Protein 9J84 (pdb70)

Solvent-accessible surface area: 133636 Å² total; per-residue (Å²): 176,106,59,120,98,20,32,125,92,17,64,77,106,97,66,17,55,58,20,26,69,29,10,30,78,147,90,36,55,65,22,11,54,88,86,6,51,101,104,83,61,78,88,77,152,41,20,56,69,94,19,0,39,54,1,10,22,71,58,52,52,69,17,5,98,49,20,62,72,75,70,16,63,13,110,74,8,10,27,21,64,91,1,23,53,9,10,75,45,99,114,35,89,62,82,26,12,69,128,2,47,95,56,77,86,49,1,20,31,1,0,87,1,6,38,134,14,18,31,88,108,27,159,14,101,17,11,26,80,77,28,108,88,89,58,131,112,108,99,119,121,96,53,41,32,106,76,4,41,17,26,4,4,12,8,3,10,6,9,56,13,49,59,8,2,64,28,7,7,54,93,42,69,8,1,2,2,1,0,6,5,2,6,45,1,5,104,22,6,5,134,58,44,87,109,113,32,69,100,6,79,128,11,14,65,67,2,3,110,38,4,29,21,6,1,81,45,1,57,82,110,53,82,78,90,1,50,31,5,0,28,8,48,0,94,48,21,24,125,13,26,2,5,86,14,0,28,61,5,67,33,43,82,1,0,29,31,82,1,0,25,93,16,0,42,67,56,28,25,35,99,15,50,35,154,75,35,83,40,6,53,48,3,29,128,40,78,112,57,4,96,99,45,57,68,45,137,130,147,64,60,26,37,150,39,2,92,83,3,2,16,4,18,26,82,73,22,13,60,27,16,80,32,10,15,132,58,0,20,102,12,0,25,23,34,44,75,74,177,18,67,89,52,5,129,84,2,20,44,15,9,121,8,25,23,78,30,28,58,33,74,36,127,152,135,133,130,90,48,137,114,34,68,84,96,179,101,21,56,49,4,76,106,5,35,102,85,0,37,65,0,51,129,48,10,93,38,88,129,92,112,36,31,69,1,20,27,31,2,0,54,12,0,33,37,1,30,57,61,24,32,58,48,65,17,52,83,168,32,12,4,15,38,30,66,0,28,40,93,6,106,106,36,20,127,58,8,44,54,9,49,104,13,20,97,73,3,37,38,8,0,136,36,0,13,71,107,65,132,64,122,93,33,208,139,20,62,178,95,122,84,40,46,190,34,12,90,64,33,36,62,68,49,97,72,52,19,97,38,13,12,44,7,4,5,14,1,12,3,4,70,44,19,85,61,9,78,74,78,0,69,65,41,42,66,49,88,52,19,119,55,4,79,47,30,120,114,31,32,55,66,13,10,59,86,0,71,115,27,16,108,84,69,137,176,181,139,102,72,103,79,81,51,56,54,54,19,38,100,23,5,55,43,0,19,95,59,35,55,121,64,87,77,84,142,120,89,90,45,61,95,37,21,17,142,41,15,22,98,74,3,63,78,16,24,127,89,9,101,91,11,31,124,16,36,108,72,74,119,174,105,59,120,98,20,33,127,92,19,64,77,105,97,67,17,53,59,20,24,68,29,10,31,78,146,89,35,56,65,23,11,55,89,87,5,49,100,104,85,61,78,89,77,152,40,20,56,70,95,18,0,40,55,1,10,24,70,60,54,53,70,16,5,97,50,20,61,71,74,72,16,63,12,109,73,8,10,26,22,64,92,1,24,53,10,9,75,43,98,115,35,88,61,82,26,13,68,129,2,47,96,57,76,88,48,2,21,31,2,0,86,1,7,37,134,14,18,30,86,109,25,159,13,101,17,12,26,82,76,28,106,89,87,57,132,110,110,98,118,120,98,53,41,32,108,77,5,41,16,26,3,4,11,8,3,10,6,9,57,13,49,58,8,1,64,27,7,7,54,92,42,69,9,2,2,2,2,0,7,5,1,5,43,1,4,103,21,7,4,134,59,44,86,108,116,31,69,97,5,79,130,10,15,65,68,2,3,112,37,3,29,20,6,2,82,44,1,58,82,111,52,81,78,92,2,51,30,6,0,28,8,47,0,95,49,23,25,124,13,27,3,7,86,14,0,28,60,5,67,33,45,81,2,0,29,30,79,0,0,23,93,16,0,43,68,56,28,24,35,99,15,50,34,155,75,33,82,40,5,52,46,3,30,126,39,79,112,57,3,98,98,44,58,69,46,138,131,146,64,61,26,38,151,38,1,92,81,2,2,17,4,16,25,83,71,22,13,61,27,16,82,31,10,16,133,59,0,20,106,12,1,26,24,34,43,75,74,178,18,67,87,51,5,128,87,2,22,43,14,8,120,8,24,24,78,29,29,59,32,75,39,125,151,135,134,131,89,47,137,113,34,71,84,97,180,99,21,56,48,4,74,105,4,33,104,88,0,38,63,0,52,127,47,12,95,37,88,128,92,109,39,30,68,1,18,28,32,2,0,55,12,0,33,38,2,31,57,62,25,31,58,48,64,17,53,81,168,33,11,4,14,40,30,64,0,28,40,94,6,106,107,34,20,127,57,8,44,55,10,49,103,13,20,95,73,4,38,38,10,0,135,36,1,13,72,110,63,132,65,122,93,33,208,139,20,62,180,96,121,82,39,46,193,34,12,89,64,34,35,62,68,48,97,73,54,19,95,39,13,13,45,8,5,6,14,1,12,2,5,72,45,20,84,61,9,78,73,79,0,69,64,41,43,67,49,89,54,19,117,55,4,81,49,30,118,115,28,32,54,68,12,11,56,87,1,71,114,28,16,108,84,67,136,173,180,138,102,71,103,79,81,50,56,53,54,19,36,97,23,6,54,42,1,19,96,60,36,55,120,64,86,76,83,141,120,89,88,44,61,93,37,20,17,142,42,15,21,98,75,4,63,79,14,23,124,90,10,99,90,12,29,123,16,36,108,73,76,120,173,104,60,121,97,21,32,127,93,18,64,78,104,97,65,16,53,59,19,25,69,28,9,28,78,145,90,36,56,65,23,11,54,88,85,5,51,101,103,85,62,77,88,76,152,41,20,56,69,95,17,0,39,55,1,11,24,70,58,53,52,70,17,5,98,49,20,62,72,73,72,18,62,13,110,73,9,10,26,21,63,91,1,25,53,10,9,74,43,98,116,36,89,62,82,26,12,70,127,3,46,94,57,76,88,48,2,18,31,2,0,87,1,6,38,134,14,19,30,86,108,27,162,13,100,18,12,27,81,77,27,106,89,88,59,134,110,110,99,116,120,98,52,42,31,109,77,5,40,17,27,3,4,12,8,3,9,5,8,57,12,50,59,7,2,65,28,7,9,56,92,43,71,9,2,2,2,1,1,6,5,1,6,44,1,4,102,22,8,5,135,60,44,86,110,112,33,68,100,6,78,131,11,15,65,66,2,4,109,39,3,29,20,6,1,80,44,1,58,81,110,52,82,78,88,1,50,31,6,1,28,9,48,0,95,47,22,24,124,14,27,3,5,87,14,0,27,60,5,67,34,44,82,2,0,28,29,81,1,0,23,93,15,0,44,68,56,28,24,36,100,15,51,35,155,75,33,84,41,6,52,47,3,30,127,39,77,111,57,3,97,99,46,58,69,44,138,131,148,64,62,27,38,152,36,1,92,82,3,2,17,4,17,25,82,71,23,14,61,26,14,81,32,10,15,131,58,0,20,108,11,1,26,24,33,44,76,74,176,18,68,87,51,6,128,84,2,22,44,15,9,122,8,25,21,78,30,30,57,33,74,38,125,148,133,134,131,91,47,138,114,34,71,84,96,180,102,21,56,48,5,74,106,5,34,103,86,0,38,64,0,52,127,48,11,96,39,88,127,93,109,36,31,68,1,21,29,32,2,0,55,12,0,34,38,1,30,57,61,24,32,58,48,64,17,52,82,170,32,11,4,15,38,32,64,0,30,40,94,7,107,107,35,21,127,56,8,45,54,11,50,102,14,20,96,74,3,38,38,9,0,135,36,1,13,73,108,62,133,64,121,94,34,208,138,20,63,178,95,120,83,40,45,195,33,12,88,66,34,36,61,67,51,96,71,54,19,93,40,11,12,45,7,4,6,14,1,12,3,5,71,44,20,85,62,9,78,72,79,0,71,63,40,44,65,50,89,54,20,116,56,4,81,51,30,120,113,30,33,54,69,14,11,57,86,0,74,114,28,16,108,85,68,139,174,181,137,102,69,103,79,80,51,56,52,52,19,36,98,22,6,55,42,0,18,95,58,36,56,118,65,87,75,83,141,119,89,90,44,60,96,37,21,16,141,42,16,22,99,73,4,63,77,15,23,125,86,11,98,89,12,28,122,17,36,110,72,73,122,175,106,59,121,96,20,33,127,92,18,62,78,102,96,65,16,54,58,19,25,68,29,10,29,77,143,90,35,55,66,23,11,53,88,85,6,49,101,103,84,61,78,87,76,153,43,21,55,70,94,19,0,40,56,1,10,22,70,58,52,54,69,16,5,99,50,20,61,73,72,68,18,64,11,110,74,10,10,26,21,64,90,1,24,52,10,9,74,44,99,115,35,91,59,81,26,12,68,128,2,48,94,57,79,90,50,1,21,30,2,0,88,2,6,37,135,15,18,31,86,108,28,160,14,100,18,11,26,80,76,29,107,89,88,62,134,111,109,99,116,118,97,53,43,32,110,77,4,40,18,27,3,3,11,10,4,10,5,9,59,13,51,58,8,2,65,29,7,7,55,94,42,69,8,2,2,2,2,1,7,5,1,6,45,2,4,102,21,6,4,134,59,46,87,110,114,31,68,98,5,80,128,12,15,66,67,2,3,111,39,3,28,19,6,1,79,45,1,57,82,109,52,81,78,90,2,50,32,6,0,30,9,48,1,94,48,23,25,125,12,27,4,6,86,14,0,28,60,4,67,33,44,82,2,0,29,32,80,1,0,24,92,16,0,44,67,57,28,26,35,98,15,50,35,153,74,36,83,41,6,52,48,3,30,126,38,76,112,57,4,96,98,44,58,68,44,139,131,146,66,62,28,37,151,38,1,92,80,3,2,15,3,16,26,84,72,23,13,62,26,15,80,32,10,15,132,58,0,20,107,11,0,24,22,33,44,76,74,177,18,68,89,52,4,131,85,2,20,44,14,8,120,7,25,22,77,30,31,59,33,72,38,124,148,134,136,129,89,48,140,114,36,69,84,98,180,98,19,56,48,5,74,104,5,35,102,86,0,37,64,0,50,127,48,12,96,39,88,125,90,109,37,30,69,2,18,28,31,3,0,54,12,0,32,38,2,30,57,60,24,32,59,47,64,17,52,82,165,32,11,5,15,37,30,65,0,29,40,94,6,106,106,34,20,128,57,7,46,55,8,50,104,12,19,97,71,3,38,38,9,0,136,36,1,12,73,109,63,132,64,123,94,35,208,138,20,62,180,96,119,86,40,45,192,35,12,89,63,34,35,61,68,49,97,71,52,18,96,38,13,14,44,8,3,6,14,1,13,3,5,70,46,19,85,61,10,77,72,79,0,69,64,40,43,66,48,88,52,19,118,57,4,80,49,30,119,115,30,33,54,68,13,10,57,85,0,74,115,28,16,109,84,70,141,173,181,139,102,70,105,78,81,50,55,53,53,20,38,96,20,5,55,40,0,20,96,60,36,56,118,64,88,77,84,143,120,88,89,44,60,96,37,21,16,140,42,14,22,98,75,4,63,78,14,23,127,90,11,100,90,13,29,124,17,38,108,71,73,118

Organism: Homo sapiens (NCBI:txid9606)

Foldseek 3Di:
DCLVVVVVVLVPDDPLLVSLVVCVVVQDVVNCVPPRPDPPHDDDPPSLLVSLLVCVLALHDVSNVVSVVPDDDQQPRDFPVSVVVSVVDDNADDAPVVVLLVVQVDVLSVQRSLCVLLDDPFDAPCNDPVNPVVVVPCVVCPGGDPQCLLVQLVSCLRRPSQVSNVVSLLDDFDNLVSLLSSLSNLCSVLVVVVLVNVVSVVSSVVSLVVSLVLLVLLVVVDQPLSLVQQPEFDPHRRRDGSVVSCVSSVRLVNLVDPNNLVVLVCLQQFFFDPPDDVLLVVCVVPVVPVVPGGTDDCPPVVCVSVLLRLVNLLVVAVVLLVVLLVLLVVQQVDDQDLDHDDSVVLNLLLLVLVVVVLVVVLVCPVVSVCVSVVDDPNVVNVVLSVLLVVLVVLCNDDDVSVVVSSVSSVVSSVVSVVCVLVSVLPDPPSVLVVVLVVVLVVVVVVVVVVLVVLVLVLVCVLVPVPDPDDPDDVVVVVVCPPCVVNVVSVVVSCVCPVPPVVVVSVVVSVVVCVPSSVVSNSVSSSCVVVVSVPVSPQDSDYSSPCVVVVVVVVVDPHDDDPVVVVSRVSSSVSSVVVVVVVVVVPCVDVVNVVVVVVVVVVVVVVVVVVVVVVVVVVD/DCLVVVVVVLVPDDPLLVSLVVCVVVQDVVNCVPPRPDPPHDDDPPSLLVSLLVCVLALHDVSNVVSVVPDDDQQPRDFPVSVVVSVVDDNADDAPVVVLLVVQVDVLSVQRSLCVLLDDPFDAPCNDPVNPVVVVPCVVCPGGDPQCLLVQLVSCLRRPSQVSNVVSLLDDFDNLVSLLSSLSNLCSVLVVVVLVNVVSVVSSVVSLVVSLVLLVLLVVVDQPLSLVQQPEFDPHRRRDGSVVSCVSSVRLVNLVDPNNLVVLVCLQQFFFDPPDDVLLVVCVVPVVPVVPGGTDDCPPVVCVSVLLRLVNLLVVAVVLLVVLLVLLVVQQVDDQDLDHDDSVVLNLLLLVLVVVVLVVVLVCPVVSVCVSVVDDPNVVNVVLSVLLVVLVVLCNDDDVSVVVSSVSSVVSSVVSVVCVLVSVLPDPPSVLVVVLVVVLVVVVVVVVVVLVVLVLVLVCVLVPVPDPDDPDDVVVVVVCPPCVVNVVSVVVSCVCPVPPVVVVSVVVSVVVCVPSSVVSNSVSSSCVVVVSVPVSPQDSDYSSPCVVVVVVVVVDPHDDDPVVVVSRVSSSVSSVVVVVVVVVVPCVDVVNVVVVVVVVVVVVVVVVVVVVVVVVVVD/DCLVVVVVVLVPDDPLLVSLVVCVVVQDVVNCVPPRPDPPHDDDPPSLLVSLLVCVLALHDVSNVVSVVPDDDQQPRDFPVSVVVSVVDDNADDAPVVVLLVVQVDVLSVQRSLCVLLDDPFDAPCNDPVNPVVVVPCVVCPGGDPQCLLVQLVSCLRRPSQVSNVVSLLDDFDNLVSLLSSLSNLCSVLVVVVLVNVVSVVSSVVSLVVSLVLLVLLVVVDQPLSLVQQPEFDPHRRRDGSVVSCVSSVRLVNLVDPNNLVVLVCLQQFFFDPPDDVLLVVCVVPVVPVVPGGTDDCPPVVCVSVLLRLVNLLVVAVVLLVVLLVLLVVQQVDDQDLDHDDSVVLNLLLLVLVVVVLVVVLVCPVVSVCVSVVDDPNVVNVVLSVLLVVLVVLCNDDDVSVVVSSVSSVVSSVVSVVCVLVSVLPDPPSVLVVVLVVVLVVVVVVVVVVLVVLVLVLVCVLVPVPDPDDPDDVVVVVVCPPCVVNVVSVVVSCVCPVPPVVVVSVVVSVVVCVPSSVVSNSVSSSCVVVVSVPVSPQDSDYSSPCVVVVVVVVVDPHDDDPVVVVSRVSSSVSSVVVVVVVVVVPCVDVVNVVVVVVVVVVVVVVVVVVVVVVVVVVD/DCLVVVVVVLVPDDPLLVSLVVCVVVQDVVNCVPPRPDPPHDDDPPSLLVSLLVCVLALHDVSNVVSVVPDDDQQPRDFPVSVVVSVVDDNADDAPVVVLLVVQVDVLSVQRSLCVLLDDPFDAPCNDPVNPVVVVPCVVCPGGDPQCLLVQLVSCLRRPSQVSNVVSLLDDFDNLVSLLSSLSNLCSVLVVVVLVNVVSVVSSVVSLVVSLVLLVLLVVVDQPLSLVQQPEFDPHRRRDGSVVSCVSSVRLVNLVDPNNLVVLVCLQQFFFDPPDDVLLVVCVVPVVPVVPGGTDDCPPVVCVSVLLRLVNLLVVAVVLLVVLLVLLVVQQVDDQDLDHDDSVVLNLLLLVLVVVVLVVVLVCPVVSVCVSVVDDPNVVNVVLSVLLVVLVVLCNDDDVSVVVSSVSSVVSSVVSVVCVLVSVLPDPPSVLVVVLVVVLVVVVVVVVVVLVVLVLVLVCVLVPVPDPDDPDDVVVVVVCPPCVVNVVSVVVSCVCPVPPVVVVSVVVSVVVCVPSSVVSNSVSSSCVVVVSVPVSPQDSDYSSPCVVVVVVVVVDPHDDDPVVVVSRVSSSVSSVVVVVVVVVVPCVDVVNVVVVVVVVVVVVVVVVVVVVVVVVVVD

Sequence (2476 aa):
DLAILTALLKGANASAPDQLSLALAWNRVDIARSQIFIYGQQWPVGSLEQAMLDALVLDRVDFVKLLIENGVSMHRFLTISRLEELYNTRHGPSNTLYHLVRDVISLIDIGLVIEYLMGGAYRCNYTRKRFRTLYHNLDPEINHFPFPFHELMVWAVLMKRQKMALFFWQHGEEAMAKALVACKLCKAMAHEASEISQELNHNSRDFGQLAVELLDQSYKQDEQLAMKLLTYELKNWSNATCLQLAVAAKHRDFIAHTCSQMLLTDMWMGRLRMRSGLKVILGILLPPSILSLEFKNKLGRKIYEFYNAPIVKFWFYTLAYIGYLMLFNYIVLVKMERWPSTQEWIVISYIFTLGIEKMREILMLLQKVKVWLQEYWNVTDLIAILLFSVGMILRLQDQPFRSDGRVIYCVNIIYWYIRLLDIFGVNKYLGPYVMMIGKMMIDMMYFVIIMLVVLMSFGVARQAILFPNEEPSWKLAKNITGAWIVPAIMACYLLVANILLVNLLIAVFNNTFFEVKSISNQVWKFQRYQLIMTFHERPVLPPPLIIFSHMTMIFQLFITDDELKKVHDFEEQCIEEYFREKDDRFNSSNDERIRVTSERVENMSMRLEEVNEREHSMKDLAILTALLKGANASAPDQLSLALAWNRVDIARSQIFIYGQQWPVGSLEQAMLDALVLDRVDFVKLLIENGVSMHRFLTISRLEELYNTRHGPSNTLYHLVRDVISLIDIGLVIEYLMGGAYRCNYTRKRFRTLYHNLDPEINHFPFPFHELMVWAVLMKRQKMALFFWQHGEEAMAKALVACKLCKAMAHEASEISQELNHNSRDFGQLAVELLDQSYKQDEQLAMKLLTYELKNWSNATCLQLAVAAKHRDFIAHTCSQMLLTDMWMGRLRMRSGLKVILGILLPPSILSLEFKNKLGRKIYEFYNAPIVKFWFYTLAYIGYLMLFNYIVLVKMERWPSTQEWIVISYIFTLGIEKMREILMLLQKVKVWLQEYWNVTDLIAILLFSVGMILRLQDQPFRSDGRVIYCVNIIYWYIRLLDIFGVNKYLGPYVMMIGKMMIDMMYFVIIMLVVLMSFGVARQAILFPNEEPSWKLAKNITGAWIVPAIMACYLLVANILLVNLLIAVFNNTFFEVKSISNQVWKFQRYQLIMTFHERPVLPPPLIIFSHMTMIFQLFITDDELKKVHDFEEQCIEEYFREKDDRFNSSNDERIRVTSERVENMSMRLEEVNEREHSMKDLAILTALLKGANASAPDQLSLALAWNRVDIARSQIFIYGQQWPVGSLEQAMLDALVLDRVDFVKLLIENGVSMHRFLTISRLEELYNTRHGPSNTLYHLVRDVISLIDIGLVIEYLMGGAYRCNYTRKRFRTLYHNLDPEINHFPFPFHELMVWAVLMKRQKMALFFWQHGEEAMAKALVACKLCKAMAHEASEISQELNHNSRDFGQLAVELLDQSYKQDEQLAMKLLTYELKNWSNATCLQLAVAAKHRDFIAHTCSQMLLTDMWMGRLRMRSGLKVILGILLPPSILSLEFKNKLGRKIYEFYNAPIVKFWFYTLAYIGYLMLFNYIVLVKMERWPSTQEWIVISYIFTLGIEKMREILMLLQKVKVWLQEYWNVTDLIAILLFSVGMILRLQDQPFRSDGRVIYCVNIIYWYIRLLDIFGVNKYLGPYVMMIGKMMIDMMYFVIIMLVVLMSFGVARQAILFPNEEPSWKLAKNITGAWIVPAIMACYLLVANILLVNLLIAVFNNTFFEVKSISNQVWKFQRYQLIMTFHERPVLPPPLIIFSHMTMIFQLFITDDELKKVHDFEEQCIEEYFREKDDRFNSSNDERIRVTSERVENMSMRLEEVNEREHSMKDLAILTALLKGANASAPDQLSLALAWNRVDIARSQIFIYGQQWPVGSLEQAMLDALVLDRVDFVKLLIENGVSMHRFLTISRLEELYNTRHGPSNTLYHLVRDVISLIDIGLVIEYLMGGAYRCNYTRKRFRTLYHNLDPEINHFPFPFHELMVWAVLMKRQKMALFFWQHGEEAMAKALVACKLCKAMAHEASEISQELNHNSRDFGQLAVELLDQSYKQDEQLAMKLLTYELKNWSNATCLQLAVAAKHRDFIAHTCSQMLLTDMWMGRLRMRSGLKVILGILLPPSILSLEFKNKLGRKIYEFYNAPIVKFWFYTLAYIGYLMLFNYIVLVKMERWPSTQEWIVISYIFTLGIEKMREILMLLQKVKVWLQEYWNVTDLIAILLFSVGMILRLQDQPFRSDGRVIYCVNIIYWYIRLLDIFGVNKYLGPYVMMIGKMMIDMMYFVIIMLVVLMSFGVARQAILFPNEEPSWKLAKNITGAWIVPAIMACYLLVANILLVNLLIAVFNNTFFEVKSISNQVWKFQRYQLIMTFHERPVLPPPLIIFSHMTMIFQLFITDDELKKVHDFEEQCIEEYFREKDDRFNSSNDERIRVTSERVENMSMRLEEVNEREHSMK

Structure (mmCIF, N/CA/C/O backbone):
data_9J84
#
_entry.id   9J84
#
loop_
_entity.id
_entity.type
_entity.pdbx_description
1 polymer 'Maltose/maltodextrin-binding periplasmic protein,Transient receptor potential cation channel subfamily M member 3'
2 non-polymer ~{N}-[(3~{S})-3-(hydroxymethyl)piperidin-3-yl]-6-[(4-methyl-1,3-thiazol-5-yl)methoxy]-2,3-dihydro-1,4-benzoxazine-4-carboxamide
#
loop_
_atom_site.group_PDB
_atom_site.id
_atom_site.type_symbol
_atom_site.label_atom_id
_atom_site.label_alt_id
_atom_site.label_comp_id
_atom_site.label_asym_id
_atom_site.label_entity_id
_atom_site.label_seq_id
_atom_site.pdbx_PDB_ins_code
_atom_site.Cartn_x
_atom_site.Cartn_y
_atom_site.Cartn_z
_atom_site.occupancy
_atom_site.B_iso_or_equiv
_atom_site.auth_seq_id
_atom_site.auth_comp_id
_atom_site.auth_asym_id
_atom_site.auth_atom_id
_atom_site.pdbx_PDB_model_num
ATOM 1 N N . ASP A 1 754 ? 178.442 166.764 146.741 1.00 135.22 464 ASP A N 1
ATOM 2 C CA . ASP A 1 754 ? 177.608 166.603 145.554 1.00 135.22 464 ASP A CA 1
ATOM 3 C C . ASP A 1 754 ? 176.491 165.599 145.816 1.00 135.22 464 ASP A C 1
ATOM 4 O O . ASP A 1 754 ? 176.282 164.665 145.042 1.00 135.22 464 ASP A O 1
ATOM 9 N N . LEU A 1 755 ? 175.774 165.804 146.921 1.00 128.10 465 LEU A N 1
ATOM 10 C CA . LEU A 1 755 ? 174.751 164.858 147.346 1.00 128.10 465 LEU A CA 1
ATOM 11 C C . LEU A 1 755 ? 173.356 165.277 146.891 1.00 128.10 465 LEU A C 1
ATOM 12 O O . LEU A 1 755 ? 172.454 164.430 146.828 1.00 128.10 465 LEU A O 1
ATOM 17 N N . ALA A 1 756 ? 173.177 166.555 146.536 1.00 122.27 466 ALA A N 1
ATOM 18 C CA . ALA A 1 756 ? 171.852 167.071 146.202 1.00 122.27 466 ALA A CA 1
ATOM 19 C C . ALA A 1 756 ? 171.342 166.506 144.883 1.00 122.27 466 ALA A C 1
ATOM 20 O O . ALA A 1 756 ? 170.189 166.072 144.793 1.00 122.27 466 ALA A O 1
ATOM 22 N N . ILE A 1 757 ? 172.187 166.486 143.850 1.00 116.77 467 ILE A N 1
ATOM 23 C CA . ILE A 1 757 ? 171.774 165.892 142.582 1.00 116.77 467 ILE A CA 1
ATOM 24 C C . ILE A 1 757 ? 171.693 164.371 142.703 1.00 116.77 467 ILE A C 1
ATOM 25 O O . ILE A 1 757 ? 170.909 163.725 141.995 1.00 116.77 467 ILE A O 1
ATOM 30 N N . LEU A 1 758 ? 172.449 163.785 143.639 1.00 116.88 468 LEU A N 1
ATOM 31 C CA . LEU A 1 758 ? 172.345 162.357 143.915 1.00 116.88 468 LEU A CA 1
ATOM 32 C C . LEU A 1 758 ? 170.971 162.003 144.468 1.00 116.88 468 LEU A C 1
ATOM 33 O O . LEU A 1 758 ? 170.389 160.986 144.076 1.00 116.88 468 LEU A O 1
ATOM 38 N N . THR A 1 759 ? 170.437 162.830 145.365 1.00 119.75 469 THR A N 1
ATOM 39 C CA . THR A 1 759 ? 169.064 162.625 145.809 1.00 119.75 469 THR A CA 1
ATOM 40 C C . THR A 1 759 ? 168.050 163.032 144.747 1.00 119.75 469 THR A C 1
ATOM 41 O O . THR A 1 759 ? 166.957 162.457 144.689 1.00 119.75 469 THR A O 1
ATOM 45 N N . ALA A 1 760 ? 168.393 164.008 143.901 1.00 117.70 470 ALA A N 1
ATOM 46 C CA . ALA A 1 760 ? 167.480 164.443 142.849 1.00 117.70 470 ALA A CA 1
ATOM 47 C C . ALA A 1 760 ? 167.314 163.383 141.769 1.00 117.70 470 ALA A C 1
ATOM 48 O O . ALA A 1 760 ? 166.318 163.399 141.036 1.00 117.70 470 ALA A O 1
ATOM 50 N N . LEU A 1 761 ? 168.296 162.489 141.635 1.00 122.30 471 LEU A N 1
ATOM 51 C CA . LEU A 1 761 ? 168.122 161.300 140.805 1.00 122.30 471 LEU A CA 1
ATOM 52 C C . LEU A 1 761 ? 166.975 160.438 141.317 1.00 122.30 471 LEU A C 1
ATOM 53 O O . LEU A 1 761 ? 166.137 159.971 140.538 1.00 122.30 471 LEU A O 1
ATOM 58 N N . LEU A 1 762 ? 166.924 160.217 142.631 1.00 119.17 472 LEU A N 1
ATOM 59 C CA . LEU A 1 762 ? 165.832 159.441 143.204 1.00 119.17 472 LEU A CA 1
ATOM 60 C C . LEU A 1 762 ? 164.523 160.214 143.174 1.00 119.17 472 LEU A C 1
ATOM 61 O O . LEU A 1 762 ? 163.451 159.610 143.055 1.00 119.17 472 LEU A O 1
ATOM 66 N N . LYS A 1 763 ? 164.588 161.541 143.280 1.00 122.91 473 LYS A N 1
ATOM 67 C CA . LYS A 1 763 ? 163.378 162.343 143.142 1.00 122.91 473 LYS A CA 1
ATOM 68 C C . LYS A 1 763 ? 162.888 162.366 141.701 1.00 122.91 473 LYS A C 1
ATOM 69 O O . LYS A 1 763 ? 161.679 162.445 141.460 1.00 122.91 473 LYS A O 1
ATOM 75 N N . GLY A 1 764 ? 163.804 162.286 140.737 1.00 116.51 474 GLY A N 1
ATOM 76 C CA . GLY A 1 764 ? 163.418 162.185 139.343 1.00 116.51 474 GLY A CA 1
ATOM 77 C C . GLY A 1 764 ? 163.079 160.788 138.873 1.00 116.51 474 GLY A C 1
ATOM 78 O O . GLY A 1 764 ? 162.781 160.605 137.689 1.00 116.51 474 GLY A O 1
ATOM 79 N N . ALA A 1 765 ? 163.118 159.801 139.772 1.00 114.63 475 ALA A N 1
ATOM 80 C CA . ALA A 1 765 ? 162.844 158.423 139.380 1.00 114.63 475 ALA A CA 1
ATOM 81 C C . ALA A 1 765 ? 161.364 158.190 139.113 1.00 114.63 475 ALA A C 1
ATOM 82 O O . ALA A 1 765 ? 161.009 157.282 138.352 1.00 114.63 475 ALA A O 1
ATOM 84 N N . ASN A 1 766 ? 160.489 158.985 139.723 1.00 115.47 476 ASN A N 1
ATOM 85 C CA . ASN A 1 766 ? 159.052 158.818 139.547 1.00 115.47 476 ASN A CA 1
ATOM 86 C C . ASN A 1 766 ? 158.313 160.145 139.681 1.00 115.47 476 ASN A C 1
ATOM 87 O O . ASN A 1 766 ? 158.935 161.212 139.623 1.00 115.47 476 ASN A O 1
ATOM 92 N N . ALA A 1 767 ? 156.990 160.097 139.851 1.00 112.82 477 ALA A N 1
ATOM 93 C CA . ALA A 1 767 ? 156.180 161.307 139.833 1.00 112.82 477 ALA A CA 1
ATOM 94 C C . ALA A 1 767 ? 155.116 161.394 140.921 1.00 112.82 477 ALA A C 1
ATOM 95 O O . ALA A 1 767 ? 154.350 162.364 140.918 1.00 112.82 477 ALA A O 1
ATOM 97 N N . SER A 1 768 ? 155.032 160.432 141.837 1.00 110.75 478 SER A N 1
ATOM 98 C CA . SER A 1 768 ? 154.051 160.508 142.912 1.00 110.75 478 SER A CA 1
ATOM 99 C C . SER A 1 768 ? 154.496 161.536 143.945 1.00 110.75 478 SER A C 1
ATOM 100 O O . SER A 1 768 ? 155.224 161.209 144.888 1.00 110.75 478 SER A O 1
ATOM 103 N N . ALA A 1 769 ? 154.041 162.776 143.765 1.00 106.82 479 ALA A N 1
ATOM 104 C CA . ALA A 1 769 ? 154.450 163.931 144.559 1.00 106.82 479 ALA A CA 1
ATOM 105 C C . ALA A 1 769 ? 154.127 163.853 146.058 1.00 106.82 479 ALA A C 1
ATOM 106 O O . ALA A 1 769 ? 154.964 164.306 146.849 1.00 106.82 479 ALA A O 1
ATOM 108 N N . PRO A 1 770 ? 152.975 163.324 146.521 1.00 104.66 480 PRO A N 1
ATOM 109 C CA . PRO A 1 770 ? 152.859 163.099 147.973 1.00 104.66 480 PRO A CA 1
ATOM 110 C C . PRO A 1 770 ? 153.793 162.021 148.489 1.00 104.66 480 PRO A C 1
ATOM 111 O O . PRO A 1 770 ? 154.366 162.184 149.573 1.00 104.66 480 PRO A O 1
ATOM 115 N N . ASP A 1 771 ? 153.980 160.936 147.735 1.00 105.38 481 ASP A N 1
ATOM 116 C CA . ASP A 1 771 ? 154.970 159.936 148.116 1.00 105.38 481 ASP A CA 1
ATOM 117 C C . ASP A 1 771 ? 156.383 160.490 147.992 1.00 105.38 481 ASP A C 1
ATOM 118 O O . ASP A 1 771 ? 157.278 160.097 148.749 1.00 105.38 481 ASP A O 1
ATOM 120 N N . GLN A 1 772 ? 156.595 161.421 147.055 1.00 103.55 482 GLN A N 1
ATOM 121 C CA . GLN A 1 772 ? 157.886 162.095 146.946 1.00 103.55 482 GLN A CA 1
ATOM 122 C C . GLN A 1 772 ? 158.160 162.961 148.166 1.00 103.55 482 GLN A C 1
ATOM 123 O O . GLN A 1 772 ? 159.281 162.970 148.689 1.00 103.55 482 GLN A O 1
ATOM 125 N N . LEU A 1 773 ? 157.141 163.675 148.646 1.00 102.78 483 LEU A N 1
ATOM 126 C CA . LEU A 1 773 ? 157.299 164.488 149.845 1.00 102.78 483 LEU A CA 1
ATOM 127 C C . LEU A 1 773 ? 157.481 163.613 151.077 1.00 102.78 483 LEU A C 1
ATOM 128 O O . LEU A 1 773 ? 158.235 163.966 151.993 1.00 102.78 483 LEU A O 1
ATOM 133 N N . SER A 1 774 ? 156.818 162.453 151.099 1.00 103.58 484 SER A N 1
ATOM 134 C CA . SER A 1 774 ? 157.014 161.484 152.173 1.00 103.58 484 SER A CA 1
ATOM 135 C C . SER A 1 774 ? 158.432 160.930 152.189 1.00 103.58 484 SER A C 1
ATOM 136 O O . SER A 1 774 ? 159.035 160.794 153.260 1.00 103.58 484 SER A O 1
ATOM 139 N N . LEU A 1 775 ? 158.979 160.619 151.016 1.00 108.41 485 LEU A N 1
ATOM 140 C CA . LEU A 1 775 ? 160.352 160.134 150.934 1.00 108.41 485 LEU A CA 1
ATOM 141 C C . LEU A 1 775 ? 161.346 161.224 151.322 1.00 108.41 485 LEU A C 1
ATOM 142 O O . LEU A 1 775 ? 162.361 160.951 151.980 1.00 108.41 485 LEU A O 1
ATOM 144 N N . ALA A 1 776 ? 161.058 162.472 150.934 1.00 104.67 486 ALA A N 1
ATOM 145 C CA . ALA A 1 776 ? 161.912 163.593 151.314 1.00 104.67 486 ALA A CA 1
ATOM 146 C C . ALA A 1 776 ? 161.881 163.836 152.815 1.00 104.67 486 ALA A C 1
ATOM 147 O O . ALA A 1 776 ? 162.894 164.231 153.402 1.00 104.67 486 ALA A O 1
ATOM 149 N N . LEU A 1 777 ? 160.731 163.600 153.445 1.00 103.38 487 LEU A N 1
ATOM 150 C CA . LEU A 1 777 ? 160.664 163.616 154.900 1.00 103.38 487 LEU A CA 1
ATOM 151 C C . LEU A 1 777 ? 161.417 162.436 155.501 1.00 103.38 487 LEU A C 1
ATOM 152 O O . LEU A 1 777 ? 161.963 162.543 156.606 1.00 103.38 487 LEU A O 1
ATOM 157 N N . ALA A 1 778 ? 161.461 161.309 154.785 1.00 104.43 488 ALA A N 1
ATOM 158 C CA . ALA A 1 778 ? 162.120 160.119 155.313 1.00 104.43 488 ALA A CA 1
ATOM 159 C C . ALA A 1 778 ? 163.639 160.265 155.321 1.00 104.43 488 ALA A C 1
ATOM 160 O O . ALA A 1 778 ? 164.291 159.909 156.309 1.00 104.43 488 ALA A O 1
ATOM 162 N N . TRP A 1 779 ? 164.225 160.783 154.237 1.00 110.44 489 TRP A N 1
ATOM 163 C CA . TRP A 1 779 ? 165.680 160.916 154.223 1.00 110.44 489 TRP A CA 1
ATOM 164 C C . TRP A 1 779 ? 166.179 162.119 155.009 1.00 110.44 489 TRP A C 1
ATOM 165 O O . TRP A 1 779 ? 167.393 162.234 155.208 1.00 110.44 489 TRP A O 1
ATOM 176 N N . ASN A 1 780 ? 165.275 163.013 155.429 1.00 107.36 490 ASN A N 1
ATOM 177 C CA . ASN A 1 780 ? 165.551 164.124 156.350 1.00 107.36 490 ASN A CA 1
ATOM 178 C C . ASN A 1 780 ? 166.589 165.089 155.769 1.00 107.36 490 ASN A C 1
ATOM 179 O O . ASN A 1 780 ? 167.677 165.287 156.312 1.00 107.36 490 ASN A O 1
ATOM 184 N N . ARG A 1 781 ? 166.233 165.674 154.628 1.00 107.56 491 ARG A N 1
ATOM 185 C CA . ARG A 1 781 ? 167.044 166.689 153.957 1.00 107.56 491 ARG A CA 1
ATOM 186 C C . ARG A 1 781 ? 166.070 167.740 153.433 1.00 107.56 491 ARG A C 1
ATOM 187 O O . ARG A 1 781 ? 165.509 167.592 152.344 1.00 107.56 491 ARG A O 1
ATOM 189 N N . VAL A 1 782 ? 165.873 168.803 154.216 1.00 107.82 492 VAL A N 1
ATOM 190 C CA . VAL A 1 782 ? 164.823 169.771 153.921 1.00 107.82 492 VAL A CA 1
ATOM 191 C C . VAL A 1 782 ? 165.179 170.667 152.737 1.00 107.82 492 VAL A C 1
ATOM 192 O O . VAL A 1 782 ? 164.276 171.220 152.093 1.00 107.82 492 VAL A O 1
ATOM 196 N N . ASP A 1 783 ? 166.468 170.784 152.402 1.00 106.04 493 ASP A N 1
ATOM 197 C CA . ASP A 1 783 ? 166.875 171.631 151.285 1.00 106.04 493 ASP A CA 1
ATOM 198 C C . ASP A 1 783 ? 166.412 171.053 149.955 1.00 106.04 493 ASP A C 1
ATOM 199 O O . ASP A 1 783 ? 166.093 171.802 149.026 1.00 106.04 493 ASP A O 1
ATOM 201 N N . ILE A 1 784 ? 166.319 169.725 149.869 1.00 113.25 494 ILE A N 1
ATOM 202 C CA . ILE A 1 784 ? 165.887 169.078 148.635 1.00 113.25 494 ILE A CA 1
ATOM 203 C C . ILE A 1 784 ? 164.413 169.358 148.370 1.00 113.25 494 ILE A C 1
ATOM 204 O O . ILE A 1 784 ? 164.022 169.689 147.244 1.00 113.25 494 ILE A O 1
ATOM 209 N N . ALA A 1 785 ? 163.578 169.246 149.404 1.00 115.07 495 ALA A N 1
ATOM 210 C CA . ALA A 1 785 ? 162.160 169.547 149.250 1.00 115.07 495 ALA A CA 1
ATOM 211 C C . ALA A 1 785 ? 161.930 171.041 149.073 1.00 115.07 495 ALA A C 1
ATOM 212 O O . ALA A 1 785 ? 160.977 171.451 148.400 1.00 115.07 495 ALA A O 1
ATOM 214 N N . ARG A 1 786 ? 162.790 171.869 149.670 1.00 113.19 496 ARG A N 1
ATOM 215 C CA . ARG A 1 786 ? 162.672 173.311 149.483 1.00 113.19 496 ARG A CA 1
ATOM 216 C C . ARG A 1 786 ? 163.087 173.728 148.081 1.00 113.19 496 ARG A C 1
ATOM 217 O O . ARG A 1 786 ? 162.608 174.746 147.571 1.00 113.19 496 ARG A O 1
ATOM 219 N N . SER A 1 787 ? 163.967 172.959 147.444 1.00 117.21 497 SER A N 1
ATOM 220 C CA . SER A 1 787 ? 164.450 173.308 146.116 1.00 117.21 497 SER A CA 1
ATOM 221 C C . SER A 1 787 ? 163.589 172.732 145.000 1.00 117.21 497 SER A C 1
ATOM 222 O O . SER A 1 787 ? 163.323 173.423 144.012 1.00 117.21 497 SER A O 1
ATOM 225 N N . GLN A 1 788 ? 163.142 171.485 145.130 1.00 122.73 498 GLN A N 1
ATOM 226 C CA . GLN A 1 788 ? 162.538 170.776 144.009 1.00 122.73 498 GLN A CA 1
ATOM 227 C C . GLN A 1 788 ? 161.033 170.593 144.144 1.00 122.73 498 GLN A C 1
ATOM 228 O O . GLN A 1 788 ? 160.309 170.726 143.154 1.00 122.73 498 GLN A O 1
ATOM 234 N N . ILE A 1 789 ? 160.537 170.270 145.335 1.00 114.81 499 ILE A N 1
ATOM 235 C CA . ILE A 1 789 ? 159.142 169.856 145.464 1.00 114.81 499 ILE A CA 1
ATOM 236 C C . ILE A 1 789 ? 158.213 171.062 145.478 1.00 114.81 499 ILE A C 1
ATOM 237 O O . ILE A 1 789 ? 157.338 171.202 144.617 1.00 114.81 499 ILE A O 1
ATOM 242 N N . PHE A 1 790 ? 158.389 171.951 146.455 1.00 118.05 500 PHE A N 1
ATOM 243 C CA . PHE A 1 790 ? 157.477 173.079 146.643 1.00 118.05 500 PHE A CA 1
ATOM 244 C C . PHE A 1 790 ? 157.802 174.156 145.612 1.00 118.05 500 PHE A C 1
ATOM 245 O O . PHE A 1 790 ? 158.489 175.144 145.880 1.00 118.05 500 PHE A O 1
ATOM 247 N N . ILE A 1 791 ? 157.286 173.948 144.400 1.00 118.16 501 ILE A N 1
ATOM 248 C CA . ILE A 1 791 ? 157.471 174.867 143.287 1.00 118.16 501 ILE A CA 1
ATOM 249 C C . ILE A 1 791 ? 156.103 175.274 142.760 1.00 118.16 501 ILE A C 1
ATOM 250 O O . ILE A 1 791 ? 155.063 174.817 143.236 1.00 118.16 501 ILE A O 1
ATOM 255 N N . TYR A 1 792 ? 156.119 176.141 141.752 1.00 117.28 502 TYR A N 1
ATOM 256 C CA . TYR A 1 792 ? 154.881 176.629 141.167 1.00 117.28 502 TYR A CA 1
ATOM 257 C C . TYR A 1 792 ? 154.256 175.570 140.271 1.00 117.28 502 TYR A C 1
ATOM 258 O O . TYR A 1 792 ? 154.937 174.933 139.464 1.00 117.28 502 TYR A O 1
ATOM 260 N N . GLY A 1 793 ? 152.947 175.375 140.425 1.00 125.20 503 GLY A N 1
ATOM 261 C CA . GLY A 1 793 ? 152.203 174.470 139.579 1.00 125.20 503 GLY A CA 1
ATOM 262 C C . GLY A 1 793 ? 152.110 173.043 140.075 1.00 125.20 503 GLY A C 1
ATOM 263 O O . GLY A 1 793 ? 151.649 172.175 139.322 1.00 125.20 503 GLY A O 1
ATOM 264 N N . GLN A 1 794 ? 152.535 172.768 141.304 1.00 129.42 504 GLN A N 1
ATOM 265 C CA . GLN A 1 794 ? 152.482 171.413 141.836 1.00 129.42 504 GLN A CA 1
ATOM 266 C C . GLN A 1 794 ? 151.043 171.043 142.182 1.00 129.42 504 GLN A C 1
ATOM 267 O O . GLN A 1 794 ? 150.297 171.863 142.726 1.00 129.42 504 GLN A O 1
ATOM 273 N N . GLN A 1 795 ? 150.652 169.813 141.855 1.00 126.11 505 GLN A N 1
ATOM 274 C CA . GLN A 1 795 ? 149.313 169.319 142.143 1.00 126.11 505 GLN A CA 1
ATOM 275 C C . GLN A 1 795 ? 149.286 168.668 143.520 1.00 126.11 505 GLN A C 1
ATOM 276 O O . GLN A 1 795 ? 150.225 167.961 143.898 1.00 126.11 505 GLN A O 1
ATOM 278 N N . TRP A 1 796 ? 148.209 168.910 144.265 1.00 122.77 506 TRP A N 1
ATOM 279 C CA . TRP A 1 796 ? 148.057 168.372 145.603 1.00 122.77 506 TRP A CA 1
ATOM 280 C C . TRP A 1 796 ? 146.647 167.837 145.804 1.00 122.77 506 TRP A C 1
ATOM 281 O O . TRP A 1 796 ? 145.673 168.572 145.588 1.00 122.77 506 TRP A O 1
ATOM 292 N N . PRO A 1 797 ? 146.490 166.582 146.213 1.00 113.84 507 PRO A N 1
ATOM 293 C CA . PRO A 1 797 ? 145.165 166.098 146.603 1.00 113.84 507 PRO A CA 1
ATOM 294 C C . PRO A 1 797 ? 144.801 166.596 147.992 1.00 113.84 507 PRO A C 1
ATOM 295 O O . PRO A 1 797 ? 145.634 167.113 148.739 1.00 113.84 507 PRO A O 1
ATOM 299 N N . VAL A 1 798 ? 143.524 166.430 148.336 1.00 110.04 508 VAL A N 1
ATOM 300 C CA . VAL A 1 798 ? 143.055 166.842 149.652 1.00 110.04 508 VAL A CA 1
ATOM 301 C C . VAL A 1 798 ? 143.482 165.817 150.694 1.00 110.04 508 VAL A C 1
ATOM 302 O O . VAL A 1 798 ? 143.563 164.611 150.419 1.00 110.04 508 VAL A O 1
ATOM 306 N N . GLY A 1 799 ? 143.797 166.299 151.893 1.00 104.83 509 GLY A N 1
ATOM 307 C CA . GLY A 1 799 ? 144.245 165.435 152.965 1.00 104.83 509 GLY A CA 1
ATOM 308 C C . GLY A 1 799 ? 145.708 165.050 152.923 1.00 104.83 509 GLY A C 1
ATOM 309 O O . GLY A 1 799 ? 146.207 164.483 153.904 1.00 104.83 509 GLY A O 1
ATOM 310 N N . SER A 1 800 ? 146.414 165.329 151.825 1.00 111.18 510 SER A N 1
ATOM 311 C CA . SER A 1 800 ? 147.828 164.987 151.744 1.00 111.18 510 SER A CA 1
ATOM 312 C C . SER A 1 800 ? 148.677 165.919 152.598 1.00 111.18 510 SER A C 1
ATOM 313 O O . SER A 1 800 ? 149.626 165.471 153.251 1.00 111.18 510 SER A O 1
ATOM 316 N N . LEU A 1 801 ? 148.344 167.212 152.606 1.00 111.27 511 LEU A N 1
ATOM 317 C CA . LEU A 1 801 ? 149.077 168.168 153.429 1.00 111.27 511 LEU A CA 1
ATOM 318 C C . LEU A 1 801 ? 148.853 167.915 154.910 1.00 111.27 511 LEU A C 1
ATOM 319 O O . LEU A 1 801 ? 149.781 168.072 155.710 1.00 111.27 511 LEU A O 1
ATOM 324 N N . GLU A 1 802 ? 147.645 167.493 155.285 1.00 109.15 512 GLU A N 1
ATOM 325 C CA . GLU A 1 802 ? 147.349 167.214 156.685 1.00 109.15 512 GLU A CA 1
ATOM 326 C C . GLU A 1 802 ? 148.097 165.978 157.171 1.00 109.15 512 GLU A C 1
ATOM 327 O O . GLU A 1 802 ? 148.677 165.985 158.265 1.00 109.15 512 GLU A O 1
ATOM 333 N N . GLN A 1 803 ? 148.107 164.917 156.360 1.00 109.61 513 GLN A N 1
ATOM 334 C CA . GLN A 1 803 ? 148.836 163.706 156.721 1.00 109.61 513 GLN A CA 1
ATOM 335 C C . GLN A 1 803 ? 150.339 163.954 156.730 1.00 109.61 513 GLN A C 1
ATOM 336 O O . GLN A 1 803 ? 151.061 163.403 157.571 1.00 109.61 513 GLN A O 1
ATOM 342 N N . ALA A 1 804 ? 150.817 164.807 155.818 1.00 108.77 514 ALA A N 1
ATOM 343 C CA . ALA A 1 804 ? 152.222 165.193 155.810 1.00 108.77 514 ALA A CA 1
ATOM 344 C C . ALA A 1 804 ? 152.597 165.982 157.055 1.00 108.77 514 ALA A C 1
ATOM 345 O O . ALA A 1 804 ? 153.662 165.746 157.634 1.00 108.77 514 ALA A O 1
ATOM 347 N N . MET A 1 805 ? 151.731 166.906 157.482 1.00 113.77 515 MET A N 1
ATOM 348 C CA . MET A 1 805 ? 151.955 167.646 158.719 1.00 113.77 515 MET A CA 1
ATOM 349 C C . MET A 1 805 ? 151.962 166.720 159.927 1.00 113.77 515 MET A C 1
ATOM 350 O O . MET A 1 805 ? 152.788 166.880 160.834 1.00 113.77 515 MET A O 1
ATOM 355 N N . LEU A 1 806 ? 151.070 165.726 159.939 1.00 107.88 516 LEU A N 1
ATOM 356 C CA . LEU A 1 806 ? 151.033 164.773 161.045 1.00 107.88 516 LEU A CA 1
ATOM 357 C C . LEU A 1 806 ? 152.307 163.937 161.103 1.00 107.88 516 LEU A C 1
ATOM 358 O O . LEU A 1 806 ? 152.925 163.804 162.169 1.00 107.88 516 LEU A O 1
ATOM 363 N N . ASP A 1 807 ? 152.734 163.408 159.953 1.00 107.38 517 ASP A N 1
ATOM 364 C CA . ASP A 1 807 ? 153.948 162.602 159.901 1.00 107.38 517 ASP A CA 1
ATOM 365 C C . ASP A 1 807 ? 155.191 163.430 160.190 1.00 107.38 517 ASP A C 1
ATOM 366 O O . ASP A 1 807 ? 156.184 162.897 160.694 1.00 107.38 517 ASP A O 1
ATOM 371 N N . ALA A 1 808 ? 155.151 164.729 159.900 1.00 103.87 518 ALA A N 1
ATOM 372 C CA . ALA A 1 808 ? 156.273 165.587 160.246 1.00 103.87 518 ALA A CA 1
ATOM 373 C C . ALA A 1 808 ? 156.290 165.936 161.727 1.00 103.87 518 ALA A C 1
ATOM 374 O O . ALA A 1 808 ? 157.370 166.065 162.313 1.00 103.87 518 ALA A O 1
ATOM 376 N N . LEU A 1 809 ? 155.118 166.098 162.343 1.00 96.73 519 LEU A N 1
ATOM 377 C CA . LEU A 1 809 ? 155.080 166.440 163.759 1.00 96.73 519 LEU A CA 1
ATOM 378 C C . LEU A 1 809 ? 155.462 165.256 164.632 1.00 96.73 519 LEU A C 1
ATOM 379 O O . LEU A 1 809 ? 156.094 165.435 165.677 1.00 96.73 519 LEU A O 1
ATOM 384 N N . VAL A 1 810 ? 155.100 164.036 164.224 1.00 96.00 520 VAL A N 1
ATOM 385 C CA . VAL A 1 810 ? 155.344 162.901 165.110 1.00 96.00 520 VAL A CA 1
ATOM 386 C C . VAL A 1 810 ? 156.807 162.477 165.154 1.00 96.00 520 VAL A C 1
ATOM 387 O O . VAL A 1 810 ? 157.180 161.673 166.016 1.00 96.00 520 VAL A O 1
ATOM 391 N N . LEU A 1 811 ? 157.659 162.990 164.268 1.00 101.27 521 LEU A N 1
ATOM 392 C CA . LEU A 1 811 ? 159.019 162.481 164.143 1.00 101.27 521 LEU A CA 1
ATOM 393 C C . LEU A 1 811 ? 160.096 163.534 164.373 1.00 101.27 521 LEU A C 1
ATOM 394 O O . LEU A 1 811 ? 161.221 163.352 163.891 1.00 101.27 521 LEU A O 1
ATOM 399 N N . ASP A 1 812 ? 159.774 164.621 165.093 1.00 100.45 522 ASP A N 1
ATOM 400 C CA . ASP A 1 812 ? 160.720 165.676 165.498 1.00 100.45 522 ASP A CA 1
ATOM 401 C C . ASP A 1 812 ? 161.390 166.327 164.285 1.00 100.45 522 ASP A C 1
ATOM 402 O O . ASP A 1 812 ? 162.606 166.256 164.101 1.00 100.45 522 ASP A O 1
ATOM 407 N N . ARG A 1 813 ? 160.579 166.958 163.447 1.00 102.94 523 ARG A N 1
ATOM 408 C CA . ARG A 1 813 ? 161.076 167.650 162.262 1.00 102.94 523 ARG A CA 1
ATOM 409 C C . ARG A 1 813 ? 160.787 169.136 162.434 1.00 102.94 523 ARG A C 1
ATOM 410 O O . ARG A 1 813 ? 159.637 169.565 162.490 1.00 102.94 523 ARG A O 1
ATOM 418 N N . VAL A 1 814 ? 161.852 169.927 162.537 1.00 94.00 524 VAL A N 1
ATOM 419 C CA . VAL A 1 814 ? 161.693 171.361 162.736 1.00 94.00 524 VAL A CA 1
ATOM 420 C C . VAL A 1 814 ? 161.385 172.055 161.419 1.00 94.00 524 VAL A C 1
ATOM 421 O O . VAL A 1 814 ? 160.331 172.691 161.256 1.00 94.00 524 VAL A O 1
ATOM 425 N N . ASP A 1 815 ? 162.298 171.936 160.457 1.00 110.11 525 ASP A N 1
ATOM 426 C CA . ASP A 1 815 ? 162.239 172.757 159.258 1.00 110.11 525 ASP A CA 1
ATOM 427 C C . ASP A 1 815 ? 161.121 172.317 158.326 1.00 110.11 525 ASP A C 1
ATOM 428 O O . ASP A 1 815 ? 160.569 173.146 157.597 1.00 110.11 525 ASP A O 1
ATOM 433 N N . PHE A 1 816 ? 160.760 171.032 158.351 1.00 109.14 526 PHE A N 1
ATOM 434 C CA . PHE A 1 816 ? 159.642 170.553 157.550 1.00 109.14 526 PHE A CA 1
ATOM 435 C C . PHE A 1 816 ? 158.318 171.128 158.021 1.00 109.14 526 PHE A C 1
ATOM 436 O O . PHE A 1 816 ? 157.506 171.554 157.195 1.00 109.14 526 PHE A O 1
ATOM 438 N N . VAL A 1 817 ? 158.094 171.163 159.334 1.00 100.68 527 VAL A N 1
ATOM 439 C CA . VAL A 1 817 ? 156.886 171.783 159.862 1.00 100.68 527 VAL A CA 1
ATOM 440 C C . VAL A 1 817 ? 156.912 173.284 159.613 1.00 100.68 527 VAL A C 1
ATOM 441 O O . VAL A 1 817 ? 155.877 173.883 159.291 1.00 100.68 527 VAL A O 1
ATOM 445 N N . LYS A 1 818 ? 158.102 173.901 159.696 1.00 89.34 528 LYS A N 1
ATOM 446 C CA . LYS A 1 818 ? 158.233 175.321 159.364 1.00 89.34 528 LYS A CA 1
ATOM 447 C C . LYS A 1 818 ? 157.837 175.603 157.919 1.00 89.34 528 LYS A C 1
ATOM 448 O O . LYS A 1 818 ? 157.092 176.551 157.641 1.00 89.34 528 LYS A O 1
ATOM 454 N N . L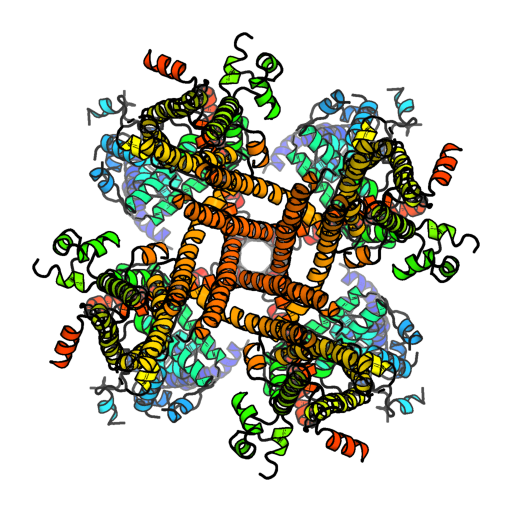EU A 1 819 ? 158.274 174.753 156.993 1.00 102.65 529 LEU A N 1
ATOM 455 C CA . LEU A 1 819 ? 158.023 175.011 155.582 1.00 102.65 529 LEU A CA 1
ATOM 456 C C . LEU A 1 819 ? 156.587 174.667 155.202 1.00 102.65 529 LEU A C 1
ATOM 457 O O . LEU A 1 819 ? 155.997 175.322 154.337 1.00 102.65 529 LEU A O 1
ATOM 462 N N . LEU A 1 820 ? 156.004 173.647 155.841 1.00 101.69 530 LEU A N 1
ATOM 463 C CA . LEU A 1 820 ? 154.601 173.333 155.586 1.00 101.69 530 LEU A CA 1
ATOM 464 C C . LEU A 1 820 ? 153.663 174.391 156.153 1.00 101.69 530 LEU A C 1
ATOM 465 O O . LEU A 1 820 ? 152.643 174.696 155.527 1.00 101.69 530 LEU A O 1
ATOM 470 N N . ILE A 1 821 ? 153.978 174.957 157.324 1.00 102.71 531 ILE A N 1
ATOM 471 C CA . ILE A 1 821 ? 153.223 176.109 157.815 1.00 102.71 531 ILE A CA 1
ATOM 472 C C . ILE A 1 821 ? 153.425 177.302 156.889 1.00 102.71 531 ILE A C 1
ATOM 473 O O . ILE A 1 821 ? 152.485 178.055 156.602 1.00 102.71 531 ILE A O 1
ATOM 478 N N . GLU A 1 822 ? 154.629 177.440 156.328 1.00 100.35 532 GLU A N 1
ATOM 479 C CA . GLU A 1 822 ? 154.891 178.516 155.381 1.00 100.35 532 GLU A CA 1
ATOM 480 C C . GLU A 1 822 ? 154.259 178.281 154.010 1.00 100.35 532 GLU A C 1
ATOM 481 O O . GLU A 1 822 ? 154.378 179.149 153.140 1.00 100.35 532 GLU A O 1
ATOM 483 N N . ASN A 1 823 ? 153.598 177.144 153.791 1.00 109.40 533 ASN A N 1
ATOM 484 C CA . ASN A 1 823 ? 153.040 176.802 152.488 1.00 109.40 533 ASN A CA 1
ATOM 485 C C . ASN A 1 823 ? 151.607 176.287 152.586 1.00 109.40 533 ASN A C 1
ATOM 486 O O . ASN A 1 823 ? 151.268 175.241 152.030 1.00 109.40 533 ASN A O 1
ATOM 491 N N . GLY A 1 824 ? 150.746 177.009 153.299 1.00 113.84 534 GLY A N 1
ATOM 492 C CA . GLY A 1 824 ? 149.320 176.763 153.185 1.00 113.84 534 GLY A CA 1
ATOM 493 C C . GLY A 1 824 ? 148.646 176.095 154.364 1.00 113.84 534 GLY A C 1
ATOM 494 O O . GLY A 1 824 ? 147.431 176.227 154.541 1.00 113.84 534 GLY A O 1
ATOM 495 N N . VAL A 1 825 ? 149.409 175.364 155.169 1.00 109.56 535 VAL A N 1
ATOM 496 C CA . VAL A 1 825 ? 148.834 174.628 156.288 1.00 109.56 535 VAL A CA 1
ATOM 497 C C . VAL A 1 825 ? 148.487 175.604 157.402 1.00 109.56 535 VAL A C 1
ATOM 498 O O . VAL A 1 825 ? 149.361 176.299 157.931 1.00 109.56 535 VAL A O 1
ATOM 502 N N . SER A 1 826 ? 147.207 175.664 157.753 1.00 113.35 536 SER A N 1
ATOM 503 C CA . SER A 1 826 ? 146.718 176.507 158.834 1.00 113.35 536 SER A CA 1
ATOM 504 C C . SER A 1 826 ? 146.310 175.631 160.008 1.00 113.35 536 SER A C 1
ATOM 505 O O . SER A 1 826 ? 145.457 174.749 159.862 1.00 113.35 536 SER A O 1
ATOM 508 N N . MET A 1 827 ? 146.916 175.881 161.170 1.00 106.69 537 MET A N 1
ATOM 509 C CA . MET A 1 827 ? 146.681 175.038 162.334 1.00 106.69 537 MET A CA 1
ATOM 510 C C . MET A 1 827 ? 145.310 175.261 162.956 1.00 106.69 537 MET A C 1
ATOM 511 O O . MET A 1 827 ? 144.839 174.399 163.704 1.00 106.69 537 MET A O 1
ATOM 516 N N . HIS A 1 828 ? 144.656 176.387 162.662 1.00 105.30 538 HIS A N 1
ATOM 517 C CA . HIS A 1 828 ? 143.317 176.620 163.192 1.00 105.30 538 HIS A CA 1
ATOM 518 C C . HIS A 1 828 ? 142.277 175.750 162.501 1.00 105.30 538 HIS A C 1
ATOM 519 O O . HIS A 1 828 ? 141.175 175.568 163.030 1.00 105.30 538 HIS A O 1
ATOM 526 N N . ARG A 1 829 ? 142.598 175.213 161.325 1.00 112.17 539 ARG A N 1
ATOM 527 C CA . ARG A 1 829 ? 141.723 174.285 160.627 1.00 112.17 539 ARG A CA 1
ATOM 528 C C . ARG A 1 829 ? 142.208 172.843 160.697 1.00 112.17 539 ARG A C 1
ATOM 529 O O . ARG A 1 829 ? 141.436 171.932 160.377 1.00 112.17 539 ARG A O 1
ATOM 531 N N . PHE A 1 830 ? 143.454 172.614 161.107 1.00 108.65 540 PHE A N 1
ATOM 532 C CA . PHE A 1 830 ? 143.998 171.261 161.135 1.00 108.65 540 PHE A CA 1
ATOM 533 C C . PHE A 1 830 ? 143.593 170.497 162.388 1.00 108.65 540 PHE A C 1
ATOM 534 O O . PHE A 1 830 ? 142.927 169.460 162.308 1.00 108.65 540 PHE A O 1
ATOM 542 N N . LEU A 1 831 ? 144.002 170.993 163.549 1.00 107.68 541 LEU A N 1
ATOM 543 C CA . LEU A 1 831 ? 144.076 170.163 164.744 1.00 107.68 541 LEU A CA 1
ATOM 544 C C . LEU A 1 831 ? 142.696 169.938 165.347 1.00 107.68 541 LEU A C 1
ATOM 545 O O . LEU A 1 831 ? 141.987 170.894 165.674 1.00 107.68 541 LEU A O 1
ATOM 550 N N . THR A 1 832 ? 142.322 168.672 165.484 1.00 105.35 542 THR A N 1
ATOM 551 C CA . THR A 1 832 ? 141.116 168.259 166.186 1.00 105.35 542 THR A CA 1
ATOM 552 C C . THR A 1 832 ? 141.510 167.536 167.467 1.00 105.35 542 THR A C 1
ATOM 553 O O . THR A 1 832 ? 142.692 167.308 167.740 1.00 105.35 542 THR A O 1
ATOM 557 N N . ILE A 1 833 ? 140.494 167.175 168.252 1.00 98.28 543 ILE A N 1
ATOM 558 C CA . ILE A 1 833 ? 140.732 166.505 169.524 1.00 98.28 543 ILE A CA 1
ATOM 559 C C . ILE A 1 833 ? 141.265 165.097 169.288 1.00 98.28 543 ILE A C 1
ATOM 560 O O . ILE A 1 833 ? 142.142 164.615 170.018 1.00 98.28 543 ILE A O 1
ATOM 565 N N . SER A 1 834 ? 140.774 164.435 168.237 1.00 98.20 544 SER A N 1
ATOM 566 C CA . SER A 1 834 ? 141.155 163.054 167.971 1.00 98.20 544 SER A CA 1
ATOM 567 C C . SER A 1 834 ? 142.603 162.954 167.509 1.00 98.20 544 SER A C 1
ATOM 568 O O . SER A 1 834 ? 143.338 162.056 167.938 1.00 98.20 544 SER A O 1
ATOM 571 N N . ARG A 1 835 ? 143.039 163.880 166.656 1.00 94.80 545 ARG A N 1
ATOM 572 C CA . ARG A 1 835 ? 144.414 163.827 166.175 1.00 94.80 545 ARG A CA 1
ATOM 573 C C . ARG A 1 835 ? 145.394 164.255 167.258 1.00 94.80 545 ARG A C 1
ATOM 574 O O . ARG A 1 835 ? 146.528 163.769 167.303 1.00 94.80 545 ARG A O 1
ATOM 582 N N . LEU A 1 836 ? 144.966 165.130 168.166 1.00 95.43 546 LEU A N 1
ATOM 583 C CA . LEU A 1 836 ? 145.803 165.443 169.317 1.00 95.43 546 LEU A CA 1
ATOM 584 C C . LEU A 1 836 ? 145.904 164.251 170.261 1.00 95.43 546 LEU A C 1
ATOM 585 O O . LEU A 1 836 ? 146.969 164.010 170.846 1.00 95.43 546 LEU A O 1
ATOM 590 N N . GLU A 1 837 ? 144.816 163.485 170.401 1.00 92.51 547 GLU A N 1
ATOM 591 C CA . GLU A 1 837 ? 144.872 162.239 171.161 1.00 92.51 547 GLU A CA 1
ATOM 592 C C . GLU A 1 837 ? 145.824 161.245 170.510 1.00 92.51 547 GLU A C 1
ATOM 593 O O . GLU A 1 837 ? 146.558 160.526 171.201 1.00 92.51 547 GLU A O 1
ATOM 595 N N . GLU A 1 838 ? 145.831 161.206 169.177 1.00 95.57 548 GLU A N 1
ATOM 596 C CA . GLU A 1 838 ? 146.795 160.385 168.453 1.00 95.57 548 GLU A CA 1
ATOM 597 C C . GLU A 1 838 ? 148.225 160.859 168.683 1.00 95.57 548 GLU A C 1
ATOM 598 O O . GLU A 1 838 ? 149.140 160.032 168.769 1.00 95.57 548 GLU A O 1
ATOM 600 N N . LEU A 1 839 ? 148.430 162.176 168.779 1.00 91.77 549 LEU A N 1
ATOM 601 C CA . LEU A 1 839 ? 149.750 162.712 169.098 1.00 91.77 549 LEU A CA 1
ATOM 602 C C . LEU A 1 839 ? 150.196 162.319 170.495 1.00 91.77 549 LEU A C 1
ATOM 603 O O . LEU A 1 839 ? 151.377 162.032 170.711 1.00 91.77 549 LEU A O 1
ATOM 605 N N . TYR A 1 840 ? 149.275 162.309 171.449 1.00 88.33 550 TYR A N 1
ATOM 606 C CA . TYR A 1 840 ? 149.641 161.869 172.788 1.00 88.33 550 TYR A CA 1
ATOM 607 C C . TYR A 1 840 ? 149.753 160.354 172.892 1.00 88.33 550 TYR A C 1
ATOM 608 O O . TYR A 1 840 ? 150.313 159.849 173.869 1.00 88.33 550 TYR A O 1
ATOM 617 N N . ASN A 1 841 ? 149.242 159.612 171.913 1.00 102.95 551 ASN A N 1
ATOM 618 C CA . ASN A 1 841 ? 149.388 158.161 171.927 1.00 102.95 551 ASN A CA 1
ATOM 619 C C . ASN A 1 841 ? 150.246 157.625 170.787 1.00 102.95 551 ASN A C 1
ATOM 620 O O . ASN A 1 841 ? 149.872 156.622 170.170 1.00 102.95 551 ASN A O 1
ATOM 625 N N . THR A 1 842 ? 151.379 158.255 170.496 1.00 109.26 552 THR A N 1
ATOM 626 C CA . THR A 1 842 ? 152.299 157.744 169.491 1.00 109.26 552 THR A CA 1
ATOM 627 C C . THR A 1 842 ? 153.235 156.699 170.089 1.00 109.26 552 THR A C 1
ATOM 628 O O . THR A 1 842 ? 153.108 156.298 171.249 1.00 109.26 552 THR A O 1
ATOM 632 N N . ARG A 1 843 ? 154.191 156.252 169.269 1.00 108.57 553 ARG A N 1
ATOM 633 C CA . ARG A 1 843 ? 155.206 155.316 169.732 1.00 108.57 553 ARG A CA 1
ATOM 634 C C . ARG A 1 843 ? 156.596 155.633 169.189 1.00 108.57 553 ARG A C 1
ATOM 635 O O . ARG A 1 843 ? 157.457 154.746 169.187 1.00 108.57 553 ARG A O 1
ATOM 637 N N . HIS A 1 844 ? 156.846 156.860 168.732 1.00 110.92 554 HIS A N 1
ATOM 638 C CA . HIS A 1 844 ? 158.123 157.215 168.127 1.00 110.92 554 HIS A CA 1
ATOM 639 C C . HIS A 1 844 ? 158.950 158.174 168.970 1.00 110.92 554 HIS A C 1
ATOM 640 O O . HIS A 1 844 ? 159.842 158.831 168.422 1.00 110.92 554 HIS A O 1
ATOM 647 N N . GLY A 1 845 ? 158.679 158.281 170.268 1.00 110.93 555 GLY A N 1
ATOM 648 C CA . GLY A 1 845 ? 159.311 159.283 171.097 1.00 110.93 555 GLY A CA 1
ATOM 649 C C . GLY A 1 845 ? 160.768 158.982 171.368 1.00 110.93 555 GLY A C 1
ATOM 650 O O . GLY A 1 845 ? 161.200 157.822 171.460 1.00 110.93 555 GLY A O 1
ATOM 651 N N . PRO A 1 846 ? 161.572 160.057 171.466 1.00 104.14 556 PRO A N 1
ATOM 652 C CA . PRO A 1 846 ? 162.985 159.896 171.835 1.00 104.14 556 PRO A CA 1
ATOM 653 C C . PRO A 1 846 ? 163.169 159.368 173.249 1.00 104.14 556 PRO A C 1
ATOM 654 O O . PRO A 1 846 ? 163.767 158.306 173.450 1.00 104.14 556 PRO A O 1
ATOM 658 N N . SER A 1 847 ? 162.629 160.092 174.225 1.00 102.62 557 SER A N 1
ATOM 659 C CA . SER A 1 847 ? 162.748 159.737 175.631 1.00 102.62 557 SER A CA 1
ATOM 660 C C . SER A 1 847 ? 161.696 160.513 176.407 1.00 102.62 557 SER A C 1
ATOM 661 O O . SER A 1 847 ? 161.652 161.743 176.329 1.00 102.62 557 SER A O 1
ATOM 664 N N . ASN A 1 848 ? 160.862 159.799 177.157 1.00 105.66 558 ASN A N 1
ATOM 665 C CA . ASN A 1 848 ? 159.749 160.446 177.842 1.00 105.66 558 ASN A CA 1
ATOM 666 C C . ASN A 1 848 ? 159.576 159.870 179.238 1.00 105.66 558 ASN A C 1
ATOM 667 O O . ASN A 1 848 ? 159.956 158.725 179.494 1.00 105.66 558 ASN A O 1
ATOM 672 N N . THR A 1 849 ? 159.028 160.683 180.143 1.00 106.51 559 THR A N 1
ATOM 673 C CA . THR A 1 849 ? 158.613 160.236 181.466 1.00 106.51 559 THR A CA 1
ATOM 674 C C . THR A 1 849 ? 157.107 160.336 181.661 1.00 106.51 559 THR A C 1
ATOM 675 O O . THR A 1 849 ? 156.642 160.569 182.785 1.00 106.51 559 THR A O 1
ATOM 679 N N . LEU A 1 850 ? 156.333 160.165 180.589 1.00 105.49 560 LEU A N 1
ATOM 680 C CA . LEU A 1 850 ? 154.895 160.392 180.639 1.00 105.49 560 LEU A CA 1
ATOM 681 C C . LEU A 1 850 ? 154.151 159.273 181.357 1.00 105.49 560 LEU A C 1
ATOM 682 O O . LEU A 1 850 ? 153.267 159.550 182.179 1.00 105.49 560 LEU A O 1
ATOM 687 N N . TYR A 1 851 ? 154.492 158.014 181.062 1.00 114.72 561 TYR A N 1
ATOM 688 C CA . TYR A 1 851 ? 153.756 156.883 181.619 1.00 114.72 561 TYR A CA 1
ATOM 689 C C . TYR A 1 851 ? 153.992 156.748 183.117 1.00 114.72 561 TYR A C 1
ATOM 690 O O . TYR A 1 851 ? 153.119 156.259 183.845 1.00 114.72 561 TYR A O 1
ATOM 692 N N . HIS A 1 852 ? 155.158 157.194 183.593 1.00 117.71 562 HIS A N 1
ATOM 693 C CA . HIS A 1 852 ? 155.411 157.243 185.029 1.00 117.71 562 HIS A CA 1
ATOM 694 C C . HIS A 1 852 ? 154.471 158.221 185.716 1.00 117.71 562 HIS A C 1
ATOM 695 O O . HIS A 1 852 ? 153.953 157.937 186.800 1.00 117.71 562 HIS A O 1
ATOM 702 N N . LEU A 1 853 ? 154.206 159.363 185.080 1.00 107.23 563 LEU A N 1
ATOM 703 C CA . LEU A 1 853 ? 153.271 160.321 185.656 1.00 107.23 563 LEU A CA 1
ATOM 704 C C . LEU A 1 853 ? 151.836 159.822 185.555 1.00 107.23 563 LEU A C 1
ATOM 705 O O . LEU A 1 853 ? 151.016 160.113 186.434 1.00 107.23 563 LEU A O 1
ATOM 710 N N . VAL A 1 854 ? 151.522 159.055 184.507 1.00 111.40 564 VAL A N 1
ATOM 711 C CA . VAL A 1 854 ? 150.199 158.437 184.403 1.00 111.40 564 VAL A CA 1
ATOM 712 C C . VAL A 1 854 ? 149.980 157.442 185.538 1.00 111.40 564 VAL A C 1
ATOM 713 O O . VAL A 1 854 ? 148.940 157.460 186.211 1.00 111.40 564 VAL A O 1
ATOM 717 N N . ARG A 1 855 ? 150.975 156.589 185.797 1.00 116.91 565 ARG A N 1
ATOM 718 C CA . ARG A 1 855 ? 150.861 155.613 186.875 1.00 116.91 565 ARG A CA 1
ATOM 719 C C . ARG A 1 855 ? 150.971 156.272 188.247 1.00 116.91 565 ARG A C 1
ATOM 720 O O . ARG A 1 855 ? 150.554 155.689 189.253 1.00 116.91 565 ARG A O 1
ATOM 722 N N . ASP A 1 856 ? 151.546 157.476 188.315 1.00 114.79 566 ASP A N 1
ATOM 723 C CA . ASP A 1 856 ? 151.627 158.183 189.588 1.00 114.79 566 ASP A CA 1
ATOM 724 C C . ASP A 1 856 ? 150.364 158.977 189.890 1.00 114.79 566 ASP A C 1
ATOM 725 O O . ASP A 1 856 ? 150.080 159.253 191.061 1.00 114.79 566 ASP A O 1
ATOM 727 N N . VAL A 1 857 ? 149.608 159.367 188.864 1.00 116.12 567 VAL A N 1
ATOM 728 C CA . VAL A 1 857 ? 148.358 160.081 189.106 1.00 116.12 567 VAL A CA 1
ATOM 729 C C . VAL A 1 857 ? 147.202 159.106 189.276 1.00 116.12 567 VAL A C 1
ATOM 730 O O . VAL A 1 857 ? 146.420 159.214 190.228 1.00 116.12 567 VAL A O 1
ATOM 732 N N . ILE A 1 868 ? 145.734 156.529 176.448 1.00 116.89 578 ILE A N 1
ATOM 733 C CA . ILE A 1 868 ? 145.642 157.457 177.575 1.00 116.89 578 ILE A CA 1
ATOM 734 C C . ILE A 1 868 ? 144.735 158.648 177.298 1.00 116.89 578 ILE A C 1
ATOM 735 O O . ILE A 1 868 ? 144.950 159.404 176.345 1.00 116.89 578 ILE A O 1
ATOM 740 N N . SER A 1 869 ? 143.720 158.813 178.139 1.00 120.38 579 SER A N 1
ATOM 741 C CA . SER A 1 869 ? 142.684 159.820 177.974 1.00 120.38 579 SER A CA 1
ATOM 742 C C . SER A 1 869 ? 143.205 161.205 178.335 1.00 120.38 579 SER A C 1
ATOM 743 O O . SER A 1 869 ? 144.104 161.366 179.163 1.00 120.38 579 SER A O 1
ATOM 746 N N . LEU A 1 870 ? 142.604 162.218 177.704 1.00 96.99 580 LEU A N 1
ATOM 747 C CA . LEU A 1 870 ? 143.056 163.592 177.891 1.00 96.99 580 LEU A CA 1
ATOM 748 C C . LEU A 1 870 ? 142.674 164.135 179.259 1.00 96.99 580 LEU A C 1
ATOM 749 O O . LEU A 1 870 ? 143.336 165.050 179.766 1.00 96.99 580 LEU A O 1
ATOM 754 N N . ILE A 1 871 ? 141.604 163.606 179.856 1.00 94.30 581 ILE A N 1
ATOM 755 C CA . ILE A 1 871 ? 141.233 164.001 181.209 1.00 94.30 581 ILE A CA 1
ATOM 756 C C . ILE A 1 871 ? 142.301 163.549 182.192 1.00 94.30 581 ILE A C 1
ATOM 757 O O . ILE A 1 871 ? 142.664 164.289 183.120 1.00 94.30 581 ILE A O 1
ATOM 762 N N . ASP A 1 872 ? 142.851 162.352 181.977 1.00 91.48 582 ASP A N 1
ATOM 763 C CA . ASP A 1 872 ? 143.995 161.899 182.755 1.00 91.48 582 ASP A CA 1
ATOM 764 C C . ASP A 1 872 ? 145.212 162.785 182.529 1.00 91.48 582 ASP A C 1
ATOM 765 O O . ASP A 1 872 ? 145.974 163.029 183.469 1.00 91.48 582 ASP A O 1
ATOM 767 N N . ILE A 1 873 ? 145.385 163.299 181.308 1.00 89.51 583 ILE A N 1
ATOM 768 C CA . ILE A 1 873 ? 146.485 164.214 181.020 1.00 89.51 583 ILE A CA 1
ATOM 769 C C . ILE A 1 873 ? 146.322 165.513 181.799 1.00 89.51 583 ILE A C 1
ATOM 770 O O . ILE A 1 873 ? 147.291 166.046 182.358 1.00 89.51 583 ILE A O 1
ATOM 775 N N . GLY A 1 874 ? 145.090 166.018 181.883 1.00 88.86 584 GLY A N 1
ATOM 776 C CA . GLY A 1 874 ? 144.840 167.206 182.681 1.00 88.86 584 GLY A CA 1
ATOM 777 C C . GLY A 1 874 ? 145.049 166.966 184.165 1.00 88.86 584 GLY A C 1
ATOM 778 O O . GLY A 1 874 ? 145.512 167.853 184.890 1.00 88.86 584 GLY A O 1
ATOM 779 N N . LEU A 1 875 ? 144.738 165.754 184.629 1.00 86.66 585 LEU A N 1
ATOM 780 C CA . LEU A 1 875 ? 145.033 165.412 186.016 1.00 86.66 585 LEU A CA 1
ATOM 781 C C . LEU A 1 875 ? 146.535 165.336 186.260 1.00 86.66 585 LEU A C 1
ATOM 782 O O . LEU A 1 875 ? 147.013 165.717 187.336 1.00 86.66 585 LEU A O 1
ATOM 787 N N . VAL A 1 876 ? 147.296 164.883 185.259 1.00 86.26 586 VAL A N 1
ATOM 788 C CA . VAL A 1 876 ? 148.757 164.882 185.356 1.00 86.26 586 VAL A CA 1
ATOM 789 C C . VAL A 1 876 ? 149.289 166.307 185.442 1.00 86.26 586 VAL A C 1
ATOM 790 O O . VAL A 1 876 ? 150.178 166.605 186.251 1.00 86.26 586 VAL A O 1
ATOM 794 N N . ILE A 1 877 ? 148.724 167.215 184.644 1.00 75.05 587 ILE A N 1
ATOM 795 C CA . ILE A 1 877 ? 149.178 168.605 184.650 1.00 75.05 587 ILE A CA 1
ATOM 796 C C . ILE A 1 877 ? 148.847 169.283 185.979 1.00 75.05 587 ILE A C 1
ATOM 797 O O . ILE A 1 877 ? 149.675 170.015 186.543 1.00 75.05 587 ILE A O 1
ATOM 802 N N . GLU A 1 878 ? 147.655 169.016 186.520 1.00 79.66 588 GLU A N 1
ATOM 803 C CA . GLU A 1 878 ? 147.298 169.565 187.826 1.00 79.66 588 GLU A CA 1
ATOM 804 C C . GLU A 1 878 ? 148.148 168.974 188.942 1.00 79.66 588 GLU A C 1
ATOM 805 O O . GLU A 1 878 ? 148.445 169.663 189.922 1.00 79.66 588 GLU A O 1
ATOM 811 N N . TYR A 1 879 ? 148.556 167.711 188.809 1.00 78.37 589 TYR A N 1
ATOM 812 C CA . TYR A 1 879 ? 149.452 167.126 189.798 1.00 78.37 589 TYR A CA 1
ATOM 813 C C . TYR A 1 879 ? 150.853 167.712 189.693 1.00 78.37 589 TYR A C 1
ATOM 814 O O . TYR A 1 879 ? 151.566 167.814 190.697 1.00 78.37 589 TYR A O 1
ATOM 823 N N . LEU A 1 880 ? 151.268 168.100 188.487 1.00 77.69 590 LEU A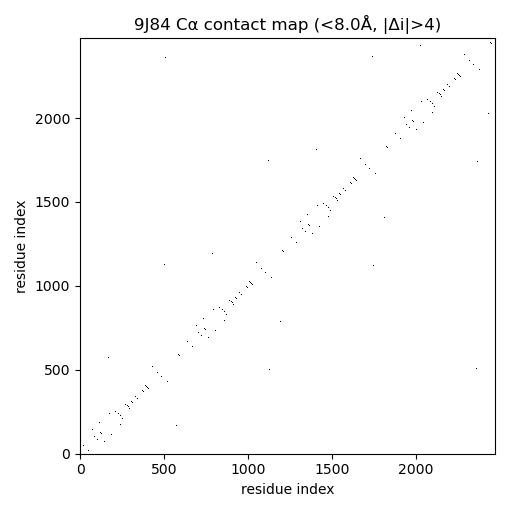 N 1
ATOM 824 C CA . LEU A 1 880 ? 152.610 168.651 188.324 1.00 77.69 590 LEU A CA 1
ATOM 825 C C . LEU A 1 880 ? 152.688 170.083 188.827 1.00 77.69 590 LEU A C 1
ATOM 826 O O . LEU A 1 880 ? 153.647 170.453 189.513 1.00 77.69 590 LEU A O 1
ATOM 831 N N . MET A 1 881 ? 151.702 170.917 188.487 1.00 73.09 591 MET A N 1
ATOM 832 C CA . MET A 1 881 ? 151.765 172.290 188.976 1.00 73.09 591 MET A CA 1
ATOM 833 C C . MET A 1 881 ? 151.416 172.394 190.452 1.00 73.09 591 MET A C 1
ATOM 834 O O . MET A 1 881 ? 152.114 173.088 191.199 1.00 73.09 591 MET A O 1
ATOM 839 N N . GLY A 1 882 ? 150.364 171.722 190.889 1.00 80.20 592 GLY A N 1
ATOM 840 C CA . GLY A 1 882 ? 149.988 171.795 192.280 1.00 80.20 592 GLY A CA 1
ATOM 841 C C . GLY A 1 882 ? 149.229 173.070 192.604 1.00 80.20 592 GLY A C 1
ATOM 842 O O . GLY A 1 882 ? 148.851 173.857 191.735 1.00 80.20 592 GLY A O 1
ATOM 843 N N . GLY A 1 883 ? 149.024 173.269 193.899 1.00 71.12 593 GLY A N 1
ATOM 844 C CA . GLY A 1 883 ? 148.193 174.374 194.336 1.00 71.12 593 GLY A CA 1
ATOM 845 C C . GLY A 1 883 ? 146.743 174.095 193.999 1.00 71.12 593 GLY A C 1
ATOM 846 O O . GLY A 1 883 ? 146.329 172.941 193.852 1.00 71.12 593 GLY A O 1
ATOM 847 N N . ALA A 1 884 ? 145.958 175.161 193.863 1.00 66.05 594 ALA A N 1
ATOM 848 C CA . ALA A 1 884 ? 144.558 175.051 193.473 1.00 66.05 594 ALA A CA 1
ATOM 849 C C . ALA A 1 884 ? 144.383 175.262 191.978 1.00 66.05 594 ALA A C 1
ATOM 850 O O . ALA A 1 884 ? 143.370 175.817 191.545 1.00 66.05 594 ALA A O 1
ATOM 852 N N . TYR A 1 885 ? 145.365 174.843 191.189 1.00 66.43 595 TYR A N 1
ATOM 853 C CA . TYR A 1 885 ? 145.345 175.038 189.747 1.00 66.43 595 TYR A CA 1
ATOM 854 C C . TYR A 1 885 ? 144.297 174.121 189.130 1.00 66.43 595 TYR A C 1
ATOM 855 O O . TYR A 1 885 ? 144.412 172.895 189.206 1.00 66.43 595 TYR A O 1
ATOM 864 N N . ARG A 1 886 ? 143.280 174.709 188.512 1.00 72.86 596 ARG A N 1
ATOM 865 C CA . ARG A 1 886 ? 142.172 173.956 187.939 1.00 72.86 596 ARG A CA 1
ATOM 866 C C . ARG A 1 886 ? 142.231 174.093 186.423 1.00 72.86 596 ARG A C 1
ATOM 867 O O . ARG A 1 886 ? 141.689 175.050 185.860 1.00 72.86 596 ARG A O 1
ATOM 875 N N . CYS A 1 887 ? 142.879 173.131 185.767 1.00 77.45 597 CYS A N 1
ATOM 876 C CA . CYS A 1 887 ? 143.139 173.206 184.336 1.00 77.45 597 CYS A CA 1
ATOM 877 C C . CYS A 1 887 ? 141.852 173.068 183.530 1.00 77.45 597 CYS A C 1
ATOM 878 O O . CYS A 1 887 ? 140.842 172.539 184.001 1.00 77.45 597 CYS A O 1
ATOM 881 N N . ASN A 1 888 ? 141.911 173.545 182.284 1.00 78.54 598 ASN A N 1
ATOM 882 C CA . ASN A 1 888 ? 140.723 173.643 181.444 1.00 78.54 598 ASN A CA 1
ATOM 883 C C . ASN A 1 888 ? 140.221 172.277 180.992 1.00 78.54 598 ASN A C 1
ATOM 884 O O . ASN A 1 888 ? 139.063 172.159 180.577 1.00 78.54 598 ASN A O 1
ATOM 889 N N . TYR A 1 889 ? 141.060 171.244 181.062 1.00 82.88 599 TYR A N 1
ATOM 890 C CA . TYR A 1 889 ? 140.580 169.905 180.756 1.00 82.88 599 TYR A CA 1
ATOM 891 C C . TYR A 1 889 ? 139.630 169.396 181.829 1.00 82.88 599 TYR A C 1
ATOM 892 O O . TYR A 1 889 ? 138.708 168.633 181.526 1.00 82.88 599 TYR A O 1
ATOM 901 N N . THR A 1 890 ? 139.828 169.809 183.078 1.00 82.70 600 THR A N 1
ATOM 902 C CA . THR A 1 890 ? 138.984 169.347 184.171 1.00 82.70 600 THR A CA 1
ATOM 903 C C . THR A 1 890 ? 137.783 170.248 184.420 1.00 82.70 600 THR A C 1
ATOM 904 O O . THR A 1 890 ? 137.166 170.147 185.486 1.00 82.70 600 THR A O 1
ATOM 908 N N . ARG A 1 891 ? 137.434 171.119 183.480 1.00 92.59 601 ARG A N 1
ATOM 909 C CA . ARG A 1 891 ? 136.235 171.926 183.628 1.00 92.59 601 ARG A CA 1
ATOM 910 C C . ARG A 1 891 ? 134.998 171.097 183.294 1.00 92.59 601 ARG A C 1
ATOM 911 O O . ARG A 1 891 ? 135.081 169.955 182.837 1.00 92.59 601 ARG A O 1
ATOM 913 N N . LYS A 1 892 ? 133.830 171.687 183.531 1.00 98.06 602 LYS A N 1
ATOM 914 C CA . LYS A 1 892 ? 132.589 171.023 183.163 1.00 98.06 602 LYS A CA 1
ATOM 915 C C . LYS A 1 892 ? 132.202 171.279 181.715 1.00 98.06 602 LYS A C 1
ATOM 916 O O . LYS A 1 892 ? 131.275 170.636 181.212 1.00 98.06 602 LYS A O 1
ATOM 918 N N . ARG A 1 893 ? 132.883 172.205 181.038 1.00 98.49 603 ARG A N 1
ATOM 919 C CA . ARG A 1 893 ? 132.563 172.494 179.647 1.00 98.49 603 ARG A CA 1
ATOM 920 C C . ARG A 1 893 ? 133.294 171.573 178.686 1.00 98.49 603 ARG A C 1
ATOM 921 O O . ARG A 1 893 ? 132.808 171.345 177.575 1.00 98.49 603 ARG A O 1
ATOM 923 N N . PHE A 1 894 ? 134.447 171.045 179.085 1.00 99.02 604 PHE A N 1
ATOM 924 C CA . PHE A 1 894 ? 135.213 170.114 178.272 1.00 99.02 604 PHE A CA 1
ATOM 925 C C . PHE A 1 894 ? 134.881 168.661 178.558 1.00 99.02 604 PHE A C 1
ATOM 926 O O . PHE A 1 894 ? 135.004 167.820 177.666 1.00 99.02 604 PHE A O 1
ATOM 934 N N . ARG A 1 895 ? 134.431 168.361 179.777 1.00 98.68 605 ARG A N 1
ATOM 935 C CA . ARG A 1 895 ? 134.232 166.979 180.190 1.00 98.68 605 ARG A CA 1
ATOM 936 C C . ARG A 1 895 ? 133.007 166.360 179.533 1.00 98.68 605 ARG A C 1
ATOM 937 O O . ARG A 1 895 ? 133.057 165.202 179.103 1.00 98.68 605 ARG A O 1
ATOM 945 N N . THR A 1 896 ? 131.909 167.110 179.434 1.00 101.72 606 THR A N 1
ATOM 946 C CA . THR A 1 896 ? 130.711 166.571 178.805 1.00 101.72 606 THR A CA 1
ATOM 947 C C . THR A 1 896 ? 130.868 166.461 177.296 1.00 101.72 606 THR A C 1
ATOM 948 O O . THR A 1 896 ? 130.191 165.645 176.665 1.00 101.72 606 THR A O 1
ATOM 952 N N . LEU A 1 897 ? 131.754 167.259 176.700 1.00 104.16 607 LEU A N 1
ATOM 953 C CA . LEU A 1 897 ? 132.023 167.148 175.274 1.00 104.16 607 LEU A CA 1
ATOM 954 C C . LEU A 1 897 ? 132.930 165.975 174.937 1.00 104.16 607 LEU A C 1
ATOM 955 O O . LEU A 1 897 ? 133.118 165.679 173.754 1.00 104.16 607 LEU A O 1
ATOM 960 N N . TYR A 1 898 ? 133.495 165.311 175.936 1.00 109.99 608 TYR A N 1
ATOM 961 C CA . TYR A 1 898 ? 134.353 164.160 175.725 1.00 109.99 608 TYR A CA 1
ATOM 962 C C . TYR A 1 898 ? 133.558 162.855 175.705 1.00 109.99 608 TYR A C 1
ATOM 963 O O . TYR A 1 898 ? 134.144 161.777 175.580 1.00 109.99 608 TYR A O 1
ATOM 972 N N . HIS A 1 899 ? 132.225 162.938 175.776 1.00 115.71 609 HIS A N 1
ATOM 973 C CA . HIS A 1 899 ? 131.395 161.740 175.865 1.00 115.71 609 HIS A CA 1
ATOM 974 C C . HIS A 1 899 ? 131.321 160.973 174.550 1.00 115.71 609 HIS A C 1
ATOM 975 O O . HIS A 1 899 ? 131.071 159.762 174.573 1.00 115.71 609 HIS A O 1
ATOM 982 N N . ASN A 1 900 ? 131.523 161.644 173.414 1.00 108.84 610 ASN A N 1
ATOM 983 C CA . ASN A 1 900 ? 131.347 160.992 172.121 1.00 108.84 610 ASN A CA 1
ATOM 984 C C . ASN A 1 900 ? 132.465 159.996 171.851 1.00 108.84 610 ASN A C 1
ATOM 985 O O . ASN A 1 900 ? 132.224 158.790 171.731 1.00 108.84 610 ASN A O 1
ATOM 990 N N . LEU A 1 901 ? 133.699 160.477 171.772 1.00 113.79 611 LEU A N 1
ATOM 991 C CA . LEU A 1 901 ? 134.826 159.592 171.501 1.00 113.79 611 LEU A CA 1
ATOM 992 C C . LEU A 1 901 ? 135.372 159.010 172.801 1.00 113.79 611 LEU A C 1
ATOM 993 O O . LEU A 1 901 ? 134.621 158.473 173.616 1.00 113.79 611 LEU A O 1
ATOM 998 N N . ASP A 1 941 ? 127.989 171.983 166.256 1.00 127.30 651 ASP A N 1
ATOM 999 C CA . ASP A 1 941 ? 128.672 172.811 165.280 1.00 127.30 651 ASP A CA 1
ATOM 1000 C C . ASP A 1 941 ? 129.916 172.089 164.770 1.00 127.30 651 ASP A C 1
ATOM 1001 O O . ASP A 1 941 ? 130.430 171.185 165.430 1.00 127.30 651 ASP A O 1
ATOM 1003 N N . PRO A 1 942 ? 130.419 172.449 163.583 1.00 120.74 652 PRO A N 1
ATOM 1004 C CA . PRO A 1 942 ? 131.702 171.878 163.141 1.00 120.74 652 PRO A CA 1
ATOM 1005 C C . PRO A 1 942 ? 132.909 172.396 163.909 1.00 120.74 652 PRO A C 1
ATOM 1006 O O . PRO A 1 942 ? 133.983 171.786 163.813 1.00 120.74 652 PRO A O 1
ATOM 1010 N N . GLU A 1 943 ? 132.771 173.478 164.671 1.00 119.40 653 GLU A N 1
ATOM 1011 C CA . GLU A 1 943 ? 133.868 174.080 165.417 1.00 119.40 653 GLU A CA 1
ATOM 1012 C C . GLU A 1 943 ? 133.864 173.638 166.876 1.00 119.40 653 GLU A C 1
ATOM 1013 O O . GLU A 1 943 ? 134.288 174.379 167.763 1.00 119.40 653 GLU A O 1
ATOM 1019 N N . ILE A 1 944 ? 133.389 172.421 167.151 1.00 119.29 654 ILE A N 1
ATOM 1020 C CA . ILE A 1 944 ? 133.365 171.926 168.525 1.00 119.29 654 ILE A CA 1
ATOM 1021 C C . ILE A 1 944 ? 134.522 170.987 168.831 1.00 119.29 654 ILE A C 1
ATOM 1022 O O . ILE A 1 944 ? 134.687 170.592 169.996 1.00 119.29 654 ILE A O 1
ATOM 1027 N N . ASN A 1 945 ? 135.316 170.605 167.833 1.00 113.17 655 ASN A N 1
ATOM 1028 C CA . ASN A 1 945 ? 136.564 169.896 168.077 1.00 113.17 655 ASN A CA 1
ATOM 1029 C C . ASN A 1 945 ? 137.797 170.732 167.789 1.00 113.17 655 ASN A C 1
ATOM 1030 O O . ASN A 1 945 ? 138.904 170.194 167.775 1.00 113.17 655 ASN A O 1
ATOM 1035 N N . HIS A 1 946 ? 137.627 172.030 167.555 1.00 103.26 656 HIS A N 1
ATOM 1036 C CA . HIS A 1 946 ? 138.759 172.900 167.282 1.00 103.26 656 HIS A CA 1
ATOM 1037 C C . HIS A 1 946 ? 139.100 173.736 168.506 1.00 103.26 656 HIS A C 1
ATOM 1038 O O . HIS A 1 946 ? 138.228 174.365 169.112 1.00 103.26 656 HIS A O 1
ATOM 1045 N N . PHE A 1 947 ? 140.377 173.736 168.871 1.00 80.16 657 PHE A N 1
ATOM 1046 C CA . PHE A 1 947 ? 140.737 174.676 169.921 1.00 80.16 657 PHE A CA 1
ATOM 1047 C C . PHE A 1 947 ? 140.825 176.086 169.352 1.00 80.16 657 PHE A C 1
ATOM 1048 O O . PHE A 1 947 ? 141.463 176.295 168.318 1.00 80.16 657 PHE A O 1
ATOM 1056 N N . PRO A 1 948 ? 140.196 177.070 170.000 1.00 75.30 658 PRO A N 1
ATOM 1057 C CA . PRO A 1 948 ? 140.374 178.457 169.556 1.00 75.30 658 PRO A CA 1
ATOM 1058 C C . PRO A 1 948 ? 141.771 178.980 169.808 1.00 75.30 658 PRO A C 1
ATOM 1059 O O . PRO A 1 948 ? 142.241 179.833 169.044 1.00 75.30 658 PRO A O 1
ATOM 1063 N N . PHE A 1 949 ? 142.461 178.468 170.820 1.00 67.24 659 PHE A N 1
ATOM 1064 C CA . PHE A 1 949 ? 143.847 178.824 171.109 1.00 67.24 659 PHE A CA 1
ATOM 1065 C C . PHE A 1 949 ? 144.707 177.568 171.055 1.00 67.24 659 PHE A C 1
ATOM 1066 O O . PHE A 1 949 ? 145.194 177.096 172.088 1.00 67.24 659 PHE A O 1
ATOM 1074 N N . PRO A 1 950 ? 144.934 177.013 169.860 1.00 66.32 660 PRO A N 1
ATOM 1075 C CA . PRO A 1 950 ? 145.583 175.696 169.776 1.00 66.32 660 PRO A CA 1
ATOM 1076 C C . PRO A 1 950 ? 147.065 175.714 170.090 1.00 66.32 660 PRO A C 1
ATOM 1077 O O . PRO A 1 950 ? 147.618 174.661 170.448 1.00 66.32 660 PRO A O 1
ATOM 1081 N N . PHE A 1 951 ? 147.718 176.873 169.966 1.00 66.67 661 PHE A N 1
ATOM 1082 C CA . PHE A 1 951 ? 149.135 176.990 170.280 1.00 66.67 661 PHE A CA 1
ATOM 1083 C C . PHE A 1 951 ? 149.438 176.728 171.748 1.00 66.67 661 PHE A C 1
ATOM 1084 O O . PHE A 1 951 ? 150.548 176.293 172.060 1.00 66.67 661 PHE A O 1
ATOM 1092 N N . HIS A 1 952 ? 148.474 176.940 172.646 1.00 62.51 662 HIS A N 1
ATOM 1093 C CA . HIS A 1 952 ? 148.681 176.560 174.038 1.00 62.51 662 HIS A CA 1
ATOM 1094 C C . HIS A 1 952 ? 148.768 175.046 174.190 1.00 62.51 662 HIS A C 1
ATOM 1095 O O . HIS A 1 952 ? 149.644 174.536 174.901 1.00 62.51 662 HIS A O 1
ATOM 1102 N N . GLU A 1 953 ? 147.876 174.309 173.525 1.00 69.54 663 GLU A N 1
ATOM 1103 C CA . GLU A 1 953 ? 147.977 172.856 173.546 1.00 69.54 663 GLU A CA 1
ATOM 1104 C C . GLU A 1 953 ? 149.231 172.353 172.864 1.00 69.54 663 GLU A C 1
ATOM 1105 O O . GLU A 1 953 ? 149.819 171.377 173.339 1.00 69.54 663 GLU A O 1
ATOM 1111 N N . LEU A 1 954 ? 149.671 173.007 171.791 1.00 60.78 664 LEU A N 1
ATOM 1112 C CA . LEU A 1 954 ? 150.918 172.584 171.172 1.00 60.78 664 LEU A CA 1
ATOM 1113 C C . LEU A 1 954 ? 152.120 172.902 172.052 1.00 60.78 664 LEU A C 1
ATOM 1114 O O . LEU A 1 954 ? 153.077 172.123 172.082 1.00 60.78 664 LEU A O 1
ATOM 1119 N N . MET A 1 955 ? 152.049 173.989 172.823 1.00 60.47 665 MET A N 1
ATOM 1120 C CA . MET A 1 955 ? 153.091 174.307 173.793 1.00 60.47 665 MET A CA 1
ATOM 1121 C C . MET A 1 955 ? 153.162 173.255 174.892 1.00 60.47 665 MET A C 1
ATOM 1122 O O . MET A 1 955 ? 154.250 172.783 175.251 1.00 60.47 665 MET A O 1
ATOM 1127 N N . VAL A 1 956 ? 152.000 172.870 175.427 1.00 62.80 666 VAL A N 1
ATOM 1128 C CA . VAL A 1 956 ? 151.940 171.874 176.494 1.00 62.80 666 VAL A CA 1
ATOM 1129 C C . VAL A 1 956 ? 152.419 170.514 175.996 1.00 62.80 666 VAL A C 1
ATOM 1130 O O . VAL A 1 956 ? 153.192 169.824 176.679 1.00 62.80 666 VAL A O 1
ATOM 1134 N N . TRP A 1 957 ? 152.012 170.132 174.782 1.00 73.28 667 TRP A N 1
ATOM 1135 C CA . TRP A 1 957 ? 152.453 168.867 174.207 1.00 73.28 667 TRP A CA 1
ATOM 1136 C C . TRP A 1 957 ? 153.944 168.877 173.903 1.00 73.28 667 TRP A C 1
ATOM 1137 O O . TRP A 1 957 ? 154.609 167.839 174.001 1.00 73.28 667 TRP A O 1
ATOM 1148 N N . ALA A 1 958 ? 154.487 170.033 173.537 1.00 66.82 668 ALA A N 1
ATOM 1149 C CA . ALA A 1 958 ? 155.925 170.130 173.350 1.00 66.82 668 ALA A CA 1
ATOM 1150 C C . ALA A 1 958 ? 156.691 169.989 174.653 1.00 66.82 668 ALA A C 1
ATOM 1151 O O . ALA A 1 958 ? 157.722 169.312 174.676 1.00 66.82 668 ALA A O 1
ATOM 1153 N N . VAL A 1 959 ? 156.202 170.592 175.734 1.00 64.66 669 VAL A N 1
ATOM 1154 C CA . VAL A 1 959 ? 156.958 170.557 176.982 1.00 64.66 669 VAL A CA 1
ATOM 1155 C C . VAL A 1 959 ? 156.873 169.185 177.640 1.00 64.66 669 VAL A C 1
ATOM 1156 O O . VAL A 1 959 ? 157.886 168.660 178.118 1.00 64.66 669 VAL A O 1
ATOM 1160 N N . LEU A 1 960 ? 155.688 168.561 177.637 1.00 69.43 670 LEU A N 1
ATOM 1161 C CA . LEU A 1 960 ? 155.492 167.337 178.416 1.00 69.43 670 LEU A CA 1
ATOM 1162 C C . LEU A 1 960 ? 156.264 166.150 177.847 1.00 69.43 670 LEU A C 1
ATOM 1163 O O . LEU A 1 960 ? 156.656 165.252 178.597 1.00 69.43 670 LEU A O 1
ATOM 1168 N N . MET A 1 961 ? 156.495 166.119 176.537 1.00 73.53 671 MET A N 1
ATOM 1169 C CA . MET A 1 961 ? 157.193 164.995 175.928 1.00 73.53 671 MET A CA 1
ATOM 1170 C C . MET A 1 961 ? 158.664 165.284 175.667 1.00 73.53 671 MET A C 1
ATOM 1171 O O . MET A 1 961 ? 159.351 164.431 175.092 1.00 73.53 671 MET A O 1
ATOM 1176 N N . LYS A 1 962 ? 159.144 166.462 176.078 1.00 75.66 672 LYS A N 1
ATOM 1177 C CA . LYS A 1 962 ? 160.554 166.868 176.034 1.00 75.66 672 LYS A CA 1
ATOM 1178 C C . LYS A 1 962 ? 161.109 166.839 174.605 1.00 75.66 672 LYS A C 1
ATOM 1179 O O . LYS A 1 962 ? 161.947 166.012 174.237 1.00 75.66 672 LYS A O 1
ATOM 1185 N N . ARG A 1 963 ? 160.578 167.732 173.778 1.00 78.76 673 ARG A N 1
ATOM 1186 C CA . ARG A 1 963 ? 161.160 168.026 172.474 1.00 78.76 673 ARG A CA 1
ATOM 1187 C C . ARG A 1 963 ? 161.452 169.518 172.448 1.00 78.76 673 ARG A C 1
ATOM 1188 O O . ARG A 1 963 ? 160.578 170.324 172.113 1.00 78.76 673 ARG A O 1
ATOM 1196 N N . GLN A 1 964 ? 162.686 169.873 172.797 1.00 73.30 674 GLN A N 1
ATOM 1197 C CA . GLN A 1 964 ? 163.046 171.224 173.203 1.00 73.30 674 GLN A CA 1
ATOM 1198 C C . GLN A 1 964 ? 163.048 172.229 172.058 1.00 73.30 674 GLN A C 1
ATOM 1199 O O . GLN A 1 964 ? 162.549 173.350 172.226 1.00 73.30 674 GLN A O 1
ATOM 1205 N N . LYS A 1 965 ? 163.617 171.862 170.906 1.00 69.25 675 LYS A N 1
ATOM 1206 C CA . LYS A 1 965 ? 163.651 172.783 169.773 1.00 69.25 675 LYS A CA 1
ATOM 1207 C C . LYS A 1 965 ? 162.251 173.026 169.228 1.00 69.25 675 LYS A C 1
ATOM 1208 O O . LYS A 1 965 ? 161.929 174.142 168.801 1.00 69.25 675 LYS A O 1
ATOM 1210 N N . MET A 1 966 ? 161.394 172.005 169.284 1.00 75.93 676 MET A N 1
ATOM 1211 C CA . MET A 1 966 ? 159.987 172.206 168.967 1.00 75.93 676 MET A CA 1
ATOM 1212 C C . MET A 1 966 ? 159.311 173.131 169.965 1.00 75.93 676 MET A C 1
ATOM 1213 O O . MET A 1 966 ? 158.453 173.926 169.574 1.00 75.93 676 MET A O 1
ATOM 1218 N N . ALA A 1 967 ? 159.697 173.064 171.242 1.00 69.16 677 ALA A N 1
ATOM 1219 C CA . ALA A 1 967 ? 159.121 173.970 172.231 1.00 69.16 677 ALA A CA 1
ATOM 1220 C C . ALA A 1 967 ? 159.525 175.413 171.959 1.00 69.16 677 ALA A C 1
ATOM 1221 O O . ALA A 1 967 ? 158.685 176.324 172.014 1.00 69.16 677 ALA A O 1
ATOM 1223 N N . LEU A 1 968 ? 160.797 175.632 171.622 1.00 66.07 678 LEU A N 1
ATOM 1224 C CA . LEU A 1 968 ? 161.256 176.983 171.324 1.00 66.07 678 LEU A CA 1
ATOM 1225 C C . LEU A 1 968 ? 160.669 177.498 170.018 1.00 66.07 678 LEU A C 1
ATOM 1226 O O . LEU A 1 968 ? 160.525 178.711 169.839 1.00 66.07 678 LEU A O 1
ATOM 1231 N N . PHE A 1 969 ? 160.322 176.601 169.094 1.00 60.22 679 PHE A N 1
ATOM 1232 C CA . PHE A 1 969 ? 159.626 177.056 167.896 1.00 60.22 679 PHE A CA 1
ATOM 1233 C C . PHE A 1 969 ? 158.179 177.415 168.197 1.00 60.22 679 PHE A C 1
ATOM 1234 O O . PHE A 1 969 ? 157.685 178.454 167.748 1.00 60.22 679 PHE A O 1
ATOM 1242 N N . PHE A 1 970 ? 157.473 176.556 168.931 1.00 59.44 680 PHE A N 1
ATOM 1243 C CA . PHE A 1 970 ? 156.070 176.819 169.214 1.00 59.44 680 PHE A CA 1
ATOM 1244 C C . PHE A 1 970 ? 155.853 177.986 170.157 1.00 59.44 680 PHE A C 1
ATOM 1245 O O . PHE A 1 970 ? 154.741 178.524 170.188 1.00 59.44 680 PHE A O 1
ATOM 1253 N N . TRP A 1 971 ? 156.869 178.390 170.919 1.00 59.30 681 TRP A N 1
ATOM 1254 C CA . TRP A 1 971 ? 156.674 179.507 171.835 1.00 59.30 681 TRP A CA 1
ATOM 1255 C C . TRP A 1 971 ? 156.518 180.832 171.097 1.00 59.30 681 TRP A C 1
ATOM 1256 O O . TRP A 1 971 ? 155.709 181.675 171.498 1.00 59.30 681 TRP A O 1
ATOM 1267 N N . GLN A 1 972 ? 157.241 181.023 169.996 1.00 56.28 682 GLN A N 1
ATOM 1268 C CA . GLN A 1 972 ? 157.326 182.346 169.388 1.00 56.28 682 GLN A CA 1
ATOM 1269 C C . GLN A 1 972 ? 156.190 182.664 168.425 1.00 56.28 682 GLN A C 1
ATOM 1270 O O . GLN A 1 972 ? 156.349 183.555 167.585 1.00 56.28 682 GLN A O 1
ATOM 1276 N N . HIS A 1 973 ? 155.052 181.991 168.521 1.00 60.39 683 HIS A N 1
ATOM 1277 C CA . HIS A 1 973 ? 153.907 182.331 167.694 1.00 60.39 683 HIS A CA 1
ATOM 1278 C C . HIS A 1 973 ? 152.622 182.238 168.499 1.00 60.39 683 HIS A C 1
ATOM 1279 O O . HIS A 1 973 ? 152.480 181.403 169.394 1.00 60.39 683 HIS A O 1
ATOM 1286 N N . GLY A 1 974 ? 151.683 183.122 168.166 1.00 63.13 684 GLY A N 1
ATOM 1287 C CA . GLY A 1 974 ? 150.387 183.135 168.813 1.00 63.13 684 GLY A CA 1
ATOM 1288 C C . GLY A 1 974 ? 150.217 184.283 169.779 1.00 63.13 684 GLY A C 1
ATOM 1289 O O . GLY A 1 974 ? 150.719 185.393 169.594 1.00 63.13 684 GLY A O 1
ATOM 1290 N N . GLU A 1 975 ? 149.472 183.999 170.839 1.00 68.74 685 GLU A N 1
ATOM 1291 C CA . GLU A 1 975 ? 149.205 184.964 171.892 1.00 68.74 685 GLU A CA 1
ATOM 1292 C C . GLU A 1 975 ? 149.768 184.463 173.216 1.00 68.74 685 GLU A C 1
ATOM 1293 O O . GLU A 1 975 ? 150.037 183.271 173.386 1.00 68.74 685 GLU A O 1
ATOM 1299 N N . GLU A 1 976 ? 149.945 185.408 174.149 1.00 61.52 686 GLU A N 1
ATOM 1300 C CA . GLU A 1 976 ? 150.212 185.143 175.566 1.00 61.52 686 GLU A CA 1
ATOM 1301 C C . GLU A 1 976 ? 151.504 184.347 175.759 1.00 61.52 686 GLU A C 1
ATOM 1302 O O . GLU A 1 976 ? 151.505 183.210 176.230 1.00 61.52 686 GLU A O 1
ATOM 1308 N N . ALA A 1 977 ? 152.612 184.966 175.357 1.00 56.11 687 ALA A N 1
ATOM 1309 C CA . ALA A 1 977 ? 153.897 184.282 175.393 1.00 56.11 687 ALA A CA 1
ATOM 1310 C C . ALA A 1 977 ? 154.410 184.098 176.813 1.00 56.11 687 ALA A C 1
ATOM 1311 O O . ALA A 1 977 ? 155.019 183.069 177.121 1.00 56.11 687 ALA A O 1
ATOM 1313 N N . MET A 1 978 ? 154.184 185.083 177.688 1.00 53.55 688 MET A N 1
ATOM 1314 C CA . MET A 1 978 ? 154.754 185.009 179.029 1.00 53.55 688 MET A CA 1
ATOM 1315 C C . MET A 1 978 ? 154.055 183.968 179.884 1.00 53.55 688 MET A C 1
ATOM 1316 O O . MET A 1 978 ? 154.698 183.338 180.733 1.00 53.55 688 MET A O 1
ATOM 1321 N N . ALA A 1 979 ? 152.753 183.774 179.674 1.00 49.56 689 ALA A N 1
ATOM 1322 C CA . ALA A 1 979 ? 152.048 182.699 180.356 1.00 49.56 689 ALA A CA 1
ATOM 1323 C C . ALA A 1 979 ? 152.602 181.351 179.945 1.00 49.56 689 ALA A C 1
ATOM 1324 O O . ALA A 1 979 ? 152.843 180.489 180.796 1.00 49.56 689 ALA A O 1
ATOM 1326 N N . LYS A 1 980 ? 152.870 181.175 178.651 1.00 58.10 690 LYS A N 1
ATOM 1327 C CA . LYS A 1 980 ? 153.433 179.917 178.179 1.00 58.10 690 LYS A CA 1
ATOM 1328 C C . LYS A 1 980 ? 154.857 179.728 178.680 1.00 58.10 690 LYS A C 1
ATOM 1329 O O . LYS A 1 980 ? 155.247 178.609 179.033 1.00 58.10 690 LYS A O 1
ATOM 1335 N N . ALA A 1 981 ? 155.619 180.818 178.795 1.00 49.59 691 ALA A N 1
ATOM 1336 C CA . ALA A 1 981 ? 156.989 180.720 179.284 1.00 49.59 691 ALA A CA 1
ATOM 1337 C C . ALA A 1 981 ? 157.034 180.350 180.761 1.00 49.59 691 ALA A C 1
ATOM 1338 O O . ALA A 1 981 ? 157.825 179.489 181.167 1.00 49.59 691 ALA A O 1
ATOM 1340 N N . LEU A 1 982 ? 156.169 180.956 181.577 1.00 46.74 692 LEU A N 1
ATOM 1341 C CA . LEU A 1 982 ? 156.193 180.651 183.004 1.00 46.74 692 LEU A CA 1
ATOM 1342 C C . LEU A 1 982 ? 155.592 179.280 183.295 1.00 46.74 692 LEU A C 1
ATOM 1343 O O . LEU A 1 982 ? 156.069 178.575 184.193 1.00 46.74 692 LEU A O 1
ATOM 1348 N N . VAL A 1 983 ? 154.563 178.878 182.543 1.00 51.84 693 VAL A N 1
ATOM 1349 C CA . VAL A 1 983 ? 154.024 177.528 182.684 1.00 51.84 693 VAL A CA 1
ATOM 1350 C C . VAL A 1 983 ? 155.061 176.494 182.261 1.00 51.84 693 VAL A C 1
ATOM 1351 O O . VAL A 1 983 ? 155.215 175.450 182.912 1.00 51.84 693 VAL A O 1
ATOM 1355 N N . ALA A 1 984 ? 155.843 176.799 181.220 1.00 56.59 694 ALA A N 1
ATOM 1356 C CA . ALA A 1 984 ? 156.916 175.904 180.806 1.00 56.59 694 ALA A CA 1
ATOM 1357 C C . ALA A 1 984 ? 158.005 175.807 181.867 1.00 56.59 694 ALA A C 1
ATOM 1358 O O . ALA A 1 984 ? 158.516 174.712 182.127 1.00 56.59 694 ALA A O 1
ATOM 1360 N N . CYS A 1 985 ? 158.353 176.933 182.499 1.00 57.53 695 CYS A N 1
ATOM 1361 C CA . CYS A 1 985 ? 159.371 176.914 183.548 1.00 57.53 695 CYS A CA 1
ATOM 1362 C C . CYS A 1 985 ? 158.906 176.115 184.756 1.00 57.53 695 CYS A C 1
ATOM 1363 O O . CYS A 1 985 ? 159.677 175.325 185.323 1.00 57.53 695 CYS A O 1
ATOM 1366 N N . LYS A 1 986 ? 157.636 176.286 185.137 1.00 57.54 696 LYS A N 1
ATOM 1367 C CA . LYS A 1 986 ? 157.058 175.527 186.244 1.00 57.54 696 LYS A CA 1
ATOM 1368 C C . LYS A 1 986 ? 157.040 174.031 185.953 1.00 57.54 696 LYS A C 1
ATOM 1369 O O . LYS A 1 986 ? 157.428 173.225 186.809 1.00 57.54 696 LYS A O 1
ATOM 1375 N N . LEU A 1 987 ? 156.630 173.643 184.742 1.00 66.01 697 LEU A N 1
ATOM 1376 C CA . LEU A 1 987 ? 156.558 172.224 184.418 1.00 66.01 697 LEU A CA 1
ATOM 1377 C C . LEU A 1 987 ? 157.942 171.606 184.284 1.00 66.01 697 LEU A C 1
ATOM 1378 O O . LEU A 1 987 ? 158.140 170.447 184.668 1.00 66.01 697 LEU A O 1
ATOM 1383 N N . CYS A 1 988 ? 158.920 172.364 183.775 1.00 70.36 698 CYS A N 1
ATOM 1384 C CA . CYS A 1 988 ? 160.281 171.842 183.687 1.00 70.36 698 CYS A CA 1
ATOM 1385 C C . CYS A 1 988 ? 160.888 171.631 185.066 1.00 70.36 698 CYS A C 1
ATOM 1386 O O . CYS A 1 988 ? 161.515 170.591 185.315 1.00 70.36 698 CYS A O 1
ATOM 1389 N N . LYS A 1 989 ? 160.680 172.577 185.988 1.00 73.47 699 LYS A N 1
ATOM 1390 C CA . LYS A 1 989 ? 161.223 172.400 187.332 1.00 73.47 699 LYS A CA 1
ATOM 1391 C C . LYS A 1 989 ? 160.512 171.272 188.075 1.00 73.47 699 LYS A C 1
ATOM 1392 O O . LYS A 1 989 ? 161.154 170.500 188.804 1.00 73.47 699 LYS A O 1
ATOM 1398 N N . ALA A 1 990 ? 159.200 171.127 187.854 1.00 76.16 700 ALA A N 1
ATOM 1399 C CA . ALA A 1 990 ? 158.450 170.055 188.500 1.00 76.16 700 ALA A CA 1
ATOM 1400 C C . ALA A 1 990 ? 158.879 168.683 187.994 1.00 76.16 700 ALA A C 1
ATOM 1401 O O . ALA A 1 990 ? 159.062 167.757 188.792 1.00 76.16 700 ALA A O 1
ATOM 1403 N N . MET A 1 991 ? 159.069 168.536 186.677 1.00 87.32 701 MET A N 1
ATOM 1404 C CA . MET A 1 991 ? 159.518 167.251 186.150 1.00 87.32 701 MET A CA 1
ATOM 1405 C C . MET A 1 991 ? 160.958 166.957 186.532 1.00 87.32 701 MET A C 1
ATOM 1406 O O . MET A 1 991 ? 161.308 165.788 186.714 1.00 87.32 701 MET A O 1
ATOM 1411 N N . ALA A 1 992 ? 161.794 167.991 186.679 1.00 94.58 702 ALA A N 1
ATOM 1412 C CA . ALA A 1 992 ? 163.166 167.772 187.132 1.00 94.58 702 ALA A CA 1
ATOM 1413 C C . ALA A 1 992 ? 163.196 167.239 188.559 1.00 94.58 702 ALA A C 1
ATOM 1414 O O . ALA A 1 992 ? 163.884 166.251 188.851 1.00 94.58 702 ALA A O 1
ATOM 1416 N N . HIS A 1 993 ? 162.419 167.860 189.453 1.00 98.93 703 HIS A N 1
ATOM 1417 C CA . HIS A 1 993 ? 162.365 167.390 190.834 1.00 98.93 703 HIS A CA 1
ATOM 1418 C C . HIS A 1 993 ? 161.701 166.019 190.934 1.00 98.93 703 HIS A C 1
ATOM 1419 O O . HIS A 1 993 ? 162.088 165.194 191.772 1.00 98.93 703 HIS A O 1
ATOM 1426 N N . GLU A 1 994 ? 160.728 165.744 190.060 1.00 105.38 704 GLU A N 1
ATOM 1427 C CA . GLU A 1 994 ? 160.034 164.462 190.107 1.00 105.38 704 GLU A CA 1
ATOM 1428 C C . GLU A 1 994 ? 160.920 163.335 189.592 1.00 105.38 704 GLU A C 1
ATOM 1429 O O . GLU A 1 994 ? 160.908 162.230 190.146 1.00 105.38 704 GLU A O 1
ATOM 1435 N N . ALA A 1 995 ? 161.692 163.588 188.532 1.00 107.57 705 ALA A N 1
ATOM 1436 C CA . ALA A 1 995 ? 162.633 162.592 188.042 1.00 107.57 705 ALA A CA 1
ATOM 1437 C C . ALA A 1 995 ? 163.811 162.402 188.980 1.00 107.57 705 ALA A C 1
ATOM 1438 O O . ALA A 1 995 ? 164.383 161.308 189.020 1.00 107.57 705 ALA A O 1
ATOM 1440 N N . SER A 1 996 ? 164.187 163.435 189.736 1.00 111.51 706 SER A N 1
ATOM 1441 C CA . SER A 1 996 ? 165.182 163.233 190.781 1.00 111.51 706 SER A CA 1
ATOM 1442 C C . SER A 1 996 ? 164.607 162.467 191.965 1.00 111.51 706 SER A C 1
ATOM 1443 O O . SER A 1 996 ? 165.353 161.794 192.684 1.00 111.51 706 SER A O 1
ATOM 1446 N N . GLU A 1 997 ? 163.290 162.545 192.176 1.00 119.06 707 GLU A N 1
ATOM 1447 C CA . GLU A 1 997 ? 162.674 161.911 193.334 1.00 119.06 707 GLU A CA 1
ATOM 1448 C C . GLU A 1 997 ? 162.498 160.403 193.187 1.00 119.06 707 GLU A C 1
ATOM 1449 O O . GLU A 1 997 ? 162.240 159.730 194.190 1.00 119.06 707 GLU A O 1
ATOM 1451 N N . ILE A 1 1004 ? 168.395 162.874 182.801 1.00 120.45 714 ILE A N 1
ATOM 1452 C CA . ILE A 1 1004 ? 167.177 163.585 182.432 1.00 120.45 714 ILE A CA 1
ATOM 1453 C C . ILE A 1 1004 ? 167.014 164.832 183.292 1.00 120.45 714 ILE A C 1
ATOM 1454 O O . ILE A 1 1004 ? 166.601 165.895 182.806 1.00 120.45 714 ILE A O 1
ATOM 1459 N N . SER A 1 1005 ? 167.377 164.726 184.576 1.00 116.94 715 SER A N 1
ATOM 1460 C CA . SER A 1 1005 ? 167.143 165.804 185.533 1.00 116.94 715 SER A CA 1
ATOM 1461 C C . SER A 1 1005 ? 168.007 167.024 185.232 1.00 116.94 715 SER A C 1
ATOM 1462 O O . SER A 1 1005 ? 167.539 168.163 185.350 1.00 116.94 715 SER A O 1
ATOM 1465 N N . GLN A 1 1006 ? 169.258 166.800 184.823 1.00 118.93 716 GLN A N 1
ATOM 1466 C CA . GLN A 1 1006 ? 170.132 167.903 184.440 1.00 118.93 716 GLN A CA 1
ATOM 1467 C C . GLN A 1 1006 ? 169.628 168.597 183.178 1.00 118.93 716 GLN A C 1
ATOM 1468 O O . GLN A 1 1006 ? 169.684 169.833 183.085 1.00 118.93 716 GLN A O 1
ATOM 1470 N N . GLU A 1 1007 ? 169.110 167.821 182.219 1.00 112.88 717 GLU A N 1
ATOM 1471 C CA . GLU A 1 1007 ? 168.515 168.391 181.013 1.00 112.88 717 GLU A CA 1
ATOM 1472 C C . GLU A 1 1007 ? 167.295 169.241 181.341 1.00 112.88 717 GLU A C 1
ATOM 1473 O O . GLU A 1 1007 ? 167.125 170.336 180.787 1.00 112.88 717 GLU A O 1
ATOM 1479 N N . LEU A 1 1008 ? 166.446 168.764 182.252 1.00 102.19 718 LEU A N 1
ATOM 1480 C CA . LEU A 1 1008 ? 165.241 169.512 182.587 1.00 102.19 718 LEU A CA 1
ATOM 1481 C C . LEU A 1 1008 ? 165.571 170.758 183.401 1.00 102.19 718 LEU A C 1
ATOM 1482 O O . LEU A 1 1008 ? 164.896 171.787 183.266 1.00 102.19 718 LEU A O 1
ATOM 1487 N N . ASN A 1 1009 ? 166.623 170.696 184.224 1.00 101.23 719 ASN A N 1
ATOM 1488 C CA . ASN A 1 1009 ? 167.100 171.894 184.908 1.00 101.23 719 ASN A CA 1
ATOM 1489 C C . ASN A 1 1009 ? 167.632 172.927 183.924 1.00 101.23 719 ASN A C 1
ATOM 1490 O O . ASN A 1 1009 ? 167.353 174.127 184.071 1.00 101.23 719 ASN A O 1
ATOM 1495 N N . HIS A 1 1010 ? 168.368 172.473 182.903 1.00 96.09 720 HIS A N 1
ATOM 1496 C CA . HIS A 1 1010 ? 168.835 173.371 181.852 1.00 96.09 720 HIS A CA 1
ATOM 1497 C C . HIS A 1 1010 ? 167.676 173.992 181.074 1.00 96.09 720 HIS A C 1
ATOM 1498 O O . HIS A 1 1010 ? 167.718 175.185 180.745 1.00 96.09 720 HIS A O 1
ATOM 1505 N N . ASN A 1 1011 ? 166.624 173.215 180.811 1.00 88.96 721 ASN A N 1
ATOM 1506 C CA . ASN A 1 1011 ? 165.485 173.742 180.062 1.00 88.96 721 ASN A CA 1
ATOM 1507 C C . ASN A 1 1011 ? 164.689 174.747 180.889 1.00 88.96 721 ASN A C 1
ATOM 1508 O O . ASN A 1 1011 ? 164.200 175.757 180.356 1.00 88.96 721 ASN A O 1
ATOM 1513 N N . SER A 1 1012 ? 164.555 174.488 182.193 1.00 79.71 722 SER A N 1
ATOM 1514 C CA . SER A 1 1012 ? 163.915 175.452 183.080 1.00 79.71 722 SER A CA 1
ATOM 1515 C C . SER A 1 1012 ? 164.708 176.750 183.144 1.00 79.71 722 SER A C 1
ATOM 1516 O O . SER A 1 1012 ? 164.123 177.842 183.130 1.00 79.71 722 SER A O 1
ATOM 1519 N N . ARG A 1 1013 ? 166.043 176.648 183.176 1.00 75.03 723 ARG A N 1
ATOM 1520 C CA . ARG A 1 1013 ? 166.882 177.843 183.153 1.00 75.03 723 ARG A CA 1
ATOM 1521 C C . ARG A 1 1013 ? 166.733 178.609 181.841 1.00 75.03 723 ARG A C 1
ATOM 1522 O O . ARG A 1 1013 ? 166.729 179.848 181.837 1.00 75.03 723 ARG A O 1
ATOM 1524 N N . ASP A 1 1014 ? 166.521 177.857 180.753 1.00 77.01 724 ASP A N 1
ATOM 1525 C CA . ASP A 1 1014 ? 166.376 178.489 179.413 1.00 77.01 724 ASP A CA 1
ATOM 1526 C C . ASP A 1 1014 ? 165.064 179.270 179.336 1.00 77.01 724 ASP A C 1
ATOM 1527 O O . ASP A 1 1014 ? 165.118 180.483 179.092 1.00 77.01 724 ASP A O 1
ATOM 1532 N N . PHE A 1 1015 ? 163.928 178.609 179.544 1.00 67.89 725 PHE A N 1
ATOM 1533 C CA . PHE A 1 1015 ? 162.666 179.363 179.393 1.00 67.89 725 PHE A CA 1
ATOM 1534 C C . PHE A 1 1015 ? 162.721 180.490 180.416 1.00 67.89 725 PHE A C 1
ATOM 1535 O O . PHE A 1 1015 ? 162.292 181.602 180.111 1.00 67.89 725 PHE A O 1
ATOM 1543 N N . GLY A 1 1016 ? 163.263 180.199 181.594 1.00 67.64 726 GLY A N 1
ATOM 1544 C CA . GLY A 1 1016 ? 163.311 181.215 182.655 1.00 67.64 726 GLY A CA 1
ATOM 1545 C C . GLY A 1 1016 ? 164.125 182.415 182.228 1.00 67.64 726 GLY A C 1
ATOM 1546 O O . GLY A 1 1016 ? 163.647 183.540 182.421 1.00 67.64 726 GLY A O 1
ATOM 1547 N N . GLN A 1 1017 ? 165.280 182.202 181.606 1.00 67.16 727 GLN A N 1
ATOM 1548 C CA . GLN A 1 1017 ? 166.027 183.374 181.096 1.00 67.16 727 GLN A CA 1
ATOM 1549 C C . GLN A 1 1017 ? 165.181 184.066 180.025 1.00 67.16 727 GLN A C 1
ATOM 1550 O O . GLN A 1 1017 ? 165.091 185.309 180.065 1.00 67.16 727 GLN A O 1
ATOM 1556 N N . LEU A 1 1018 ? 164.544 183.305 179.129 1.00 69.10 728 LEU A N 1
ATOM 1557 C CA . LEU A 1 1018 ? 163.808 183.960 178.011 1.00 69.10 728 LEU A CA 1
ATOM 1558 C C . LEU A 1 1018 ? 162.654 184.813 178.549 1.00 69.10 728 LEU A C 1
ATOM 1559 O O . LEU A 1 1018 ? 162.499 185.946 178.073 1.00 69.10 728 LEU A O 1
ATOM 1564 N N . ALA A 1 1019 ? 161.900 184.315 179.523 1.00 57.19 729 ALA A N 1
ATOM 1565 C CA . ALA A 1 1019 ? 160.738 185.102 179.965 1.00 57.19 729 ALA A CA 1
ATOM 1566 C C . ALA A 1 1019 ? 161.252 186.412 180.529 1.00 57.19 729 ALA A C 1
ATOM 1567 O O . ALA A 1 1019 ? 160.642 187.441 180.242 1.00 57.19 729 ALA A O 1
ATOM 1569 N N . VAL A 1 1020 ? 162.347 186.379 181.277 1.00 54.86 730 VAL A N 1
ATOM 1570 C CA . VAL A 1 1020 ? 162.804 187.646 181.914 1.00 54.86 730 VAL A CA 1
ATOM 1571 C C . VAL A 1 1020 ? 163.151 188.654 180.819 1.00 54.86 730 VAL A C 1
ATOM 1572 O O . VAL A 1 1020 ? 162.783 189.831 180.962 1.00 54.86 730 VAL A O 1
ATOM 1576 N N . GLU A 1 1021 ? 163.792 188.208 179.741 1.00 58.96 731 GLU A N 1
ATOM 1577 C CA . GLU A 1 1021 ? 164.242 189.155 178.685 1.00 58.96 731 GLU A CA 1
ATOM 1578 C C . GLU A 1 1021 ? 163.036 189.853 178.043 1.00 58.96 731 GLU A C 1
ATOM 1579 O O . GLU A 1 1021 ? 163.139 191.049 177.757 1.00 58.96 731 GLU A O 1
ATOM 1581 N N . LEU A 1 1022 ? 161.945 189.127 177.804 1.00 60.59 732 LEU A N 1
ATOM 1582 C CA . LEU A 1 1022 ? 160.794 189.752 177.112 1.00 60.59 732 LEU A CA 1
ATOM 1583 C C . LEU A 1 1022 ? 160.329 190.892 178.003 1.00 60.59 732 LEU A C 1
ATOM 1584 O O . LEU A 1 1022 ? 160.050 191.961 177.471 1.00 60.59 732 LEU A O 1
ATOM 1589 N N . LEU A 1 1023 ? 160.307 190.669 179.318 1.00 59.56 733 LEU A N 1
ATOM 1590 C CA . LEU A 1 1023 ? 159.915 191.755 180.251 1.00 59.56 733 LEU A CA 1
ATOM 1591 C C . LEU A 1 1023 ? 160.937 192.872 180.104 1.00 59.56 733 LEU A C 1
ATOM 1592 O O . LEU A 1 1023 ? 160.531 194.033 180.142 1.00 59.56 733 LEU A O 1
ATOM 1597 N N . ASP A 1 1024 ? 162.212 192.531 179.934 1.00 66.45 734 ASP A N 1
ATOM 1598 C CA . ASP A 1 1024 ? 163.211 193.626 179.884 1.00 66.45 734 ASP A CA 1
ATOM 1599 C C . ASP A 1 1024 ? 162.873 194.510 178.691 1.00 66.45 734 ASP A C 1
ATOM 1600 O O . ASP A 1 1024 ? 162.851 195.737 178.852 1.00 66.45 734 ASP A O 1
ATOM 1605 N N . GLN A 1 1025 ? 162.571 193.886 177.557 1.00 74.06 735 GLN A N 1
ATOM 1606 C CA . GLN A 1 1025 ? 162.201 194.675 176.360 1.00 74.06 735 GLN A CA 1
ATOM 1607 C C . GLN A 1 1025 ? 160.858 195.334 176.650 1.00 74.06 735 GLN A C 1
ATOM 1608 O O . GLN A 1 1025 ? 160.732 196.539 176.389 1.00 74.06 735 GLN A O 1
ATOM 1614 N N . SER A 1 1026 ? 159.895 194.582 177.191 1.00 83.94 736 SER A N 1
ATOM 1615 C CA . SER A 1 1026 ? 158.598 195.234 177.364 1.00 83.94 736 SER A CA 1
ATOM 1616 C C . SER A 1 1026 ? 158.661 196.362 178.385 1.00 83.94 736 SER A C 1
ATOM 1617 O O . SER A 1 1026 ? 157.792 197.239 178.394 1.00 83.94 736 SER A O 1
ATOM 1620 N N . TYR A 1 1027 ? 159.664 196.356 179.262 1.00 86.79 737 TYR A N 1
ATOM 1621 C CA . TYR A 1 1027 ? 159.853 197.523 180.113 1.00 86.79 737 TYR A CA 1
ATOM 1622 C C . TYR A 1 1027 ? 160.690 198.585 179.419 1.00 86.79 737 TYR A C 1
ATOM 1623 O O . TYR A 1 1027 ? 160.504 199.779 179.673 1.00 86.79 737 TYR A O 1
ATOM 1632 N N . LYS A 1 1028 ? 161.615 198.172 178.544 1.00 88.62 738 LYS A N 1
ATOM 1633 C CA . LYS A 1 1028 ? 162.418 199.132 177.800 1.00 88.62 738 LYS A CA 1
ATOM 1634 C C . LYS A 1 1028 ? 161.592 199.926 176.802 1.00 88.62 738 LYS A C 1
ATOM 1635 O O . LYS A 1 1028 ? 161.971 201.050 176.461 1.00 88.62 738 LYS A O 1
ATOM 1637 N N . GLN A 1 1029 ? 160.474 199.379 176.332 1.00 95.81 739 GLN A N 1
ATOM 1638 C CA . GLN A 1 1029 ? 159.628 200.169 175.445 1.00 95.81 739 GLN A CA 1
ATOM 1639 C C . GLN A 1 1029 ? 158.680 201.102 176.194 1.00 95.81 739 GLN A C 1
ATOM 1640 O O . GLN A 1 1029 ? 158.642 202.300 175.902 1.00 95.81 739 GLN A O 1
ATOM 1646 N N . ASP A 1 1030 ? 157.915 200.585 177.151 1.00 101.99 740 ASP A N 1
ATOM 1647 C CA . ASP A 1 1030 ? 156.874 201.368 177.805 1.00 101.99 740 ASP A CA 1
ATOM 1648 C C . ASP A 1 1030 ? 156.741 200.865 179.241 1.00 101.99 740 ASP A C 1
ATOM 1649 O O . ASP A 1 1030 ? 157.339 199.856 179.620 1.00 101.99 740 ASP A O 1
ATOM 1654 N N . GLU A 1 1031 ? 155.925 201.578 180.020 1.00 108.04 741 GLU A N 1
ATOM 1655 C CA . GLU A 1 1031 ? 155.746 201.219 181.442 1.00 108.04 741 GLU A CA 1
ATOM 1656 C C . GLU A 1 1031 ? 154.260 201.095 181.748 1.00 108.04 741 GLU A C 1
ATOM 1657 O O . GLU A 1 1031 ? 153.872 200.077 182.329 1.00 108.04 741 GLU A O 1
ATOM 1663 N N . GLN A 1 1032 ? 153.460 202.094 181.383 1.00 108.61 742 GLN A N 1
ATOM 1664 C CA . GLN A 1 1032 ? 152.039 202.036 181.813 1.00 108.61 742 GLN A CA 1
ATOM 1665 C C . GLN A 1 1032 ? 151.387 200.781 181.227 1.00 108.61 742 GLN A C 1
ATOM 1666 O O . GLN A 1 1032 ? 150.741 200.041 181.994 1.00 108.61 742 GLN A O 1
ATOM 1668 N N . LEU A 1 1033 ? 151.573 200.520 179.934 1.00 95.06 743 LEU A N 1
ATOM 1669 C CA . LEU A 1 1033 ? 151.011 199.259 179.389 1.00 95.06 743 LEU A CA 1
ATOM 1670 C C . LEU A 1 1033 ? 151.802 198.078 179.953 1.00 95.06 743 LEU A C 1
ATOM 1671 O O . LEU A 1 1033 ? 151.219 196.991 180.096 1.00 95.06 743 LEU A O 1
ATOM 1676 N N . ALA A 1 1034 ? 153.079 198.286 180.270 1.00 95.08 744 ALA A N 1
ATOM 1677 C CA . ALA A 1 1034 ? 153.905 197.146 180.718 1.00 95.08 744 ALA A CA 1
ATOM 1678 C C . ALA A 1 1034 ? 153.315 196.610 182.010 1.00 95.08 744 ALA A C 1
ATOM 1679 O O . ALA A 1 1034 ? 153.215 195.387 182.173 1.00 95.08 744 ALA A O 1
ATOM 1681 N N . MET A 1 1035 ? 152.901 197.524 182.872 1.00 94.29 745 MET A N 1
ATOM 1682 C CA . MET A 1 1035 ? 152.297 197.088 184.143 1.00 94.29 745 MET A CA 1
ATOM 1683 C C . MET A 1 1035 ? 151.045 196.280 183.801 1.00 94.29 745 MET A C 1
ATOM 1684 O O . MET A 1 1035 ? 150.807 195.253 184.465 1.00 94.29 745 MET A O 1
ATOM 1689 N N . LYS A 1 1036 ? 150.301 196.684 182.775 1.00 83.65 746 LYS A N 1
ATOM 1690 C CA . LYS A 1 1036 ? 149.026 195.977 182.501 1.00 83.65 746 LYS A CA 1
ATOM 1691 C C . LYS A 1 1036 ? 149.326 194.514 182.205 1.00 83.65 746 LYS A C 1
ATOM 1692 O O . LYS A 1 1036 ? 148.586 193.649 182.698 1.00 83.65 746 LYS A O 1
ATOM 1694 N N . LEU A 1 1037 ? 150.401 194.247 181.470 1.00 78.17 747 LEU A N 1
ATOM 1695 C CA . LEU A 1 1037 ? 150.643 192.840 181.071 1.00 78.17 747 LEU A CA 1
ATOM 1696 C C . LEU A 1 1037 ? 150.789 192.003 182.334 1.00 78.17 747 LEU A C 1
ATOM 1697 O O . LEU A 1 1037 ? 150.164 190.946 182.403 1.00 78.17 747 LEU A O 1
ATOM 1702 N N . LEU A 1 1038 ? 151.556 192.463 183.311 1.00 68.91 748 LEU A N 1
ATOM 1703 C CA . LEU A 1 1038 ? 151.740 191.571 184.474 1.00 68.91 748 LEU A CA 1
ATOM 1704 C C . LEU A 1 1038 ? 150.409 191.396 185.196 1.00 68.91 748 LEU A C 1
ATOM 1705 O O . LEU A 1 1038 ? 150.099 190.267 185.594 1.00 68.91 748 LEU A O 1
ATOM 1710 N N . THR A 1 1039 ? 149.653 192.468 185.357 1.00 72.26 749 THR A N 1
ATOM 1711 C CA . THR A 1 1039 ? 148.419 192.382 186.177 1.00 72.26 749 THR A CA 1
ATOM 1712 C C . THR A 1 1039 ? 147.237 191.604 185.589 1.00 72.26 749 THR A C 1
ATOM 1713 O O . THR A 1 1039 ? 146.559 190.936 186.381 1.00 72.26 749 THR A O 1
ATOM 1717 N N . TYR A 1 1040 ? 146.985 191.661 184.280 1.00 71.48 750 TYR A N 1
ATOM 1718 C CA . TYR A 1 1040 ? 145.710 191.101 183.740 1.00 71.48 750 TYR A CA 1
ATOM 1719 C C . TYR A 1 1040 ? 145.510 189.639 184.102 1.00 71.48 750 TYR A C 1
ATOM 1720 O O . TYR A 1 1040 ? 146.473 188.871 184.124 1.00 71.48 750 TYR A O 1
ATOM 1729 N N . GLU A 1 1041 ? 144.264 189.287 184.400 1.00 71.65 751 GLU A N 1
ATOM 1730 C CA . GLU A 1 1041 ? 143.967 187.889 184.781 1.00 71.65 751 GLU A CA 1
ATOM 1731 C C . GLU A 1 1041 ? 143.828 187.075 183.510 1.00 71.65 751 GLU A C 1
ATOM 1732 O O . GLU A 1 1041 ? 142.957 187.396 182.701 1.00 71.65 751 GLU A O 1
ATOM 1734 N N . LEU A 1 1042 ? 144.625 186.030 183.371 1.00 65.42 752 LEU A N 1
ATOM 1735 C CA . LEU A 1 1042 ? 144.428 185.180 182.185 1.00 65.42 752 LEU A CA 1
ATOM 1736 C C . LEU A 1 1042 ? 143.049 184.562 182.345 1.00 65.42 752 LEU A C 1
ATOM 1737 O O . LEU A 1 1042 ? 142.677 184.275 183.488 1.00 65.42 752 LEU A O 1
ATOM 1742 N N . LYS A 1 1043 ? 142.299 184.416 181.262 1.00 57.49 753 LYS A N 1
ATOM 1743 C CA . LYS A 1 1043 ? 141.008 183.702 181.388 1.00 57.49 753 LYS A CA 1
ATOM 1744 C C . LYS A 1 1043 ? 141.206 182.283 180.863 1.00 57.49 753 LYS A C 1
ATOM 1745 O O . LYS A 1 1043 ? 140.220 181.540 180.790 1.00 57.49 753 LYS A O 1
ATOM 1747 N N . ASN A 1 1044 ? 142.436 181.942 180.486 1.00 51.90 754 ASN A N 1
ATOM 1748 C CA . ASN A 1 1044 ? 142.684 180.605 179.899 1.00 51.90 754 ASN A CA 1
ATOM 1749 C C . ASN A 1 1044 ? 143.473 179.733 180.866 1.00 51.90 754 ASN A C 1
ATOM 1750 O O . ASN A 1 1044 ? 143.008 178.629 181.171 1.00 51.90 754 ASN A O 1
ATOM 1755 N N . TRP A 1 1045 ? 144.602 180.230 181.357 1.00 53.36 755 TRP A N 1
ATOM 1756 C CA . TRP A 1 1045 ? 145.464 179.370 182.196 1.00 53.36 755 TRP A CA 1
ATOM 1757 C C . TRP A 1 1045 ? 144.984 179.359 183.644 1.00 53.36 755 TRP A C 1
ATOM 1758 O O . TRP A 1 1045 ? 145.708 179.882 184.496 1.00 53.36 755 TRP A O 1
ATOM 1769 N N . SER A 1 1046 ? 143.808 178.807 183.912 1.00 56.86 756 SER A N 1
ATOM 1770 C CA . SER A 1 1046 ? 143.330 178.613 185.309 1.00 56.86 756 SER A CA 1
ATOM 1771 C C . SER A 1 1046 ? 143.299 179.863 186.183 1.00 56.86 756 SER A C 1
ATOM 1772 O O . SER A 1 1046 ? 143.772 179.786 187.316 1.00 56.86 756 SER A O 1
ATOM 1775 N N . ASN A 1 1047 ? 142.801 180.974 185.674 1.00 62.37 757 ASN A N 1
ATOM 1776 C CA . ASN A 1 1047 ? 142.593 182.157 186.546 1.00 62.37 757 ASN A CA 1
ATOM 1777 C C . ASN A 1 1047 ? 143.835 182.491 187.378 1.00 62.37 757 ASN A C 1
ATOM 1778 O O . ASN A 1 1047 ? 143.714 182.509 188.605 1.00 62.37 757 ASN A O 1
ATOM 1783 N N . ALA A 1 1048 ? 144.977 182.750 186.744 1.00 61.16 758 ALA A N 1
ATOM 1784 C CA . ALA A 1 1048 ? 146.185 183.148 187.494 1.00 61.16 758 ALA A CA 1
ATOM 1785 C C . ALA A 1 1048 ? 146.743 184.462 186.951 1.00 61.16 758 ALA A C 1
ATOM 1786 O O . ALA A 1 1048 ? 146.411 184.789 185.809 1.00 61.16 758 ALA A O 1
ATOM 1788 N N . THR A 1 1049 ? 147.498 185.232 187.509 1.00 65.64 759 THR A N 1
ATOM 1789 C CA . THR A 1 1049 ? 148.116 186.442 186.928 1.00 65.64 759 THR A CA 1
ATOM 1790 C C . THR A 1 1049 ? 149.580 186.158 186.834 1.00 65.64 759 THR A C 1
ATOM 1791 O O . THR A 1 1049 ? 150.115 185.474 187.695 1.00 65.64 759 THR A O 1
ATOM 1795 N N . CYS A 1 1050 ? 150.308 186.693 186.020 1.00 58.70 760 CYS A N 1
ATOM 1796 C CA . CYS A 1 1050 ? 151.661 186.303 185.645 1.00 58.70 760 CYS A CA 1
ATOM 1797 C C . CYS A 1 1050 ? 152.606 186.397 186.830 1.00 58.70 760 CYS A C 1
ATOM 1798 O O . CYS A 1 1050 ? 153.585 185.645 186.911 1.00 58.70 760 CYS A O 1
ATOM 1801 N N . LEU A 1 1051 ? 152.307 187.288 187.772 1.00 54.90 761 LEU A N 1
ATOM 1802 C CA . LEU A 1 1051 ? 153.175 187.482 188.924 1.00 54.90 761 LEU A CA 1
ATOM 1803 C C . LEU A 1 1051 ? 153.057 186.315 189.894 1.00 54.90 761 LEU A C 1
ATOM 1804 O O . LEU A 1 1051 ? 154.058 185.869 190.472 1.00 54.90 761 LEU A O 1
ATOM 1809 N N . GLN A 1 1052 ? 151.839 185.797 190.069 1.00 60.62 762 GLN A N 1
ATOM 1810 C CA . GLN A 1 1052 ? 151.632 184.633 190.921 1.00 60.62 762 GLN A CA 1
ATOM 1811 C C . GLN A 1 1052 ? 152.276 183.389 190.336 1.00 60.62 762 GLN A C 1
ATOM 1812 O O . GLN A 1 1052 ? 152.814 182.565 191.082 1.00 60.62 762 GLN A O 1
ATOM 1818 N N . LEU A 1 1053 ? 152.244 183.241 189.010 1.00 57.16 763 LEU A N 1
ATOM 1819 C CA . LEU A 1 1053 ? 152.957 182.136 188.381 1.00 57.16 763 LEU A CA 1
ATOM 1820 C C . LEU A 1 1053 ? 154.460 182.337 188.452 1.00 57.16 763 LEU A C 1
ATOM 1821 O O . LEU A 1 1053 ? 155.214 181.358 188.456 1.00 57.16 763 LEU A O 1
ATOM 1826 N N . ALA A 1 1054 ? 154.916 183.589 188.511 1.00 53.41 764 ALA A N 1
ATOM 1827 C CA . ALA A 1 1054 ? 156.334 183.852 188.702 1.00 53.41 764 ALA A CA 1
ATOM 1828 C C . ALA A 1 1054 ? 156.815 183.468 190.090 1.00 53.41 764 ALA A C 1
ATOM 1829 O O . ALA A 1 1054 ? 157.893 182.878 190.219 1.00 53.41 764 ALA A O 1
ATOM 1831 N N . VAL A 1 1055 ? 156.042 183.787 191.124 1.00 53.47 765 VAL A N 1
ATOM 1832 C CA . VAL A 1 1055 ? 156.450 183.435 192.480 1.00 53.47 765 VAL A CA 1
ATOM 1833 C C . VAL A 1 1055 ? 156.272 181.943 192.731 1.00 53.47 765 VAL A C 1
ATOM 1834 O O . VAL A 1 1055 ? 157.129 181.300 193.346 1.00 53.47 765 VAL A O 1
ATOM 1838 N N . ALA A 1 1056 ? 155.191 181.352 192.212 1.00 53.66 766 ALA A N 1
ATOM 1839 C CA . ALA A 1 1056 ? 154.910 179.941 192.458 1.00 53.66 766 ALA A CA 1
ATOM 1840 C C . ALA A 1 1056 ? 155.870 179.005 191.734 1.00 53.66 766 ALA A C 1
ATOM 1841 O O . ALA A 1 1056 ? 155.868 177.804 192.016 1.00 53.66 766 ALA A O 1
ATOM 1843 N N . ALA A 1 1057 ? 156.677 179.514 190.809 1.00 50.38 767 ALA A N 1
ATOM 1844 C CA . ALA A 1 1057 ? 157.771 178.746 190.238 1.00 50.38 767 ALA A CA 1
ATOM 1845 C C . ALA A 1 1057 ? 159.105 179.060 190.896 1.00 50.38 767 ALA A C 1
ATOM 1846 O O . ALA A 1 1057 ? 160.129 178.530 190.449 1.00 50.38 767 ALA A O 1
ATOM 1848 N N . LYS A 1 1058 ? 159.102 179.914 191.925 1.00 54.56 768 LYS A N 1
ATOM 1849 C CA . LYS A 1 1058 ? 160.265 180.242 192.761 1.00 54.56 768 LYS A CA 1
ATOM 1850 C C . LYS A 1 1058 ? 161.415 180.817 191.939 1.00 54.56 768 LYS A C 1
ATOM 1851 O O . LYS A 1 1058 ? 162.588 180.522 192.167 1.00 54.56 768 LYS A O 1
ATOM 1853 N N . HIS A 1 1059 ? 161.066 181.655 190.971 1.00 58.94 769 HIS A N 1
ATOM 1854 C CA . HIS A 1 1059 ? 162.037 182.250 190.060 1.00 58.94 769 HIS A CA 1
ATOM 1855 C C . HIS A 1 1059 ? 162.494 183.576 190.657 1.00 58.94 769 HIS A C 1
ATOM 1856 O O . HIS A 1 1059 ? 161.754 184.561 190.646 1.00 58.94 769 HIS A O 1
ATOM 1863 N N . ARG A 1 1060 ? 163.724 183.607 191.165 1.00 63.89 770 ARG A N 1
ATOM 1864 C CA . ARG A 1 1060 ? 164.201 184.769 191.902 1.00 63.89 770 ARG A CA 1
ATOM 1865 C C . ARG A 1 1060 ? 164.611 185.930 191.008 1.00 63.89 770 ARG A C 1
ATOM 1866 O O . ARG A 1 1060 ? 164.853 187.027 191.521 1.00 63.89 770 ARG A O 1
ATOM 1868 N N . ASP A 1 1061 ? 164.706 185.728 189.695 1.00 68.37 771 ASP A N 1
ATOM 1869 C CA . ASP A 1 1061 ? 165.165 186.800 188.823 1.00 68.37 771 ASP A CA 1
ATOM 1870 C C . ASP A 1 1061 ? 164.043 187.687 188.310 1.00 68.37 771 ASP A C 1
ATOM 1871 O O . ASP A 1 1061 ? 164.272 188.886 188.120 1.00 68.37 771 ASP A O 1
ATOM 1876 N N . PHE A 1 1062 ? 162.856 187.133 188.072 1.00 67.03 772 PHE A N 1
ATOM 1877 C CA . PHE A 1 1062 ? 161.742 187.898 187.526 1.00 67.03 772 PHE A CA 1
ATOM 1878 C C . PHE A 1 1062 ? 161.245 188.939 188.517 1.00 67.03 772 PHE A C 1
ATOM 1879 O O . PHE A 1 1062 ? 160.925 190.067 188.130 1.00 67.03 772 PHE A O 1
ATOM 1887 N N . ILE A 1 1063 ? 161.167 188.566 189.795 1.00 64.57 773 ILE A N 1
ATOM 1888 C CA . ILE A 1 1063 ? 160.763 189.512 190.824 1.00 64.57 773 ILE A CA 1
ATOM 1889 C C . ILE A 1 1063 ? 161.852 190.553 191.029 1.00 64.57 773 ILE A C 1
ATOM 1890 O O . ILE A 1 1063 ? 161.565 191.718 191.334 1.00 64.57 773 ILE A O 1
ATOM 1895 N N . ALA A 1 1064 ? 163.110 190.177 190.801 1.00 71.52 774 ALA A N 1
ATOM 1896 C CA . ALA A 1 1064 ? 164.251 191.069 190.949 1.00 71.52 774 ALA A CA 1
ATOM 1897 C C . ALA A 1 1064 ? 164.285 192.178 189.914 1.00 71.52 774 ALA A C 1
ATOM 1898 O O . ALA A 1 1064 ? 165.071 193.118 190.072 1.00 71.52 774 ALA A O 1
ATOM 1900 N N . HIS A 1 1065 ? 163.468 192.096 188.868 1.00 70.52 775 HIS A N 1
ATOM 1901 C CA . HIS A 1 1065 ? 163.392 193.156 187.882 1.00 70.52 775 HIS A CA 1
ATOM 1902 C C . HIS A 1 1065 ? 162.726 194.390 188.488 1.00 70.52 775 HIS A C 1
ATOM 1903 O O . HIS A 1 1065 ? 161.938 194.304 189.435 1.00 70.52 775 HIS A O 1
ATOM 1910 N N . THR A 1 1066 ? 163.072 195.553 187.928 1.00 74.93 776 THR A N 1
ATOM 1911 C CA . THR A 1 1066 ? 162.672 196.836 188.499 1.00 74.93 776 THR A CA 1
ATOM 1912 C C . THR A 1 1066 ? 161.166 197.059 188.393 1.00 74.93 776 THR A C 1
ATOM 1913 O O . THR A 1 1066 ? 160.554 197.619 189.312 1.00 74.93 776 THR A O 1
ATOM 1917 N N . CYS A 1 1067 ? 160.551 196.598 187.298 1.00 75.05 777 CYS A N 1
ATOM 1918 C CA . CYS A 1 1067 ? 159.120 196.811 187.092 1.00 75.05 777 CYS A CA 1
ATOM 1919 C C . CYS A 1 1067 ? 158.286 196.050 188.116 1.00 75.05 777 CYS A C 1
ATOM 1920 O O . CYS A 1 1067 ? 157.261 196.559 188.591 1.00 75.05 777 CYS A O 1
ATOM 1923 N N . SER A 1 1068 ? 158.735 194.856 188.503 1.00 70.81 778 SER A N 1
ATOM 1924 C CA . SER A 1 1068 ? 158.026 194.099 189.528 1.00 70.81 778 SER A CA 1
ATOM 1925 C C . SER A 1 1068 ? 158.134 194.772 190.889 1.00 70.81 778 SER A C 1
ATOM 1926 O O . SER A 1 1068 ? 157.160 194.802 191.649 1.00 70.81 778 SER A O 1
ATOM 1929 N N . GLN A 1 1069 ? 159.297 195.343 191.203 1.00 70.32 779 GLN A N 1
ATOM 1930 C CA . GLN A 1 1069 ? 159.434 196.059 192.465 1.00 70.32 779 GLN A CA 1
ATOM 1931 C C . GLN A 1 1069 ? 158.611 197.341 192.481 1.00 70.32 779 GLN A C 1
ATOM 1932 O O . GLN A 1 1069 ? 158.052 197.695 193.526 1.00 70.32 779 GLN A O 1
ATOM 1938 N N . MET A 1 1070 ? 158.494 198.028 191.340 1.00 72.34 780 MET A N 1
ATOM 1939 C CA . MET A 1 1070 ? 157.647 199.218 191.287 1.00 72.34 780 MET A CA 1
ATOM 1940 C C . MET A 1 1070 ? 156.178 198.857 191.448 1.00 72.34 780 MET A C 1
ATOM 1941 O O . MET A 1 1070 ? 155.426 199.569 192.129 1.00 72.34 780 MET A O 1
ATOM 1946 N N . LEU A 1 1071 ? 155.759 197.740 190.851 1.00 71.58 781 LEU A N 1
ATOM 1947 C CA . LEU A 1 1071 ? 154.377 197.297 191.001 1.00 71.58 781 LEU A CA 1
ATOM 1948 C C . LEU A 1 1071 ? 154.083 196.862 192.432 1.00 71.58 781 LEU A C 1
ATOM 1949 O O . LEU A 1 1071 ? 153.001 197.144 192.963 1.00 71.58 781 LEU A O 1
ATOM 1954 N N . LEU A 1 1072 ? 155.050 196.215 193.088 1.00 69.20 782 LEU A N 1
ATOM 1955 C CA . LEU A 1 1072 ? 154.865 195.857 194.489 1.00 69.20 782 LEU A CA 1
ATOM 1956 C C . LEU A 1 1072 ? 154.853 197.078 195.398 1.00 69.20 782 LEU A C 1
ATOM 1957 O O . LEU A 1 1072 ? 154.137 197.084 196.403 1.00 69.20 782 LEU A O 1
ATOM 1962 N N . THR A 1 1073 ? 155.605 198.127 195.061 1.00 71.49 783 THR A N 1
ATOM 1963 C CA . THR A 1 1073 ? 155.559 199.337 195.875 1.00 71.49 783 THR A CA 1
ATOM 1964 C C . THR A 1 1073 ? 154.229 200.061 195.707 1.00 71.49 783 THR A C 1
ATOM 1965 O O . THR A 1 1073 ? 153.650 200.542 196.691 1.00 71.49 783 THR A O 1
ATOM 1969 N N . ASP A 1 1074 ? 153.702 200.110 194.479 1.00 74.96 784 ASP A N 1
ATOM 1970 C CA . ASP A 1 1074 ? 152.365 200.666 194.285 1.00 74.96 784 ASP A CA 1
ATOM 1971 C C . ASP A 1 1074 ? 151.266 199.815 194.908 1.00 74.96 784 ASP A C 1
ATOM 1972 O O . ASP A 1 1074 ? 150.210 200.354 195.251 1.00 74.96 784 ASP A O 1
ATOM 1977 N N . MET A 1 1075 ? 151.473 198.506 195.056 1.00 70.26 785 MET A N 1
ATOM 1978 C CA . MET A 1 1075 ? 150.547 197.738 195.880 1.00 70.26 785 MET A CA 1
ATOM 1979 C C . MET A 1 1075 ? 150.700 198.073 197.356 1.00 70.26 785 MET A C 1
ATOM 1980 O O . MET A 1 1075 ? 149.697 198.167 198.071 1.00 70.26 785 MET A O 1
ATOM 1985 N N . TRP A 1 1076 ? 151.940 198.257 197.813 1.00 62.34 786 TRP A N 1
ATOM 1986 C CA . TRP A 1 1076 ? 152.231 198.476 199.223 1.00 62.34 786 TRP A CA 1
ATOM 1987 C C . TRP A 1 1076 ? 151.657 199.788 199.730 1.00 62.34 786 TRP A C 1
ATOM 1988 O O . TRP A 1 1076 ? 151.086 199.830 200.823 1.00 62.34 786 TRP A O 1
ATOM 1999 N N . MET A 1 1077 ? 151.793 200.863 198.961 1.00 65.31 787 MET A N 1
ATOM 2000 C CA . MET A 1 1077 ? 151.198 202.120 199.392 1.00 65.31 787 MET A CA 1
ATOM 2001 C C . MET A 1 1077 ? 149.682 202.098 199.311 1.00 65.31 787 MET A C 1
ATOM 2002 O O . MET A 1 1077 ? 149.029 202.814 200.075 1.00 65.31 787 MET A O 1
ATOM 2007 N N . GLY A 1 1078 ? 149.115 201.286 198.430 1.00 68.36 788 GLY A N 1
ATOM 2008 C CA . GLY A 1 1078 ? 147.668 201.161 198.381 1.00 68.36 788 GLY A CA 1
ATOM 2009 C C . GLY A 1 1078 ? 147.017 202.407 197.814 1.00 68.36 788 GLY A C 1
ATOM 2010 O O . GLY A 1 1078 ? 147.354 202.872 196.721 1.00 68.36 788 GLY A O 1
ATOM 2011 N N . ARG A 1 1079 ? 146.073 202.956 198.568 1.00 93.39 789 ARG A N 1
ATOM 2012 C CA . ARG A 1 1079 ? 145.292 204.113 198.137 1.00 93.39 789 ARG A CA 1
ATOM 2013 C C . ARG A 1 1079 ? 145.849 205.390 198.773 1.00 93.39 789 ARG A C 1
ATOM 2014 O O . ARG A 1 1079 ? 145.208 206.072 199.572 1.00 93.39 789 ARG A O 1
ATOM 2022 N N . LEU A 1 1080 ? 147.099 205.699 198.432 1.00 83.73 790 LEU A N 1
ATOM 2023 C CA . LEU A 1 1080 ? 147.741 206.941 198.847 1.00 83.73 790 LEU A CA 1
ATOM 2024 C C . LEU A 1 1080 ? 148.601 207.463 197.704 1.00 83.73 790 LEU A C 1
ATOM 2025 O O . LEU A 1 1080 ? 148.783 206.800 196.679 1.00 83.73 790 LEU A O 1
ATOM 2030 N N . ARG A 1 1081 ? 149.144 208.668 197.890 1.00 84.80 791 ARG A N 1
ATOM 2031 C CA . ARG A 1 1081 ? 150.075 209.231 196.919 1.00 84.80 791 ARG A CA 1
ATOM 2032 C C . ARG A 1 1081 ? 151.243 209.945 197.593 1.00 84.80 791 ARG A C 1
ATOM 2033 O O . ARG A 1 1081 ? 152.044 210.587 196.904 1.00 84.80 791 ARG A O 1
ATOM 2035 N N . MET A 1 1082 ? 151.369 209.843 198.917 1.00 86.27 792 MET A N 1
ATOM 2036 C CA . MET A 1 1082 ? 152.403 210.563 199.664 1.00 86.27 792 MET A CA 1
ATOM 2037 C C . MET A 1 1082 ? 153.706 209.767 199.624 1.00 86.27 792 MET A C 1
ATOM 2038 O O . MET A 1 1082 ? 153.979 208.897 200.453 1.00 86.27 792 MET A O 1
ATOM 2040 N N . ARG A 1 1083 ? 154.530 210.090 198.631 1.00 90.01 793 ARG A N 1
ATOM 2041 C CA . ARG A 1 1083 ? 155.746 209.329 198.385 1.00 90.01 793 ARG A CA 1
ATOM 2042 C C . ARG A 1 1083 ? 156.993 209.965 198.984 1.00 90.01 793 ARG A C 1
ATOM 2043 O O . ARG A 1 1083 ? 158.099 209.662 198.525 1.00 90.01 793 ARG A O 1
ATOM 2051 N N . SER A 1 1086 ? 157.221 209.044 204.555 1.00 86.43 796 SER A N 1
ATOM 2052 C CA . SER A 1 1086 ? 156.001 208.266 204.730 1.00 86.43 796 SER A CA 1
ATOM 2053 C C . SER A 1 1086 ? 155.742 207.921 206.189 1.00 86.43 796 SER A C 1
ATOM 2054 O O . SER A 1 1086 ? 154.586 207.921 206.628 1.00 86.43 796 SER A O 1
ATOM 2057 N N . GLY A 1 1087 ? 156.804 207.642 206.950 1.00 86.97 797 GLY A N 1
ATOM 2058 C CA . GLY A 1 1087 ? 156.638 207.000 208.245 1.00 86.97 797 GLY A CA 1
ATOM 2059 C C . GLY A 1 1087 ? 156.043 207.914 209.299 1.00 86.97 797 GLY A C 1
ATOM 2060 O O . GLY A 1 1087 ? 155.139 207.514 210.040 1.00 86.97 797 GLY A O 1
ATOM 2061 N N . LEU A 1 1088 ? 156.539 209.152 209.375 1.00 97.32 798 LEU A N 1
ATOM 2062 C CA . LEU A 1 1088 ? 156.010 210.112 210.339 1.00 97.32 798 LEU A CA 1
ATOM 2063 C C . LEU A 1 1088 ? 154.565 210.472 210.021 1.00 97.32 798 LEU A C 1
ATOM 2064 O O . LEU A 1 1088 ? 153.738 210.606 210.930 1.00 97.32 798 LEU A O 1
ATOM 2066 N N . LYS A 1 1089 ? 154.238 210.573 208.731 1.00 91.90 799 LYS A N 1
ATOM 2067 C CA . LYS A 1 1089 ? 152.872 210.875 208.323 1.00 91.90 799 LYS A CA 1
ATOM 2068 C C . LYS A 1 1089 ? 151.924 209.730 208.658 1.00 91.90 799 LYS A C 1
ATOM 2069 O O . LYS A 1 1089 ? 150.833 209.961 209.192 1.00 91.90 799 LYS A O 1
ATOM 2071 N N . VAL A 1 1090 ? 152.332 208.485 208.390 1.00 82.36 800 VAL A N 1
ATOM 2072 C CA . VAL A 1 1090 ? 151.440 207.357 208.655 1.00 82.36 800 VAL A CA 1
ATOM 2073 C C . VAL A 1 1090 ? 151.326 207.046 210.141 1.00 82.36 800 VAL A C 1
ATOM 2074 O O . VAL A 1 1090 ? 150.279 206.550 210.579 1.00 82.36 800 VAL A O 1
ATOM 2078 N N . ILE A 1 1091 ? 152.333 207.372 210.951 1.00 88.34 801 ILE A N 1
ATOM 2079 C CA . ILE A 1 1091 ? 152.166 207.166 212.383 1.00 88.34 801 ILE A CA 1
ATOM 2080 C C . ILE A 1 1091 ? 151.385 208.321 213.014 1.00 88.34 801 ILE A C 1
ATOM 2081 O O . ILE A 1 1091 ? 150.625 208.105 213.967 1.00 88.34 801 ILE A O 1
ATOM 2086 N N . LEU A 1 1092 ? 151.494 209.535 212.458 1.00 95.89 802 LEU A N 1
ATOM 2087 C CA . LEU A 1 1092 ? 150.679 210.640 212.936 1.00 95.89 802 LEU A CA 1
ATOM 2088 C C . LEU A 1 1092 ? 149.226 210.460 212.536 1.00 95.89 802 LEU A C 1
ATOM 2089 O O . LEU A 1 1092 ? 148.331 210.962 213.222 1.00 95.89 802 LEU A O 1
ATOM 2091 N N . GLY A 1 1093 ? 148.979 209.759 211.427 1.00 99.50 803 GLY A N 1
ATOM 2092 C CA . GLY A 1 1093 ? 147.615 209.442 211.046 1.00 99.50 803 GLY A CA 1
ATOM 2093 C C . GLY A 1 1093 ? 146.912 208.546 212.043 1.00 99.50 803 GLY A C 1
ATOM 2094 O O . GLY A 1 1093 ? 145.735 208.759 212.346 1.00 99.50 803 GLY A O 1
ATOM 2095 N N . ILE A 1 1094 ? 147.616 207.545 212.574 1.00 96.78 804 ILE A N 1
ATOM 2096 C CA . ILE A 1 1094 ? 147.025 206.706 213.610 1.00 96.78 804 ILE A CA 1
ATOM 2097 C C . ILE A 1 1094 ? 146.913 207.483 214.914 1.00 96.78 804 ILE A C 1
ATOM 2098 O O . ILE A 1 1094 ? 145.854 207.501 215.553 1.00 96.78 804 ILE A O 1
ATOM 2103 N N . LEU A 1 1095 ? 147.995 208.156 215.317 1.00 105.12 805 LEU A N 1
ATOM 2104 C CA . LEU A 1 1095 ? 147.980 208.828 216.611 1.00 105.12 805 LEU A CA 1
ATOM 2105 C C . LEU A 1 1095 ? 147.114 210.081 216.618 1.00 105.12 805 LEU A C 1
ATOM 2106 O O . LEU A 1 1095 ? 146.701 210.522 217.694 1.00 105.12 805 LEU A O 1
ATOM 2111 N N . LEU A 1 1096 ? 146.817 210.656 215.452 1.00 111.93 806 LEU A N 1
ATOM 2112 C CA . LEU A 1 1096 ? 145.856 211.752 215.331 1.00 111.93 806 LEU A CA 1
ATOM 2113 C C . LEU A 1 1096 ? 144.836 211.359 214.270 1.00 111.93 806 LEU A C 1
ATOM 2114 O O . LEU A 1 1096 ? 145.066 211.565 213.068 1.00 111.93 806 LEU A O 1
ATOM 2116 N N . PRO A 1 1097 ? 143.711 210.769 214.667 1.00 117.38 807 PRO A N 1
ATOM 2117 C CA . PRO A 1 1097 ? 142.713 210.291 213.687 1.00 117.38 807 PRO A CA 1
ATOM 2118 C C . PRO A 1 1097 ? 141.993 211.394 212.912 1.00 117.38 807 PRO A C 1
ATOM 2119 O O . PRO A 1 1097 ? 141.642 211.151 211.748 1.00 117.38 807 PRO A O 1
ATOM 2123 N N . PRO A 1 1098 ? 141.715 212.598 213.458 1.00 117.62 808 PRO A N 1
ATOM 2124 C CA . PRO A 1 1098 ? 141.184 213.641 212.557 1.00 117.62 808 PRO A CA 1
ATOM 2125 C C . PRO A 1 1098 ? 142.208 214.227 211.597 1.00 117.62 808 PRO A C 1
ATOM 2126 O O . PRO A 1 1098 ? 141.807 214.906 210.643 1.00 117.62 808 PRO A O 1
ATOM 2130 N N . SER A 1 1099 ? 143.502 213.989 211.799 1.00 117.71 809 SER A N 1
ATOM 2131 C CA . SER A 1 1099 ? 144.545 214.596 210.980 1.00 117.71 809 SER A CA 1
ATOM 2132 C C . SER A 1 1099 ? 144.840 213.821 209.701 1.00 117.71 809 SER A C 1
ATOM 2133 O O . SER A 1 1099 ? 145.782 214.171 208.984 1.00 117.71 809 SER A O 1
ATOM 2136 N N . ILE A 1 1100 ? 144.064 212.783 209.399 1.00 111.93 810 ILE A N 1
ATOM 2137 C CA . ILE A 1 1100 ? 144.330 211.966 208.221 1.00 111.93 810 ILE A CA 1
ATOM 2138 C C . ILE A 1 1100 ? 143.895 212.700 206.955 1.00 111.93 810 ILE A C 1
ATOM 2139 O O . ILE A 1 1100 ? 144.428 212.460 205.865 1.00 111.93 810 ILE A O 1
ATOM 2144 N N . LEU A 1 1101 ? 142.965 213.650 207.092 1.00 114.05 811 LEU A N 1
ATOM 2145 C CA . LEU A 1 1101 ? 142.371 214.344 205.955 1.00 114.05 811 LEU A CA 1
ATOM 2146 C C . LEU A 1 1101 ? 143.353 215.235 205.205 1.00 114.05 811 LEU A C 1
ATOM 2147 O O . LEU A 1 1101 ? 143.082 215.587 204.052 1.00 114.05 811 LEU A O 1
ATOM 2152 N N . SER A 1 1102 ? 144.481 215.600 205.814 1.00 110.11 812 SER A N 1
ATOM 2153 C CA . SER A 1 1102 ? 145.460 216.460 205.162 1.00 110.11 812 SER A CA 1
ATOM 2154 C C . SER A 1 1102 ? 146.293 215.740 204.107 1.00 110.11 812 SER A C 1
ATOM 2155 O O . SER A 1 1102 ? 146.962 216.411 203.313 1.00 110.11 812 SER A O 1
ATOM 2158 N N . LEU A 1 1103 ? 146.276 214.409 204.077 1.00 99.61 813 LEU A N 1
ATOM 2159 C CA . LEU A 1 1103 ? 147.084 213.665 203.121 1.00 99.61 813 LEU A CA 1
ATOM 2160 C C . LEU A 1 1103 ? 146.411 213.624 201.751 1.00 99.61 813 LEU A C 1
ATOM 2161 O O . LEU A 1 1103 ? 145.256 214.023 201.580 1.00 99.61 813 LEU A O 1
ATOM 2166 N N . GLU A 1 1104 ? 147.156 213.128 200.763 1.00 83.41 814 GLU A N 1
ATOM 2167 C CA . GLU A 1 1104 ? 146.719 213.113 199.371 1.00 83.41 814 GLU A CA 1
ATOM 2168 C C . GLU A 1 1104 ? 146.354 211.688 198.969 1.00 83.41 814 GLU A C 1
ATOM 2169 O O . GLU A 1 1104 ? 147.189 210.782 199.042 1.00 83.41 814 GLU A O 1
ATOM 2171 N N . PHE A 1 1105 ? 145.112 211.496 198.533 1.00 86.08 815 PHE A N 1
ATOM 2172 C CA . PHE A 1 1105 ? 144.632 210.193 198.101 1.00 86.08 815 PHE A CA 1
ATOM 2173 C C . PHE A 1 1105 ? 144.939 209.983 196.620 1.00 86.08 815 PHE A C 1
ATOM 2174 O O . PHE A 1 1105 ? 145.626 210.783 195.981 1.00 86.08 815 PHE A O 1
ATOM 2182 N N . LYS A 1 1106 ? 144.427 208.892 196.062 1.00 91.30 816 LYS A N 1
ATOM 2183 C CA . LYS A 1 1106 ? 144.401 208.666 194.626 1.00 91.30 816 LYS A CA 1
ATOM 2184 C C . LYS A 1 1106 ? 143.014 208.961 194.077 1.00 91.30 816 LYS A C 1
ATOM 2185 O O . LYS A 1 1106 ? 142.082 209.307 194.807 1.00 91.30 816 LYS A O 1
ATOM 2187 N N . ASN A 1 1107 ? 142.890 208.809 192.764 1.00 108.27 817 ASN A N 1
ATOM 2188 C CA . ASN A 1 1107 ? 141.622 208.919 192.065 1.00 108.27 817 ASN A CA 1
ATOM 2189 C C . ASN A 1 1107 ? 141.617 207.925 190.913 1.00 108.27 817 ASN A C 1
ATOM 2190 O O . ASN A 1 1107 ? 142.629 207.753 190.228 1.00 108.27 817 ASN A O 1
ATOM 2195 N N . LYS A 1 1108 ? 140.482 207.266 190.712 1.00 111.56 818 LYS A N 1
ATOM 2196 C CA . LYS A 1 1108 ? 140.342 206.305 189.625 1.00 111.56 818 LYS A CA 1
ATOM 2197 C C . LYS A 1 1108 ? 140.317 207.007 188.272 1.00 111.56 818 LYS A C 1
ATOM 2198 O O . LYS A 1 1108 ? 139.997 208.193 188.187 1.00 111.56 818 LYS A O 1
ATOM 2200 N N . LEU A 1 1173 ? 133.616 213.242 202.160 1.00 107.10 883 LEU A N 1
ATOM 2201 C CA . LEU A 1 1173 ? 134.302 212.400 203.119 1.00 107.10 883 LEU A CA 1
ATOM 2202 C C . LEU A 1 1173 ? 133.354 211.344 203.628 1.00 107.10 883 LEU A C 1
ATOM 2203 O O . LEU A 1 1173 ? 132.510 210.847 202.885 1.00 107.10 883 LEU A O 1
ATOM 2208 N N . GLY A 1 1174 ? 133.486 210.996 204.900 1.00 101.07 884 GLY A N 1
ATOM 2209 C CA . GLY A 1 1174 ? 132.629 209.985 205.484 1.00 101.07 884 GLY A CA 1
ATOM 2210 C C . GLY A 1 1174 ? 133.098 208.611 205.076 1.00 101.07 884 GLY A C 1
ATOM 2211 O O . GLY A 1 1174 ? 132.759 207.615 205.715 1.00 101.07 884 GLY A O 1
ATOM 2212 N N . ARG A 1 1175 ? 133.881 208.544 204.010 1.00 93.89 885 ARG A N 1
ATOM 2213 C CA . ARG A 1 1175 ? 134.418 207.272 203.582 1.00 93.89 885 ARG A CA 1
ATOM 2214 C C . ARG A 1 1175 ? 135.848 207.459 203.194 1.00 93.89 885 ARG A C 1
ATOM 2215 O O . ARG A 1 1175 ? 136.603 206.499 203.067 1.00 93.89 885 ARG A O 1
ATOM 2217 N N . LYS A 1 1176 ? 136.242 208.703 203.025 1.00 82.16 886 LYS A N 1
ATOM 2218 C CA . LYS A 1 1176 ? 137.581 208.947 202.588 1.00 82.16 886 LYS A CA 1
ATOM 2219 C C . LYS A 1 1176 ? 138.513 208.221 203.517 1.00 82.16 886 LYS A C 1
ATOM 2220 O O . LYS A 1 1176 ? 139.656 207.984 203.167 1.00 82.16 886 LYS A O 1
ATOM 2222 N N . ILE A 1 1177 ? 138.041 207.864 204.703 1.00 84.31 887 ILE A N 1
ATOM 2223 C CA . ILE A 1 1177 ? 138.917 207.215 205.678 1.00 84.31 887 ILE A CA 1
ATOM 2224 C C . ILE A 1 1177 ? 139.002 205.680 205.540 1.00 84.31 887 ILE A C 1
ATOM 2225 O O . ILE A 1 1177 ? 140.092 205.131 205.502 1.00 84.31 887 ILE A O 1
ATOM 2230 N N . TYR A 1 1178 ? 137.882 204.985 205.471 1.00 82.68 888 TYR A N 1
ATOM 2231 C CA . TYR A 1 1178 ? 137.943 203.520 205.433 1.00 82.68 888 TYR A CA 1
ATOM 2232 C C . TYR A 1 1178 ? 138.969 202.988 204.467 1.00 82.68 888 TYR A C 1
ATOM 2233 O O . TYR A 1 1178 ? 139.538 201.932 204.682 1.00 82.68 888 TYR A O 1
ATOM 2242 N N . GLU A 1 1179 ? 139.183 203.702 203.360 1.00 77.05 889 GLU A N 1
ATOM 2243 C CA . GLU A 1 1179 ? 140.289 203.280 202.469 1.00 77.05 889 GLU A CA 1
ATOM 2244 C C . GLU A 1 1179 ? 141.611 203.377 203.223 1.00 77.05 889 GLU A C 1
ATOM 2245 O O . GLU A 1 1179 ? 142.440 202.470 203.066 1.00 77.05 889 GLU A O 1
ATOM 2247 N N . PHE A 1 1180 ? 141.786 204.409 204.045 1.00 77.55 890 PHE A N 1
ATOM 2248 C CA . PHE A 1 1180 ? 143.102 204.604 204.702 1.00 77.55 890 PHE A CA 1
ATOM 2249 C C . PHE A 1 1180 ? 143.411 203.365 205.523 1.00 77.55 890 PHE A C 1
ATOM 2250 O O . PHE A 1 1180 ? 144.546 202.883 205.471 1.00 77.55 890 PHE A O 1
ATOM 2258 N N . TYR A 1 1181 ? 142.408 202.845 206.223 1.00 73.25 891 TYR A N 1
ATOM 2259 C CA . TYR A 1 1181 ? 142.656 201.677 207.102 1.00 73.25 891 TYR A CA 1
ATOM 2260 C C . TYR A 1 1181 ? 143.066 200.460 206.267 1.00 73.25 891 TYR A C 1
ATOM 2261 O O . TYR A 1 1181 ? 143.666 199.564 206.861 1.00 73.25 891 TYR A O 1
ATOM 2270 N N . ASN A 1 1182 ? 142.709 200.379 204.982 1.00 60.43 892 ASN A N 1
ATOM 2271 C CA . ASN A 1 1182 ? 143.048 199.139 204.235 1.00 60.43 892 ASN A CA 1
ATOM 2272 C C . ASN A 1 1182 ? 144.401 199.243 203.534 1.00 60.43 892 ASN A C 1
ATOM 2273 O O . ASN A 1 1182 ? 144.831 198.244 202.975 1.00 60.43 892 ASN A O 1
ATOM 2278 N N . ALA A 1 1183 ? 145.058 200.395 203.574 1.00 48.01 893 ALA A N 1
ATOM 2279 C CA . ALA A 1 1183 ? 146.419 200.489 203.002 1.00 48.01 893 ALA A CA 1
ATOM 2280 C C . ALA A 1 1183 ? 147.341 199.571 203.799 1.00 48.01 893 ALA A C 1
ATOM 2281 O O . ALA A 1 1183 ? 147.503 199.852 204.983 1.00 48.01 893 ALA A O 1
ATOM 2283 N N . PRO A 1 1184 ? 148.026 198.548 203.240 1.00 44.92 894 PRO A N 1
ATOM 2284 C CA . PRO A 1 1184 ? 148.759 197.587 204.084 1.00 44.92 894 PRO A CA 1
ATOM 2285 C C . PRO A 1 1184 ? 149.888 198.199 204.893 1.00 44.92 894 PRO A C 1
ATOM 2286 O O . PRO A 1 1184 ? 150.321 197.598 205.885 1.00 44.92 894 PRO A O 1
ATOM 2290 N N . ILE A 1 1185 ? 150.360 199.391 204.528 1.00 47.35 895 ILE A N 1
ATOM 2291 C CA . ILE A 1 1185 ? 151.362 200.038 205.364 1.00 47.35 895 ILE A CA 1
ATOM 2292 C C . ILE A 1 1185 ? 150.730 200.525 206.668 1.00 47.35 895 ILE A C 1
ATOM 2293 O O . ILE A 1 1185 ? 151.396 200.565 207.714 1.00 47.35 895 ILE A O 1
ATOM 2298 N N . VAL A 1 1186 ? 149.429 200.824 206.654 1.00 45.35 896 VAL A N 1
ATOM 2299 C CA . VAL A 1 1186 ? 148.738 201.195 207.883 1.00 45.35 896 VAL A CA 1
ATOM 2300 C C . VAL A 1 1186 ? 148.587 199.989 208.799 1.00 45.35 896 VAL A C 1
ATOM 2301 O O . VAL A 1 1186 ? 148.842 200.086 210.007 1.00 45.35 896 VAL A O 1
ATOM 2305 N N . LYS A 1 1187 ? 148.046 198.930 208.223 1.00 46.97 897 LYS A N 1
ATOM 2306 C CA . LYS A 1 1187 ? 147.955 197.731 209.052 1.00 46.97 897 LYS A CA 1
ATOM 2307 C C . LYS A 1 1187 ? 149.345 197.533 209.663 1.00 46.97 897 LYS A C 1
ATOM 2308 O O . LYS A 1 1187 ? 149.402 197.247 210.854 1.00 46.97 897 LYS A O 1
ATOM 2314 N N . PHE A 1 1188 ? 150.433 197.753 208.923 1.00 38.81 898 PHE A N 1
ATOM 2315 C CA . PHE A 1 1188 ? 151.771 197.430 209.495 1.00 38.81 898 PHE A CA 1
ATOM 2316 C C . PHE A 1 1188 ? 152.044 198.304 210.705 1.00 38.81 898 PHE A C 1
ATOM 2317 O O . PHE A 1 1188 ? 152.433 197.778 211.747 1.00 38.81 898 PHE A O 1
ATOM 2325 N N . TRP A 1 1189 ? 151.782 199.593 210.591 1.00 50.84 899 TRP A N 1
ATOM 2326 C CA . TRP A 1 1189 ? 152.155 200.454 211.733 1.00 50.84 899 TRP A CA 1
ATOM 2327 C C . TRP A 1 1189 ? 151.120 200.348 212.852 1.00 50.84 899 TRP A C 1
ATOM 2328 O O . TRP A 1 1189 ? 151.378 200.910 213.910 1.00 50.84 899 TRP A O 1
ATOM 2339 N N . PHE A 1 1190 ? 149.975 199.713 212.621 1.00 45.27 900 PHE A N 1
ATOM 2340 C CA . PHE A 1 1190 ? 149.023 199.484 213.738 1.00 45.27 900 PHE A CA 1
ATOM 2341 C C . PHE A 1 1190 ? 149.086 198.002 214.100 1.00 45.27 900 PHE A C 1
ATOM 2342 O O . PHE A 1 1190 ? 148.258 197.551 214.897 1.00 45.27 900 PHE A O 1
ATOM 2350 N N . TYR A 1 1191 ? 150.003 197.251 213.479 1.00 30.00 901 TYR A N 1
ATOM 2351 C CA . TYR A 1 1191 ? 150.206 195.839 213.885 1.00 30.00 901 TYR A CA 1
ATOM 2352 C C . TYR A 1 1191 ? 151.632 195.671 214.398 1.00 30.00 901 TYR A C 1
ATOM 2353 O O . TYR A 1 1191 ? 152.057 194.518 214.545 1.00 30.00 901 TYR A O 1
ATOM 2355 N N . THR A 1 1192 ? 152.348 196.689 214.667 1.00 42.83 902 THR A N 1
ATOM 2356 C CA . THR A 1 1192 ? 153.652 196.594 215.294 1.00 42.83 902 THR A CA 1
ATOM 2357 C C . THR A 1 1192 ? 153.584 197.488 216.507 1.00 42.83 902 THR A C 1
ATOM 2358 O O . THR A 1 1192 ? 154.437 197.399 217.369 1.00 42.83 902 THR A O 1
ATOM 2362 N N . LEU A 1 1193 ? 152.620 198.464 216.535 1.00 43.09 903 LEU A N 1
ATOM 2363 C CA . LEU A 1 1193 ? 152.412 199.166 217.824 1.00 43.09 903 LEU A CA 1
ATOM 2364 C C . LEU A 1 1193 ? 151.734 198.188 218.781 1.00 43.09 903 LEU A C 1
ATOM 2365 O O . LEU A 1 1193 ? 152.054 198.245 219.964 1.00 43.09 903 LEU A O 1
ATOM 2370 N N . ALA A 1 1194 ? 150.883 197.285 218.302 1.00 44.64 904 ALA A N 1
ATOM 2371 C CA . ALA A 1 1194 ? 150.326 196.278 219.232 1.00 44.64 904 ALA A CA 1
ATOM 2372 C C . ALA A 1 1194 ? 151.437 195.375 219.766 1.00 44.64 904 ALA A C 1
ATOM 2373 O O . ALA A 1 1194 ? 151.413 195.099 220.960 1.00 44.64 904 ALA A O 1
ATOM 2375 N N . TYR A 1 1195 ? 152.385 194.943 218.942 1.00 77.75 905 TYR A N 1
ATOM 2376 C CA . TYR A 1 1195 ? 153.519 194.155 219.492 1.00 77.75 905 TYR A CA 1
ATOM 2377 C C . TYR A 1 1195 ? 154.332 195.012 220.467 1.00 77.75 905 TYR A C 1
ATOM 2378 O O . TYR A 1 1195 ? 154.701 194.478 221.509 1.00 77.75 905 TYR A O 1
ATOM 2387 N N . ILE A 1 1196 ? 154.599 196.291 220.185 1.00 42.14 906 ILE A N 1
ATOM 2388 C CA . ILE A 1 1196 ? 155.470 197.030 221.143 1.00 42.14 906 ILE A CA 1
ATOM 2389 C C . ILE A 1 1196 ? 154.751 197.011 222.485 1.00 42.14 906 ILE A C 1
ATOM 2390 O O . ILE A 1 1196 ? 155.392 196.729 223.496 1.00 42.14 906 ILE A O 1
ATOM 2395 N N . GLY A 1 1197 ? 153.439 197.145 222.475 1.00 31.55 907 GLY A N 1
ATOM 2396 C CA . GLY A 1 1197 ? 152.733 197.054 223.756 1.00 31.55 907 GLY A CA 1
ATOM 2397 C C . GLY A 1 1197 ? 152.982 195.712 224.391 1.00 31.55 907 GLY A C 1
ATOM 2398 O O . GLY A 1 1197 ? 153.327 195.700 225.570 1.00 31.55 907 GLY A O 1
ATOM 2399 N N . TYR A 1 1198 ? 152.899 194.626 223.629 1.00 40.66 908 TYR A N 1
ATOM 2400 C CA . TYR A 1 1198 ? 153.035 193.268 224.227 1.00 40.66 908 TYR A CA 1
ATOM 2401 C C . TYR A 1 1198 ? 154.431 193.051 224.809 1.00 40.66 908 TYR A C 1
ATOM 2402 O O . TYR A 1 1198 ? 154.520 192.436 225.867 1.00 40.66 908 TYR A O 1
ATOM 2411 N N . LEU A 1 1199 ? 155.481 193.502 224.274 1.00 32.01 909 LEU A N 1
ATOM 2412 C CA . LEU A 1 1199 ? 156.774 193.271 224.850 1.00 32.01 909 LEU A CA 1
ATOM 2413 C C . LEU A 1 1199 ? 157.064 194.227 226.004 1.00 32.01 909 LEU A C 1
ATOM 2414 O O . LEU A 1 1199 ? 157.990 193.974 226.743 1.00 32.01 909 LEU A O 1
ATOM 2419 N N . MET A 1 1200 ? 156.358 195.388 226.135 1.00 27.28 910 MET A N 1
ATOM 2420 C CA . MET A 1 1200 ? 156.515 196.181 227.390 1.00 27.28 910 MET A CA 1
ATOM 2421 C C . MET A 1 1200 ? 155.693 195.611 228.539 1.00 27.28 910 MET A C 1
ATOM 2422 O O . MET A 1 1200 ? 156.249 195.491 229.621 1.00 27.28 910 MET A O 1
ATOM 2427 N N . LEU A 1 1201 ? 154.423 195.290 228.345 1.00 27.16 911 LEU A N 1
ATOM 2428 C CA . LEU A 1 1201 ? 153.698 194.698 229.496 1.00 27.16 911 LEU A CA 1
ATOM 2429 C C . LEU A 1 1201 ? 154.328 193.362 229.922 1.00 27.16 911 LEU A C 1
ATOM 2430 O O . LEU A 1 1201 ? 154.465 193.167 231.129 1.00 27.16 911 LEU A O 1
ATOM 2435 N N . PHE A 1 1202 ? 154.725 192.475 229.007 1.00 27.81 912 PHE A N 1
ATOM 2436 C CA . PHE A 1 1202 ? 155.248 191.151 229.448 1.00 27.81 912 PHE A CA 1
ATOM 2437 C C . PHE A 1 1202 ? 156.498 191.370 230.289 1.00 27.81 912 PHE A C 1
ATOM 2438 O O . PHE A 1 1202 ? 156.660 190.676 231.289 1.00 27.81 912 PHE A O 1
ATOM 2446 N N . ASN A 1 1203 ? 157.340 192.330 229.926 1.00 31.21 913 ASN A N 1
ATOM 2447 C CA . ASN A 1 1203 ? 158.509 192.608 230.794 1.00 31.21 913 ASN A CA 1
ATOM 2448 C C . ASN A 1 1203 ? 158.036 193.056 232.189 1.00 31.21 913 ASN A C 1
ATOM 2449 O O . ASN A 1 1203 ? 158.627 192.598 233.172 1.00 31.21 913 ASN A O 1
ATOM 2454 N N . TYR A 1 1204 ? 157.011 193.899 232.287 1.00 29.45 914 TYR A N 1
ATOM 2455 C CA . TYR A 1 1204 ? 156.587 194.394 233.619 1.00 29.45 914 TYR A CA 1
ATOM 2456 C C . TYR A 1 1204 ? 155.866 193.286 234.382 1.00 29.45 914 TYR A C 1
ATOM 2457 O O . TYR A 1 1204 ? 155.655 193.465 235.560 1.00 29.45 914 TYR A O 1
ATOM 2466 N N . ILE A 1 1205 ? 155.474 192.184 233.746 1.00 27.53 915 ILE A N 1
ATOM 2467 C CA . ILE A 1 1205 ? 154.847 191.123 234.582 1.00 27.53 915 ILE A CA 1
ATOM 2468 C C . ILE A 1 1205 ? 155.897 190.097 234.972 1.00 27.53 915 ILE A C 1
ATOM 2469 O O . ILE A 1 1205 ? 155.499 189.089 235.534 1.00 27.53 915 ILE A O 1
ATOM 2474 N N . VAL A 1 1206 ? 157.175 190.334 234.673 1.00 33.01 916 VAL A N 1
ATOM 2475 C CA . VAL A 1 1206 ? 158.230 189.396 235.173 1.00 33.01 916 VAL A CA 1
ATOM 2476 C C . VAL A 1 1206 ? 159.172 190.072 236.187 1.00 33.01 916 VAL A C 1
ATOM 2477 O O . VAL A 1 1206 ? 159.557 189.377 237.142 1.00 33.01 916 VAL A O 1
ATOM 2481 N N . LEU A 1 1207 ? 159.530 191.354 236.030 1.00 30.61 917 LEU A N 1
ATOM 2482 C CA . LEU A 1 1207 ? 160.537 191.971 236.935 1.00 30.61 917 LEU A CA 1
ATOM 2483 C C . LEU A 1 1207 ? 159.847 192.469 238.201 1.00 30.61 917 LEU A C 1
ATOM 2484 O O . LEU A 1 1207 ? 160.463 193.272 238.904 1.00 30.61 917 LEU A O 1
ATOM 2489 N N . VAL A 1 1208 ? 158.605 192.053 238.446 1.00 32.42 918 VAL A N 1
ATOM 2490 C CA . VAL A 1 1208 ? 157.837 192.578 239.613 1.00 32.42 918 VAL A CA 1
ATOM 2491 C C . VAL A 1 1208 ? 157.256 191.429 240.422 1.00 32.42 918 VAL A C 1
ATOM 2492 O O . VAL A 1 1208 ? 157.306 190.293 239.953 1.00 32.42 918 VAL A O 1
ATOM 2496 N N . LYS A 1 1209 ? 156.736 191.737 241.602 1.00 44.69 919 LYS A N 1
ATOM 2497 C CA . LYS A 1 1209 ? 156.253 190.682 242.518 1.00 44.69 919 LYS A CA 1
ATOM 2498 C C . LYS A 1 1209 ? 155.078 189.969 241.890 1.00 44.69 919 LYS A C 1
ATOM 2499 O O . LYS A 1 1209 ? 154.384 190.591 241.078 1.00 44.69 919 LYS A O 1
ATOM 2501 N N . MET A 1 1210 ? 154.899 188.700 242.243 1.00 53.17 920 MET A N 1
ATOM 2502 C CA . MET A 1 1210 ? 153.694 187.998 241.749 1.00 53.17 920 MET A CA 1
ATOM 2503 C C . MET A 1 1210 ? 152.803 187.641 242.938 1.00 53.17 920 MET A C 1
ATOM 2504 O O . MET A 1 1210 ? 153.246 186.850 243.784 1.00 53.17 920 MET A O 1
ATOM 2509 N N . GLU A 1 1211 ? 151.593 188.204 242.977 1.00 63.51 921 GLU A N 1
ATOM 2510 C CA . GLU A 1 1211 ? 150.619 187.923 244.061 1.00 63.51 921 GLU A CA 1
ATOM 2511 C C . GLU A 1 1211 ? 149.941 186.580 243.765 1.00 63.51 921 GLU A C 1
ATOM 2512 O O . GLU A 1 1211 ? 150.134 186.061 242.656 1.00 63.51 921 GLU A O 1
ATOM 2514 N N . ARG A 1 1212 ? 149.162 186.042 244.707 1.00 68.74 922 ARG A N 1
ATOM 2515 C CA . ARG A 1 1212 ? 148.569 184.689 244.534 1.00 68.74 922 ARG A CA 1
ATOM 2516 C C . ARG A 1 1212 ? 147.696 184.673 243.288 1.00 68.74 922 ARG A C 1
ATOM 2517 O O . ARG A 1 1212 ? 147.688 183.658 242.587 1.00 68.74 922 ARG A O 1
ATOM 2519 N N . TRP A 1 1213 ? 147.083 185.547 242.817 1.00 67.82 923 TRP A N 1
ATOM 2520 C CA . TRP A 1 1213 ? 146.377 185.457 241.553 1.00 67.82 923 TRP A CA 1
ATOM 2521 C C . TRP A 1 1213 ? 147.046 186.400 240.585 1.00 67.82 923 TRP A C 1
ATOM 2522 O O . TRP A 1 1213 ? 147.748 187.306 240.991 1.00 67.82 923 TRP A O 1
ATOM 2533 N N . PRO A 1 1214 ? 146.778 186.347 239.407 1.00 57.70 924 PRO A N 1
ATOM 2534 C CA . PRO A 1 1214 ? 147.409 187.166 238.366 1.00 57.70 924 PRO A CA 1
ATOM 2535 C C . PRO A 1 1214 ? 146.886 188.592 238.401 1.00 57.70 924 PRO A C 1
ATOM 2536 O O . PRO A 1 1214 ? 145.732 188.834 238.758 1.00 57.70 924 PRO A O 1
ATOM 2540 N N . SER A 1 1215 ? 147.742 189.537 238.020 1.00 53.83 925 SER A N 1
ATOM 2541 C CA . SER A 1 1215 ? 147.370 190.946 238.017 1.00 53.83 925 SER A CA 1
ATOM 2542 C C . SER A 1 1215 ? 146.771 191.310 236.658 1.00 53.83 925 SER A C 1
ATOM 2543 O O . SER A 1 1215 ? 146.627 190.459 235.777 1.00 53.83 925 SER A O 1
ATOM 2546 N N . THR A 1 1216 ? 146.439 192.597 236.477 1.00 55.99 926 THR A N 1
ATOM 2547 C CA . THR A 1 1216 ? 145.709 193.057 235.292 1.00 55.99 926 THR A CA 1
ATOM 2548 C C . THR A 1 1216 ? 146.543 192.911 234.023 1.00 55.99 926 THR A C 1
ATOM 2549 O O . THR A 1 1216 ? 146.067 192.388 232.998 1.00 55.99 926 THR A O 1
ATOM 2553 N N . GLN A 1 1217 ? 147.799 193.347 234.089 1.00 48.87 927 GLN A N 1
ATOM 2554 C CA . GLN A 1 1217 ? 148.700 193.259 232.955 1.00 48.87 927 GLN A CA 1
ATOM 2555 C C . GLN A 1 1217 ? 149.019 191.818 232.595 1.00 48.87 927 GLN A C 1
ATOM 2556 O O . GLN A 1 1217 ? 149.351 191.544 231.440 1.00 48.87 927 GLN A O 1
ATOM 2562 N N . GLU A 1 1218 ? 148.906 190.890 233.544 1.00 52.34 928 GLU A N 1
ATOM 2563 C CA . GLU A 1 1218 ? 149.053 189.486 233.202 1.00 52.34 928 GLU A CA 1
ATOM 2564 C C . GLU A 1 1218 ? 147.829 188.935 232.480 1.00 52.34 928 GLU A C 1
ATOM 2565 O O . GLU A 1 1218 ? 147.988 188.137 231.547 1.00 52.34 928 GLU A O 1
ATOM 2571 N N . TRP A 1 1219 ? 146.643 189.381 232.905 1.00 50.01 929 TRP A N 1
ATOM 2572 C CA . TRP A 1 1219 ? 145.421 188.956 232.183 1.00 50.01 929 TRP A CA 1
ATOM 2573 C C . TRP A 1 1219 ? 145.473 189.518 230.758 1.00 50.01 929 TRP A C 1
ATOM 2574 O O . TRP A 1 1219 ? 145.132 188.765 229.835 1.00 50.01 929 TRP A O 1
ATOM 2585 N N . ILE A 1 1220 ? 145.915 190.766 230.570 1.00 45.01 930 ILE A N 1
ATOM 2586 C CA . ILE A 1 1220 ? 146.066 191.315 229.188 1.00 45.01 930 ILE A CA 1
ATOM 2587 C C . ILE A 1 1220 ? 147.156 190.596 228.374 1.00 45.01 930 ILE A C 1
ATOM 2588 O O . ILE A 1 1220 ? 146.886 190.262 227.215 1.00 45.01 930 ILE A O 1
ATOM 2593 N N . VAL A 1 1221 ? 148.337 190.348 228.948 1.00 39.43 931 VAL A N 1
ATOM 2594 C CA . VAL A 1 1221 ? 149.411 189.592 228.235 1.00 39.43 931 VAL A CA 1
ATOM 2595 C C . VAL A 1 1221 ? 148.977 188.147 227.995 1.00 39.43 931 VAL A C 1
ATOM 2596 O O . VAL A 1 1221 ? 149.187 187.657 226.886 1.00 39.43 931 VAL A O 1
ATOM 2600 N N . ILE A 1 1222 ? 148.339 187.501 228.965 1.00 48.00 932 ILE A N 1
ATOM 2601 C CA . ILE A 1 1222 ? 147.818 186.132 228.691 1.00 48.00 932 ILE A CA 1
ATOM 2602 C C . ILE A 1 1222 ? 146.821 186.257 227.537 1.00 48.00 932 ILE A C 1
ATOM 2603 O O . ILE A 1 1222 ? 146.889 185.440 226.605 1.00 48.00 932 ILE A O 1
ATOM 2608 N N . SER A 1 1223 ? 145.963 187.274 227.558 1.00 49.21 933 SER A N 1
ATOM 2609 C CA . SER A 1 1223 ? 144.924 187.362 226.503 1.00 49.21 933 SER A CA 1
ATOM 2610 C C . SER A 1 1223 ? 145.545 187.565 225.116 1.00 49.21 933 SER A C 1
ATOM 2611 O O . SER A 1 1223 ? 145.015 186.993 224.163 1.00 49.21 933 SER A O 1
ATOM 2614 N N . TYR A 1 1224 ? 146.587 188.385 224.981 1.00 48.36 934 TYR A N 1
ATOM 2615 C CA . TYR A 1 1224 ? 147.105 188.632 223.612 1.00 48.36 934 TYR A CA 1
ATOM 2616 C C . TYR A 1 1224 ? 147.602 187.305 223.067 1.00 48.36 934 TYR A C 1
ATOM 2617 O O . TYR A 1 1224 ? 147.331 186.990 221.911 1.00 48.36 934 TYR A O 1
ATOM 2626 N N . ILE A 1 1225 ? 148.294 186.543 223.894 1.00 44.70 935 ILE A N 1
ATOM 2627 C CA . ILE A 1 1225 ? 148.686 185.213 223.378 1.00 44.70 935 ILE A CA 1
ATOM 2628 C C . ILE A 1 1225 ? 147.387 184.491 223.052 1.00 44.70 935 ILE A C 1
ATOM 2629 O O . ILE A 1 1225 ? 147.367 183.770 222.046 1.00 44.70 935 ILE A O 1
ATOM 2634 N N . PHE A 1 1226 ? 146.313 184.717 223.810 1.00 54.21 936 PHE A N 1
ATOM 2635 C CA . PHE A 1 1226 ? 145.098 183.915 223.500 1.00 54.21 936 PHE A CA 1
ATOM 2636 C C . PHE A 1 1226 ? 144.559 184.231 222.099 1.00 54.21 936 PHE A C 1
ATOM 2637 O O . PHE A 1 1226 ? 144.277 183.295 221.328 1.00 54.21 936 PHE A O 1
ATOM 2645 N N . THR A 1 1227 ? 144.434 185.508 221.767 1.00 53.97 937 THR A N 1
ATOM 2646 C CA . THR A 1 1227 ? 143.856 185.858 220.451 1.00 53.97 937 THR A CA 1
ATOM 2647 C C . THR A 1 1227 ? 144.818 185.457 219.340 1.00 53.97 937 THR A C 1
ATOM 2648 O O . THR A 1 1227 ? 144.344 185.030 218.285 1.00 53.97 937 THR A O 1
ATOM 2652 N N . LEU A 1 1228 ? 146.117 185.584 219.575 1.00 44.60 938 LEU A N 1
ATOM 2653 C CA . LEU A 1 1228 ? 147.076 185.304 218.488 1.00 44.60 938 LEU A CA 1
ATOM 2654 C C . LEU A 1 1228 ? 146.816 183.869 218.079 1.00 44.60 938 LEU A C 1
ATOM 2655 O O . LEU A 1 1228 ? 146.881 183.579 216.887 1.00 44.60 938 LEU A O 1
ATOM 2660 N N . GLY A 1 1229 ? 146.518 183.010 219.043 1.00 51.49 939 GLY A N 1
ATOM 2661 C CA . GLY A 1 1229 ? 146.334 181.590 218.707 1.00 51.49 939 GLY A CA 1
ATOM 2662 C C . GLY A 1 1229 ? 145.179 181.372 217.745 1.00 51.49 939 GLY A C 1
ATOM 2663 O O . GLY A 1 1229 ? 145.362 180.620 216.775 1.00 51.49 939 GLY A O 1
ATOM 2664 N N . ILE A 1 1230 ? 144.034 182.011 217.984 1.00 55.59 940 ILE A N 1
ATOM 2665 C CA . ILE A 1 1230 ? 142.846 181.780 217.109 1.00 55.59 940 ILE A CA 1
ATOM 2666 C C . ILE A 1 1230 ? 143.110 182.305 215.691 1.00 55.59 940 ILE A C 1
ATOM 2667 O O . ILE A 1 1230 ? 142.810 181.575 214.739 1.00 55.59 940 ILE A O 1
ATOM 2672 N N . GLU A 1 1231 ? 143.710 183.484 215.535 1.00 56.57 941 GLU A N 1
ATOM 2673 C CA . GLU A 1 1231 ? 144.036 183.929 214.154 1.00 56.57 941 GLU A CA 1
ATOM 2674 C C . GLU A 1 1231 ? 145.030 182.951 213.513 1.00 56.57 941 GLU A C 1
ATOM 2675 O O . GLU A 1 1231 ? 144.817 182.619 212.339 1.00 56.57 941 GLU A O 1
ATOM 2681 N N . LYS A 1 1232 ? 146.051 182.478 214.243 1.00 58.94 942 LYS A N 1
ATOM 2682 C CA . LYS A 1 1232 ? 147.073 181.616 213.589 1.00 58.94 942 LYS A CA 1
ATOM 2683 C C . LYS A 1 1232 ? 146.399 180.345 213.083 1.00 58.94 942 LYS A C 1
ATOM 2684 O O . LYS A 1 1232 ? 146.644 179.987 211.922 1.00 58.94 942 LYS A O 1
ATOM 2690 N N . MET A 1 1233 ? 145.528 179.728 213.880 1.00 68.48 943 MET A N 1
ATOM 2691 C CA . MET A 1 1233 ? 144.829 178.535 213.341 1.00 68.48 943 MET A CA 1
ATOM 2692 C C . MET A 1 1233 ? 143.924 178.927 212.175 1.00 68.48 943 MET A C 1
ATOM 2693 O O . MET A 1 1233 ? 143.910 178.186 211.186 1.00 68.48 943 MET A O 1
ATOM 2695 N N . ARG A 1 1234 ? 143.220 180.056 212.272 1.00 75.72 944 ARG A N 1
ATOM 2696 C CA . ARG A 1 1234 ? 142.249 180.412 211.204 1.00 75.72 944 ARG A CA 1
ATOM 2697 C C . ARG A 1 1234 ? 143.020 180.582 209.900 1.00 75.72 944 ARG A C 1
ATOM 2698 O O . ARG A 1 1234 ? 142.512 180.157 208.855 1.00 75.72 944 ARG A O 1
ATOM 2706 N N . GLU A 1 1235 ? 144.221 181.147 209.973 1.00 73.23 945 GLU A N 1
ATOM 2707 C CA . GLU A 1 1235 ? 145.032 181.269 208.741 1.00 73.23 945 GLU A CA 1
ATOM 2708 C C . GLU A 1 1235 ? 145.283 179.860 208.193 1.00 73.23 945 GLU A C 1
ATOM 2709 O O . GLU A 1 1235 ? 145.165 179.689 206.970 1.00 73.23 945 GLU A O 1
ATOM 2715 N N . ILE A 1 1236 ? 145.575 178.879 209.042 1.00 76.67 946 ILE A N 1
ATOM 2716 C CA . ILE A 1 1236 ? 145.800 177.536 208.444 1.00 76.67 946 ILE A CA 1
ATOM 2717 C C . ILE A 1 1236 ? 144.509 177.075 207.768 1.00 76.67 946 ILE A C 1
ATOM 2718 O O . ILE A 1 1236 ? 144.590 176.564 206.641 1.00 76.67 946 ILE A O 1
ATOM 2723 N N . LEU A 1 1237 ? 143.361 177.267 208.418 1.00 81.35 947 LEU A N 1
ATOM 2724 C CA . LEU A 1 1237 ? 142.085 176.741 207.863 1.00 81.35 947 LEU A CA 1
ATOM 2725 C C . LEU A 1 1237 ? 141.906 177.298 206.459 1.00 81.35 947 LEU A C 1
ATOM 2726 O O . LEU A 1 1237 ? 141.343 176.590 205.610 1.00 81.35 947 LEU A O 1
ATOM 2731 N N . MET A 1 1238 ? 142.396 178.510 206.224 1.00 101.00 948 MET A N 1
ATOM 2732 C CA . MET A 1 1238 ? 142.149 179.137 204.927 1.00 101.00 948 MET A CA 1
ATOM 2733 C C . MET A 1 1238 ? 143.408 179.211 204.073 1.00 101.00 948 MET A C 1
ATOM 2734 O O . MET A 1 1238 ? 143.681 180.217 203.418 1.00 101.00 948 MET A O 1
ATOM 2739 N N . LEU A 1 1244 ? 143.594 167.999 204.852 1.00 106.34 954 LEU A N 1
ATOM 2740 C CA . LEU A 1 1244 ? 143.996 168.747 206.038 1.00 106.34 954 LEU A CA 1
ATOM 2741 C C . LEU A 1 1244 ? 145.491 168.619 206.298 1.00 106.34 954 LEU A C 1
ATOM 2742 O O . LEU A 1 1244 ? 146.150 169.605 206.656 1.00 106.34 954 LEU A O 1
ATOM 2747 N N . LEU A 1 1245 ? 146.045 167.420 206.104 1.00 106.28 955 LEU A N 1
ATOM 2748 C CA . LEU A 1 1245 ? 147.469 167.209 206.341 1.00 106.28 955 LEU A CA 1
ATOM 2749 C C . LEU A 1 1245 ? 148.323 167.942 205.317 1.00 106.28 955 LEU A C 1
ATOM 2750 O O . LEU A 1 1245 ? 149.423 168.399 205.648 1.00 106.28 955 LEU A O 1
ATOM 2755 N N . GLN A 1 1246 ? 147.818 168.100 204.090 1.00 107.48 956 GLN A N 1
ATOM 2756 C CA . GLN A 1 1246 ? 148.515 168.914 203.099 1.00 107.48 956 GLN A CA 1
ATOM 2757 C C . GLN A 1 1246 ? 148.550 170.380 203.511 1.00 107.48 956 GLN A C 1
ATOM 2758 O O . GLN A 1 1246 ? 149.579 171.048 203.353 1.00 107.48 956 GLN A O 1
ATOM 2764 N N . LYS A 1 1247 ? 147.440 170.889 204.057 1.00 106.46 957 LYS A N 1
ATOM 2765 C CA . LYS A 1 1247 ? 147.397 172.274 204.519 1.00 106.46 957 LYS A CA 1
ATOM 2766 C C . LYS A 1 1247 ? 148.334 172.492 205.697 1.00 106.46 957 LYS A C 1
ATOM 2767 O O . LYS A 1 1247 ? 149.039 173.509 205.755 1.00 106.46 957 LYS A O 1
ATOM 2773 N N . VAL A 1 1248 ? 148.375 171.535 206.626 1.00 97.02 958 VAL A N 1
ATOM 2774 C CA . VAL A 1 1248 ? 149.277 171.642 207.768 1.00 97.02 958 VAL A CA 1
ATOM 2775 C C . VAL A 1 1248 ? 150.731 171.542 207.315 1.00 97.02 958 VAL A C 1
ATOM 2776 O O . VAL A 1 1248 ? 151.601 172.243 207.841 1.00 97.02 958 VAL A O 1
ATOM 2780 N N . LYS A 1 1249 ? 151.007 170.742 206.281 1.00 95.49 959 LYS A N 1
ATOM 2781 C CA . LYS A 1 1249 ? 152.375 170.639 205.775 1.00 95.49 959 LYS A CA 1
ATOM 2782 C C . LYS A 1 1249 ? 152.816 171.919 205.068 1.00 95.49 959 LYS A C 1
ATOM 2783 O O . LYS A 1 1249 ? 153.963 172.361 205.233 1.00 95.49 959 LYS A O 1
ATOM 2789 N N . VAL A 1 1250 ? 151.919 172.528 204.287 1.00 96.42 960 VAL A N 1
ATOM 2790 C CA . VAL A 1 1250 ? 152.228 173.801 203.637 1.00 96.42 960 VAL A CA 1
ATOM 2791 C C . VAL A 1 1250 ? 152.425 174.901 204.677 1.00 96.42 960 VAL A C 1
ATOM 2792 O O . VAL A 1 1250 ? 153.322 175.744 204.547 1.00 96.42 960 VAL A O 1
ATOM 2796 N N . TRP A 1 1251 ? 151.635 174.873 205.755 1.00 79.64 961 TRP A N 1
ATOM 2797 C CA . TRP A 1 1251 ? 151.814 175.851 206.823 1.00 79.64 961 TRP A CA 1
ATOM 2798 C C . TRP A 1 1251 ? 153.114 175.617 207.584 1.00 79.64 961 TRP A C 1
ATOM 2799 O O . TRP A 1 1251 ? 153.783 176.573 207.990 1.00 79.64 961 TRP A O 1
ATOM 2810 N N . LEU A 1 1252 ? 153.499 174.358 207.770 1.00 82.68 962 LEU A N 1
ATOM 2811 C CA . LEU A 1 1252 ? 154.738 174.017 208.451 1.00 82.68 962 LEU A CA 1
ATOM 2812 C C . LEU A 1 1252 ? 155.924 173.914 207.509 1.00 82.68 962 LEU A C 1
ATOM 2813 O O . LEU A 1 1252 ? 156.948 173.347 207.900 1.00 82.68 962 LEU A O 1
ATOM 2818 N N . GLN A 1 1253 ? 155.796 174.409 206.277 1.00 91.64 963 GLN A N 1
ATOM 2819 C CA . GLN A 1 1253 ? 156.932 174.418 205.362 1.00 91.64 963 GLN A CA 1
ATOM 2820 C C . GLN A 1 1253 ? 158.057 175.324 205.851 1.00 91.64 963 GLN A C 1
ATOM 2821 O O . GLN A 1 1253 ? 159.234 175.024 205.622 1.00 91.64 963 GLN A O 1
ATOM 2823 N N . GLU A 1 1254 ? 157.729 176.425 206.520 1.00 82.45 964 GLU A N 1
ATOM 2824 C CA . GLU A 1 1254 ? 158.747 177.343 207.009 1.00 82.45 964 GLU A CA 1
ATOM 2825 C C . GLU A 1 1254 ? 158.830 177.314 208.533 1.00 82.45 964 GLU A C 1
ATOM 2826 O O . GLU A 1 1254 ? 158.027 176.673 209.212 1.00 82.45 964 GLU A O 1
ATOM 2832 N N . TYR A 1 1255 ? 159.821 178.031 209.065 1.00 73.21 965 TYR A N 1
ATOM 2833 C CA . TYR A 1 1255 ? 160.263 177.820 210.440 1.00 73.21 965 TYR A CA 1
ATOM 2834 C C . TYR A 1 1255 ? 159.537 178.687 211.465 1.00 73.21 965 TYR A C 1
ATOM 2835 O O . TYR A 1 1255 ? 159.382 178.266 212.623 1.00 73.21 965 TYR A O 1
ATOM 2844 N N . TRP A 1 1256 ? 159.112 179.896 211.078 1.00 61.81 966 TRP A N 1
ATOM 2845 C CA . TRP A 1 1256 ? 158.577 180.831 212.064 1.00 61.81 966 TRP A CA 1
ATOM 2846 C C . TRP A 1 1256 ? 157.230 180.384 212.607 1.00 61.81 966 TRP A C 1
ATOM 2847 O O . TRP A 1 1256 ? 156.929 180.636 213.779 1.00 61.81 966 TRP A O 1
ATOM 2858 N N . ASN A 1 1257 ? 156.437 179.680 211.803 1.00 66.36 967 ASN A N 1
ATOM 2859 C CA . ASN A 1 1257 ? 155.205 179.103 212.321 1.00 66.36 967 ASN A CA 1
ATOM 2860 C C . ASN A 1 1257 ? 155.488 177.997 213.329 1.00 66.36 967 ASN A C 1
ATOM 2861 O O . ASN A 1 1257 ? 154.763 177.868 214.325 1.00 66.36 967 ASN A O 1
ATOM 2866 N N . VAL A 1 1258 ? 156.553 177.243 213.056 1.00 67.53 968 VAL A N 1
ATOM 2867 C CA . VAL A 1 1258 ? 156.942 176.163 213.997 1.00 67.53 968 VAL A CA 1
ATOM 2868 C C . VAL A 1 1258 ? 157.385 176.839 215.291 1.00 67.53 968 VAL A C 1
ATOM 2869 O O . VAL A 1 1258 ? 156.882 176.457 216.359 1.00 67.53 968 VAL A O 1
ATOM 2873 N N . THR A 1 1259 ? 158.277 177.822 215.197 1.00 61.19 969 THR A N 1
ATOM 2874 C CA . THR A 1 1259 ? 158.783 178.435 216.447 1.00 61.19 969 THR A CA 1
ATOM 2875 C C . THR A 1 1259 ? 157.590 179.065 217.154 1.00 61.19 969 THR A C 1
ATOM 2876 O O . THR A 1 1259 ? 157.495 178.942 218.378 1.00 61.19 969 THR A O 1
ATOM 2880 N N . ASP A 1 1260 ? 156.691 179.665 216.388 1.00 59.09 970 ASP A N 1
ATOM 2881 C CA . ASP A 1 1260 ? 155.481 180.250 217.002 1.00 59.09 970 ASP A CA 1
ATOM 2882 C C . ASP A 1 1260 ? 154.686 179.134 217.681 1.00 59.09 970 ASP A C 1
ATOM 2883 O O . ASP A 1 1260 ? 154.211 179.367 218.800 1.00 59.09 970 ASP A O 1
ATOM 2888 N N . LEU A 1 1261 ? 154.552 177.967 217.056 1.00 53.17 971 LEU A N 1
ATOM 2889 C CA . LEU A 1 1261 ? 153.700 176.924 217.677 1.00 53.17 971 LEU A CA 1
ATOM 2890 C C . LEU A 1 1261 ? 154.309 176.513 219.017 1.00 53.17 971 LEU A C 1
ATOM 2891 O O . LEU A 1 1261 ? 153.556 176.369 219.989 1.00 53.17 971 LEU A O 1
ATOM 2896 N N . ILE A 1 1262 ? 155.631 176.367 219.076 1.00 51.40 972 ILE A N 1
ATOM 2897 C CA . ILE A 1 1262 ? 156.293 176.015 220.365 1.00 51.40 972 ILE A CA 1
ATOM 2898 C C . ILE A 1 1262 ? 156.060 177.130 221.383 1.00 51.40 972 ILE A C 1
ATOM 2899 O O . ILE A 1 1262 ? 155.698 176.813 222.523 1.00 51.40 972 ILE A O 1
ATOM 2904 N N . ALA A 1 1263 ? 156.217 178.388 220.973 1.00 50.15 973 ALA A N 1
ATOM 2905 C CA . ALA A 1 1263 ? 156.121 179.500 221.940 1.00 50.15 973 ALA A CA 1
ATOM 2906 C C . ALA A 1 1263 ? 154.730 179.582 222.537 1.00 50.15 973 ALA A C 1
ATOM 2907 O O . ALA A 1 1263 ? 154.626 179.662 223.762 1.00 50.15 973 ALA A O 1
ATOM 2909 N N . ILE A 1 1264 ? 153.698 179.514 221.714 1.00 49.76 974 ILE A N 1
ATOM 2910 C CA . ILE A 1 1264 ? 152.379 179.641 222.376 1.00 49.76 974 ILE A CA 1
ATOM 2911 C C . ILE A 1 1264 ? 152.267 178.449 223.323 1.00 49.76 974 ILE A C 1
ATOM 2912 O O . ILE A 1 1264 ? 151.764 178.636 224.438 1.00 49.76 974 ILE A O 1
ATOM 2917 N N . LEU A 1 1265 ? 152.757 177.280 222.912 1.00 46.27 975 LEU A N 1
ATOM 2918 C CA . LEU A 1 1265 ? 152.564 176.087 223.773 1.00 46.27 975 LEU A CA 1
ATOM 2919 C C . LEU A 1 1265 ? 153.282 176.256 225.117 1.00 46.27 975 LEU A C 1
ATOM 2920 O O . LEU A 1 1265 ? 152.651 175.959 226.140 1.00 46.27 975 LEU A O 1
ATOM 2925 N N . LEU A 1 1266 ? 154.499 176.769 225.151 1.00 48.60 976 LEU A N 1
ATOM 2926 C CA . LEU A 1 1266 ? 155.120 176.919 226.457 1.00 48.60 976 LEU A CA 1
ATOM 2927 C C . LEU A 1 1266 ? 154.651 178.157 227.231 1.00 48.60 976 LEU A C 1
ATOM 2928 O O . LEU A 1 1266 ? 154.941 178.229 228.393 1.00 48.60 976 LEU A O 1
ATOM 2933 N N . PHE A 1 1267 ? 153.957 179.127 226.639 1.00 46.85 977 PHE A N 1
ATOM 2934 C CA . PHE A 1 1267 ? 153.438 180.241 227.435 1.00 46.85 977 PHE A CA 1
ATOM 2935 C C . PHE A 1 1267 ? 152.120 179.738 227.845 1.00 46.85 977 PHE A C 1
ATOM 2936 O O . PHE A 1 1267 ? 151.345 180.418 228.499 1.00 46.85 977 PHE A O 1
ATOM 2944 N N . SER A 1 1268 ? 151.857 178.509 227.452 1.00 50.39 978 SER A N 1
ATOM 2945 C CA . SER A 1 1268 ? 150.630 177.892 227.882 1.00 50.39 978 SER A CA 1
ATOM 2946 C C . SER A 1 1268 ? 150.900 176.943 229.044 1.00 50.39 978 SER A C 1
ATOM 2947 O O . SER A 1 1268 ? 150.268 177.064 230.087 1.00 50.39 978 SER A O 1
ATOM 2950 N N . VAL A 1 1269 ? 151.817 175.999 228.909 1.00 50.66 979 VAL A N 1
ATOM 2951 C CA . VAL A 1 1269 ? 152.051 175.164 230.055 1.00 50.66 979 VAL A CA 1
ATOM 2952 C C . VAL A 1 1269 ? 152.238 176.058 231.252 1.00 50.66 979 VAL A C 1
ATOM 2953 O O . VAL A 1 1269 ? 151.706 175.802 232.319 1.00 50.66 979 VAL A O 1
ATOM 2957 N N . GLY A 1 1270 ? 152.979 177.137 231.073 1.00 53.17 980 GLY A N 1
ATOM 2958 C CA . GLY A 1 1270 ? 153.164 178.076 232.171 1.00 53.17 980 GLY A CA 1
ATOM 2959 C C . GLY A 1 1270 ? 151.880 178.751 232.617 1.00 53.17 980 GLY A C 1
ATOM 2960 O O . GLY A 1 1270 ? 151.728 179.082 233.799 1.00 53.17 980 GLY A O 1
ATOM 2961 N N . MET A 1 1271 ? 150.938 178.936 231.688 1.00 61.21 981 MET A N 1
ATOM 2962 C CA . MET A 1 1271 ? 149.635 179.513 231.993 1.00 61.21 981 MET A CA 1
ATOM 2963 C C . MET A 1 1271 ? 148.844 178.641 232.955 1.00 61.21 981 MET A C 1
ATOM 2964 O O . MET A 1 1271 ? 148.272 179.143 233.928 1.00 61.21 981 MET A O 1
ATOM 2969 N N . ILE A 1 1272 ? 148.786 177.337 232.693 1.00 63.42 982 ILE A N 1
ATOM 2970 C CA . ILE A 1 1272 ? 148.044 176.463 233.594 1.00 63.42 982 ILE A CA 1
ATOM 2971 C C . ILE A 1 1272 ? 148.874 176.001 234.787 1.00 63.42 982 ILE A C 1
ATOM 2972 O O . ILE A 1 1272 ? 148.315 175.408 235.720 1.00 63.42 982 ILE A O 1
ATOM 2977 N N . LEU A 1 1273 ? 150.183 176.255 234.796 1.00 67.31 983 LEU A N 1
ATOM 2978 C CA . LEU A 1 1273 ? 150.950 176.056 236.021 1.00 67.31 983 LEU A CA 1
ATOM 2979 C C . LEU A 1 1273 ? 150.992 177.293 236.906 1.00 67.31 983 LEU A C 1
ATOM 2980 O O . LEU A 1 1273 ? 151.459 177.202 238.046 1.00 67.31 983 LEU A O 1
ATOM 2985 N N . ARG A 1 1274 ? 150.527 178.442 236.402 1.00 71.74 984 ARG A N 1
ATOM 2986 C CA . ARG A 1 1274 ? 150.418 179.661 237.207 1.00 71.74 984 ARG A CA 1
ATOM 2987 C C . ARG A 1 1274 ? 149.429 179.497 238.357 1.00 71.74 984 ARG A C 1
ATOM 2988 O O . ARG A 1 1274 ? 149.594 180.108 239.420 1.00 71.74 984 ARG A O 1
ATOM 2996 N N . LEU A 1 1275 ? 148.410 178.657 238.175 1.00 77.03 985 LEU A N 1
ATOM 2997 C CA . LEU A 1 1275 ? 147.235 178.637 239.041 1.00 77.03 985 LEU A CA 1
ATOM 2998 C C . LEU A 1 1275 ? 147.308 177.555 240.112 1.00 77.03 985 LEU A C 1
ATOM 2999 O O . LEU A 1 1275 ? 146.291 176.922 240.424 1.00 77.03 985 LEU A O 1
ATOM 3004 N N . GLN A 1 1276 ? 148.490 177.319 240.673 1.00 95.84 986 GLN A N 1
ATOM 3005 C CA . GLN A 1 1276 ? 148.653 176.366 241.761 1.00 95.84 986 GLN A CA 1
ATOM 3006 C C . GLN A 1 1276 ? 149.313 177.051 242.951 1.00 95.84 986 GLN A C 1
ATOM 3007 O O . GLN A 1 1276 ? 149.382 178.283 243.004 1.00 95.84 986 GLN A O 1
ATOM 3009 N N . ASP A 1 1277 ? 149.780 176.267 243.919 1.00 112.58 987 ASP A N 1
ATOM 3010 C CA . ASP A 1 1277 ? 150.423 176.816 245.104 1.00 112.58 987 ASP A CA 1
ATOM 3011 C C . ASP A 1 1277 ? 151.871 177.220 244.805 1.00 112.58 987 ASP A C 1
ATOM 3012 O O . ASP A 1 1277 ? 152.329 177.215 243.658 1.00 112.58 987 ASP A O 1
ATOM 3017 N N . GLN A 1 1278 ? 152.601 177.563 245.874 1.00 113.06 988 GLN A N 1
ATOM 3018 C CA . GLN A 1 1278 ? 153.981 178.061 245.850 1.00 113.06 988 GLN A CA 1
ATOM 3019 C C . GLN A 1 1278 ? 155.014 177.162 245.148 1.00 113.06 988 GLN A C 1
ATOM 3020 O O . GLN A 1 1278 ? 155.773 177.693 244.316 1.00 113.06 988 GLN A O 1
ATOM 3026 N N . PRO A 1 1279 ? 155.160 175.855 245.520 1.00 103.60 989 PRO A N 1
ATOM 3027 C CA . PRO A 1 1279 ? 156.177 175.012 244.906 1.00 103.60 989 PRO A CA 1
ATOM 3028 C C . PRO A 1 1279 ? 155.985 175.168 243.399 1.00 103.60 989 PRO A C 1
ATOM 3029 O O . PRO A 1 1279 ? 156.928 175.450 242.695 1.00 103.60 989 PRO A O 1
ATOM 3033 N N . PHE A 1 1280 ? 154.753 174.966 242.956 1.00 97.39 990 PHE A N 1
ATOM 3034 C CA . PHE A 1 1280 ? 154.456 175.135 241.517 1.00 97.39 990 PHE A CA 1
ATOM 3035 C C . PHE A 1 1280 ? 154.609 176.597 241.084 1.00 97.39 990 PHE A C 1
ATOM 3036 O O . PHE A 1 1280 ? 155.096 176.826 239.976 1.00 97.39 990 PHE A O 1
ATOM 3044 N N . ARG A 1 1281 ? 154.200 177.561 241.907 1.00 88.21 991 ARG A N 1
ATOM 3045 C CA . ARG A 1 1281 ? 154.223 178.972 241.437 1.00 88.21 991 ARG A CA 1
ATOM 3046 C C . ARG A 1 1281 ? 155.662 179.329 241.112 1.00 88.21 991 ARG A C 1
ATOM 3047 O O . ARG A 1 1281 ? 155.892 179.957 240.075 1.00 88.21 991 ARG A O 1
ATOM 3055 N N . SER A 1 1282 ? 156.589 178.910 241.963 1.00 80.49 992 SER A N 1
ATOM 3056 C CA . SER A 1 1282 ? 157.992 179.297 241.719 1.00 80.49 992 SER A CA 1
ATOM 3057 C C . SER A 1 1282 ? 158.375 178.689 240.373 1.00 80.49 992 SER A C 1
ATOM 3058 O O . SER A 1 1282 ? 159.047 179.377 239.587 1.00 80.49 992 SER A O 1
ATOM 3061 N N . ASP A 1 1283 ? 157.915 177.468 240.096 1.00 74.78 993 ASP A N 1
ATOM 3062 C CA . ASP A 1 1283 ? 158.181 176.831 238.775 1.00 74.78 993 ASP A CA 1
ATOM 3063 C C . ASP A 1 1283 ? 157.532 177.671 237.673 1.00 74.78 993 ASP A C 1
ATOM 3064 O O . ASP A 1 1283 ? 158.107 177.787 236.584 1.00 74.78 993 ASP A O 1
ATOM 3069 N N . GLY A 1 1284 ? 156.361 178.231 237.954 1.00 60.47 994 GLY A N 1
ATOM 3070 C CA . GLY A 1 1284 ? 155.663 179.012 236.927 1.00 60.47 994 GLY A CA 1
ATOM 3071 C C . GLY A 1 1284 ? 156.561 180.146 236.507 1.00 60.47 994 GLY A C 1
ATOM 3072 O O . GLY A 1 1284 ? 156.651 180.437 235.309 1.00 60.47 994 GLY A O 1
ATOM 3073 N N . ARG A 1 1285 ? 157.247 180.731 237.470 1.00 54.84 995 ARG A N 1
ATOM 3074 C CA . ARG A 1 1285 ? 158.074 181.888 237.113 1.00 54.84 995 ARG A CA 1
ATOM 3075 C C . ARG A 1 1285 ? 159.086 181.358 236.118 1.00 54.84 995 ARG A C 1
ATOM 3076 O O . ARG A 1 1285 ? 159.396 182.066 235.163 1.00 54.84 995 ARG A O 1
ATOM 3084 N N . VAL A 1 1286 ? 159.425 180.078 236.323 1.00 55.25 996 VAL A N 1
ATOM 3085 C CA . VAL A 1 1286 ? 160.445 179.585 235.459 1.00 55.25 996 VAL A CA 1
ATOM 3086 C C . VAL A 1 1286 ? 160.057 179.723 234.017 1.00 55.25 996 VAL A C 1
ATOM 3087 O O . VAL A 1 1286 ? 160.718 180.415 233.251 1.00 55.25 996 VAL A O 1
ATOM 3091 N N . ILE A 1 1287 ? 158.994 179.145 233.621 1.00 53.16 997 ILE A N 1
ATOM 3092 C CA . ILE A 1 1287 ? 158.673 179.090 232.164 1.00 53.16 997 ILE A CA 1
ATOM 3093 C C . ILE A 1 1287 ? 158.639 180.520 231.624 1.00 53.16 997 ILE A C 1
ATOM 3094 O O . ILE A 1 1287 ? 159.313 180.748 230.633 1.00 53.16 997 ILE A O 1
ATOM 3099 N N . TYR A 1 1288 ? 157.889 181.421 232.244 1.00 53.65 998 TYR A N 1
ATOM 3100 C CA . TYR A 1 1288 ? 157.853 182.802 231.793 1.00 53.65 998 TYR A CA 1
ATOM 3101 C C . TYR A 1 1288 ? 159.260 183.375 231.722 1.00 53.65 998 TYR A C 1
ATOM 3102 O O . TYR A 1 1288 ? 159.604 184.060 230.759 1.00 53.65 998 TYR A O 1
ATOM 3111 N N . CYS A 1 1289 ? 160.080 183.093 232.730 1.00 46.53 999 CYS A N 1
ATOM 3112 C CA . CYS A 1 1289 ? 161.430 183.558 232.702 1.00 46.53 999 CYS A CA 1
ATOM 3113 C C . CYS A 1 1289 ? 162.150 183.105 231.453 1.00 46.53 999 CYS A C 1
ATOM 3114 O O . CYS A 1 1289 ? 162.802 183.899 230.798 1.00 46.53 999 CYS A O 1
ATOM 3117 N N . VAL A 1 1290 ? 162.028 181.911 231.065 1.00 40.67 1000 VAL A N 1
ATOM 3118 C CA . VAL A 1 1290 ? 162.743 181.288 229.912 1.00 40.67 1000 VAL A CA 1
ATOM 3119 C C . VAL A 1 1290 ? 161.970 181.643 228.649 1.00 40.67 1000 VAL A C 1
ATOM 3120 O O . VAL A 1 1290 ? 162.591 181.752 227.586 1.00 40.67 1000 VAL A O 1
ATOM 3124 N N . ASN A 1 1291 ? 160.664 181.859 228.776 1.00 40.68 1001 ASN A N 1
ATOM 3125 C CA . ASN A 1 1291 ? 159.847 182.103 227.594 1.00 40.68 1001 ASN A CA 1
ATOM 3126 C C . ASN A 1 1291 ? 159.995 183.515 227.040 1.00 40.68 1001 ASN A C 1
ATOM 3127 O O . ASN A 1 1291 ? 159.647 183.743 225.879 1.00 40.68 1001 ASN A O 1
ATOM 3132 N N . ILE A 1 1292 ? 160.484 184.471 227.837 1.00 33.61 1002 ILE A N 1
ATOM 3133 C CA . ILE A 1 1292 ? 160.574 185.845 227.332 1.00 33.61 1002 ILE A CA 1
ATOM 3134 C C . ILE A 1 1292 ? 161.641 186.021 226.246 1.00 33.61 1002 ILE A C 1
ATOM 3135 O O . ILE A 1 1292 ? 161.558 186.966 225.455 1.00 33.61 1002 ILE A O 1
ATOM 3140 N N . ILE A 1 1293 ? 162.598 185.107 226.180 1.00 40.67 1003 ILE A N 1
ATOM 3141 C CA . ILE A 1 1293 ? 163.707 185.280 225.198 1.00 40.67 1003 ILE A CA 1
ATOM 3142 C C . ILE A 1 1293 ? 163.153 185.249 223.769 1.00 40.67 1003 ILE A C 1
ATOM 3143 O O . ILE A 1 1293 ? 163.548 186.110 222.968 1.00 40.67 1003 ILE A O 1
ATOM 3148 N N . TYR A 1 1294 ? 162.268 184.306 223.447 1.00 51.25 1004 TYR A N 1
ATOM 3149 C CA . TYR A 1 1294 ? 161.806 184.183 222.040 1.00 51.25 1004 TYR A CA 1
ATOM 3150 C C . TYR A 1 1294 ? 161.062 185.432 221.572 1.00 51.25 1004 TYR A C 1
ATOM 3151 O O . TYR A 1 1294 ? 161.359 185.886 220.466 1.00 51.25 1004 TYR A O 1
ATOM 3160 N N . TRP A 1 1295 ? 160.155 185.991 222.373 1.00 49.36 1005 TRP A N 1
ATOM 3161 C CA . TRP A 1 1295 ? 159.380 187.137 221.835 1.00 49.36 1005 TRP A CA 1
ATOM 3162 C C . TRP A 1 1295 ? 160.360 188.255 221.512 1.00 49.36 1005 TRP A C 1
ATOM 3163 O O . TRP A 1 1295 ? 160.237 188.866 220.444 1.00 49.36 1005 TRP A O 1
ATOM 3174 N N . TYR A 1 1296 ? 161.341 188.458 222.379 1.00 43.63 1006 TYR A N 1
ATOM 3175 C CA . TYR A 1 1296 ? 162.352 189.491 222.070 1.00 43.63 1006 TYR A CA 1
ATOM 3176 C C . TYR A 1 1296 ? 163.072 189.103 220.787 1.00 43.63 1006 TYR A C 1
ATOM 3177 O O . TYR A 1 1296 ? 163.252 189.981 219.940 1.00 43.63 1006 TYR A O 1
ATOM 3186 N N . ILE A 1 1297 ? 163.462 187.880 220.610 1.00 45.52 1007 ILE A N 1
ATOM 3187 C CA . ILE A 1 1297 ? 164.261 187.539 219.441 1.00 45.52 1007 ILE A CA 1
ATOM 3188 C C . ILE A 1 1297 ? 163.422 187.515 218.163 1.00 45.52 1007 ILE A C 1
ATOM 3189 O O . ILE A 1 1297 ? 163.967 187.294 217.096 1.00 45.52 1007 ILE A O 1
ATOM 3194 N N . ARG A 1 1298 ? 162.142 187.856 218.243 1.00 55.56 1008 ARG A N 1
ATOM 3195 C CA . ARG A 1 1298 ? 161.348 187.920 217.031 1.00 55.56 1008 ARG A CA 1
ATOM 3196 C C . ARG A 1 1298 ? 161.419 189.280 216.500 1.00 55.56 1008 ARG A C 1
ATOM 3197 O O . ARG A 1 1298 ? 161.267 189.489 215.313 1.00 55.56 1008 ARG A O 1
ATOM 3205 N N . LEU A 1 1299 ? 161.651 190.234 217.374 1.00 49.37 1009 LEU A N 1
ATOM 3206 C CA . LEU A 1 1299 ? 161.618 191.588 216.912 1.00 49.37 1009 LEU A CA 1
ATOM 3207 C C . LEU A 1 1299 ? 162.363 191.536 215.615 1.00 49.37 1009 LEU A C 1
ATOM 3208 O O . LEU A 1 1299 ? 161.937 192.131 214.637 1.00 49.37 1009 LEU A O 1
ATOM 3213 N N . LEU A 1 1300 ? 163.452 190.788 215.569 1.00 53.07 1010 LEU A N 1
ATOM 3214 C CA . LEU A 1 1300 ? 164.257 190.769 214.366 1.00 53.07 1010 LEU A CA 1
ATOM 3215 C C . LEU A 1 1300 ? 163.370 190.839 213.150 1.00 53.07 1010 LEU A C 1
ATOM 3216 O O . LEU A 1 1300 ? 163.524 191.732 212.321 1.00 53.07 1010 LEU A O 1
ATOM 3221 N N . ASP A 1 1301 ? 162.410 189.937 213.043 1.00 56.84 1011 ASP A N 1
ATOM 3222 C CA . ASP A 1 1301 ? 161.602 189.891 211.795 1.00 56.84 1011 ASP A CA 1
ATOM 3223 C C . ASP A 1 1301 ? 161.061 191.290 211.499 1.00 56.84 1011 ASP A C 1
ATOM 3224 O O . ASP A 1 1301 ? 161.056 191.666 210.321 1.00 56.84 1011 ASP A O 1
ATOM 3229 N N . ILE A 1 1302 ? 160.481 191.958 212.494 1.00 50.44 1012 ILE A N 1
ATOM 3230 C CA . ILE A 1 1302 ? 159.856 193.276 212.201 1.00 50.44 1012 ILE A CA 1
ATOM 3231 C C . ILE A 1 1302 ? 160.959 194.153 211.614 1.00 50.44 1012 ILE A C 1
ATOM 3232 O O . ILE A 1 1302 ? 160.684 194.937 210.701 1.00 50.44 1012 ILE A O 1
ATOM 3237 N N . PHE A 1 1303 ? 162.184 193.966 212.086 1.00 57.82 1013 PHE A N 1
ATOM 3238 C CA . PHE A 1 1303 ? 163.299 194.810 211.608 1.00 57.82 1013 PHE A CA 1
ATOM 3239 C C . PHE A 1 1303 ? 163.643 194.388 210.190 1.00 57.82 1013 PHE A C 1
ATOM 3240 O O . PHE A 1 1303 ? 164.356 195.127 209.508 1.00 57.82 1013 PHE A O 1
ATOM 3248 N N . GLY A 1 1304 ? 163.166 193.224 209.773 1.00 60.85 1014 GLY A N 1
ATOM 3249 C CA . GLY A 1 1304 ? 163.518 192.703 208.440 1.00 60.85 1014 GLY A CA 1
ATOM 3250 C C . GLY A 1 1304 ? 163.015 193.600 207.331 1.00 60.85 1014 GLY A C 1
ATOM 3251 O O . GLY A 1 1304 ? 163.638 193.600 206.262 1.00 60.85 1014 GLY A O 1
ATOM 3252 N N . VAL A 1 1305 ? 161.921 194.326 207.557 1.00 52.44 1015 VAL A N 1
ATOM 3253 C CA . VAL A 1 1305 ? 161.301 195.131 206.466 1.00 52.44 1015 VAL A CA 1
ATOM 3254 C C . VAL A 1 1305 ? 162.270 196.198 205.940 1.00 52.44 1015 VAL A C 1
ATOM 3255 O O . VAL A 1 1305 ? 162.341 196.364 204.714 1.00 52.44 1015 VAL A O 1
ATOM 3259 N N . ASN A 1 1306 ? 163.014 196.866 206.815 1.00 58.09 1016 ASN A N 1
ATOM 3260 C CA . ASN A 1 1306 ? 163.883 197.984 206.364 1.00 58.09 1016 ASN A CA 1
ATOM 3261 C C . ASN A 1 1306 ? 164.785 197.528 205.230 1.00 58.09 1016 ASN A C 1
ATOM 3262 O O . ASN A 1 1306 ? 165.264 196.393 205.274 1.00 58.09 1016 ASN A O 1
ATOM 3267 N N . LYS A 1 1307 ? 165.057 198.425 204.298 1.00 68.24 1017 LYS A N 1
ATOM 3268 C CA . LYS A 1 1307 ? 165.839 198.075 203.120 1.00 68.24 1017 LYS A CA 1
ATOM 3269 C C . LYS A 1 1307 ? 167.333 197.919 203.382 1.00 68.24 1017 LYS A C 1
ATOM 3270 O O . LYS A 1 1307 ? 168.096 197.792 202.419 1.00 68.24 1017 LYS A O 1
ATOM 3276 N N . TYR A 1 1308 ? 167.780 197.925 204.634 1.00 72.41 1018 TYR A N 1
ATOM 3277 C CA . TYR A 1 1308 ? 169.174 197.639 204.939 1.00 72.41 1018 TYR A CA 1
ATOM 3278 C C . TYR A 1 1308 ? 169.359 196.554 205.984 1.00 72.41 1018 TYR A C 1
ATOM 3279 O O . TYR A 1 1308 ? 170.294 195.765 205.868 1.00 72.41 1018 TYR A O 1
ATOM 3281 N N . LEU A 1 1309 ? 168.492 196.486 206.992 1.00 67.48 1019 LEU A N 1
ATOM 3282 C CA . LEU A 1 1309 ? 168.655 195.494 208.045 1.00 67.48 1019 LEU A CA 1
ATOM 3283 C C . LEU A 1 1309 ? 168.246 194.091 207.620 1.00 67.48 1019 LEU A C 1
ATOM 3284 O O . LEU A 1 1309 ? 168.640 193.125 208.281 1.00 67.48 1019 LEU A O 1
ATOM 3289 N N . GLY A 1 1310 ? 167.374 194.016 206.614 1.00 74.34 1020 GLY A N 1
ATOM 3290 C CA . GLY A 1 1310 ? 166.869 192.713 206.146 1.00 74.34 1020 GLY A CA 1
ATOM 3291 C C . GLY A 1 1310 ? 167.964 191.908 205.493 1.00 74.34 1020 GLY A C 1
ATOM 3292 O O . GLY A 1 1310 ? 168.159 190.758 205.901 1.00 74.34 1020 GLY A O 1
ATOM 3293 N N . PRO A 1 1311 ? 168.732 192.453 204.534 1.00 74.96 1021 PRO A N 1
ATOM 3294 C CA . PRO A 1 1311 ? 169.816 191.686 203.979 1.00 74.96 1021 PRO A CA 1
ATOM 3295 C C . PRO A 1 1311 ? 170.748 191.289 205.128 1.00 74.96 1021 PRO A C 1
ATOM 3296 O O . PRO A 1 1311 ? 171.142 190.143 205.163 1.00 74.96 1021 PRO A O 1
ATOM 3300 N N . TYR A 1 1312 ? 171.047 192.202 206.052 1.00 80.39 1022 TYR A N 1
ATOM 3301 C CA . TYR A 1 1312 ? 172.017 191.827 207.109 1.00 80.39 1022 TYR A CA 1
ATOM 3302 C C . TYR A 1 1312 ? 171.435 190.678 207.940 1.00 80.39 1022 TYR A C 1
ATOM 3303 O O . TYR A 1 1312 ? 172.193 189.749 208.247 1.00 80.39 1022 TYR A O 1
ATOM 3312 N N . VAL A 1 1313 ? 170.141 190.711 208.273 1.00 76.62 1023 VAL A N 1
ATOM 3313 C CA . VAL A 1 1313 ? 169.593 189.638 209.153 1.00 76.62 1023 VAL A CA 1
ATOM 3314 C C . VAL A 1 1313 ? 169.743 188.310 208.410 1.00 76.62 1023 VAL A C 1
ATOM 3315 O O . VAL A 1 1313 ? 170.137 187.320 209.045 1.00 76.62 1023 VAL A O 1
ATOM 3319 N N . MET A 1 1314 ? 169.497 188.310 207.099 1.00 88.00 1024 MET A N 1
ATOM 3320 C CA . MET A 1 1314 ? 169.569 187.051 206.314 1.00 88.00 1024 MET A CA 1
ATOM 3321 C C . MET A 1 1314 ? 170.997 186.525 206.393 1.00 88.00 1024 MET A C 1
ATOM 3322 O O . MET A 1 1314 ? 171.181 185.306 206.518 1.00 88.00 1024 MET A O 1
ATOM 3327 N N . MET A 1 1315 ? 171.962 187.433 206.326 1.00 95.61 1025 MET A N 1
ATOM 3328 C CA . MET A 1 1315 ? 173.378 187.013 206.388 1.00 95.61 1025 MET A CA 1
ATOM 3329 C C . MET A 1 1315 ? 173.609 186.336 207.738 1.00 95.61 1025 MET A C 1
ATOM 3330 O O . MET A 1 1315 ? 174.230 185.261 207.749 1.00 95.61 1025 MET A O 1
ATOM 3335 N N . ILE A 1 1316 ? 173.063 186.894 208.821 1.00 93.84 1026 ILE A N 1
ATOM 3336 C CA . ILE A 1 1316 ? 173.354 186.303 210.155 1.00 93.84 1026 ILE A CA 1
ATOM 3337 C C . ILE A 1 1316 ? 172.834 184.875 210.085 1.00 93.84 1026 ILE A C 1
ATOM 3338 O O . ILE A 1 1316 ? 173.542 183.956 210.522 1.00 93.84 1026 ILE A O 1
ATOM 3343 N N . GLY A 1 1317 ? 171.673 184.700 209.467 1.00 102.11 1027 GLY A N 1
ATOM 3344 C CA . GLY A 1 1317 ? 171.091 183.354 209.413 1.00 102.11 1027 GLY A CA 1
ATOM 3345 C C . GLY A 1 1317 ? 172.006 182.408 208.668 1.00 102.11 1027 GLY A C 1
ATOM 3346 O O . GLY A 1 1317 ? 172.187 181.283 209.152 1.00 102.11 1027 GLY A O 1
ATOM 3347 N N . LYS A 1 1318 ? 172.559 182.835 207.532 1.00 98.59 1028 LYS A N 1
ATOM 3348 C CA . LYS A 1 1318 ? 173.395 181.913 206.713 1.00 98.59 1028 LYS A CA 1
ATOM 3349 C C . LYS A 1 1318 ? 174.703 181.566 207.430 1.00 98.59 1028 LYS A C 1
ATOM 3350 O O . LYS A 1 1318 ? 175.127 180.404 207.339 1.00 98.59 1028 LYS A O 1
ATOM 3356 N N . MET A 1 1319 ? 175.314 182.527 208.124 1.00 98.71 1029 MET A N 1
ATOM 3357 C CA . MET A 1 1319 ? 176.637 182.285 208.755 1.00 98.71 1029 MET A CA 1
ATOM 3358 C C . MET A 1 1319 ? 176.539 181.214 209.838 1.00 98.71 1029 MET A C 1
ATOM 3359 O O . MET A 1 1319 ? 177.559 180.548 210.080 1.00 98.71 1029 MET A O 1
ATOM 3364 N N . MET A 1 1320 ? 175.362 181.002 210.421 1.00 100.46 1030 MET A N 1
ATOM 3365 C CA . MET A 1 1320 ? 175.268 180.106 211.605 1.00 100.46 1030 MET A CA 1
ATOM 3366 C C . MET A 1 1320 ? 175.779 178.685 211.345 1.00 100.46 1030 MET A C 1
ATOM 3367 O O . MET A 1 1320 ? 176.364 178.126 212.278 1.00 100.46 1030 MET A O 1
ATOM 3372 N N . ILE A 1 1321 ? 175.539 178.126 210.130 1.00 94.21 1031 ILE A N 1
ATOM 3373 C CA . ILE A 1 1321 ? 175.986 176.745 209.963 1.00 94.21 1031 ILE A CA 1
ATOM 3374 C C . ILE A 1 1321 ? 177.451 176.638 210.388 1.00 94.21 1031 ILE A C 1
ATOM 3375 O O . ILE A 1 1321 ? 177.784 175.833 211.260 1.00 94.21 1031 ILE A O 1
ATOM 3380 N N . ASP A 1 1322 ? 178.311 177.436 209.874 1.00 91.93 1032 ASP A N 1
ATOM 3381 C CA . ASP A 1 1322 ? 179.752 177.452 210.097 1.00 91.93 1032 ASP A CA 1
ATOM 3382 C C . ASP A 1 1322 ? 180.067 177.653 211.570 1.00 91.93 1032 ASP A C 1
ATOM 3383 O O . ASP A 1 1322 ? 181.024 177.057 212.099 1.00 91.93 1032 ASP A O 1
ATOM 3388 N N . MET A 1 1323 ? 179.253 178.477 212.247 1.00 89.90 1033 MET A N 1
ATOM 3389 C CA . MET A 1 1323 ? 179.331 178.582 213.702 1.00 89.90 1033 MET A CA 1
ATOM 3390 C C . MET A 1 1323 ? 179.136 177.233 214.384 1.00 89.90 1033 MET A C 1
ATOM 3391 O O . MET A 1 1323 ? 179.881 176.907 215.311 1.00 89.90 1033 MET A O 1
ATOM 3393 N N . MET A 1 1324 ? 178.192 176.416 213.901 1.00 88.51 1034 MET A N 1
ATOM 3394 C CA . MET A 1 1324 ? 177.930 175.111 214.512 1.00 88.51 1034 MET A CA 1
ATOM 3395 C C . MET A 1 1324 ? 179.104 174.152 214.331 1.00 88.51 1034 MET A C 1
ATOM 3396 O O . MET A 1 1324 ? 179.496 173.451 215.277 1.00 88.51 1034 MET A O 1
ATOM 3401 N N . TYR A 1 1325 ? 179.678 174.109 213.120 1.00 82.27 1035 TYR A N 1
ATOM 3402 C CA . TYR A 1 1325 ? 180.815 173.212 212.879 1.00 82.27 1035 TYR A CA 1
ATOM 3403 C C . TYR A 1 1325 ? 182.032 173.592 213.723 1.00 82.27 1035 TYR A C 1
ATOM 3404 O O . TYR A 1 1325 ? 182.692 172.720 214.323 1.00 82.27 1035 TYR A O 1
ATOM 3413 N N . PHE A 1 1326 ? 182.318 174.887 213.833 1.00 74.95 1036 PHE A N 1
ATOM 3414 C CA . PHE A 1 1326 ? 183.478 175.229 214.644 1.00 74.95 1036 PHE A CA 1
ATOM 3415 C C . PHE A 1 1326 ? 183.181 175.165 216.140 1.00 74.95 1036 PHE A C 1
ATOM 3416 O O . PHE A 1 1326 ? 184.115 174.975 216.929 1.00 74.95 1036 PHE A O 1
ATOM 3424 N N . VAL A 1 1327 ? 181.905 175.240 216.537 1.00 67.27 1037 VAL A N 1
ATOM 3425 C CA . VAL A 1 1327 ? 181.511 174.879 217.898 1.00 67.27 1037 VAL A CA 1
ATOM 3426 C C . VAL A 1 1327 ? 181.814 173.414 218.187 1.00 67.27 1037 VAL A C 1
ATOM 3427 O O . VAL A 1 1327 ? 182.303 173.090 219.277 1.00 67.27 1037 VAL A O 1
ATOM 3431 N N . ILE A 1 1328 ? 181.582 172.520 217.217 1.00 65.94 1038 ILE A N 1
ATOM 3432 C CA . ILE A 1 1328 ? 181.899 171.098 217.406 1.00 65.94 1038 ILE A CA 1
ATOM 3433 C C . ILE A 1 1328 ? 183.400 170.896 217.616 1.00 65.94 1038 ILE A C 1
ATOM 3434 O O . ILE A 1 1328 ? 183.827 170.177 218.539 1.00 65.94 1038 ILE A O 1
ATOM 3439 N N . ILE A 1 1329 ? 184.221 171.558 216.792 1.00 63.44 1039 ILE A N 1
ATOM 3440 C CA . ILE A 1 1329 ? 185.675 171.384 216.915 1.00 63.44 1039 ILE A CA 1
ATOM 3441 C C . ILE A 1 1329 ? 186.200 171.967 218.235 1.00 63.44 1039 ILE A C 1
ATOM 3442 O O . ILE A 1 1329 ? 186.998 171.321 218.950 1.00 63.44 1039 ILE A O 1
ATOM 3447 N N . MET A 1 1330 ? 185.730 173.165 218.606 1.00 63.91 1040 MET A N 1
ATOM 3448 C CA . MET A 1 1330 ? 186.142 173.757 219.874 1.00 63.91 1040 MET A CA 1
ATOM 3449 C C . MET A 1 1330 ? 185.646 172.955 221.069 1.00 63.91 1040 MET A C 1
ATOM 3450 O O . MET A 1 1330 ? 186.336 172.899 222.090 1.00 63.91 1040 MET A O 1
ATOM 3455 N N . LEU A 1 1331 ? 184.493 172.289 220.944 1.00 62.04 1041 LEU A N 1
ATOM 3456 C CA . LEU A 1 1331 ? 183.998 171.454 222.031 1.00 62.04 1041 LEU A CA 1
ATOM 3457 C C . LEU A 1 1331 ? 184.877 170.232 222.234 1.00 62.04 1041 LEU A C 1
ATOM 3458 O O . LEU A 1 1331 ? 185.147 169.856 223.380 1.00 62.04 1041 LEU A O 1
ATOM 3463 N N . VAL A 1 1332 ? 185.327 169.609 221.136 1.00 59.69 1042 VAL A N 1
ATOM 3464 C CA . VAL A 1 1332 ? 186.239 168.461 221.229 1.00 59.69 1042 VAL A CA 1
ATOM 3465 C C . VAL A 1 1332 ? 187.526 168.839 221.959 1.00 59.69 1042 VAL A C 1
ATOM 3466 O O . VAL A 1 1332 ? 187.929 168.181 222.935 1.00 59.69 1042 VAL A O 1
ATOM 3470 N N . VAL A 1 1333 ? 188.156 169.937 221.531 1.00 59.39 1043 VAL A N 1
ATOM 3471 C CA . VAL A 1 1333 ? 189.449 170.304 222.116 1.00 59.39 1043 VAL A CA 1
ATOM 3472 C C . VAL A 1 1333 ? 189.288 170.768 223.567 1.00 59.39 1043 VAL A C 1
ATOM 3473 O O . VAL A 1 1333 ? 190.093 170.402 224.447 1.00 59.39 1043 VAL A O 1
ATOM 3477 N N . LEU A 1 1334 ? 188.230 171.543 223.844 1.00 66.30 1044 LEU A N 1
ATOM 3478 C CA . LEU A 1 1334 ? 187.955 172.041 225.189 1.00 66.30 1044 LEU A CA 1
ATOM 3479 C C . LEU A 1 1334 ? 187.691 170.903 226.163 1.00 66.30 1044 LEU A C 1
ATOM 3480 O O . LEU A 1 1334 ? 188.223 170.898 227.279 1.00 66.30 1044 LEU A O 1
ATOM 3485 N N . MET A 1 1335 ? 186.868 169.930 225.756 1.00 65.89 1045 MET A N 1
ATOM 3486 C CA . MET A 1 1335 ? 186.583 168.799 226.628 1.00 65.89 1045 MET A CA 1
ATOM 3487 C C . MET A 1 1335 ? 187.826 167.964 226.885 1.00 65.89 1045 MET A C 1
ATOM 3488 O O . MET A 1 1335 ? 188.012 167.476 228.002 1.00 65.89 1045 MET A O 1
ATOM 3493 N N . SER A 1 1336 ? 188.716 167.837 225.889 1.00 65.81 1046 SER A N 1
ATOM 3494 C CA . SER A 1 1336 ? 189.938 167.057 226.098 1.00 65.81 1046 SER A CA 1
ATOM 3495 C C . SER A 1 1336 ? 190.850 167.699 227.140 1.00 65.81 1046 SER A C 1
ATOM 3496 O O . SER A 1 1336 ? 191.257 167.046 228.118 1.00 65.81 1046 SER A O 1
ATOM 3499 N N . PHE A 1 1337 ? 191.169 168.985 226.951 1.00 71.14 1047 PHE A N 1
ATOM 3500 C CA . PHE A 1 1337 ? 192.055 169.657 227.903 1.00 71.14 1047 PHE A CA 1
ATOM 3501 C C . PHE A 1 1337 ? 191.415 169.799 229.282 1.00 71.14 1047 PHE A C 1
ATOM 3502 O O . PHE A 1 1337 ? 192.117 169.704 230.301 1.00 71.14 1047 PHE A O 1
ATOM 3510 N N . GLY A 1 1338 ? 190.087 169.940 229.338 1.00 72.36 1048 GLY A N 1
ATOM 3511 C CA . GLY A 1 1338 ? 189.418 170.016 230.625 1.00 72.36 1048 GLY A CA 1
ATOM 3512 C C . GLY A 1 1338 ? 189.415 168.698 231.377 1.00 72.36 1048 GLY A C 1
ATOM 3513 O O . GLY A 1 1338 ? 189.605 168.678 232.598 1.00 72.36 1048 GLY A O 1
ATOM 3514 N N . VAL A 1 1339 ? 189.215 167.583 230.663 1.00 64.65 1049 VAL A N 1
ATOM 3515 C CA . VAL A 1 1339 ? 189.275 166.270 231.297 1.00 64.65 1049 VAL A CA 1
ATOM 3516 C C . VAL A 1 1339 ? 190.673 165.982 231.822 1.00 64.65 1049 VAL A C 1
ATOM 3517 O O . VAL A 1 1339 ? 190.820 165.493 232.949 1.00 64.65 1049 VAL A O 1
ATOM 3521 N N . ALA A 1 1340 ? 191.717 166.354 231.067 1.00 66.07 1050 ALA A N 1
ATOM 3522 C CA . ALA A 1 1340 ? 193.085 166.137 231.547 1.00 66.07 1050 ALA A CA 1
ATOM 3523 C C . ALA A 1 1340 ? 193.393 166.963 232.797 1.00 66.07 1050 ALA A C 1
ATOM 3524 O O . ALA A 1 1340 ? 193.894 166.423 233.804 1.00 66.07 1050 ALA A O 1
ATOM 3526 N N . ARG A 1 1341 ? 193.071 168.267 232.759 1.00 67.83 1051 ARG A N 1
ATOM 3527 C CA . ARG A 1 1341 ? 193.356 169.141 233.896 1.00 67.83 1051 ARG A CA 1
ATOM 3528 C C . ARG A 1 1341 ? 192.578 168.723 235.137 1.00 67.83 1051 ARG A C 1
ATOM 3529 O O . ARG A 1 1341 ? 193.136 168.686 236.239 1.00 67.83 1051 ARG A O 1
ATOM 3537 N N . GLN A 1 1342 ? 191.305 168.361 234.979 1.00 68.39 1052 GLN A N 1
ATOM 3538 C CA . GLN A 1 1342 ? 190.536 167.986 236.155 1.00 68.39 1052 GLN A CA 1
ATOM 3539 C C . GLN A 1 1342 ? 190.894 166.584 236.628 1.00 68.39 1052 GLN A C 1
ATOM 3540 O O . GLN A 1 1342 ? 190.718 166.269 237.808 1.00 68.39 1052 GLN A O 1
ATOM 3546 N N . ALA A 1 1343 ? 191.448 165.748 235.754 1.00 59.95 1053 ALA A N 1
ATOM 3547 C CA . ALA A 1 1343 ? 191.775 164.397 236.176 1.00 59.95 1053 ALA A CA 1
ATOM 3548 C C . ALA A 1 1343 ? 193.085 164.329 236.939 1.00 59.95 1053 ALA A C 1
ATOM 3549 O O . ALA A 1 1343 ? 193.253 163.427 237.767 1.00 59.95 1053 ALA A O 1
ATOM 3551 N N . ILE A 1 1344 ? 194.030 165.238 236.684 1.00 60.76 1054 ILE A N 1
ATOM 3552 C CA . ILE A 1 1344 ? 195.276 165.177 237.451 1.00 60.76 1054 ILE A CA 1
ATOM 3553 C C . ILE A 1 1344 ? 195.081 165.743 238.857 1.00 60.76 1054 ILE A C 1
ATOM 3554 O O . ILE A 1 1344 ? 195.516 165.145 239.848 1.00 60.76 1054 ILE A O 1
ATOM 3559 N N . LEU A 1 1345 ? 194.394 166.878 238.976 1.00 66.85 1055 LEU A N 1
ATOM 3560 C CA . LEU A 1 1345 ? 194.386 167.644 240.221 1.00 66.85 1055 LEU A CA 1
ATOM 3561 C C . LEU A 1 1345 ? 193.406 167.148 241.282 1.00 66.85 1055 LEU A C 1
ATOM 3562 O O . LEU A 1 1345 ? 193.291 167.802 242.323 1.00 66.85 1055 LEU A O 1
ATOM 3567 N N . PHE A 1 1346 ? 192.690 166.045 241.076 1.00 72.53 1056 PHE A N 1
ATOM 3568 C CA . PHE A 1 1346 ? 191.763 165.522 242.084 1.00 72.53 1056 PHE A CA 1
ATOM 3569 C C . PHE A 1 1346 ? 191.794 164.005 242.071 1.00 72.53 1056 PHE A C 1
ATOM 3570 O O . PHE A 1 1346 ? 190.923 163.354 241.483 1.00 72.53 1056 PHE A O 1
ATOM 3578 N N . PRO A 1 1347 ? 192.790 163.399 242.722 1.00 76.97 1057 PRO A N 1
ATOM 3579 C CA . PRO A 1 1347 ? 192.953 161.942 242.627 1.00 76.97 1057 PRO A CA 1
ATOM 3580 C C . PRO A 1 1347 ? 191.917 161.126 243.385 1.00 76.97 1057 PRO A C 1
ATOM 3581 O O . PRO A 1 1347 ? 191.326 160.216 242.791 1.00 76.97 1057 PRO A O 1
ATOM 3585 N N . ASN A 1 1348 ? 191.652 161.424 244.653 1.00 86.00 1058 ASN A N 1
ATOM 3586 C CA . ASN A 1 1348 ? 190.729 160.632 245.461 1.00 86.00 1058 ASN A CA 1
ATOM 3587 C C . ASN A 1 1348 ? 189.384 161.342 245.468 1.00 86.00 1058 ASN A C 1
ATOM 3588 O O . ASN A 1 1348 ? 189.196 162.322 246.193 1.00 86.00 1058 ASN A O 1
ATOM 3593 N N . GLU A 1 1349 ? 188.496 160.905 244.577 1.00 102.53 1059 GLU A N 1
ATOM 3594 C CA . GLU A 1 1349 ? 187.126 161.475 244.525 1.00 102.53 1059 GLU A CA 1
ATOM 3595 C C . GLU A 1 1349 ? 186.210 160.305 244.208 1.00 102.53 1059 GLU A C 1
ATOM 3596 O O . GLU A 1 1349 ? 186.104 159.951 243.033 1.00 102.53 1059 GLU A O 1
ATOM 3602 N N . GLU A 1 1350 ? 185.544 159.755 245.213 1.00 115.27 1060 GLU A N 1
ATOM 3603 C CA . GLU A 1 1350 ? 184.752 158.529 244.972 1.00 115.27 1060 GLU A CA 1
ATOM 3604 C C . GLU A 1 1350 ? 183.639 158.850 243.978 1.00 115.27 1060 GLU A C 1
ATOM 3605 O O . GLU A 1 1350 ? 183.280 160.033 243.858 1.00 115.27 1060 GLU A O 1
ATOM 3611 N N . PRO A 1 1351 ? 183.085 157.863 243.246 1.00 115.62 1061 PRO A N 1
ATOM 3612 C CA . PRO A 1 1351 ? 182.114 158.156 242.207 1.00 115.62 1061 PRO A CA 1
ATOM 3613 C C . PRO A 1 1351 ? 181.016 158.995 242.846 1.00 115.62 1061 PRO A C 1
ATOM 3614 O O . PRO A 1 1351 ? 180.493 158.597 243.862 1.00 115.62 1061 PRO A O 1
ATOM 3618 N N . SER A 1 1352 ? 180.692 160.124 242.224 1.00 117.59 1062 SER A N 1
ATOM 3619 C CA . SER A 1 1352 ? 179.693 161.025 242.845 1.00 117.59 1062 SER A CA 1
ATOM 3620 C C . SER A 1 1352 ? 178.885 161.773 241.790 1.00 117.59 1062 SER A C 1
ATOM 3621 O O . SER A 1 1352 ? 179.445 162.094 240.731 1.00 117.59 1062 SER A O 1
ATOM 3624 N N . TRP A 1 1353 ? 177.632 162.087 242.099 1.00 117.66 1063 TRP A N 1
ATOM 3625 C CA . TRP A 1 1353 ? 176.818 162.919 241.185 1.00 117.66 1063 TRP A CA 1
ATOM 3626 C C . TRP A 1 1353 ? 177.491 164.287 241.185 1.00 117.66 1063 TRP A C 1
ATOM 3627 O O . TRP A 1 1353 ? 177.268 165.065 240.252 1.00 117.66 1063 TRP A O 1
ATOM 3638 N N . LYS A 1 1354 ? 178.260 164.566 242.238 1.00 119.72 1064 LYS A N 1
ATOM 3639 C CA . LYS A 1 1354 ? 179.017 165.837 242.326 1.00 119.72 1064 LYS A CA 1
ATOM 3640 C C . LYS A 1 1354 ? 180.037 165.903 241.188 1.00 119.72 1064 LYS A C 1
ATOM 3641 O O . LYS A 1 1354 ? 180.217 166.994 240.621 1.00 119.72 1064 LYS A O 1
ATOM 3647 N N . LEU A 1 1355 ? 180.690 164.817 240.856 1.00 111.80 1065 LEU A N 1
ATOM 3648 C CA . LEU A 1 1355 ? 181.617 164.853 239.750 1.00 111.80 1065 LEU A CA 1
ATOM 3649 C C . LEU A 1 1355 ? 180.806 165.255 238.547 1.00 111.80 1065 LEU A C 1
ATOM 3650 O O . LEU A 1 1355 ? 181.203 166.132 237.786 1.00 111.80 1065 LEU A O 1
ATOM 3655 N N . ALA A 1 1356 ? 179.636 164.621 238.389 1.00 118.27 1066 ALA A N 1
ATOM 3656 C CA . ALA A 1 1356 ? 178.780 164.924 237.221 1.00 118.27 1066 ALA A CA 1
ATOM 3657 C C . ALA A 1 1356 ? 178.431 166.411 237.185 1.00 118.27 1066 ALA A C 1
ATOM 3658 O O . ALA A 1 1356 ? 178.373 166.978 236.090 1.00 118.27 1066 ALA A O 1
ATOM 3660 N N . LYS A 1 1357 ? 178.158 166.997 238.347 1.00 116.39 1067 LYS A N 1
ATOM 3661 C CA . LYS A 1 1357 ? 177.846 168.444 238.386 1.00 116.39 1067 LYS A CA 1
ATOM 3662 C C . LYS A 1 1357 ? 179.075 169.214 237.899 1.00 116.39 1067 LYS A C 1
ATOM 3663 O O . LYS A 1 1357 ? 178.911 170.135 237.083 1.00 116.39 1067 LYS A O 1
ATOM 3669 N N . ASN A 1 1358 ? 180.266 168.804 238.333 1.00 111.94 1068 ASN A N 1
ATOM 3670 C CA . ASN A 1 1358 ? 181.498 169.458 237.832 1.00 111.94 1068 ASN A CA 1
ATOM 3671 C C . ASN A 1 1358 ? 181.542 169.227 236.323 1.00 111.94 1068 ASN A C 1
ATOM 3672 O O . ASN A 1 1358 ? 181.903 170.166 235.596 1.00 111.94 1068 ASN A O 1
ATOM 3677 N N . ILE A 1 1359 ? 181.145 168.033 235.874 1.00 118.70 1069 ILE A N 1
ATOM 3678 C CA . ILE A 1 1359 ? 181.189 167.689 234.421 1.00 118.70 1069 ILE A CA 1
ATOM 3679 C C . ILE A 1 1359 ? 180.265 168.636 233.662 1.00 118.70 1069 ILE A C 1
ATOM 3680 O O . ILE A 1 1359 ? 180.663 169.137 232.596 1.00 118.70 1069 ILE A O 1
ATOM 3685 N N . THR A 1 1399 ? 199.874 165.130 243.257 1.00 89.89 1109 THR A N 1
ATOM 3686 C CA . THR A 1 1399 ? 200.615 164.088 242.559 1.00 89.89 1109 THR A CA 1
ATOM 3687 C C . THR A 1 1399 ? 201.190 164.652 241.264 1.00 89.89 1109 THR A C 1
ATOM 3688 O O . THR A 1 1399 ? 200.619 164.450 240.186 1.00 89.89 1109 THR A O 1
ATOM 3692 N N . GLY A 1 1400 ? 202.309 165.364 241.375 1.00 82.72 1110 GLY A N 1
ATOM 3693 C CA . GLY A 1 1400 ? 203.011 165.870 240.211 1.00 82.72 1110 GLY A CA 1
ATOM 3694 C C . GLY A 1 1400 ? 202.258 166.881 239.378 1.00 82.72 1110 GLY A C 1
ATOM 3695 O O . GLY A 1 1400 ? 202.131 166.699 238.165 1.00 82.72 1110 GLY A O 1
ATOM 3696 N N . ALA A 1 1401 ? 201.766 167.955 239.987 1.00 70.95 1111 ALA A N 1
ATOM 3697 C CA . ALA A 1 1401 ? 200.867 168.874 239.305 1.00 70.95 1111 ALA A CA 1
ATOM 3698 C C . ALA A 1 1401 ? 201.556 169.784 238.299 1.00 70.95 1111 ALA A C 1
ATOM 3699 O O . ALA A 1 1401 ? 200.871 170.584 237.655 1.00 70.95 1111 ALA A O 1
ATOM 3701 N N . TRP A 1 1402 ? 202.874 169.682 238.128 1.00 76.73 1112 TRP A N 1
ATOM 3702 C CA . TRP A 1 1402 ? 203.588 170.647 237.302 1.00 76.73 1112 TRP A CA 1
ATOM 3703 C C . TRP A 1 1402 ? 203.388 170.436 235.806 1.00 76.73 1112 TRP A C 1
ATOM 3704 O O . TRP A 1 1402 ? 203.786 171.298 235.018 1.00 76.73 1112 TRP A O 1
ATOM 3715 N N . ILE A 1 1403 ? 202.786 169.319 235.395 1.00 75.95 1113 ILE A N 1
ATOM 3716 C CA . ILE A 1 1403 ? 202.343 169.181 234.010 1.00 75.95 1113 ILE A CA 1
ATOM 3717 C C . ILE A 1 1403 ? 201.109 170.044 233.755 1.00 75.95 1113 ILE A C 1
ATOM 3718 O O . ILE A 1 1403 ? 200.895 170.499 232.624 1.00 75.95 1113 ILE A O 1
ATOM 3723 N N . VAL A 1 1404 ? 200.340 170.331 234.813 1.00 71.35 1114 VAL A N 1
ATOM 3724 C CA . VAL A 1 1404 ? 199.097 171.100 234.657 1.00 71.35 1114 VAL A CA 1
ATOM 3725 C C . VAL A 1 1404 ? 199.280 172.519 234.127 1.00 71.35 1114 VAL A C 1
ATOM 3726 O O . VAL A 1 1404 ? 198.465 172.938 233.288 1.00 71.35 1114 VAL A O 1
ATOM 3730 N N . PRO A 1 1405 ? 200.298 173.316 234.528 1.00 74.72 1115 PRO A N 1
ATOM 3731 C CA . PRO A 1 1405 ? 200.451 174.637 233.880 1.00 74.72 1115 PRO A CA 1
ATOM 3732 C C . PRO A 1 1405 ? 200.751 174.591 232.394 1.00 74.72 1115 PRO A C 1
ATOM 3733 O O . PRO A 1 1405 ? 200.048 175.268 231.629 1.00 74.72 1115 PRO A O 1
ATOM 3737 N N . ALA A 1 1406 ? 201.739 173.790 231.973 1.00 75.34 1116 ALA A N 1
ATOM 3738 C CA . ALA A 1 1406 ? 202.199 173.789 230.584 1.00 75.34 1116 ALA A CA 1
ATOM 3739 C C . ALA A 1 1406 ? 201.088 173.391 229.620 1.00 75.34 1116 ALA A C 1
ATOM 3740 O O . ALA A 1 1406 ? 200.748 174.153 228.705 1.00 75.34 1116 ALA A O 1
ATOM 3742 N N . ILE A 1 1407 ? 200.428 172.260 229.878 1.00 74.61 1117 ILE A N 1
ATOM 3743 C CA . ILE A 1 1407 ? 199.347 171.846 228.992 1.00 74.61 1117 ILE A CA 1
ATOM 3744 C C . ILE A 1 1407 ? 198.073 172.647 229.210 1.00 74.61 1117 ILE A C 1
ATOM 3745 O O . ILE A 1 1407 ? 197.075 172.392 228.528 1.00 74.61 1117 ILE A O 1
ATOM 3750 N N . MET A 1 1408 ? 198.057 173.604 230.138 1.00 77.94 1118 MET A N 1
ATOM 3751 C CA . MET A 1 1408 ? 196.983 174.582 230.082 1.00 77.94 1118 MET A CA 1
ATOM 3752 C C . MET A 1 1408 ? 197.257 175.602 228.989 1.00 77.94 1118 MET A C 1
ATOM 3753 O O . MET A 1 1408 ? 196.376 175.878 228.164 1.00 77.94 1118 MET A O 1
ATOM 3755 N N . ALA A 1 1409 ? 198.500 176.100 228.927 1.00 80.99 1119 ALA A N 1
ATOM 3756 C CA . ALA A 1 1409 ? 198.818 177.251 228.084 1.00 80.99 1119 ALA A CA 1
ATOM 3757 C C . ALA A 1 1409 ? 198.694 176.916 226.607 1.00 80.99 1119 ALA A C 1
ATOM 3758 O O . ALA A 1 1409 ? 198.150 177.715 225.831 1.00 80.99 1119 ALA A O 1
ATOM 3760 N N . CYS A 1 1410 ? 199.142 175.714 226.221 1.00 85.00 1120 CYS A N 1
ATOM 3761 C CA . CYS A 1 1410 ? 199.016 175.256 224.840 1.00 85.00 1120 CYS A CA 1
ATOM 3762 C C . CYS A 1 1410 ? 197.558 175.167 224.409 1.00 85.00 1120 CYS A C 1
ATOM 3763 O O . CYS A 1 1410 ? 197.251 175.396 223.232 1.00 85.00 1120 CYS A O 1
ATOM 3766 N N . TYR A 1 1411 ? 196.649 174.874 225.357 1.00 80.21 1121 TYR A N 1
ATOM 3767 C CA . TYR A 1 1411 ? 195.219 174.926 225.069 1.00 80.21 1121 TYR A CA 1
ATOM 3768 C C . TYR A 1 1411 ? 194.801 176.300 224.575 1.00 80.21 1121 TYR A C 1
ATOM 3769 O O . TYR A 1 1411 ? 194.136 176.405 223.537 1.00 80.21 1121 TYR A O 1
ATOM 3778 N N . LEU A 1 1412 ? 195.241 177.359 225.265 1.00 84.15 1122 LEU A N 1
ATOM 3779 C CA . LEU A 1 1412 ? 194.950 178.710 224.801 1.00 84.15 1122 LEU A CA 1
ATOM 3780 C C . LEU A 1 1412 ? 195.608 178.968 223.455 1.00 84.15 1122 LEU A C 1
ATOM 3781 O O . LEU A 1 1412 ? 195.012 179.607 222.579 1.00 84.15 1122 LEU A O 1
ATOM 3786 N N . LEU A 1 1413 ? 196.780 178.362 223.234 1.00 86.59 1123 LEU A N 1
ATOM 3787 C CA . LEU A 1 1413 ? 197.483 178.503 221.968 1.00 86.59 1123 LEU A CA 1
ATOM 3788 C C . LEU A 1 1413 ? 196.737 177.824 220.827 1.00 86.59 1123 LEU A C 1
ATOM 3789 O O . LEU A 1 1413 ? 196.935 178.195 219.666 1.00 86.59 1123 LEU A O 1
ATOM 3794 N N . VAL A 1 1414 ? 195.855 176.872 221.123 1.00 87.99 1124 VAL A N 1
ATOM 3795 C CA . VAL A 1 1414 ? 195.020 176.316 220.068 1.00 87.99 1124 VAL A CA 1
ATOM 3796 C C . VAL A 1 1414 ? 193.559 176.682 220.265 1.00 87.99 1124 VAL A C 1
ATOM 3797 O O . VAL A 1 1414 ? 192.680 176.141 219.591 1.00 87.99 1124 VAL A O 1
ATOM 3801 N N . ALA A 1 1415 ? 193.257 177.596 221.190 1.00 88.19 1125 ALA A N 1
ATOM 3802 C CA . ALA A 1 1415 ? 191.876 178.059 221.278 1.00 88.19 1125 ALA A CA 1
ATOM 3803 C C . ALA A 1 1415 ? 191.741 179.491 220.788 1.00 88.19 1125 ALA A C 1
ATOM 3804 O O . ALA A 1 1415 ? 190.960 179.768 219.873 1.00 88.19 1125 ALA A O 1
ATOM 3806 N N . ASN A 1 1416 ? 192.501 180.409 221.372 1.00 92.92 1126 ASN A N 1
ATOM 3807 C CA . ASN A 1 1416 ? 192.358 181.819 221.054 1.00 92.92 1126 ASN A CA 1
ATOM 3808 C C . ASN A 1 1416 ? 193.324 182.293 219.982 1.00 92.92 1126 ASN A C 1
ATOM 3809 O O . ASN A 1 1416 ? 193.438 183.505 219.769 1.00 92.92 1126 ASN A O 1
ATOM 3814 N N . ILE A 1 1417 ? 194.030 181.384 219.314 1.00 83.78 1127 ILE A N 1
ATOM 3815 C CA . ILE A 1 1417 ? 194.994 181.778 218.294 1.00 83.78 1127 ILE A CA 1
ATOM 3816 C C . ILE A 1 1417 ? 194.651 181.152 216.950 1.00 83.78 1127 ILE A C 1
ATOM 3817 O O . ILE A 1 1417 ? 194.519 181.857 215.944 1.00 83.78 1127 ILE A O 1
ATOM 3822 N N . LEU A 1 1418 ? 194.499 179.829 216.918 1.00 78.59 1128 LEU A N 1
ATOM 3823 C CA . LEU A 1 1418 ? 194.365 179.107 215.658 1.00 78.59 1128 LEU A CA 1
ATOM 3824 C C . LEU A 1 1418 ? 192.923 179.040 215.165 1.00 78.59 1128 LEU A C 1
ATOM 3825 O O . LEU A 1 1418 ? 192.652 179.345 214.002 1.00 78.59 1128 LEU A O 1
ATOM 3830 N N . LEU A 1 1419 ? 191.965 178.655 215.772 1.00 77.97 1129 LEU A N 1
ATOM 3831 C CA . LEU A 1 1419 ? 190.621 178.534 215.201 1.00 77.97 1129 LEU A CA 1
ATOM 3832 C C . LEU A 1 1419 ? 189.904 179.874 215.117 1.00 77.97 1129 LEU A C 1
ATOM 3833 O O . LEU A 1 1419 ? 189.099 180.092 214.215 1.00 77.97 1129 LEU A O 1
ATOM 3837 N N . VAL A 1 1420 ? 190.182 180.771 216.218 1.00 80.96 1130 VAL A N 1
ATOM 3838 C CA . VAL A 1 1420 ? 189.531 182.072 216.091 1.00 80.96 1130 VAL A CA 1
ATOM 3839 C C . VAL A 1 1420 ? 189.974 182.764 214.807 1.00 80.96 1130 VAL A C 1
ATOM 3840 O O . VAL A 1 1420 ? 189.157 183.333 214.071 1.00 80.96 1130 VAL A O 1
ATOM 3844 N N . ASN A 1 1421 ? 191.268 182.692 214.497 1.00 82.67 1131 ASN A N 1
ATOM 3845 C CA . ASN A 1 1421 ? 191.759 183.289 213.262 1.00 82.67 1131 ASN A CA 1
ATOM 3846 C C . ASN A 1 1421 ? 191.381 182.470 212.037 1.00 82.67 1131 ASN A C 1
ATOM 3847 O O . ASN A 1 1421 ? 191.401 183.003 210.923 1.00 82.67 1131 ASN A O 1
ATOM 3852 N N . LEU A 1 1422 ? 191.040 181.193 212.211 1.00 79.60 1132 LEU A N 1
ATOM 3853 C CA . LEU A 1 1422 ? 190.430 180.445 211.121 1.00 79.60 1132 LEU A CA 1
ATOM 3854 C C . LEU A 1 1422 ? 188.986 180.869 210.906 1.00 79.60 1132 LEU A C 1
ATOM 3855 O O . LEU A 1 1422 ? 188.525 180.944 209.758 1.00 79.60 1132 LEU A O 1
ATOM 3860 N N . LEU A 1 1423 ? 188.271 181.167 211.994 1.00 80.48 1133 LEU A N 1
ATOM 3861 C CA . LEU A 1 1423 ? 186.894 181.636 211.887 1.00 80.48 1133 LEU A CA 1
ATOM 3862 C C . LEU A 1 1423 ? 186.823 183.007 211.228 1.00 80.48 1133 LEU A C 1
ATOM 3863 O O . LEU A 1 1423 ? 185.928 183.267 210.413 1.00 80.48 1133 LEU A O 1
ATOM 3868 N N . ILE A 1 1424 ? 187.771 183.890 211.552 1.00 81.23 1134 ILE A N 1
ATOM 3869 C CA . ILE A 1 1424 ? 187.807 185.206 210.918 1.00 81.23 1134 ILE A CA 1
ATOM 3870 C C . ILE A 1 1424 ? 188.135 185.080 209.435 1.00 81.23 1134 ILE A C 1
ATOM 3871 O O . ILE A 1 1424 ? 187.565 185.796 208.599 1.00 81.23 1134 ILE A O 1
ATOM 3876 N N . ALA A 1 1425 ? 188.989 184.122 209.073 1.00 83.59 1135 ALA A N 1
ATOM 3877 C CA . ALA A 1 1425 ? 189.324 183.926 207.667 1.00 83.59 1135 ALA A CA 1
ATOM 3878 C C . ALA A 1 1425 ? 188.155 183.333 206.888 1.00 83.59 1135 ALA A C 1
ATOM 3879 O O . ALA A 1 1425 ? 187.941 183.687 205.725 1.00 83.59 1135 ALA A O 1
ATOM 3881 N N . VAL A 1 1426 ? 187.336 182.515 207.536 1.00 80.91 1136 VAL A N 1
ATOM 3882 C CA . VAL A 1 1426 ? 186.213 181.887 206.839 1.00 80.91 1136 VAL A CA 1
ATOM 3883 C C . VAL A 1 1426 ? 184.914 182.654 206.978 1.00 80.91 1136 VAL A C 1
ATOM 3884 O O . VAL A 1 1426 ? 183.865 182.156 206.584 1.00 80.91 1136 VAL A O 1
ATOM 3888 N N . PHE A 1 1427 ? 184.964 183.850 207.547 1.00 84.35 1137 PHE A N 1
ATOM 3889 C CA . PHE A 1 1427 ? 183.771 184.694 207.615 1.00 84.35 1137 PHE A CA 1
ATOM 3890 C C . PHE A 1 1427 ? 184.127 185.984 206.926 1.00 84.35 1137 PHE A C 1
ATOM 3891 O O . PHE A 1 1427 ? 183.479 187.000 207.124 1.00 84.35 1137 PHE A O 1
ATOM 3899 N N . ASN A 1 1428 ? 185.322 185.890 206.203 1.00 86.12 1138 ASN A N 1
ATOM 3900 C CA . ASN A 1 1428 ? 185.717 187.049 205.454 1.00 86.12 1138 ASN A CA 1
ATOM 3901 C C . ASN A 1 1428 ? 185.723 186.668 203.994 1.00 86.12 1138 ASN A C 1
ATOM 3902 O O . ASN A 1 1428 ? 185.363 187.479 203.155 1.00 86.12 1138 ASN A O 1
ATOM 3907 N N . ASN A 1 1429 ? 186.037 185.519 203.604 1.00 89.89 1139 ASN A N 1
ATOM 3908 C CA . ASN A 1 1429 ? 186.017 185.103 202.197 1.00 89.89 1139 ASN A CA 1
ATOM 3909 C C . ASN A 1 1429 ? 184.767 184.314 201.890 1.00 89.89 1139 ASN A C 1
ATOM 3910 O O . ASN A 1 1429 ? 184.778 183.426 201.052 1.00 89.89 1139 ASN A O 1
ATOM 3915 N N . THR A 1 1430 ? 183.722 184.508 202.663 1.00 96.58 1140 THR A N 1
ATOM 3916 C CA . THR A 1 1430 ? 182.404 183.996 202.325 1.00 96.58 1140 THR A CA 1
ATOM 3917 C C . THR A 1 1430 ? 181.392 185.109 202.119 1.00 96.58 1140 THR A C 1
ATOM 3918 O O . THR A 1 1430 ? 180.245 184.828 201.754 1.00 96.58 1140 THR A O 1
ATOM 3922 N N . PHE A 1 1431 ? 181.797 186.361 202.330 1.00 106.45 1141 PHE A N 1
ATOM 3923 C CA . PHE A 1 1431 ? 180.876 187.487 202.285 1.00 106.45 1141 PHE A CA 1
ATOM 3924 C C . PHE A 1 1431 ? 180.474 187.825 200.856 1.00 106.45 1141 PHE A C 1
ATOM 3925 O O . PHE A 1 1431 ? 179.325 188.218 200.611 1.00 106.45 1141 PHE A O 1
ATOM 3933 N N . PHE A 1 1432 ? 181.395 187.644 199.902 1.00 101.89 1142 PHE A N 1
ATOM 3934 C CA . PHE A 1 1432 ? 181.202 188.113 198.535 1.00 101.89 1142 PHE A CA 1
ATOM 3935 C C . PHE A 1 1432 ? 180.154 187.314 197.771 1.00 101.89 1142 PHE A C 1
ATOM 3936 O O . PHE A 1 1432 ? 179.718 187.757 196.703 1.00 101.89 1142 PHE A O 1
ATOM 3938 N N . GLU A 1 1433 ? 179.744 186.157 198.280 1.00 101.57 1143 GLU A N 1
ATOM 3939 C CA . GLU A 1 1433 ? 178.651 185.400 197.689 1.00 101.57 1143 GLU A CA 1
ATOM 3940 C C . GLU A 1 1433 ? 177.339 185.584 198.438 1.00 101.57 1143 GLU A C 1
ATOM 3941 O O . GLU A 1 1433 ? 176.284 185.734 197.809 1.00 101.57 1143 GLU A O 1
ATOM 3943 N N . VAL A 1 1434 ? 177.385 185.601 199.772 1.00 98.00 1144 VAL A N 1
ATOM 3944 C CA . VAL A 1 1434 ? 176.155 185.700 200.552 1.00 98.00 1144 VAL A CA 1
ATOM 3945 C C . VAL A 1 1434 ? 175.569 187.108 200.459 1.00 98.00 1144 VAL A C 1
ATOM 3946 O O . VAL A 1 1434 ? 174.345 187.283 200.551 1.00 98.00 1144 VAL A O 1
ATOM 3950 N N . LYS A 1 1435 ? 176.409 188.118 200.197 1.00 98.76 1145 LYS A N 1
ATOM 3951 C CA . LYS A 1 1435 ? 175.891 189.462 199.963 1.00 98.76 1145 LYS A CA 1
ATOM 3952 C C . LYS A 1 1435 ? 175.123 189.539 198.649 1.00 98.76 1145 LYS A C 1
ATOM 3953 O O . LYS A 1 1435 ? 174.120 190.256 198.558 1.00 98.76 1145 LYS A O 1
ATOM 3959 N N . SER A 1 1436 ? 175.556 188.791 197.635 1.00 88.28 1146 SER A N 1
ATOM 3960 C CA . SER A 1 1436 ? 174.805 188.743 196.388 1.00 88.28 1146 SER A CA 1
ATOM 3961 C C . SER A 1 1436 ? 173.557 187.880 196.501 1.00 88.28 1146 SER A C 1
ATOM 3962 O O . SER A 1 1436 ? 172.573 188.130 195.797 1.00 88.28 1146 SER A O 1
ATOM 3965 N N . ILE A 1 1437 ? 173.580 186.861 197.360 1.00 90.19 1147 ILE A N 1
ATOM 3966 C CA . ILE A 1 1437 ? 172.411 185.993 197.511 1.00 90.19 1147 ILE A CA 1
ATOM 3967 C C . ILE A 1 1437 ? 171.293 186.700 198.276 1.00 90.19 1147 ILE A C 1
ATOM 3968 O O . ILE A 1 1437 ? 170.126 186.674 197.855 1.00 90.19 1147 ILE A O 1
ATOM 3973 N N . SER A 1 1438 ? 171.631 187.354 199.396 1.00 85.33 1148 SER A N 1
ATOM 3974 C CA . SER A 1 1438 ? 170.605 187.943 200.257 1.00 85.33 1148 SER A CA 1
ATOM 3975 C C . SER A 1 1438 ? 169.888 189.113 199.591 1.00 85.33 1148 SER A C 1
ATOM 3976 O O . SER A 1 1438 ? 168.700 189.338 199.857 1.00 85.33 1148 SER A O 1
ATOM 3979 N N . ASN A 1 1439 ? 170.584 189.841 198.711 1.00 78.15 1149 ASN A N 1
ATOM 3980 C CA . ASN A 1 1439 ? 169.971 190.915 197.938 1.00 78.15 1149 ASN A CA 1
ATOM 3981 C C . ASN A 1 1439 ? 168.874 190.396 197.016 1.00 78.15 1149 ASN A C 1
ATOM 3982 O O . ASN A 1 1439 ? 167.872 191.086 196.807 1.00 78.15 1149 ASN A O 1
ATOM 3987 N N . GLN A 1 1440 ? 169.030 189.187 196.484 1.00 74.60 1150 GLN A N 1
ATOM 3988 C CA . GLN A 1 1440 ? 167.966 188.540 195.731 1.00 74.60 1150 GLN A CA 1
ATOM 3989 C C . GLN A 1 1440 ? 166.857 188.024 196.635 1.00 74.60 1150 GLN A C 1
ATOM 3990 O O . GLN A 1 1440 ? 165.672 188.181 196.312 1.00 74.60 1150 GLN A O 1
ATOM 3996 N N . VAL A 1 1441 ? 167.232 187.408 197.760 1.00 70.26 1151 VAL A N 1
ATOM 3997 C CA . VAL A 1 1441 ? 166.248 186.726 198.599 1.00 70.26 1151 VAL A CA 1
ATOM 3998 C C . VAL A 1 1441 ? 165.303 187.724 199.268 1.00 70.26 1151 VAL A C 1
ATOM 3999 O O . VAL A 1 1441 ? 164.099 187.462 199.389 1.00 70.26 1151 VAL A O 1
ATOM 4003 N N . TRP A 1 1442 ? 165.803 188.905 199.633 1.00 67.59 1152 TRP A N 1
ATOM 4004 C CA . TRP A 1 1442 ? 164.938 189.920 200.232 1.00 67.59 1152 TRP A CA 1
ATOM 4005 C C . TRP A 1 1442 ? 163.936 190.483 199.226 1.00 67.59 1152 TRP A C 1
ATOM 4006 O O . TRP A 1 1442 ? 162.736 190.619 199.532 1.00 67.59 1152 TRP A O 1
ATOM 4017 N N . LYS A 1 1443 ? 164.413 190.803 198.017 1.00 68.65 1153 LYS A N 1
ATOM 4018 C CA . LYS A 1 1443 ? 163.540 191.330 196.974 1.00 68.65 1153 LYS A CA 1
ATOM 4019 C C . LYS A 1 1443 ? 162.542 190.289 196.504 1.00 68.65 1153 LYS A C 1
ATOM 4020 O O . LYS A 1 1443 ? 161.478 190.645 195.990 1.00 68.65 1153 LYS A O 1
ATOM 4026 N N . PHE A 1 1444 ? 162.862 189.005 196.668 1.00 58.25 1154 PHE A N 1
ATOM 4027 C CA . PHE A 1 1444 ? 161.841 187.994 196.442 1.00 58.25 1154 PHE A CA 1
ATOM 4028 C C . PHE A 1 1444 ? 160.831 187.946 197.579 1.00 58.25 1154 PHE A C 1
ATOM 4029 O O . PHE A 1 1444 ? 159.623 187.944 197.326 1.00 58.25 1154 PHE A O 1
ATOM 4037 N N . GLN A 1 1445 ? 161.285 187.905 198.827 1.00 52.48 1155 GLN A N 1
ATOM 4038 C CA . GLN A 1 1445 ? 160.373 187.645 199.931 1.00 52.48 1155 GLN A CA 1
ATOM 4039 C C . GLN A 1 1445 ? 159.566 188.859 200.362 1.00 52.48 1155 GLN A C 1
ATOM 4040 O O . GLN A 1 1445 ? 158.800 188.749 201.323 1.00 52.48 1155 GLN A O 1
ATOM 4046 N N . ARG A 1 1446 ? 159.723 190.010 199.704 1.00 51.86 1156 ARG A N 1
ATOM 4047 C CA . ARG A 1 1446 ? 158.761 191.089 199.952 1.00 51.86 1156 ARG A CA 1
ATOM 4048 C C . ARG A 1 1446 ? 157.342 190.728 199.511 1.00 51.86 1156 ARG A C 1
ATOM 4049 O O . ARG A 1 1446 ? 156.364 191.226 200.097 1.00 51.86 1156 ARG A O 1
ATOM 4057 N N . TYR A 1 1447 ? 157.211 189.869 198.495 1.00 42.59 1157 TYR A N 1
ATOM 4058 C CA . TYR A 1 1447 ? 155.901 189.534 197.947 1.00 42.59 1157 TYR A CA 1
ATOM 4059 C C . TYR A 1 1447 ? 155.046 188.775 198.950 1.00 42.59 1157 TYR A C 1
ATOM 4060 O O . TYR A 1 1447 ? 153.827 188.984 199.012 1.00 42.59 1157 TYR A O 1
ATOM 4069 N N . GLN A 1 1448 ? 155.665 187.882 199.725 1.00 38.28 1158 GLN A N 1
ATOM 4070 C CA . GLN A 1 1448 ? 154.932 187.122 200.730 1.00 38.28 1158 GLN A CA 1
ATOM 4071 C C . GLN A 1 1448 ? 154.361 188.036 201.804 1.00 38.28 1158 GLN A C 1
ATOM 4072 O O . GLN A 1 1448 ? 153.217 187.851 202.229 1.00 38.28 1158 GLN A O 1
ATOM 4078 N N . LEU A 1 1449 ? 155.109 189.073 202.176 1.00 33.44 1159 LEU A N 1
ATOM 4079 C CA . LEU A 1 1449 ? 154.645 190.052 203.152 1.00 33.44 1159 LEU A CA 1
ATOM 4080 C C . LEU A 1 1449 ? 153.466 190.857 202.614 1.00 33.44 1159 LEU A C 1
ATOM 4081 O O . LEU A 1 1449 ? 152.456 191.057 203.313 1.00 33.44 1159 LEU A O 1
ATOM 4086 N N . ILE A 1 1450 ? 153.580 191.320 201.362 1.00 40.96 1160 ILE A N 1
ATOM 4087 C CA . ILE A 1 1450 ? 152.550 192.193 200.798 1.00 40.96 1160 ILE A CA 1
ATOM 4088 C C . ILE A 1 1450 ? 151.258 191.422 200.551 1.00 40.96 1160 ILE A C 1
ATOM 4089 O O . ILE A 1 1450 ? 150.158 191.941 200.773 1.00 40.96 1160 ILE A O 1
ATOM 4094 N N . MET A 1 1451 ? 151.356 190.152 200.153 1.00 43.24 1161 MET A N 1
ATOM 4095 C CA . MET A 1 1451 ? 150.128 189.372 200.018 1.00 43.24 1161 MET A CA 1
ATOM 4096 C C . MET A 1 1451 ? 149.684 188.782 201.346 1.00 43.24 1161 MET A C 1
ATOM 4097 O O . MET A 1 1451 ? 148.593 188.211 201.436 1.00 43.24 1161 MET A O 1
ATOM 4102 N N . THR A 1 1452 ? 150.512 188.888 202.386 1.00 36.27 1162 THR A N 1
ATOM 4103 C CA . THR A 1 1452 ? 150.043 188.498 203.706 1.00 36.27 1162 THR A CA 1
ATOM 4104 C C . THR A 1 1452 ? 149.132 189.562 204.297 1.00 36.27 1162 THR A C 1
ATOM 4105 O O . THR A 1 1452 ? 148.067 189.245 204.840 1.00 36.27 1162 THR A O 1
ATOM 4109 N N . PHE A 1 1453 ? 149.190 190.594 204.508 1.00 33.38 1163 PHE A N 1
ATOM 4110 C CA . PHE A 1 1453 ? 148.324 191.487 205.273 1.00 33.38 1163 PHE A CA 1
ATOM 4111 C C . PHE A 1 1453 ? 147.030 191.953 204.679 1.00 33.38 1163 PHE A C 1
ATOM 4112 O O . PHE A 1 1453 ? 146.309 192.738 205.274 1.00 33.38 1163 PHE A O 1
ATOM 4120 N N . HIS A 1 1454 ? 146.926 191.734 203.210 1.00 44.39 1164 HIS A N 1
ATOM 4121 C CA . HIS A 1 1454 ? 145.527 192.003 202.803 1.00 44.39 1164 HIS A CA 1
ATOM 4122 C C . HIS A 1 1454 ? 144.569 191.154 203.636 1.00 44.39 1164 HIS A C 1
ATOM 4123 O O . HIS A 1 1454 ? 143.480 191.666 203.924 1.00 44.39 1164 HIS A O 1
ATOM 4130 N N . GLU A 1 1455 ? 145.212 189.873 204.024 1.00 45.99 1165 GLU A N 1
ATOM 4131 C CA . GLU A 1 1455 ? 144.343 188.862 204.692 1.00 45.99 1165 GLU A CA 1
ATOM 4132 C C . GLU A 1 1455 ? 144.066 188.980 206.203 1.00 45.99 1165 GLU A C 1
ATOM 4133 O O . GLU A 1 1455 ? 143.104 188.409 206.696 1.00 45.99 1165 GLU A O 1
ATOM 4139 N N . ARG A 1 1456 ? 144.731 189.841 206.902 1.00 47.65 1166 ARG A N 1
ATOM 4140 C CA . ARG A 1 1456 ? 144.603 189.904 208.366 1.00 47.65 1166 ARG A CA 1
ATOM 4141 C C . ARG A 1 1456 ? 143.692 191.068 208.636 1.00 47.65 1166 ARG A C 1
ATOM 4142 O O . ARG A 1 1456 ? 143.797 192.090 207.983 1.00 47.65 1166 ARG A O 1
ATOM 4150 N N . PRO A 1 1457 ? 142.761 190.929 209.547 1.00 58.59 1167 PRO A N 1
ATOM 4151 C CA . PRO A 1 1457 ? 141.823 192.027 209.773 1.00 58.59 1167 PRO A CA 1
ATOM 4152 C C . PRO A 1 1457 ? 142.426 193.392 210.133 1.00 58.59 1167 PRO A C 1
ATOM 4153 O O . PRO A 1 1457 ? 143.597 193.436 210.424 1.00 58.59 1167 PRO A O 1
ATOM 4157 N N . VAL A 1 1458 ? 141.611 194.453 210.160 1.00 62.95 1168 VAL A N 1
ATOM 4158 C CA . VAL A 1 1458 ? 142.056 195.819 210.437 1.00 62.95 1168 VAL A CA 1
ATOM 4159 C C . VAL A 1 1458 ? 142.289 196.008 211.931 1.00 62.95 1168 VAL A C 1
ATOM 4160 O O . VAL A 1 1458 ? 143.216 196.708 212.355 1.00 62.95 1168 VAL A O 1
ATOM 4164 N N . LEU A 1 1459 ? 141.457 195.370 212.745 1.00 69.45 1169 LEU A N 1
ATOM 4165 C CA . LEU A 1 1459 ? 141.489 195.528 214.186 1.00 69.45 1169 LEU A CA 1
ATOM 4166 C C . LEU A 1 1459 ? 142.752 194.896 214.779 1.00 69.45 1169 LEU A C 1
ATOM 4167 O O . LEU A 1 1459 ? 143.339 193.991 214.183 1.00 69.45 1169 LEU A O 1
ATOM 4172 N N . PRO A 1 1460 ? 143.209 195.378 215.937 1.00 75.90 1170 PRO A N 1
ATOM 4173 C CA . PRO A 1 1460 ? 144.398 194.787 216.576 1.00 75.90 1170 PRO A CA 1
ATOM 4174 C C . PRO A 1 1460 ? 144.110 193.390 217.102 1.00 75.90 1170 PRO A C 1
ATOM 4175 O O . PRO A 1 1460 ? 142.939 193.010 217.247 1.00 75.90 1170 PRO A O 1
ATOM 4179 N N . PRO A 1 1461 ? 145.143 192.589 217.370 1.00 73.96 1171 PRO A N 1
ATOM 4180 C CA . PRO A 1 1461 ? 144.923 191.218 217.866 1.00 73.96 1171 PRO A CA 1
ATOM 4181 C C . PRO A 1 1461 ? 144.274 191.142 219.245 1.00 73.96 1171 PRO A C 1
ATOM 4182 O O . PRO A 1 1461 ? 143.505 190.199 219.476 1.00 73.96 1171 PRO A O 1
ATOM 4186 N N . PRO A 1 1462 ? 144.502 192.069 220.196 1.00 80.10 1172 PRO A N 1
ATOM 4187 C CA . PRO A 1 1462 ? 143.641 192.040 221.395 1.00 80.10 1172 PRO A CA 1
ATOM 4188 C C . PRO A 1 1462 ? 142.227 192.540 221.170 1.00 80.10 1172 PRO A C 1
ATOM 4189 O O . PRO A 1 1462 ? 141.444 192.543 222.126 1.00 80.10 1172 PRO A O 1
ATOM 4193 N N . LEU A 1 1463 ? 141.876 192.979 219.966 1.00 87.81 1173 LEU A N 1
ATOM 4194 C CA . LEU A 1 1463 ? 140.512 193.365 219.642 1.00 87.81 1173 LEU A CA 1
ATOM 4195 C C . LEU A 1 1463 ? 139.965 192.608 218.441 1.00 87.81 1173 LEU A C 1
ATOM 4196 O O . LEU A 1 1463 ? 138.886 192.944 217.946 1.00 87.81 1173 LEU A O 1
ATOM 4201 N N . ILE A 1 1464 ? 140.676 191.578 217.972 1.00 91.78 1174 ILE A N 1
ATOM 4202 C CA . ILE A 1 1464 ? 140.299 190.877 216.746 1.00 91.78 1174 ILE A CA 1
ATOM 4203 C C . ILE A 1 1464 ? 139.087 189.977 216.940 1.00 91.78 1174 ILE A C 1
ATOM 4204 O O . ILE A 1 1464 ? 138.553 189.451 215.955 1.00 91.78 1174 ILE A O 1
ATOM 4209 N N . ILE A 1 1465 ? 138.618 189.810 218.182 1.00 98.96 1175 ILE A N 1
ATOM 4210 C CA . ILE A 1 1465 ? 137.479 188.950 218.491 1.00 98.96 1175 ILE A CA 1
ATOM 4211 C C . ILE A 1 1465 ? 136.200 189.450 217.823 1.00 98.96 1175 ILE A C 1
ATOM 4212 O O . ILE A 1 1465 ? 135.337 188.649 217.439 1.00 98.96 1175 ILE A O 1
ATOM 4217 N N . PHE A 1 1466 ? 136.092 190.763 217.604 1.00 113.07 1176 PHE A N 1
ATOM 4218 C CA . PHE A 1 1466 ? 134.943 191.311 216.889 1.00 113.07 1176 PHE A CA 1
ATOM 4219 C C . PHE A 1 1466 ? 134.923 190.852 215.432 1.00 113.07 1176 PHE A C 1
ATOM 4220 O O . PHE A 1 1466 ? 133.887 190.405 214.926 1.00 113.07 1176 PHE A O 1
ATOM 4228 N N . SER A 1 1467 ? 136.073 190.917 214.755 1.00 114.59 1177 SER A N 1
ATOM 4229 C CA . SER A 1 1467 ? 136.127 190.497 213.357 1.00 114.59 1177 SER A CA 1
ATOM 4230 C C . SER A 1 1467 ? 135.969 188.990 213.213 1.00 114.59 1177 SER A C 1
ATOM 4231 O O . SER A 1 1467 ? 135.301 188.525 212.279 1.00 114.59 1177 SER A O 1
ATOM 4234 N N . HIS A 1 1468 ? 136.552 188.218 214.135 1.00 104.31 1178 HIS A N 1
ATOM 4235 C CA . HIS A 1 1468 ? 136.378 186.771 214.103 1.00 104.31 1178 HIS A CA 1
ATOM 4236 C C . HIS A 1 1468 ? 134.931 186.375 214.371 1.00 104.31 1178 HIS A C 1
ATOM 4237 O O . HIS A 1 1468 ? 134.421 185.440 213.748 1.00 104.31 1178 HIS A O 1
ATOM 4244 N N . MET A 1 1469 ? 134.237 187.085 215.267 1.00 120.13 1179 MET A N 1
ATOM 4245 C CA . MET A 1 1469 ? 132.851 186.703 215.518 1.00 120.13 1179 MET A CA 1
ATOM 4246 C C . MET A 1 1469 ? 131.926 187.187 214.408 1.00 120.13 1179 MET A C 1
ATOM 4247 O O . MET A 1 1469 ? 130.865 186.593 214.199 1.00 120.13 1179 MET A O 1
ATOM 4252 N N . THR A 1 1470 ? 132.306 188.236 213.669 1.00 123.92 1180 THR A N 1
ATOM 4253 C CA . THR A 1 1470 ? 131.549 188.547 212.460 1.00 123.92 1180 THR A CA 1
ATOM 4254 C C . THR A 1 1470 ? 131.810 187.525 211.361 1.00 123.92 1180 THR A C 1
ATOM 4255 O O . THR A 1 1470 ? 130.929 187.275 210.531 1.00 123.92 1180 THR A O 1
ATOM 4259 N N . MET A 1 1471 ? 132.835 186.861 211.255 1.00 123.45 1181 MET A N 1
ATOM 4260 C CA . MET A 1 1471 ? 132.941 185.833 210.237 1.00 123.45 1181 MET A CA 1
ATOM 4261 C C . MET A 1 1471 ? 132.110 184.677 210.719 1.00 123.45 1181 MET A C 1
ATOM 4262 O O . MET A 1 1471 ? 131.289 184.139 209.985 1.00 123.45 1181 MET A O 1
ATOM 4267 N N . ILE A 1 1472 ? 132.397 184.273 212.042 1.00 130.56 1182 ILE A N 1
ATOM 4268 C CA . ILE A 1 1472 ? 131.590 183.148 212.510 1.00 130.56 1182 ILE A CA 1
ATOM 4269 C C . ILE A 1 1472 ? 130.097 183.435 212.345 1.00 130.56 1182 ILE A C 1
ATOM 4270 O O . ILE A 1 1472 ? 129.305 182.502 212.150 1.00 130.56 1182 ILE A O 1
ATOM 4275 N N . PHE A 1 1473 ? 129.708 184.717 212.357 1.00 129.61 1183 PHE A N 1
ATOM 4276 C CA . PHE A 1 1473 ? 128.316 185.105 212.145 1.00 129.61 1183 PHE A CA 1
ATOM 4277 C C . PHE A 1 1473 ? 127.823 184.693 210.762 1.00 129.61 1183 PHE A C 1
ATOM 4278 O O . PHE A 1 1473 ? 126.685 184.235 210.607 1.00 129.61 1183 PHE A O 1
ATOM 4286 N N . GLN A 1 1474 ? 128.671 184.834 209.750 1.00 132.19 1184 GLN A N 1
ATOM 4287 C CA . GLN A 1 1474 ? 128.347 184.341 208.418 1.00 132.19 1184 GLN A CA 1
ATOM 4288 C C . GLN A 1 1474 ? 129.613 183.987 207.647 1.00 132.19 1184 GLN A C 1
ATOM 4289 O O . GLN A 1 1474 ? 130.466 184.843 207.411 1.00 132.19 1184 GLN A O 1
ATOM 4295 N N . LEU A 1 1496 ? 143.344 192.023 188.225 1.00 89.02 1206 LEU A N 1
ATOM 4296 C CA . LEU A 1 1496 ? 142.768 193.213 187.597 1.00 89.02 1206 LEU A CA 1
ATOM 4297 C C . LEU A 1 1496 ? 141.882 192.763 186.441 1.00 89.02 1206 LEU A C 1
ATOM 4298 O O . LEU A 1 1496 ? 142.380 192.274 185.423 1.00 89.02 1206 LEU A O 1
ATOM 4303 N N . PHE A 1 1497 ? 140.575 192.934 186.602 1.00 91.44 1207 PHE A N 1
ATOM 4304 C CA . PHE A 1 1497 ? 139.618 192.544 185.574 1.00 91.44 1207 PHE A CA 1
ATOM 4305 C C . PHE A 1 1497 ? 139.636 193.586 184.463 1.00 91.44 1207 PHE A C 1
ATOM 4306 O O . PHE A 1 1497 ? 139.545 194.789 184.733 1.00 91.44 1207 PHE A O 1
ATOM 4308 N N . ILE A 1 1498 ? 139.750 193.139 183.214 1.00 97.56 1208 ILE A N 1
ATOM 4309 C CA . ILE A 1 1498 ? 139.843 194.037 182.070 1.00 97.56 1208 ILE A CA 1
ATOM 4310 C C . ILE A 1 1498 ? 138.803 193.654 181.022 1.00 97.56 1208 ILE A C 1
ATOM 4311 O O . ILE A 1 1498 ? 138.226 192.567 181.050 1.00 97.56 1208 ILE A O 1
ATOM 4316 N N . THR A 1 1499 ? 138.570 194.577 180.090 1.00 117.49 1209 THR A N 1
ATOM 4317 C CA . THR A 1 1499 ? 137.599 194.380 179.025 1.00 117.49 1209 THR A CA 1
ATOM 4318 C C . THR A 1 1499 ? 138.285 193.762 177.810 1.00 117.49 1209 THR A C 1
ATOM 4319 O O . THR A 1 1499 ? 139.432 193.315 177.873 1.00 117.49 1209 THR A O 1
ATOM 4323 N N . ASP A 1 1500 ? 137.589 193.744 176.676 1.00 129.02 1210 ASP A N 1
ATOM 4324 C CA . ASP A 1 1500 ? 138.038 193.014 175.497 1.00 129.02 1210 ASP A CA 1
ATOM 4325 C C . ASP A 1 1500 ? 138.904 193.839 174.555 1.00 129.02 1210 ASP A C 1
ATOM 4326 O O . ASP A 1 1500 ? 139.761 193.279 173.867 1.00 129.02 1210 ASP A O 1
ATOM 4328 N N . ASP A 1 1501 ? 138.711 195.157 174.504 1.00 128.55 1211 ASP A N 1
ATOM 4329 C CA . ASP A 1 1501 ? 139.494 195.972 173.581 1.00 128.55 1211 ASP A CA 1
ATOM 4330 C C . ASP A 1 1501 ? 140.894 196.246 174.112 1.00 128.55 1211 ASP A C 1
ATOM 4331 O O . ASP A 1 1501 ? 141.872 196.154 173.356 1.00 128.55 1211 ASP A O 1
ATOM 4333 N N . GLU A 1 1502 ? 141.003 196.571 175.404 1.00 113.28 1212 GLU A N 1
ATOM 4334 C CA . GLU A 1 1502 ? 142.310 196.694 176.037 1.00 113.28 1212 GLU A CA 1
ATOM 4335 C C . GLU A 1 1502 ? 143.052 195.364 176.043 1.00 113.28 1212 GLU A C 1
ATOM 4336 O O . GLU A 1 1502 ? 144.285 195.351 175.979 1.00 113.28 1212 GLU A O 1
ATOM 4338 N N . LEU A 1 1503 ? 142.317 194.248 176.101 1.00 112.07 1213 LEU A N 1
ATOM 4339 C CA . LEU A 1 1503 ? 142.918 192.928 175.920 1.00 112.07 1213 LEU A CA 1
ATOM 4340 C C . LEU A 1 1503 ? 143.572 192.800 174.549 1.00 112.07 1213 LEU A C 1
ATOM 4341 O O . LEU A 1 1503 ? 144.686 192.273 174.431 1.00 112.07 1213 LEU A O 1
ATOM 4346 N N . LYS A 1 1504 ? 142.902 193.295 173.505 1.00 111.79 1214 LYS A N 1
ATOM 4347 C CA . LYS A 1 1504 ? 143.470 193.246 172.162 1.00 111.79 1214 LYS A CA 1
ATOM 4348 C C . LYS A 1 1504 ? 144.680 194.163 172.050 1.00 111.79 1214 LYS A C 1
ATOM 4349 O O . LYS A 1 1504 ? 145.651 193.839 171.351 1.00 111.79 1214 LYS A O 1
ATOM 4351 N N . LYS A 1 1505 ? 144.645 195.296 172.761 1.00 109.45 1215 LYS A N 1
ATOM 4352 C CA . LYS A 1 1505 ? 145.821 196.156 172.856 1.00 109.45 1215 LYS A CA 1
ATOM 4353 C C . LYS A 1 1505 ? 146.990 195.431 173.517 1.00 109.45 1215 LYS A C 1
ATOM 4354 O O . LYS A 1 1505 ? 148.138 195.561 173.074 1.00 109.45 1215 LYS A O 1
ATOM 4356 N N . VAL A 1 1506 ? 146.704 194.647 174.559 1.00 98.90 1216 VAL A N 1
ATOM 4357 C CA . VAL A 1 1506 ? 147.739 193.877 175.245 1.00 98.90 1216 VAL A CA 1
ATOM 4358 C C . VAL A 1 1506 ? 148.332 192.816 174.324 1.00 98.90 1216 VAL A C 1
ATOM 4359 O O . VAL A 1 1506 ? 149.559 192.647 174.266 1.00 98.90 1216 VAL A O 1
ATOM 4363 N N . HIS A 1 1507 ? 147.479 192.110 173.571 1.00 97.46 1217 HIS A N 1
ATOM 4364 C CA . HIS A 1 1507 ? 147.964 191.091 172.638 1.00 97.46 1217 HIS A CA 1
ATOM 4365 C C . HIS A 1 1507 ? 148.827 191.697 171.534 1.00 97.46 1217 HIS A C 1
ATOM 4366 O O . HIS A 1 1507 ? 149.875 191.138 171.177 1.00 97.46 1217 HIS A O 1
ATOM 4373 N N . ASP A 1 1508 ? 148.512 192.936 171.176 1.00 98.35 1218 ASP A N 1
ATOM 4374 C CA . ASP A 1 1508 ? 149.370 193.625 170.187 1.00 98.35 1218 ASP A CA 1
ATOM 4375 C C . ASP A 1 1508 ? 150.640 194.099 170.886 1.00 98.35 1218 ASP A C 1
ATOM 4376 O O . ASP A 1 1508 ? 151.699 194.030 170.257 1.00 98.35 1218 ASP A O 1
ATOM 4381 N N . PHE A 1 1509 ? 150.545 194.564 172.131 1.00 85.88 1219 PHE A N 1
ATOM 4382 C CA . PHE A 1 1509 ? 151.780 195.106 172.745 1.00 85.88 1219 PHE A CA 1
ATOM 4383 C C . PHE A 1 1509 ? 152.779 193.962 172.820 1.00 85.88 1219 PHE A C 1
ATOM 4384 O O . PHE A 1 1509 ? 153.966 194.157 172.508 1.00 85.88 1219 PHE A O 1
ATOM 4392 N N . GLU A 1 1510 ? 152.289 192.783 173.183 1.00 86.26 1220 GLU A N 1
ATOM 4393 C CA . GLU A 1 1510 ? 153.188 191.609 173.268 1.00 86.26 1220 GLU A CA 1
ATOM 4394 C C . GLU A 1 1510 ? 153.748 191.314 171.879 1.00 86.26 1220 GLU A C 1
ATOM 4395 O O . GLU A 1 1510 ? 154.958 191.083 171.781 1.00 86.26 1220 GLU A O 1
ATOM 4401 N N . GLU A 1 1511 ? 152.909 191.375 170.843 1.00 99.12 1221 GLU A N 1
ATOM 4402 C CA . GLU A 1 1511 ? 153.378 190.986 169.487 1.00 99.12 1221 GLU A CA 1
ATOM 4403 C C . GLU A 1 1511 ? 154.511 191.915 169.079 1.00 99.12 1221 GLU A C 1
ATOM 4404 O O . GLU A 1 1511 ? 155.502 191.426 168.526 1.00 99.12 1221 GLU A O 1
ATOM 4406 N N . GLN A 1 1512 ? 154.374 193.201 169.353 1.00 90.49 1222 GLN A N 1
ATOM 4407 C CA . GLN A 1 1512 ? 155.489 194.048 168.910 1.00 90.49 1222 GLN A CA 1
ATOM 4408 C C . GLN A 1 1512 ? 156.721 193.580 169.664 1.00 90.49 1222 GLN A C 1
ATOM 4409 O O . GLN A 1 1512 ? 157.767 193.402 169.031 1.00 90.49 1222 GLN A O 1
ATOM 4411 N N . CYS A 1 1513 ? 156.586 193.331 170.958 1.00 90.84 1223 CYS A N 1
ATOM 4412 C CA . CYS A 1 1513 ? 157.818 192.995 171.707 1.00 90.84 1223 CYS A CA 1
ATOM 4413 C C . CYS A 1 1513 ? 158.449 191.672 171.251 1.00 90.84 1223 CYS A C 1
ATOM 4414 O O . CYS A 1 1513 ? 159.679 191.654 171.093 1.00 90.84 1223 CYS A O 1
ATOM 4417 N N . ILE A 1 1514 ? 157.666 190.615 171.014 1.00 87.22 1224 ILE A N 1
ATOM 4418 C CA . ILE A 1 1514 ? 158.315 189.305 170.700 1.00 87.22 1224 ILE A CA 1
ATOM 4419 C C . ILE A 1 1514 ? 159.114 189.471 169.414 1.00 87.22 1224 ILE A C 1
ATOM 4420 O O . ILE A 1 1514 ? 160.298 189.115 169.415 1.00 87.22 1224 ILE A O 1
ATOM 4425 N N . GLU A 1 1515 ? 158.510 190.068 168.389 1.00 96.47 1225 GLU A N 1
ATOM 4426 C CA . GLU A 1 1515 ? 159.224 190.146 167.092 1.00 96.47 1225 GLU A CA 1
ATOM 4427 C C . GLU A 1 1515 ? 160.451 191.024 167.298 1.00 96.47 1225 GLU A C 1
ATOM 4428 O O . GLU A 1 1515 ? 161.516 190.689 166.768 1.00 96.47 1225 GLU A O 1
ATOM 4434 N N . GLU A 1 1516 ? 160.295 192.097 168.063 1.00 96.73 1226 GLU A N 1
ATOM 4435 C CA . GLU A 1 1516 ? 161.436 193.014 168.228 1.00 96.73 1226 GLU A CA 1
ATOM 4436 C C . GLU A 1 1516 ? 162.552 192.232 168.908 1.00 96.73 1226 GLU A C 1
ATOM 4437 O O . GLU A 1 1516 ? 163.701 192.377 168.478 1.00 96.73 1226 GLU A O 1
ATOM 4443 N N . TYR A 1 1517 ? 162.222 191.402 169.899 1.00 85.40 1227 TYR A N 1
ATOM 4444 C CA . TYR A 1 1517 ? 163.337 190.739 170.612 1.00 85.40 1227 TYR A CA 1
ATOM 4445 C C . TYR A 1 1517 ? 164.100 189.911 169.584 1.00 85.40 1227 TYR A C 1
ATOM 4446 O O . TYR A 1 1517 ? 165.332 190.026 169.522 1.00 85.40 1227 TYR A O 1
ATOM 4455 N N . PHE A 1 1518 ? 163.381 189.162 168.750 1.00 84.62 1228 PHE A N 1
ATOM 4456 C CA . PHE A 1 1518 ? 164.109 188.275 167.812 1.00 84.62 1228 PHE A CA 1
ATOM 4457 C C . PHE A 1 1518 ? 164.912 189.156 166.865 1.00 84.62 1228 PHE A C 1
ATOM 4458 O O . PHE A 1 1518 ? 166.099 188.878 166.654 1.00 84.62 1228 PHE A O 1
ATOM 4466 N N . ARG A 1 1519 ? 164.302 190.230 166.381 1.00 92.67 1229 ARG A N 1
ATOM 4467 C CA . ARG A 1 1519 ? 165.035 191.036 165.383 1.00 92.67 1229 ARG A CA 1
ATOM 4468 C C . ARG A 1 1519 ? 166.265 191.583 166.087 1.00 92.67 1229 ARG A C 1
ATOM 4469 O O . ARG A 1 1519 ? 167.368 191.440 165.553 1.00 92.67 1229 ARG A O 1
ATOM 4477 N N . GLU A 1 1520 ? 166.065 192.169 167.256 1.00 92.39 1230 GLU A N 1
ATOM 4478 C CA . GLU A 1 1520 ? 167.199 192.792 167.930 1.00 92.39 1230 GLU A CA 1
ATOM 4479 C C . GLU A 1 1520 ? 168.279 191.768 168.245 1.00 92.39 1230 GLU A C 1
ATOM 4480 O O . GLU A 1 1520 ? 169.471 192.096 168.209 1.00 92.39 1230 GLU A O 1
ATOM 4486 N N . LYS A 1 1521 ? 167.886 190.524 168.535 1.00 91.35 1231 LYS A N 1
ATOM 4487 C CA . LYS A 1 1521 ? 168.884 189.483 168.774 1.00 91.35 1231 LYS A CA 1
ATOM 4488 C C . LYS A 1 1521 ? 169.670 189.178 167.505 1.00 91.35 1231 LYS A C 1
ATOM 4489 O O . LYS A 1 1521 ? 170.894 189.007 167.548 1.00 91.35 1231 LYS A O 1
ATOM 4495 N N . ASP A 1 1522 ? 168.989 189.175 166.360 1.00 93.17 1232 ASP A N 1
ATOM 4496 C CA . ASP A 1 1522 ? 169.652 188.889 165.095 1.00 93.17 1232 ASP A CA 1
ATOM 4497 C C . ASP A 1 1522 ? 170.567 190.037 164.678 1.00 93.17 1232 ASP A C 1
ATOM 4498 O O . ASP A 1 1522 ? 171.667 189.804 164.161 1.00 93.17 1232 ASP A O 1
ATOM 4503 N N . ASP A 1 1523 ? 170.135 191.282 164.909 1.00 102.36 1233 ASP A N 1
ATOM 4504 C CA . ASP A 1 1523 ? 170.985 192.426 164.582 1.00 102.36 1233 ASP A CA 1
ATOM 4505 C C . ASP A 1 1523 ? 172.176 192.530 165.524 1.00 102.36 1233 ASP A C 1
ATOM 4506 O O . ASP A 1 1523 ? 173.249 192.994 165.121 1.00 102.36 1233 ASP A O 1
ATOM 4511 N N . ARG A 1 1524 ? 172.015 192.111 166.781 1.00 102.09 1234 ARG A N 1
ATOM 4512 C CA . ARG A 1 1524 ? 173.164 192.078 167.675 1.00 102.09 1234 ARG A CA 1
ATOM 4513 C C . ARG A 1 1524 ? 174.097 190.928 167.318 1.00 102.09 1234 ARG A C 1
ATOM 4514 O O . ARG A 1 1524 ? 175.307 191.016 167.550 1.00 102.09 1234 ARG A O 1
ATOM 4522 N N . PHE A 1 1525 ? 173.561 189.858 166.727 1.00 87.86 1235 PHE A N 1
ATOM 4523 C CA . PHE A 1 1525 ? 174.412 188.749 166.315 1.00 87.86 1235 PHE A CA 1
ATOM 4524 C C . PHE A 1 1525 ? 175.235 189.094 165.080 1.00 87.86 1235 PHE A C 1
ATOM 4525 O O . PHE A 1 1525 ? 176.466 188.988 165.103 1.00 87.86 1235 PHE A O 1
ATOM 4533 N N . ASN A 1 1526 ? 174.582 189.516 163.995 1.00 90.79 1236 ASN A N 1
ATOM 4534 C CA . ASN A 1 1526 ? 175.279 189.642 162.717 1.00 90.79 1236 ASN A CA 1
ATOM 4535 C C . ASN A 1 1526 ? 176.116 190.910 162.584 1.00 90.79 1236 ASN A C 1
ATOM 4536 O O . ASN A 1 1526 ? 176.589 191.194 161.479 1.00 90.79 1236 ASN A O 1
ATOM 4541 N N . SER A 1 1527 ? 176.316 191.673 163.652 1.00 89.42 1237 SER A N 1
ATOM 4542 C CA . SER A 1 1527 ? 177.173 192.851 163.623 1.00 89.42 1237 SER A CA 1
ATOM 4543 C C . SER A 1 1527 ? 178.477 192.598 164.369 1.00 89.42 1237 SER A C 1
ATOM 4544 O O . SER A 1 1527 ? 179.405 193.405 164.323 1.00 89.42 1237 SER A O 1
ATOM 4547 N N . SER A 1 1528 ? 178.559 191.467 165.056 1.00 85.18 1238 SER A N 1
ATOM 4548 C CA . SER A 1 1528 ? 179.738 191.101 165.821 1.00 85.18 1238 SER A CA 1
ATOM 4549 C C . SER A 1 1528 ? 180.862 190.672 164.886 1.00 85.18 1238 SER A C 1
ATOM 4550 O O . SER A 1 1528 ? 180.641 190.365 163.713 1.00 85.18 1238 SER A O 1
ATOM 4553 N N . ASN A 1 1529 ? 182.082 190.655 165.428 1.00 81.16 1239 ASN A N 1
ATOM 4554 C CA . ASN A 1 1529 ? 183.252 190.331 164.620 1.00 81.16 1239 ASN A CA 1
ATOM 4555 C C . ASN A 1 1529 ? 183.287 188.854 164.257 1.00 81.16 1239 ASN A C 1
ATOM 4556 O O . ASN A 1 1529 ? 183.817 188.478 163.198 1.00 81.16 1239 ASN A O 1
ATOM 4561 N N . ASP A 1 1530 ? 182.688 188.015 165.102 1.00 82.54 1240 ASP A N 1
ATOM 4562 C CA . ASP A 1 1530 ? 182.816 186.571 165.000 1.00 82.54 1240 ASP A CA 1
ATOM 4563 C C . ASP A 1 1530 ? 182.039 185.981 163.833 1.00 82.54 1240 ASP A C 1
ATOM 4564 O O . ASP A 1 1530 ? 182.175 184.785 163.561 1.00 82.54 1240 ASP A O 1
ATOM 4569 N N . GLU A 1 1531 ? 181.229 186.780 163.148 1.00 77.78 1241 GLU A N 1
ATOM 4570 C CA . GLU A 1 1531 ? 180.639 186.372 161.883 1.00 77.78 1241 GLU A CA 1
ATOM 4571 C C . GLU A 1 1531 ? 181.232 187.126 160.703 1.00 77.78 1241 GLU A C 1
ATOM 4572 O O . GLU A 1 1531 ? 181.376 186.551 159.613 1.00 77.78 1241 GLU A O 1
ATOM 4578 N N . ARG A 1 1532 ? 181.611 188.390 160.921 1.00 73.43 1242 ARG A N 1
ATOM 4579 C CA . ARG A 1 1532 ? 182.236 189.214 159.895 1.00 73.43 1242 ARG A CA 1
ATOM 4580 C C . ARG A 1 1532 ? 183.590 188.681 159.455 1.00 73.43 1242 ARG A C 1
ATOM 4581 O O . ARG A 1 1532 ? 184.017 188.981 158.337 1.00 73.43 1242 ARG A O 1
ATOM 4583 N N . ILE A 1 1533 ? 184.266 187.895 160.290 1.00 64.94 1243 ILE A N 1
ATOM 4584 C CA . ILE A 1 1533 ? 185.487 187.222 159.851 1.00 64.94 1243 ILE A CA 1
ATOM 4585 C C . ILE A 1 1533 ? 185.178 185.928 159.104 1.00 64.94 1243 ILE A C 1
ATOM 4586 O O . ILE A 1 1533 ? 185.767 185.645 158.048 1.00 64.94 1243 ILE A O 1
ATOM 4591 N N . ARG A 1 1534 ? 184.248 185.138 159.641 1.00 71.27 1244 ARG A N 1
ATOM 4592 C CA . ARG A 1 1534 ? 184.049 183.780 159.148 1.00 71.27 1244 ARG A CA 1
ATOM 4593 C C . ARG A 1 1534 ? 183.365 183.777 157.787 1.00 71.27 1244 ARG A C 1
ATOM 4594 O O . ARG A 1 1534 ? 183.593 182.874 156.976 1.00 71.27 1244 ARG A O 1
ATOM 4602 N N . VAL A 1 1535 ? 182.550 184.791 157.495 1.00 66.67 1245 VAL A N 1
ATOM 4603 C CA . VAL A 1 1535 ? 181.990 184.810 156.147 1.00 66.67 1245 VAL A CA 1
ATOM 4604 C C . VAL A 1 1535 ? 183.022 185.328 155.139 1.00 66.67 1245 VAL A C 1
ATOM 4605 O O . VAL A 1 1535 ? 183.109 184.811 154.010 1.00 66.67 1245 VAL A O 1
ATOM 4609 N N . THR A 1 1536 ? 183.871 186.284 155.538 1.00 64.02 1246 THR A N 1
ATOM 4610 C CA . THR A 1 1536 ? 184.761 186.887 154.559 1.00 64.02 1246 THR A CA 1
ATOM 4611 C C . THR A 1 1536 ? 185.928 185.971 154.233 1.00 64.02 1246 THR A C 1
ATOM 4612 O O . THR A 1 1536 ? 186.502 186.102 153.150 1.00 64.02 1246 THR A O 1
ATOM 4616 N N . SER A 1 1537 ? 186.226 184.994 155.097 1.00 63.84 1247 SER A N 1
ATOM 4617 C CA . SER A 1 1537 ? 187.254 184.010 154.764 1.00 63.84 1247 SER A CA 1
ATOM 4618 C C . SER A 1 1537 ? 186.848 183.158 153.557 1.00 63.84 1247 SER A C 1
ATOM 4619 O O . SER A 1 1537 ? 187.607 183.031 152.579 1.00 63.84 1247 SER A O 1
ATOM 4622 N N . GLU A 1 1538 ? 185.637 182.597 153.589 1.00 68.14 1248 GLU A N 1
ATOM 4623 C CA . GLU A 1 1538 ? 185.216 181.770 152.466 1.00 68.14 1248 GLU A CA 1
ATOM 4624 C C . GLU A 1 1538 ? 184.877 182.610 151.239 1.00 68.14 1248 GLU A C 1
ATOM 4625 O O . GLU A 1 1538 ? 185.035 182.125 150.106 1.00 68.14 1248 GLU A O 1
ATOM 4631 N N . ARG A 1 1539 ? 184.458 183.874 151.432 1.00 60.82 1249 ARG A N 1
ATOM 4632 C CA . ARG A 1 1539 ? 184.352 184.789 150.294 1.00 60.82 1249 ARG A CA 1
ATOM 4633 C C . ARG A 1 1539 ? 185.701 184.981 149.605 1.00 60.82 1249 ARG A C 1
ATOM 4634 O O . ARG A 1 1539 ? 185.775 184.983 148.366 1.00 60.82 1249 ARG A O 1
ATOM 4642 N N . VAL A 1 1540 ? 186.777 185.108 150.394 1.00 58.99 1250 VAL A N 1
ATOM 4643 C CA . VAL A 1 1540 ? 188.120 185.269 149.843 1.00 58.99 1250 VAL A CA 1
ATOM 4644 C C . VAL A 1 1540 ? 188.541 184.046 149.039 1.00 58.99 1250 VAL A C 1
ATOM 4645 O O . VAL A 1 1540 ? 189.040 184.178 147.908 1.00 58.99 1250 VAL A O 1
ATOM 4649 N N . GLU A 1 1541 ? 188.323 182.842 149.579 1.00 66.89 1251 GLU A N 1
ATOM 4650 C CA . GLU A 1 1541 ? 188.784 181.665 148.832 1.00 66.89 1251 GLU A CA 1
ATOM 4651 C C . GLU A 1 1541 ? 187.951 181.419 147.569 1.00 66.89 1251 GLU A C 1
ATOM 4652 O O . GLU A 1 1541 ? 188.497 180.976 146.538 1.00 66.89 1251 GLU A O 1
ATOM 4658 N N . ASN A 1 1542 ? 186.659 181.779 147.600 1.00 73.12 1252 ASN A N 1
ATOM 4659 C CA . ASN A 1 1542 ? 185.827 181.649 146.408 1.00 73.12 1252 ASN A CA 1
ATOM 4660 C C . ASN A 1 1542 ? 186.274 182.617 145.317 1.00 73.12 1252 ASN A C 1
ATOM 4661 O O . ASN A 1 1542 ? 186.361 182.237 144.136 1.00 73.12 1252 ASN A O 1
ATOM 4666 N N . MET A 1 1543 ? 186.591 183.862 145.696 1.00 69.24 1253 MET A N 1
ATOM 4667 C CA . MET A 1 1543 ? 187.094 184.807 144.704 1.00 69.24 1253 MET A CA 1
ATOM 4668 C C . MET A 1 1543 ? 188.454 184.397 144.158 1.00 69.24 1253 MET A C 1
ATOM 4669 O O . MET A 1 1543 ? 188.735 184.652 142.985 1.00 69.24 1253 MET A O 1
ATOM 4674 N N . SER A 1 1544 ? 189.291 183.736 144.964 1.00 68.68 1254 SER A N 1
ATOM 4675 C CA . SER A 1 1544 ? 190.595 183.309 144.454 1.00 68.68 1254 SER A CA 1
ATOM 4676 C C . SER A 1 1544 ? 190.456 182.212 143.401 1.00 68.68 1254 SER A C 1
ATOM 4677 O O . SER A 1 1544 ? 191.131 182.254 142.355 1.00 68.68 1254 SER A O 1
ATOM 4680 N N . MET A 1 1545 ? 189.573 181.236 143.644 1.00 75.01 1255 MET A N 1
ATOM 4681 C CA . MET A 1 1545 ? 189.374 180.177 142.651 1.00 75.01 1255 MET A CA 1
ATOM 4682 C C . MET A 1 1545 ? 188.748 180.722 141.367 1.00 75.01 1255 MET A C 1
ATOM 4683 O O . MET A 1 1545 ? 189.154 180.344 140.251 1.00 75.01 1255 MET A O 1
ATOM 4688 N N . ARG A 1 1546 ? 187.785 181.646 141.502 1.00 80.51 1256 ARG A N 1
ATOM 4689 C CA . ARG A 1 1546 ? 187.223 182.279 140.311 1.00 80.51 1256 ARG A CA 1
ATOM 4690 C C . ARG A 1 1546 ? 188.252 183.127 139.577 1.00 80.51 1256 ARG A C 1
ATOM 4691 O O . ARG A 1 1546 ? 188.216 183.205 138.343 1.00 80.51 1256 ARG A O 1
ATOM 4699 N N . LEU A 1 1547 ? 189.199 183.721 140.308 1.00 71.84 1257 LEU A N 1
ATOM 4700 C CA . LEU A 1 1547 ? 190.240 184.516 139.672 1.00 71.84 1257 LEU A CA 1
ATOM 4701 C C . LEU A 1 1547 ? 191.162 183.648 138.832 1.00 71.84 1257 LEU A C 1
ATOM 4702 O O . LEU A 1 1547 ? 191.550 184.039 137.726 1.00 71.84 1257 LEU A O 1
ATOM 4707 N N . GLU A 1 1548 ? 191.497 182.452 139.318 1.00 76.33 1258 GLU A N 1
ATOM 4708 C CA . GLU A 1 1548 ? 192.377 181.600 138.516 1.00 76.33 1258 GLU A CA 1
ATOM 4709 C C . GLU A 1 1548 ? 191.651 181.002 137.310 1.00 76.33 1258 GLU A C 1
ATOM 4710 O O . GLU A 1 1548 ? 192.268 180.796 136.249 1.00 76.33 1258 GLU A O 1
ATOM 4716 N N . GLU A 1 1549 ? 190.340 180.749 137.429 1.00 87.10 1259 GLU A N 1
ATOM 4717 C CA . GLU A 1 1549 ? 189.591 180.330 136.239 1.00 87.10 1259 GLU A CA 1
ATOM 4718 C C . GLU A 1 1549 ? 189.508 181.452 135.198 1.00 87.10 1259 GLU A C 1
ATOM 4719 O O . GLU A 1 1549 ? 189.637 181.196 133.987 1.00 87.10 1259 GLU A O 1
ATOM 4725 N N . VAL A 1 1550 ? 189.328 182.700 135.649 1.00 77.17 1260 VAL A N 1
ATOM 4726 C CA . VAL A 1 1550 ? 189.380 183.852 134.745 1.00 77.17 1260 VAL A CA 1
ATOM 4727 C C . VAL A 1 1550 ? 190.768 184.000 134.125 1.00 77.17 1260 VAL A C 1
ATOM 4728 O O . VAL A 1 1550 ? 190.897 184.373 132.950 1.00 77.17 1260 VAL A O 1
ATOM 4732 N N . ASN A 1 1551 ? 191.816 183.633 134.872 1.00 82.25 1261 ASN A N 1
ATOM 4733 C CA . ASN A 1 1551 ? 193.179 183.698 134.351 1.00 82.25 1261 ASN A CA 1
ATOM 4734 C C . ASN A 1 1551 ? 193.391 182.720 133.197 1.00 82.25 1261 ASN A C 1
ATOM 4735 O O . ASN A 1 1551 ? 193.952 183.097 132.152 1.00 82.25 1261 ASN A O 1
ATOM 4740 N N . GLU A 1 1552 ? 192.961 181.464 133.363 1.00 92.13 1262 GLU A N 1
ATOM 4741 C CA . GLU A 1 1552 ? 193.159 180.513 132.266 1.00 92.13 1262 GLU A CA 1
ATOM 4742 C C . GLU A 1 1552 ? 192.272 180.840 131.064 1.00 92.13 1262 GLU A C 1
ATOM 4743 O O . GLU A 1 1552 ? 192.700 180.643 129.913 1.00 92.13 1262 GLU A O 1
ATOM 4749 N N . ARG A 1 1553 ? 191.074 181.398 131.300 1.00 86.55 1263 ARG A N 1
ATOM 4750 C CA . ARG A 1 1553 ? 190.249 181.845 130.179 1.00 86.55 1263 ARG A CA 1
ATOM 4751 C C . ARG A 1 1553 ? 190.890 183.006 129.425 1.00 86.55 1263 ARG A C 1
ATOM 4752 O O . ARG A 1 1553 ? 190.846 183.041 128.188 1.00 86.55 1263 ARG A O 1
ATOM 4754 N N . GLU A 1 1554 ? 191.517 183.939 130.145 1.00 84.17 1264 GLU A N 1
ATOM 4755 C CA . GLU A 1 1554 ? 192.159 185.069 129.485 1.00 84.17 1264 GLU A CA 1
ATOM 4756 C C . GLU A 1 1554 ? 193.381 184.642 128.685 1.00 84.17 1264 GLU A C 1
ATOM 4757 O O . GLU A 1 1554 ? 193.623 185.183 127.601 1.00 84.17 1264 GLU A O 1
ATOM 4759 N N . HIS A 1 1555 ? 194.151 183.669 129.181 1.00 93.69 1265 HIS A N 1
ATOM 4760 C CA . HIS A 1 1555 ? 195.284 183.191 128.388 1.00 93.69 1265 HIS A CA 1
ATOM 4761 C C . HIS A 1 1555 ? 194.836 182.417 127.149 1.00 93.69 1265 HIS A C 1
ATOM 4762 O O . HIS A 1 1555 ? 195.476 182.513 126.091 1.00 93.69 1265 HIS A O 1
ATOM 4769 N N . SER A 1 1556 ? 193.727 181.670 127.242 1.00 97.64 1266 SER A N 1
ATOM 4770 C CA . SER A 1 1556 ? 193.212 181.009 126.041 1.00 97.64 1266 SER A CA 1
ATOM 4771 C C . SER A 1 1556 ? 192.702 182.024 125.016 1.00 97.64 1266 SER A C 1
ATOM 4772 O O . SER A 1 1556 ? 192.912 181.853 123.806 1.00 97.64 1266 SER A O 1
ATOM 4775 N N . MET A 1 1557 ? 192.068 183.109 125.480 1.00 95.56 1267 MET A N 1
ATOM 4776 C CA . MET A 1 1557 ? 191.603 184.129 124.540 1.00 95.56 1267 MET A CA 1
ATOM 4777 C C . MET A 1 1557 ? 192.772 184.903 123.935 1.00 95.56 1267 MET A C 1
ATOM 4778 O O . MET A 1 1557 ? 192.704 185.332 122.774 1.00 95.56 1267 MET A O 1
ATOM 4783 N N . LYS A 1 1558 ? 193.862 185.071 124.695 1.00 101.36 1268 LYS A N 1
ATOM 4784 C CA . LYS A 1 1558 ? 195.067 185.676 124.135 1.00 101.36 1268 LYS A CA 1
ATOM 4785 C C . LYS A 1 1558 ? 195.687 184.778 123.074 1.00 101.36 1268 LYS A C 1
ATOM 4786 O O . LYS A 1 1558 ? 196.189 185.269 122.055 1.00 101.36 1268 LYS A O 1
ATOM 4792 N N . ASP B 1 754 ? 213.236 178.440 146.745 1.00 135.22 464 ASP B N 1
ATOM 4793 C CA . ASP B 1 754 ? 213.396 177.607 145.558 1.00 135.22 464 ASP B CA 1
ATOM 4794 C C . ASP B 1 754 ? 214.401 176.489 145.820 1.00 135.22 464 ASP B C 1
ATOM 4795 O O . ASP B 1 754 ? 215.334 176.280 145.046 1.00 135.22 464 ASP B O 1
ATOM 4800 N N . LEU B 1 755 ? 214.195 175.773 146.925 1.00 128.10 465 LEU B N 1
ATOM 4801 C CA . LEU B 1 755 ? 215.142 174.749 147.350 1.00 128.10 465 LEU B CA 1
ATOM 4802 C C . LEU B 1 755 ? 214.722 173.354 146.895 1.00 128.10 465 LEU B C 1
ATOM 4803 O O . LEU B 1 755 ? 215.569 172.452 146.832 1.00 128.10 465 LEU B O 1
ATOM 4808 N N . ALA B 1 756 ? 213.445 173.175 146.540 1.00 122.27 466 ALA B N 1
ATOM 4809 C CA . ALA B 1 756 ? 212.928 171.851 146.206 1.00 122.27 466 ALA B CA 1
ATOM 4810 C C . ALA B 1 756 ? 213.493 171.340 144.886 1.00 122.27 466 ALA B C 1
ATOM 4811 O O . ALA B 1 756 ? 213.928 170.187 144.797 1.00 122.27 466 ALA B O 1
ATOM 4813 N N . ILE B 1 757 ? 213.514 172.186 143.854 1.00 116.77 467 ILE B N 1
ATOM 4814 C CA . ILE B 1 757 ? 214.108 171.772 142.586 1.00 116.77 467 ILE B CA 1
ATOM 4815 C C . ILE B 1 757 ? 215.628 171.692 142.707 1.00 116.77 467 ILE B C 1
ATOM 4816 O O . ILE B 1 757 ? 216.275 170.908 141.999 1.00 116.77 467 ILE B O 1
ATOM 4821 N N . LEU B 1 758 ? 216.215 172.448 143.643 1.00 116.88 468 LEU B N 1
ATOM 4822 C CA . LEU B 1 758 ? 217.643 172.343 143.919 1.00 116.88 468 LEU B CA 1
ATOM 4823 C C . LEU B 1 758 ? 217.996 170.969 144.472 1.00 116.88 468 LEU B C 1
ATOM 4824 O O . LEU B 1 758 ? 219.014 170.387 144.080 1.00 116.88 468 LEU B O 1
ATOM 4829 N N . THR B 1 759 ? 217.169 170.435 145.369 1.00 119.75 469 THR B N 1
ATOM 4830 C CA . THR B 1 759 ? 217.374 169.062 145.813 1.00 119.75 469 THR B CA 1
ATOM 4831 C C . THR B 1 759 ? 216.968 168.049 144.750 1.00 119.75 469 THR B C 1
ATOM 4832 O O . THR B 1 759 ? 217.542 166.955 144.693 1.00 119.75 469 THR B O 1
ATOM 4836 N N . ALA B 1 760 ? 215.992 168.392 143.905 1.00 117.70 470 ALA B N 1
ATOM 4837 C CA . ALA B 1 760 ? 215.556 167.479 142.853 1.00 117.70 470 ALA B CA 1
ATOM 4838 C C . ALA B 1 760 ? 216.616 167.313 141.773 1.00 117.70 470 ALA B C 1
ATOM 4839 O O . ALA B 1 760 ? 216.600 166.316 141.040 1.00 117.70 470 ALA B O 1
ATOM 4841 N N . LEU B 1 761 ? 217.511 168.294 141.639 1.00 122.30 471 LEU B N 1
ATOM 4842 C CA . LEU B 1 761 ? 218.699 168.120 140.809 1.00 122.30 471 LEU B CA 1
ATOM 4843 C C . LEU B 1 761 ? 219.561 166.974 141.321 1.00 122.30 471 LEU B C 1
ATOM 4844 O O . LEU B 1 761 ? 220.029 166.135 140.542 1.00 122.30 471 LEU B O 1
ATOM 4849 N N . LEU B 1 762 ? 219.782 166.923 142.635 1.00 119.17 472 LEU B N 1
ATOM 4850 C CA . LEU B 1 762 ? 220.558 165.830 143.208 1.00 119.17 472 LEU B CA 1
ATOM 4851 C C . LEU B 1 762 ? 219.786 164.521 143.178 1.00 119.17 472 LEU B C 1
ATOM 4852 O O . LEU B 1 762 ? 220.389 163.449 143.059 1.00 119.17 472 LEU B O 1
ATOM 4857 N N . LYS B 1 763 ? 218.459 164.586 143.284 1.00 122.91 473 LYS B N 1
ATOM 4858 C CA . LYS B 1 763 ? 217.656 163.376 143.146 1.00 122.91 473 LYS B CA 1
ATOM 4859 C C . LYS B 1 763 ? 217.633 162.886 141.705 1.00 122.91 473 LYS B C 1
ATOM 4860 O O . LYS B 1 763 ? 217.554 161.678 141.464 1.00 122.91 473 LYS B O 1
ATOM 4866 N N . GLY B 1 764 ? 217.714 163.802 140.740 1.00 116.51 474 GLY B N 1
ATOM 4867 C CA . GLY B 1 764 ? 217.815 163.417 139.347 1.00 116.51 474 GLY B CA 1
ATOM 4868 C C . GLY B 1 764 ? 219.211 163.077 138.877 1.00 116.51 474 GLY B C 1
ATOM 4869 O O . GLY B 1 764 ? 219.395 162.779 137.693 1.00 116.51 474 GLY B O 1
ATOM 4870 N N . ALA B 1 765 ? 220.198 163.116 139.776 1.00 114.63 475 ALA B N 1
ATOM 4871 C CA . ALA B 1 765 ? 221.576 162.842 139.384 1.00 114.63 475 ALA B CA 1
ATOM 4872 C C . ALA B 1 765 ? 221.809 161.362 139.117 1.00 114.63 475 ALA B C 1
ATOM 4873 O O . ALA B 1 765 ? 222.717 161.007 138.356 1.00 114.63 475 ALA B O 1
ATOM 4875 N N . ASN B 1 766 ? 221.014 160.487 139.727 1.00 115.47 476 ASN B N 1
ATOM 4876 C CA . ASN B 1 766 ? 221.181 159.050 139.551 1.00 115.47 476 ASN B CA 1
ATOM 4877 C C . ASN B 1 766 ? 219.854 158.312 139.685 1.00 115.47 476 ASN B C 1
ATOM 4878 O O . ASN B 1 766 ? 218.787 158.933 139.627 1.00 115.47 476 ASN B O 1
ATOM 4883 N N . ALA B 1 767 ? 219.902 156.988 139.855 1.00 112.82 477 ALA B N 1
ATOM 4884 C CA . ALA B 1 767 ? 218.692 156.178 139.837 1.00 112.82 477 ALA B CA 1
ATOM 4885 C C . ALA B 1 767 ? 218.605 155.114 140.925 1.00 112.82 477 ALA B C 1
ATOM 4886 O O . ALA B 1 767 ? 217.635 154.349 140.921 1.00 112.82 477 ALA B O 1
ATOM 4888 N N . SER B 1 768 ? 219.568 155.030 141.841 1.00 110.75 478 SER B N 1
ATOM 4889 C CA . SER B 1 768 ? 219.491 154.050 142.916 1.00 110.75 478 SER B CA 1
ATOM 4890 C C . SER B 1 768 ? 218.463 154.495 143.949 1.00 110.75 478 SER B C 1
ATOM 4891 O O . SER B 1 768 ? 218.790 155.223 144.892 1.00 110.75 478 SER B O 1
ATOM 4894 N N . ALA B 1 769 ? 217.223 154.039 143.769 1.00 106.82 479 ALA B N 1
ATOM 4895 C CA . ALA B 1 769 ? 216.068 154.448 144.563 1.00 106.82 479 ALA B CA 1
ATOM 4896 C C . ALA B 1 769 ? 216.146 154.125 146.062 1.00 106.82 479 ALA B C 1
ATOM 4897 O O . ALA B 1 769 ? 215.693 154.962 146.853 1.00 106.82 479 ALA B O 1
ATOM 4899 N N . PRO B 1 770 ? 216.675 152.974 146.525 1.00 104.66 480 PRO B N 1
ATOM 4900 C CA . PRO B 1 770 ? 216.900 152.858 147.977 1.00 104.66 480 PRO B CA 1
ATOM 4901 C C . PRO B 1 770 ? 217.978 153.791 148.492 1.00 104.66 480 PRO B C 1
ATOM 4902 O O . PRO B 1 770 ? 217.815 154.364 149.577 1.00 104.66 480 PRO B O 1
ATOM 4906 N N . ASP B 1 771 ? 219.063 153.978 147.738 1.00 105.38 481 ASP B N 1
ATOM 4907 C CA . ASP B 1 771 ? 220.063 154.968 148.120 1.00 105.38 481 ASP B CA 1
ATOM 4908 C C . ASP B 1 771 ? 219.509 156.381 147.995 1.00 105.38 481 ASP B C 1
ATOM 4909 O O . ASP B 1 771 ? 219.902 157.276 148.753 1.00 105.38 481 ASP B O 1
ATOM 4911 N N . GLN B 1 772 ? 218.578 156.593 147.059 1.00 103.55 482 GLN B N 1
ATOM 4912 C CA . GLN B 1 772 ? 217.904 157.884 146.950 1.00 103.55 482 GLN B CA 1
ATOM 4913 C C . GLN B 1 772 ? 217.038 158.158 148.170 1.00 103.55 482 GLN B C 1
ATOM 4914 O O . GLN B 1 772 ? 217.029 159.279 148.693 1.00 103.55 482 GLN B O 1
ATOM 4916 N N . LEU B 1 773 ? 216.324 157.140 148.650 1.00 102.78 483 LEU B N 1
ATOM 4917 C CA . LEU B 1 773 ? 215.511 157.297 149.848 1.00 102.78 483 LEU B CA 1
ATOM 4918 C C . LEU B 1 773 ? 216.386 157.479 151.081 1.00 102.78 483 LEU B C 1
ATOM 4919 O O . LEU B 1 773 ? 216.033 158.234 151.996 1.00 102.78 483 LEU B O 1
ATOM 4924 N N . SER B 1 774 ? 217.546 156.816 151.103 1.00 103.58 484 SER B N 1
ATOM 4925 C CA . SER B 1 774 ? 218.515 157.012 152.177 1.00 103.58 484 SER B CA 1
ATOM 4926 C C . SER B 1 774 ? 219.069 158.430 152.193 1.00 103.58 484 SER B C 1
ATOM 4927 O O . SER B 1 774 ? 219.205 159.033 153.264 1.00 103.58 484 SER B O 1
ATOM 4930 N N . LEU B 1 775 ? 219.380 158.978 151.020 1.00 108.41 485 LEU B N 1
ATOM 4931 C CA . LEU B 1 775 ? 219.865 160.350 150.938 1.00 108.41 485 LEU B CA 1
ATOM 4932 C C . LEU B 1 775 ? 218.775 161.345 151.326 1.00 108.41 485 LEU B C 1
ATOM 4933 O O . LEU B 1 775 ? 219.048 162.359 151.984 1.00 108.41 485 LEU B O 1
ATOM 4935 N N . ALA B 1 776 ? 217.527 161.056 150.938 1.00 104.67 486 ALA B N 1
ATOM 4936 C CA . ALA B 1 776 ? 216.406 161.911 151.318 1.00 104.67 486 ALA B CA 1
ATOM 4937 C C . ALA B 1 776 ? 216.163 161.879 152.819 1.00 104.67 486 ALA B C 1
ATOM 4938 O O . ALA B 1 776 ? 215.767 162.893 153.406 1.00 104.67 486 ALA B O 1
ATOM 4940 N N . LEU B 1 777 ? 216.398 160.729 153.449 1.00 103.38 487 LEU B N 1
ATOM 4941 C CA . LEU B 1 777 ? 216.383 160.662 154.904 1.00 103.38 487 LEU B CA 1
ATOM 4942 C C . LEU B 1 777 ? 217.563 161.416 155.505 1.00 103.38 487 LEU B C 1
ATOM 4943 O O . LEU B 1 777 ? 217.456 161.961 156.610 1.00 103.38 487 LEU B O 1
ATOM 4948 N N . ALA B 1 778 ? 218.690 161.460 154.789 1.00 104.43 488 ALA B N 1
ATOM 4949 C CA . ALA B 1 778 ? 219.880 162.119 155.317 1.00 104.43 488 ALA B CA 1
ATOM 4950 C C . ALA B 1 778 ? 219.734 163.637 155.325 1.00 104.43 488 ALA B C 1
ATOM 4951 O O . ALA B 1 778 ? 220.089 164.289 156.313 1.00 104.43 488 ALA B O 1
ATOM 4953 N N . TRP B 1 779 ? 219.216 164.224 154.241 1.00 110.44 489 TRP B N 1
ATOM 4954 C CA . TRP B 1 779 ? 219.083 165.679 154.227 1.00 110.44 489 TRP B CA 1
ATOM 4955 C C . TRP B 1 779 ? 217.880 166.177 155.013 1.00 110.44 489 TRP B C 1
ATOM 4956 O O . TRP B 1 779 ? 217.765 167.392 155.212 1.00 110.44 489 TRP B O 1
ATOM 4967 N N . ASN B 1 780 ? 216.986 165.273 155.433 1.00 107.36 490 ASN B N 1
ATOM 4968 C CA . ASN B 1 780 ? 215.875 165.549 156.354 1.00 107.36 490 ASN B CA 1
ATOM 4969 C C . ASN B 1 780 ? 214.910 166.588 155.773 1.00 107.36 490 ASN B C 1
ATOM 4970 O O . ASN B 1 780 ? 214.712 167.675 156.316 1.00 107.36 490 ASN B O 1
ATOM 4975 N N . ARG B 1 781 ? 214.325 166.232 154.632 1.00 107.56 491 ARG B N 1
ATOM 4976 C CA . ARG B 1 781 ? 213.310 167.043 153.960 1.00 107.56 491 ARG B CA 1
ATOM 4977 C C . ARG B 1 781 ? 212.259 166.068 153.437 1.00 107.56 491 ARG B C 1
ATOM 4978 O O . ARG B 1 781 ? 212.407 165.507 152.348 1.00 107.56 491 ARG B O 1
ATOM 4980 N N . VAL B 1 782 ? 211.196 165.871 154.220 1.00 107.82 492 VAL B N 1
ATOM 4981 C CA . VAL B 1 782 ? 210.228 164.821 153.924 1.00 107.82 492 VAL B CA 1
ATOM 4982 C C . VAL B 1 782 ? 209.332 165.177 152.741 1.00 107.82 492 VAL B C 1
ATOM 4983 O O . VAL B 1 782 ? 208.779 164.275 152.097 1.00 107.82 492 VAL B O 1
ATOM 4987 N N . ASP B 1 783 ? 209.215 166.466 152.405 1.00 106.04 493 ASP B N 1
ATOM 4988 C CA . ASP B 1 783 ? 208.368 166.873 151.289 1.00 106.04 493 ASP B CA 1
ATOM 4989 C C . ASP B 1 783 ? 208.946 166.410 149.959 1.00 106.04 493 ASP B C 1
ATOM 4990 O O . ASP B 1 783 ? 208.197 166.091 149.029 1.00 106.04 493 ASP B O 1
ATOM 4992 N N . ILE B 1 784 ? 210.274 166.318 149.872 1.00 113.25 494 ILE B N 1
ATOM 4993 C CA . ILE B 1 784 ? 210.921 165.885 148.639 1.00 113.25 494 ILE B CA 1
ATOM 4994 C C . ILE B 1 784 ? 210.641 164.411 148.373 1.00 113.25 494 ILE B C 1
ATOM 4995 O O . ILE B 1 784 ? 210.311 164.020 147.248 1.00 113.25 494 ILE B O 1
ATOM 5000 N N . ALA B 1 785 ? 210.753 163.577 149.408 1.00 115.07 495 ALA B N 1
ATOM 5001 C CA . ALA B 1 785 ? 210.452 162.159 149.254 1.00 115.07 495 ALA B CA 1
ATOM 5002 C C . ALA B 1 785 ? 208.958 161.929 149.076 1.00 115.07 495 ALA B C 1
ATOM 5003 O O . ALA B 1 785 ? 208.548 160.975 148.403 1.00 115.07 495 ALA B O 1
ATOM 5005 N N . ARG B 1 786 ? 208.130 162.789 149.674 1.00 113.19 496 ARG B N 1
ATOM 5006 C CA . ARG B 1 786 ? 206.688 162.670 149.487 1.00 113.19 496 ARG B CA 1
ATOM 5007 C C . ARG B 1 786 ? 206.271 163.085 148.084 1.00 113.19 496 ARG B C 1
ATOM 5008 O O . ARG B 1 786 ? 205.253 162.606 147.574 1.00 113.19 496 ARG B O 1
ATOM 5010 N N . SER B 1 787 ? 207.040 163.966 147.448 1.00 117.21 497 SER B N 1
ATOM 5011 C CA . SER B 1 787 ? 206.691 164.449 146.120 1.00 117.21 497 SER B CA 1
ATOM 5012 C C . SER B 1 787 ? 207.268 163.588 145.004 1.00 117.21 497 SER B C 1
ATOM 5013 O O . SER B 1 787 ? 206.576 163.322 144.016 1.00 117.21 497 SER B O 1
ATOM 5016 N N . GLN B 1 788 ? 208.514 163.140 145.134 1.00 122.73 498 GLN B N 1
ATOM 5017 C CA . GLN B 1 788 ? 209.223 162.537 144.013 1.00 122.73 498 GLN B CA 1
ATOM 5018 C C . GLN B 1 788 ? 209.406 161.032 144.148 1.00 122.73 498 GLN B C 1
ATOM 5019 O O . GLN B 1 788 ? 209.274 160.307 143.157 1.00 122.73 498 GLN B O 1
ATOM 5025 N N . ILE B 1 789 ? 209.729 160.536 145.339 1.00 114.81 499 ILE B N 1
ATOM 5026 C CA . ILE B 1 789 ? 210.143 159.140 145.468 1.00 114.81 499 ILE B CA 1
ATOM 5027 C C . ILE B 1 789 ? 208.937 158.212 145.482 1.00 114.81 499 ILE B C 1
ATOM 5028 O O . ILE B 1 789 ? 208.797 157.337 144.620 1.00 114.81 499 ILE B O 1
ATOM 5033 N N . PHE B 1 790 ? 208.048 158.388 146.458 1.00 118.05 500 PHE B N 1
ATOM 5034 C CA . PHE B 1 790 ? 206.920 157.475 146.647 1.00 118.05 500 PHE B CA 1
ATOM 5035 C C . PHE B 1 790 ? 205.843 157.800 145.616 1.00 118.05 500 PHE B C 1
ATOM 5036 O O . PHE B 1 790 ? 204.855 158.488 145.883 1.00 118.05 500 PHE B O 1
ATOM 5038 N N . ILE B 1 791 ? 206.051 157.285 144.404 1.00 118.16 501 ILE B N 1
ATOM 5039 C CA . ILE B 1 791 ? 205.132 157.470 143.291 1.00 118.16 501 ILE B CA 1
ATOM 5040 C C . ILE B 1 791 ? 204.725 156.102 142.764 1.00 118.16 501 ILE B C 1
ATOM 5041 O O . ILE B 1 791 ? 205.182 155.062 143.239 1.00 118.16 501 ILE B O 1
ATOM 5046 N N . TYR B 1 792 ? 203.858 156.118 141.756 1.00 117.28 502 TYR B N 1
ATOM 5047 C CA . TYR B 1 792 ? 203.370 154.879 141.171 1.00 117.28 502 TYR B CA 1
ATOM 5048 C C . TYR B 1 792 ? 204.430 154.254 140.274 1.00 117.28 502 TYR B C 1
ATOM 5049 O O . TYR B 1 792 ? 205.067 154.936 139.467 1.00 117.28 502 TYR B O 1
ATOM 5051 N N . GLY B 1 793 ? 204.624 152.946 140.429 1.00 125.20 503 GLY B N 1
ATOM 5052 C CA . GLY B 1 793 ? 205.529 152.201 139.583 1.00 125.20 503 GLY B CA 1
ATOM 5053 C C . GLY B 1 793 ? 206.956 152.108 140.078 1.00 125.20 503 GLY B C 1
ATOM 5054 O O . GLY B 1 793 ? 207.824 151.647 139.326 1.00 125.20 503 GLY B O 1
ATOM 5055 N N . GLN B 1 794 ? 207.231 152.533 141.308 1.00 129.42 504 GLN B N 1
ATOM 5056 C CA . GLN B 1 794 ? 208.586 152.480 141.840 1.00 129.42 504 GLN B CA 1
ATOM 5057 C C . GLN B 1 794 ? 208.956 151.042 142.185 1.00 129.42 504 GLN B C 1
ATOM 5058 O O . GLN B 1 794 ? 208.137 150.295 142.729 1.00 129.42 504 GLN B O 1
ATOM 5064 N N . GLN B 1 795 ? 210.186 150.651 141.858 1.00 126.11 505 GLN B N 1
ATOM 5065 C CA . GLN B 1 795 ? 210.680 149.311 142.147 1.00 126.11 505 GLN B CA 1
ATOM 5066 C C . GLN B 1 795 ? 211.331 149.284 143.523 1.00 126.11 505 GLN B C 1
ATOM 5067 O O . GLN B 1 795 ? 212.038 150.223 143.902 1.00 126.11 505 GLN B O 1
ATOM 5069 N N . TRP B 1 796 ? 211.089 148.208 144.268 1.00 122.77 506 TRP B N 1
ATOM 5070 C CA . TRP B 1 796 ? 211.627 148.056 145.607 1.00 122.77 506 TRP B CA 1
ATOM 5071 C C . TRP B 1 796 ? 212.162 146.645 145.807 1.00 122.77 506 TRP B C 1
ATOM 5072 O O . TRP B 1 796 ? 211.427 145.672 145.591 1.00 122.77 506 TRP B O 1
ATOM 5083 N N . PRO B 1 797 ? 213.417 146.488 146.216 1.00 113.84 50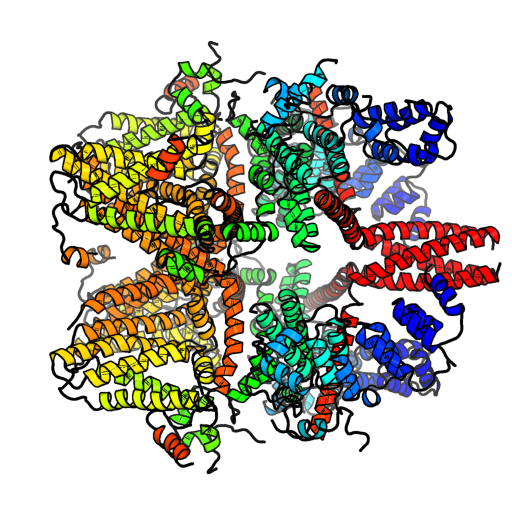7 PRO B N 1
ATOM 5084 C CA . PRO B 1 797 ? 213.901 145.163 146.607 1.00 113.84 507 PRO B CA 1
ATOM 5085 C C . PRO B 1 797 ? 213.403 144.799 147.995 1.00 113.84 507 PRO B C 1
ATOM 5086 O O . PRO B 1 797 ? 212.886 145.632 148.742 1.00 113.84 507 PRO B O 1
ATOM 5090 N N . VAL B 1 798 ? 213.568 143.522 148.340 1.00 110.04 508 VAL B N 1
ATOM 5091 C CA . VAL B 1 798 ? 213.157 143.053 149.655 1.00 110.04 508 VAL B CA 1
ATOM 5092 C C . VAL B 1 798 ? 214.182 143.480 150.697 1.00 110.04 508 VAL B C 1
ATOM 5093 O O . VAL B 1 798 ? 215.387 143.561 150.422 1.00 110.04 508 VAL B O 1
ATOM 5097 N N . GLY B 1 799 ? 213.700 143.796 151.897 1.00 104.83 509 GLY B N 1
ATOM 5098 C CA . GLY B 1 799 ? 214.563 144.244 152.968 1.00 104.83 509 GLY B CA 1
ATOM 5099 C C . GLY B 1 799 ? 214.949 145.706 152.926 1.00 104.83 509 GLY B C 1
ATOM 5100 O O . GLY B 1 799 ? 215.515 146.206 153.907 1.00 104.83 509 GLY B O 1
ATOM 5101 N N . SER B 1 800 ? 214.669 146.412 151.829 1.00 111.18 510 SER B N 1
ATOM 5102 C CA . SER B 1 800 ? 215.012 147.826 151.748 1.00 111.18 510 SER B CA 1
ATOM 5103 C C . SER B 1 800 ? 214.080 148.675 152.602 1.00 111.18 510 SER B C 1
ATOM 5104 O O . SER B 1 800 ? 214.528 149.624 153.255 1.00 111.18 510 SER B O 1
ATOM 5107 N N . LEU B 1 801 ? 212.787 148.343 152.609 1.00 111.27 511 LEU B N 1
ATOM 5108 C CA . LEU B 1 801 ? 211.831 149.076 153.433 1.00 111.27 511 LEU B CA 1
ATOM 5109 C C . LEU B 1 801 ? 212.084 148.851 154.914 1.00 111.27 511 LEU B C 1
ATOM 5110 O O . LEU B 1 801 ? 211.926 149.779 155.713 1.00 111.27 511 LEU B O 1
ATOM 5115 N N . GLU B 1 802 ? 212.506 147.643 155.288 1.00 109.15 512 GLU B N 1
ATOM 5116 C CA . GLU B 1 802 ? 212.784 147.347 156.688 1.00 109.15 512 GLU B CA 1
ATOM 5117 C C . GLU B 1 802 ? 214.020 148.095 157.175 1.00 109.15 512 GLU B C 1
ATOM 5118 O O . GLU B 1 802 ? 214.013 148.675 158.268 1.00 109.15 512 GLU B O 1
ATOM 5124 N N . GLN B 1 803 ? 215.082 148.105 156.364 1.00 109.61 513 GLN B N 1
ATOM 5125 C CA . GLN B 1 803 ? 216.293 148.834 156.725 1.00 109.61 513 GLN B CA 1
ATOM 5126 C C . GLN B 1 803 ? 216.045 150.337 156.733 1.00 109.61 513 GLN B C 1
ATOM 5127 O O . GLN B 1 803 ? 216.595 151.060 157.574 1.00 109.61 513 GLN B O 1
ATOM 5133 N N . ALA B 1 804 ? 215.192 150.815 155.822 1.00 108.77 514 ALA B N 1
ATOM 5134 C CA . ALA B 1 804 ? 214.805 152.221 155.813 1.00 108.77 514 ALA B CA 1
ATOM 5135 C C . ALA B 1 804 ? 214.016 152.595 157.059 1.00 108.77 514 ALA B C 1
ATOM 5136 O O . ALA B 1 804 ? 214.252 153.661 157.638 1.00 108.77 514 ALA B O 1
ATOM 5138 N N . MET B 1 805 ? 213.093 151.729 157.486 1.00 113.77 515 MET B N 1
ATOM 5139 C CA . MET B 1 805 ? 212.353 151.953 158.723 1.00 113.77 515 MET B CA 1
ATOM 5140 C C . MET B 1 805 ? 213.278 151.961 159.931 1.00 113.77 515 MET B C 1
ATOM 5141 O O . MET B 1 805 ? 213.119 152.786 160.837 1.00 113.77 515 MET B O 1
ATOM 5146 N N . LEU B 1 806 ? 214.272 151.068 159.942 1.00 107.88 516 LEU B N 1
ATOM 5147 C CA . LEU B 1 806 ? 215.225 151.031 161.049 1.00 107.88 516 LEU B CA 1
ATOM 5148 C C . LEU B 1 806 ? 216.062 152.305 161.107 1.00 107.88 516 LEU B C 1
ATOM 5149 O O . LEU B 1 806 ? 216.195 152.923 162.173 1.00 107.88 516 LEU B O 1
ATOM 5154 N N . ASP B 1 807 ? 216.591 152.732 159.956 1.00 107.38 517 ASP B N 1
ATOM 5155 C CA . ASP B 1 807 ? 217.396 153.946 159.905 1.00 107.38 517 ASP B CA 1
ATOM 5156 C C . ASP B 1 807 ? 216.569 155.189 160.194 1.00 107.38 517 ASP B C 1
ATOM 5157 O O . ASP B 1 807 ? 217.102 156.182 160.698 1.00 107.38 517 ASP B O 1
ATOM 5162 N N . ALA B 1 808 ? 215.270 155.149 159.904 1.00 103.87 518 ALA B N 1
ATOM 5163 C CA . ALA B 1 808 ? 214.411 156.271 160.250 1.00 103.87 518 ALA B CA 1
ATOM 5164 C C . ALA B 1 808 ? 214.063 156.288 161.730 1.00 103.87 518 ALA B C 1
ATOM 5165 O O . ALA B 1 808 ? 213.934 157.368 162.317 1.00 103.87 518 ALA B O 1
ATOM 5167 N N . LEU B 1 809 ? 213.901 155.116 162.346 1.00 96.73 519 LEU B N 1
ATOM 5168 C CA . LEU B 1 809 ? 213.558 155.078 163.763 1.00 96.73 519 LEU B CA 1
ATOM 5169 C C . LEU B 1 809 ? 214.743 155.460 164.635 1.00 96.73 519 LEU B C 1
ATOM 5170 O O . LEU B 1 809 ? 214.563 156.092 165.681 1.00 96.73 519 LEU B O 1
ATOM 5175 N N . VAL B 1 810 ? 215.963 155.098 164.227 1.00 96.00 520 VAL B N 1
ATOM 5176 C CA . VAL B 1 810 ? 217.097 155.342 165.114 1.00 96.00 520 VAL B CA 1
ATOM 5177 C C . VAL B 1 810 ? 217.522 156.805 165.158 1.00 96.00 520 VAL B C 1
ATOM 5178 O O . VAL B 1 810 ? 218.325 157.179 166.020 1.00 96.00 520 VAL B O 1
ATOM 5182 N N . LEU B 1 811 ? 217.008 157.657 164.272 1.00 101.27 521 LEU B N 1
ATOM 5183 C CA . LEU B 1 811 ? 217.518 159.017 164.147 1.00 101.27 521 LEU B CA 1
ATOM 5184 C C . LEU B 1 811 ? 216.464 160.094 164.377 1.00 101.27 521 LEU B C 1
ATOM 5185 O O . LEU B 1 811 ? 216.647 161.219 163.895 1.00 101.27 521 LEU B O 1
ATOM 5190 N N . ASP B 1 812 ? 215.377 159.772 165.097 1.00 100.45 522 ASP B N 1
ATOM 5191 C CA . ASP B 1 812 ? 214.322 160.718 165.501 1.00 100.45 522 ASP B CA 1
ATOM 5192 C C . ASP B 1 812 ? 213.672 161.388 164.289 1.00 100.45 522 ASP B C 1
ATOM 5193 O O . ASP B 1 812 ? 213.743 162.604 164.105 1.00 100.45 522 ASP B O 1
ATOM 5198 N N . ARG B 1 813 ? 213.040 160.578 163.451 1.00 102.94 523 ARG B N 1
ATOM 5199 C CA . ARG B 1 813 ? 212.349 161.075 162.266 1.00 102.94 523 ARG B CA 1
ATOM 5200 C C . ARG B 1 813 ? 210.862 160.785 162.437 1.00 102.94 523 ARG B C 1
ATOM 5201 O O . ARG B 1 813 ? 210.434 159.635 162.494 1.00 102.94 523 ARG B O 1
ATOM 5209 N N . VAL B 1 814 ? 210.072 161.851 162.540 1.00 94.00 524 VAL B N 1
ATOM 5210 C CA . VAL B 1 814 ? 208.637 161.691 162.740 1.00 94.00 524 VAL B CA 1
ATOM 5211 C C . VAL B 1 814 ? 207.943 161.383 161.423 1.00 94.00 524 VAL B C 1
ATOM 5212 O O . VAL B 1 814 ? 207.308 160.330 161.260 1.00 94.00 524 VAL B O 1
ATOM 5216 N N . ASP B 1 815 ? 208.063 162.297 160.461 1.00 110.11 525 ASP B N 1
ATOM 5217 C CA . ASP B 1 815 ? 207.242 162.237 159.262 1.00 110.11 525 ASP B CA 1
ATOM 5218 C C . ASP B 1 815 ? 207.682 161.119 158.330 1.00 110.11 525 ASP B C 1
ATOM 5219 O O . ASP B 1 815 ? 206.853 160.567 157.600 1.00 110.11 525 ASP B O 1
ATOM 5224 N N . PHE B 1 816 ? 208.967 160.759 158.354 1.00 109.14 526 PHE B N 1
ATOM 5225 C CA . PHE B 1 816 ? 209.446 159.640 157.553 1.00 109.14 526 PHE B CA 1
ATOM 5226 C C . PHE B 1 816 ? 208.871 158.316 158.025 1.00 109.14 526 PHE B C 1
ATOM 5227 O O . PHE B 1 816 ? 208.445 157.505 157.199 1.00 109.14 526 PHE B O 1
ATOM 5229 N N . VAL B 1 817 ? 208.836 158.092 159.338 1.00 100.68 527 VAL B N 1
ATOM 5230 C CA . VAL B 1 817 ? 208.216 156.884 159.865 1.00 100.68 527 VAL B CA 1
ATOM 5231 C C . VAL B 1 817 ? 206.715 156.910 159.617 1.00 100.68 527 VAL B C 1
ATOM 5232 O O . VAL B 1 817 ? 206.116 155.875 159.295 1.00 100.68 527 VAL B O 1
ATOM 5236 N N . LYS B 1 818 ? 206.097 158.100 159.699 1.00 89.34 528 LYS B N 1
ATOM 5237 C CA . LYS B 1 818 ? 204.678 158.231 159.368 1.00 89.34 528 LYS B CA 1
ATOM 5238 C C . LYS B 1 818 ? 204.396 157.835 157.922 1.00 89.34 528 LYS B C 1
ATOM 5239 O O . LYS B 1 818 ? 203.448 157.091 157.644 1.00 89.34 528 LYS B O 1
ATOM 5245 N N . LEU B 1 819 ? 205.246 158.272 156.996 1.00 102.65 529 LEU B N 1
ATOM 5246 C CA . LEU B 1 819 ? 204.988 158.021 155.585 1.00 102.65 529 LEU B CA 1
ATOM 5247 C C . LEU B 1 819 ? 205.332 156.585 155.205 1.00 102.65 529 LEU B C 1
ATOM 5248 O O . LEU B 1 819 ? 204.676 155.995 154.341 1.00 102.65 529 LEU B O 1
ATOM 5253 N N . LEU B 1 820 ? 206.352 156.003 155.844 1.00 101.69 530 LEU B N 1
ATOM 5254 C CA . LEU B 1 820 ? 206.666 154.600 155.589 1.00 101.69 530 LEU B CA 1
ATOM 5255 C C . LEU B 1 820 ? 205.608 153.662 156.157 1.00 101.69 530 LEU B C 1
ATOM 5256 O O . LEU B 1 820 ? 205.303 152.641 155.530 1.00 101.69 530 LEU B O 1
ATOM 5261 N N . ILE B 1 821 ? 205.042 153.976 157.328 1.00 102.71 531 ILE B N 1
ATOM 5262 C CA . ILE B 1 821 ? 203.890 153.221 157.818 1.00 102.71 531 ILE B CA 1
ATOM 5263 C C . ILE B 1 821 ? 202.697 153.424 156.892 1.00 102.71 531 ILE B C 1
ATOM 5264 O O . ILE B 1 821 ? 201.944 152.483 156.606 1.00 102.71 531 ILE B O 1
ATOM 5269 N N . GLU B 1 822 ? 202.559 154.628 156.332 1.00 100.35 532 GLU B N 1
ATOM 5270 C CA . GLU B 1 822 ? 201.483 154.890 155.384 1.00 100.35 532 GLU B CA 1
ATOM 5271 C C . GLU B 1 822 ? 201.718 154.258 154.014 1.00 100.35 532 GLU B C 1
ATOM 5272 O O . GLU B 1 822 ? 200.850 154.377 153.143 1.00 100.35 532 GLU B O 1
ATOM 5274 N N . ASN B 1 823 ? 202.855 153.596 153.794 1.00 109.40 533 ASN B N 1
ATOM 5275 C CA . ASN B 1 823 ? 203.197 153.038 152.491 1.00 109.40 533 ASN B CA 1
ATOM 5276 C C . ASN B 1 823 ? 203.712 151.606 152.590 1.00 109.40 533 ASN B C 1
ATOM 5277 O O . ASN B 1 823 ? 204.757 151.267 152.034 1.00 109.40 533 ASN B O 1
ATOM 5282 N N . GLY B 1 824 ? 202.990 150.745 153.303 1.00 113.84 534 GLY B N 1
ATOM 5283 C CA . GLY B 1 824 ? 203.235 149.319 153.188 1.00 113.84 534 GLY B CA 1
ATOM 5284 C C . GLY B 1 824 ? 203.904 148.645 154.367 1.00 113.84 534 GLY B C 1
ATOM 5285 O O . GLY B 1 824 ? 203.771 147.430 154.544 1.00 113.84 534 GLY B O 1
ATOM 5286 N N . VAL B 1 825 ? 204.635 149.408 155.172 1.00 109.56 535 VAL B N 1
ATOM 5287 C CA . VAL B 1 825 ? 205.370 148.833 156.292 1.00 109.56 535 VAL B CA 1
ATOM 5288 C C . VAL B 1 825 ? 204.394 148.485 157.405 1.00 109.56 535 VAL B C 1
ATOM 5289 O O . VAL B 1 825 ? 203.699 149.359 157.934 1.00 109.56 535 VAL B O 1
ATOM 5293 N N . SER B 1 826 ? 204.334 147.205 157.757 1.00 113.35 536 SER B N 1
ATOM 5294 C CA . SER B 1 826 ? 203.491 146.717 158.838 1.00 113.35 536 SER B CA 1
ATOM 5295 C C . SER B 1 826 ? 204.368 146.309 160.011 1.00 113.35 536 SER B C 1
ATOM 5296 O O . SER B 1 826 ? 205.250 145.455 159.865 1.00 113.35 536 SER B O 1
ATOM 5299 N N . MET B 1 827 ? 204.117 146.914 161.173 1.00 106.69 537 MET B N 1
ATOM 5300 C CA . MET B 1 827 ? 204.961 146.679 162.337 1.00 106.69 537 MET B CA 1
ATOM 5301 C C . MET B 1 827 ? 204.738 145.309 162.960 1.00 106.69 537 MET B C 1
ATOM 5302 O O . MET B 1 827 ? 205.600 144.838 163.707 1.00 106.69 537 MET B O 1
ATOM 5307 N N . HIS B 1 828 ? 203.612 144.654 162.665 1.00 105.30 538 HIS B N 1
ATOM 5308 C CA . HIS B 1 828 ? 203.378 143.315 163.195 1.00 105.30 538 HIS B CA 1
ATOM 5309 C C . HIS B 1 828 ? 204.249 142.275 162.504 1.00 105.30 538 HIS B C 1
ATOM 5310 O O . HIS B 1 828 ? 204.431 141.174 163.033 1.00 105.30 538 HIS B O 1
ATOM 5317 N N . ARG B 1 829 ? 204.785 142.597 161.328 1.00 112.17 539 ARG B N 1
ATOM 5318 C CA . ARG B 1 829 ? 205.713 141.722 160.630 1.00 112.17 539 ARG B CA 1
ATOM 5319 C C . ARG B 1 829 ? 207.155 142.206 160.700 1.00 112.17 539 ARG B C 1
ATOM 5320 O O . ARG B 1 829 ? 208.066 141.435 160.380 1.00 112.17 539 ARG B O 1
ATOM 5322 N N . PHE B 1 830 ? 207.384 143.453 161.110 1.00 108.65 540 PHE B N 1
ATOM 5323 C CA . PHE B 1 830 ? 208.738 143.996 161.139 1.00 108.65 540 PHE B CA 1
ATOM 5324 C C . PHE B 1 830 ? 209.501 143.591 162.391 1.00 108.65 540 PHE B C 1
ATOM 5325 O O . PHE B 1 830 ? 210.538 142.925 162.312 1.00 108.65 540 PHE B O 1
ATOM 5333 N N . LEU B 1 831 ? 209.005 144.000 163.553 1.00 107.68 541 LEU B N 1
ATOM 5334 C CA . LEU B 1 831 ? 209.835 144.074 164.748 1.00 107.68 541 LEU B CA 1
ATOM 5335 C C . LEU B 1 831 ? 210.060 142.695 165.350 1.00 107.68 541 LEU B C 1
ATOM 5336 O O . LEU B 1 831 ? 209.105 141.985 165.678 1.00 107.68 541 LEU B O 1
ATOM 5341 N N . THR B 1 832 ? 211.326 142.320 165.488 1.00 105.35 542 THR B N 1
ATOM 5342 C CA . THR B 1 832 ? 211.739 141.114 166.190 1.00 105.35 542 THR B CA 1
ATOM 5343 C C . THR B 1 832 ? 212.462 141.508 167.470 1.00 105.35 542 THR B C 1
ATOM 5344 O O . THR B 1 832 ? 212.690 142.690 167.743 1.00 105.35 542 THR B O 1
ATOM 5348 N N . ILE B 1 833 ? 212.824 140.493 168.255 1.00 98.28 543 ILE B N 1
ATOM 5349 C CA . ILE B 1 833 ? 213.493 140.731 169.528 1.00 98.28 543 ILE B CA 1
ATOM 5350 C C . ILE B 1 833 ? 214.901 141.263 169.292 1.00 98.28 543 ILE B C 1
ATOM 5351 O O . ILE B 1 833 ? 215.383 142.140 170.022 1.00 98.28 543 ILE B O 1
ATOM 5356 N N . SER B 1 834 ? 215.563 140.772 168.241 1.00 98.20 544 SER B N 1
ATOM 5357 C CA . SER B 1 834 ? 216.944 141.153 167.974 1.00 98.20 544 SER B CA 1
ATOM 5358 C C . SER B 1 834 ? 217.044 142.601 167.512 1.00 98.20 544 SER B C 1
ATOM 5359 O O . SER B 1 834 ? 217.942 143.336 167.942 1.00 98.20 544 SER B O 1
ATOM 5362 N N . ARG B 1 835 ? 216.118 143.037 166.660 1.00 94.80 545 ARG B N 1
ATOM 5363 C CA . ARG B 1 835 ? 216.171 144.412 166.179 1.00 94.80 545 ARG B CA 1
ATOM 5364 C C . ARG B 1 835 ? 215.744 145.392 167.262 1.00 94.80 545 ARG B C 1
ATOM 5365 O O . ARG B 1 835 ? 216.229 146.526 167.307 1.00 94.80 545 ARG B O 1
ATOM 5373 N N . LEU B 1 836 ? 214.868 144.964 168.170 1.00 95.43 546 LEU B N 1
ATOM 5374 C CA . LEU B 1 836 ? 214.555 145.801 169.321 1.00 95.43 546 LEU B CA 1
ATOM 5375 C C . LEU B 1 836 ? 215.747 145.902 170.264 1.00 95.43 546 LEU B C 1
ATOM 5376 O O . LEU B 1 836 ? 215.988 146.968 170.849 1.00 95.43 546 LEU B O 1
ATOM 5381 N N . GLU B 1 837 ? 216.514 144.815 170.404 1.00 92.51 547 GLU B N 1
ATOM 5382 C CA . GLU B 1 837 ? 217.759 144.870 171.164 1.00 92.51 547 GLU B CA 1
ATOM 5383 C C . GLU B 1 837 ? 218.753 145.822 170.514 1.00 92.51 547 GLU B C 1
ATOM 5384 O O . GLU B 1 837 ? 219.472 146.556 171.205 1.00 92.51 547 GLU B O 1
ATOM 5386 N N . GLU B 1 838 ? 218.792 145.829 169.181 1.00 95.57 548 GLU B N 1
ATOM 5387 C CA . GLU B 1 838 ? 219.613 146.793 168.456 1.00 95.57 548 GLU B CA 1
ATOM 5388 C C . GLU B 1 838 ? 219.140 148.223 168.687 1.00 95.57 548 GLU B C 1
ATOM 5389 O O . GLU B 1 838 ? 219.966 149.138 168.773 1.00 95.57 548 GLU B O 1
ATOM 5391 N N . LEU B 1 839 ? 217.823 148.428 168.783 1.00 91.77 549 LEU B N 1
ATOM 5392 C CA . LEU B 1 839 ? 217.286 149.748 169.102 1.00 91.77 549 LEU B CA 1
ATOM 5393 C C . LEU B 1 839 ? 217.679 150.194 170.499 1.00 91.77 549 LEU B C 1
ATOM 5394 O O . LEU B 1 839 ? 217.966 151.375 170.715 1.00 91.77 549 LEU B O 1
ATOM 5396 N N . TYR B 1 840 ? 217.690 149.273 171.453 1.00 88.33 550 TYR B N 1
ATOM 5397 C CA . TYR B 1 840 ? 218.130 149.639 172.792 1.00 88.33 550 TYR B CA 1
ATOM 5398 C C . TYR B 1 840 ? 219.645 149.751 172.895 1.00 88.33 550 TYR B C 1
ATOM 5399 O O . TYR B 1 840 ? 220.149 150.311 173.873 1.00 88.33 550 TYR B O 1
ATOM 5408 N N . ASN B 1 841 ? 220.386 149.240 171.917 1.00 102.95 551 ASN B N 1
ATOM 5409 C CA . ASN B 1 841 ? 221.837 149.386 171.931 1.00 102.95 551 ASN B CA 1
ATOM 5410 C C . ASN B 1 841 ? 222.374 150.244 170.791 1.00 102.95 551 ASN B C 1
ATOM 5411 O O . ASN B 1 841 ? 223.376 149.870 170.174 1.00 102.95 551 ASN B O 1
ATOM 5416 N N . THR B 1 842 ? 221.743 151.377 170.500 1.00 109.26 552 THR B N 1
ATOM 5417 C CA . THR B 1 842 ? 222.254 152.296 169.495 1.00 109.26 552 THR B CA 1
ATOM 5418 C C . THR B 1 842 ? 223.300 153.233 170.093 1.00 109.26 552 THR B C 1
ATOM 5419 O O . THR B 1 842 ? 223.701 153.106 171.253 1.00 109.26 552 THR B O 1
ATOM 5423 N N . ARG B 1 843 ? 223.746 154.189 169.273 1.00 108.57 553 ARG B N 1
ATOM 5424 C CA . ARG B 1 843 ? 224.682 155.204 169.736 1.00 108.57 553 ARG B CA 1
ATOM 5425 C C . ARG B 1 843 ? 224.365 156.594 169.193 1.00 108.57 553 ARG B C 1
ATOM 5426 O O . ARG B 1 843 ? 225.252 157.455 169.191 1.00 108.57 553 ARG B O 1
ATOM 5428 N N . HIS B 1 844 ? 223.139 156.844 168.736 1.00 110.92 554 HIS B N 1
ATOM 5429 C CA . HIS B 1 844 ? 222.784 158.121 168.131 1.00 110.92 554 HIS B CA 1
ATOM 5430 C C . HIS B 1 844 ? 221.824 158.948 168.974 1.00 110.92 554 HIS B C 1
ATOM 5431 O O . HIS B 1 844 ? 221.167 159.840 168.426 1.00 110.92 554 HIS B O 1
ATOM 5438 N N . GLY B 1 845 ? 221.717 158.677 170.272 1.00 110.93 555 GLY B N 1
ATOM 5439 C CA . GLY B 1 845 ? 220.716 159.309 171.101 1.00 110.93 555 GLY B CA 1
ATOM 5440 C C . GLY B 1 845 ? 221.016 160.766 171.372 1.00 110.93 555 GLY B C 1
ATOM 5441 O O . GLY B 1 845 ? 222.176 161.198 171.464 1.00 110.93 555 GLY B O 1
ATOM 5442 N N . PRO B 1 846 ? 219.941 161.570 171.470 1.00 104.14 556 PRO B N 1
ATOM 5443 C CA . PRO B 1 846 ? 220.103 162.983 171.839 1.00 104.14 556 PRO B CA 1
ATOM 5444 C C . PRO B 1 846 ? 220.630 163.167 173.253 1.00 104.14 556 PRO B C 1
ATOM 5445 O O . PRO B 1 846 ? 221.692 163.765 173.454 1.00 104.14 556 PRO B O 1
ATOM 5449 N N . SER B 1 847 ? 219.906 162.627 174.229 1.00 102.62 557 SER B N 1
ATOM 5450 C CA . SER B 1 847 ? 220.261 162.746 175.635 1.00 102.62 557 SER B CA 1
ATOM 5451 C C . SER B 1 847 ? 219.485 161.694 176.411 1.00 102.62 557 SER B C 1
ATOM 5452 O O . SER B 1 847 ? 218.255 161.650 176.333 1.00 102.62 557 SER B O 1
ATOM 5455 N N . ASN B 1 848 ? 220.200 160.860 177.161 1.00 105.66 558 ASN B N 1
ATOM 5456 C CA . ASN B 1 848 ? 219.553 159.747 177.846 1.00 105.66 558 ASN B CA 1
ATOM 5457 C C . ASN B 1 848 ? 220.128 159.574 179.242 1.00 105.66 558 ASN B C 1
ATOM 5458 O O . ASN B 1 848 ? 221.273 159.954 179.498 1.00 105.66 558 ASN B O 1
ATOM 5463 N N . THR B 1 849 ? 219.315 159.026 180.147 1.00 106.51 559 THR B N 1
ATOM 5464 C CA . THR B 1 849 ? 219.762 158.611 181.470 1.00 106.51 559 THR B CA 1
ATOM 5465 C C . THR B 1 849 ? 219.662 157.105 181.665 1.00 106.51 559 THR B C 1
ATOM 5466 O O . THR B 1 849 ? 219.429 156.640 182.789 1.00 106.51 559 THR B O 1
ATOM 5470 N N . LEU B 1 850 ? 219.833 156.331 180.593 1.00 105.49 560 LEU B N 1
ATOM 5471 C CA . LEU B 1 850 ? 219.606 154.893 180.643 1.00 105.49 560 LEU B CA 1
ATOM 5472 C C . LEU B 1 850 ? 220.725 154.149 181.361 1.00 105.49 560 LEU B C 1
ATOM 5473 O O . LEU B 1 850 ? 220.448 153.265 182.183 1.00 105.49 560 LEU B O 1
ATOM 5478 N N . TYR B 1 851 ? 221.984 154.490 181.065 1.00 114.72 561 TYR B N 1
ATOM 5479 C CA . TYR B 1 851 ? 223.115 153.753 181.623 1.00 114.72 561 TYR B CA 1
ATOM 5480 C C . TYR B 1 851 ? 223.250 153.989 183.121 1.00 114.72 561 TYR B C 1
ATOM 5481 O O . TYR B 1 851 ? 223.739 153.117 183.849 1.00 114.72 561 TYR B O 1
ATOM 5483 N N . HIS B 1 852 ? 222.804 155.156 183.597 1.00 117.71 562 HIS B N 1
ATOM 5484 C CA . HIS B 1 852 ? 222.755 155.408 185.033 1.00 117.71 562 HIS B CA 1
ATOM 5485 C C . HIS B 1 852 ? 221.777 154.468 185.720 1.00 117.71 562 HIS B C 1
ATOM 5486 O O . HIS B 1 852 ? 222.061 153.951 186.804 1.00 117.71 562 HIS B O 1
ATOM 5493 N N . LEU B 1 853 ? 220.634 154.204 185.084 1.00 107.23 563 LEU B N 1
ATOM 5494 C CA . LEU B 1 853 ? 219.676 153.268 185.660 1.00 107.23 563 LEU B CA 1
ATOM 5495 C C . LEU B 1 853 ? 220.176 151.834 185.559 1.00 107.23 563 LEU B C 1
ATOM 5496 O O . LEU B 1 853 ? 219.885 151.014 186.437 1.00 107.23 563 LEU B O 1
ATOM 5501 N N . VAL B 1 854 ? 220.943 151.520 184.511 1.00 111.40 564 VAL B N 1
ATOM 5502 C CA . VAL B 1 854 ? 221.561 150.197 184.407 1.00 111.40 564 VAL B CA 1
ATOM 5503 C C . VAL B 1 854 ? 222.556 149.978 185.542 1.00 111.40 564 VAL B C 1
ATOM 5504 O O . VAL B 1 854 ? 222.538 148.938 186.214 1.00 111.40 564 VAL B O 1
ATOM 5508 N N . ARG B 1 855 ? 223.409 150.973 185.801 1.00 116.91 565 ARG B N 1
ATOM 5509 C CA . ARG B 1 855 ? 224.385 150.858 186.879 1.00 116.91 565 ARG B CA 1
ATOM 5510 C C . ARG B 1 855 ? 223.726 150.969 188.251 1.00 116.91 565 ARG B C 1
ATOM 5511 O O . ARG B 1 855 ? 224.309 150.552 189.257 1.00 116.91 565 ARG B O 1
ATOM 5513 N N . ASP B 1 856 ? 222.522 151.543 188.319 1.00 114.79 566 ASP B N 1
ATOM 5514 C CA . ASP B 1 856 ? 221.815 151.625 189.592 1.00 114.79 566 ASP B CA 1
ATOM 5515 C C . ASP B 1 856 ? 221.020 150.362 189.894 1.00 114.79 566 ASP B C 1
ATOM 5516 O O . ASP B 1 856 ? 220.745 150.077 191.065 1.00 114.79 566 ASP B O 1
ATOM 5518 N N . VAL B 1 857 ? 220.631 149.606 188.868 1.00 116.12 567 VAL B N 1
ATOM 5519 C CA . VAL B 1 857 ? 219.917 148.356 189.110 1.00 116.12 567 VAL B CA 1
ATOM 5520 C C . VAL B 1 857 ? 220.891 147.200 189.280 1.00 116.12 567 VAL B C 1
ATOM 5521 O O . VAL B 1 857 ? 220.783 146.418 190.232 1.00 116.12 567 VAL B O 1
ATOM 5523 N N . ILE B 1 868 ? 223.469 145.732 176.452 1.00 116.89 578 ILE B N 1
ATOM 5524 C CA . ILE B 1 868 ? 222.541 145.640 177.578 1.00 116.89 578 ILE B CA 1
ATOM 5525 C C . ILE B 1 868 ? 221.350 144.733 177.302 1.00 116.89 578 ILE B C 1
ATOM 5526 O O . ILE B 1 868 ? 220.594 144.948 176.349 1.00 116.89 578 ILE B O 1
ATOM 5531 N N . SER B 1 869 ? 221.185 143.717 178.143 1.00 120.38 579 SER B N 1
ATOM 5532 C CA . SER B 1 869 ? 220.178 142.682 177.977 1.00 120.38 579 SER B CA 1
ATOM 5533 C C . SER B 1 869 ? 218.792 143.203 178.338 1.00 120.38 579 SER B C 1
ATOM 5534 O O . SER B 1 869 ? 218.632 144.102 179.167 1.00 120.38 579 SER B O 1
ATOM 5537 N N . LEU B 1 870 ? 217.780 142.602 177.708 1.00 96.99 580 LEU B N 1
ATOM 5538 C CA . LEU B 1 870 ? 216.406 143.054 177.895 1.00 96.99 580 LEU B CA 1
ATOM 5539 C C . LEU B 1 870 ? 215.862 142.672 179.262 1.00 96.99 580 LEU B C 1
ATOM 5540 O O . LEU B 1 870 ? 214.948 143.334 179.770 1.00 96.99 580 LEU B O 1
ATOM 5545 N N . ILE B 1 871 ? 216.391 141.602 179.859 1.00 94.30 581 ILE B N 1
ATOM 5546 C CA . ILE B 1 871 ? 215.997 141.231 181.213 1.00 94.30 581 ILE B CA 1
ATOM 5547 C C . ILE B 1 871 ? 216.449 142.299 182.196 1.00 94.30 581 ILE B C 1
ATOM 5548 O O . ILE B 1 871 ? 215.709 142.662 183.123 1.00 94.30 581 ILE B O 1
ATOM 5553 N N . ASP B 1 872 ? 217.646 142.849 181.981 1.00 91.48 582 ASP B N 1
ATOM 5554 C CA . ASP B 1 872 ? 218.099 143.993 182.758 1.00 91.48 582 ASP B CA 1
ATOM 5555 C C . ASP B 1 872 ? 217.213 145.210 182.533 1.00 91.48 582 ASP B C 1
ATOM 5556 O O . ASP B 1 872 ? 216.969 145.972 183.472 1.00 91.48 582 ASP B O 1
ATOM 5558 N N . ILE B 1 873 ? 216.699 145.383 181.312 1.00 89.51 583 ILE B N 1
ATOM 5559 C CA . ILE B 1 873 ? 215.784 146.483 181.024 1.00 89.51 583 ILE B CA 1
ATOM 5560 C C . ILE B 1 873 ? 214.485 146.320 181.802 1.00 89.51 583 ILE B C 1
ATOM 5561 O O . ILE B 1 873 ? 213.952 147.289 182.362 1.00 89.51 583 ILE B O 1
ATOM 5566 N N . GLY B 1 874 ? 213.980 145.088 181.886 1.00 88.86 584 GLY B N 1
ATOM 5567 C CA . GLY B 1 874 ? 212.791 144.838 182.685 1.00 88.86 584 GLY B CA 1
ATOM 5568 C C . GLY B 1 874 ? 213.032 145.047 184.168 1.00 88.86 584 GLY B C 1
ATOM 5569 O O . GLY B 1 874 ? 212.145 145.510 184.894 1.00 88.86 584 GLY B O 1
ATOM 5570 N N . LEU B 1 875 ? 214.243 144.736 184.632 1.00 86.66 585 LEU B N 1
ATOM 5571 C CA . LEU B 1 875 ? 214.585 145.030 186.020 1.00 86.66 585 LEU B CA 1
ATOM 5572 C C . LEU B 1 875 ? 214.662 146.533 186.264 1.00 86.66 585 LEU B C 1
ATOM 5573 O O . LEU B 1 875 ? 214.281 147.011 187.340 1.00 86.66 585 LEU B O 1
ATOM 5578 N N . VAL B 1 876 ? 215.115 147.294 185.263 1.00 86.26 586 VAL B N 1
ATOM 5579 C CA . VAL B 1 876 ? 215.116 148.755 185.360 1.00 86.26 586 VAL B CA 1
ATOM 5580 C C . VAL B 1 876 ? 213.691 149.287 185.446 1.00 86.26 586 VAL B C 1
ATOM 5581 O O . VAL B 1 876 ? 213.392 150.176 186.255 1.00 86.26 586 VAL B O 1
ATOM 5585 N N . ILE B 1 877 ? 212.783 148.722 184.647 1.00 75.05 587 ILE B N 1
ATOM 5586 C CA . ILE B 1 877 ? 211.392 149.176 184.653 1.00 75.05 587 ILE B CA 1
ATOM 5587 C C . ILE B 1 877 ? 210.715 148.845 185.983 1.00 75.05 587 ILE B C 1
ATOM 5588 O O . ILE B 1 877 ? 209.983 149.673 186.546 1.00 75.05 587 ILE B O 1
ATOM 5593 N N . GLU B 1 878 ? 210.982 147.653 186.524 1.00 79.66 588 GLU B N 1
ATOM 5594 C CA . GLU B 1 878 ? 210.433 147.296 187.829 1.00 79.66 588 GLU B CA 1
ATOM 5595 C C . GLU B 1 878 ? 211.024 148.146 188.945 1.00 79.66 588 GLU B C 1
ATOM 5596 O O . GLU B 1 878 ? 210.334 148.443 189.926 1.00 79.66 588 GLU B O 1
ATOM 5602 N N . TYR B 1 879 ? 212.286 148.554 188.813 1.00 78.37 589 TYR B N 1
ATOM 5603 C CA . TYR B 1 879 ? 212.872 149.450 189.802 1.00 78.37 589 TYR B CA 1
ATOM 5604 C C . TYR B 1 879 ? 212.286 150.851 189.696 1.00 78.37 589 TYR B C 1
ATOM 5605 O O . TYR B 1 879 ? 212.184 151.564 190.701 1.00 78.37 589 TYR B O 1
ATOM 5614 N N . LEU B 1 880 ? 211.898 151.266 188.490 1.00 77.69 590 LEU B N 1
ATOM 5615 C CA . LEU B 1 880 ? 211.347 152.608 188.328 1.00 77.69 590 LEU B CA 1
ATOM 5616 C C . LEU B 1 880 ? 209.914 152.686 188.830 1.00 77.69 590 LEU B C 1
ATOM 5617 O O . LEU B 1 880 ? 209.545 153.645 189.517 1.00 77.69 590 LEU B O 1
ATOM 5622 N N . MET B 1 881 ? 209.081 151.700 188.491 1.00 73.09 591 MET B N 1
ATOM 5623 C CA . MET B 1 881 ? 207.708 151.763 188.980 1.00 73.09 591 MET B CA 1
ATOM 5624 C C . MET B 1 881 ? 207.603 151.414 190.455 1.00 73.09 591 MET B C 1
ATOM 5625 O O . MET B 1 881 ? 206.910 152.112 191.202 1.00 73.09 591 MET B O 1
ATOM 5630 N N . GLY B 1 882 ? 208.275 150.362 190.892 1.00 80.20 592 GLY B N 1
ATOM 5631 C CA . GLY B 1 882 ? 208.203 149.986 192.284 1.00 80.20 592 GLY B CA 1
ATOM 5632 C C . GLY B 1 882 ? 206.927 149.227 192.607 1.00 80.20 592 GLY B C 1
ATOM 5633 O O . GLY B 1 882 ? 206.141 148.849 191.738 1.00 80.20 592 GLY B O 1
ATOM 5634 N N . GLY B 1 883 ? 206.729 149.022 193.902 1.00 71.12 593 GLY B N 1
ATOM 5635 C CA . GLY B 1 883 ? 205.623 148.191 194.339 1.00 71.12 593 GLY B CA 1
ATOM 5636 C C . GLY B 1 883 ? 205.903 146.741 194.003 1.00 71.12 593 GLY B C 1
ATOM 5637 O O . GLY B 1 883 ? 207.057 146.327 193.856 1.00 71.12 593 GLY B O 1
ATOM 5638 N N . ALA B 1 884 ? 204.836 145.956 193.866 1.00 66.05 594 ALA B N 1
ATOM 5639 C CA . ALA B 1 884 ? 204.946 144.556 193.476 1.00 66.05 594 ALA B CA 1
ATOM 5640 C C . ALA B 1 884 ? 204.735 144.381 191.981 1.00 66.05 594 ALA B C 1
ATOM 5641 O O . ALA B 1 884 ? 204.180 143.368 191.548 1.00 66.05 594 ALA B O 1
ATOM 5643 N N . TYR B 1 885 ? 205.155 145.364 191.192 1.00 66.43 595 TYR B N 1
ATOM 5644 C CA . TYR B 1 885 ? 204.960 145.344 189.750 1.00 66.43 595 TYR B CA 1
ATOM 5645 C C . TYR B 1 885 ? 205.876 144.296 189.133 1.00 66.43 595 TYR B C 1
ATOM 5646 O O . TYR B 1 885 ? 207.102 144.410 189.209 1.00 66.43 595 TYR B O 1
ATOM 5655 N N . ARG B 1 886 ? 205.288 143.278 188.515 1.00 72.86 596 ARG B N 1
ATOM 5656 C CA . ARG B 1 886 ? 206.041 142.170 187.942 1.00 72.86 596 ARG B CA 1
ATOM 5657 C C . ARG B 1 886 ? 205.905 142.229 186.426 1.00 72.86 596 ARG B C 1
ATOM 5658 O O . ARG B 1 886 ? 204.948 141.687 185.864 1.00 72.86 596 ARG B O 1
ATOM 5666 N N . CYS B 1 887 ? 206.866 142.877 185.770 1.00 77.45 597 CYS B N 1
ATOM 5667 C CA . CYS B 1 887 ? 206.792 143.137 184.339 1.00 77.45 597 CYS B CA 1
ATOM 5668 C C . CYS B 1 887 ? 206.930 141.851 183.534 1.00 77.45 597 CYS B C 1
ATOM 5669 O O . CYS B 1 887 ? 207.458 140.840 184.004 1.00 77.45 597 CYS B O 1
ATOM 5672 N N . ASN B 1 888 ? 206.452 141.910 182.287 1.00 78.54 598 ASN B N 1
ATOM 5673 C CA . ASN B 1 888 ? 206.354 140.721 181.447 1.00 78.54 598 ASN B CA 1
ATOM 5674 C C . ASN B 1 888 ? 207.721 140.219 180.995 1.00 78.54 598 ASN B C 1
ATOM 5675 O O . ASN B 1 888 ? 207.839 139.061 180.581 1.00 78.54 598 ASN B O 1
ATOM 5680 N N . TYR B 1 889 ? 208.754 141.058 181.066 1.00 82.88 599 TYR B N 1
ATOM 5681 C CA . TYR B 1 889 ? 210.093 140.578 180.760 1.00 82.88 599 TYR B CA 1
ATOM 5682 C C . TYR B 1 889 ? 210.602 139.628 181.833 1.00 82.88 599 TYR B C 1
ATOM 5683 O O . TYR B 1 889 ? 211.364 138.706 181.530 1.00 82.88 599 TYR B O 1
ATOM 5692 N N . THR B 1 890 ? 210.189 139.826 183.081 1.00 82.70 600 THR B N 1
ATOM 5693 C CA . THR B 1 890 ? 210.650 138.982 184.174 1.00 82.70 600 THR B CA 1
ATOM 5694 C C . THR B 1 890 ? 209.749 137.781 184.424 1.00 82.70 600 THR B C 1
ATOM 5695 O O . THR B 1 890 ? 209.850 137.164 185.489 1.00 82.70 600 THR B O 1
ATOM 5699 N N . ARG B 1 891 ? 208.878 137.432 183.484 1.00 92.59 601 ARG B N 1
ATOM 5700 C CA . ARG B 1 891 ? 208.071 136.233 183.631 1.00 92.59 601 ARG B CA 1
ATOM 5701 C C . ARG B 1 891 ? 208.900 134.996 183.297 1.00 92.59 601 ARG B C 1
ATOM 5702 O O . ARG B 1 891 ? 210.043 135.079 182.840 1.00 92.59 601 ARG B O 1
ATOM 5704 N N . LYS B 1 892 ? 208.310 133.828 183.535 1.00 98.06 602 LYS B N 1
ATOM 5705 C CA . LYS B 1 892 ? 208.974 132.587 183.167 1.00 98.06 602 LYS B CA 1
ATOM 5706 C C . LYS B 1 892 ? 208.718 132.200 181.718 1.00 98.06 602 LYS B C 1
ATOM 5707 O O . LYS B 1 892 ? 209.361 131.273 181.215 1.00 98.06 602 LYS B O 1
ATOM 5709 N N . ARG B 1 893 ? 207.792 132.881 181.042 1.00 98.49 603 ARG B N 1
ATOM 5710 C CA . ARG B 1 893 ? 207.503 132.561 179.650 1.00 98.49 603 ARG B CA 1
ATOM 5711 C C . ARG B 1 893 ? 208.425 133.292 178.690 1.00 98.49 603 ARG B C 1
ATOM 5712 O O . ARG B 1 893 ? 208.652 132.807 177.578 1.00 98.49 603 ARG B O 1
ATOM 5714 N N . PHE B 1 894 ? 208.953 134.445 179.089 1.00 99.02 604 PHE B N 1
ATOM 5715 C CA . PHE B 1 894 ? 209.884 135.212 178.275 1.00 99.02 604 PHE B CA 1
ATOM 5716 C C . PHE B 1 894 ? 211.336 134.879 178.561 1.00 99.02 604 PHE B C 1
ATOM 5717 O O . PHE B 1 894 ? 212.177 135.002 177.669 1.00 99.02 604 PHE B O 1
ATOM 5725 N N . ARG B 1 895 ? 211.636 134.429 179.780 1.00 98.68 605 ARG B N 1
ATOM 5726 C CA . ARG B 1 895 ? 213.019 134.230 180.193 1.00 98.68 605 ARG B CA 1
ATOM 5727 C C . ARG B 1 895 ? 213.638 133.005 179.536 1.00 98.68 605 ARG B C 1
ATOM 5728 O O . ARG B 1 895 ? 214.795 133.055 179.106 1.00 98.68 605 ARG B O 1
ATOM 5736 N N . THR B 1 896 ? 212.887 131.907 179.438 1.00 101.72 606 THR B N 1
ATOM 5737 C CA . THR B 1 896 ? 213.426 130.709 178.808 1.00 101.72 606 THR B CA 1
ATOM 5738 C C . THR B 1 896 ? 213.537 130.867 177.300 1.00 101.72 606 THR B C 1
ATOM 5739 O O . THR B 1 896 ? 214.353 130.190 176.668 1.00 101.72 606 THR B O 1
ATOM 5743 N N . LEU B 1 897 ? 212.739 131.752 176.704 1.00 104.16 607 LEU B N 1
ATOM 5744 C CA . LEU B 1 897 ? 212.850 132.021 175.278 1.00 104.16 607 LEU B CA 1
ATOM 5745 C C . LEU B 1 897 ? 214.023 132.928 174.940 1.00 104.16 607 LEU B C 1
ATOM 5746 O O . LEU B 1 897 ? 214.319 133.116 173.758 1.00 104.16 607 LEU B O 1
ATOM 5751 N N . TYR B 1 898 ? 214.686 133.493 175.939 1.00 109.99 608 TYR B N 1
ATOM 5752 C CA . TYR B 1 898 ? 215.838 134.351 175.729 1.00 109.99 608 TYR B CA 1
ATOM 5753 C C . TYR B 1 898 ? 217.142 133.556 175.709 1.00 109.99 608 TYR B C 1
ATOM 5754 O O . TYR B 1 898 ? 218.221 134.142 175.584 1.00 109.99 608 TYR B O 1
ATOM 5763 N N . HIS B 1 899 ? 217.060 132.223 175.780 1.00 115.71 609 HIS B N 1
ATOM 5764 C CA . HIS B 1 899 ? 218.257 131.393 175.868 1.00 115.71 609 HIS B CA 1
ATOM 5765 C C . HIS B 1 899 ? 219.024 131.319 174.554 1.00 115.71 609 HIS B C 1
ATOM 5766 O O . HIS B 1 899 ? 220.235 131.069 174.577 1.00 115.71 609 HIS B O 1
ATOM 5773 N N . ASN B 1 900 ? 218.354 131.521 173.418 1.00 108.84 610 ASN B N 1
ATOM 5774 C CA . ASN B 1 900 ? 219.006 131.345 172.125 1.00 108.84 610 ASN B CA 1
ATOM 5775 C C . ASN B 1 900 ? 220.002 132.463 171.855 1.00 108.84 610 ASN B C 1
ATOM 5776 O O . ASN B 1 900 ? 221.208 132.222 171.735 1.00 108.84 610 ASN B O 1
ATOM 5781 N N . LEU B 1 901 ? 219.521 133.697 171.776 1.00 113.79 611 LEU B N 1
ATOM 5782 C CA . LEU B 1 901 ? 220.406 134.824 171.505 1.00 113.79 611 LEU B CA 1
ATOM 5783 C C . LEU B 1 901 ? 220.988 135.370 172.804 1.00 113.79 611 LEU B C 1
ATOM 5784 O O . LEU B 1 901 ? 221.525 134.619 173.619 1.00 113.79 611 LEU B O 1
ATOM 5789 N N . ASP B 1 941 ? 208.015 127.987 166.259 1.00 127.30 651 ASP B N 1
ATOM 5790 C CA . ASP B 1 941 ? 207.187 128.670 165.283 1.00 127.30 651 ASP B CA 1
ATOM 5791 C C . ASP B 1 941 ? 207.909 129.914 164.773 1.00 127.30 651 ASP B C 1
ATOM 5792 O O . ASP B 1 941 ? 208.812 130.428 165.433 1.00 127.30 651 ASP B O 1
ATOM 5794 N N . PRO B 1 942 ? 207.549 130.417 163.586 1.00 120.74 652 PRO B N 1
ATOM 5795 C CA . PRO B 1 942 ? 208.120 131.700 163.144 1.00 120.74 652 PRO B CA 1
ATOM 5796 C C . PRO B 1 942 ? 207.602 132.908 163.913 1.00 120.74 652 PRO B C 1
ATOM 5797 O O . PRO B 1 942 ? 208.212 133.982 163.817 1.00 120.74 652 PRO B O 1
ATOM 5801 N N . GLU B 1 943 ? 206.520 132.770 164.674 1.00 119.40 653 GLU B N 1
ATOM 5802 C CA . GLU B 1 943 ? 205.918 133.867 165.421 1.00 119.40 653 GLU B CA 1
ATOM 5803 C C . GLU B 1 943 ? 206.360 133.862 166.879 1.00 119.40 653 GLU B C 1
ATOM 5804 O O . GLU B 1 943 ? 205.619 134.286 167.767 1.00 119.40 653 GLU B O 1
ATOM 5810 N N . ILE B 1 944 ? 207.577 133.388 167.154 1.00 119.29 654 ILE B N 1
ATOM 5811 C CA . ILE B 1 944 ? 208.072 133.364 168.528 1.00 119.29 654 ILE B CA 1
ATOM 5812 C C . ILE B 1 944 ? 209.011 134.520 168.835 1.00 119.29 654 ILE B C 1
ATOM 5813 O O . ILE B 1 944 ? 209.406 134.685 169.999 1.00 119.29 654 ILE B O 1
ATOM 5818 N N . ASN B 1 945 ? 209.393 135.314 167.837 1.00 113.17 655 ASN B N 1
ATOM 5819 C CA . ASN B 1 945 ? 210.102 136.562 168.080 1.00 113.17 655 ASN B CA 1
ATOM 5820 C C . ASN B 1 945 ? 209.266 137.796 167.792 1.00 113.17 655 ASN B C 1
ATOM 5821 O O . ASN B 1 945 ? 209.804 138.902 167.778 1.00 113.17 655 ASN B O 1
ATOM 5826 N N . HIS B 1 946 ? 207.968 137.625 167.558 1.00 103.26 656 HIS B N 1
ATOM 5827 C CA . HIS B 1 946 ? 207.098 138.757 167.286 1.00 103.26 656 HIS B CA 1
ATOM 5828 C C . HIS B 1 946 ? 206.262 139.098 168.509 1.00 103.26 656 HIS B C 1
ATOM 5829 O O . HIS B 1 946 ? 205.633 138.226 169.115 1.00 103.26 656 HIS B O 1
ATOM 5836 N N . PHE B 1 947 ? 206.262 140.375 168.874 1.00 80.16 657 PHE B N 1
ATOM 5837 C CA . PHE B 1 947 ? 205.322 140.735 169.924 1.00 80.16 657 PHE B CA 1
ATOM 5838 C C . PHE B 1 947 ? 203.912 140.823 169.355 1.00 80.16 657 PHE B C 1
ATOM 5839 O O . PHE B 1 947 ? 203.703 141.462 168.321 1.00 80.16 657 PHE B O 1
ATOM 5847 N N . PRO B 1 948 ? 202.928 140.194 170.003 1.00 75.30 658 PRO B N 1
ATOM 5848 C CA . PRO B 1 948 ? 201.541 140.372 169.559 1.00 75.30 658 PRO B CA 1
ATOM 5849 C C . PRO B 1 948 ? 201.018 141.769 169.811 1.00 75.30 658 PRO B C 1
ATOM 5850 O O . PRO B 1 948 ? 200.165 142.239 169.048 1.00 75.30 658 PRO B O 1
ATOM 5854 N N . PHE B 1 949 ? 201.530 142.459 170.823 1.00 67.24 659 PHE B N 1
ATOM 5855 C CA . PHE B 1 949 ? 201.174 143.845 171.113 1.00 67.24 659 PHE B CA 1
ATOM 5856 C C . PHE B 1 949 ? 202.430 144.706 171.058 1.00 67.24 659 PHE B C 1
ATOM 5857 O O . PHE B 1 949 ? 202.902 145.193 172.091 1.00 67.24 659 PHE B O 1
ATOM 5865 N N . PRO B 1 950 ? 202.985 144.932 169.863 1.00 66.32 660 PRO B N 1
ATOM 5866 C CA . PRO B 1 950 ? 204.302 145.582 169.780 1.00 66.32 660 PRO B CA 1
ATOM 5867 C C . PRO B 1 950 ? 204.284 147.063 170.093 1.00 66.32 660 PRO B C 1
ATOM 5868 O O . PRO B 1 950 ? 205.337 147.617 170.452 1.00 66.32 660 PRO B O 1
ATOM 5872 N N . PHE B 1 951 ? 203.125 147.716 169.969 1.00 66.67 661 PHE B N 1
ATOM 5873 C CA . PHE B 1 951 ? 203.009 149.134 170.284 1.00 66.67 661 PHE B CA 1
ATOM 5874 C C . PHE B 1 951 ? 203.270 149.437 171.751 1.00 66.67 661 PHE B C 1
ATOM 5875 O O . PHE B 1 951 ? 203.706 150.546 172.063 1.00 66.67 661 PHE B O 1
ATOM 5883 N N . HIS B 1 952 ? 203.058 148.472 172.649 1.00 62.51 662 HIS B N 1
ATOM 5884 C CA . HIS B 1 952 ? 203.438 148.679 174.042 1.00 62.51 662 HIS B CA 1
ATOM 5885 C C . HIS B 1 952 ? 204.952 148.766 174.193 1.00 62.51 662 HIS B C 1
ATOM 5886 O O . HIS B 1 952 ? 205.462 149.642 174.904 1.00 62.51 662 HIS B O 1
ATOM 5893 N N . GLU B 1 953 ? 205.689 147.875 173.528 1.00 69.54 663 GLU B N 1
ATOM 5894 C CA . GLU B 1 953 ? 207.142 147.975 173.550 1.00 69.54 663 GLU B CA 1
ATOM 5895 C C . GLU B 1 953 ? 207.645 149.229 172.868 1.00 69.54 663 GLU B C 1
ATOM 5896 O O . GLU B 1 953 ? 208.621 149.817 173.342 1.00 69.54 663 GLU B O 1
ATOM 5902 N N . LEU B 1 954 ? 206.991 149.669 171.795 1.00 60.78 664 LEU B N 1
ATOM 5903 C CA . LEU B 1 954 ? 207.415 150.916 171.176 1.00 60.78 664 LEU B CA 1
ATOM 5904 C C . LEU B 1 954 ? 207.096 152.118 172.055 1.00 60.78 664 LEU B C 1
ATOM 5905 O O . LEU B 1 954 ? 207.875 153.075 172.086 1.00 60.78 664 LEU B O 1
ATOM 5910 N N . MET B 1 955 ? 206.010 152.047 172.826 1.00 60.47 665 MET B N 1
ATOM 5911 C CA . MET B 1 955 ? 205.691 153.089 173.797 1.00 60.47 665 MET B CA 1
ATOM 5912 C C . MET B 1 955 ? 206.743 153.160 174.896 1.00 60.47 665 MET B C 1
ATOM 5913 O O . MET B 1 955 ? 207.215 154.248 175.255 1.00 60.47 665 MET B O 1
ATOM 5918 N N . VAL B 1 956 ? 207.128 151.999 175.430 1.00 62.80 666 VAL B N 1
ATOM 5919 C CA . VAL B 1 956 ? 208.124 151.939 176.497 1.00 62.80 666 VAL B CA 1
ATOM 5920 C C . VAL B 1 956 ? 209.484 152.417 176.000 1.00 62.80 666 VAL B C 1
ATOM 5921 O O . VAL B 1 956 ? 210.174 153.190 176.683 1.00 62.80 666 VAL B O 1
ATOM 5925 N N . TRP B 1 957 ? 209.866 152.010 174.786 1.00 73.28 667 TRP B N 1
ATOM 5926 C CA . TRP B 1 957 ? 211.132 152.452 174.210 1.00 73.28 667 TRP B CA 1
ATOM 5927 C C . TRP B 1 957 ? 211.122 153.942 173.906 1.00 73.28 667 TRP B C 1
ATOM 5928 O O . TRP B 1 957 ? 212.159 154.607 174.005 1.00 73.28 667 TRP B O 1
ATOM 5939 N N . ALA B 1 958 ? 209.965 154.486 173.540 1.00 66.82 668 ALA B N 1
ATOM 5940 C CA . ALA B 1 958 ? 209.868 155.923 173.353 1.00 66.82 668 ALA B CA 1
ATOM 5941 C C . ALA B 1 958 ? 210.009 156.689 174.657 1.00 66.82 668 ALA B C 1
ATOM 5942 O O . ALA B 1 958 ? 210.687 157.721 174.679 1.00 66.82 668 ALA B O 1
ATOM 5944 N N . VAL B 1 959 ? 209.406 156.200 175.738 1.00 64.66 669 VAL B N 1
ATOM 5945 C CA . VAL B 1 959 ? 209.441 156.957 176.986 1.00 64.66 669 VAL B CA 1
ATOM 5946 C C . VAL B 1 959 ? 210.813 156.872 177.644 1.00 64.66 669 VAL B C 1
ATOM 5947 O O . VAL B 1 959 ? 211.338 157.884 178.122 1.00 64.66 669 VAL B O 1
ATOM 5951 N N . LEU B 1 960 ? 211.437 155.686 177.641 1.00 69.43 670 LEU B N 1
ATOM 5952 C CA . LEU B 1 960 ? 212.661 155.490 178.420 1.00 69.43 670 LEU B CA 1
ATOM 5953 C C . LEU B 1 960 ? 213.848 156.262 177.851 1.00 69.43 670 LEU B C 1
ATOM 5954 O O . LEU B 1 960 ? 214.746 156.654 178.601 1.00 69.43 670 LEU B O 1
ATOM 5959 N N . MET B 1 961 ? 213.879 156.493 176.540 1.00 73.53 671 MET B N 1
ATOM 5960 C CA . MET B 1 961 ? 215.003 157.191 175.932 1.00 73.53 671 MET B CA 1
ATOM 5961 C C . MET B 1 961 ? 214.714 158.662 175.670 1.00 73.53 671 MET B C 1
ATOM 5962 O O . MET B 1 961 ? 215.567 159.349 175.096 1.00 73.53 671 MET B O 1
ATOM 5967 N N . LYS B 1 962 ? 213.536 159.142 176.082 1.00 75.66 672 LYS B N 1
ATOM 5968 C CA . LYS B 1 962 ? 213.131 160.553 176.038 1.00 75.66 672 LYS B CA 1
ATOM 5969 C C . LYS B 1 962 ? 213.159 161.107 174.609 1.00 75.66 672 LYS B C 1
ATOM 5970 O O . LYS B 1 962 ? 213.986 161.945 174.241 1.00 75.66 672 LYS B O 1
ATOM 5976 N N . ARG B 1 963 ? 212.267 160.576 173.781 1.00 78.76 673 ARG B N 1
ATOM 5977 C CA . ARG B 1 963 ? 211.972 161.158 172.478 1.00 78.76 673 ARG B CA 1
ATOM 5978 C C . ARG B 1 963 ? 210.480 161.450 172.451 1.00 78.76 673 ARG B C 1
ATOM 5979 O O . ARG B 1 963 ? 209.674 160.577 172.117 1.00 78.76 673 ARG B O 1
ATOM 5987 N N . GLN B 1 964 ? 210.126 162.684 172.801 1.00 73.30 674 GLN B N 1
ATOM 5988 C CA . GLN B 1 964 ? 208.774 163.044 173.207 1.00 73.30 674 GLN B CA 1
ATOM 5989 C C . GLN B 1 964 ? 207.769 163.047 172.062 1.00 73.30 674 GLN B C 1
ATOM 5990 O O . GLN B 1 964 ? 206.648 162.547 172.230 1.00 73.30 674 GLN B O 1
ATOM 5996 N N . LYS B 1 965 ? 208.137 163.615 170.910 1.00 69.25 675 LYS B N 1
ATOM 5997 C CA . LYS B 1 965 ? 207.216 163.649 169.777 1.00 69.25 675 LYS B CA 1
ATOM 5998 C C . LYS B 1 965 ? 206.973 162.250 169.232 1.00 69.25 675 LYS B C 1
ATOM 5999 O O . LYS B 1 965 ? 205.857 161.927 168.804 1.00 69.25 675 LYS B O 1
ATOM 6001 N N . MET B 1 966 ? 207.993 161.392 169.288 1.00 75.93 676 MET B N 1
ATOM 6002 C CA . MET B 1 966 ? 207.793 159.985 168.971 1.00 75.93 676 MET B CA 1
ATOM 6003 C C . MET B 1 966 ? 206.868 159.309 169.969 1.00 75.93 676 MET B C 1
ATOM 6004 O O . MET B 1 966 ? 206.073 158.451 169.577 1.00 75.93 676 MET B O 1
ATOM 6009 N N . ALA B 1 967 ? 206.935 159.695 171.246 1.00 69.16 677 ALA B N 1
ATOM 6010 C CA . ALA B 1 967 ? 206.028 159.119 172.235 1.00 69.16 677 ALA B CA 1
ATOM 6011 C C . ALA B 1 967 ? 204.585 159.523 171.963 1.00 69.16 677 ALA B C 1
ATOM 6012 O O . ALA B 1 967 ? 203.674 158.683 172.017 1.00 69.16 677 ALA B O 1
ATOM 6014 N N . LEU B 1 968 ? 204.367 160.795 171.625 1.00 66.07 678 LEU B N 1
ATOM 6015 C CA . LEU B 1 968 ? 203.015 161.254 171.327 1.00 66.07 678 LEU B CA 1
ATOM 6016 C C . LEU B 1 968 ? 202.500 160.667 170.021 1.00 66.07 678 LEU B C 1
ATOM 6017 O O . LEU B 1 968 ? 201.287 160.523 169.842 1.00 66.07 678 LEU B O 1
ATOM 6022 N N . PHE B 1 969 ? 203.398 160.320 169.097 1.00 60.22 679 PHE B N 1
ATOM 6023 C CA . PHE B 1 969 ? 202.943 159.624 167.899 1.00 60.22 679 PHE B CA 1
ATOM 6024 C C . PHE B 1 969 ? 202.584 158.177 168.200 1.00 60.22 679 PHE B C 1
ATOM 6025 O O . PHE B 1 969 ? 201.545 157.683 167.752 1.00 60.22 679 PHE B O 1
ATOM 6033 N N . PHE B 1 970 ? 203.443 157.472 168.934 1.00 59.44 680 PHE B N 1
ATOM 6034 C CA . PHE B 1 970 ? 203.180 156.068 169.217 1.00 59.44 680 PHE B CA 1
ATOM 6035 C C . PHE B 1 970 ? 202.012 155.851 170.160 1.00 59.44 680 PHE B C 1
ATOM 6036 O O . PHE B 1 970 ? 201.474 154.740 170.192 1.00 59.44 680 PHE B O 1
ATOM 6044 N N . TRP B 1 971 ? 201.609 156.867 170.922 1.00 59.30 681 TRP B N 1
ATOM 6045 C CA . TRP B 1 971 ? 200.492 156.672 171.838 1.00 59.30 681 TRP B CA 1
ATOM 6046 C C . TRP B 1 971 ? 199.166 156.516 171.100 1.00 59.30 681 TRP B C 1
ATOM 6047 O O . TRP B 1 971 ? 198.324 155.707 171.501 1.00 59.30 681 TRP B O 1
ATOM 6058 N N . GLN B 1 972 ? 198.976 157.240 169.999 1.00 56.28 682 GLN B N 1
ATOM 6059 C CA . GLN B 1 972 ? 197.652 157.325 169.391 1.00 56.28 682 GLN B CA 1
ATOM 6060 C C . GLN B 1 972 ? 197.335 156.189 168.428 1.00 56.28 682 GLN B C 1
ATOM 6061 O O . GLN B 1 972 ? 196.443 156.348 167.588 1.00 56.28 682 GLN B O 1
ATOM 6067 N N . HIS B 1 973 ? 198.007 155.050 168.524 1.00 60.39 683 HIS B N 1
ATOM 6068 C CA . HIS B 1 973 ? 197.667 153.906 167.697 1.00 60.39 683 HIS B CA 1
ATOM 6069 C C . HIS B 1 973 ? 197.760 152.620 168.502 1.00 60.39 683 HIS B C 1
ATOM 6070 O O . HIS B 1 973 ? 198.595 152.478 169.398 1.00 60.39 683 HIS B O 1
ATOM 6077 N N . GLY B 1 974 ? 196.877 151.681 168.170 1.00 63.13 684 GLY B N 1
ATOM 6078 C CA . GLY B 1 974 ? 196.864 150.386 168.816 1.00 63.13 684 GLY B CA 1
ATOM 6079 C C . GLY B 1 974 ? 195.716 150.216 169.783 1.00 63.13 684 GLY B C 1
ATOM 6080 O O . GLY B 1 974 ? 194.605 150.717 169.597 1.00 63.13 684 GLY B O 1
ATOM 6081 N N . GLU B 1 975 ? 195.999 149.471 170.842 1.00 68.74 685 GLU B N 1
ATOM 6082 C CA . GLU B 1 975 ? 195.034 149.203 171.895 1.00 68.74 685 GLU B CA 1
ATOM 6083 C C . GLU B 1 975 ? 195.535 149.766 173.219 1.00 68.74 685 GLU B C 1
ATOM 6084 O O . GLU B 1 975 ? 196.727 150.036 173.389 1.00 68.74 685 GLU B O 1
ATOM 6090 N N . GLU B 1 976 ? 194.590 149.943 174.152 1.00 61.52 686 GLU B N 1
ATOM 6091 C CA . GLU B 1 976 ? 194.855 150.210 175.569 1.00 61.52 686 GLU B CA 1
ATOM 6092 C C . GLU B 1 976 ? 195.651 151.503 175.762 1.00 61.52 686 GLU B C 1
ATOM 6093 O O . GLU B 1 976 ? 196.788 151.504 176.233 1.00 61.52 686 GLU B O 1
ATOM 6099 N N . ALA B 1 977 ? 195.033 152.610 175.360 1.00 56.11 687 ALA B N 1
ATOM 6100 C CA . ALA B 1 977 ? 195.716 153.896 175.396 1.00 56.11 687 ALA B CA 1
ATOM 6101 C C . ALA B 1 977 ? 195.900 154.408 176.816 1.00 56.11 687 ALA B C 1
ATOM 6102 O O . ALA B 1 977 ? 196.929 155.017 177.124 1.00 56.11 687 ALA B O 1
ATOM 6104 N N . MET B 1 978 ? 194.915 154.183 177.691 1.00 53.55 688 MET B N 1
ATOM 6105 C CA . MET B 1 978 ? 194.989 154.752 179.032 1.00 53.55 688 MET B CA 1
ATOM 6106 C C . MET B 1 978 ? 196.030 154.053 179.887 1.00 53.55 688 MET B C 1
ATOM 6107 O O . MET B 1 978 ? 196.660 154.696 180.736 1.00 53.55 688 MET B O 1
ATOM 6112 N N . ALA B 1 979 ? 196.224 152.751 179.677 1.00 49.56 689 ALA B N 1
ATOM 6113 C CA . ALA B 1 979 ? 197.299 152.046 180.359 1.00 49.56 689 ALA B CA 1
ATOM 6114 C C . ALA B 1 979 ? 198.647 152.601 179.948 1.00 49.56 689 ALA B C 1
ATOM 6115 O O . ALA B 1 979 ? 199.509 152.842 180.799 1.00 49.56 689 ALA B O 1
ATOM 6117 N N . LYS B 1 980 ? 198.823 152.868 178.654 1.00 58.10 690 LYS B N 1
ATOM 6118 C CA . LYS B 1 980 ? 200.081 153.431 178.183 1.00 58.10 690 LYS B CA 1
ATOM 6119 C C . LYS B 1 980 ? 200.271 154.856 178.684 1.00 58.10 690 LYS B C 1
ATOM 6120 O O . LYS B 1 980 ? 201.389 155.245 179.036 1.00 58.10 690 LYS B O 1
ATOM 6126 N N . ALA B 1 981 ? 199.180 155.617 178.798 1.00 49.59 691 ALA B N 1
ATOM 6127 C CA . ALA B 1 981 ? 199.278 156.988 179.287 1.00 49.59 691 ALA B CA 1
ATOM 6128 C C . ALA B 1 981 ? 199.648 157.033 180.765 1.00 49.59 691 ALA B C 1
ATOM 6129 O O . ALA B 1 981 ? 200.509 157.823 181.170 1.00 49.59 691 ALA B O 1
ATOM 6131 N N . LEU B 1 982 ? 199.042 156.167 181.580 1.00 46.74 692 LEU B N 1
ATOM 6132 C CA . LEU B 1 982 ? 199.347 156.191 183.008 1.00 46.74 692 LEU B CA 1
ATOM 6133 C C . LEU B 1 982 ? 200.718 155.591 183.299 1.00 46.74 692 LEU B C 1
ATOM 6134 O O . LEU B 1 982 ? 201.423 156.068 184.197 1.00 46.74 692 LEU B O 1
ATOM 6139 N N . VAL B 1 983 ? 201.120 154.561 182.546 1.00 51.84 693 VAL B N 1
ATOM 6140 C CA . VAL B 1 983 ? 202.469 154.022 182.687 1.00 51.84 693 VAL B CA 1
ATOM 6141 C C . VAL B 1 983 ? 203.504 155.059 182.265 1.00 51.84 693 VAL B C 1
ATOM 6142 O O . VAL B 1 983 ? 204.548 155.213 182.916 1.00 51.84 693 VAL B O 1
ATOM 6146 N N . ALA B 1 984 ? 203.199 155.841 181.223 1.00 56.59 694 ALA B N 1
ATOM 6147 C CA . ALA B 1 984 ? 204.094 156.915 180.810 1.00 56.59 694 ALA B CA 1
ATOM 6148 C C . ALA B 1 984 ? 204.191 158.003 181.870 1.00 56.59 694 ALA B C 1
ATOM 6149 O O . ALA B 1 984 ? 205.286 158.514 182.131 1.00 56.59 694 ALA B O 1
ATOM 6151 N N . CYS B 1 985 ? 203.065 158.351 182.503 1.00 57.53 695 CYS B N 1
ATOM 6152 C CA . CYS B 1 985 ? 203.084 159.369 183.551 1.00 57.53 695 CYS B CA 1
ATOM 6153 C C . CYS B 1 985 ? 203.883 158.904 184.760 1.00 57.53 695 CYS B C 1
ATOM 6154 O O . CYS B 1 985 ? 204.673 159.676 185.327 1.00 57.53 695 CYS B O 1
ATOM 6157 N N . LYS B 1 986 ? 203.712 157.634 185.141 1.00 57.54 696 LYS B N 1
ATOM 6158 C CA . LYS B 1 986 ? 204.471 157.056 186.247 1.00 57.54 696 LYS B CA 1
ATOM 6159 C C . LYS B 1 986 ? 205.967 157.039 185.956 1.00 57.54 696 LYS B C 1
ATOM 6160 O O . LYS B 1 986 ? 206.773 157.427 186.812 1.00 57.54 696 LYS B O 1
ATOM 6166 N N . LEU B 1 987 ? 206.355 156.628 184.745 1.00 66.01 697 LEU B N 1
ATOM 6167 C CA . LEU B 1 987 ? 207.774 156.556 184.422 1.00 66.01 697 LEU B CA 1
ATOM 6168 C C . LEU B 1 987 ? 208.392 157.940 184.287 1.00 66.01 697 LEU B C 1
ATOM 6169 O O . LEU B 1 987 ? 209.551 158.138 184.671 1.00 66.01 697 LEU B O 1
ATOM 6174 N N . CYS B 1 988 ? 207.634 158.918 183.778 1.00 70.36 698 CYS B N 1
ATOM 6175 C CA . CYS B 1 988 ? 208.156 160.279 183.690 1.00 70.36 698 CYS B CA 1
ATOM 6176 C C . CYS B 1 988 ? 208.367 160.886 185.070 1.00 70.36 698 CYS B C 1
ATOM 6177 O O . CYS B 1 988 ? 209.406 161.513 185.318 1.00 70.36 698 CYS B O 1
ATOM 6180 N N . LYS B 1 989 ? 207.420 160.678 185.992 1.00 73.47 699 LYS B N 1
ATOM 6181 C CA . LYS B 1 989 ? 207.598 161.221 187.336 1.00 73.47 699 LYS B CA 1
ATOM 6182 C C . LYS B 1 989 ? 208.725 160.510 188.078 1.00 73.47 699 LYS B C 1
ATOM 6183 O O . LYS B 1 989 ? 209.498 161.152 188.807 1.00 73.47 699 LYS B O 1
ATOM 6189 N N . ALA B 1 990 ? 208.871 159.198 187.857 1.00 76.16 700 ALA B N 1
ATOM 6190 C CA . ALA B 1 990 ? 209.943 158.448 188.504 1.00 76.16 700 ALA B CA 1
ATOM 6191 C C . ALA B 1 990 ? 211.315 158.877 187.997 1.00 76.16 700 ALA B C 1
ATOM 6192 O O . ALA B 1 990 ? 212.241 159.060 188.795 1.00 76.16 700 ALA B O 1
ATOM 6194 N N . MET B 1 991 ? 211.462 159.068 186.681 1.00 87.32 701 MET B N 1
ATOM 6195 C CA . MET B 1 991 ? 212.747 159.516 186.154 1.00 87.32 701 MET B CA 1
ATOM 6196 C C . MET B 1 991 ? 213.041 160.956 186.535 1.00 87.32 701 MET B C 1
ATOM 6197 O O . MET B 1 991 ? 214.210 161.306 186.718 1.00 87.32 701 MET B O 1
ATOM 6202 N N . ALA B 1 992 ? 212.007 161.792 186.683 1.00 94.58 702 ALA B N 1
ATOM 6203 C CA . ALA B 1 992 ? 212.226 163.164 187.136 1.00 94.58 702 ALA B CA 1
ATOM 6204 C C . ALA B 1 992 ? 212.759 163.194 188.563 1.00 94.58 702 ALA B C 1
ATOM 6205 O O . ALA B 1 992 ? 213.747 163.882 188.855 1.00 94.58 702 ALA B O 1
ATOM 6207 N N . HIS B 1 993 ? 212.138 162.417 189.456 1.00 98.93 703 HIS B N 1
ATOM 6208 C CA . HIS B 1 993 ? 212.608 162.363 190.838 1.00 98.93 703 HIS B CA 1
ATOM 6209 C C . HIS B 1 993 ? 213.978 161.699 190.938 1.00 98.93 703 HIS B C 1
ATOM 6210 O O . HIS B 1 993 ? 214.804 162.086 191.776 1.00 98.93 703 HIS B O 1
ATOM 6217 N N . GLU B 1 994 ? 214.254 160.726 190.063 1.00 105.38 704 GLU B N 1
ATOM 6218 C CA . GLU B 1 994 ? 215.535 160.031 190.111 1.00 105.38 704 GLU B CA 1
ATOM 6219 C C . GLU B 1 994 ? 216.663 160.918 189.596 1.00 105.38 704 GLU B C 1
ATOM 6220 O O . GLU B 1 994 ? 217.768 160.905 190.150 1.00 105.38 704 GLU B O 1
ATOM 6226 N N . ALA B 1 995 ? 216.410 161.690 188.536 1.00 107.57 705 ALA B N 1
ATOM 6227 C CA . ALA B 1 995 ? 217.406 162.631 188.045 1.00 107.57 705 ALA B CA 1
ATOM 6228 C C . ALA B 1 995 ? 217.596 163.809 188.984 1.00 107.57 705 ALA B C 1
ATOM 6229 O O . ALA B 1 995 ? 218.690 164.381 189.024 1.00 107.57 705 ALA B O 1
ATOM 6231 N N . SER B 1 996 ? 216.563 164.185 189.740 1.00 111.51 706 SER B N 1
ATOM 6232 C CA . SER B 1 996 ? 216.765 165.179 190.785 1.00 111.51 706 SER B CA 1
ATOM 6233 C C . SER B 1 996 ? 217.531 164.604 191.969 1.00 111.51 706 SER B C 1
ATOM 6234 O O . SER B 1 996 ? 218.203 165.351 192.688 1.00 111.51 706 SER B O 1
ATOM 6237 N N . GLU B 1 997 ? 217.453 163.288 192.180 1.00 119.06 707 GLU B N 1
ATOM 6238 C CA . GLU B 1 997 ? 218.087 162.672 193.338 1.00 119.06 707 GLU B CA 1
ATOM 6239 C C . GLU B 1 997 ? 219.595 162.496 193.191 1.00 119.06 707 GLU B C 1
ATOM 6240 O O . GLU B 1 997 ? 220.268 162.238 194.194 1.00 119.06 707 GLU B O 1
ATOM 6242 N N . ILE B 1 1004 ? 217.124 168.393 182.805 1.00 120.45 714 ILE B N 1
ATOM 6243 C CA . ILE B 1 1004 ? 216.413 167.175 182.435 1.00 120.45 714 ILE B CA 1
ATOM 6244 C C . ILE B 1 1004 ? 215.166 167.012 183.296 1.00 120.45 714 ILE B C 1
ATOM 6245 O O . ILE B 1 1004 ? 214.103 166.599 182.810 1.00 120.45 714 ILE B O 1
ATOM 6250 N N . SER B 1 1005 ? 215.272 167.375 184.580 1.00 116.94 715 SER B N 1
ATOM 6251 C CA . SER B 1 1005 ? 214.194 167.141 185.536 1.00 116.94 715 SER B CA 1
ATOM 6252 C C . SER B 1 1005 ? 212.975 168.005 185.236 1.00 116.94 715 SER B C 1
ATOM 6253 O O . SER B 1 1005 ? 211.835 167.537 185.353 1.00 116.94 715 SER B O 1
ATOM 6256 N N . GLN B 1 1006 ? 213.199 169.256 184.827 1.00 118.93 716 GLN B N 1
ATOM 6257 C CA . GLN B 1 1006 ? 212.095 170.130 184.443 1.00 118.93 716 GLN B CA 1
ATOM 6258 C C . GLN B 1 1006 ? 211.401 169.626 183.181 1.00 118.93 716 GLN B C 1
ATOM 6259 O O . GLN B 1 1006 ? 210.165 169.682 183.088 1.00 118.93 716 GLN B O 1
ATOM 6261 N N . GLU B 1 1007 ? 212.177 169.108 182.223 1.00 112.88 717 GLU B N 1
ATOM 6262 C CA . GLU B 1 1007 ? 211.608 168.513 181.017 1.00 112.88 717 GLU B CA 1
ATOM 6263 C C . GLU B 1 1007 ? 210.757 167.293 181.344 1.00 112.88 717 GLU B C 1
ATOM 6264 O O . GLU B 1 1007 ? 209.662 167.123 180.790 1.00 112.88 717 GLU B O 1
ATOM 6270 N N . LEU B 1 1008 ? 211.235 166.444 182.256 1.00 102.19 718 LEU B N 1
ATOM 6271 C CA . LEU B 1 1008 ? 210.486 165.240 182.591 1.00 102.19 718 LEU B CA 1
ATOM 6272 C C . LEU B 1 1008 ? 209.240 165.569 183.405 1.00 102.19 718 LEU B C 1
ATOM 6273 O O . LEU B 1 1008 ? 208.211 164.894 183.269 1.00 102.19 718 LEU B O 1
ATOM 6278 N N . ASN B 1 1009 ? 209.302 166.621 184.228 1.00 101.23 719 ASN B N 1
ATOM 6279 C CA . ASN B 1 1009 ? 208.104 167.098 184.912 1.00 101.23 719 ASN B CA 1
ATOM 6280 C C . ASN B 1 1009 ? 207.072 167.630 183.927 1.00 101.23 719 ASN B C 1
ATOM 6281 O O . ASN B 1 1009 ? 205.871 167.351 184.075 1.00 101.23 719 ASN B O 1
ATOM 6286 N N . HIS B 1 1010 ? 207.525 168.366 182.907 1.00 96.09 720 HIS B N 1
ATOM 6287 C CA . HIS B 1 1010 ? 206.627 168.833 181.855 1.00 96.09 720 HIS B CA 1
ATOM 6288 C C . HIS B 1 1010 ? 206.006 167.675 181.077 1.00 96.09 720 HIS B C 1
ATOM 6289 O O . HIS B 1 1010 ? 204.814 167.716 180.748 1.00 96.09 720 HIS B O 1
ATOM 6296 N N . ASN B 1 1011 ? 206.783 166.622 180.814 1.00 88.96 721 ASN B N 1
ATOM 6297 C CA . ASN B 1 1011 ? 206.256 165.483 180.066 1.00 88.96 721 ASN B CA 1
ATOM 6298 C C . ASN B 1 1011 ? 205.251 164.687 180.893 1.00 88.96 721 ASN B C 1
ATOM 6299 O O . ASN B 1 1011 ? 204.241 164.198 180.359 1.00 88.96 721 ASN B O 1
ATOM 6304 N N . SER B 1 1012 ? 205.510 164.553 182.197 1.00 79.71 722 SER B N 1
ATOM 6305 C CA . SER B 1 1012 ? 204.546 163.913 183.083 1.00 79.71 722 SER B CA 1
ATOM 6306 C C . SER B 1 1012 ? 203.248 164.707 183.148 1.00 79.71 722 SER B C 1
ATOM 6307 O O . SER B 1 1012 ? 202.156 164.121 183.133 1.00 79.71 722 SER B O 1
ATOM 6310 N N . ARG B 1 1013 ? 203.351 166.041 183.180 1.00 75.03 723 ARG B N 1
ATOM 6311 C CA . ARG B 1 1013 ? 202.155 166.880 183.156 1.00 75.03 723 ARG B CA 1
ATOM 6312 C C . ARG B 1 1013 ? 201.389 166.731 181.844 1.00 75.03 723 ARG B C 1
ATOM 6313 O O . ARG B 1 1013 ? 200.150 166.728 181.840 1.00 75.03 723 ARG B O 1
ATOM 6315 N N . ASP B 1 1014 ? 202.141 166.520 180.757 1.00 77.01 724 ASP B N 1
ATOM 6316 C CA . ASP B 1 1014 ? 201.509 166.375 179.416 1.00 77.01 724 ASP B CA 1
ATOM 6317 C C . ASP B 1 1014 ? 200.729 165.062 179.340 1.00 77.01 724 ASP B C 1
ATOM 6318 O O . ASP B 1 1014 ? 199.515 165.117 179.096 1.00 77.01 724 ASP B O 1
ATOM 6323 N N . PHE B 1 1015 ? 201.389 163.927 179.548 1.00 67.89 725 PHE B N 1
ATOM 6324 C CA . PHE B 1 1015 ? 200.635 162.664 179.396 1.00 67.89 725 PHE B CA 1
ATOM 6325 C C . PHE B 1 1015 ? 199.509 162.719 180.419 1.00 67.89 725 PHE B C 1
ATOM 6326 O O . PHE B 1 1015 ? 198.397 162.291 180.115 1.00 67.89 725 PHE B O 1
ATOM 6334 N N . GLY B 1 1016 ? 199.799 163.261 181.598 1.00 67.64 726 GLY B N 1
ATOM 6335 C CA . GLY B 1 1016 ? 198.783 163.309 182.659 1.00 67.64 726 GLY B CA 1
ATOM 6336 C C . GLY B 1 1016 ? 197.584 164.124 182.231 1.00 67.64 726 GLY B C 1
ATOM 6337 O O . GLY B 1 1016 ? 196.458 163.645 182.424 1.00 67.64 726 GLY B O 1
ATOM 6338 N N . GLN B 1 1017 ? 197.797 165.278 181.609 1.00 67.16 727 GLN B N 1
ATOM 6339 C CA . GLN B 1 1017 ? 196.624 166.025 181.100 1.00 67.16 727 GLN B CA 1
ATOM 6340 C C . GLN B 1 1017 ? 195.932 165.180 180.028 1.00 67.16 727 GLN B C 1
ATOM 6341 O O . GLN B 1 1017 ? 194.689 165.089 180.068 1.00 67.16 727 GLN B O 1
ATOM 6347 N N . LEU B 1 1018 ? 196.694 164.542 179.133 1.00 69.10 728 LEU B N 1
ATOM 6348 C CA . LEU B 1 1018 ? 196.038 163.806 178.015 1.00 69.10 728 LEU B CA 1
ATOM 6349 C C . LEU B 1 1018 ? 195.185 162.652 178.552 1.00 69.10 728 LEU B C 1
ATOM 6350 O O . LEU B 1 1018 ? 194.053 162.497 178.076 1.00 69.10 728 LEU B O 1
ATOM 6355 N N . ALA B 1 1019 ? 195.683 161.898 179.526 1.00 57.19 729 ALA B N 1
ATOM 6356 C CA . ALA B 1 1019 ? 194.896 160.736 179.969 1.00 57.19 729 ALA B CA 1
ATOM 6357 C C . ALA B 1 1019 ? 193.586 161.251 180.532 1.00 57.19 729 ALA B C 1
ATOM 6358 O O . ALA B 1 1019 ? 192.557 160.640 180.245 1.00 57.19 729 ALA B O 1
ATOM 6360 N N . VAL B 1 1020 ? 193.620 162.345 181.280 1.00 54.86 730 VAL B N 1
ATOM 6361 C CA . VAL B 1 1020 ? 192.352 162.802 181.918 1.00 54.86 730 VAL B CA 1
ATOM 6362 C C . VAL B 1 1020 ? 191.344 163.150 180.822 1.00 54.86 730 VAL B C 1
ATOM 6363 O O . VAL B 1 1020 ? 190.167 162.782 180.965 1.00 54.86 730 VAL B O 1
ATOM 6367 N N . GLU B 1 1021 ? 191.791 163.791 179.744 1.00 58.96 731 GLU B N 1
ATOM 6368 C CA . GLU B 1 1021 ? 190.843 164.240 178.688 1.00 58.96 731 GLU B CA 1
ATOM 6369 C C . GLU B 1 1021 ? 190.145 163.035 178.046 1.00 58.96 731 GLU B C 1
ATOM 6370 O O . GLU B 1 1021 ? 188.949 163.138 177.760 1.00 58.96 731 GLU B O 1
ATOM 6372 N N . LEU B 1 1022 ? 190.872 161.944 177.807 1.00 60.59 732 LEU B N 1
ATOM 6373 C CA . LEU B 1 1022 ? 190.247 160.792 177.115 1.00 60.59 732 LEU B CA 1
ATOM 6374 C C . LEU B 1 1022 ? 189.107 160.327 178.006 1.00 60.59 732 LEU B C 1
ATOM 6375 O O . LEU B 1 1022 ? 188.037 160.048 177.474 1.00 60.59 732 LEU B O 1
ATOM 6380 N N . LEU B 1 1023 ? 189.329 160.305 179.321 1.00 59.56 733 LEU B N 1
ATOM 6381 C CA . LEU B 1 1023 ? 188.243 159.913 180.254 1.00 59.56 733 LEU B CA 1
ATOM 6382 C C . LEU B 1 1023 ? 187.126 160.936 180.107 1.00 59.56 733 LEU B C 1
ATOM 6383 O O . LEU B 1 1023 ? 185.965 160.529 180.145 1.00 59.56 733 LEU B O 1
ATOM 6388 N N . ASP B 1 1024 ? 187.467 162.211 179.937 1.00 66.45 734 ASP B N 1
ATOM 6389 C CA . ASP B 1 1024 ? 186.372 163.209 179.887 1.00 66.45 734 ASP B CA 1
ATOM 6390 C C . ASP B 1 1024 ? 185.488 162.872 178.694 1.00 66.45 734 ASP B C 1
ATOM 6391 O O . ASP B 1 1024 ? 184.261 162.850 178.855 1.00 66.45 734 ASP B O 1
ATOM 6396 N N . GLN B 1 1025 ? 186.112 162.570 177.560 1.00 74.06 735 GLN B N 1
ATOM 6397 C CA . GLN B 1 1025 ? 185.323 162.200 176.363 1.00 74.06 735 GLN B CA 1
ATOM 6398 C C . GLN B 1 1025 ? 184.664 160.856 176.653 1.00 74.06 735 GLN B C 1
ATOM 6399 O O . GLN B 1 1025 ? 183.459 160.731 176.392 1.00 74.06 735 GLN B O 1
ATOM 6405 N N . SER B 1 1026 ? 185.416 159.894 177.194 1.00 83.94 736 SER B N 1
ATOM 6406 C CA . SER B 1 1026 ? 184.764 158.597 177.367 1.00 83.94 736 SER B CA 1
ATOM 6407 C C . SER B 1 1026 ? 183.637 158.660 178.388 1.00 83.94 736 SER B C 1
ATOM 6408 O O . SER B 1 1026 ? 182.759 157.791 178.396 1.00 83.94 736 SER B O 1
ATOM 6411 N N . TYR B 1 1027 ? 183.642 159.663 179.265 1.00 86.79 737 TYR B N 1
ATOM 6412 C CA . TYR B 1 1027 ? 182.476 159.852 180.116 1.00 86.79 737 TYR B CA 1
ATOM 6413 C C . TYR B 1 1027 ? 181.414 160.689 179.422 1.00 86.79 737 TYR B C 1
ATOM 6414 O O . TYR B 1 1027 ? 180.219 160.502 179.676 1.00 86.79 737 TYR B O 1
ATOM 6423 N N . LYS B 1 1028 ? 181.826 161.613 178.547 1.00 88.62 738 LYS B N 1
ATOM 6424 C CA . LYS B 1 1028 ? 180.866 162.417 177.803 1.00 88.62 738 LYS B CA 1
ATOM 6425 C C . LYS B 1 1028 ? 180.072 161.591 176.804 1.00 88.62 738 LYS B C 1
ATOM 6426 O O . LYS B 1 1028 ? 178.948 161.970 176.464 1.00 88.62 738 LYS B O 1
ATOM 6428 N N . GLN B 1 1029 ? 180.619 160.472 176.335 1.00 95.81 739 GLN B N 1
ATOM 6429 C CA . GLN B 1 1029 ? 179.830 159.627 175.448 1.00 95.81 739 GLN B CA 1
ATOM 6430 C C . GLN B 1 1029 ? 178.897 158.679 176.197 1.00 95.81 739 GLN B C 1
ATOM 6431 O O . GLN B 1 1029 ? 177.698 158.641 175.904 1.00 95.81 739 GLN B O 1
ATOM 6437 N N . ASP B 1 1030 ? 179.413 157.913 177.153 1.00 101.99 740 ASP B N 1
ATOM 6438 C CA . ASP B 1 1030 ? 178.630 156.873 177.808 1.00 101.99 740 ASP B CA 1
ATOM 6439 C C . ASP B 1 1030 ? 179.133 156.740 179.243 1.00 101.99 740 ASP B C 1
ATOM 6440 O O . ASP B 1 1030 ? 180.142 157.337 179.623 1.00 101.99 740 ASP B O 1
ATOM 6445 N N . GLU B 1 1031 ? 178.420 155.924 180.022 1.00 108.04 741 GLU B N 1
ATOM 6446 C CA . GLU B 1 1031 ? 178.779 155.745 181.445 1.00 108.04 741 GLU B CA 1
ATOM 6447 C C . GLU B 1 1031 ? 178.903 154.259 181.751 1.00 108.04 741 GLU B C 1
ATOM 6448 O O . GLU B 1 1031 ? 179.921 153.871 182.331 1.00 108.04 741 GLU B O 1
ATOM 6454 N N . GLN B 1 1032 ? 177.904 153.458 181.385 1.00 108.61 742 GLN B N 1
ATOM 6455 C CA . GLN B 1 1032 ? 177.962 152.038 181.815 1.00 108.61 742 GLN B CA 1
ATOM 6456 C C . GLN B 1 1032 ? 179.217 151.386 181.229 1.00 108.61 742 GLN B C 1
ATOM 6457 O O . GLN B 1 1032 ? 179.957 150.740 181.996 1.00 108.61 742 GLN B O 1
ATOM 6459 N N . LEU B 1 1033 ? 179.478 151.572 179.937 1.00 95.06 743 LEU B N 1
ATOM 6460 C CA . LEU B 1 1033 ? 180.739 151.009 179.391 1.00 95.06 743 LEU B CA 1
ATOM 6461 C C . LEU B 1 1033 ? 181.920 151.800 179.956 1.00 95.06 743 LEU B C 1
ATOM 6462 O O . LEU B 1 1033 ? 183.007 151.218 180.099 1.00 95.06 743 LEU B O 1
ATOM 6467 N N . ALA B 1 1034 ? 181.712 153.077 180.273 1.00 95.08 744 ALA B N 1
ATOM 6468 C CA . ALA B 1 1034 ? 182.852 153.903 180.721 1.00 95.08 744 ALA B CA 1
ATOM 6469 C C . ALA B 1 1034 ? 183.388 153.313 182.013 1.00 95.08 744 ALA B C 1
ATOM 6470 O O . ALA B 1 1034 ? 184.611 153.214 182.175 1.00 95.08 744 ALA B O 1
ATOM 6472 N N . MET B 1 1035 ? 182.474 152.899 182.875 1.00 94.29 745 MET B N 1
ATOM 6473 C CA . MET B 1 1035 ? 182.910 152.295 184.146 1.00 94.29 745 MET B CA 1
ATOM 6474 C C . MET B 1 1035 ? 183.718 151.044 183.804 1.00 94.29 745 MET B C 1
ATOM 6475 O O . MET B 1 1035 ? 184.744 150.805 184.468 1.00 94.29 745 MET B O 1
ATOM 6480 N N . LYS B 1 1036 ? 183.314 150.300 182.777 1.00 83.65 746 LYS B N 1
ATOM 6481 C CA . LYS B 1 1036 ? 184.020 149.025 182.504 1.00 83.65 746 LYS B CA 1
ATOM 6482 C C . LYS B 1 1036 ? 185.484 149.324 182.208 1.00 83.65 746 LYS B C 1
ATOM 6483 O O . LYS B 1 1036 ? 186.349 148.585 182.701 1.00 83.65 746 LYS B O 1
ATOM 6485 N N . LEU B 1 1037 ? 185.751 150.400 181.473 1.00 78.17 747 LEU B N 1
ATOM 6486 C CA . LEU B 1 1037 ? 187.157 150.641 181.074 1.00 78.17 747 LEU B CA 1
ATOM 6487 C C . LEU B 1 1037 ? 187.995 150.787 182.337 1.00 78.17 747 LEU B C 1
ATOM 6488 O O . LEU B 1 1037 ? 189.052 150.163 182.405 1.00 78.17 747 LEU B O 1
ATOM 6493 N N . LEU B 1 1038 ? 187.535 151.555 183.314 1.00 68.91 748 LEU B N 1
ATOM 6494 C CA . LEU B 1 1038 ? 188.427 151.739 184.477 1.00 68.91 748 LEU B CA 1
ATOM 6495 C C . LEU B 1 1038 ? 188.601 150.408 185.199 1.00 68.91 748 LEU B C 1
ATOM 6496 O O . LEU B 1 1038 ? 189.731 150.097 185.597 1.00 68.91 748 LEU B O 1
ATOM 6501 N N . THR B 1 1039 ? 187.530 149.651 185.360 1.00 72.26 749 THR B N 1
ATOM 6502 C CA . THR B 1 1039 ? 187.616 148.418 186.180 1.00 72.26 749 THR B CA 1
ATOM 6503 C C . THR B 1 1039 ? 188.394 147.236 185.592 1.00 72.26 749 THR B C 1
ATOM 6504 O O . THR B 1 1039 ? 189.062 146.557 186.384 1.00 72.26 749 THR B O 1
ATOM 6508 N N . TYR B 1 1040 ? 188.337 146.984 184.283 1.00 71.48 750 TYR B N 1
ATOM 6509 C CA . TYR B 1 1040 ? 188.897 145.709 183.742 1.00 71.48 750 TYR B CA 1
ATOM 6510 C C . TYR B 1 1040 ? 190.358 145.509 184.105 1.00 71.48 750 TYR B C 1
ATOM 6511 O O . TYR B 1 1040 ? 191.127 146.471 184.127 1.00 71.48 750 TYR B O 1
ATOM 6520 N N . GLU B 1 1041 ? 190.710 144.263 184.403 1.00 71.65 751 GLU B N 1
ATOM 6521 C CA . GLU B 1 1041 ? 192.109 143.966 184.784 1.00 71.65 751 GLU B CA 1
ATOM 6522 C C . GLU B 1 1041 ? 192.923 143.826 183.513 1.00 71.65 751 GLU B C 1
ATOM 6523 O O . GLU B 1 1041 ? 192.601 142.956 182.704 1.00 71.65 751 GLU B O 1
ATOM 6525 N N . LEU B 1 1042 ? 193.967 144.624 183.374 1.00 65.42 752 LEU B N 1
ATOM 6526 C CA . LEU B 1 1042 ? 194.817 144.426 182.188 1.00 65.42 752 LEU B CA 1
ATOM 6527 C C . LEU B 1 1042 ? 195.436 143.048 182.348 1.00 65.42 752 LEU B C 1
ATOM 6528 O O . LEU B 1 1042 ? 195.722 142.676 183.491 1.00 65.42 752 LEU B O 1
ATOM 6533 N N . LYS B 1 1043 ? 195.581 142.297 181.265 1.00 57.49 753 LYS B N 1
ATOM 6534 C CA . LYS B 1 1043 ? 196.296 141.007 181.391 1.00 57.49 753 LYS B CA 1
ATOM 6535 C C . LYS B 1 1043 ? 197.714 141.205 180.866 1.00 57.49 753 LYS B C 1
ATOM 6536 O O . LYS B 1 1043 ? 198.458 140.218 180.793 1.00 57.49 753 LYS B O 1
ATOM 6538 N N . ASN B 1 1044 ? 198.056 142.435 180.489 1.00 51.90 754 ASN B N 1
ATOM 6539 C CA . ASN B 1 1044 ? 199.393 142.682 179.902 1.00 51.90 754 ASN B CA 1
ATOM 6540 C C . ASN B 1 1044 ? 200.264 143.471 180.869 1.00 51.90 754 ASN B C 1
ATOM 6541 O O . ASN B 1 1044 ? 201.369 143.007 181.174 1.00 51.90 754 ASN B O 1
ATOM 6546 N N . TRP B 1 1045 ? 199.767 144.600 181.360 1.00 53.36 755 TRP B N 1
ATOM 6547 C CA . TRP B 1 1045 ? 200.628 145.462 182.199 1.00 53.36 755 TRP B CA 1
ATOM 6548 C C . TRP B 1 1045 ? 200.638 144.982 183.647 1.00 53.36 755 TRP B C 1
ATOM 6549 O O . TRP B 1 1045 ? 200.116 145.706 184.499 1.00 53.36 755 TRP B O 1
ATOM 6560 N N . SER B 1 1046 ? 201.191 143.806 183.916 1.00 56.86 756 SER B N 1
ATOM 6561 C CA . SER B 1 1046 ? 201.384 143.328 185.312 1.00 56.86 756 SER B CA 1
ATOM 6562 C C . SER B 1 1046 ? 200.134 143.297 186.186 1.00 56.86 756 SER B C 1
ATOM 6563 O O . SER B 1 1046 ? 200.211 143.770 187.320 1.00 56.86 756 SER B O 1
ATOM 6566 N N . ASN B 1 1047 ? 199.024 142.799 185.677 1.00 62.37 757 ASN B N 1
ATOM 6567 C CA . ASN B 1 1047 ? 197.841 142.591 186.549 1.00 62.37 757 ASN B CA 1
ATOM 6568 C C . ASN B 1 1047 ? 197.506 143.833 187.381 1.00 62.37 757 ASN B C 1
ATOM 6569 O O . ASN B 1 1047 ? 197.488 143.713 188.608 1.00 62.37 757 ASN B O 1
ATOM 6574 N N . ALA B 1 1048 ? 197.248 144.975 186.747 1.00 61.16 758 ALA B N 1
ATOM 6575 C CA . ALA B 1 1048 ? 196.849 146.184 187.497 1.00 61.16 758 ALA B CA 1
ATOM 6576 C C . ALA B 1 1048 ? 195.535 146.742 186.954 1.00 61.16 758 ALA B C 1
ATOM 6577 O O . ALA B 1 1048 ? 195.209 146.410 185.812 1.00 61.16 758 ALA B O 1
ATOM 6579 N N . THR B 1 1049 ? 194.766 147.497 187.512 1.00 65.64 759 THR B N 1
ATOM 6580 C CA . THR B 1 1049 ? 193.556 148.115 186.931 1.00 65.64 759 THR B CA 1
ATOM 6581 C C . THR B 1 1049 ? 193.840 149.579 186.837 1.00 65.64 759 THR B C 1
ATOM 6582 O O . THR B 1 1049 ? 194.524 150.114 187.698 1.00 65.64 759 THR B O 1
ATOM 6586 N N . CYS B 1 1050 ? 193.305 150.306 186.023 1.00 58.70 760 CYS B N 1
ATOM 6587 C CA . CYS B 1 1050 ? 193.695 151.659 185.648 1.00 58.70 760 CYS B CA 1
ATOM 6588 C C . CYS B 1 1050 ? 193.601 152.605 186.833 1.00 58.70 760 CYS B C 1
ATOM 6589 O O . CYS B 1 1050 ? 194.352 153.583 186.914 1.00 58.70 760 CYS B O 1
ATOM 6592 N N . LEU B 1 1051 ? 192.710 152.305 187.775 1.00 54.90 761 LEU B N 1
ATOM 6593 C CA . LEU B 1 1051 ? 192.515 153.174 188.927 1.00 54.90 761 LEU B CA 1
ATOM 6594 C C . LEU B 1 1051 ? 193.682 153.056 189.898 1.00 54.90 761 LEU B C 1
ATOM 6595 O O . LEU B 1 1051 ? 194.128 154.056 190.475 1.00 54.90 761 LEU B O 1
ATOM 6600 N N . GLN B 1 1052 ? 194.201 151.837 190.072 1.00 60.62 762 GLN B N 1
ATOM 6601 C CA . GLN B 1 1052 ? 195.365 151.630 190.924 1.00 60.62 762 GLN B CA 1
ATOM 6602 C C . GLN B 1 1052 ? 196.609 152.274 190.339 1.00 60.62 762 GLN B C 1
ATOM 6603 O O . GLN B 1 1052 ? 197.432 152.812 191.085 1.00 60.62 762 GLN B O 1
ATOM 6609 N N . LEU B 1 1053 ? 196.757 152.243 189.013 1.00 57.16 763 LEU B N 1
ATOM 6610 C CA . LEU B 1 1053 ? 197.862 152.956 188.384 1.00 57.16 763 LEU B CA 1
ATOM 6611 C C . LEU B 1 1053 ? 197.660 154.459 188.455 1.00 57.16 763 LEU B C 1
ATOM 6612 O O . LEU B 1 1053 ? 198.640 155.212 188.459 1.00 57.16 763 LEU B O 1
ATOM 6617 N N . ALA B 1 1054 ? 196.409 154.914 188.514 1.00 53.41 764 ALA B N 1
ATOM 6618 C CA . ALA B 1 1054 ? 196.146 156.332 188.705 1.00 53.41 764 ALA B CA 1
ATOM 6619 C C . ALA B 1 1054 ? 196.530 156.813 190.094 1.00 53.41 764 ALA B C 1
ATOM 6620 O O . ALA B 1 1054 ? 197.119 157.891 190.222 1.00 53.41 764 ALA B O 1
ATOM 6622 N N . VAL B 1 1055 ? 196.211 156.041 191.127 1.00 53.47 765 VAL B N 1
ATOM 6623 C CA . VAL B 1 1055 ? 196.563 156.449 192.483 1.00 53.47 765 VAL B CA 1
ATOM 6624 C C . VAL B 1 1055 ? 198.054 156.270 192.735 1.00 53.47 765 VAL B C 1
ATOM 6625 O O . VAL B 1 1055 ? 198.698 157.127 193.350 1.00 53.47 765 VAL B O 1
ATOM 6629 N N . ALA B 1 1056 ? 198.645 155.189 192.215 1.00 53.66 766 ALA B N 1
ATOM 6630 C CA . ALA B 1 1056 ? 200.057 154.908 192.462 1.00 53.66 766 ALA B CA 1
ATOM 6631 C C . ALA B 1 1056 ? 200.993 155.868 191.737 1.00 53.66 766 ALA B C 1
ATOM 6632 O O . ALA B 1 1056 ? 202.194 155.866 192.019 1.00 53.66 766 ALA B O 1
ATOM 6634 N N . ALA B 1 1057 ? 200.483 156.675 190.812 1.00 50.38 767 ALA B N 1
ATOM 6635 C CA . ALA B 1 1057 ? 201.252 157.769 190.242 1.00 50.38 767 ALA B CA 1
ATOM 6636 C C . ALA B 1 1057 ? 200.938 159.104 190.899 1.00 50.38 767 ALA B C 1
ATOM 6637 O O . ALA B 1 1057 ? 201.468 160.127 190.452 1.00 50.38 767 ALA B O 1
ATOM 6639 N N . LYS B 1 1058 ? 200.083 159.100 191.928 1.00 54.56 768 LYS B N 1
ATOM 6640 C CA . LYS B 1 1058 ? 199.756 160.263 192.765 1.00 54.56 768 LYS B CA 1
ATOM 6641 C C . LYS B 1 1058 ? 199.180 161.413 191.942 1.00 54.56 768 LYS B C 1
ATOM 6642 O O . LYS B 1 1058 ? 199.476 162.587 192.170 1.00 54.56 768 LYS B O 1
ATOM 6644 N N . HIS B 1 1059 ? 198.343 161.064 190.974 1.00 58.94 769 HIS B N 1
ATOM 6645 C CA . HIS B 1 1059 ? 197.747 162.036 190.063 1.00 58.94 769 HIS B CA 1
ATOM 6646 C C . HIS B 1 1059 ? 196.422 162.492 190.660 1.00 58.94 769 HIS B C 1
ATOM 6647 O O . HIS B 1 1059 ? 195.437 161.752 190.650 1.00 58.94 769 HIS B O 1
ATOM 6654 N N . ARG B 1 1060 ? 196.391 163.723 191.168 1.00 63.89 770 ARG B N 1
ATOM 6655 C CA . ARG B 1 1060 ? 195.229 164.200 191.905 1.00 63.89 770 ARG B CA 1
ATOM 6656 C C . ARG B 1 1060 ? 194.068 164.610 191.011 1.00 63.89 770 ARG B C 1
ATOM 6657 O O . ARG B 1 1060 ? 192.971 164.851 191.524 1.00 63.89 770 ARG B O 1
ATOM 6659 N N . ASP B 1 1061 ? 194.270 164.705 189.698 1.00 68.37 771 ASP B N 1
ATOM 6660 C CA . ASP B 1 1061 ? 193.198 165.164 188.826 1.00 68.37 771 ASP B CA 1
ATOM 6661 C C . ASP B 1 1061 ? 192.311 164.041 188.313 1.00 68.37 771 ASP B C 1
ATOM 6662 O O . ASP B 1 1061 ? 191.112 164.270 188.123 1.00 68.37 771 ASP B O 1
ATOM 6667 N N . PHE B 1 1062 ? 192.865 162.854 188.075 1.00 67.03 772 PHE B N 1
ATOM 6668 C CA . PHE B 1 1062 ? 192.100 161.741 187.529 1.00 67.03 772 PHE B CA 1
ATOM 6669 C C . PHE B 1 1062 ? 191.058 161.244 188.520 1.00 67.03 772 PHE B C 1
ATOM 6670 O O . PHE B 1 1062 ? 189.931 160.923 188.133 1.00 67.03 772 PHE B O 1
ATOM 6678 N N . ILE B 1 1063 ? 191.432 161.166 189.798 1.00 64.57 773 ILE B N 1
ATOM 6679 C CA . ILE B 1 1063 ? 190.486 160.762 190.828 1.00 64.57 773 ILE B CA 1
ATOM 6680 C C . ILE B 1 1063 ? 189.444 161.851 191.032 1.00 64.57 773 ILE B C 1
ATOM 6681 O O . ILE B 1 1063 ? 188.280 161.563 191.337 1.00 64.57 773 ILE B O 1
ATOM 6686 N N . ALA B 1 1064 ? 189.821 163.109 190.804 1.00 71.52 774 ALA B N 1
ATOM 6687 C CA . ALA B 1 1064 ? 188.929 164.249 190.952 1.00 71.52 774 ALA B CA 1
ATOM 6688 C C . ALA B 1 1064 ? 187.820 164.283 189.917 1.00 71.52 774 ALA B C 1
ATOM 6689 O O . ALA B 1 1064 ? 186.880 165.070 190.075 1.00 71.52 774 ALA B O 1
ATOM 6691 N N . HIS B 1 1065 ? 187.902 163.467 188.871 1.00 70.52 775 HIS B N 1
ATOM 6692 C CA . HIS B 1 1065 ? 186.842 163.390 187.885 1.00 70.52 775 HIS B CA 1
ATOM 6693 C C . HIS B 1 1065 ? 185.608 162.724 188.491 1.00 70.52 775 HIS B C 1
ATOM 6694 O O . HIS B 1 1065 ? 185.694 161.937 189.438 1.00 70.52 775 HIS B O 1
ATOM 6701 N N . THR B 1 1066 ? 184.445 163.070 187.930 1.00 74.93 776 THR B N 1
ATOM 6702 C CA . THR B 1 1066 ? 183.162 162.670 188.502 1.00 74.93 776 THR B CA 1
ATOM 6703 C C . THR B 1 1066 ? 182.938 161.165 188.396 1.00 74.93 776 THR B C 1
ATOM 6704 O O . THR B 1 1066 ? 182.378 160.552 189.315 1.00 74.93 776 THR B O 1
ATOM 6708 N N . CYS B 1 1067 ? 183.400 160.550 187.301 1.00 75.05 777 CYS B N 1
ATOM 6709 C CA . CYS B 1 1067 ? 183.187 159.118 187.095 1.00 75.05 777 CYS B CA 1
ATOM 6710 C C . CYS B 1 1067 ? 183.947 158.284 188.119 1.00 75.05 777 CYS B C 1
ATOM 6711 O O . CYS B 1 1067 ? 183.439 157.259 188.594 1.00 75.05 777 CYS B O 1
ATOM 6714 N N . SER B 1 1068 ? 185.142 158.733 188.506 1.00 70.81 778 SER B N 1
ATOM 6715 C CA . SER B 1 1068 ? 185.899 158.024 189.531 1.00 70.81 778 SER B CA 1
ATOM 6716 C C . SER B 1 1068 ? 185.226 158.133 190.892 1.00 70.81 778 SER B C 1
ATOM 6717 O O . SER B 1 1068 ? 185.196 157.158 191.652 1.00 70.81 778 SER B O 1
ATOM 6720 N N . GLN B 1 1069 ? 184.655 159.296 191.206 1.00 70.32 779 GLN B N 1
ATOM 6721 C CA . GLN B 1 1069 ? 183.939 159.432 192.468 1.00 70.32 779 GLN B CA 1
ATOM 6722 C C . GLN B 1 1069 ? 182.657 158.609 192.484 1.00 70.32 779 GLN B C 1
ATOM 6723 O O . GLN B 1 1069 ? 182.302 158.051 193.529 1.00 70.32 779 GLN B O 1
ATOM 6729 N N . MET B 1 1070 ? 181.970 158.492 191.343 1.00 72.34 780 MET B N 1
ATOM 6730 C CA . MET B 1 1070 ? 180.780 157.646 191.290 1.00 72.34 780 MET B CA 1
ATOM 6731 C C . MET B 1 1070 ? 181.140 156.176 191.451 1.00 72.34 780 MET B C 1
ATOM 6732 O O . MET B 1 1070 ? 180.428 155.424 192.132 1.00 72.34 780 MET B O 1
ATOM 6737 N N . LEU B 1 1071 ? 182.258 155.757 190.854 1.00 71.58 781 LEU B N 1
ATOM 6738 C CA . LEU B 1 1071 ? 182.701 154.376 191.003 1.00 71.58 781 LEU B CA 1
ATOM 6739 C C . LEU B 1 1071 ? 183.136 154.082 192.434 1.00 71.58 781 LEU B C 1
ATOM 6740 O O . LEU B 1 1071 ? 182.854 153.000 192.966 1.00 71.58 781 LEU B O 1
ATOM 6745 N N . LEU B 1 1072 ? 183.782 155.048 193.091 1.00 69.20 782 LEU B N 1
ATOM 6746 C CA . LEU B 1 1072 ? 184.141 154.863 194.492 1.00 69.20 782 LEU B CA 1
ATOM 6747 C C . LEU B 1 1072 ? 182.919 154.851 195.401 1.00 69.20 782 LEU B C 1
ATOM 6748 O O . LEU B 1 1072 ? 182.914 154.135 196.405 1.00 69.20 782 LEU B O 1
ATOM 6753 N N . THR B 1 1073 ? 181.871 155.604 195.063 1.00 71.49 783 THR B N 1
ATOM 6754 C CA . THR B 1 1073 ? 180.661 155.558 195.878 1.00 71.49 783 THR B CA 1
ATOM 6755 C C . THR B 1 1073 ? 179.937 154.227 195.710 1.00 71.49 783 THR B C 1
ATOM 6756 O O . THR B 1 1073 ? 179.455 153.649 196.694 1.00 71.49 783 THR B O 1
ATOM 6760 N N . ASP B 1 1074 ? 179.887 153.701 194.481 1.00 74.96 784 ASP B N 1
ATOM 6761 C CA . ASP B 1 1074 ? 179.331 152.363 194.288 1.00 74.96 784 ASP B CA 1
ATOM 6762 C C . ASP B 1 1074 ? 180.183 151.265 194.911 1.00 74.96 784 ASP B C 1
ATOM 6763 O O . ASP B 1 1074 ? 179.643 150.209 195.254 1.00 74.96 784 ASP B O 1
ATOM 6768 N N . MET B 1 1075 ? 181.492 151.472 195.058 1.00 70.26 785 MET B N 1
ATOM 6769 C CA . MET B 1 1075 ? 182.260 150.545 195.882 1.00 70.26 785 MET B CA 1
ATOM 6770 C C . MET B 1 1075 ? 181.924 150.698 197.358 1.00 70.26 785 MET B C 1
ATOM 6771 O O . MET B 1 1075 ? 181.830 149.696 198.074 1.00 70.26 785 MET B O 1
ATOM 6776 N N . TRP B 1 1076 ? 181.741 151.938 197.816 1.00 62.34 786 TRP B N 1
ATOM 6777 C CA . TRP B 1 1076 ? 181.521 152.229 199.226 1.00 62.34 786 TRP B CA 1
ATOM 6778 C C . TRP B 1 1076 ? 180.210 151.656 199.732 1.00 62.34 786 TRP B C 1
ATOM 6779 O O . TRP B 1 1076 ? 180.167 151.085 200.826 1.00 62.34 786 TRP B O 1
ATOM 6790 N N . MET B 1 1077 ? 179.134 151.792 198.963 1.00 65.31 787 MET B N 1
ATOM 6791 C CA . MET B 1 1077 ? 177.878 151.197 199.395 1.00 65.31 787 MET B CA 1
ATOM 6792 C C . MET B 1 1077 ? 177.899 149.681 199.314 1.00 65.31 787 MET B C 1
ATOM 6793 O O . MET B 1 1077 ? 177.183 149.028 200.078 1.00 65.31 787 MET B O 1
ATOM 6798 N N . GLY B 1 1078 ? 178.712 149.113 198.432 1.00 68.36 788 GLY B N 1
ATOM 6799 C CA . GLY B 1 1078 ? 178.836 147.667 198.383 1.00 68.36 788 GLY B CA 1
ATOM 6800 C C . GLY B 1 1078 ? 177.590 147.016 197.817 1.00 68.36 788 GLY B C 1
ATOM 6801 O O . GLY B 1 1078 ? 177.125 147.353 196.724 1.00 68.36 788 GLY B O 1
ATOM 6802 N N . ARG B 1 1079 ? 177.041 146.072 198.571 1.00 93.39 789 ARG B N 1
ATOM 6803 C CA . ARG B 1 1079 ? 175.884 145.291 198.139 1.00 93.39 789 ARG B CA 1
ATOM 6804 C C . ARG B 1 1079 ? 174.607 145.848 198.775 1.00 93.39 789 ARG B C 1
ATOM 6805 O O . ARG B 1 1079 ? 173.925 145.207 199.574 1.00 93.39 789 ARG B O 1
ATOM 6813 N N . LEU B 1 1080 ? 174.299 147.098 198.434 1.00 83.73 790 LEU B N 1
ATOM 6814 C CA . LEU B 1 1080 ? 173.057 147.739 198.849 1.00 83.73 790 LEU B CA 1
ATOM 6815 C C . LEU B 1 1080 ? 172.534 148.599 197.706 1.00 83.73 790 LEU B C 1
ATOM 6816 O O . LEU B 1 1080 ? 173.197 148.782 196.681 1.00 83.73 790 LEU B O 1
ATOM 6821 N N . ARG B 1 1081 ? 171.329 149.143 197.892 1.00 84.80 791 ARG B N 1
ATOM 6822 C CA . ARG B 1 1081 ? 170.767 150.074 196.922 1.00 84.80 791 ARG B CA 1
ATOM 6823 C C . ARG B 1 1081 ? 170.052 151.242 197.596 1.00 84.80 791 ARG B C 1
ATOM 6824 O O . ARG B 1 1081 ? 169.410 152.042 196.907 1.00 84.80 791 ARG B O 1
ATOM 6826 N N . MET B 1 1082 ? 170.154 151.368 198.920 1.00 86.27 792 MET B N 1
ATOM 6827 C CA . MET B 1 1082 ? 169.434 152.402 199.667 1.00 86.27 792 MET B CA 1
ATOM 6828 C C . MET B 1 1082 ? 170.231 153.705 199.626 1.00 86.27 792 MET B C 1
ATOM 6829 O O . MET B 1 1082 ? 171.100 153.977 200.455 1.00 86.27 792 MET B O 1
ATOM 6831 N N . ARG B 1 1083 ? 169.907 154.529 198.634 1.00 90.01 793 ARG B N 1
ATOM 6832 C CA . ARG B 1 1083 ? 170.669 155.745 198.387 1.00 90.01 793 ARG B CA 1
ATOM 6833 C C . ARG B 1 1083 ? 170.033 156.992 198.986 1.00 90.01 793 ARG B C 1
ATOM 6834 O O . ARG B 1 1083 ? 170.336 158.098 198.527 1.00 90.01 793 ARG B O 1
ATOM 6842 N N . SER B 1 1086 ? 170.954 157.220 204.557 1.00 86.43 796 SER B N 1
ATOM 6843 C CA . SER B 1 1086 ? 171.731 155.999 204.732 1.00 86.43 796 SER B CA 1
ATOM 6844 C C . SER B 1 1086 ? 172.077 155.740 206.191 1.00 86.43 796 SER B C 1
ATOM 6845 O O . SER B 1 1086 ? 172.077 154.585 206.631 1.00 86.43 796 SER B O 1
ATOM 6848 N N . GLY B 1 1087 ? 172.355 156.803 206.952 1.00 86.97 797 GLY B N 1
ATOM 6849 C CA . GLY B 1 1087 ? 172.997 156.636 208.248 1.00 86.97 797 GLY B CA 1
ATOM 6850 C C . GLY B 1 1087 ? 172.083 156.041 209.302 1.00 86.97 797 GLY B C 1
ATOM 6851 O O . GLY B 1 1087 ? 172.483 155.138 210.042 1.00 86.97 797 GLY B O 1
ATOM 6852 N N . LEU B 1 1088 ? 170.845 156.538 209.378 1.00 97.32 798 LEU B N 1
ATOM 6853 C CA . LEU B 1 1088 ? 169.885 156.009 210.342 1.00 97.32 798 LEU B CA 1
ATOM 6854 C C . LEU B 1 1088 ? 169.526 154.564 210.023 1.00 97.32 798 LEU B C 1
ATOM 6855 O O . LEU B 1 1088 ? 169.391 153.736 210.933 1.00 97.32 798 LEU B O 1
ATOM 6857 N N . LYS B 1 1089 ? 169.425 154.237 208.733 1.00 91.90 799 LYS B N 1
ATOM 6858 C CA . LYS B 1 1089 ? 169.122 152.870 208.325 1.00 91.90 799 LYS B CA 1
ATOM 6859 C C . LYS B 1 1089 ? 170.267 151.922 208.660 1.00 91.90 799 LYS B C 1
ATOM 6860 O O . LYS B 1 1089 ? 170.036 150.831 209.194 1.00 91.90 799 LYS B O 1
ATOM 6862 N N . VAL B 1 1090 ? 171.512 152.331 208.393 1.00 82.36 800 VAL B N 1
ATOM 6863 C CA . VAL B 1 1090 ? 172.640 151.438 208.657 1.00 82.36 800 VAL B CA 1
ATOM 6864 C C . VAL B 1 1090 ? 172.951 151.324 210.143 1.00 82.36 800 VAL B C 1
ATOM 6865 O O . VAL B 1 1090 ? 173.447 150.278 210.581 1.00 82.36 800 VAL B O 1
ATOM 6869 N N . ILE B 1 1091 ? 172.625 152.332 210.954 1.00 88.34 801 ILE B N 1
ATOM 6870 C CA . ILE B 1 1091 ? 172.831 152.165 212.386 1.00 88.34 801 ILE B CA 1
ATOM 6871 C C . ILE B 1 1091 ? 171.676 151.384 213.016 1.00 88.34 801 ILE B C 1
ATOM 6872 O O . ILE B 1 1091 ? 171.892 150.623 213.969 1.00 88.34 801 ILE B O 1
ATOM 6877 N N . LEU B 1 1092 ? 170.462 151.493 212.460 1.00 95.89 802 LEU B N 1
ATOM 6878 C CA . LEU B 1 1092 ? 169.357 150.677 212.939 1.00 95.89 802 LEU B CA 1
ATOM 6879 C C . LEU B 1 1092 ? 169.537 149.224 212.538 1.00 95.89 802 LEU B C 1
ATOM 6880 O O . LEU B 1 1092 ? 169.035 148.330 213.224 1.00 95.89 802 LEU B O 1
ATOM 6882 N N . GLY B 1 1093 ? 170.238 148.978 211.429 1.00 99.50 803 GLY B N 1
ATOM 6883 C CA . GLY B 1 1093 ? 170.555 147.614 211.048 1.00 99.50 803 GLY B CA 1
ATOM 6884 C C . GLY B 1 1093 ? 171.451 146.911 212.045 1.00 99.50 803 GLY B C 1
ATOM 6885 O O . GLY B 1 1093 ? 171.237 145.734 212.348 1.00 99.50 803 GLY B O 1
ATOM 6886 N N . ILE B 1 1094 ? 172.452 147.615 212.577 1.00 96.78 804 ILE B N 1
ATOM 6887 C CA . ILE B 1 1094 ? 173.291 147.024 213.612 1.00 96.78 804 ILE B CA 1
ATOM 6888 C C . ILE B 1 1094 ? 172.514 146.911 214.916 1.00 96.78 804 ILE B C 1
ATOM 6889 O O . ILE B 1 1094 ? 172.495 145.853 215.555 1.00 96.78 804 ILE B O 1
ATOM 6894 N N . LEU B 1 1095 ? 171.841 147.994 215.319 1.00 105.12 805 LEU B N 1
ATOM 6895 C CA . LEU B 1 1095 ? 171.168 147.979 216.614 1.00 105.12 805 LEU B CA 1
ATOM 6896 C C . LEU B 1 1095 ? 169.916 147.113 216.620 1.00 105.12 805 LEU B C 1
ATOM 6897 O O . LEU B 1 1095 ? 169.475 146.700 217.696 1.00 105.12 805 LEU B O 1
ATOM 6902 N N . LEU B 1 1096 ? 169.341 146.816 215.454 1.00 111.93 806 LEU B N 1
ATOM 6903 C CA . LEU B 1 1096 ? 168.245 145.855 215.334 1.00 111.93 806 LEU B CA 1
ATOM 6904 C C . LEU B 1 1096 ? 168.638 144.835 214.272 1.00 111.93 806 LEU B C 1
ATOM 6905 O O . LEU B 1 1096 ? 168.431 145.065 213.070 1.00 111.93 806 LEU B O 1
ATOM 6907 N N . PRO B 1 1097 ? 169.227 143.710 214.669 1.00 117.38 807 PRO B N 1
ATOM 6908 C CA . PRO B 1 1097 ? 169.706 142.712 213.689 1.00 117.38 807 PRO B CA 1
ATOM 6909 C C . PRO B 1 1097 ? 168.603 141.992 212.914 1.00 117.38 807 PRO B C 1
ATOM 6910 O O . PRO B 1 1097 ? 168.846 141.641 211.750 1.00 117.38 807 PRO B O 1
ATOM 6914 N N . PRO B 1 1098 ? 167.398 141.714 213.460 1.00 117.62 808 PRO B N 1
ATOM 6915 C CA . PRO B 1 1098 ? 166.356 141.183 212.559 1.00 117.62 808 PRO B CA 1
ATOM 6916 C C . PRO B 1 1098 ? 165.769 142.207 211.599 1.00 117.62 808 PRO B C 1
ATOM 6917 O O . PRO B 1 1098 ? 165.091 141.806 210.645 1.00 117.62 808 PRO B O 1
ATOM 6921 N N . SER B 1 1099 ? 166.008 143.500 211.801 1.00 117.71 809 SER B N 1
ATOM 6922 C CA . SER B 1 1099 ? 165.401 144.544 210.982 1.00 117.71 809 SER B CA 1
ATOM 6923 C C . SER B 1 1099 ? 166.176 144.839 209.703 1.00 117.71 809 SER B C 1
ATOM 6924 O O . SER B 1 1099 ? 165.825 145.780 208.986 1.00 117.71 809 SER B O 1
ATOM 6927 N N . ILE B 1 1100 ? 167.214 144.062 209.401 1.00 111.93 810 ILE B N 1
ATOM 6928 C CA . ILE B 1 1100 ? 168.030 144.329 208.223 1.00 111.93 810 ILE B CA 1
ATOM 6929 C C . ILE B 1 1100 ? 167.296 143.894 206.957 1.00 111.93 810 ILE B C 1
ATOM 6930 O O . ILE B 1 1100 ? 167.537 144.427 205.867 1.00 111.93 810 ILE B O 1
ATOM 6935 N N . LEU B 1 1101 ? 166.347 142.964 207.094 1.00 114.05 811 LEU B N 1
ATOM 6936 C CA . LEU B 1 1101 ? 165.653 142.369 205.957 1.00 114.05 811 LEU B CA 1
ATOM 6937 C C . LEU B 1 1101 ? 164.762 143.352 205.207 1.00 114.05 811 LEU B C 1
ATOM 6938 O O . LEU B 1 1101 ? 164.410 143.081 204.054 1.00 114.05 811 LEU B O 1
ATOM 6943 N N . SER B 1 1102 ? 164.397 144.480 205.816 1.00 110.11 812 SER B N 1
ATOM 6944 C CA . SER B 1 1102 ? 163.537 145.459 205.164 1.00 110.11 812 SER B CA 1
ATOM 6945 C C . SER B 1 1102 ? 164.257 146.292 204.109 1.00 110.11 812 SER B C 1
ATOM 6946 O O . SER B 1 1102 ? 163.586 146.961 203.315 1.00 110.11 812 SER B O 1
ATOM 6949 N N . LEU B 1 1103 ? 165.588 146.275 204.079 1.00 99.61 813 LEU B N 1
ATOM 6950 C CA . LEU B 1 1103 ? 166.332 147.083 203.124 1.00 99.61 813 LEU B CA 1
ATOM 6951 C C . LEU B 1 1103 ? 166.373 146.410 201.753 1.00 99.61 813 LEU B C 1
ATOM 6952 O O . LEU B 1 1103 ? 165.974 145.255 201.582 1.00 99.61 813 LEU B O 1
ATOM 6957 N N . GLU B 1 1104 ? 166.870 147.155 200.765 1.00 83.41 814 GLU B N 1
ATOM 6958 C CA . GLU B 1 1104 ? 166.885 146.718 199.373 1.00 83.41 814 GLU B CA 1
ATOM 6959 C C . GLU B 1 1104 ? 168.309 146.353 198.971 1.00 83.41 814 GLU B C 1
ATOM 6960 O O . GLU B 1 1104 ? 169.215 147.188 199.044 1.00 83.41 814 GLU B O 1
ATOM 6962 N N . PHE B 1 1105 ? 168.501 145.111 198.535 1.00 86.08 815 PHE B N 1
ATOM 6963 C CA . PHE B 1 1105 ? 169.804 144.630 198.103 1.00 86.08 815 PHE B CA 1
ATOM 6964 C C . PHE B 1 1105 ? 170.014 144.938 196.623 1.00 86.08 815 PHE B C 1
ATOM 6965 O O . PHE B 1 1105 ? 169.214 145.625 195.983 1.00 86.08 815 PHE B O 1
ATOM 6973 N N . LYS B 1 1106 ? 171.106 144.426 196.064 1.00 91.30 816 LYS B N 1
ATOM 6974 C CA . LYS B 1 1106 ? 171.331 144.400 194.628 1.00 91.30 816 LYS B CA 1
ATOM 6975 C C . LYS B 1 1106 ? 171.036 143.012 194.079 1.00 91.30 816 LYS B C 1
ATOM 6976 O O . LYS B 1 1106 ? 170.690 142.081 194.809 1.00 91.30 816 LYS B O 1
ATOM 6978 N N . ASN B 1 1107 ? 171.188 142.889 192.766 1.00 108.27 817 ASN B N 1
ATOM 6979 C CA . ASN B 1 1107 ? 171.078 141.621 192.067 1.00 108.27 817 ASN B CA 1
ATOM 6980 C C . ASN B 1 1107 ? 172.072 141.616 190.915 1.00 108.27 817 ASN B C 1
ATOM 6981 O O . ASN B 1 1107 ? 172.244 142.628 190.230 1.00 108.27 817 ASN B O 1
ATOM 6986 N N . LYS B 1 1108 ? 172.732 140.481 190.714 1.00 111.56 818 LYS B N 1
ATOM 6987 C CA . LYS B 1 1108 ? 173.693 140.341 189.627 1.00 111.56 818 LYS B CA 1
ATOM 6988 C C . LYS B 1 1108 ? 172.990 140.316 188.274 1.00 111.56 818 LYS B C 1
ATOM 6989 O O . LYS B 1 1108 ? 171.805 139.996 188.189 1.00 111.56 818 LYS B O 1
ATOM 6991 N N . LEU B 1 1173 ? 166.755 133.615 202.162 1.00 107.10 883 LEU B N 1
ATOM 6992 C CA . LEU B 1 1173 ? 167.597 134.301 203.121 1.00 107.10 883 LEU B CA 1
ATOM 6993 C C . LEU B 1 1173 ? 168.653 133.352 203.630 1.00 107.10 883 LEU B C 1
ATOM 6994 O O . LEU B 1 1173 ? 169.150 132.509 202.887 1.00 107.10 883 LEU B O 1
ATOM 6999 N N . GLY B 1 1174 ? 169.001 133.484 204.902 1.00 101.07 884 GLY B N 1
ATOM 7000 C CA . GLY B 1 1174 ? 170.012 132.628 205.486 1.00 101.07 884 GLY B CA 1
ATOM 7001 C C . GLY B 1 1174 ? 171.386 133.096 205.078 1.00 101.07 884 GLY B C 1
ATOM 7002 O O . GLY B 1 1174 ? 172.381 132.757 205.717 1.00 101.07 884 GLY B O 1
ATOM 7003 N N . ARG B 1 1175 ? 171.453 133.880 204.012 1.00 93.89 885 ARG B N 1
ATOM 7004 C CA . ARG B 1 1175 ? 172.725 134.417 203.584 1.00 93.89 885 ARG B CA 1
ATOM 7005 C C . ARG B 1 1175 ? 172.538 135.847 203.196 1.00 93.89 885 ARG B C 1
ATOM 7006 O O . ARG B 1 1175 ? 173.498 136.602 203.069 1.00 93.89 885 ARG B O 1
ATOM 7008 N N . LYS B 1 1176 ? 171.294 136.241 203.027 1.00 82.16 886 LYS B N 1
ATOM 7009 C CA . LYS B 1 1176 ? 171.050 137.580 202.590 1.00 82.16 886 LYS B CA 1
ATOM 7010 C C . LYS B 1 1176 ? 171.776 138.512 203.519 1.00 82.16 886 LYS B C 1
ATOM 7011 O O . LYS B 1 1176 ? 172.013 139.655 203.169 1.00 82.16 886 LYS B O 1
ATOM 7013 N N . ILE B 1 1177 ? 172.133 138.040 204.705 1.00 84.31 887 ILE B N 1
ATOM 7014 C CA . ILE B 1 1177 ? 172.782 138.915 205.680 1.00 84.31 887 ILE B CA 1
ATOM 7015 C C . ILE B 1 1177 ? 174.316 139.001 205.543 1.00 84.31 887 ILE B C 1
ATOM 7016 O O . ILE B 1 1177 ? 174.866 140.090 205.504 1.00 84.31 887 ILE B O 1
ATOM 7021 N N . TYR B 1 1178 ? 175.012 137.880 205.474 1.00 82.68 888 TYR B N 1
ATOM 7022 C CA . TYR B 1 1178 ? 176.477 137.942 205.435 1.00 82.68 888 TYR B CA 1
ATOM 7023 C C . TYR B 1 1178 ? 177.008 138.968 204.469 1.00 82.68 888 TYR B C 1
ATOM 7024 O O . TYR B 1 1178 ? 178.065 139.536 204.685 1.00 82.68 888 TYR B O 1
ATOM 7033 N N . GLU B 1 1179 ? 176.295 139.182 203.363 1.00 77.05 889 GLU B N 1
ATOM 7034 C CA . GLU B 1 1179 ? 176.717 140.287 202.472 1.00 77.05 889 GLU B CA 1
ATOM 7035 C C . GLU B 1 1179 ? 176.620 141.610 203.226 1.00 77.05 889 GLU B C 1
ATOM 7036 O O . GLU B 1 1179 ? 177.527 142.439 203.069 1.00 77.05 889 GLU B O 1
ATOM 7038 N N . PHE B 1 1180 ? 175.588 141.785 204.048 1.00 77.55 890 PHE B N 1
ATOM 7039 C CA . PHE B 1 1180 ? 175.393 143.101 204.704 1.00 77.55 890 PHE B CA 1
ATOM 7040 C C . PHE B 1 1180 ? 176.632 143.410 205.526 1.00 77.55 890 PHE B C 1
ATOM 7041 O O . PHE B 1 1180 ? 177.114 144.544 205.474 1.00 77.55 890 PHE B O 1
ATOM 7049 N N . TYR B 1 1181 ? 177.151 142.407 206.226 1.00 73.25 891 TYR B N 1
ATOM 7050 C CA . TYR B 1 1181 ? 178.320 142.655 207.105 1.00 73.25 891 TYR B CA 1
ATOM 7051 C C . TYR B 1 1181 ? 179.537 143.065 206.269 1.00 73.25 891 TYR B C 1
ATOM 7052 O O . TYR B 1 1181 ? 180.433 143.665 206.863 1.00 73.25 891 TYR B O 1
ATOM 7061 N N . ASN B 1 1182 ? 179.618 142.708 204.985 1.00 60.43 892 ASN B N 1
ATOM 7062 C CA . ASN B 1 1182 ? 180.858 143.046 204.237 1.00 60.43 892 ASN B CA 1
ATOM 7063 C C . ASN B 1 1182 ? 180.754 144.400 203.536 1.00 60.43 892 ASN B C 1
ATOM 7064 O O . ASN B 1 1182 ? 181.754 144.830 202.977 1.00 60.43 892 ASN B O 1
ATOM 7069 N N . ALA B 1 1183 ? 179.602 145.056 203.576 1.00 48.01 893 ALA B N 1
ATOM 7070 C CA . ALA B 1 1183 ? 179.508 146.418 203.004 1.00 48.01 893 ALA B CA 1
ATOM 7071 C C . ALA B 1 1183 ? 180.426 147.340 203.802 1.00 48.01 893 ALA B C 1
ATOM 7072 O O . ALA B 1 1183 ? 180.145 147.501 204.986 1.00 48.01 893 ALA B O 1
ATOM 7074 N N . PRO B 1 1184 ? 181.449 148.025 203.243 1.00 44.92 894 PRO B N 1
ATOM 7075 C CA . PRO B 1 1184 ? 182.410 148.758 204.086 1.00 44.92 894 PRO B CA 1
ATOM 7076 C C . PRO B 1 1184 ? 181.798 149.887 204.896 1.00 44.92 894 PRO B C 1
ATOM 7077 O O . PRO B 1 1184 ? 182.399 150.320 205.887 1.00 44.92 894 PRO B O 1
ATOM 7081 N N . ILE B 1 1185 ? 180.606 150.358 204.531 1.00 47.35 895 ILE B N 1
ATOM 7082 C CA . ILE B 1 1185 ? 179.959 151.360 205.367 1.00 47.35 895 ILE B CA 1
ATOM 7083 C C . ILE B 1 1185 ? 179.472 150.728 206.671 1.00 47.35 895 ILE B C 1
ATOM 7084 O O . ILE B 1 1185 ? 179.432 151.395 207.716 1.00 47.35 895 ILE B O 1
ATOM 7089 N N . VAL B 1 1186 ? 179.173 149.428 206.657 1.00 45.35 896 VAL B N 1
ATOM 7090 C CA . VAL B 1 1186 ? 178.802 148.736 207.885 1.00 45.35 896 VAL B CA 1
ATOM 7091 C C . VAL B 1 1186 ? 180.008 148.586 208.801 1.00 45.35 896 VAL B C 1
ATOM 7092 O O . VAL B 1 1186 ? 179.911 148.840 210.009 1.00 45.35 896 VAL B O 1
ATOM 7096 N N . LYS B 1 1187 ? 181.067 148.045 208.226 1.00 46.97 897 LYS B N 1
ATOM 7097 C CA . LYS B 1 1187 ? 182.266 147.954 209.055 1.00 46.97 897 LYS B CA 1
ATOM 7098 C C . LYS B 1 1187 ? 182.464 149.343 209.666 1.00 46.97 897 LYS B C 1
ATOM 7099 O O . LYS B 1 1187 ? 182.750 149.400 210.857 1.00 46.97 897 LYS B O 1
ATOM 7105 N N . PHE B 1 1188 ? 182.244 150.432 208.925 1.00 38.81 898 PHE B N 1
ATOM 7106 C CA . PHE B 1 1188 ? 182.567 151.769 209.498 1.00 38.81 898 PHE B CA 1
ATOM 7107 C C . PHE B 1 1188 ? 181.693 152.043 210.708 1.00 38.81 898 PHE B C 1
ATOM 7108 O O . PHE B 1 1188 ? 182.219 152.431 211.750 1.00 38.81 898 PHE B O 1
ATOM 7116 N N . TRP B 1 1189 ? 180.404 151.781 210.594 1.00 50.84 899 TRP B N 1
ATOM 7117 C CA . TRP B 1 1189 ? 179.543 152.153 211.736 1.00 50.84 899 TRP B CA 1
ATOM 7118 C C . TRP B 1 1189 ? 179.649 151.118 212.854 1.00 50.84 899 TRP B C 1
ATOM 7119 O O . TRP B 1 1189 ? 179.086 151.376 213.913 1.00 50.84 899 TRP B O 1
ATOM 7130 N N . PHE B 1 1190 ? 180.284 149.973 212.623 1.00 45.27 900 PHE B N 1
ATOM 7131 C CA . PHE B 1 1190 ? 180.513 149.022 213.741 1.00 45.27 900 PHE B CA 1
ATOM 7132 C C . PHE B 1 1190 ? 181.995 149.085 214.102 1.00 45.27 900 PHE B C 1
ATOM 7133 O O . PHE B 1 1190 ? 182.446 148.256 214.900 1.00 45.27 900 PHE B O 1
ATOM 7141 N N . TYR B 1 1191 ? 182.746 150.002 213.482 1.00 30.00 901 TYR B N 1
ATOM 7142 C CA . TYR B 1 1191 ? 184.158 150.205 213.888 1.00 30.00 901 TYR B CA 1
ATOM 7143 C C . TYR B 1 1191 ? 184.326 151.630 214.401 1.00 30.00 901 TYR B C 1
ATOM 7144 O O . TYR B 1 1191 ? 185.479 152.056 214.547 1.00 30.00 901 TYR B O 1
ATOM 7146 N N . THR B 1 1192 ? 183.308 152.347 214.670 1.00 42.83 902 THR B N 1
ATOM 7147 C CA . THR B 1 1192 ? 183.403 153.650 215.296 1.00 42.83 902 THR B CA 1
ATOM 7148 C C . THR B 1 1192 ? 182.509 153.583 216.510 1.00 42.83 902 THR B C 1
ATOM 7149 O O . THR B 1 1192 ? 182.598 154.435 217.372 1.00 42.83 902 THR B O 1
ATOM 7153 N N . LEU B 1 1193 ? 181.533 152.618 216.538 1.00 43.09 903 LEU B N 1
ATOM 7154 C CA . LEU B 1 1193 ? 180.830 152.411 217.826 1.00 43.09 903 LEU B CA 1
ATOM 7155 C C . LEU B 1 1193 ? 181.809 151.733 218.784 1.00 43.09 903 LEU B C 1
ATOM 7156 O O . LEU B 1 1193 ? 181.751 152.052 219.967 1.00 43.09 903 LEU B O 1
ATOM 7161 N N . ALA B 1 1194 ? 182.712 150.882 218.305 1.00 44.64 904 ALA B N 1
ATOM 7162 C CA . ALA B 1 1194 ? 183.719 150.325 219.235 1.00 44.64 904 ALA B CA 1
ATOM 7163 C C . ALA B 1 1194 ? 184.622 151.435 219.769 1.00 44.64 904 ALA B C 1
ATOM 7164 O O . ALA B 1 1194 ? 184.898 151.411 220.962 1.00 44.64 904 ALA B O 1
ATOM 7166 N N . TYR B 1 1195 ? 185.053 152.383 218.945 1.00 77.75 905 TYR B N 1
ATOM 7167 C CA . TYR B 1 1195 ? 185.841 153.517 219.495 1.00 77.75 905 TYR B CA 1
ATOM 7168 C C . TYR B 1 1195 ? 184.985 154.330 220.469 1.00 77.75 905 TYR B C 1
ATOM 7169 O O . TYR B 1 1195 ? 185.519 154.699 221.512 1.00 77.75 905 TYR B O 1
ATOM 7178 N N . ILE B 1 1196 ? 183.706 154.597 220.187 1.00 42.14 906 ILE B N 1
ATOM 7179 C CA . ILE B 1 1196 ? 182.967 155.469 221.146 1.00 42.14 906 ILE B CA 1
ATOM 7180 C C . ILE B 1 1196 ? 182.986 154.749 222.488 1.00 42.14 906 ILE B C 1
ATOM 7181 O O . ILE B 1 1196 ? 183.268 155.390 223.498 1.00 42.14 906 ILE B O 1
ATOM 7186 N N . GLY B 1 1197 ? 182.852 153.437 222.478 1.00 31.55 907 GLY B N 1
ATOM 7187 C CA . GLY B 1 1197 ? 182.943 152.731 223.758 1.00 31.55 907 GLY B CA 1
ATOM 7188 C C . GLY B 1 1197 ? 184.285 152.980 224.394 1.00 31.55 907 GLY B C 1
ATOM 7189 O O . GLY B 1 1197 ? 184.297 153.325 225.573 1.00 31.55 907 GLY B O 1
ATOM 7190 N N . TYR B 1 1198 ? 185.370 152.897 223.632 1.00 40.66 908 TYR B N 1
ATOM 7191 C CA . TYR B 1 1198 ? 186.729 153.033 224.230 1.00 40.66 908 TYR B CA 1
ATOM 7192 C C . TYR B 1 1198 ? 186.946 154.430 224.812 1.00 40.66 908 TYR B C 1
ATOM 7193 O O . TYR B 1 1198 ? 187.561 154.519 225.870 1.00 40.66 908 TYR B O 1
ATOM 7202 N N . LEU B 1 1199 ? 186.495 155.479 224.276 1.00 32.01 909 LEU B N 1
ATOM 7203 C CA . LEU B 1 1199 ? 186.726 156.773 224.853 1.00 32.01 909 LEU B CA 1
ATOM 7204 C C . LEU B 1 1199 ? 185.770 157.062 226.007 1.00 32.01 909 LEU B C 1
ATOM 7205 O O . LEU B 1 1199 ? 186.023 157.988 226.746 1.00 32.01 909 LEU B O 1
ATOM 7210 N N . MET B 1 1200 ? 184.609 156.356 226.138 1.00 27.28 910 MET B N 1
ATOM 7211 C CA . MET B 1 1200 ? 183.815 156.513 227.393 1.00 27.28 910 MET B CA 1
ATOM 7212 C C . MET B 1 1200 ? 184.386 155.691 228.542 1.00 27.28 910 MET B C 1
ATOM 7213 O O . MET B 1 1200 ? 184.505 156.248 229.624 1.00 27.28 910 MET B O 1
ATOM 7218 N N . LEU B 1 1201 ? 184.707 154.421 228.348 1.00 27.16 911 LEU B N 1
ATOM 7219 C CA . LEU B 1 1201 ? 185.298 153.696 229.499 1.00 27.16 911 LEU B CA 1
ATOM 7220 C C . LEU B 1 1201 ? 186.634 154.326 229.925 1.00 27.16 911 LEU B C 1
ATOM 7221 O O . LEU B 1 1201 ? 186.829 154.464 231.132 1.00 27.16 911 LEU B O 1
ATOM 7226 N N . PHE B 1 1202 ? 187.521 154.724 229.010 1.00 27.81 912 PHE B N 1
ATOM 7227 C CA . PHE B 1 1202 ? 188.846 155.246 229.451 1.00 27.81 912 PHE B CA 1
ATOM 7228 C C . PHE B 1 1202 ? 188.627 156.496 230.292 1.00 27.81 912 PHE B C 1
ATOM 7229 O O . PHE B 1 1202 ? 189.321 156.658 231.292 1.00 27.81 912 PHE B O 1
ATOM 7237 N N . ASN B 1 1203 ? 187.667 157.338 229.929 1.00 31.21 913 ASN B N 1
ATOM 7238 C CA . ASN B 1 1203 ? 187.388 158.507 230.797 1.00 31.21 913 ASN B CA 1
ATOM 7239 C C . ASN B 1 1203 ? 186.941 158.034 232.192 1.00 31.21 913 ASN B C 1
ATOM 7240 O O . ASN B 1 1203 ? 187.398 158.625 233.175 1.00 31.21 913 ASN B O 1
ATOM 7245 N N . TYR B 1 1204 ? 186.097 157.009 232.290 1.00 29.45 914 TYR B N 1
ATOM 7246 C CA . TYR B 1 1204 ? 185.603 156.586 233.621 1.00 29.45 914 TYR B CA 1
ATOM 7247 C C . TYR B 1 1204 ? 186.711 155.865 234.385 1.00 29.45 914 TYR B C 1
ATOM 7248 O O . TYR B 1 1204 ? 186.532 155.653 235.563 1.00 29.45 914 TYR B O 1
ATOM 7257 N N . ILE B 1 1205 ? 187.812 155.472 233.749 1.00 27.53 915 ILE B N 1
ATOM 7258 C CA . ILE B 1 1205 ? 188.873 154.845 234.585 1.00 27.53 915 ILE B CA 1
ATOM 7259 C C . ILE B 1 1205 ? 189.899 155.895 234.975 1.00 27.53 915 ILE B C 1
ATOM 7260 O O . ILE B 1 1205 ? 190.908 155.497 235.537 1.00 27.53 915 ILE B O 1
ATOM 7265 N N . VAL B 1 1206 ? 189.662 157.173 234.675 1.00 33.01 916 VAL B N 1
ATOM 7266 C CA . VAL B 1 1206 ? 190.600 158.228 235.176 1.00 33.01 916 VAL B CA 1
ATOM 7267 C C . VAL B 1 1206 ? 189.925 159.170 236.190 1.00 33.01 916 VAL B C 1
ATOM 7268 O O . VAL B 1 1206 ? 190.619 159.555 237.145 1.00 33.01 916 VAL B O 1
ATOM 7272 N N . LEU B 1 1207 ? 188.642 159.528 236.033 1.00 30.61 917 LEU B N 1
ATOM 7273 C CA . LEU B 1 1207 ? 188.026 160.535 236.938 1.00 30.61 917 LEU B CA 1
ATOM 7274 C C . LEU B 1 1207 ? 187.527 159.845 238.204 1.00 30.61 917 LEU B C 1
ATOM 7275 O O . LEU B 1 1207 ? 186.725 160.461 238.907 1.00 30.61 917 LEU B O 1
ATOM 7280 N N . VAL B 1 1208 ? 187.943 158.603 238.449 1.00 32.42 918 VAL B N 1
ATOM 7281 C CA . VAL B 1 1208 ? 187.418 157.835 239.616 1.00 32.42 918 VAL B CA 1
ATOM 7282 C C . VAL B 1 1208 ? 188.567 157.254 240.425 1.00 32.42 918 VAL B C 1
ATOM 7283 O O . VAL B 1 1208 ? 189.703 157.304 239.956 1.00 32.42 918 VAL B O 1
ATOM 7287 N N . LYS B 1 1209 ? 188.259 156.734 241.605 1.00 44.69 919 LYS B N 1
ATOM 7288 C CA . LYS B 1 1209 ? 189.314 156.251 242.521 1.00 44.69 919 LYS B CA 1
ATOM 7289 C C . LYS B 1 1209 ? 190.027 155.076 241.892 1.00 44.69 919 LYS B C 1
ATOM 7290 O O . LYS B 1 1209 ? 189.405 154.382 241.080 1.00 44.69 919 LYS B O 1
ATOM 7292 N N . MET B 1 1210 ? 191.296 154.896 242.246 1.00 53.17 920 MET B N 1
ATOM 7293 C CA . MET B 1 1210 ? 191.998 153.691 241.752 1.00 53.17 920 MET B CA 1
ATOM 7294 C C . MET B 1 1210 ? 192.355 152.800 242.941 1.00 53.17 920 MET B C 1
ATOM 7295 O O . MET B 1 1210 ? 193.146 153.244 243.787 1.00 53.17 920 MET B O 1
ATOM 7300 N N . GLU B 1 1211 ? 191.792 151.591 242.980 1.00 63.51 921 GLU B N 1
ATOM 7301 C CA . GLU B 1 1211 ? 192.073 150.617 244.064 1.00 63.51 921 GLU B CA 1
ATOM 7302 C C . GLU B 1 1211 ? 193.416 149.938 243.768 1.00 63.51 921 GLU B C 1
ATOM 7303 O O . GLU B 1 1211 ? 193.935 150.132 242.659 1.00 63.51 921 GLU B O 1
ATOM 7305 N N . ARG B 1 1212 ? 193.954 149.160 244.710 1.00 68.74 922 ARG B N 1
ATOM 7306 C CA . ARG B 1 1212 ? 195.307 148.567 244.537 1.00 68.74 922 ARG B CA 1
ATOM 7307 C C . ARG B 1 1212 ? 195.323 147.694 243.291 1.00 68.74 922 ARG B C 1
ATOM 7308 O O . ARG B 1 1212 ? 196.338 147.686 242.590 1.00 68.74 922 ARG B O 1
ATOM 7310 N N . TRP B 1 1213 ? 194.449 147.081 242.820 1.00 67.82 923 TRP B N 1
ATOM 7311 C CA . TRP B 1 1213 ? 194.539 146.374 241.556 1.00 67.82 923 TRP B CA 1
ATOM 7312 C C . TRP B 1 1213 ? 193.596 147.043 240.588 1.00 67.82 923 TRP B C 1
ATOM 7313 O O . TRP B 1 1213 ? 192.690 147.746 240.994 1.00 67.82 923 TRP B O 1
ATOM 7324 N N . PRO B 1 1214 ? 193.649 146.776 239.410 1.00 57.70 924 PRO B N 1
ATOM 7325 C CA . PRO B 1 1214 ? 192.830 147.407 238.369 1.00 57.70 924 PRO B CA 1
ATOM 7326 C C . PRO B 1 1214 ? 191.404 146.884 238.404 1.00 57.70 924 PRO B C 1
ATOM 7327 O O . PRO B 1 1214 ? 191.162 145.730 238.761 1.00 57.70 924 PRO B O 1
ATOM 7331 N N . SER B 1 1215 ? 190.459 147.739 238.023 1.00 53.83 925 SER B N 1
ATOM 7332 C CA . SER B 1 1215 ? 189.050 147.368 238.020 1.00 53.83 925 SER B CA 1
ATOM 7333 C C . SER B 1 1215 ? 188.686 146.769 236.661 1.00 53.83 925 SER B C 1
ATOM 7334 O O . SER B 1 1215 ? 189.537 146.625 235.780 1.00 53.83 925 SER B O 1
ATOM 7337 N N . THR B 1 1216 ? 187.399 146.437 236.480 1.00 55.99 926 THR B N 1
ATOM 7338 C CA . THR B 1 1216 ? 186.939 145.707 235.295 1.00 55.99 926 THR B CA 1
ATOM 7339 C C . THR B 1 1216 ? 187.085 146.541 234.025 1.00 55.99 926 THR B C 1
ATOM 7340 O O . THR B 1 1216 ? 187.608 146.065 233.001 1.00 55.99 926 THR B O 1
ATOM 7344 N N . GLN B 1 1217 ? 186.649 147.797 234.092 1.00 48.87 927 GLN B N 1
ATOM 7345 C CA . GLN B 1 1217 ? 186.738 148.698 232.957 1.00 48.87 927 GLN B CA 1
ATOM 7346 C C . GLN B 1 1217 ? 188.178 149.017 232.598 1.00 48.87 927 GLN B C 1
ATOM 7347 O O . GLN B 1 1217 ? 188.452 149.349 231.442 1.00 48.87 927 GLN B O 1
ATOM 7353 N N . GLU B 1 1218 ? 189.106 148.904 233.547 1.00 52.34 928 GLU B N 1
ATOM 7354 C CA . GLU B 1 1218 ? 190.511 149.051 233.205 1.00 52.34 928 GLU B CA 1
ATOM 7355 C C . GLU B 1 1218 ? 191.061 147.827 232.483 1.00 52.34 928 GLU B C 1
ATOM 7356 O O . GLU B 1 1218 ? 191.860 147.986 231.550 1.00 52.34 928 GLU B O 1
ATOM 7362 N N . TRP B 1 1219 ? 190.615 146.641 232.908 1.00 50.01 929 TRP B N 1
ATOM 7363 C CA . TRP B 1 1219 ? 191.040 145.419 232.186 1.00 50.01 929 TRP B CA 1
ATOM 7364 C C . TRP B 1 1219 ? 190.478 145.471 230.761 1.00 50.01 929 TRP B C 1
ATOM 7365 O O . TRP B 1 1219 ? 191.231 145.130 229.838 1.00 50.01 929 TRP B O 1
ATOM 7376 N N . ILE B 1 1220 ? 189.231 145.913 230.573 1.00 45.01 930 ILE B N 1
ATOM 7377 C CA . ILE B 1 1220 ? 188.681 146.064 229.191 1.00 45.01 930 ILE B CA 1
ATOM 7378 C C . ILE B 1 1220 ? 189.400 147.154 228.377 1.00 45.01 930 ILE B C 1
ATOM 7379 O O . ILE B 1 1220 ? 189.734 146.884 227.218 1.00 45.01 930 ILE B O 1
ATOM 7384 N N . VAL B 1 1221 ? 189.648 148.335 228.951 1.00 39.43 931 VAL B N 1
ATOM 7385 C CA . VAL B 1 1221 ? 190.404 149.409 228.238 1.00 39.43 931 VAL B CA 1
ATOM 7386 C C . VAL B 1 1221 ? 191.849 148.975 227.998 1.00 39.43 931 VAL B C 1
ATOM 7387 O O . VAL B 1 1221 ? 192.340 149.185 226.889 1.00 39.43 931 VAL B O 1
ATOM 7391 N N . ILE B 1 1222 ? 192.495 148.337 228.968 1.00 48.00 932 ILE B N 1
ATOM 7392 C CA . ILE B 1 1222 ? 193.864 147.816 228.694 1.00 48.00 932 ILE B CA 1
ATOM 7393 C C . ILE B 1 1222 ? 193.740 146.819 227.540 1.00 48.00 932 ILE B C 1
ATOM 7394 O O . ILE B 1 1222 ? 194.557 146.887 226.608 1.00 48.00 932 ILE B O 1
ATOM 7399 N N . SER B 1 1223 ? 192.722 145.961 227.561 1.00 49.21 933 SER B N 1
ATOM 7400 C CA . SER B 1 1223 ? 192.634 144.922 226.506 1.00 49.21 933 SER B CA 1
ATOM 7401 C C . SER B 1 1223 ? 192.432 145.543 225.119 1.00 49.21 933 SER B C 1
ATOM 7402 O O . SER B 1 1223 ? 193.003 145.013 224.166 1.00 49.21 933 SER B O 1
ATOM 7405 N N . TYR B 1 1224 ? 191.611 146.585 224.984 1.00 48.36 934 TYR B N 1
ATOM 7406 C CA . TYR B 1 1224 ? 191.365 147.103 223.615 1.00 48.36 934 TYR B CA 1
ATOM 7407 C C . TYR B 1 1224 ? 192.691 147.600 223.070 1.00 48.36 934 TYR B C 1
ATOM 7408 O O . TYR B 1 1224 ? 193.006 147.330 221.914 1.00 48.36 934 TYR B O 1
ATOM 7417 N N . ILE B 1 1225 ? 193.454 148.292 223.897 1.00 44.70 935 ILE B N 1
ATOM 7418 C CA . ILE B 1 1225 ? 194.784 148.684 223.381 1.00 44.70 935 ILE B CA 1
ATOM 7419 C C . ILE B 1 1225 ? 195.505 147.385 223.055 1.00 44.70 935 ILE B C 1
ATOM 7420 O O . ILE B 1 1225 ? 196.226 147.365 222.049 1.00 44.70 935 ILE B O 1
ATOM 7425 N N . PHE B 1 1226 ? 195.279 146.311 223.813 1.00 54.21 936 PHE B N 1
ATOM 7426 C CA . PHE B 1 1226 ? 196.082 145.096 223.503 1.00 54.21 936 PHE B CA 1
ATOM 7427 C C . PHE B 1 1226 ? 195.766 144.557 222.102 1.00 54.21 936 PHE B C 1
ATOM 7428 O O . PHE B 1 1226 ? 196.701 144.275 221.331 1.00 54.21 936 PHE B O 1
ATOM 7436 N N . THR B 1 1227 ? 194.488 144.432 221.770 1.00 53.97 937 THR B N 1
ATOM 7437 C CA . THR B 1 1227 ? 194.139 143.854 220.454 1.00 53.97 937 THR B CA 1
ATOM 7438 C C . THR B 1 1227 ? 194.539 144.816 219.343 1.00 53.97 937 THR B C 1
ATOM 7439 O O . THR B 1 1227 ? 194.966 144.342 218.288 1.00 53.97 937 THR B O 1
ATOM 7443 N N . LEU B 1 1228 ? 194.413 146.115 219.578 1.00 44.60 938 LEU B N 1
ATOM 7444 C CA . LEU B 1 1228 ? 194.692 147.074 218.491 1.00 44.60 938 LEU B CA 1
ATOM 7445 C C . LEU B 1 1228 ? 196.128 146.814 218.082 1.00 44.60 938 LEU B C 1
ATOM 7446 O O . LEU B 1 1228 ? 196.418 146.879 216.890 1.00 44.60 938 LEU B O 1
ATOM 7451 N N . GLY B 1 1229 ? 196.987 146.516 219.046 1.00 51.49 939 GLY B N 1
ATOM 7452 C CA . GLY B 1 1229 ? 198.407 146.332 218.711 1.00 51.49 939 GLY B CA 1
ATOM 7453 C C . GLY B 1 1229 ? 198.625 145.177 217.748 1.00 51.49 939 GLY B C 1
ATOM 7454 O O . GLY B 1 1229 ? 199.377 145.360 216.778 1.00 51.49 939 GLY B O 1
ATOM 7455 N N . ILE B 1 1230 ? 197.985 144.032 217.987 1.00 55.59 940 ILE B N 1
ATOM 7456 C CA . ILE B 1 1230 ? 198.217 142.844 217.112 1.00 55.59 940 ILE B CA 1
ATOM 7457 C C . ILE B 1 1230 ? 197.692 143.108 215.694 1.00 55.59 940 ILE B C 1
ATOM 7458 O O . ILE B 1 1230 ? 198.422 142.808 214.742 1.00 55.59 940 ILE B O 1
ATOM 7463 N N . GLU B 1 1231 ? 196.512 143.708 215.538 1.00 56.57 941 GLU B N 1
ATOM 7464 C CA . GLU B 1 1231 ? 196.068 144.034 214.157 1.00 56.57 941 GLU B CA 1
ATOM 7465 C C . GLU B 1 1231 ? 197.046 145.028 213.517 1.00 56.57 941 GLU B C 1
ATOM 7466 O O . GLU B 1 1231 ? 197.378 144.815 212.342 1.00 56.57 941 GLU B O 1
ATOM 7472 N N . LYS B 1 1232 ? 197.519 146.049 214.246 1.00 58.94 942 LYS B N 1
ATOM 7473 C CA . LYS B 1 1232 ? 198.381 147.071 213.592 1.00 58.94 942 LYS B CA 1
ATOM 7474 C C . LYS B 1 1232 ? 199.652 146.397 213.086 1.00 58.94 942 LYS B C 1
ATOM 7475 O O . LYS B 1 1232 ? 200.010 146.642 211.925 1.00 58.94 942 LYS B O 1
ATOM 7481 N N . MET B 1 1233 ? 200.269 145.526 213.883 1.00 68.48 943 MET B N 1
ATOM 7482 C CA . MET B 1 1233 ? 201.462 144.827 213.344 1.00 68.48 943 MET B CA 1
ATOM 7483 C C . MET B 1 1233 ? 201.070 143.922 212.179 1.00 68.48 943 MET B C 1
ATOM 7484 O O . MET B 1 1233 ? 201.811 143.908 211.189 1.00 68.48 943 MET B O 1
ATOM 7486 N N . ARG B 1 1234 ? 199.941 143.219 212.275 1.00 75.72 944 ARG B N 1
ATOM 7487 C CA . ARG B 1 1234 ? 199.585 142.247 211.207 1.00 75.72 944 ARG B CA 1
ATOM 7488 C C . ARG B 1 1234 ? 199.414 143.018 209.903 1.00 75.72 944 ARG B C 1
ATOM 7489 O O . ARG B 1 1234 ? 199.840 142.510 208.859 1.00 75.72 944 ARG B O 1
ATOM 7497 N N . GLU B 1 1235 ? 198.850 144.219 209.976 1.00 73.23 945 GLU B N 1
ATOM 7498 C CA . GLU B 1 1235 ? 198.728 145.030 208.744 1.00 73.23 945 GLU B CA 1
ATOM 7499 C C . GLU B 1 1235 ? 200.137 145.281 208.197 1.00 73.23 945 GLU B C 1
ATOM 7500 O O . GLU B 1 1235 ? 200.308 145.163 206.974 1.00 73.23 945 GLU B O 1
ATOM 7506 N N . ILE B 1 1236 ? 201.118 145.573 209.046 1.00 76.67 946 ILE B N 1
ATOM 7507 C CA . ILE B 1 1236 ? 202.461 145.798 208.447 1.00 76.67 946 ILE B CA 1
ATOM 7508 C C . ILE B 1 1236 ? 202.922 144.507 207.772 1.00 76.67 946 ILE B C 1
ATOM 7509 O O . ILE B 1 1236 ? 203.433 144.588 206.644 1.00 76.67 946 ILE B O 1
ATOM 7514 N N . LEU B 1 1237 ? 202.730 143.359 208.422 1.00 81.35 947 LEU B N 1
ATOM 7515 C CA . LEU B 1 1237 ? 203.256 142.083 207.866 1.00 81.35 947 LEU B CA 1
ATOM 7516 C C . LEU B 1 1237 ? 202.699 141.904 206.462 1.00 81.35 947 LEU B C 1
ATOM 7517 O O . LEU B 1 1237 ? 203.407 141.341 205.613 1.00 81.35 947 LEU B O 1
ATOM 7522 N N . MET B 1 1238 ? 201.486 142.394 206.227 1.00 101.00 948 MET B N 1
ATOM 7523 C CA . MET B 1 1238 ? 200.860 142.147 204.930 1.00 101.00 948 MET B CA 1
ATOM 7524 C C . MET B 1 1238 ? 200.786 143.406 204.076 1.00 101.00 948 MET B C 1
ATOM 7525 O O . MET B 1 1238 ? 199.780 143.679 203.421 1.00 101.00 948 MET B O 1
ATOM 7530 N N . LEU B 1 1244 ? 211.998 143.592 204.855 1.00 106.34 954 LEU B N 1
ATOM 7531 C CA . LEU B 1 1244 ? 211.250 143.994 206.042 1.00 106.34 954 LEU B CA 1
ATOM 7532 C C . LEU B 1 1244 ? 211.378 145.489 206.302 1.00 106.34 954 LEU B C 1
ATOM 7533 O O . LEU B 1 1244 ? 210.392 146.148 206.660 1.00 106.34 954 LEU B O 1
ATOM 7538 N N . LEU B 1 1245 ? 212.577 146.043 206.107 1.00 106.28 955 LEU B N 1
ATOM 7539 C CA . LEU B 1 1245 ? 212.788 147.466 206.345 1.00 106.28 955 LEU B CA 1
ATOM 7540 C C . LEU B 1 1245 ? 212.055 148.320 205.320 1.00 106.28 955 LEU B C 1
ATOM 7541 O O . LEU B 1 1245 ? 211.598 149.420 205.652 1.00 106.28 955 LEU B O 1
ATOM 7546 N N . GLN B 1 1246 ? 211.897 147.816 204.094 1.00 107.48 956 GLN B N 1
ATOM 7547 C CA . GLN B 1 1246 ? 211.083 148.513 203.103 1.00 107.48 956 GLN B CA 1
ATOM 7548 C C . GLN B 1 1246 ? 209.617 148.548 203.514 1.00 107.48 956 GLN B C 1
ATOM 7549 O O . GLN B 1 1246 ? 208.949 149.577 203.356 1.00 107.48 956 GLN B O 1
ATOM 7555 N N . LYS B 1 1247 ? 209.108 147.438 204.060 1.00 106.46 957 LYS B N 1
ATOM 7556 C CA . LYS B 1 1247 ? 207.723 147.395 204.523 1.00 106.46 957 LYS B CA 1
ATOM 7557 C C . LYS B 1 1247 ? 207.505 148.332 205.700 1.00 106.46 957 LYS B C 1
ATOM 7558 O O . LYS B 1 1247 ? 206.488 149.037 205.759 1.00 106.46 957 LYS B O 1
ATOM 7564 N N . VAL B 1 1248 ? 208.462 148.373 206.629 1.00 97.02 958 VAL B N 1
ATOM 7565 C CA . VAL B 1 1248 ? 208.355 149.275 207.772 1.00 97.02 958 VAL B CA 1
ATOM 7566 C C . VAL B 1 1248 ? 208.455 150.729 207.319 1.00 97.02 958 VAL B C 1
ATOM 7567 O O . VAL B 1 1248 ? 207.754 151.599 207.845 1.00 97.02 958 VAL B O 1
ATOM 7571 N N . LYS B 1 1249 ? 209.255 151.005 206.285 1.00 95.49 959 LYS B N 1
ATOM 7572 C CA . LYS B 1 1249 ? 209.358 152.373 205.779 1.00 95.49 959 LYS B CA 1
ATOM 7573 C C . LYS B 1 1249 ? 208.078 152.814 205.072 1.00 95.49 959 LYS B C 1
ATOM 7574 O O . LYS B 1 1249 ? 207.637 153.960 205.237 1.00 95.49 959 LYS B O 1
ATOM 7580 N N . VAL B 1 1250 ? 207.470 151.917 204.291 1.00 96.42 960 VAL B N 1
ATOM 7581 C CA . VAL B 1 1250 ? 206.196 152.226 203.641 1.00 96.42 960 VAL B CA 1
ATOM 7582 C C . VAL B 1 1250 ? 205.096 152.423 204.681 1.00 96.42 960 VAL B C 1
ATOM 7583 O O . VAL B 1 1250 ? 204.253 153.320 204.550 1.00 96.42 960 VAL B O 1
ATOM 7587 N N . TRP B 1 1251 ? 205.124 151.633 205.758 1.00 79.64 961 TRP B N 1
ATOM 7588 C CA . TRP B 1 1251 ? 204.146 151.812 206.826 1.00 79.64 961 TRP B CA 1
ATOM 7589 C C . TRP B 1 1251 ? 204.380 153.112 207.587 1.00 79.64 961 TRP B C 1
ATOM 7590 O O . TRP B 1 1251 ? 203.424 153.781 207.993 1.00 79.64 961 TRP B O 1
ATOM 7601 N N . LEU B 1 1252 ? 205.639 153.497 207.774 1.00 82.68 962 LEU B N 1
ATOM 7602 C CA . LEU B 1 1252 ? 205.980 154.736 208.455 1.00 82.68 962 LEU B CA 1
ATOM 7603 C C . LEU B 1 1252 ? 206.083 155.922 207.513 1.00 82.68 962 LEU B C 1
ATOM 7604 O O . LEU B 1 1252 ? 206.651 156.946 207.904 1.00 82.68 962 LEU B O 1
ATOM 7609 N N . GLN B 1 1253 ? 205.589 155.794 206.280 1.00 91.64 963 GLN B N 1
ATOM 7610 C CA . GLN B 1 1253 ? 205.579 156.930 205.365 1.00 91.64 963 GLN B CA 1
ATOM 7611 C C . GLN B 1 1253 ? 204.673 158.055 205.855 1.00 91.64 963 GLN B C 1
ATOM 7612 O O . GLN B 1 1253 ? 204.974 159.232 205.626 1.00 91.64 963 GLN B O 1
ATOM 7614 N N . GLU B 1 1254 ? 203.572 157.727 206.524 1.00 82.45 964 GLU B N 1
ATOM 7615 C CA . GLU B 1 1254 ? 202.654 158.745 207.012 1.00 82.45 964 GLU B CA 1
ATOM 7616 C C . GLU B 1 1254 ? 202.683 158.828 208.537 1.00 82.45 964 GLU B C 1
ATOM 7617 O O . GLU B 1 1254 ? 203.324 158.025 209.216 1.00 82.45 964 GLU B O 1
ATOM 7623 N N . TYR B 1 1255 ? 201.966 159.819 209.068 1.00 73.21 965 TYR B N 1
ATOM 7624 C CA . TYR B 1 1255 ? 202.177 160.261 210.443 1.00 73.21 965 TYR B CA 1
ATOM 7625 C C . TYR B 1 1255 ? 201.311 159.535 211.469 1.00 73.21 965 TYR B C 1
ATOM 7626 O O . TYR B 1 1255 ? 201.731 159.380 212.626 1.00 73.21 965 TYR B O 1
ATOM 7635 N N . TRP B 1 1256 ? 200.101 159.110 211.081 1.00 61.81 966 TRP B N 1
ATOM 7636 C CA . TRP B 1 1256 ? 199.167 158.575 212.067 1.00 61.81 966 TRP B CA 1
ATOM 7637 C C . TRP B 1 1256 ? 199.613 157.228 212.611 1.00 61.81 966 TRP B C 1
ATOM 7638 O O . TRP B 1 1256 ? 199.361 156.927 213.782 1.00 61.81 966 TRP B O 1
ATOM 7649 N N . ASN B 1 1257 ? 200.317 156.435 211.806 1.00 66.36 967 ASN B N 1
ATOM 7650 C CA . ASN B 1 1257 ? 200.894 155.203 212.325 1.00 66.36 967 ASN B CA 1
ATOM 7651 C C . ASN B 1 1257 ? 202.000 155.486 213.333 1.00 66.36 967 ASN B C 1
ATOM 7652 O O . ASN B 1 1257 ? 202.129 154.761 214.328 1.00 66.36 967 ASN B O 1
ATOM 7657 N N . VAL B 1 1258 ? 202.754 156.551 213.059 1.00 67.53 968 VAL B N 1
ATOM 7658 C CA . VAL B 1 1258 ? 203.834 156.940 214.000 1.00 67.53 968 VAL B CA 1
ATOM 7659 C C . VAL B 1 1258 ? 203.158 157.383 215.294 1.00 67.53 968 VAL B C 1
ATOM 7660 O O . VAL B 1 1258 ? 203.540 156.880 216.362 1.00 67.53 968 VAL B O 1
ATOM 7664 N N . THR B 1 1259 ? 202.175 158.275 215.201 1.00 61.19 969 THR B N 1
ATOM 7665 C CA . THR B 1 1259 ? 201.562 158.781 216.450 1.00 61.19 969 THR B CA 1
ATOM 7666 C C . THR B 1 1259 ? 200.932 157.588 217.157 1.00 61.19 969 THR B C 1
ATOM 7667 O O . THR B 1 1259 ? 201.055 157.493 218.381 1.00 61.19 969 THR B O 1
ATOM 7671 N N . ASP B 1 1260 ? 200.332 156.689 216.391 1.00 59.09 970 ASP B N 1
ATOM 7672 C CA . ASP B 1 1260 ? 199.747 155.479 217.006 1.00 59.09 970 ASP B CA 1
ATOM 7673 C C . ASP B 1 1260 ? 200.863 154.684 217.684 1.00 59.09 970 ASP B C 1
ATOM 7674 O O . ASP B 1 1260 ? 200.629 154.209 218.804 1.00 59.09 970 ASP B O 1
ATOM 7679 N N . LEU B 1 1261 ? 202.030 154.550 217.059 1.00 53.17 971 LEU B N 1
ATOM 7680 C CA . LEU B 1 1261 ? 203.073 153.698 217.681 1.00 53.17 971 LEU B CA 1
ATOM 7681 C C . LEU B 1 1261 ? 203.484 154.307 219.020 1.00 53.17 971 LEU B C 1
ATOM 7682 O O . LEU B 1 1261 ? 203.628 153.554 219.992 1.00 53.17 971 LEU B O 1
ATOM 7687 N N . ILE B 1 1262 ? 203.630 155.628 219.079 1.00 51.40 972 ILE B N 1
ATOM 7688 C CA . ILE B 1 1262 ? 203.982 156.290 220.368 1.00 51.40 972 ILE B CA 1
ATOM 7689 C C . ILE B 1 1262 ? 202.867 156.057 221.386 1.00 51.40 972 ILE B C 1
ATOM 7690 O O . ILE B 1 1262 ? 203.184 155.695 222.526 1.00 51.40 972 ILE B O 1
ATOM 7695 N N . ALA B 1 1263 ? 201.609 156.215 220.976 1.00 50.15 973 ALA B N 1
ATOM 7696 C CA . ALA B 1 1263 ? 200.496 156.119 221.944 1.00 50.15 973 ALA B CA 1
ATOM 7697 C C . ALA B 1 1263 ? 200.415 154.728 222.540 1.00 50.15 973 ALA B C 1
ATOM 7698 O O . ALA B 1 1263 ? 200.335 154.624 223.766 1.00 50.15 973 ALA B O 1
ATOM 7700 N N . ILE B 1 1264 ? 200.482 153.696 221.717 1.00 49.76 974 ILE B N 1
ATOM 7701 C CA . ILE B 1 1264 ? 200.355 152.377 222.379 1.00 49.76 974 ILE B CA 1
ATOM 7702 C C . ILE B 1 1264 ? 201.547 152.265 223.326 1.00 49.76 974 ILE B C 1
ATOM 7703 O O . ILE B 1 1264 ? 201.361 151.762 224.441 1.00 49.76 974 ILE B O 1
ATOM 7708 N N . LEU B 1 1265 ? 202.717 152.754 222.916 1.00 46.27 975 LEU B N 1
ATOM 7709 C CA . LEU B 1 1265 ? 203.910 152.561 223.777 1.00 46.27 975 LEU B CA 1
ATOM 7710 C C . LEU B 1 1265 ? 203.741 153.280 225.120 1.00 46.27 975 LEU B C 1
ATOM 7711 O O . LEU B 1 1265 ? 204.038 152.649 226.144 1.00 46.27 975 LEU B O 1
ATOM 7716 N N . LEU B 1 1266 ? 203.228 154.497 225.154 1.00 48.60 976 LEU B N 1
ATOM 7717 C CA . LEU B 1 1266 ? 203.078 155.118 226.461 1.00 48.60 976 LEU B CA 1
ATOM 7718 C C . LEU B 1 1266 ? 201.840 154.649 227.234 1.00 48.60 976 LEU B C 1
ATOM 7719 O O . LEU B 1 1266 ? 201.768 154.938 228.396 1.00 48.60 976 LEU B O 1
ATOM 7724 N N . PHE B 1 1267 ? 200.870 153.955 226.643 1.00 46.85 977 PHE B N 1
ATOM 7725 C CA . PHE B 1 1267 ? 199.756 153.436 227.438 1.00 46.85 977 PHE B CA 1
ATOM 7726 C C . PHE B 1 1267 ? 200.258 152.117 227.848 1.00 46.85 977 PHE B C 1
ATOM 7727 O O . PHE B 1 1267 ? 199.578 151.343 228.502 1.00 46.85 977 PHE B O 1
ATOM 7735 N N . SER B 1 1268 ? 201.487 151.855 227.455 1.00 50.39 978 SER B N 1
ATOM 7736 C CA . SER B 1 1268 ? 202.104 150.628 227.886 1.00 50.39 978 SER B CA 1
ATOM 7737 C C . SER B 1 1268 ? 203.053 150.897 229.048 1.00 50.39 978 SER B C 1
ATOM 7738 O O . SER B 1 1268 ? 202.932 150.266 230.090 1.00 50.39 978 SER B O 1
ATOM 7741 N N . VAL B 1 1269 ? 203.998 151.815 228.912 1.00 50.66 979 VAL B N 1
ATOM 7742 C CA . VAL B 1 1269 ? 204.832 152.049 230.058 1.00 50.66 979 VAL B CA 1
ATOM 7743 C C . VAL B 1 1269 ? 203.938 152.236 231.255 1.00 50.66 979 VAL B C 1
ATOM 7744 O O . VAL B 1 1269 ? 204.195 151.704 232.322 1.00 50.66 979 VAL B O 1
ATOM 7748 N N . GLY B 1 1270 ? 202.859 152.977 231.076 1.00 53.17 980 GLY B N 1
ATOM 7749 C CA . GLY B 1 1270 ? 201.921 153.162 232.174 1.00 53.17 980 GLY B CA 1
ATOM 7750 C C . GLY B 1 1270 ? 201.246 151.878 232.621 1.00 53.17 980 GLY B C 1
ATOM 7751 O O . GLY B 1 1270 ? 200.914 151.725 233.802 1.00 53.17 980 GLY B O 1
ATOM 7752 N N . MET B 1 1271 ? 201.060 150.936 231.691 1.00 61.21 981 MET B N 1
ATOM 7753 C CA . MET B 1 1271 ? 200.483 149.633 231.997 1.00 61.21 981 MET B CA 1
ATOM 7754 C C . MET B 1 1271 ? 201.355 148.842 232.958 1.00 61.21 981 MET B C 1
ATOM 7755 O O . MET B 1 1271 ? 200.854 148.269 233.931 1.00 61.21 981 MET B O 1
ATOM 7760 N N . ILE B 1 1272 ? 202.659 148.784 232.696 1.00 63.42 982 ILE B N 1
ATOM 7761 C CA . ILE B 1 1272 ? 203.533 148.041 233.597 1.00 63.42 982 ILE B CA 1
ATOM 7762 C C . ILE B 1 1272 ? 203.995 148.871 234.790 1.00 63.42 982 ILE B C 1
ATOM 7763 O O . ILE B 1 1272 ? 204.588 148.312 235.724 1.00 63.42 982 ILE B O 1
ATOM 7768 N N . LEU B 1 1273 ? 203.741 150.180 234.799 1.00 67.31 983 LEU B N 1
ATOM 7769 C CA . LEU B 1 1273 ? 203.940 150.948 236.025 1.00 67.31 983 LEU B CA 1
ATOM 7770 C C . LEU B 1 1273 ? 202.703 150.990 236.910 1.00 67.31 983 LEU B C 1
ATOM 7771 O O . LEU B 1 1273 ? 202.794 151.457 238.049 1.00 67.31 983 LEU B O 1
ATOM 7776 N N . ARG B 1 1274 ? 201.554 150.524 236.405 1.00 71.74 984 ARG B N 1
ATOM 7777 C CA . ARG B 1 1274 ? 200.336 150.415 237.210 1.00 71.74 984 ARG B CA 1
ATOM 7778 C C . ARG B 1 1274 ? 200.499 149.427 238.361 1.00 71.74 984 ARG B C 1
ATOM 7779 O O . ARG B 1 1274 ? 199.888 149.592 239.423 1.00 71.74 984 ARG B O 1
ATOM 7787 N N . LEU B 1 1275 ? 201.339 148.407 238.179 1.00 77.03 985 LEU B N 1
ATOM 7788 C CA . LEU B 1 1275 ? 201.359 147.233 239.044 1.00 77.03 985 LEU B CA 1
ATOM 7789 C C . LEU B 1 1275 ? 202.441 147.306 240.115 1.00 77.03 985 LEU B C 1
ATOM 7790 O O . LEU B 1 1275 ? 203.074 146.289 240.427 1.00 77.03 985 LEU B O 1
ATOM 7795 N N . GLN B 1 1276 ? 202.677 148.488 240.676 1.00 95.84 986 GLN B N 1
ATOM 7796 C CA . GLN B 1 1276 ? 203.630 148.651 241.764 1.00 95.84 986 GLN B CA 1
ATOM 7797 C C . GLN B 1 1276 ? 202.945 149.311 242.955 1.00 95.84 986 GLN B C 1
ATOM 7798 O O . GLN B 1 1276 ? 201.713 149.380 243.008 1.00 95.84 986 GLN B O 1
ATOM 7800 N N . ASP B 1 1277 ? 203.729 149.778 243.923 1.00 112.58 987 ASP B N 1
ATOM 7801 C CA . ASP B 1 1277 ? 203.180 150.421 245.108 1.00 112.58 987 ASP B CA 1
ATOM 7802 C C . ASP B 1 1277 ? 202.776 151.868 244.808 1.00 112.58 987 ASP B C 1
ATOM 7803 O O . ASP B 1 1277 ? 202.781 152.326 243.661 1.00 112.58 987 ASP B O 1
ATOM 7808 N N . GLN B 1 1278 ? 202.433 152.599 245.877 1.00 113.06 988 GLN B N 1
ATOM 7809 C CA . GLN B 1 1278 ? 201.935 153.978 245.854 1.00 113.06 988 GLN B CA 1
ATOM 7810 C C . GLN B 1 1278 ? 202.834 155.011 245.151 1.00 113.06 988 GLN B C 1
ATOM 7811 O O . GLN B 1 1278 ? 202.303 155.771 244.319 1.00 113.06 988 GLN B O 1
ATOM 7817 N N . PRO B 1 1279 ? 204.141 155.157 245.524 1.00 103.60 989 PRO B N 1
ATOM 7818 C CA . PRO B 1 1279 ? 204.984 156.174 244.909 1.00 103.60 989 PRO B CA 1
ATOM 7819 C C . PRO B 1 1279 ? 204.829 155.982 243.403 1.00 103.60 989 PRO B C 1
ATOM 7820 O O . PRO B 1 1279 ? 204.547 156.926 242.698 1.00 103.60 989 PRO B O 1
ATOM 7824 N N . PHE B 1 1280 ? 205.030 154.751 242.959 1.00 97.39 990 PHE B N 1
ATOM 7825 C CA . PHE B 1 1280 ? 204.862 154.454 241.521 1.00 97.39 990 PHE B CA 1
ATOM 7826 C C . PHE B 1 1280 ? 203.399 154.607 241.088 1.00 97.39 990 PHE B C 1
ATOM 7827 O O . PHE B 1 1280 ? 203.170 155.093 239.980 1.00 97.39 990 PHE B O 1
ATOM 7835 N N . ARG B 1 1281 ? 202.435 154.197 241.910 1.00 88.21 991 ARG B N 1
ATOM 7836 C CA . ARG B 1 1281 ? 201.024 154.220 241.440 1.00 88.21 991 ARG B CA 1
ATOM 7837 C C . ARG B 1 1281 ? 200.667 155.660 241.116 1.00 88.21 991 ARG B C 1
ATOM 7838 O O . ARG B 1 1281 ? 200.040 155.890 240.078 1.00 88.21 991 ARG B O 1
ATOM 7846 N N . SER B 1 1282 ? 201.086 156.587 241.967 1.00 80.49 992 SER B N 1
ATOM 7847 C CA . SER B 1 1282 ? 200.699 157.989 241.722 1.00 80.49 992 SER B CA 1
ATOM 7848 C C . SER B 1 1282 ? 201.307 158.373 240.376 1.00 80.49 992 SER B C 1
ATOM 7849 O O . SER B 1 1282 ? 200.619 159.045 239.591 1.00 80.49 992 SER B O 1
ATOM 7852 N N . ASP B 1 1283 ? 202.528 157.913 240.100 1.00 74.78 993 ASP B N 1
ATOM 7853 C CA . ASP B 1 1283 ? 203.166 158.179 238.779 1.00 74.78 993 ASP B CA 1
ATOM 7854 C C . ASP B 1 1283 ? 202.325 157.529 237.676 1.00 74.78 993 ASP B C 1
ATOM 7855 O O . ASP B 1 1283 ? 202.210 158.105 236.588 1.00 74.78 993 ASP B O 1
ATOM 7860 N N . GLY B 1 1284 ? 201.766 156.358 237.957 1.00 60.47 994 GLY B N 1
ATOM 7861 C CA . GLY B 1 1284 ? 200.984 155.660 236.930 1.00 60.47 994 GLY B CA 1
ATOM 7862 C C . GLY B 1 1284 ? 199.850 156.559 236.510 1.00 60.47 994 GLY B C 1
ATOM 7863 O O . GLY B 1 1284 ? 199.559 156.649 235.312 1.00 60.47 994 GLY B O 1
ATOM 7864 N N . ARG B 1 1285 ? 199.266 157.245 237.473 1.00 54.84 995 ARG B N 1
ATOM 7865 C CA . ARG B 1 1285 ? 198.108 158.072 237.116 1.00 54.84 995 ARG B CA 1
ATOM 7866 C C . ARG B 1 1285 ? 198.639 159.084 236.121 1.00 54.84 995 ARG B C 1
ATOM 7867 O O . ARG B 1 1285 ? 197.931 159.394 235.167 1.00 54.84 995 ARG B O 1
ATOM 7875 N N . VAL B 1 1286 ? 199.919 159.423 236.326 1.00 55.25 996 VAL B N 1
ATOM 7876 C CA . VAL B 1 1286 ? 200.412 160.443 235.462 1.00 55.25 996 VAL B CA 1
ATOM 7877 C C . VAL B 1 1286 ? 200.273 160.055 234.020 1.00 55.25 996 VAL B C 1
ATOM 7878 O O . VAL B 1 1286 ? 199.581 160.715 233.254 1.00 55.25 996 VAL B O 1
ATOM 7882 N N . ILE B 1 1287 ? 200.852 158.991 233.624 1.00 53.16 997 ILE B N 1
ATOM 7883 C CA . ILE B 1 1287 ? 200.906 158.670 232.168 1.00 53.16 997 ILE B CA 1
ATOM 7884 C C . ILE B 1 1287 ? 199.477 158.636 231.627 1.00 53.16 997 ILE B C 1
ATOM 7885 O O . ILE B 1 1287 ? 199.249 159.311 230.637 1.00 53.16 997 ILE B O 1
ATOM 7890 N N . TYR B 1 1288 ? 198.576 157.886 232.247 1.00 53.65 998 TYR B N 1
ATOM 7891 C CA . TYR B 1 1288 ? 197.194 157.851 231.796 1.00 53.65 998 TYR B CA 1
ATOM 7892 C C . TYR B 1 1288 ? 196.622 159.258 231.725 1.00 53.65 998 TYR B C 1
ATOM 7893 O O . TYR B 1 1288 ? 195.937 159.602 230.762 1.00 53.65 998 TYR B O 1
ATOM 7902 N N . CYS B 1 1289 ? 196.903 160.078 232.733 1.00 46.53 999 CYS B N 1
ATOM 7903 C CA . CYS B 1 1289 ? 196.439 161.428 232.705 1.00 46.53 999 CYS B CA 1
ATOM 7904 C C . CYS B 1 1289 ? 196.891 162.148 231.456 1.00 46.53 999 CYS B C 1
ATOM 7905 O O . CYS B 1 1289 ? 196.097 162.799 230.801 1.00 46.53 999 CYS B O 1
ATOM 7908 N N . VAL B 1 1290 ? 198.086 162.025 231.068 1.00 40.67 1000 VAL B N 1
ATOM 7909 C CA . VAL B 1 1290 ? 198.709 162.741 229.915 1.00 40.67 1000 VAL B CA 1
ATOM 7910 C C . VAL B 1 1290 ? 198.354 161.968 228.653 1.00 40.67 1000 VAL B C 1
ATOM 7911 O O . VAL B 1 1290 ? 198.245 162.589 227.589 1.00 40.67 1000 VAL B O 1
ATOM 7915 N N . ASN B 1 1291 ? 198.138 160.662 228.780 1.00 40.68 1001 ASN B N 1
ATOM 7916 C CA . ASN B 1 1291 ? 197.894 159.845 227.597 1.00 40.68 1001 ASN B CA 1
ATOM 7917 C C . ASN B 1 1291 ? 196.481 159.993 227.044 1.00 40.68 1001 ASN B C 1
ATOM 7918 O O . ASN B 1 1291 ? 196.253 159.645 225.882 1.00 40.68 1001 ASN B O 1
ATOM 7923 N N . ILE B 1 1292 ? 195.526 160.482 227.840 1.00 33.61 1002 ILE B N 1
ATOM 7924 C CA . ILE B 1 1292 ? 194.151 160.572 227.335 1.00 33.61 1002 ILE B CA 1
ATOM 7925 C C . ILE B 1 1292 ? 193.976 161.639 226.249 1.00 33.61 1002 ILE B C 1
ATOM 7926 O O . ILE B 1 1292 ? 193.031 161.556 225.458 1.00 33.61 1002 ILE B O 1
ATOM 7931 N N . ILE B 1 1293 ? 194.889 162.596 226.183 1.00 40.67 1003 ILE B N 1
ATOM 7932 C CA . ILE B 1 1293 ? 194.717 163.705 225.201 1.00 40.67 1003 ILE B CA 1
ATOM 7933 C C . ILE B 1 1293 ? 194.748 163.151 223.772 1.00 40.67 1003 ILE B C 1
ATOM 7934 O O . ILE B 1 1293 ? 193.887 163.546 222.971 1.00 40.67 1003 ILE B O 1
ATOM 7939 N N . TYR B 1 1294 ? 195.691 162.266 223.450 1.00 51.25 1004 TYR B N 1
ATOM 7940 C CA . TYR B 1 1294 ? 195.814 161.804 222.043 1.00 51.25 1004 TYR B CA 1
ATOM 7941 C C . TYR B 1 1294 ? 194.565 161.060 221.575 1.00 51.25 1004 TYR B C 1
ATOM 7942 O O . TYR B 1 1294 ? 194.111 161.357 220.469 1.00 51.25 1004 TYR B O 1
ATOM 7951 N N . TRP B 1 1295 ? 194.006 160.153 222.376 1.00 49.36 1005 TRP B N 1
ATOM 7952 C CA . TRP B 1 1295 ? 192.860 159.378 221.838 1.00 49.36 1005 TRP B CA 1
ATOM 7953 C C . TRP B 1 1295 ? 191.742 160.358 221.515 1.00 49.36 1005 TRP B C 1
ATOM 7954 O O . TRP B 1 1295 ? 191.131 160.235 220.447 1.00 49.36 1005 TRP B O 1
ATOM 7965 N N . TYR B 1 1296 ? 191.539 161.339 222.382 1.00 43.63 1006 TYR B N 1
ATOM 7966 C CA . TYR B 1 1296 ? 190.506 162.350 222.074 1.00 43.63 1006 TYR B CA 1
ATOM 7967 C C . TYR B 1 1296 ? 190.894 163.070 220.790 1.00 43.63 1006 TYR B C 1
ATOM 7968 O O . TYR B 1 1296 ? 190.016 163.250 219.943 1.00 43.63 1006 TYR B O 1
ATOM 7977 N N . ILE B 1 1297 ? 192.117 163.460 220.613 1.00 45.52 1007 ILE B N 1
ATOM 7978 C CA . ILE B 1 1297 ? 192.458 164.259 219.445 1.00 45.52 1007 ILE B CA 1
ATOM 7979 C C . ILE B 1 1297 ? 192.482 163.420 218.166 1.00 45.52 1007 ILE B C 1
ATOM 7980 O O . ILE B 1 1297 ? 192.703 163.965 217.100 1.00 45.52 1007 ILE B O 1
ATOM 7985 N N . ARG B 1 1298 ? 192.141 162.140 218.246 1.00 55.56 1008 ARG B N 1
ATOM 7986 C CA . ARG B 1 1298 ? 192.077 161.346 217.034 1.00 55.56 1008 ARG B CA 1
ATOM 7987 C C . ARG B 1 1298 ? 190.717 161.417 216.503 1.00 55.56 1008 ARG B C 1
ATOM 7988 O O . ARG B 1 1298 ? 190.508 161.265 215.316 1.00 55.56 1008 ARG B O 1
ATOM 7996 N N . LEU B 1 1299 ? 189.763 161.649 217.377 1.00 49.37 1009 LEU B N 1
ATOM 7997 C CA . LEU B 1 1299 ? 188.409 161.616 216.915 1.00 49.37 1009 LEU B CA 1
ATOM 7998 C C . LEU B 1 1299 ? 188.461 162.362 215.618 1.00 49.37 1009 LEU B C 1
ATOM 7999 O O . LEU B 1 1299 ? 187.866 161.936 214.640 1.00 49.37 1009 LEU B O 1
ATOM 8004 N N . LEU B 1 1300 ? 189.210 163.450 215.572 1.00 53.07 1010 LEU B N 1
ATOM 8005 C CA . LEU B 1 1300 ? 189.228 164.255 214.369 1.00 53.07 1010 LEU B CA 1
ATOM 8006 C C . LEU B 1 1300 ? 189.158 163.368 213.153 1.00 53.07 1010 LEU B C 1
ATOM 8007 O O . LEU B 1 1300 ? 188.266 163.522 212.324 1.00 53.07 1010 LEU B O 1
ATOM 8012 N N . ASP B 1 1301 ? 190.060 162.409 213.046 1.00 56.84 1011 ASP B N 1
ATOM 8013 C CA . ASP B 1 1301 ? 190.106 161.600 211.798 1.00 56.84 1011 ASP B CA 1
ATOM 8014 C C . ASP B 1 1301 ? 188.707 161.059 211.502 1.00 56.84 1011 ASP B C 1
ATOM 8015 O O . ASP B 1 1301 ? 188.331 161.054 210.324 1.00 56.84 1011 ASP B O 1
ATOM 8020 N N . ILE B 1 1302 ? 188.039 160.479 212.497 1.00 50.44 1012 ILE B N 1
ATOM 8021 C CA . ILE B 1 1302 ? 186.721 159.855 212.203 1.00 50.44 1012 ILE B CA 1
ATOM 8022 C C . ILE B 1 1302 ? 185.844 160.957 211.617 1.00 50.44 1012 ILE B C 1
ATOM 8023 O O . ILE B 1 1302 ? 185.060 160.682 210.703 1.00 50.44 1012 ILE B O 1
ATOM 8028 N N . PHE B 1 1303 ? 186.031 162.182 212.089 1.00 57.82 1013 PHE B N 1
ATOM 8029 C CA . PHE B 1 1303 ? 185.187 163.298 211.611 1.00 57.82 1013 PHE B CA 1
ATOM 8030 C C . PHE B 1 1303 ? 185.610 163.641 210.193 1.00 57.82 1013 PHE B C 1
ATOM 8031 O O . PHE B 1 1303 ? 184.871 164.354 209.511 1.00 57.82 1013 PHE B O 1
ATOM 8039 N N . GLY B 1 1304 ? 186.774 163.164 209.776 1.00 60.85 1014 GLY B N 1
ATOM 8040 C CA . GLY B 1 1304 ? 187.294 163.517 208.443 1.00 60.85 1014 GLY B CA 1
ATOM 8041 C C . GLY B 1 1304 ? 186.397 163.013 207.334 1.00 60.85 1014 GLY B C 1
ATOM 8042 O O . GLY B 1 1304 ? 186.397 163.637 206.265 1.00 60.85 1014 GLY B O 1
ATOM 8043 N N . VAL B 1 1305 ? 185.671 161.919 207.560 1.00 52.44 1015 VAL B N 1
ATOM 8044 C CA . VAL B 1 1305 ? 184.866 161.299 206.469 1.00 52.44 1015 VAL B CA 1
ATOM 8045 C C . VAL B 1 1305 ? 183.800 162.268 205.943 1.00 52.44 1015 VAL B C 1
ATOM 8046 O O . VAL B 1 1305 ? 183.633 162.340 204.717 1.00 52.44 1015 VAL B O 1
ATOM 8050 N N . ASN B 1 1306 ? 183.131 163.013 206.818 1.00 58.09 1016 ASN B N 1
ATOM 8051 C CA . ASN B 1 1306 ? 182.013 163.882 206.367 1.00 58.09 1016 ASN B CA 1
ATOM 8052 C C . ASN B 1 1306 ? 182.470 164.783 205.233 1.00 58.09 1016 ASN B C 1
ATOM 8053 O O . ASN B 1 1306 ? 183.605 165.262 205.277 1.00 58.09 1016 ASN B O 1
ATOM 8058 N N . LYS B 1 1307 ? 181.573 165.055 204.301 1.00 68.24 1017 LYS B N 1
ATOM 8059 C CA . LYS B 1 1307 ? 181.922 165.838 203.123 1.00 68.24 1017 LYS B CA 1
ATOM 8060 C C . LYS B 1 1307 ? 182.079 167.331 203.385 1.00 68.24 1017 LYS B C 1
ATOM 8061 O O . LYS B 1 1307 ? 182.206 168.095 202.422 1.00 68.24 1017 LYS B O 1
ATOM 8067 N N . TYR B 1 1308 ? 182.073 167.779 204.637 1.00 72.41 1018 TYR B N 1
ATOM 8068 C CA . TYR B 1 1308 ? 182.359 169.172 204.941 1.00 72.41 1018 TYR B CA 1
ATOM 8069 C C . TYR B 1 1308 ? 183.443 169.357 205.987 1.00 72.41 1018 TYR B C 1
ATOM 8070 O O . TYR B 1 1308 ? 184.233 170.293 205.871 1.00 72.41 1018 TYR B O 1
ATOM 8072 N N . LEU B 1 1309 ? 183.512 168.490 206.995 1.00 67.48 1019 LEU B N 1
ATOM 8073 C CA . LEU B 1 1309 ? 184.504 168.653 208.048 1.00 67.48 1019 LEU B CA 1
ATOM 8074 C C . LEU B 1 1309 ? 185.906 168.244 207.623 1.00 67.48 1019 LEU B C 1
ATOM 8075 O O . LEU B 1 1309 ? 186.873 168.638 208.284 1.00 67.48 1019 LEU B O 1
ATOM 8080 N N . GLY B 1 1310 ? 185.982 167.373 206.617 1.00 74.34 1020 GLY B N 1
ATOM 8081 C CA . GLY B 1 1310 ? 187.285 166.867 206.149 1.00 74.34 1020 GLY B CA 1
ATOM 8082 C C . GLY B 1 1310 ? 188.090 167.962 205.496 1.00 74.34 1020 GLY B C 1
ATOM 8083 O O . GLY B 1 1310 ? 189.240 168.157 205.904 1.00 74.34 1020 GLY B O 1
ATOM 8084 N N . PRO B 1 1311 ? 187.544 168.730 204.537 1.00 74.96 1021 PRO B N 1
ATOM 8085 C CA . PRO B 1 1311 ? 188.311 169.814 203.982 1.00 74.96 1021 PRO B CA 1
ATOM 8086 C C . PRO B 1 1311 ? 188.709 170.746 205.131 1.00 74.96 1021 PRO B C 1
ATOM 8087 O O . PRO B 1 1311 ? 189.855 171.141 205.167 1.00 74.96 1021 PRO B O 1
ATOM 8091 N N . TYR B 1 1312 ? 187.796 171.045 206.055 1.00 80.39 1022 TYR B N 1
ATOM 8092 C CA . TYR B 1 1312 ? 188.170 172.015 207.113 1.00 80.39 1022 TYR B CA 1
ATOM 8093 C C . TYR B 1 1312 ? 189.319 171.433 207.943 1.00 80.39 1022 TYR B C 1
ATOM 8094 O O . TYR B 1 1312 ? 190.248 172.192 208.251 1.00 80.39 1022 TYR B O 1
ATOM 8103 N N . VAL B 1 1313 ? 189.286 170.139 208.276 1.00 76.62 1023 VAL B N 1
ATOM 8104 C CA . VAL B 1 1313 ? 190.359 169.591 209.156 1.00 76.62 1023 VAL B CA 1
ATOM 8105 C C . VAL B 1 1313 ? 191.687 169.741 208.413 1.00 76.62 1023 VAL B C 1
ATOM 8106 O O . VAL B 1 1313 ? 192.678 170.135 209.049 1.00 76.62 1023 VAL B O 1
ATOM 8110 N N . MET B 1 1314 ? 191.687 169.496 207.102 1.00 88.00 1024 MET B N 1
ATOM 8111 C CA . MET B 1 1314 ? 192.947 169.568 206.317 1.00 88.00 1024 MET B CA 1
ATOM 8112 C C . MET B 1 1314 ? 193.472 170.995 206.396 1.00 88.00 1024 MET B C 1
ATOM 8113 O O . MET B 1 1314 ? 194.691 171.180 206.521 1.00 88.00 1024 MET B O 1
ATOM 8118 N N . MET B 1 1315 ? 192.565 171.961 206.330 1.00 95.61 1025 MET B N 1
ATOM 8119 C CA . MET B 1 1315 ? 192.985 173.376 206.391 1.00 95.61 1025 MET B CA 1
ATOM 8120 C C . MET B 1 1315 ? 193.661 173.607 207.742 1.00 95.61 1025 MET B C 1
ATOM 8121 O O . MET B 1 1315 ? 194.737 174.228 207.752 1.00 95.61 1025 MET B O 1
ATOM 8126 N N . ILE B 1 1316 ? 193.103 173.061 208.824 1.00 93.84 1026 ILE B N 1
ATOM 8127 C CA . ILE B 1 1316 ? 193.694 173.352 210.158 1.00 93.84 1026 ILE B CA 1
ATOM 8128 C C . ILE B 1 1316 ? 195.123 172.832 210.088 1.00 93.84 1026 ILE B C 1
ATOM 8129 O O . ILE B 1 1316 ? 196.042 173.540 210.526 1.00 93.84 1026 ILE B O 1
ATOM 8134 N N . GLY B 1 1317 ? 195.298 171.671 209.470 1.00 102.11 1027 GLY B N 1
ATOM 8135 C CA . GLY B 1 1317 ? 196.644 171.089 209.417 1.00 102.11 1027 GLY B CA 1
ATOM 8136 C C . GLY B 1 1317 ? 197.590 172.004 208.671 1.00 102.11 1027 GLY B C 1
ATOM 8137 O O . GLY B 1 1317 ? 198.714 172.185 209.155 1.00 102.11 1027 GLY B O 1
ATOM 8138 N N . LYS B 1 1318 ? 197.162 172.557 207.535 1.00 98.59 1028 LYS B N 1
ATOM 8139 C CA . LYS B 1 1318 ? 198.084 173.393 206.717 1.00 98.59 1028 LYS B CA 1
ATOM 8140 C C . LYS B 1 1318 ? 198.431 174.701 207.434 1.00 98.59 1028 LYS B C 1
ATOM 8141 O O . LYS B 1 1318 ? 199.593 175.125 207.342 1.00 98.59 1028 LYS B O 1
ATOM 8147 N N . MET B 1 1319 ? 197.471 175.312 208.127 1.00 98.71 1029 MET B N 1
ATOM 8148 C CA . MET B 1 1319 ? 197.713 176.635 208.758 1.00 98.71 1029 MET B CA 1
ATOM 8149 C C . MET B 1 1319 ? 198.784 176.537 209.841 1.00 98.71 1029 MET B C 1
ATOM 8150 O O . MET B 1 1319 ? 199.449 177.557 210.083 1.00 98.71 1029 MET B O 1
ATOM 8155 N N . MET B 1 1320 ? 198.996 175.360 210.425 1.00 100.46 1030 MET B N 1
ATOM 8156 C CA . MET B 1 1320 ? 199.892 175.266 211.608 1.00 100.46 1030 MET B CA 1
ATOM 8157 C C . MET B 1 1320 ? 201.312 175.777 211.348 1.00 100.46 1030 MET B C 1
ATOM 8158 O O . MET B 1 1320 ? 201.872 176.362 212.282 1.00 100.46 1030 MET B O 1
ATOM 8163 N N . ILE B 1 1321 ? 201.871 175.537 210.133 1.00 94.21 1031 ILE B N 1
ATOM 8164 C CA . ILE B 1 1321 ? 203.252 175.984 209.967 1.00 94.21 1031 ILE B CA 1
ATOM 8165 C C . ILE B 1 1321 ? 203.360 177.449 210.392 1.00 94.21 1031 ILE B C 1
ATOM 8166 O O . ILE B 1 1321 ? 204.164 177.782 211.264 1.00 94.21 1031 ILE B O 1
ATOM 8171 N N . ASP B 1 1322 ? 202.562 178.309 209.878 1.00 91.93 1032 ASP B N 1
ATOM 8172 C CA . ASP B 1 1322 ? 202.546 179.750 210.101 1.00 91.93 1032 ASP B CA 1
ATOM 8173 C C . ASP B 1 1322 ? 202.345 180.065 211.574 1.00 91.93 1032 ASP B C 1
ATOM 8174 O O . ASP B 1 1322 ? 202.941 181.022 212.103 1.00 91.93 1032 ASP B O 1
ATOM 8179 N N . MET B 1 1323 ? 201.521 179.251 212.250 1.00 89.90 1033 MET B N 1
ATOM 8180 C CA . MET B 1 1323 ? 201.416 179.329 213.705 1.00 89.90 1033 MET B CA 1
ATOM 8181 C C . MET B 1 1323 ? 202.765 179.134 214.388 1.00 89.90 1033 MET B C 1
ATOM 8182 O O . MET B 1 1323 ? 203.090 179.879 215.314 1.00 89.90 1033 MET B O 1
ATOM 8184 N N . MET B 1 1324 ? 203.582 178.190 213.905 1.00 88.51 1034 MET B N 1
ATOM 8185 C CA . MET B 1 1324 ? 204.886 177.928 214.516 1.00 88.51 1034 MET B CA 1
ATOM 8186 C C . MET B 1 1324 ? 205.846 179.101 214.334 1.00 88.51 1034 MET B C 1
ATOM 8187 O O . MET B 1 1324 ? 206.546 179.494 215.280 1.00 88.51 1034 MET B O 1
ATOM 8192 N N . TYR B 1 1325 ? 205.888 179.676 213.124 1.00 82.27 1035 TYR B N 1
ATOM 8193 C CA . TYR B 1 1325 ? 206.786 180.813 212.882 1.00 82.27 1035 TYR B CA 1
ATOM 8194 C C . TYR B 1 1325 ? 206.406 182.030 213.727 1.00 82.27 1035 TYR B C 1
ATOM 8195 O O . TYR B 1 1325 ? 207.278 182.690 214.327 1.00 82.27 1035 TYR B O 1
ATOM 8204 N N . PHE B 1 1326 ? 205.111 182.316 213.837 1.00 74.95 1036 PHE B N 1
ATOM 8205 C CA . PHE B 1 1326 ? 204.769 183.476 214.648 1.00 74.95 1036 PHE B CA 1
ATOM 8206 C C . PHE B 1 1326 ? 204.832 183.179 216.144 1.00 74.95 1036 PHE B C 1
ATOM 8207 O O . PHE B 1 1326 ? 205.023 184.113 216.933 1.00 74.95 1036 PHE B O 1
ATOM 8215 N N . VAL B 1 1327 ? 204.757 181.903 216.541 1.00 67.27 1037 VAL B N 1
ATOM 8216 C CA . VAL B 1 1327 ? 205.119 181.509 217.901 1.00 67.27 1037 VAL B CA 1
ATOM 8217 C C . VAL B 1 1327 ? 206.584 181.812 218.191 1.00 67.27 1037 VAL B C 1
ATOM 8218 O O . VAL B 1 1327 ? 206.908 182.301 219.280 1.00 67.27 1037 VAL B O 1
ATOM 8222 N N . ILE B 1 1328 ? 207.477 181.580 217.220 1.00 65.94 1038 ILE B N 1
ATOM 8223 C CA . ILE B 1 1328 ? 208.899 181.897 217.410 1.00 65.94 1038 ILE B CA 1
ATOM 8224 C C . ILE B 1 1328 ? 209.102 183.398 217.620 1.00 65.94 1038 ILE B C 1
ATOM 8225 O O . ILE B 1 1328 ? 209.820 183.825 218.543 1.00 65.94 1038 ILE B O 1
ATOM 8230 N N . ILE B 1 1329 ? 208.439 184.219 216.796 1.00 63.44 1039 ILE B N 1
ATOM 8231 C CA . ILE B 1 1329 ? 208.614 185.673 216.919 1.00 63.44 1039 ILE B CA 1
ATOM 8232 C C . ILE B 1 1329 ? 208.031 186.198 218.239 1.00 63.44 1039 ILE B C 1
ATOM 8233 O O . ILE B 1 1329 ? 208.676 186.996 218.954 1.00 63.44 1039 ILE B O 1
ATOM 8238 N N . MET B 1 1330 ? 206.832 185.727 218.609 1.00 63.91 1040 MET B N 1
ATOM 8239 C CA . MET B 1 1330 ? 206.240 186.140 219.878 1.00 63.91 1040 MET B CA 1
ATOM 8240 C C . MET B 1 1330 ? 207.043 185.644 221.073 1.00 63.91 1040 MET B C 1
ATOM 8241 O O . MET B 1 1330 ? 207.098 186.334 222.094 1.00 63.91 1040 MET B O 1
ATOM 8246 N N . LEU B 1 1331 ? 207.708 184.490 220.947 1.00 62.04 1041 LEU B N 1
ATOM 8247 C CA . LEU B 1 1331 ? 208.543 183.995 222.035 1.00 62.04 1041 LEU B CA 1
ATOM 8248 C C . LEU B 1 1331 ? 209.765 184.875 222.238 1.00 62.04 1041 LEU B C 1
ATOM 8249 O O . LEU B 1 1331 ? 210.141 185.145 223.384 1.00 62.04 1041 LEU B O 1
ATOM 8254 N N . VAL B 1 1332 ? 210.389 185.325 221.139 1.00 59.69 1042 VAL B N 1
ATOM 8255 C CA . VAL B 1 1332 ? 211.537 186.236 221.233 1.00 59.69 1042 VAL B CA 1
ATOM 8256 C C . VAL B 1 1332 ? 211.159 187.523 221.963 1.00 59.69 1042 VAL B C 1
ATOM 8257 O O . VAL B 1 1332 ? 211.816 187.926 222.939 1.00 59.69 1042 VAL B O 1
ATOM 8261 N N . VAL B 1 1333 ? 210.060 188.154 221.535 1.00 59.39 1043 VAL B N 1
ATOM 8262 C CA . VAL B 1 1333 ? 209.694 189.447 222.119 1.00 59.39 1043 VAL B CA 1
ATOM 8263 C C . VAL B 1 1333 ? 209.229 189.286 223.571 1.00 59.39 1043 VAL B C 1
ATOM 8264 O O . VAL B 1 1333 ? 209.596 190.090 224.451 1.00 59.39 1043 VAL B O 1
ATOM 8268 N N . LEU B 1 1334 ? 208.454 188.227 223.848 1.00 66.30 1044 LEU B N 1
ATOM 8269 C CA . LEU B 1 1334 ? 207.956 187.953 225.193 1.00 66.30 1044 LEU B CA 1
ATOM 8270 C C . LEU B 1 1334 ? 209.094 187.688 226.167 1.00 66.30 1044 LEU B C 1
ATOM 8271 O O . LEU B 1 1334 ? 209.099 188.221 227.283 1.00 66.30 1044 LEU B O 1
ATOM 8276 N N . MET B 1 1335 ? 210.067 186.865 225.760 1.00 65.89 1045 MET B N 1
ATOM 8277 C CA . MET B 1 1335 ? 211.198 186.580 226.632 1.00 65.89 1045 MET B CA 1
ATOM 8278 C C . MET B 1 1335 ? 212.033 187.824 226.889 1.00 65.89 1045 MET B C 1
ATOM 8279 O O . MET B 1 1335 ? 212.521 188.010 228.006 1.00 65.89 1045 MET B O 1
ATOM 8284 N N . SER B 1 1336 ? 212.161 188.713 225.893 1.00 65.81 1046 SER B N 1
ATOM 8285 C CA . SER B 1 1336 ? 212.940 189.936 226.102 1.00 65.81 1046 SER B CA 1
ATOM 8286 C C . SER B 1 1336 ? 212.299 190.847 227.144 1.00 65.81 1046 SER B C 1
ATOM 8287 O O . SER B 1 1336 ? 212.951 191.254 228.122 1.00 65.81 1046 SER B O 1
ATOM 8290 N N . PHE B 1 1337 ? 211.012 191.167 226.955 1.00 71.14 1047 PHE B N 1
ATOM 8291 C CA . PHE B 1 1337 ? 210.340 192.053 227.907 1.00 71.14 1047 PHE B CA 1
ATOM 8292 C C . PHE B 1 1337 ? 210.198 191.413 229.286 1.00 71.14 1047 PHE B C 1
ATOM 8293 O O . PHE B 1 1337 ? 210.293 192.114 230.305 1.00 71.14 1047 PHE B O 1
ATOM 8301 N N . GLY B 1 1338 ? 210.057 190.085 229.342 1.00 72.36 1048 GLY B N 1
ATOM 8302 C CA . GLY B 1 1338 ? 209.982 189.415 230.629 1.00 72.36 1048 GLY B CA 1
ATOM 8303 C C . GLY B 1 1338 ? 211.299 189.412 231.381 1.00 72.36 1048 GLY B C 1
ATOM 8304 O O . GLY B 1 1338 ? 211.319 189.602 232.602 1.00 72.36 1048 GLY B O 1
ATOM 8305 N N . VAL B 1 1339 ? 212.415 189.213 230.667 1.00 64.65 1049 VAL B N 1
ATOM 8306 C CA . VAL B 1 1339 ? 213.727 189.272 231.301 1.00 64.65 1049 VAL B CA 1
ATOM 8307 C C . VAL B 1 1339 ? 214.015 190.671 231.826 1.00 64.65 1049 VAL B C 1
ATOM 8308 O O . VAL B 1 1339 ? 214.504 190.818 232.953 1.00 64.65 1049 VAL B O 1
ATOM 8312 N N . ALA B 1 1340 ? 213.643 191.714 231.072 1.00 66.07 1050 ALA B N 1
ATOM 8313 C CA . ALA B 1 1340 ? 213.861 193.083 231.551 1.00 66.07 1050 ALA B CA 1
ATOM 8314 C C . ALA B 1 1340 ? 213.034 193.390 232.801 1.00 66.07 1050 ALA B C 1
ATOM 8315 O O . ALA B 1 1340 ? 213.574 193.892 233.808 1.00 66.07 1050 ALA B O 1
ATOM 8317 N N . ARG B 1 1341 ? 211.730 193.069 232.763 1.00 67.83 1051 ARG B N 1
ATOM 8318 C CA . ARG B 1 1341 ? 210.856 193.354 233.900 1.00 67.83 1051 ARG B CA 1
ATOM 8319 C C . ARG B 1 1341 ? 211.274 192.576 235.141 1.00 67.83 1051 ARG B C 1
ATOM 8320 O O . ARG B 1 1341 ? 211.311 193.134 236.243 1.00 67.83 1051 ARG B O 1
ATOM 8328 N N . GLN B 1 1342 ? 211.637 191.303 234.983 1.00 68.39 1052 GLN B N 1
ATOM 8329 C CA . GLN B 1 1342 ? 212.011 190.534 236.159 1.00 68.39 1052 GLN B CA 1
ATOM 8330 C C . GLN B 1 1342 ? 213.413 190.892 236.632 1.00 68.39 1052 GLN B C 1
ATOM 8331 O O . GLN B 1 1342 ? 213.728 190.716 237.812 1.00 68.39 1052 GLN B O 1
ATOM 8337 N N . ALA B 1 1343 ? 214.249 191.445 235.758 1.00 59.95 1053 ALA B N 1
ATOM 8338 C CA . ALA B 1 1343 ? 215.600 191.772 236.180 1.00 59.95 1053 ALA B CA 1
ATOM 8339 C C . ALA B 1 1343 ? 215.669 193.083 236.943 1.00 59.95 1053 ALA B C 1
ATOM 8340 O O . ALA B 1 1343 ? 216.570 193.251 237.771 1.00 59.95 1053 ALA B O 1
ATOM 8342 N N . ILE B 1 1344 ? 214.759 194.027 236.688 1.00 60.76 1054 ILE B N 1
ATOM 8343 C CA . ILE B 1 1344 ? 214.820 195.274 237.455 1.00 60.76 1054 ILE B CA 1
ATOM 8344 C C . ILE B 1 1344 ? 214.254 195.078 238.861 1.00 60.76 1054 ILE B C 1
ATOM 8345 O O . ILE B 1 1344 ? 214.852 195.513 239.852 1.00 60.76 1054 ILE B O 1
ATOM 8350 N N . LEU B 1 1345 ? 213.119 194.391 238.980 1.00 66.85 1055 LEU B N 1
ATOM 8351 C CA . LEU B 1 1345 ? 212.353 194.383 240.225 1.00 66.85 1055 LEU B CA 1
ATOM 8352 C C . LEU B 1 1345 ? 212.849 193.403 241.286 1.00 66.85 1055 LEU B C 1
ATOM 8353 O O . LEU B 1 1345 ? 212.195 193.289 242.327 1.00 66.85 1055 LEU B O 1
ATOM 8358 N N . PHE B 1 1346 ? 213.952 192.688 241.080 1.00 72.53 1056 PHE B N 1
ATOM 8359 C CA . PHE B 1 1346 ? 214.475 191.761 242.088 1.00 72.53 1056 PHE B CA 1
ATOM 8360 C C . PHE B 1 1346 ? 215.992 191.791 242.075 1.00 72.53 1056 PHE B C 1
ATOM 8361 O O . PHE B 1 1346 ? 216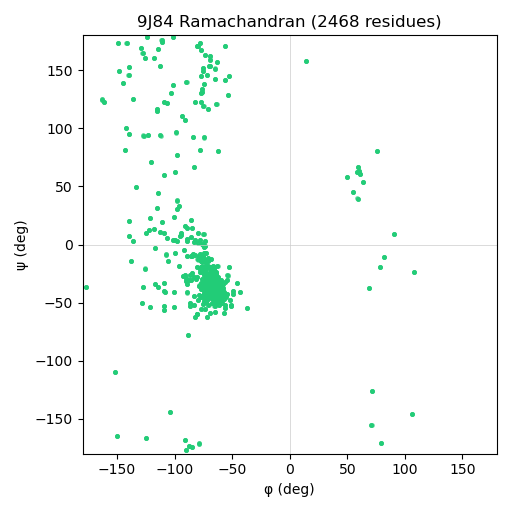.643 190.920 241.487 1.00 72.53 1056 PHE B O 1
ATOM 8369 N N . PRO B 1 1347 ? 216.598 192.787 242.726 1.00 76.97 1057 PRO B N 1
ATOM 8370 C CA . PRO B 1 1347 ? 218.055 192.950 242.631 1.00 76.97 1057 PRO B CA 1
ATOM 8371 C C . PRO B 1 1347 ? 218.871 191.914 243.389 1.00 76.97 1057 PRO B C 1
ATOM 8372 O O . PRO B 1 1347 ? 219.780 191.323 242.795 1.00 76.97 1057 PRO B O 1
ATOM 8376 N N . ASN B 1 1348 ? 218.573 191.649 244.657 1.00 86.00 1058 ASN B N 1
ATOM 8377 C CA . ASN B 1 1348 ? 219.365 190.726 245.465 1.00 86.00 1058 ASN B CA 1
ATOM 8378 C C . ASN B 1 1348 ? 218.655 189.382 245.472 1.00 86.00 1058 ASN B C 1
ATOM 8379 O O . ASN B 1 1348 ? 217.674 189.194 246.197 1.00 86.00 1058 ASN B O 1
ATOM 8384 N N . GLU B 1 1349 ? 219.091 188.493 244.582 1.00 102.53 1059 GLU B N 1
ATOM 8385 C CA . GLU B 1 1349 ? 218.522 187.123 244.529 1.00 102.53 1059 GLU B CA 1
ATOM 8386 C C . GLU B 1 1349 ? 219.692 186.207 244.213 1.00 102.53 1059 GLU B C 1
ATOM 8387 O O . GLU B 1 1349 ? 220.046 186.102 243.037 1.00 102.53 1059 GLU B O 1
ATOM 8393 N N . GLU B 1 1350 ? 220.241 185.541 245.217 1.00 115.27 1060 GLU B N 1
ATOM 8394 C CA . GLU B 1 1350 ? 221.467 184.749 244.976 1.00 115.27 1060 GLU B CA 1
ATOM 8395 C C . GLU B 1 1350 ? 221.147 183.637 243.982 1.00 115.27 1060 GLU B C 1
ATOM 8396 O O . GLU B 1 1350 ? 219.964 183.277 243.862 1.00 115.27 1060 GLU B O 1
ATOM 8402 N N . PRO B 1 1351 ? 222.134 183.083 243.250 1.00 115.62 1061 PRO B N 1
ATOM 8403 C CA . PRO B 1 1351 ? 221.841 182.111 242.211 1.00 115.62 1061 PRO B CA 1
ATOM 8404 C C . PRO B 1 1351 ? 221.002 181.013 242.851 1.00 115.62 1061 PRO B C 1
ATOM 8405 O O . PRO B 1 1351 ? 221.399 180.491 243.867 1.00 115.62 1061 PRO B O 1
ATOM 8409 N N . SER B 1 1352 ? 219.873 180.689 242.228 1.00 117.59 1062 SER B N 1
ATOM 8410 C CA . SER B 1 1352 ? 218.972 179.690 242.849 1.00 117.59 1062 SER B CA 1
ATOM 8411 C C . SER B 1 1352 ? 218.224 178.882 241.794 1.00 117.59 1062 SER B C 1
ATOM 8412 O O . SER B 1 1352 ? 217.903 179.442 240.735 1.00 117.59 1062 SER B O 1
ATOM 8415 N N . TRP B 1 1353 ? 217.910 177.629 242.104 1.00 117.66 1063 TRP B N 1
ATOM 8416 C CA . TRP B 1 1353 ? 217.077 176.815 241.189 1.00 117.66 1063 TRP B CA 1
ATOM 8417 C C . TRP B 1 1353 ? 215.709 177.489 241.189 1.00 117.66 1063 TRP B C 1
ATOM 8418 O O . TRP B 1 1353 ? 214.931 177.266 240.256 1.00 117.66 1063 TRP B O 1
ATOM 8429 N N . LYS B 1 1354 ? 215.431 178.257 242.242 1.00 119.72 1064 LYS B N 1
ATOM 8430 C CA . LYS B 1 1354 ? 214.159 179.015 242.330 1.00 119.72 1064 LYS B CA 1
ATOM 8431 C C . LYS B 1 1354 ? 214.094 180.035 241.192 1.00 119.72 1064 LYS B C 1
ATOM 8432 O O . LYS B 1 1354 ? 213.002 180.214 240.625 1.00 119.72 1064 LYS B O 1
ATOM 8438 N N . LEU B 1 1355 ? 215.179 180.687 240.860 1.00 111.80 1065 LEU B N 1
ATOM 8439 C CA . LEU B 1 1355 ? 215.144 181.614 239.754 1.00 111.80 1065 LEU B CA 1
ATOM 8440 C C . LEU B 1 1355 ? 214.741 180.803 238.551 1.00 111.80 1065 LEU B C 1
ATOM 8441 O O . LEU B 1 1355 ? 213.864 181.201 237.790 1.00 111.80 1065 LEU B O 1
ATOM 8446 N N . ALA B 1 1356 ? 215.376 179.634 238.393 1.00 118.27 1066 ALA B N 1
ATOM 8447 C CA . ALA B 1 1356 ? 215.073 178.778 237.225 1.00 118.27 1066 ALA B CA 1
ATOM 8448 C C . ALA B 1 1356 ? 213.586 178.428 237.189 1.00 118.27 1066 ALA B C 1
ATOM 8449 O O . ALA B 1 1356 ? 213.019 178.370 236.093 1.00 118.27 1066 ALA B O 1
ATOM 8451 N N . LYS B 1 1357 ? 212.999 178.156 238.351 1.00 116.39 1067 LYS B N 1
ATOM 8452 C CA . LYS B 1 1357 ? 211.553 177.844 238.390 1.00 116.39 1067 LYS B CA 1
ATOM 8453 C C . LYS B 1 1357 ? 210.783 179.072 237.903 1.00 116.39 1067 LYS B C 1
ATOM 8454 O O . LYS B 1 1357 ? 209.862 178.908 237.087 1.00 116.39 1067 LYS B O 1
ATOM 8460 N N . ASN B 1 1358 ? 211.192 180.264 238.337 1.00 111.94 1068 ASN B N 1
ATOM 8461 C CA . ASN B 1 1358 ? 210.538 181.495 237.836 1.00 111.94 1068 ASN B CA 1
ATOM 8462 C C . ASN B 1 1358 ? 210.770 181.539 236.326 1.00 111.94 1068 ASN B C 1
ATOM 8463 O O . ASN B 1 1358 ? 209.831 181.900 235.600 1.00 111.94 1068 ASN B O 1
ATOM 8468 N N . ILE B 1 1359 ? 211.964 181.143 235.878 1.00 118.70 1069 ILE B N 1
ATOM 8469 C CA . ILE B 1 1359 ? 212.308 181.187 234.425 1.00 118.70 1069 ILE B CA 1
ATOM 8470 C C . ILE B 1 1359 ? 211.361 180.263 233.666 1.00 118.70 1069 ILE B C 1
ATOM 8471 O O . ILE B 1 1359 ? 210.860 180.661 232.600 1.00 118.70 1069 ILE B O 1
ATOM 8476 N N . THR B 1 1399 ? 214.867 199.871 243.261 1.00 89.89 1109 THR B N 1
ATOM 8477 C CA . THR B 1 1399 ? 215.909 200.612 242.563 1.00 89.89 1109 THR B CA 1
ATOM 8478 C C . THR B 1 1399 ? 215.345 201.187 241.268 1.00 89.89 1109 THR B C 1
ATOM 8479 O O . THR B 1 1399 ? 215.547 200.617 240.190 1.00 89.89 1109 THR B O 1
ATOM 8483 N N . GLY B 1 1400 ? 214.633 202.306 241.379 1.00 82.72 1110 GLY B N 1
ATOM 8484 C CA . GLY B 1 1400 ? 214.127 203.008 240.215 1.00 82.72 1110 GLY B CA 1
ATOM 8485 C C . GLY B 1 1400 ? 213.117 202.255 239.382 1.00 82.72 1110 GLY B C 1
ATOM 8486 O O . GLY B 1 1400 ? 213.299 202.129 238.169 1.00 82.72 1110 GLY B O 1
ATOM 8487 N N . ALA B 1 1401 ? 212.042 201.763 239.991 1.00 70.95 1111 ALA B N 1
ATOM 8488 C CA . ALA B 1 1401 ? 211.123 200.864 239.309 1.00 70.95 1111 ALA B CA 1
ATOM 8489 C C . ALA B 1 1401 ? 210.213 201.553 238.303 1.00 70.95 1111 ALA B C 1
ATOM 8490 O O . ALA B 1 1401 ? 209.413 200.869 237.659 1.00 70.95 1111 ALA B O 1
ATOM 8492 N N . TRP B 1 1402 ? 210.315 202.871 238.132 1.00 76.73 1112 TRP B N 1
ATOM 8493 C CA . TRP B 1 1402 ? 209.350 203.585 237.306 1.00 76.73 1112 TRP B CA 1
ATOM 8494 C C . TRP B 1 1402 ? 209.561 203.385 235.810 1.00 76.73 1112 TRP B C 1
ATOM 8495 O O . TRP B 1 1402 ? 208.699 203.784 235.022 1.00 76.73 1112 TRP B O 1
ATOM 8506 N N . ILE B 1 1403 ? 210.678 202.784 235.399 1.00 75.95 1113 ILE B N 1
ATOM 8507 C CA . ILE B 1 1403 ? 210.817 202.341 234.014 1.00 75.95 1113 ILE B CA 1
ATOM 8508 C C . ILE B 1 1403 ? 209.953 201.106 233.759 1.00 75.95 1113 ILE B C 1
ATOM 8509 O O . ILE B 1 1403 ? 209.498 200.892 232.628 1.00 75.95 1113 ILE B O 1
ATOM 8514 N N . VAL B 1 1404 ? 209.666 200.338 234.817 1.00 71.35 1114 VAL B N 1
ATOM 8515 C CA . VAL B 1 1404 ? 208.897 199.094 234.661 1.00 71.35 1114 VAL B CA 1
ATOM 8516 C C . VAL B 1 1404 ? 207.478 199.278 234.131 1.00 71.35 1114 VAL B C 1
ATOM 8517 O O . VAL B 1 1404 ? 207.059 198.463 233.292 1.00 71.35 1114 VAL B O 1
ATOM 8521 N N . PRO B 1 1405 ? 206.681 200.295 234.532 1.00 74.72 1115 PRO B N 1
ATOM 8522 C CA . PRO B 1 1405 ? 205.361 200.448 233.883 1.00 74.72 1115 PRO B CA 1
ATOM 8523 C C . PRO B 1 1405 ? 205.406 200.749 232.398 1.00 74.72 1115 PRO B C 1
ATOM 8524 O O . PRO B 1 1405 ? 204.730 200.046 231.633 1.00 74.72 1115 PRO B O 1
ATOM 8528 N N . ALA B 1 1406 ? 206.207 201.737 231.977 1.00 75.34 1116 ALA B N 1
ATOM 8529 C CA . ALA B 1 1406 ? 206.209 202.197 230.588 1.00 75.34 1116 ALA B CA 1
ATOM 8530 C C . ALA B 1 1406 ? 206.606 201.085 229.624 1.00 75.34 1116 ALA B C 1
ATOM 8531 O O . ALA B 1 1406 ? 205.845 200.745 228.709 1.00 75.34 1116 ALA B O 1
ATOM 8533 N N . ILE B 1 1407 ? 207.737 200.426 229.882 1.00 74.61 1117 ILE B N 1
ATOM 8534 C CA . ILE B 1 1407 ? 208.152 199.345 228.996 1.00 74.61 1117 ILE B CA 1
ATOM 8535 C C . ILE B 1 1407 ? 207.350 198.070 229.214 1.00 74.61 1117 ILE B C 1
ATOM 8536 O O . ILE B 1 1407 ? 207.605 197.073 228.532 1.00 74.61 1117 ILE B O 1
ATOM 8541 N N . MET B 1 1408 ? 206.393 198.055 230.142 1.00 77.94 1118 MET B N 1
ATOM 8542 C CA . MET B 1 1408 ? 205.416 196.981 230.086 1.00 77.94 1118 MET B CA 1
ATOM 8543 C C . MET B 1 1408 ? 204.396 197.255 228.993 1.00 77.94 1118 MET B C 1
ATOM 8544 O O . MET B 1 1408 ? 204.119 196.373 228.168 1.00 77.94 1118 MET B O 1
ATOM 8546 N N . ALA B 1 1409 ? 203.897 198.498 228.931 1.00 80.99 1119 ALA B N 1
ATOM 8547 C CA . ALA B 1 1409 ? 202.746 198.816 228.088 1.00 80.99 1119 ALA B CA 1
ATOM 8548 C C . ALA B 1 1409 ? 203.082 198.692 226.611 1.00 80.99 1119 ALA B C 1
ATOM 8549 O O . ALA B 1 1409 ? 202.282 198.148 225.835 1.00 80.99 1119 ALA B O 1
ATOM 8551 N N . CYS B 1 1410 ? 204.283 199.140 226.225 1.00 85.00 1120 CYS B N 1
ATOM 8552 C CA . CYS B 1 1410 ? 204.741 199.013 224.844 1.00 85.00 1120 CYS B CA 1
ATOM 8553 C C . CYS B 1 1410 ? 204.830 197.556 224.413 1.00 85.00 1120 CYS B C 1
ATOM 8554 O O . CYS B 1 1410 ? 204.601 197.248 223.236 1.00 85.00 1120 CYS B O 1
ATOM 8557 N N . TYR B 1 1411 ? 205.124 196.647 225.361 1.00 80.21 1121 TYR B N 1
ATOM 8558 C CA . TYR B 1 1411 ? 205.071 195.217 225.073 1.00 80.21 1121 TYR B CA 1
ATOM 8559 C C . TYR B 1 1411 ? 203.698 194.799 224.578 1.00 80.21 1121 TYR B C 1
ATOM 8560 O O . TYR B 1 1411 ? 203.592 194.134 223.541 1.00 80.21 1121 TYR B O 1
ATOM 8569 N N . LEU B 1 1412 ? 202.638 195.239 225.269 1.00 84.15 1122 LEU B N 1
ATOM 8570 C CA . LEU B 1 1412 ? 201.288 194.948 224.804 1.00 84.15 1122 LEU B CA 1
ATOM 8571 C C . LEU B 1 1412 ? 201.029 195.606 223.458 1.00 84.15 1122 LEU B C 1
ATOM 8572 O O . LEU B 1 1412 ? 200.391 195.010 222.582 1.00 84.15 1122 LEU B O 1
ATOM 8577 N N . LEU B 1 1413 ? 201.636 196.778 223.238 1.00 86.59 1123 LEU B N 1
ATOM 8578 C CA . LEU B 1 1413 ? 201.494 197.481 221.972 1.00 86.59 1123 LEU B CA 1
ATOM 8579 C C . LEU B 1 1413 ? 202.174 196.735 220.831 1.00 86.59 1123 LEU B C 1
ATOM 8580 O O . LEU B 1 1413 ? 201.802 196.933 219.670 1.00 86.59 1123 LEU B O 1
ATOM 8585 N N . VAL B 1 1414 ? 203.125 195.852 221.126 1.00 87.99 1124 VAL B N 1
ATOM 8586 C CA . VAL B 1 1414 ? 203.682 195.018 220.071 1.00 87.99 1124 VAL B CA 1
ATOM 8587 C C . VAL B 1 1414 ? 203.315 193.557 220.269 1.00 87.99 1124 VAL B C 1
ATOM 8588 O O . VAL B 1 1414 ? 203.856 192.678 219.595 1.00 87.99 1124 VAL B O 1
ATOM 8592 N N . ALA B 1 1415 ? 202.401 193.255 221.194 1.00 88.19 1125 ALA B N 1
ATOM 8593 C CA . ALA B 1 1415 ? 201.938 191.874 221.282 1.00 88.19 1125 ALA B CA 1
ATOM 8594 C C . ALA B 1 1415 ? 200.507 191.739 220.791 1.00 88.19 1125 ALA B C 1
ATOM 8595 O O . ALA B 1 1415 ? 200.229 190.958 219.877 1.00 88.19 1125 ALA B O 1
ATOM 8597 N N . ASN B 1 1416 ? 199.589 192.499 221.376 1.00 92.92 1126 ASN B N 1
ATOM 8598 C CA . ASN B 1 1416 ? 198.179 192.356 221.058 1.00 92.92 1126 ASN B CA 1
ATOM 8599 C C . ASN B 1 1416 ? 197.704 193.322 219.986 1.00 92.92 1126 ASN B C 1
ATOM 8600 O O . ASN B 1 1416 ? 196.492 193.436 219.773 1.00 92.92 1126 ASN B O 1
ATOM 8605 N N . ILE B 1 1417 ? 198.613 194.028 219.317 1.00 83.78 1127 ILE B N 1
ATOM 8606 C CA . ILE B 1 1417 ? 198.220 194.992 218.297 1.00 83.78 1127 ILE B CA 1
ATOM 8607 C C . ILE B 1 1417 ? 198.846 194.649 216.954 1.00 83.78 1127 ILE B C 1
ATOM 8608 O O . ILE B 1 1417 ? 198.141 194.517 215.948 1.00 83.78 1127 ILE B O 1
ATOM 8613 N N . LEU B 1 1418 ? 200.169 194.497 216.922 1.00 78.59 1128 LEU B N 1
ATOM 8614 C CA . LEU B 1 1418 ? 200.891 194.363 215.661 1.00 78.59 1128 LEU B CA 1
ATOM 8615 C C . LEU B 1 1418 ? 200.957 192.921 215.169 1.00 78.59 1128 LEU B C 1
ATOM 8616 O O . LEU B 1 1418 ? 200.652 192.650 214.005 1.00 78.59 1128 LEU B O 1
ATOM 8621 N N . LEU B 1 1419 ? 201.342 191.963 215.775 1.00 77.97 1129 LEU B N 1
ATOM 8622 C CA . LEU B 1 1419 ? 201.463 190.619 215.205 1.00 77.97 1129 LEU B CA 1
ATOM 8623 C C . LEU B 1 1419 ? 200.124 189.902 215.121 1.00 77.97 1129 LEU B C 1
ATOM 8624 O O . LEU B 1 1419 ? 199.906 189.097 214.218 1.00 77.97 1129 LEU B O 1
ATOM 8628 N N . VAL B 1 1420 ? 199.226 190.180 216.221 1.00 80.96 1130 VAL B N 1
ATOM 8629 C CA . VAL B 1 1420 ? 197.926 189.529 216.095 1.00 80.96 1130 VAL B CA 1
ATOM 8630 C C . VAL B 1 1420 ? 197.233 189.972 214.810 1.00 80.96 1130 VAL B C 1
ATOM 8631 O O . VAL B 1 1420 ? 196.665 189.155 214.074 1.00 80.96 1130 VAL B O 1
ATOM 8635 N N . ASN B 1 1421 ? 197.305 191.266 214.500 1.00 82.67 1131 ASN B N 1
ATOM 8636 C CA . ASN B 1 1421 ? 196.709 191.757 213.266 1.00 82.67 1131 ASN B CA 1
ATOM 8637 C C . ASN B 1 1421 ? 197.528 191.379 212.040 1.00 82.67 1131 ASN B C 1
ATOM 8638 O O . ASN B 1 1421 ? 196.995 191.399 210.927 1.00 82.67 1131 ASN B O 1
ATOM 8643 N N . LEU B 1 1422 ? 198.804 191.038 212.214 1.00 79.60 1132 LEU B N 1
ATOM 8644 C CA . LEU B 1 1422 ? 199.553 190.428 211.125 1.00 79.60 1132 LEU B CA 1
ATOM 8645 C C . LEU B 1 1422 ? 199.129 188.984 210.909 1.00 79.60 1132 LEU B C 1
ATOM 8646 O O . LEU B 1 1422 ? 199.053 188.524 209.762 1.00 79.60 1132 LEU B O 1
ATOM 8651 N N . LEU B 1 1423 ? 198.830 188.269 211.998 1.00 80.48 1133 LEU B N 1
ATOM 8652 C CA . LEU B 1 1423 ? 198.362 186.892 211.890 1.00 80.48 1133 LEU B CA 1
ATOM 8653 C C . LEU B 1 1423 ? 196.990 186.822 211.231 1.00 80.48 1133 LEU B C 1
ATOM 8654 O O . LEU B 1 1423 ? 196.731 185.926 210.416 1.00 80.48 1133 LEU B O 1
ATOM 8659 N N . ILE B 1 1424 ? 196.107 187.769 211.556 1.00 81.23 1134 ILE B N 1
ATOM 8660 C CA . ILE B 1 1424 ? 194.792 187.805 210.922 1.00 81.23 1134 ILE B CA 1
ATOM 8661 C C . ILE B 1 1424 ? 194.918 188.134 209.438 1.00 81.23 1134 ILE B C 1
ATOM 8662 O O . ILE B 1 1424 ? 194.202 187.564 208.602 1.00 81.23 1134 ILE B O 1
ATOM 8667 N N . ALA B 1 1425 ? 195.876 188.987 209.076 1.00 83.59 1135 ALA B N 1
ATOM 8668 C CA . ALA B 1 1425 ? 196.072 189.322 207.671 1.00 83.59 1135 ALA B CA 1
ATOM 8669 C C . ALA B 1 1425 ? 196.665 188.153 206.892 1.00 83.59 1135 ALA B C 1
ATOM 8670 O O . ALA B 1 1425 ? 196.311 187.939 205.728 1.00 83.59 1135 ALA B O 1
ATOM 8672 N N . VAL B 1 1426 ? 197.483 187.334 207.540 1.00 80.91 1136 VAL B N 1
ATOM 8673 C CA . VAL B 1 1426 ? 198.111 186.211 206.843 1.00 80.91 1136 VAL B CA 1
ATOM 8674 C C . VAL B 1 1426 ? 197.343 184.912 206.981 1.00 80.91 1136 VAL B C 1
ATOM 8675 O O . VAL B 1 1426 ? 197.842 183.863 206.588 1.00 80.91 1136 VAL B O 1
ATOM 8679 N N . PHE B 1 1427 ? 196.148 184.962 207.550 1.00 84.35 1137 PHE B N 1
ATOM 8680 C CA . PHE B 1 1427 ? 195.304 183.770 207.619 1.00 84.35 1137 PHE B CA 1
ATOM 8681 C C . PHE B 1 1427 ? 194.014 184.126 206.930 1.00 84.35 1137 PHE B C 1
ATOM 8682 O O . PHE B 1 1427 ? 192.998 183.477 207.127 1.00 84.35 1137 PHE B O 1
ATOM 8690 N N . ASN B 1 1428 ? 194.108 185.320 206.206 1.00 86.12 1138 ASN B N 1
ATOM 8691 C CA . ASN B 1 1428 ? 192.949 185.715 205.458 1.00 86.12 1138 ASN B CA 1
ATOM 8692 C C . ASN B 1 1428 ? 193.329 185.721 203.997 1.00 86.12 1138 ASN B C 1
ATOM 8693 O O . ASN B 1 1428 ? 192.519 185.362 203.158 1.00 86.12 1138 ASN B O 1
ATOM 8698 N N . ASN B 1 1429 ? 194.479 186.036 203.607 1.00 89.89 1139 ASN B N 1
ATOM 8699 C CA . ASN B 1 1429 ? 194.895 186.015 202.201 1.00 89.89 1139 ASN B CA 1
ATOM 8700 C C . ASN B 1 1429 ? 195.684 184.765 201.894 1.00 89.89 1139 ASN B C 1
ATOM 8701 O O . ASN B 1 1429 ? 196.572 184.776 201.055 1.00 89.89 1139 ASN B O 1
ATOM 8706 N N . THR B 1 1430 ? 195.490 183.721 202.667 1.00 96.58 1140 THR B N 1
ATOM 8707 C CA . THR B 1 1430 ? 196.001 182.403 202.328 1.00 96.58 1140 THR B CA 1
ATOM 8708 C C . THR B 1 1430 ? 194.889 181.390 202.123 1.00 96.58 1140 THR B C 1
ATOM 8709 O O . THR B 1 1430 ? 195.170 180.243 201.757 1.00 96.58 1140 THR B O 1
ATOM 8713 N N . PHE B 1 1431 ? 193.637 181.795 202.334 1.00 106.45 1141 PHE B N 1
ATOM 8714 C CA . PHE B 1 1431 ? 192.511 180.874 202.288 1.00 106.45 1141 PHE B CA 1
ATOM 8715 C C . PHE B 1 1431 ? 192.173 180.472 200.860 1.00 106.45 1141 PHE B C 1
ATOM 8716 O O . PHE B 1 1431 ? 191.780 179.324 200.615 1.00 106.45 1141 PHE B O 1
ATOM 8724 N N . PHE B 1 1432 ? 192.354 181.393 199.905 1.00 101.89 1142 PHE B N 1
ATOM 8725 C CA . PHE B 1 1432 ? 191.885 181.200 198.538 1.00 101.89 1142 PHE B CA 1
ATOM 8726 C C . PHE B 1 1432 ? 192.684 180.152 197.774 1.00 101.89 1142 PHE B C 1
ATOM 8727 O O . PHE B 1 1432 ? 192.241 179.716 196.706 1.00 101.89 1142 PHE B O 1
ATOM 8729 N N . GLU B 1 1433 ? 193.841 179.742 198.284 1.00 101.57 1143 GLU B N 1
ATOM 8730 C CA . GLU B 1 1433 ? 194.598 178.649 197.693 1.00 101.57 1143 GLU B CA 1
ATOM 8731 C C . GLU B 1 1433 ? 194.414 177.337 198.442 1.00 101.57 1143 GLU B C 1
ATOM 8732 O O . GLU B 1 1433 ? 194.264 176.282 197.812 1.00 101.57 1143 GLU B O 1
ATOM 8734 N N . VAL B 1 1434 ? 194.396 177.383 199.776 1.00 98.00 1144 VAL B N 1
ATOM 8735 C CA . VAL B 1 1434 ? 194.298 176.154 200.555 1.00 98.00 1144 VAL B CA 1
ATOM 8736 C C . VAL B 1 1434 ? 192.890 175.567 200.462 1.00 98.00 1144 VAL B C 1
ATOM 8737 O O . VAL B 1 1434 ? 192.714 174.343 200.554 1.00 98.00 1144 VAL B O 1
ATOM 8741 N N . LYS B 1 1435 ? 191.880 176.407 200.200 1.00 98.76 1145 LYS B N 1
ATOM 8742 C CA . LYS B 1 1435 ? 190.536 175.890 199.966 1.00 98.76 1145 LYS B CA 1
ATOM 8743 C C . LYS B 1 1435 ? 190.458 175.122 198.653 1.00 98.76 1145 LYS B C 1
ATOM 8744 O O . LYS B 1 1435 ? 189.742 174.118 198.561 1.00 98.76 1145 LYS B O 1
ATOM 8750 N N . SER B 1 1436 ? 191.207 175.554 197.639 1.00 88.28 1146 SER B N 1
ATOM 8751 C CA . SER B 1 1436 ? 191.254 174.804 196.391 1.00 88.28 1146 SER B CA 1
ATOM 8752 C C . SER B 1 1436 ? 192.118 173.555 196.504 1.00 88.28 1146 SER B C 1
ATOM 8753 O O . SER B 1 1436 ? 191.868 172.572 195.800 1.00 88.28 1146 SER B O 1
ATOM 8756 N N . ILE B 1 1437 ? 193.137 173.578 197.363 1.00 90.19 1147 ILE B N 1
ATOM 8757 C CA . ILE B 1 1437 ? 194.005 172.410 197.514 1.00 90.19 1147 ILE B CA 1
ATOM 8758 C C . ILE B 1 1437 ? 193.298 171.291 198.279 1.00 90.19 1147 ILE B C 1
ATOM 8759 O O . ILE B 1 1437 ? 193.324 170.125 197.858 1.00 90.19 1147 ILE B O 1
ATOM 8764 N N . SER B 1 1438 ? 192.644 171.629 199.399 1.00 85.33 1148 SER B N 1
ATOM 8765 C CA . SER B 1 1438 ? 192.055 170.603 200.260 1.00 85.33 1148 SER B CA 1
ATOM 8766 C C . SER B 1 1438 ? 190.885 169.887 199.594 1.00 85.33 1148 SER B C 1
ATOM 8767 O O . SER B 1 1438 ? 190.659 168.699 199.860 1.00 85.33 1148 SER B O 1
ATOM 8770 N N . ASN B 1 1439 ? 190.156 170.583 198.714 1.00 78.15 1149 ASN B N 1
ATOM 8771 C CA . ASN B 1 1439 ? 189.083 169.970 197.941 1.00 78.15 1149 ASN B CA 1
ATOM 8772 C C . ASN B 1 1439 ? 189.602 168.872 197.019 1.00 78.15 1149 ASN B C 1
ATOM 8773 O O . ASN B 1 1439 ? 188.912 167.870 196.810 1.00 78.15 1149 ASN B O 1
ATOM 8778 N N . GLN B 1 1440 ? 190.811 169.029 196.487 1.00 74.60 1150 GLN B N 1
ATOM 8779 C CA . GLN B 1 1440 ? 191.458 167.964 195.734 1.00 74.60 1150 GLN B CA 1
ATOM 8780 C C . GLN B 1 1440 ? 191.974 166.855 196.638 1.00 74.60 1150 GLN B C 1
ATOM 8781 O O . GLN B 1 1440 ? 191.816 165.670 196.315 1.00 74.60 1150 GLN B O 1
ATOM 8787 N N . VAL B 1 1441 ? 192.590 167.230 197.764 1.00 70.26 1151 VAL B N 1
ATOM 8788 C CA . VAL B 1 1441 ? 193.271 166.246 198.603 1.00 70.26 1151 VAL B CA 1
ATOM 8789 C C . VAL B 1 1441 ? 192.273 165.301 199.271 1.00 70.26 1151 VAL B C 1
ATOM 8790 O O . VAL B 1 1441 ? 192.536 164.097 199.393 1.00 70.26 1151 VAL B O 1
ATOM 8794 N N . TRP B 1 1442 ? 191.092 165.802 199.636 1.00 67.59 1152 TRP B N 1
ATOM 8795 C CA . TRP B 1 1442 ? 190.077 164.937 200.235 1.00 67.59 1152 TRP B CA 1
ATOM 8796 C C . TRP B 1 1442 ? 189.515 163.935 199.229 1.00 67.59 1152 TRP B C 1
ATOM 8797 O O . TRP B 1 1442 ? 189.379 162.734 199.535 1.00 67.59 1152 TRP B O 1
ATOM 8808 N N . LYS B 1 1443 ? 189.195 164.412 198.020 1.00 68.65 1153 LYS B N 1
ATOM 8809 C CA . LYS B 1 1443 ? 188.668 163.538 196.977 1.00 68.65 1153 LYS B CA 1
ATOM 8810 C C . LYS B 1 1443 ? 189.709 162.540 196.507 1.00 68.65 1153 LYS B C 1
ATOM 8811 O O . LYS B 1 1443 ? 189.353 161.477 195.993 1.00 68.65 1153 LYS B O 1
ATOM 8817 N N . PHE B 1 1444 ? 190.993 162.861 196.671 1.00 58.25 1154 PHE B N 1
ATOM 8818 C CA . PHE B 1 1444 ? 192.003 161.839 196.446 1.00 58.25 1154 PHE B CA 1
ATOM 8819 C C . PHE B 1 1444 ? 192.052 160.830 197.582 1.00 58.25 1154 PHE B C 1
ATOM 8820 O O . PHE B 1 1444 ? 192.054 159.622 197.329 1.00 58.25 1154 PHE B O 1
ATOM 8828 N N . GLN B 1 1445 ? 192.093 161.284 198.830 1.00 52.48 1155 GLN B N 1
ATOM 8829 C CA . GLN B 1 1445 ? 192.353 160.371 199.934 1.00 52.48 1155 GLN B CA 1
ATOM 8830 C C . GLN B 1 1445 ? 191.139 159.564 200.365 1.00 52.48 1155 GLN B C 1
ATOM 8831 O O . GLN B 1 1445 ? 191.249 158.798 201.326 1.00 52.48 1155 GLN B O 1
ATOM 8837 N N . ARG B 1 1446 ? 189.987 159.721 199.707 1.00 51.86 1156 ARG B N 1
ATOM 8838 C CA . ARG B 1 1446 ? 188.909 158.759 199.955 1.00 51.86 1156 ARG B CA 1
ATOM 8839 C C . ARG B 1 1446 ? 189.269 157.341 199.514 1.00 51.86 1156 ARG B C 1
ATOM 8840 O O . ARG B 1 1446 ? 188.772 156.362 200.100 1.00 51.86 1156 ARG B O 1
ATOM 8848 N N . TYR B 1 1447 ? 190.128 157.210 198.498 1.00 42.59 1157 TYR B N 1
ATOM 8849 C CA . TYR B 1 1447 ? 190.463 155.899 197.950 1.00 42.59 1157 TYR B CA 1
ATOM 8850 C C . TYR B 1 1447 ? 191.222 155.044 198.953 1.00 42.59 1157 TYR B C 1
ATOM 8851 O O . TYR B 1 1447 ? 191.013 153.825 199.015 1.00 42.59 1157 TYR B O 1
ATOM 8860 N N . GLN B 1 1448 ? 192.116 155.663 199.728 1.00 38.28 1158 GLN B N 1
ATOM 8861 C CA . GLN B 1 1448 ? 192.875 154.930 200.733 1.00 38.28 1158 GLN B CA 1
ATOM 8862 C C . GLN B 1 1448 ? 191.961 154.359 201.807 1.00 38.28 1158 GLN B C 1
ATOM 8863 O O . GLN B 1 1448 ? 192.146 153.215 202.232 1.00 38.28 1158 GLN B O 1
ATOM 8869 N N . LEU B 1 1449 ? 190.924 155.107 202.179 1.00 33.44 1159 LEU B N 1
ATOM 8870 C CA . LEU B 1 1449 ? 189.945 154.643 203.155 1.00 33.44 1159 LEU B CA 1
ATOM 8871 C C . LEU B 1 1449 ? 189.140 153.465 202.617 1.00 33.44 1159 LEU B C 1
ATOM 8872 O O . LEU B 1 1449 ? 188.940 152.454 203.316 1.00 33.44 1159 LEU B O 1
ATOM 8877 N N . ILE B 1 1450 ? 188.677 153.579 201.365 1.00 40.96 1160 ILE B N 1
ATOM 8878 C CA . ILE B 1 1450 ? 187.804 152.548 200.801 1.00 40.96 1160 ILE B CA 1
ATOM 8879 C C . ILE B 1 1450 ? 188.576 151.256 200.554 1.00 40.96 1160 ILE B C 1
ATOM 8880 O O . ILE B 1 1450 ? 188.056 150.156 200.776 1.00 40.96 1160 ILE B O 1
ATOM 8885 N N . MET B 1 1451 ? 189.845 151.354 200.156 1.00 43.24 1161 MET B N 1
ATOM 8886 C CA . MET B 1 1451 ? 190.626 150.127 200.021 1.00 43.24 1161 MET B CA 1
ATOM 8887 C C . MET B 1 1451 ? 191.215 149.682 201.349 1.00 43.24 1161 MET B C 1
ATOM 8888 O O . MET B 1 1451 ? 191.787 148.591 201.439 1.00 43.24 1161 MET B O 1
ATOM 8893 N N . THR B 1 1452 ? 191.110 150.510 202.389 1.00 36.27 1162 THR B N 1
ATOM 8894 C CA . THR B 1 1452 ? 191.499 150.041 203.709 1.00 36.27 1162 THR B CA 1
ATOM 8895 C C . THR B 1 1452 ? 190.435 149.130 204.300 1.00 36.27 1162 THR B C 1
ATOM 8896 O O . THR B 1 1452 ? 190.752 148.065 204.843 1.00 36.27 1162 THR B O 1
ATOM 8900 N N . PHE B 1 1453 ? 189.403 149.188 204.511 1.00 33.38 1163 PHE B N 1
ATOM 8901 C CA . PHE B 1 1453 ? 188.510 148.322 205.276 1.00 33.38 1163 PHE B CA 1
ATOM 8902 C C . PHE B 1 1453 ? 188.044 147.029 204.682 1.00 33.38 1163 PHE B C 1
ATOM 8903 O O . PHE B 1 1453 ? 187.259 146.308 205.276 1.00 33.38 1163 PHE B O 1
ATOM 8911 N N . HIS B 1 1454 ? 188.263 146.925 203.213 1.00 44.39 1164 HIS B N 1
ATOM 8912 C CA . HIS B 1 1454 ? 187.994 145.525 202.806 1.00 44.39 1164 HIS B CA 1
ATOM 8913 C C . HIS B 1 1454 ? 188.843 144.567 203.639 1.00 44.39 1164 HIS B C 1
ATOM 8914 O O . HIS B 1 1454 ? 188.331 143.478 203.927 1.00 44.39 1164 HIS B O 1
ATOM 8921 N N . GLU B 1 1455 ? 190.124 145.210 204.027 1.00 45.99 1165 GLU B N 1
ATOM 8922 C CA . GLU B 1 1455 ? 191.135 144.341 204.695 1.00 45.99 1165 GLU B CA 1
ATOM 8923 C C . GLU B 1 1455 ? 191.017 144.064 206.206 1.00 45.99 1165 GLU B C 1
ATOM 8924 O O . GLU B 1 1455 ? 191.588 143.102 206.699 1.00 45.99 1165 GLU B O 1
ATOM 8930 N N . ARG B 1 1456 ? 190.156 144.729 206.905 1.00 47.65 1166 ARG B N 1
ATOM 8931 C CA . ARG B 1 1456 ? 190.092 144.602 208.369 1.00 47.65 1166 ARG B CA 1
ATOM 8932 C C . ARG B 1 1456 ? 188.929 143.690 208.639 1.00 47.65 1166 ARG B C 1
ATOM 8933 O O . ARG B 1 1456 ? 187.906 143.796 207.985 1.00 47.65 1166 ARG B O 1
ATOM 8941 N N . PRO B 1 1457 ? 189.068 142.759 209.550 1.00 58.59 1167 PRO B N 1
ATOM 8942 C CA . PRO B 1 1457 ? 187.970 141.822 209.776 1.00 58.59 1167 PRO B CA 1
ATOM 8943 C C . PRO B 1 1457 ? 186.605 142.424 210.135 1.00 58.59 1167 PRO B C 1
ATOM 8944 O O . PRO B 1 1457 ? 186.561 143.595 210.427 1.00 58.59 1167 PRO B O 1
ATOM 8948 N N . VAL B 1 1458 ? 185.543 141.609 210.163 1.00 62.95 1168 VAL B N 1
ATOM 8949 C CA . VAL B 1 1458 ? 184.177 142.054 210.440 1.00 62.95 1168 VAL B CA 1
ATOM 8950 C C . VAL B 1 1458 ? 183.989 142.287 211.934 1.00 62.95 1168 VAL B C 1
ATOM 8951 O O . VAL B 1 1458 ? 183.289 143.214 212.358 1.00 62.95 1168 VAL B O 1
ATOM 8955 N N . LEU B 1 1459 ? 184.627 141.455 212.748 1.00 69.45 1169 LEU B N 1
ATOM 8956 C CA . LEU B 1 1459 ? 184.469 141.487 214.189 1.00 69.45 1169 LEU B CA 1
ATOM 8957 C C . LEU B 1 1459 ? 185.101 142.751 214.782 1.00 69.45 1169 LEU B C 1
ATOM 8958 O O . LEU B 1 1459 ? 186.006 143.338 214.185 1.00 69.45 1169 LEU B O 1
ATOM 8963 N N . PRO B 1 1460 ? 184.619 143.207 215.940 1.00 75.90 1170 PRO B N 1
ATOM 8964 C CA . PRO B 1 1460 ? 185.210 144.397 216.578 1.00 75.90 1170 PRO B CA 1
ATOM 8965 C C . PRO B 1 1460 ? 186.606 144.109 217.104 1.00 75.90 1170 PRO B C 1
ATOM 8966 O O . PRO B 1 1460 ? 186.987 142.937 217.250 1.00 75.90 1170 PRO B O 1
ATOM 8970 N N . PRO B 1 1461 ? 187.407 145.141 217.373 1.00 73.96 1171 PRO B N 1
ATOM 8971 C CA . PRO B 1 1461 ? 188.779 144.921 217.869 1.00 73.96 1171 PRO B CA 1
ATOM 8972 C C . PRO B 1 1461 ? 188.854 144.272 219.248 1.00 73.96 1171 PRO B C 1
ATOM 8973 O O . PRO B 1 1461 ? 189.798 143.504 219.479 1.00 73.96 1171 PRO B O 1
ATOM 8977 N N . PRO B 1 1462 ? 187.928 144.500 220.199 1.00 80.10 1172 PRO B N 1
ATOM 8978 C CA . PRO B 1 1462 ? 187.956 143.639 221.397 1.00 80.10 1172 PRO B CA 1
ATOM 8979 C C . PRO B 1 1462 ? 187.457 142.226 221.173 1.00 80.10 1172 PRO B C 1
ATOM 8980 O O . PRO B 1 1462 ? 187.453 141.442 222.128 1.00 80.10 1172 PRO B O 1
ATOM 8984 N N . LEU B 1 1463 ? 187.018 141.875 219.968 1.00 87.81 1173 LEU B N 1
ATOM 8985 C CA . LEU B 1 1463 ? 186.631 140.510 219.645 1.00 87.81 1173 LEU B CA 1
ATOM 8986 C C . LEU B 1 1463 ? 187.388 139.963 218.443 1.00 87.81 1173 LEU B C 1
ATOM 8987 O O . LEU B 1 1463 ? 187.052 138.884 217.948 1.00 87.81 1173 LEU B O 1
ATOM 8992 N N . ILE B 1 1464 ? 188.419 140.674 217.975 1.00 91.78 1174 ILE B N 1
ATOM 8993 C CA . ILE B 1 1464 ? 189.120 140.298 216.749 1.00 91.78 1174 ILE B CA 1
ATOM 8994 C C . ILE B 1 1464 ? 190.019 139.085 216.943 1.00 91.78 1174 ILE B C 1
ATOM 8995 O O . ILE B 1 1464 ? 190.546 138.551 215.957 1.00 91.78 1174 ILE B O 1
ATOM 9000 N N . ILE B 1 1465 ? 190.187 138.616 218.185 1.00 98.96 1175 ILE B N 1
ATOM 9001 C CA . ILE B 1 1465 ? 191.047 137.477 218.494 1.00 98.96 1175 ILE B CA 1
ATOM 9002 C C . ILE B 1 1465 ? 190.547 136.198 217.826 1.00 98.96 1175 ILE B C 1
ATOM 9003 O O . ILE B 1 1465 ? 191.348 135.335 217.442 1.00 98.96 1175 ILE B O 1
ATOM 9008 N N . PHE B 1 1466 ? 189.233 136.090 217.607 1.00 113.07 1176 PHE B N 1
ATOM 9009 C CA . PHE B 1 1466 ? 188.685 134.941 216.891 1.00 113.07 1176 PHE B CA 1
ATOM 9010 C C . PHE B 1 1466 ? 189.145 134.921 215.435 1.00 113.07 1176 PHE B C 1
ATOM 9011 O O . PHE B 1 1466 ? 189.592 133.886 214.929 1.00 113.07 1176 PHE B O 1
ATOM 9019 N N . SER B 1 1467 ? 189.080 136.071 214.758 1.00 114.59 1177 SER B N 1
ATOM 9020 C CA . SER B 1 1467 ? 189.500 136.126 213.360 1.00 114.59 1177 SER B CA 1
ATOM 9021 C C . SER B 1 1467 ? 191.007 135.967 213.216 1.00 114.59 1177 SER B C 1
ATOM 9022 O O . SER B 1 1467 ? 191.472 135.299 212.282 1.00 114.59 1177 SER B O 1
ATOM 9025 N N . HIS B 1 1468 ? 191.778 136.550 214.138 1.00 104.31 1178 HIS B N 1
ATOM 9026 C CA . HIS B 1 1468 ? 193.225 136.376 214.106 1.00 104.31 1178 HIS B CA 1
ATOM 9027 C C . HIS B 1 1468 ? 193.622 134.929 214.374 1.00 104.31 1178 HIS B C 1
ATOM 9028 O O . HIS B 1 1468 ? 194.557 134.419 213.750 1.00 104.31 1178 HIS B O 1
ATOM 9035 N N . MET B 1 1469 ? 192.911 134.235 215.270 1.00 120.13 1179 MET B N 1
ATOM 9036 C CA . MET B 1 1469 ? 193.293 132.849 215.521 1.00 120.13 1179 MET B CA 1
ATOM 9037 C C . MET B 1 1469 ? 192.809 131.924 214.411 1.00 120.13 1179 MET B C 1
ATOM 9038 O O . MET B 1 1469 ? 193.404 130.863 214.202 1.00 120.13 1179 MET B O 1
ATOM 9043 N N . THR B 1 1470 ? 191.761 132.304 213.672 1.00 123.92 1180 THR B N 1
ATOM 9044 C CA . THR B 1 1470 ? 191.450 131.547 212.463 1.00 123.92 1180 THR B CA 1
ATOM 9045 C C . THR B 1 1470 ? 192.472 131.809 211.364 1.00 123.92 1180 THR B C 1
ATOM 9046 O O . THR B 1 1470 ? 192.721 130.927 210.534 1.00 123.92 1180 THR B O 1
ATOM 9050 N N . MET B 1 1471 ? 193.135 132.833 211.258 1.00 123.45 1181 MET B N 1
ATOM 9051 C CA . MET B 1 1471 ? 194.163 132.939 210.240 1.00 123.45 1181 MET B CA 1
ATOM 9052 C C . MET B 1 1471 ? 195.320 132.109 210.722 1.00 123.45 1181 MET B C 1
ATOM 9053 O O . MET B 1 1471 ? 195.858 131.287 209.988 1.00 123.45 1181 MET B O 1
ATOM 9058 N N . ILE B 1 1472 ? 195.723 132.396 212.045 1.00 130.56 1182 ILE B N 1
ATOM 9059 C CA . ILE B 1 1472 ? 196.849 131.588 212.513 1.00 130.56 1182 ILE B CA 1
ATOM 9060 C C . ILE B 1 1472 ? 196.561 130.095 212.348 1.00 130.56 1182 ILE B C 1
ATOM 9061 O O . ILE B 1 1472 ? 197.495 129.303 212.153 1.00 130.56 1182 ILE B O 1
ATOM 9066 N N . PHE B 1 1473 ? 195.280 129.707 212.360 1.00 129.61 1183 PHE B N 1
ATOM 9067 C CA . PHE B 1 1473 ? 194.892 128.314 212.148 1.00 129.61 1183 PHE B CA 1
ATOM 9068 C C . PHE B 1 1473 ? 195.304 127.822 210.765 1.00 129.61 1183 PHE B C 1
ATOM 9069 O O . PHE B 1 1473 ? 195.761 126.683 210.610 1.00 129.61 1183 PHE B O 1
ATOM 9077 N N . GLN B 1 1474 ? 195.163 128.669 209.752 1.00 132.19 1184 GLN B N 1
ATOM 9078 C CA . GLN B 1 1474 ? 195.656 128.345 208.421 1.00 132.19 1184 GLN B CA 1
ATOM 9079 C C . GLN B 1 1474 ? 196.009 129.611 207.650 1.00 132.19 1184 GLN B C 1
ATOM 9080 O O . GLN B 1 1474 ? 195.154 130.464 207.414 1.00 132.19 1184 GLN B O 1
ATOM 9086 N N . LEU B 1 1496 ? 187.974 143.342 188.228 1.00 89.02 1206 LEU B N 1
ATOM 9087 C CA . LEU B 1 1496 ? 186.785 142.766 187.600 1.00 89.02 1206 LEU B CA 1
ATOM 9088 C C . LEU B 1 1496 ? 187.234 141.881 186.443 1.00 89.02 1206 LEU B C 1
ATOM 9089 O O . LEU B 1 1496 ? 187.724 142.378 185.426 1.00 89.02 1206 LEU B O 1
ATOM 9094 N N . PHE B 1 1497 ? 187.064 140.574 186.605 1.00 91.44 1207 PHE B N 1
ATOM 9095 C CA . PHE B 1 1497 ? 187.453 139.616 185.576 1.00 91.44 1207 PHE B CA 1
ATOM 9096 C C . PHE B 1 1497 ? 186.411 139.634 184.465 1.00 91.44 1207 PHE B C 1
ATOM 9097 O O . PHE B 1 1497 ? 185.209 139.544 184.736 1.00 91.44 1207 PHE B O 1
ATOM 9099 N N . ILE B 1 1498 ? 186.858 139.749 183.217 1.00 97.56 1208 ILE B N 1
ATOM 9100 C CA . ILE B 1 1498 ? 185.960 139.841 182.073 1.00 97.56 1208 ILE B CA 1
ATOM 9101 C C . ILE B 1 1498 ? 186.344 138.802 181.025 1.00 97.56 1208 ILE B C 1
ATOM 9102 O O . ILE B 1 1498 ? 187.431 138.224 181.052 1.00 97.56 1208 ILE B O 1
ATOM 9107 N N . THR B 1 1499 ? 185.421 138.569 180.093 1.00 117.49 1209 THR B N 1
ATOM 9108 C CA . THR B 1 1499 ? 185.617 137.597 179.027 1.00 117.49 1209 THR B CA 1
ATOM 9109 C C . THR B 1 1499 ? 186.236 138.284 177.812 1.00 117.49 1209 THR B C 1
ATOM 9110 O O . THR B 1 1499 ? 186.683 139.431 177.875 1.00 117.49 1209 THR B O 1
ATOM 9114 N N . ASP B 1 1500 ? 186.253 137.587 176.679 1.00 129.02 1210 ASP B N 1
ATOM 9115 C CA . ASP B 1 1500 ? 186.984 138.037 175.500 1.00 129.02 1210 ASP B CA 1
ATOM 9116 C C . ASP B 1 1500 ? 186.159 138.903 174.558 1.00 129.02 1210 ASP B C 1
ATOM 9117 O O . ASP B 1 1500 ? 186.719 139.760 173.870 1.00 129.02 1210 ASP B O 1
ATOM 9119 N N . ASP B 1 1501 ? 184.841 138.710 174.506 1.00 128.55 1211 ASP B N 1
ATOM 9120 C CA . ASP B 1 1501 ? 184.026 139.492 173.584 1.00 128.55 1211 ASP B CA 1
ATOM 9121 C C . ASP B 1 1501 ? 183.752 140.892 174.115 1.00 128.55 1211 ASP B C 1
ATOM 9122 O O . ASP B 1 1501 ? 183.843 141.871 173.358 1.00 128.55 1211 ASP B O 1
ATOM 9124 N N . GLU B 1 1502 ? 183.427 141.002 175.406 1.00 113.28 1212 GLU B N 1
ATOM 9125 C CA . GLU B 1 1502 ? 183.304 142.308 176.040 1.00 113.28 1212 GLU B CA 1
ATOM 9126 C C . GLU B 1 1502 ? 184.634 143.051 176.046 1.00 113.28 1212 GLU B C 1
ATOM 9127 O O . GLU B 1 1502 ? 184.647 144.284 175.982 1.00 113.28 1212 GLU B O 1
ATOM 9129 N N . LEU B 1 1503 ? 185.750 142.316 176.103 1.00 112.07 1213 LEU B N 1
ATOM 9130 C CA . LEU B 1 1503 ? 187.070 142.917 175.923 1.00 112.07 1213 LEU B CA 1
ATOM 9131 C C . LEU B 1 1503 ? 187.198 143.570 174.552 1.00 112.07 1213 LEU B C 1
ATOM 9132 O O . LEU B 1 1503 ? 187.725 144.684 174.434 1.00 112.07 1213 LEU B O 1
ATOM 9137 N N . LYS B 1 1504 ? 186.703 142.900 173.508 1.00 111.79 1214 LYS B N 1
ATOM 9138 C CA . LYS B 1 1504 ? 186.752 143.469 172.165 1.00 111.79 1214 LYS B CA 1
ATOM 9139 C C . LYS B 1 1504 ? 185.835 144.679 172.053 1.00 111.79 1214 LYS B C 1
ATOM 9140 O O . LYS B 1 1504 ? 186.159 145.650 171.354 1.00 111.79 1214 LYS B O 1
ATOM 9142 N N . LYS B 1 1505 ? 184.702 144.644 172.764 1.00 109.45 1215 LYS B N 1
ATOM 9143 C CA . LYS B 1 1505 ? 183.842 145.820 172.859 1.00 109.45 1215 LYS B CA 1
ATOM 9144 C C . LYS B 1 1505 ? 184.567 146.988 173.519 1.00 109.45 1215 LYS B C 1
ATOM 9145 O O . LYS B 1 1505 ? 184.437 148.137 173.077 1.00 109.45 1215 LYS B O 1
ATOM 9147 N N . VAL B 1 1506 ? 185.351 146.702 174.562 1.00 98.90 1216 VAL B N 1
ATOM 9148 C CA . VAL B 1 1506 ? 186.121 147.737 175.248 1.00 98.90 1216 VAL B CA 1
ATOM 9149 C C . VAL B 1 1506 ? 187.183 148.331 174.327 1.00 98.90 1216 VAL B C 1
ATOM 9150 O O . VAL B 1 1506 ? 187.351 149.558 174.268 1.00 98.90 1216 VAL B O 1
ATOM 9154 N N . HIS B 1 1507 ? 187.888 147.478 173.574 1.00 97.46 1217 HIS B N 1
ATOM 9155 C CA . HIS B 1 1507 ? 188.907 147.963 172.641 1.00 97.46 1217 HIS B CA 1
ATOM 9156 C C . HIS B 1 1507 ? 188.301 148.826 171.537 1.00 97.46 1217 HIS B C 1
ATOM 9157 O O . HIS B 1 1507 ? 188.860 149.874 171.180 1.00 97.46 1217 HIS B O 1
ATOM 9164 N N . ASP B 1 1508 ? 187.063 148.511 171.179 1.00 98.35 1218 ASP B N 1
ATOM 9165 C CA . ASP B 1 1508 ? 186.373 149.369 170.189 1.00 98.35 1218 ASP B CA 1
ATOM 9166 C C . ASP B 1 1508 ? 185.899 150.638 170.889 1.00 98.35 1218 ASP B C 1
ATOM 9167 O O . ASP B 1 1508 ? 185.968 151.698 170.260 1.00 98.35 1218 ASP B O 1
ATOM 9172 N N . PHE B 1 1509 ? 185.435 150.544 172.133 1.00 85.88 1219 PHE B N 1
ATOM 9173 C CA . PHE B 1 1509 ? 184.893 151.779 172.748 1.00 85.88 1219 PHE B CA 1
ATOM 9174 C C . PHE B 1 1509 ? 186.036 152.778 172.823 1.00 85.88 1219 PHE B C 1
ATOM 9175 O O . PHE B 1 1509 ? 185.841 153.964 172.511 1.00 85.88 1219 PHE B O 1
ATOM 9183 N N . GLU B 1 1510 ? 187.215 152.287 173.186 1.00 86.26 1220 GLU B N 1
ATOM 9184 C CA . GLU B 1 1510 ? 188.389 153.187 173.271 1.00 86.26 1220 GLU B CA 1
ATOM 9185 C C . GLU B 1 1510 ? 188.684 153.746 171.882 1.00 86.26 1220 GLU B C 1
ATOM 9186 O O . GLU B 1 1510 ? 188.915 154.956 171.784 1.00 86.26 1220 GLU B O 1
ATOM 9192 N N . GLU B 1 1511 ? 188.623 152.908 170.846 1.00 99.12 1221 GLU B N 1
ATOM 9193 C CA . GLU B 1 1511 ? 189.012 153.377 169.489 1.00 99.12 1221 GLU B CA 1
ATOM 9194 C C . GLU B 1 1511 ? 188.083 154.509 169.082 1.00 99.12 1221 GLU B C 1
ATOM 9195 O O . GLU B 1 1511 ? 188.572 155.501 168.529 1.00 99.12 1221 GLU B O 1
ATOM 9197 N N . GLN B 1 1512 ? 186.797 154.373 169.356 1.00 90.49 1222 GLN B N 1
ATOM 9198 C CA . GLN B 1 1512 ? 185.951 155.488 168.913 1.00 90.49 1222 GLN B CA 1
ATOM 9199 C C . GLN B 1 1512 ? 186.419 156.720 169.667 1.00 90.49 1222 GLN B C 1
ATOM 9200 O O . GLN B 1 1512 ? 186.597 157.766 169.034 1.00 90.49 1222 GLN B O 1
ATOM 9202 N N . CYS B 1 1513 ? 186.667 156.585 170.961 1.00 90.84 1223 CYS B N 1
ATOM 9203 C CA . CYS B 1 1513 ? 187.003 157.816 171.709 1.00 90.84 1223 CYS B CA 1
ATOM 9204 C C . CYS B 1 1513 ? 188.326 158.448 171.254 1.00 90.84 1223 CYS B C 1
ATOM 9205 O O . CYS B 1 1513 ? 188.345 159.678 171.096 1.00 90.84 1223 CYS B O 1
ATOM 9208 N N . ILE B 1 1514 ? 189.383 157.665 171.017 1.00 87.22 1224 ILE B N 1
ATOM 9209 C CA . ILE B 1 1514 ? 190.693 158.313 170.703 1.00 87.22 1224 ILE B CA 1
ATOM 9210 C C . ILE B 1 1514 ? 190.527 159.112 169.417 1.00 87.22 1224 ILE B C 1
ATOM 9211 O O . ILE B 1 1514 ? 190.884 160.297 169.418 1.00 87.22 1224 ILE B O 1
ATOM 9216 N N . GLU B 1 1515 ? 189.931 158.509 168.392 1.00 96.47 1225 GLU B N 1
ATOM 9217 C CA . GLU B 1 1515 ? 189.852 159.223 167.095 1.00 96.47 1225 GLU B CA 1
ATOM 9218 C C . GLU B 1 1515 ? 188.975 160.449 167.301 1.00 96.47 1225 GLU B C 1
ATOM 9219 O O . GLU B 1 1515 ? 189.310 161.514 166.771 1.00 96.47 1225 GLU B O 1
ATOM 9225 N N . GLU B 1 1516 ? 187.902 160.293 168.066 1.00 96.73 1226 GLU B N 1
ATOM 9226 C CA . GLU B 1 1516 ? 186.984 161.435 168.231 1.00 96.73 1226 GLU B CA 1
ATOM 9227 C C . GLU B 1 1516 ? 187.766 162.551 168.911 1.00 96.73 1226 GLU B C 1
ATOM 9228 O O . GLU B 1 1516 ? 187.622 163.700 168.481 1.00 96.73 1226 GLU B O 1
ATOM 9234 N N . TYR B 1 1517 ? 188.596 162.221 169.902 1.00 85.40 1227 TYR B N 1
ATOM 9235 C CA . TYR B 1 1517 ? 189.260 163.336 170.615 1.00 85.40 1227 TYR B CA 1
ATOM 9236 C C . TYR B 1 1517 ? 190.087 164.098 169.587 1.00 85.40 1227 TYR B C 1
ATOM 9237 O O . TYR B 1 1517 ? 189.973 165.330 169.525 1.00 85.40 1227 TYR B O 1
ATOM 9246 N N . PHE B 1 1518 ? 190.837 163.379 168.753 1.00 84.62 1228 PHE B N 1
ATOM 9247 C CA . PHE B 1 1518 ? 191.724 164.108 167.815 1.00 84.62 1228 PHE B CA 1
ATOM 9248 C C . PHE B 1 1518 ? 190.843 164.911 166.868 1.00 84.62 1228 PHE B C 1
ATOM 9249 O O . PHE B 1 1518 ? 191.121 166.098 166.657 1.00 84.62 1228 PHE B O 1
ATOM 9257 N N . ARG B 1 1519 ? 189.768 164.300 166.384 1.00 92.67 1229 ARG B N 1
ATOM 9258 C CA . ARG B 1 1519 ? 188.962 165.033 165.386 1.00 92.67 1229 ARG B CA 1
ATOM 9259 C C . ARG B 1 1519 ? 188.415 166.263 166.090 1.00 92.67 1229 ARG B C 1
ATOM 9260 O O . ARG B 1 1519 ? 188.558 167.367 165.556 1.00 92.67 1229 ARG B O 1
ATOM 9268 N N . GLU B 1 1520 ? 187.829 166.064 167.259 1.00 92.39 1230 GLU B N 1
ATOM 9269 C CA . GLU B 1 1520 ? 187.207 167.198 167.933 1.00 92.39 1230 GLU B CA 1
ATOM 9270 C C . GLU B 1 1520 ? 188.230 168.278 168.248 1.00 92.39 1230 GLU B C 1
ATOM 9271 O O . GLU B 1 1520 ? 187.903 169.470 168.212 1.00 92.39 1230 GLU B O 1
ATOM 9277 N N . LYS B 1 1521 ? 189.475 167.884 168.538 1.00 91.35 1231 LYS B N 1
ATOM 9278 C CA . LYS B 1 1521 ? 190.516 168.883 168.777 1.00 91.35 1231 LYS B CA 1
ATOM 9279 C C . LYS B 1 1521 ? 190.821 169.668 167.508 1.00 91.35 1231 LYS B C 1
ATOM 9280 O O . LYS B 1 1521 ? 190.992 170.893 167.551 1.00 91.35 1231 LYS B O 1
ATOM 9286 N N . ASP B 1 1522 ? 190.823 168.988 166.363 1.00 93.17 1232 ASP B N 1
ATOM 9287 C CA . ASP B 1 1522 ? 191.110 169.651 165.098 1.00 93.17 1232 ASP B CA 1
ATOM 9288 C C . ASP B 1 1522 ? 189.962 170.565 164.681 1.00 93.17 1232 ASP B C 1
ATOM 9289 O O . ASP B 1 1522 ? 190.195 171.666 164.164 1.00 93.17 1232 ASP B O 1
ATOM 9294 N N . ASP B 1 1523 ? 188.717 170.134 164.912 1.00 102.36 1233 ASP B N 1
ATOM 9295 C CA . ASP B 1 1523 ? 187.573 170.984 164.585 1.00 102.36 1233 ASP B CA 1
ATOM 9296 C C . ASP B 1 1523 ? 187.469 172.175 165.527 1.00 102.36 1233 ASP B C 1
ATOM 9297 O O . ASP B 1 1523 ? 187.004 173.248 165.124 1.00 102.36 1233 ASP B O 1
ATOM 9302 N N . ARG B 1 1524 ? 187.887 172.014 166.784 1.00 102.09 1234 ARG B N 1
ATOM 9303 C CA . ARG B 1 1524 ? 187.921 173.162 167.678 1.00 102.09 1234 ARG B CA 1
ATOM 9304 C C . ARG B 1 1524 ? 189.071 174.096 167.321 1.00 102.09 1234 ARG B C 1
ATOM 9305 O O . ARG B 1 1524 ? 188.983 175.306 167.553 1.00 102.09 1234 ARG B O 1
ATOM 9313 N N . PHE B 1 1525 ? 190.141 173.560 166.730 1.00 87.86 1235 PHE B N 1
ATOM 9314 C CA . PHE B 1 1525 ? 191.250 174.411 166.318 1.00 87.86 1235 PHE B CA 1
ATOM 9315 C C . PHE B 1 1525 ? 190.904 175.234 165.083 1.00 87.86 1235 PHE B C 1
ATOM 9316 O O . PHE B 1 1525 ? 191.011 176.465 165.106 1.00 87.86 1235 PHE B O 1
ATOM 9324 N N . ASN B 1 1526 ? 190.483 174.581 163.998 1.00 90.79 1236 ASN B N 1
ATOM 9325 C CA . ASN B 1 1526 ? 190.357 175.277 162.721 1.00 90.79 1236 ASN B CA 1
ATOM 9326 C C . ASN B 1 1526 ? 189.089 176.115 162.587 1.00 90.79 1236 ASN B C 1
ATOM 9327 O O . ASN B 1 1526 ? 188.805 176.588 161.482 1.00 90.79 1236 ASN B O 1
ATOM 9332 N N . SER B 1 1527 ? 188.326 176.315 163.655 1.00 89.42 1237 SER B N 1
ATOM 9333 C CA . SER B 1 1527 ? 187.148 177.171 163.626 1.00 89.42 1237 SER B CA 1
ATOM 9334 C C . SER B 1 1527 ? 187.401 178.476 164.372 1.00 89.42 1237 SER B C 1
ATOM 9335 O O . SER B 1 1527 ? 186.594 179.404 164.326 1.00 89.42 1237 SER B O 1
ATOM 9338 N N . SER B 1 1528 ? 188.532 178.558 165.059 1.00 85.18 1238 SER B N 1
ATOM 9339 C CA . SER B 1 1528 ? 188.898 179.737 165.824 1.00 85.18 1238 SER B CA 1
ATOM 9340 C C . SER B 1 1528 ? 189.327 180.861 164.889 1.00 85.18 1238 SER B C 1
ATOM 9341 O O . SER B 1 1528 ? 189.634 180.640 163.716 1.00 85.18 1238 SER B O 1
ATOM 9344 N N . ASN B 1 1529 ? 189.344 182.080 165.431 1.00 81.16 1239 ASN B N 1
ATOM 9345 C CA . ASN B 1 1529 ? 189.669 183.251 164.623 1.00 81.16 1239 ASN B CA 1
ATOM 9346 C C . ASN B 1 1529 ? 191.145 183.286 164.260 1.00 81.16 1239 ASN B C 1
ATOM 9347 O O . ASN B 1 1529 ? 191.521 183.816 163.201 1.00 81.16 1239 ASN B O 1
ATOM 9352 N N . ASP B 1 1530 ? 191.984 182.686 165.105 1.00 82.54 1240 ASP B N 1
ATOM 9353 C CA . ASP B 1 1530 ? 193.428 182.815 165.003 1.00 82.54 1240 ASP B CA 1
ATOM 9354 C C . ASP B 1 1530 ? 194.018 182.038 163.836 1.00 82.54 1240 ASP B C 1
ATOM 9355 O O . ASP B 1 1530 ? 195.214 182.174 163.564 1.00 82.54 1240 ASP B O 1
ATOM 9360 N N . GLU B 1 1531 ? 193.219 181.228 163.151 1.00 77.78 1241 GLU B N 1
ATOM 9361 C CA . GLU B 1 1531 ? 193.627 180.638 161.886 1.00 77.78 1241 GLU B CA 1
ATOM 9362 C C . GLU B 1 1531 ? 192.873 181.231 160.707 1.00 77.78 1241 GLU B C 1
ATOM 9363 O O . GLU B 1 1531 ? 193.448 181.375 159.616 1.00 77.78 1241 GLU B O 1
ATOM 9369 N N . ARG B 1 1532 ? 191.609 181.610 160.924 1.00 73.43 1242 ARG B N 1
ATOM 9370 C CA . ARG B 1 1532 ? 190.785 182.235 159.898 1.00 73.43 1242 ARG B CA 1
ATOM 9371 C C . ARG B 1 1532 ? 191.318 183.589 159.459 1.00 73.43 1242 ARG B C 1
ATOM 9372 O O . ARG B 1 1532 ? 191.019 184.016 158.341 1.00 73.43 1242 ARG B O 1
ATOM 9374 N N . ILE B 1 1533 ? 192.104 184.264 160.293 1.00 64.94 1243 ILE B N 1
ATOM 9375 C CA . ILE B 1 1533 ? 192.777 185.485 159.854 1.00 64.94 1243 ILE B CA 1
ATOM 9376 C C . ILE B 1 1533 ? 194.072 185.177 159.107 1.00 64.94 1243 ILE B C 1
ATOM 9377 O O . ILE B 1 1533 ? 194.355 185.766 158.051 1.00 64.94 1243 ILE B O 1
ATOM 9382 N N . ARG B 1 1534 ? 194.862 184.246 159.644 1.00 71.27 1244 ARG B N 1
ATOM 9383 C CA . ARG B 1 1534 ? 196.219 184.048 159.152 1.00 71.27 1244 ARG B CA 1
ATOM 9384 C C . ARG B 1 1534 ? 196.222 183.364 157.790 1.00 71.27 1244 ARG B C 1
ATOM 9385 O O . ARG B 1 1534 ? 197.126 183.592 156.979 1.00 71.27 1244 ARG B O 1
ATOM 9393 N N . VAL B 1 1535 ? 195.208 182.549 157.499 1.00 66.67 1245 VAL B N 1
ATOM 9394 C CA . VAL B 1 1535 ? 195.190 181.988 156.150 1.00 66.67 1245 VAL B CA 1
ATOM 9395 C C . VAL B 1 1535 ? 194.671 183.020 155.143 1.00 66.67 1245 VAL B C 1
ATOM 9396 O O . VAL B 1 1535 ? 195.188 183.108 154.013 1.00 66.67 1245 VAL B O 1
ATOM 9400 N N . THR B 1 1536 ? 193.715 183.870 155.541 1.00 64.02 1246 THR B N 1
ATOM 9401 C CA . THR B 1 1536 ? 193.112 184.759 154.562 1.00 64.02 1246 THR B CA 1
ATOM 9402 C C . THR B 1 1536 ? 194.028 185.926 154.237 1.00 64.02 1246 THR B C 1
ATOM 9403 O O . THR B 1 1536 ? 193.898 186.501 153.153 1.00 64.02 1246 THR B O 1
ATOM 9407 N N . SER B 1 1537 ? 195.006 186.224 155.101 1.00 63.84 1247 SER B N 1
ATOM 9408 C CA . SER B 1 1537 ? 195.989 187.253 154.767 1.00 63.84 1247 SER B CA 1
ATOM 9409 C C . SER B 1 1537 ? 196.841 186.846 153.561 1.00 63.84 1247 SER B C 1
ATOM 9410 O O . SER B 1 1537 ? 196.969 187.606 152.583 1.00 63.84 1247 SER B O 1
ATOM 9413 N N . GLU B 1 1538 ? 197.403 185.636 153.593 1.00 68.14 1248 GLU B N 1
ATOM 9414 C CA . GLU B 1 1538 ? 198.230 185.214 152.469 1.00 68.14 1248 GLU B CA 1
ATOM 9415 C C . GLU B 1 1538 ? 197.390 184.876 151.242 1.00 68.14 1248 GLU B C 1
ATOM 9416 O O . GLU B 1 1538 ? 197.875 185.034 150.110 1.00 68.14 1248 GLU B O 1
ATOM 9422 N N . ARG B 1 1539 ? 196.125 184.457 151.436 1.00 60.82 1249 ARG B N 1
ATOM 9423 C CA . ARG B 1 1539 ? 195.210 184.351 150.298 1.00 60.82 1249 ARG B CA 1
ATOM 9424 C C . ARG B 1 1539 ? 195.018 185.700 149.609 1.00 60.82 1249 ARG B C 1
ATOM 9425 O O . ARG B 1 1539 ? 195.017 185.773 148.370 1.00 60.82 1249 ARG B O 1
ATOM 9433 N N . VAL B 1 1540 ? 194.891 186.775 150.397 1.00 58.99 1250 VAL B N 1
ATOM 9434 C CA . VAL B 1 1540 ? 194.730 188.119 149.847 1.00 58.99 1250 VAL B CA 1
ATOM 9435 C C . VAL B 1 1540 ? 195.953 188.540 149.042 1.00 58.99 1250 VAL B C 1
ATOM 9436 O O . VAL B 1 1540 ? 195.822 189.038 147.911 1.00 58.99 1250 VAL B O 1
ATOM 9440 N N . GLU B 1 1541 ? 197.158 188.322 149.582 1.00 66.89 1251 GLU B N 1
ATOM 9441 C CA . GLU B 1 1541 ? 198.335 188.783 148.836 1.00 66.89 1251 GLU B CA 1
ATOM 9442 C C . GLU B 1 1541 ? 198.580 187.949 147.572 1.00 66.89 1251 GLU B C 1
ATOM 9443 O O . GLU B 1 1541 ? 199.024 188.496 146.542 1.00 66.89 1251 GLU B O 1
ATOM 9449 N N . ASN B 1 1542 ? 198.221 186.658 147.603 1.00 73.12 1252 ASN B N 1
ATOM 9450 C CA . ASN B 1 1542 ? 198.350 185.825 146.412 1.00 73.12 1252 ASN B CA 1
ATOM 9451 C C . ASN B 1 1542 ? 197.383 186.272 145.320 1.00 73.12 1252 ASN B C 1
ATOM 9452 O O . ASN B 1 1542 ? 197.763 186.360 144.139 1.00 73.12 1252 ASN B O 1
ATOM 9457 N N . MET B 1 1543 ? 196.137 186.590 145.699 1.00 69.24 1253 MET B N 1
ATOM 9458 C CA . MET B 1 1543 ? 195.193 187.093 144.708 1.00 69.24 1253 MET B CA 1
ATOM 9459 C C . MET B 1 1543 ? 195.603 188.453 144.162 1.00 69.24 1253 MET B C 1
ATOM 9460 O O . MET B 1 1543 ? 195.348 188.734 142.989 1.00 69.24 1253 MET B O 1
ATOM 9465 N N . SER B 1 1544 ? 196.263 189.290 144.968 1.00 68.68 1254 SER B N 1
ATOM 9466 C CA . SER B 1 1544 ? 196.690 190.594 144.457 1.00 68.68 1254 SER B CA 1
ATOM 9467 C C . SER B 1 1544 ? 197.787 190.454 143.404 1.00 68.68 1254 SER B C 1
ATOM 9468 O O . SER B 1 1544 ? 197.746 191.130 142.358 1.00 68.68 1254 SER B O 1
ATOM 9471 N N . MET B 1 1545 ? 198.764 189.572 143.647 1.00 75.01 1255 MET B N 1
ATOM 9472 C CA . MET B 1 1545 ? 199.823 189.373 142.654 1.00 75.01 1255 MET B CA 1
ATOM 9473 C C . MET B 1 1545 ? 199.277 188.747 141.370 1.00 75.01 1255 MET B C 1
ATOM 9474 O O . MET B 1 1545 ? 199.656 189.153 140.255 1.00 75.01 1255 MET B O 1
ATOM 9479 N N . ARG B 1 1546 ? 198.354 187.783 141.506 1.00 80.51 1256 ARG B N 1
ATOM 9480 C CA . ARG B 1 1546 ? 197.721 187.221 140.315 1.00 80.51 1256 ARG B CA 1
ATOM 9481 C C . ARG B 1 1546 ? 196.873 188.251 139.581 1.00 80.51 1256 ARG B C 1
ATOM 9482 O O . ARG B 1 1546 ? 196.795 188.215 138.347 1.00 80.51 1256 ARG B O 1
ATOM 9490 N N . LEU B 1 1547 ? 196.279 189.198 140.312 1.00 71.84 1257 LEU B N 1
ATOM 9491 C CA . LEU B 1 1547 ? 195.484 190.239 139.676 1.00 71.84 1257 LEU B CA 1
ATOM 9492 C C . LEU B 1 1547 ? 196.352 191.161 138.835 1.00 71.84 1257 LEU B C 1
ATOM 9493 O O . LEU B 1 1547 ? 195.961 191.549 137.729 1.00 71.84 1257 LEU B O 1
ATOM 9498 N N . GLU B 1 1548 ? 197.548 191.496 139.322 1.00 76.33 1258 GLU B N 1
ATOM 9499 C CA . GLU B 1 1548 ? 198.400 192.376 138.520 1.00 76.33 1258 GLU B CA 1
ATOM 9500 C C . GLU B 1 1548 ? 198.999 191.650 137.314 1.00 76.33 1258 GLU B C 1
ATOM 9501 O O . GLU B 1 1548 ? 199.204 192.266 136.253 1.00 76.33 1258 GLU B O 1
ATOM 9507 N N . GLU B 1 1549 ? 199.251 190.339 137.432 1.00 87.10 1259 GLU B N 1
ATOM 9508 C CA . GLU B 1 1549 ? 199.670 189.590 136.242 1.00 87.10 1259 GLU B CA 1
ATOM 9509 C C . GLU B 1 1549 ? 198.548 189.507 135.201 1.00 87.10 1259 GLU B C 1
ATOM 9510 O O . GLU B 1 1549 ? 198.804 189.636 133.991 1.00 87.10 1259 GLU B O 1
ATOM 9516 N N . VAL B 1 1550 ? 197.300 189.327 135.653 1.00 77.17 1260 VAL B N 1
ATOM 9517 C CA . VAL B 1 1550 ? 196.148 189.379 134.749 1.00 77.17 1260 VAL B CA 1
ATOM 9518 C C . VAL B 1 1550 ? 196.000 190.767 134.129 1.00 77.17 1260 VAL B C 1
ATOM 9519 O O . VAL B 1 1550 ? 195.627 190.896 132.953 1.00 77.17 1260 VAL B O 1
ATOM 9523 N N . ASN B 1 1551 ? 196.367 191.814 134.876 1.00 82.25 1261 ASN B N 1
ATOM 9524 C CA . ASN B 1 1551 ? 196.302 193.178 134.354 1.00 82.25 1261 ASN B CA 1
ATOM 9525 C C . ASN B 1 1551 ? 197.280 193.390 133.200 1.00 82.25 1261 ASN B C 1
ATOM 9526 O O . ASN B 1 1551 ? 196.903 193.951 132.156 1.00 82.25 1261 ASN B O 1
ATOM 9531 N N . GLU B 1 1552 ? 198.536 192.959 133.366 1.00 92.13 1262 GLU B N 1
ATOM 9532 C CA . GLU B 1 1552 ? 199.487 193.158 132.269 1.00 92.13 1262 GLU B CA 1
ATOM 9533 C C . GLU B 1 1552 ? 199.161 192.271 131.068 1.00 92.13 1262 GLU B C 1
ATOM 9534 O O . GLU B 1 1552 ? 199.357 192.699 129.917 1.00 92.13 1262 GLU B O 1
ATOM 9540 N N . ARG B 1 1553 ? 198.602 191.073 131.303 1.00 86.55 1263 ARG B N 1
ATOM 9541 C CA . ARG B 1 1553 ? 198.155 190.248 130.182 1.00 86.55 1263 ARG B CA 1
ATOM 9542 C C . ARG B 1 1553 ? 196.994 190.889 129.429 1.00 86.55 1263 ARG B C 1
ATOM 9543 O O . ARG B 1 1553 ? 196.960 190.844 128.192 1.00 86.55 1263 ARG B O 1
ATOM 9545 N N . GLU B 1 1554 ? 196.061 191.516 130.148 1.00 84.17 1264 GLU B N 1
ATOM 9546 C CA . GLU B 1 1554 ? 194.931 192.158 129.489 1.00 84.17 1264 GLU B CA 1
ATOM 9547 C C . GLU B 1 1554 ? 195.358 193.380 128.689 1.00 84.17 1264 GLU B C 1
ATOM 9548 O O . GLU B 1 1554 ? 194.817 193.622 127.604 1.00 84.17 1264 GLU B O 1
ATOM 9550 N N . HIS B 1 1555 ? 196.331 194.150 129.184 1.00 93.69 1265 HIS B N 1
ATOM 9551 C CA . HIS B 1 1555 ? 196.809 195.283 128.391 1.00 93.69 1265 HIS B CA 1
ATOM 9552 C C . HIS B 1 1555 ? 197.583 194.835 127.153 1.00 93.69 1265 HIS B C 1
ATOM 9553 O O . HIS B 1 1555 ? 197.488 195.475 126.095 1.00 93.69 1265 HIS B O 1
ATOM 9560 N N . SER B 1 1556 ? 198.331 193.725 127.246 1.00 97.64 1266 SER B N 1
ATOM 9561 C CA . SER B 1 1556 ? 198.992 193.211 126.045 1.00 97.64 1266 SER B CA 1
ATOM 9562 C C . SER B 1 1556 ? 197.976 192.701 125.020 1.00 97.64 1266 SER B C 1
ATOM 9563 O O . SER B 1 1556 ? 198.148 192.911 123.810 1.00 97.64 1266 SER B O 1
ATOM 9566 N N . MET B 1 1557 ? 196.892 192.067 125.483 1.00 95.56 1267 MET B N 1
ATOM 9567 C CA . MET B 1 1557 ? 195.871 191.602 124.543 1.00 95.56 1267 MET B CA 1
ATOM 9568 C C . MET B 1 1557 ? 195.097 192.771 123.938 1.00 95.56 1267 MET B C 1
ATOM 9569 O O . MET B 1 1557 ? 194.668 192.703 122.778 1.00 95.56 1267 MET B O 1
ATOM 9574 N N . LYS B 1 1558 ? 194.929 193.861 124.699 1.00 101.36 1268 LYS B N 1
ATOM 9575 C CA . LYS B 1 1558 ? 194.324 195.066 124.139 1.00 101.36 1268 LYS B CA 1
ATOM 9576 C C . LYS B 1 1558 ? 195.222 195.686 123.077 1.00 101.36 1268 LYS B C 1
ATOM 9577 O O . LYS B 1 1558 ? 194.732 196.188 122.059 1.00 101.36 1268 LYS B O 1
ATOM 9583 N N . ASP C 1 754 ? 201.568 213.225 146.711 1.00 135.22 464 ASP C N 1
ATOM 9584 C CA . ASP C 1 754 ? 202.402 213.386 145.525 1.00 135.22 464 ASP C CA 1
ATOM 9585 C C . ASP C 1 754 ? 203.519 214.390 145.786 1.00 135.22 464 ASP C C 1
ATOM 9586 O O . ASP C 1 754 ? 203.729 215.323 145.013 1.00 135.22 464 ASP C O 1
ATOM 9591 N N . LEU C 1 755 ? 204.236 214.185 146.892 1.00 128.10 465 LEU C N 1
ATOM 9592 C CA . LEU C 1 755 ? 205.259 215.131 147.317 1.00 128.10 465 LEU C CA 1
ATOM 9593 C C . LEU C 1 755 ? 206.654 214.712 146.862 1.00 128.10 465 LEU C C 1
ATOM 9594 O O . LEU C 1 755 ? 207.556 215.558 146.799 1.00 128.10 465 LEU C O 1
ATOM 9599 N N . ALA C 1 756 ? 206.833 213.434 146.507 1.00 122.27 466 ALA C N 1
ATOM 9600 C CA . ALA C 1 756 ? 208.158 212.917 146.175 1.00 122.27 466 ALA C CA 1
ATOM 9601 C C . ALA C 1 756 ? 208.669 213.482 144.855 1.00 122.27 466 ALA C C 1
ATOM 9602 O O . ALA C 1 756 ? 209.822 213.917 144.766 1.00 122.27 466 ALA C O 1
ATOM 9604 N N . ILE C 1 757 ? 207.823 213.502 143.822 1.00 116.77 467 ILE C N 1
ATOM 9605 C CA . ILE C 1 757 ? 208.237 214.096 142.554 1.00 116.77 467 ILE C CA 1
ATOM 9606 C C . ILE C 1 757 ? 208.318 215.617 142.674 1.00 116.77 467 ILE C C 1
ATOM 9607 O O . ILE C 1 757 ? 209.102 216.263 141.966 1.00 116.77 467 ILE C O 1
ATOM 9612 N N . LEU C 1 758 ? 207.561 216.203 143.610 1.00 116.88 468 LEU C N 1
ATOM 9613 C CA . LEU C 1 758 ? 207.666 217.631 143.886 1.00 116.88 468 LEU C CA 1
ATOM 9614 C C . LEU C 1 758 ? 209.040 217.985 144.439 1.00 116.88 468 LEU C C 1
ATOM 9615 O O . LEU C 1 758 ? 209.622 219.002 144.047 1.00 116.88 468 LEU C O 1
ATOM 9620 N N . THR C 1 759 ? 209.574 217.158 145.337 1.00 119.75 469 THR C N 1
ATOM 9621 C CA . THR C 1 759 ? 210.947 217.363 145.780 1.00 119.75 469 THR C CA 1
ATOM 9622 C C . THR C 1 759 ? 211.960 216.957 144.719 1.00 119.75 469 THR C C 1
ATOM 9623 O O . THR C 1 759 ? 213.053 217.531 144.662 1.00 119.75 469 THR C O 1
ATOM 9627 N N . ALA C 1 760 ? 211.617 215.980 143.873 1.00 117.70 470 ALA C N 1
ATOM 9628 C CA . ALA C 1 760 ? 212.531 215.544 142.822 1.00 117.70 470 ALA C CA 1
ATOM 9629 C C . ALA C 1 760 ? 212.697 216.604 141.741 1.00 117.70 470 ALA C C 1
ATOM 9630 O O . ALA C 1 760 ? 213.694 216.588 141.009 1.00 117.70 470 ALA C O 1
ATOM 9632 N N . LEU C 1 761 ? 211.715 217.499 141.607 1.00 122.30 471 LEU C N 1
ATOM 9633 C CA . LEU C 1 761 ? 211.890 218.687 140.777 1.00 122.30 471 LEU C CA 1
ATOM 9634 C C . LEU C 1 761 ? 213.036 219.549 141.289 1.00 122.30 471 LEU C C 1
ATOM 9635 O O . LEU C 1 761 ? 213.875 220.016 140.510 1.00 122.30 471 LEU C O 1
ATOM 9640 N N . LEU C 1 762 ? 213.087 219.770 142.603 1.00 119.17 472 LEU C N 1
ATOM 9641 C CA . LEU C 1 762 ? 214.179 220.546 143.176 1.00 119.17 472 LEU C CA 1
ATOM 9642 C C . LEU C 1 762 ? 215.488 219.774 143.146 1.00 119.17 472 LEU C C 1
ATOM 9643 O O . LEU C 1 762 ? 216.560 220.377 143.027 1.00 119.17 472 LEU C O 1
ATOM 9648 N N . LYS C 1 763 ? 215.423 218.447 143.252 1.00 122.91 473 LYS C N 1
ATOM 9649 C CA . LYS C 1 763 ? 216.633 217.644 143.115 1.00 122.91 473 LYS C CA 1
ATOM 9650 C C . LYS C 1 763 ? 217.123 217.621 141.674 1.00 122.91 473 LYS C C 1
ATOM 9651 O O . LYS C 1 763 ? 218.332 217.542 141.434 1.00 122.91 473 LYS C O 1
ATOM 9657 N N . GLY C 1 764 ? 216.208 217.701 140.710 1.00 116.51 474 GLY C N 1
ATOM 9658 C CA . GLY C 1 764 ? 216.594 217.802 139.316 1.00 116.51 474 GLY C CA 1
ATOM 9659 C C . GLY C 1 764 ? 216.933 219.198 138.846 1.00 116.51 474 GLY C C 1
ATOM 9660 O O . GLY C 1 764 ? 217.232 219.381 137.662 1.00 116.51 474 GLY C O 1
ATOM 9661 N N . ALA C 1 765 ? 216.894 220.185 139.745 1.00 114.63 475 ALA C N 1
ATOM 9662 C CA . ALA C 1 765 ? 217.168 221.563 139.352 1.00 114.63 475 ALA C CA 1
ATOM 9663 C C . ALA C 1 765 ? 218.648 221.796 139.085 1.00 114.63 475 ALA C C 1
ATOM 9664 O O . ALA C 1 765 ? 219.003 222.704 138.324 1.00 114.63 475 ALA C O 1
ATOM 9666 N N . ASN C 1 766 ? 219.523 221.001 139.696 1.00 115.47 476 ASN C N 1
ATOM 9667 C CA . ASN C 1 766 ? 220.960 221.168 139.520 1.00 115.47 476 ASN C CA 1
ATOM 9668 C C . ASN C 1 766 ? 221.699 219.841 139.655 1.00 115.47 476 ASN C C 1
ATOM 9669 O O . ASN C 1 766 ? 221.077 218.774 139.597 1.00 115.47 476 ASN C O 1
ATOM 9674 N N . ALA C 1 767 ? 223.022 219.889 139.825 1.00 112.82 477 ALA C N 1
ATOM 9675 C CA . ALA C 1 767 ? 223.832 218.679 139.807 1.00 112.82 477 ALA C CA 1
ATOM 9676 C C . ALA C 1 767 ? 224.896 218.593 140.896 1.00 112.82 477 ALA C C 1
ATOM 9677 O O . ALA C 1 767 ? 225.661 217.622 140.893 1.00 112.82 477 ALA C O 1
ATOM 9679 N N . SER C 1 768 ? 224.979 219.555 141.811 1.00 110.75 478 SER C N 1
ATOM 9680 C CA . SER C 1 768 ? 225.960 219.479 142.887 1.00 110.75 478 SER C CA 1
ATOM 9681 C C . SER C 1 768 ? 225.515 218.452 143.920 1.00 110.75 478 SER C C 1
ATOM 9682 O O . SER C 1 768 ? 224.786 218.778 144.863 1.00 110.75 478 SER C O 1
ATOM 9685 N N . ALA C 1 769 ? 225.970 217.212 143.741 1.00 106.82 479 ALA C N 1
ATOM 9686 C CA . ALA C 1 769 ? 225.561 216.056 144.535 1.00 106.82 479 ALA C CA 1
ATOM 9687 C C . ALA C 1 769 ? 225.883 216.135 146.034 1.00 106.82 479 ALA C C 1
ATOM 9688 O O . ALA C 1 769 ? 225.046 215.682 146.825 1.00 106.82 479 ALA C O 1
ATOM 9690 N N . PRO C 1 770 ? 227.035 216.664 146.497 1.00 104.66 480 PRO C N 1
ATOM 9691 C CA . PRO C 1 770 ? 227.150 216.889 147.949 1.00 104.66 480 PRO C CA 1
ATOM 9692 C C . PRO C 1 770 ? 226.217 217.968 148.464 1.00 104.66 480 PRO C C 1
ATOM 9693 O O . PRO C 1 770 ? 225.643 217.805 149.548 1.00 104.66 480 PRO C O 1
ATOM 9697 N N . ASP C 1 771 ? 226.030 219.052 147.710 1.00 105.38 481 ASP C N 1
ATOM 9698 C CA . ASP C 1 771 ? 225.040 220.052 148.091 1.00 105.38 481 ASP C CA 1
ATOM 9699 C C . ASP C 1 771 ? 223.627 219.499 147.966 1.00 105.38 481 ASP C C 1
ATOM 9700 O O . ASP C 1 771 ? 222.732 219.892 148.723 1.00 105.38 481 ASP C O 1
ATOM 9702 N N . GLN C 1 772 ? 223.415 218.568 147.029 1.00 103.55 482 GLN C N 1
ATOM 9703 C CA . GLN C 1 772 ? 222.124 217.893 146.920 1.00 103.55 482 GLN C CA 1
ATOM 9704 C C . GLN C 1 772 ? 221.850 217.028 148.141 1.00 103.55 482 GLN C C 1
ATOM 9705 O O . GLN C 1 772 ? 220.729 217.019 148.663 1.00 103.55 482 GLN C O 1
ATOM 9707 N N . LEU C 1 773 ? 222.868 216.314 148.621 1.00 102.78 483 LEU C N 1
ATOM 9708 C CA . LEU C 1 773 ? 222.710 215.501 149.820 1.00 102.78 483 LEU C CA 1
ATOM 9709 C C . LEU C 1 773 ? 222.528 216.377 151.052 1.00 102.78 483 LEU C C 1
ATOM 9710 O O . LEU C 1 773 ? 221.774 216.024 151.967 1.00 102.78 483 LEU C O 1
ATOM 9715 N N . SER C 1 774 ? 223.191 217.536 151.074 1.00 103.58 484 SER C N 1
ATOM 9716 C CA . SER C 1 774 ? 222.995 218.506 152.147 1.00 103.58 484 SER C CA 1
ATOM 9717 C C . SER C 1 774 ? 221.577 219.060 152.163 1.00 103.58 484 SER C C 1
ATOM 9718 O O . SER C 1 774 ? 220.973 219.196 153.234 1.00 103.58 484 SER C O 1
ATOM 9721 N N . LEU C 1 775 ? 221.030 219.371 150.990 1.00 108.41 485 LEU C N 1
ATOM 9722 C CA . LEU C 1 775 ? 219.657 219.855 150.908 1.00 108.41 485 LEU C CA 1
ATOM 9723 C C . LEU C 1 775 ? 218.663 218.765 151.295 1.00 108.41 485 LEU C C 1
ATOM 9724 O O . LEU C 1 775 ? 217.648 219.039 151.953 1.00 108.41 485 LEU C O 1
ATOM 9726 N N . ALA C 1 776 ? 218.951 217.518 150.907 1.00 104.67 486 ALA C N 1
ATOM 9727 C CA . ALA C 1 776 ? 218.096 216.397 151.288 1.00 104.67 486 ALA C CA 1
ATOM 9728 C C . ALA C 1 776 ? 218.128 216.154 152.789 1.00 104.67 486 ALA C C 1
ATOM 9729 O O . ALA C 1 776 ? 217.114 215.759 153.376 1.00 104.67 486 ALA C O 1
ATOM 9731 N N . LEU C 1 777 ? 219.277 216.390 153.420 1.00 103.38 487 LEU C N 1
ATOM 9732 C CA . LEU C 1 777 ? 219.344 216.375 154.875 1.00 103.38 487 LEU C CA 1
ATOM 9733 C C . LEU C 1 777 ? 218.591 217.555 155.475 1.00 103.38 487 LEU C C 1
ATOM 9734 O O . LEU C 1 777 ? 218.045 217.449 156.580 1.00 103.38 487 LEU C O 1
ATOM 9739 N N . ALA C 1 778 ? 218.547 218.681 154.758 1.00 104.43 488 ALA C N 1
ATOM 9740 C CA . ALA C 1 778 ? 217.888 219.872 155.286 1.00 104.43 488 ALA C CA 1
ATOM 9741 C C . ALA C 1 778 ? 216.370 219.726 155.294 1.00 104.43 488 ALA C C 1
ATOM 9742 O O . ALA C 1 778 ? 215.717 220.082 156.281 1.00 104.43 488 ALA C O 1
ATOM 9744 N N . TRP C 1 779 ? 215.783 219.208 154.210 1.00 110.44 489 TRP C N 1
ATOM 9745 C CA . TRP C 1 779 ? 214.328 219.075 154.195 1.00 110.44 489 TRP C CA 1
ATOM 9746 C C . TRP C 1 779 ? 213.830 217.871 154.982 1.00 110.44 489 TRP C C 1
ATOM 9747 O O . TRP C 1 779 ? 212.615 217.757 155.180 1.00 110.44 489 TRP C O 1
ATOM 9758 N N . ASN C 1 780 ? 214.733 216.978 155.402 1.00 107.36 490 ASN C N 1
ATOM 9759 C CA . ASN C 1 780 ? 214.457 215.867 156.323 1.00 107.36 490 ASN C CA 1
ATOM 9760 C C . ASN C 1 780 ? 213.418 214.902 155.742 1.00 107.36 490 ASN C C 1
ATOM 9761 O O . ASN C 1 780 ? 212.331 214.704 156.285 1.00 107.36 490 ASN C O 1
ATOM 9766 N N . ARG C 1 781 ? 213.775 214.317 154.601 1.00 107.56 491 ARG C N 1
ATOM 9767 C CA . ARG C 1 781 ? 212.964 213.302 153.930 1.00 107.56 491 ARG C CA 1
ATOM 9768 C C . ARG C 1 781 ? 213.938 212.250 153.407 1.00 107.56 491 ARG C C 1
ATOM 9769 O O . ARG C 1 781 ? 214.500 212.398 152.318 1.00 107.56 491 ARG C O 1
ATOM 9771 N N . VAL C 1 782 ? 214.135 211.188 154.190 1.00 107.82 492 VAL C N 1
ATOM 9772 C CA . VAL C 1 782 ? 215.185 210.219 153.895 1.00 107.82 492 VAL C CA 1
ATOM 9773 C C . VAL C 1 782 ? 214.830 209.323 152.712 1.00 107.82 492 VAL C C 1
ATOM 9774 O O . VAL C 1 782 ? 215.732 208.770 152.068 1.00 107.82 492 VAL C O 1
ATOM 9778 N N . ASP C 1 783 ? 213.540 209.206 152.376 1.00 106.04 493 ASP C N 1
ATOM 9779 C CA . ASP C 1 783 ? 213.134 208.359 151.260 1.00 106.04 493 ASP C CA 1
ATOM 9780 C C . ASP C 1 783 ? 213.597 208.937 149.930 1.00 106.04 493 ASP C C 1
ATOM 9781 O O . ASP C 1 783 ? 213.917 208.187 149.001 1.00 106.04 493 ASP C O 1
ATOM 9783 N N . ILE C 1 784 ? 213.690 210.265 149.843 1.00 113.25 494 ILE C N 1
ATOM 9784 C CA . ILE C 1 784 ? 214.123 210.911 148.609 1.00 113.25 494 ILE C CA 1
ATOM 9785 C C . ILE C 1 784 ? 215.597 210.631 148.344 1.00 113.25 494 ILE C C 1
ATOM 9786 O O . ILE C 1 784 ? 215.988 210.300 147.219 1.00 113.25 494 ILE C O 1
ATOM 9791 N N . ALA C 1 785 ? 216.431 210.744 149.379 1.00 115.07 495 ALA C N 1
ATOM 9792 C CA . ALA C 1 785 ? 217.849 210.442 149.226 1.00 115.07 495 ALA C CA 1
ATOM 9793 C C . ALA C 1 785 ? 218.079 208.948 149.049 1.00 115.07 495 ALA C C 1
ATOM 9794 O O . ALA C 1 785 ? 219.033 208.538 148.376 1.00 115.07 495 ALA C O 1
ATOM 9796 N N . ARG C 1 786 ? 217.219 208.120 149.646 1.00 113.19 496 ARG C N 1
ATOM 9797 C CA . ARG C 1 786 ? 217.337 206.678 149.459 1.00 113.19 496 ARG C CA 1
ATOM 9798 C C . ARG C 1 786 ? 216.922 206.261 148.057 1.00 113.19 496 ARG C C 1
ATOM 9799 O O . ARG C 1 786 ? 217.402 205.242 147.548 1.00 113.19 496 ARG C O 1
ATOM 9801 N N . SER C 1 787 ? 216.043 207.030 147.420 1.00 117.21 497 SER C N 1
ATOM 9802 C CA . SER C 1 787 ? 215.560 206.680 146.092 1.00 117.21 497 SER C CA 1
ATOM 9803 C C . SER C 1 787 ? 216.421 207.256 144.976 1.00 117.21 497 SER C C 1
ATOM 9804 O O . SER C 1 787 ? 216.687 206.565 143.989 1.00 117.21 497 SER C O 1
ATOM 9807 N N . GLN C 1 788 ? 216.868 208.503 145.106 1.00 122.73 498 GLN C N 1
ATOM 9808 C CA . GLN C 1 788 ? 217.472 209.211 143.985 1.00 122.73 498 GLN C CA 1
ATOM 9809 C C . GLN C 1 788 ? 218.977 209.395 144.120 1.00 122.73 498 GLN C C 1
ATOM 9810 O O . GLN C 1 788 ? 219.702 209.262 143.130 1.00 122.73 498 GLN C O 1
ATOM 9816 N N . ILE C 1 789 ? 219.473 209.718 145.311 1.00 114.81 499 ILE C N 1
ATOM 9817 C CA . ILE C 1 789 ? 220.868 210.132 145.440 1.00 114.81 499 ILE C CA 1
ATOM 9818 C C . ILE C 1 789 ? 221.797 208.925 145.455 1.00 114.81 499 ILE C C 1
ATOM 9819 O O . ILE C 1 789 ? 222.672 208.786 144.594 1.00 114.81 499 ILE C O 1
ATOM 9824 N N . PHE C 1 790 ? 221.621 208.037 146.432 1.00 118.05 500 PHE C N 1
ATOM 9825 C CA . PHE C 1 790 ? 222.533 206.909 146.621 1.00 118.05 500 PHE C CA 1
ATOM 9826 C C . PHE C 1 790 ? 222.208 205.832 145.590 1.00 118.05 500 PHE C C 1
ATOM 9827 O O . PHE C 1 790 ? 221.521 204.844 145.858 1.00 118.05 500 PHE C O 1
ATOM 9829 N N . ILE C 1 791 ? 22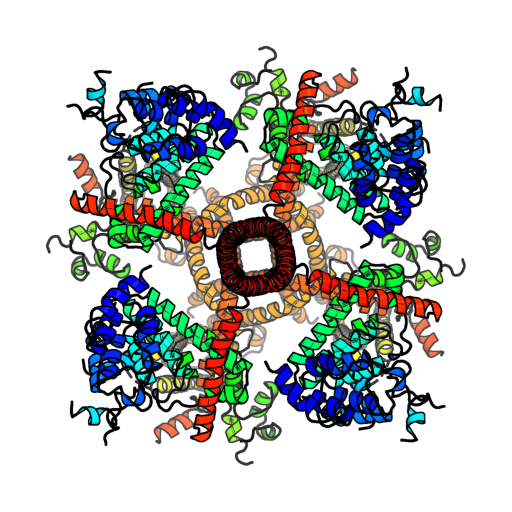2.724 206.040 144.378 1.00 118.16 501 ILE C N 1
ATOM 9830 C CA . ILE C 1 791 ? 222.539 205.120 143.266 1.00 118.16 501 ILE C CA 1
ATOM 9831 C C . ILE C 1 791 ? 223.908 204.713 142.739 1.00 118.16 501 ILE C C 1
ATOM 9832 O O . ILE C 1 791 ? 224.947 205.170 143.215 1.00 118.16 501 ILE C O 1
ATOM 9837 N N . TYR C 1 792 ? 223.892 203.846 141.731 1.00 117.28 502 TYR C N 1
ATOM 9838 C CA . TYR C 1 792 ? 225.130 203.358 141.146 1.00 117.28 502 TYR C CA 1
ATOM 9839 C C . TYR C 1 792 ? 225.756 204.417 140.250 1.00 117.28 502 TYR C C 1
ATOM 9840 O O . TYR C 1 792 ? 225.075 205.054 139.443 1.00 117.28 502 TYR C O 1
ATOM 9842 N N . GLY C 1 793 ? 227.064 204.611 140.404 1.00 125.20 503 GLY C N 1
ATOM 9843 C CA . GLY C 1 793 ? 227.809 205.516 139.559 1.00 125.20 503 GLY C CA 1
ATOM 9844 C C . GLY C 1 793 ? 227.902 206.943 140.054 1.00 125.20 503 GLY C C 1
ATOM 9845 O O . GLY C 1 793 ? 228.363 207.811 139.301 1.00 125.20 503 GLY C O 1
ATOM 9846 N N . GLN C 1 794 ? 227.476 207.218 141.283 1.00 129.42 504 GLN C N 1
ATOM 9847 C CA . GLN C 1 794 ? 227.529 208.574 141.815 1.00 129.42 504 GLN C CA 1
ATOM 9848 C C . GLN C 1 794 ? 228.967 208.944 142.160 1.00 129.42 504 GLN C C 1
ATOM 9849 O O . GLN C 1 794 ? 229.714 208.124 142.705 1.00 129.42 504 GLN C O 1
ATOM 9855 N N . GLN C 1 795 ? 229.359 210.174 141.833 1.00 126.11 505 GLN C N 1
ATOM 9856 C CA . GLN C 1 795 ? 230.698 210.667 142.122 1.00 126.11 505 GLN C CA 1
ATOM 9857 C C . GLN C 1 795 ? 230.725 211.319 143.498 1.00 126.11 505 GLN C C 1
ATOM 9858 O O . GLN C 1 795 ? 229.786 212.027 143.876 1.00 126.11 505 GLN C O 1
ATOM 9860 N N . TRP C 1 796 ? 231.801 211.078 144.244 1.00 122.77 506 TRP C N 1
ATOM 9861 C CA . TRP C 1 796 ? 231.953 211.616 145.582 1.00 122.77 506 TRP C CA 1
ATOM 9862 C C . TRP C 1 796 ? 233.363 212.151 145.783 1.00 122.77 506 TRP C C 1
ATOM 9863 O O . TRP C 1 796 ? 234.337 211.416 145.567 1.00 122.77 506 TRP C O 1
ATOM 9874 N N . PRO C 1 797 ? 233.520 213.406 146.191 1.00 113.84 507 PRO C N 1
ATOM 9875 C CA . PRO C 1 797 ? 234.845 213.890 146.582 1.00 113.84 507 PRO C CA 1
ATOM 9876 C C . PRO C 1 797 ? 235.209 213.393 147.971 1.00 113.84 507 PRO C C 1
ATOM 9877 O O . PRO C 1 797 ? 234.376 212.876 148.718 1.00 113.84 507 PRO C O 1
ATOM 9881 N N . VAL C 1 798 ? 236.486 213.558 148.315 1.00 110.04 508 VAL C N 1
ATOM 9882 C CA . VAL C 1 798 ? 236.954 213.147 149.631 1.00 110.04 508 VAL C CA 1
ATOM 9883 C C . VAL C 1 798 ? 236.527 214.172 150.673 1.00 110.04 508 VAL C C 1
ATOM 9884 O O . VAL C 1 798 ? 236.447 215.378 150.397 1.00 110.04 508 VAL C O 1
ATOM 9888 N N . GLY C 1 799 ? 236.211 213.691 151.873 1.00 104.83 509 GLY C N 1
ATOM 9889 C CA . GLY C 1 799 ? 235.763 214.554 152.943 1.00 104.83 509 GLY C CA 1
ATOM 9890 C C . GLY C 1 799 ? 234.300 214.940 152.901 1.00 104.83 509 GLY C C 1
ATOM 9891 O O . GLY C 1 799 ? 233.801 215.507 153.882 1.00 104.83 509 GLY C O 1
ATOM 9892 N N . SER C 1 800 ? 233.595 214.660 151.803 1.00 111.18 510 SER C N 1
ATOM 9893 C CA . SER C 1 800 ? 232.181 215.003 151.722 1.00 111.18 510 SER C CA 1
ATOM 9894 C C . SER C 1 800 ? 231.332 214.071 152.576 1.00 111.18 510 SER C C 1
ATOM 9895 O O . SER C 1 800 ? 230.382 214.519 153.228 1.00 111.18 510 SER C O 1
ATOM 9898 N N . LEU C 1 801 ? 231.664 212.778 152.584 1.00 111.27 511 LEU C N 1
ATOM 9899 C CA . LEU C 1 801 ? 230.931 211.822 153.407 1.00 111.27 511 LEU C CA 1
ATOM 9900 C C . LEU C 1 801 ? 231.155 212.075 154.888 1.00 111.27 511 LEU C C 1
ATOM 9901 O O . LEU C 1 801 ? 230.227 211.918 155.688 1.00 111.27 511 LEU C O 1
ATOM 9906 N N . GLU C 1 802 ? 232.363 212.498 155.263 1.00 109.15 512 GLU C N 1
ATOM 9907 C CA . GLU C 1 802 ? 232.659 212.777 156.663 1.00 109.15 512 GLU C CA 1
ATOM 9908 C C . GLU C 1 802 ? 231.911 214.013 157.149 1.00 109.15 512 GLU C C 1
ATOM 9909 O O . GLU C 1 802 ? 231.330 214.006 158.243 1.00 109.15 512 GLU C O 1
ATOM 9915 N N . GLN C 1 803 ? 231.901 215.074 156.338 1.00 109.61 513 GLN C N 1
ATOM 9916 C CA . GLN C 1 803 ? 231.171 216.285 156.698 1.00 109.61 513 GLN C CA 1
ATOM 9917 C C . GLN C 1 803 ? 229.668 216.037 156.706 1.00 109.61 513 GLN C C 1
ATOM 9918 O O . GLN C 1 803 ? 228.946 216.588 157.547 1.00 109.61 513 GLN C O 1
ATOM 9924 N N . ALA C 1 804 ? 229.191 215.184 155.795 1.00 108.77 514 ALA C N 1
ATOM 9925 C CA . ALA C 1 804 ? 227.785 214.797 155.786 1.00 108.77 514 ALA C CA 1
ATOM 9926 C C . ALA C 1 804 ? 227.410 214.009 157.032 1.00 108.77 514 ALA C C 1
ATOM 9927 O O . ALA C 1 804 ? 226.345 214.245 157.611 1.00 108.77 514 ALA C O 1
ATOM 9929 N N . MET C 1 805 ? 228.276 213.085 157.459 1.00 113.77 515 MET C N 1
ATOM 9930 C CA . MET C 1 805 ? 228.052 212.346 158.697 1.00 113.77 515 MET C CA 1
ATOM 9931 C C . MET C 1 805 ? 228.044 213.272 159.904 1.00 113.77 515 MET C C 1
ATOM 9932 O O . MET C 1 805 ? 227.218 213.113 160.811 1.00 113.77 515 MET C O 1
ATOM 9937 N N . LEU C 1 806 ? 228.937 214.265 159.916 1.00 107.88 516 LEU C N 1
ATOM 9938 C CA . LEU C 1 806 ? 228.974 215.219 161.022 1.00 107.88 516 LEU C CA 1
ATOM 9939 C C . LEU C 1 806 ? 227.700 216.055 161.079 1.00 107.88 516 LEU C C 1
ATOM 9940 O O . LEU C 1 806 ? 227.081 216.189 162.145 1.00 107.88 516 LEU C O 1
ATOM 9945 N N . ASP C 1 807 ? 227.273 216.584 159.929 1.00 107.38 517 ASP C N 1
ATOM 9946 C CA . ASP C 1 807 ? 226.059 217.390 159.877 1.00 107.38 517 ASP C CA 1
ATOM 9947 C C . ASP C 1 807 ? 224.816 216.562 160.166 1.00 107.38 517 ASP C C 1
ATOM 9948 O O . ASP C 1 807 ? 223.822 217.095 160.669 1.00 107.38 517 ASP C O 1
ATOM 9953 N N . ALA C 1 808 ? 224.856 215.263 159.876 1.00 103.87 518 ALA C N 1
ATOM 9954 C CA . ALA C 1 808 ? 223.734 214.405 160.222 1.00 103.87 518 ALA C CA 1
ATOM 9955 C C . ALA C 1 808 ? 223.716 214.057 161.702 1.00 103.87 518 ALA C C 1
ATOM 9956 O O . ALA C 1 808 ? 222.636 213.928 162.289 1.00 103.87 518 ALA C O 1
ATOM 9958 N N . LEU C 1 809 ? 224.888 213.895 162.319 1.00 96.73 519 LEU C N 1
ATOM 9959 C CA . LEU C 1 809 ? 224.926 213.553 163.736 1.00 96.73 519 LEU C CA 1
ATOM 9960 C C . LEU C 1 809 ? 224.544 214.738 164.608 1.00 96.73 519 LEU C C 1
ATOM 9961 O O . LEU C 1 809 ? 223.911 214.558 165.653 1.00 96.73 519 LEU C O 1
ATOM 9966 N N . VAL C 1 810 ? 224.906 215.958 164.199 1.00 96.00 520 VAL C N 1
ATOM 9967 C CA . VAL C 1 810 ? 224.662 217.092 165.085 1.00 96.00 520 VAL C CA 1
ATOM 9968 C C . VAL C 1 810 ? 223.198 217.517 165.129 1.00 96.00 520 VAL C C 1
ATOM 9969 O O . VAL C 1 810 ? 222.825 218.321 165.990 1.00 96.00 520 VAL C O 1
ATOM 9973 N N . LEU C 1 811 ? 222.347 217.003 164.243 1.00 101.27 521 LEU C N 1
ATOM 9974 C CA . LEU C 1 811 ? 220.987 217.513 164.118 1.00 101.27 521 LEU C CA 1
ATOM 9975 C C . LEU C 1 811 ? 219.909 216.459 164.347 1.00 101.27 521 LEU C C 1
ATOM 9976 O O . LEU C 1 811 ? 218.785 216.642 163.865 1.00 101.27 521 LEU C O 1
ATOM 9981 N N . ASP C 1 812 ? 220.231 215.372 165.068 1.00 100.45 522 ASP C N 1
ATOM 9982 C CA . ASP C 1 812 ? 219.286 214.318 165.472 1.00 100.45 522 ASP C CA 1
ATOM 9983 C C . ASP C 1 812 ? 218.616 213.667 164.260 1.00 100.45 522 ASP C C 1
ATOM 9984 O O . ASP C 1 812 ? 217.400 213.737 164.076 1.00 100.45 522 ASP C O 1
ATOM 9989 N N . ARG C 1 813 ? 219.426 213.035 163.422 1.00 102.94 523 ARG C N 1
ATOM 9990 C CA . ARG C 1 813 ? 218.930 212.343 162.237 1.00 102.94 523 ARG C CA 1
ATOM 9991 C C . ARG C 1 813 ? 219.219 210.856 162.409 1.00 102.94 523 ARG C C 1
ATOM 9992 O O . ARG C 1 813 ? 220.369 210.428 162.467 1.00 102.94 523 ARG C O 1
ATOM 10000 N N . VAL C 1 814 ? 218.154 210.066 162.512 1.00 94.00 524 VAL C N 1
ATOM 10001 C CA . VAL C 1 814 ? 218.313 208.632 162.712 1.00 94.00 524 VAL C CA 1
ATOM 10002 C C . VAL C 1 814 ? 218.621 207.937 161.396 1.00 94.00 524 VAL C C 1
ATOM 10003 O O . VAL C 1 814 ? 219.675 207.302 161.233 1.00 94.00 524 VAL C O 1
ATOM 10007 N N . ASP C 1 815 ? 217.708 208.056 160.433 1.00 110.11 525 ASP C N 1
ATOM 10008 C CA . ASP C 1 815 ? 217.768 207.235 159.235 1.00 110.11 525 ASP C CA 1
ATOM 10009 C C . ASP C 1 815 ? 218.886 207.675 158.302 1.00 110.11 525 ASP C C 1
ATOM 10010 O O . ASP C 1 815 ? 219.438 206.845 157.574 1.00 110.11 525 ASP C O 1
ATOM 10015 N N . PHE C 1 816 ? 219.247 208.960 158.327 1.00 109.14 526 PHE C N 1
ATOM 10016 C CA . PHE C 1 816 ? 220.366 209.439 157.526 1.00 109.14 526 PHE C CA 1
ATOM 10017 C C . PHE C 1 816 ? 221.689 208.864 157.998 1.00 109.14 526 PHE C C 1
ATOM 10018 O O . PHE C 1 816 ? 222.501 208.437 157.173 1.00 109.14 526 PHE C O 1
ATOM 10020 N N . VAL C 1 817 ? 221.913 208.829 159.311 1.00 100.68 527 VAL C N 1
ATOM 10021 C CA . VAL C 1 817 ? 223.121 208.209 159.839 1.00 100.68 527 VAL C CA 1
ATOM 10022 C C . VAL C 1 817 ? 223.095 206.708 159.591 1.00 100.68 527 VAL C C 1
ATOM 10023 O O . VAL C 1 817 ? 224.130 206.109 159.270 1.00 100.68 527 VAL C O 1
ATOM 10027 N N . LYS C 1 818 ? 221.905 206.091 159.673 1.00 89.34 528 LYS C N 1
ATOM 10028 C CA . LYS C 1 818 ? 221.774 204.671 159.343 1.00 89.34 528 LYS C CA 1
ATOM 10029 C C . LYS C 1 818 ? 222.170 204.389 157.897 1.00 89.34 528 LYS C C 1
ATOM 10030 O O . LYS C 1 818 ? 222.915 203.441 157.619 1.00 89.34 528 LYS C O 1
ATOM 10036 N N . LEU C 1 819 ? 221.733 205.239 156.971 1.00 102.65 529 LEU C N 1
ATOM 10037 C CA . LEU C 1 819 ? 221.985 204.980 155.560 1.00 102.65 529 LEU C CA 1
ATOM 10038 C C . LEU C 1 819 ? 223.421 205.324 155.180 1.00 102.65 529 LEU C C 1
ATOM 10039 O O . LEU C 1 819 ? 224.011 204.668 154.316 1.00 102.65 529 LEU C O 1
ATOM 10044 N N . LEU C 1 820 ? 224.003 206.344 155.819 1.00 101.69 530 LEU C N 1
ATOM 10045 C CA . LEU C 1 820 ? 225.406 206.658 155.564 1.00 101.69 530 LEU C CA 1
ATOM 10046 C C . LEU C 1 820 ? 226.344 205.600 156.132 1.00 101.69 530 LEU C C 1
ATOM 10047 O O . LEU C 1 820 ? 227.365 205.295 155.506 1.00 101.69 530 LEU C O 1
ATOM 10052 N N . ILE C 1 821 ? 226.029 205.034 157.303 1.00 102.71 531 ILE C N 1
ATOM 10053 C CA . ILE C 1 821 ? 226.784 203.883 157.794 1.00 102.71 531 ILE C CA 1
ATOM 10054 C C . ILE C 1 821 ? 226.582 202.689 156.869 1.00 102.71 531 ILE C C 1
ATOM 10055 O O . ILE C 1 821 ? 227.523 201.936 156.583 1.00 102.71 531 ILE C O 1
ATOM 10060 N N . GLU C 1 822 ? 225.378 202.551 156.308 1.00 100.35 532 GLU C N 1
ATOM 10061 C CA . GLU C 1 822 ? 225.116 201.475 155.360 1.00 100.35 532 GLU C CA 1
ATOM 10062 C C . GLU C 1 822 ? 225.749 201.709 153.990 1.00 100.35 532 GLU C C 1
ATOM 10063 O O . GLU C 1 822 ? 225.630 200.841 153.120 1.00 100.35 532 GLU C O 1
ATOM 10065 N N . ASN C 1 823 ? 226.410 202.846 153.771 1.00 109.40 533 ASN C N 1
ATOM 10066 C CA . ASN C 1 823 ? 226.969 203.188 152.468 1.00 109.40 533 ASN C CA 1
ATOM 10067 C C . ASN C 1 823 ? 228.401 203.703 152.566 1.00 109.40 533 ASN C C 1
ATOM 10068 O O . ASN C 1 823 ? 228.740 204.748 152.010 1.00 109.40 533 ASN C O 1
ATOM 10073 N N . GLY C 1 824 ? 229.262 202.981 153.280 1.00 113.84 534 GLY C N 1
ATOM 10074 C CA . GLY C 1 824 ? 230.688 203.227 153.165 1.00 113.84 534 GLY C CA 1
ATOM 10075 C C . GLY C 1 824 ? 231.362 203.896 154.344 1.00 113.84 534 GLY C C 1
ATOM 10076 O O . GLY C 1 824 ? 232.577 203.763 154.522 1.00 113.84 534 GLY C O 1
ATOM 10077 N N . VAL C 1 825 ? 230.598 204.626 155.149 1.00 109.56 535 VAL C N 1
ATOM 10078 C CA . VAL C 1 825 ? 231.173 205.363 156.268 1.00 109.56 535 VAL C CA 1
ATOM 10079 C C . VAL C 1 825 ? 231.520 204.387 157.383 1.00 109.56 535 VAL C C 1
ATOM 10080 O O . VAL C 1 825 ? 230.646 203.692 157.912 1.00 109.56 535 VAL C O 1
ATOM 10084 N N . SER C 1 826 ? 232.800 204.327 157.734 1.00 113.35 536 SER C N 1
ATOM 10085 C CA . SER C 1 826 ? 233.288 203.484 158.815 1.00 113.35 536 SER C CA 1
ATOM 10086 C C . SER C 1 826 ? 233.696 204.361 159.989 1.00 113.35 536 SER C C 1
ATOM 10087 O O . SER C 1 826 ? 234.549 205.243 159.843 1.00 113.35 536 SER C O 1
ATOM 10090 N N . MET C 1 827 ? 233.090 204.111 161.151 1.00 106.69 537 MET C N 1
ATOM 10091 C CA . MET C 1 827 ? 233.325 204.955 162.314 1.00 106.69 537 MET C CA 1
ATOM 10092 C C . MET C 1 827 ? 234.695 204.732 162.938 1.00 106.69 537 MET C C 1
ATOM 10093 O O . MET C 1 827 ? 235.166 205.594 163.685 1.00 106.69 537 MET C O 1
ATOM 10098 N N . HIS C 1 828 ? 235.350 203.606 162.644 1.00 105.30 538 HIS C N 1
ATOM 10099 C CA . HIS C 1 828 ? 236.689 203.373 163.174 1.00 105.30 538 HIS C CA 1
ATOM 10100 C C . HIS C 1 828 ? 237.729 204.243 162.483 1.00 105.30 538 HIS C C 1
ATOM 10101 O O . HIS C 1 828 ? 238.830 204.425 163.012 1.00 105.30 538 HIS C O 1
ATOM 10108 N N . ARG C 1 829 ? 237.408 204.779 161.307 1.00 112.17 539 ARG C N 1
ATOM 10109 C CA . ARG C 1 829 ? 238.283 205.707 160.609 1.00 112.17 539 ARG C CA 1
ATOM 10110 C C . ARG C 1 829 ? 237.799 207.149 160.678 1.00 112.17 539 ARG C C 1
ATOM 10111 O O . ARG C 1 829 ? 238.570 208.060 160.358 1.00 112.17 539 ARG C O 1
ATOM 10113 N N . PHE C 1 830 ? 236.552 207.378 161.088 1.00 108.65 540 PHE C N 1
ATOM 10114 C CA . PHE C 1 830 ? 236.009 208.731 161.116 1.00 108.65 540 PHE C CA 1
ATOM 10115 C C . PHE C 1 830 ? 236.413 209.495 162.368 1.00 108.65 540 PHE C C 1
ATOM 10116 O O . PHE C 1 830 ? 237.079 210.532 162.288 1.00 108.65 540 PHE C O 1
ATOM 10124 N N . LEU C 1 831 ? 236.004 209.000 163.530 1.00 107.68 541 LEU C N 1
ATOM 10125 C CA . LEU C 1 831 ? 235.929 209.830 164.724 1.00 107.68 541 LEU C CA 1
ATOM 10126 C C . LEU C 1 831 ? 237.309 210.055 165.327 1.00 107.68 541 LEU C C 1
ATOM 10127 O O . LEU C 1 831 ? 238.018 209.100 165.655 1.00 107.68 541 LEU C O 1
ATOM 10132 N N . THR C 1 832 ? 237.683 211.321 165.465 1.00 105.35 542 THR C N 1
ATOM 10133 C CA . THR C 1 832 ? 238.889 211.734 166.166 1.00 105.35 542 THR C CA 1
ATOM 10134 C C . THR C 1 832 ? 238.495 212.457 167.447 1.00 105.35 542 THR C C 1
ATOM 10135 O O . THR C 1 832 ? 237.313 212.686 167.720 1.00 105.35 542 THR C O 1
ATOM 10139 N N . ILE C 1 833 ? 239.510 212.819 168.232 1.00 98.28 543 ILE C N 1
ATOM 10140 C CA . ILE C 1 833 ? 239.272 213.490 169.504 1.00 98.28 543 ILE C CA 1
ATOM 10141 C C . ILE C 1 833 ? 238.740 214.897 169.267 1.00 98.28 543 ILE C C 1
ATOM 10142 O O . ILE C 1 833 ? 237.862 215.379 169.997 1.00 98.28 543 ILE C O 1
ATOM 10147 N N . SER C 1 834 ? 239.230 215.559 168.217 1.00 98.20 544 SER C N 1
ATOM 10148 C CA . SER C 1 834 ? 238.850 216.940 167.950 1.00 98.20 544 SER C CA 1
ATOM 10149 C C . SER C 1 834 ? 237.402 217.040 167.487 1.00 98.20 544 SER C C 1
ATOM 10150 O O . SER C 1 834 ? 236.666 217.938 167.916 1.00 98.20 544 SER C O 1
ATOM 10153 N N . ARG C 1 835 ? 236.966 216.114 166.635 1.00 94.80 545 ARG C N 1
ATOM 10154 C CA . ARG C 1 835 ? 235.591 216.166 166.153 1.00 94.80 545 ARG C CA 1
ATOM 10155 C C . ARG C 1 835 ? 234.611 215.739 167.236 1.00 94.80 545 ARG C C 1
ATOM 10156 O O . ARG C 1 835 ? 233.477 216.225 167.281 1.00 94.80 545 ARG C O 1
ATOM 10164 N N . LEU C 1 836 ? 235.039 214.864 168.145 1.00 95.43 546 LEU C N 1
ATOM 10165 C CA . LEU C 1 836 ? 234.201 214.551 169.296 1.00 95.43 546 LEU C CA 1
ATOM 10166 C C . LEU C 1 836 ? 234.100 215.744 170.239 1.00 95.43 546 LEU C C 1
ATOM 10167 O O . LEU C 1 836 ? 233.035 215.985 170.823 1.00 95.43 546 LEU C O 1
ATOM 10172 N N . GLU C 1 837 ? 235.188 216.510 170.379 1.00 92.51 547 GLU C N 1
ATOM 10173 C CA . GLU C 1 837 ? 235.132 217.756 171.138 1.00 92.51 547 GLU C CA 1
ATOM 10174 C C . GLU C 1 837 ? 234.180 218.750 170.487 1.00 92.51 547 GLU C C 1
ATOM 10175 O O . GLU C 1 837 ? 233.446 219.468 171.178 1.00 92.51 547 GLU C O 1
ATOM 10177 N N . GLU C 1 838 ? 234.173 218.788 169.154 1.00 95.57 548 GLU C N 1
ATOM 10178 C CA . GLU C 1 838 ? 233.209 219.609 168.429 1.00 95.57 548 GLU C CA 1
ATOM 10179 C C . GLU C 1 838 ? 231.779 219.136 168.660 1.00 95.57 548 GLU C C 1
ATOM 10180 O O . GLU C 1 838 ? 230.865 219.962 168.745 1.00 95.57 548 GLU C O 1
ATOM 10182 N N . LEU C 1 839 ? 231.575 217.819 168.756 1.00 91.77 549 LEU C N 1
ATOM 10183 C CA . LEU C 1 839 ? 230.255 217.282 169.075 1.00 91.77 549 LEU C CA 1
ATOM 10184 C C . LEU C 1 839 ? 229.808 217.676 170.471 1.00 91.77 549 LEU C C 1
ATOM 10185 O O . LEU C 1 839 ? 228.627 217.963 170.687 1.00 91.77 549 LEU C O 1
ATOM 10187 N N . TYR C 1 840 ? 230.729 217.687 171.426 1.00 88.33 550 TYR C N 1
ATOM 10188 C CA . TYR C 1 840 ? 230.362 218.127 172.764 1.00 88.33 550 TYR C CA 1
ATOM 10189 C C . TYR C 1 840 ? 230.251 219.642 172.867 1.00 88.33 550 TYR C C 1
ATOM 10190 O O . TYR C 1 840 ? 229.691 220.147 173.845 1.00 88.33 550 TYR C O 1
ATOM 10199 N N . ASN C 1 841 ? 230.762 220.383 171.889 1.00 102.95 551 ASN C N 1
ATOM 10200 C CA . ASN C 1 841 ? 230.616 221.834 171.903 1.00 102.95 551 ASN C CA 1
ATOM 10201 C C . ASN C 1 841 ? 229.759 222.370 170.762 1.00 102.95 551 ASN C C 1
ATOM 10202 O O . ASN C 1 841 ? 230.133 223.373 170.145 1.00 102.95 551 ASN C O 1
ATOM 10207 N N . THR C 1 842 ? 228.625 221.740 170.471 1.00 109.26 552 THR C N 1
ATOM 10208 C CA . THR C 1 842 ? 227.706 222.250 169.466 1.00 109.26 552 THR C CA 1
ATOM 10209 C C . THR C 1 842 ? 226.770 223.296 170.063 1.00 109.26 552 THR C C 1
ATOM 10210 O O . THR C 1 842 ? 226.896 223.698 171.223 1.00 109.26 552 THR C O 1
ATOM 10214 N N . ARG C 1 843 ? 225.814 223.742 169.243 1.00 108.57 553 ARG C N 1
ATOM 10215 C CA . ARG C 1 843 ? 224.798 224.678 169.705 1.00 108.57 553 ARG C CA 1
ATOM 10216 C C . ARG C 1 843 ? 223.409 224.361 169.162 1.00 108.57 553 ARG C C 1
ATOM 10217 O O . ARG C 1 843 ? 222.547 225.249 169.160 1.00 108.57 553 ARG C O 1
ATOM 10219 N N . HIS C 1 844 ? 223.159 223.135 168.705 1.00 110.92 554 HIS C N 1
ATOM 10220 C CA . HIS C 1 844 ? 221.882 222.780 168.099 1.00 110.92 554 HIS C CA 1
ATOM 10221 C C . HIS C 1 844 ? 221.055 221.821 168.943 1.00 110.92 554 HIS C C 1
ATOM 10222 O O . HIS C 1 844 ? 220.163 221.163 168.395 1.00 110.92 554 HIS C O 1
ATOM 10229 N N . GLY C 1 845 ? 221.325 221.714 170.241 1.00 110.93 555 GLY C N 1
ATOM 10230 C CA . GLY C 1 845 ? 220.693 220.713 171.071 1.00 110.93 555 GLY C CA 1
ATOM 10231 C C . GLY C 1 845 ? 219.236 221.013 171.340 1.00 110.93 555 GLY C C 1
ATOM 10232 O O . GLY C 1 845 ? 218.804 222.173 171.432 1.00 110.93 555 GLY C O 1
ATOM 10233 N N . PRO C 1 846 ? 218.432 219.938 171.439 1.00 104.14 556 PRO C N 1
ATOM 10234 C CA . PRO C 1 846 ? 217.019 220.100 171.808 1.00 104.14 556 PRO C CA 1
ATOM 10235 C C . PRO C 1 846 ? 216.835 220.628 173.221 1.00 104.14 556 PRO C C 1
ATOM 10236 O O . PRO C 1 846 ? 216.236 221.690 173.422 1.00 104.14 556 PRO C O 1
ATOM 10240 N N . SER C 1 847 ? 217.375 219.904 174.197 1.00 102.62 557 SER C N 1
ATOM 10241 C CA . SER C 1 847 ? 217.255 220.259 175.604 1.00 102.62 557 SER C CA 1
ATOM 10242 C C . SER C 1 847 ? 218.306 219.483 176.380 1.00 102.62 557 SER C C 1
ATOM 10243 O O . SER C 1 847 ? 218.351 218.253 176.302 1.00 102.62 557 SER C O 1
ATOM 10246 N N . ASN C 1 848 ? 219.141 220.199 177.130 1.00 105.66 558 ASN C N 1
ATOM 10247 C CA . ASN C 1 848 ? 220.253 219.552 177.815 1.00 105.66 558 ASN C CA 1
ATOM 10248 C C . ASN C 1 848 ? 220.426 220.128 179.211 1.00 105.66 558 ASN C C 1
ATOM 10249 O O . ASN C 1 848 ? 220.046 221.273 179.467 1.00 105.66 558 ASN C O 1
ATOM 10254 N N . THR C 1 849 ? 220.974 219.315 180.117 1.00 106.51 559 THR C N 1
ATOM 10255 C CA . THR C 1 849 ? 221.388 219.762 181.440 1.00 106.51 559 THR C CA 1
ATOM 10256 C C . THR C 1 849 ? 222.894 219.662 181.635 1.00 106.51 559 THR C C 1
ATOM 10257 O O . THR C 1 849 ? 223.359 219.429 182.759 1.00 106.51 559 THR C O 1
ATOM 10261 N N . LEU C 1 850 ? 223.669 219.833 180.563 1.00 105.49 560 LEU C N 1
ATOM 10262 C CA . LEU C 1 850 ? 225.107 219.606 180.613 1.00 105.49 560 LEU C CA 1
ATOM 10263 C C . LEU C 1 850 ? 225.851 220.725 181.332 1.00 105.49 560 LEU C C 1
ATOM 10264 O O . LEU C 1 850 ? 226.734 220.448 182.154 1.00 105.49 560 LEU C O 1
ATOM 10269 N N . TYR C 1 851 ? 225.509 221.984 181.036 1.00 114.72 561 TYR C N 1
ATOM 10270 C CA . TYR C 1 851 ? 226.246 223.116 181.593 1.00 114.72 561 TYR C CA 1
ATOM 10271 C C . TYR C 1 851 ? 226.010 223.251 183.091 1.00 114.72 561 TYR C C 1
ATOM 10272 O O . TYR C 1 851 ? 226.882 223.740 183.819 1.00 114.72 561 TYR C O 1
ATOM 10274 N N . HIS C 1 852 ? 224.843 222.805 183.566 1.00 117.71 562 HIS C N 1
ATOM 10275 C CA . HIS C 1 852 ? 224.590 222.756 185.002 1.00 117.71 562 HIS C CA 1
ATOM 10276 C C . HIS C 1 852 ? 225.530 221.778 185.690 1.00 117.71 562 HIS C C 1
ATOM 10277 O O . HIS C 1 852 ? 226.047 222.063 186.774 1.00 117.71 562 HIS C O 1
ATOM 10284 N N . LEU C 1 853 ? 225.794 220.636 185.055 1.00 107.23 563 LEU C N 1
ATOM 10285 C CA . LEU C 1 853 ? 226.730 219.678 185.631 1.00 107.23 563 LEU C CA 1
ATOM 10286 C C . LEU C 1 853 ? 228.164 220.177 185.531 1.00 107.23 563 LEU C C 1
ATOM 10287 O O . LEU C 1 853 ? 228.984 219.886 186.409 1.00 107.23 563 LEU C O 1
ATOM 10292 N N . VAL C 1 854 ? 228.479 220.944 184.482 1.00 111.40 564 VAL C N 1
ATOM 10293 C CA . VAL C 1 854 ? 229.801 221.562 184.379 1.00 111.40 564 VAL C CA 1
ATOM 10294 C C . VAL C 1 854 ? 230.020 222.557 185.513 1.00 111.40 564 VAL C C 1
ATOM 10295 O O . VAL C 1 854 ? 231.061 222.540 186.186 1.00 111.40 564 VAL C O 1
ATOM 10299 N N . ARG C 1 855 ? 229.026 223.411 185.771 1.00 116.91 565 ARG C N 1
ATOM 10300 C CA . ARG C 1 855 ? 229.140 224.387 186.850 1.00 116.91 565 ARG C CA 1
ATOM 10301 C C . ARG C 1 855 ? 229.029 223.728 188.221 1.00 116.91 565 ARG C C 1
ATOM 10302 O O . ARG C 1 855 ? 229.445 224.311 189.228 1.00 116.91 565 ARG C O 1
ATOM 10304 N N . ASP C 1 856 ? 228.454 222.524 188.290 1.00 114.79 566 ASP C N 1
ATOM 10305 C CA . ASP C 1 856 ? 228.372 221.818 189.562 1.00 114.79 566 ASP C CA 1
ATOM 10306 C C . ASP C 1 856 ? 229.635 221.023 189.865 1.00 114.79 566 ASP C C 1
ATOM 10307 O O . ASP C 1 856 ? 229.919 220.748 191.036 1.00 114.79 566 ASP C O 1
ATOM 10309 N N . VAL C 1 857 ? 230.392 220.633 188.840 1.00 116.12 567 VAL C N 1
ATOM 10310 C CA . VAL C 1 857 ? 231.641 219.919 189.082 1.00 116.12 567 VAL C CA 1
ATOM 10311 C C . VAL C 1 857 ? 232.798 220.894 189.252 1.00 116.12 567 VAL C C 1
ATOM 10312 O O . VAL C 1 857 ? 233.579 220.786 190.205 1.00 116.12 567 VAL C O 1
ATOM 10314 N N . ILE C 1 868 ? 234.269 223.468 176.424 1.00 116.89 578 ILE C N 1
ATOM 10315 C CA . ILE C 1 868 ? 234.360 222.540 177.551 1.00 116.89 578 ILE C CA 1
ATOM 10316 C C . ILE C 1 868 ? 235.268 221.349 177.275 1.00 116.89 578 ILE C C 1
ATOM 10317 O O . ILE C 1 868 ? 235.053 220.593 176.322 1.00 116.89 578 ILE C O 1
ATOM 10322 N N . SER C 1 869 ? 236.283 221.184 178.116 1.00 120.38 579 SER C N 1
ATOM 10323 C CA . SER C 1 869 ? 237.318 220.177 177.951 1.00 120.38 579 SER C CA 1
ATOM 10324 C C . SER C 1 869 ? 236.797 218.792 178.312 1.00 120.38 579 SER C C 1
ATOM 10325 O O . SER C 1 869 ? 235.898 218.631 179.141 1.00 120.38 579 SER C O 1
ATOM 10328 N N . LEU C 1 870 ? 237.398 217.779 177.683 1.00 96.99 580 LEU C N 1
ATOM 10329 C CA . LEU C 1 870 ? 236.946 216.405 177.870 1.00 96.99 580 LEU C CA 1
ATOM 10330 C C . LEU C 1 870 ? 237.328 215.862 179.237 1.00 96.99 580 LEU C C 1
ATOM 10331 O O . LEU C 1 870 ? 236.665 214.948 179.745 1.00 96.99 580 LEU C O 1
ATOM 10336 N N . ILE C 1 871 ? 238.398 216.391 179.834 1.00 94.30 581 ILE C N 1
ATOM 10337 C CA . ILE C 1 871 ? 238.769 215.997 181.188 1.00 94.30 581 ILE C CA 1
ATOM 10338 C C . ILE C 1 871 ? 237.700 216.449 182.171 1.00 94.30 581 ILE C C 1
ATOM 10339 O O . ILE C 1 871 ? 237.337 215.709 183.098 1.00 94.30 581 ILE C O 1
ATOM 10344 N N . ASP C 1 872 ? 237.151 217.646 181.956 1.00 91.48 582 ASP C N 1
ATOM 10345 C CA . ASP C 1 872 ? 236.006 218.099 182.732 1.00 91.48 582 ASP C CA 1
ATOM 10346 C C . ASP C 1 872 ? 234.790 217.213 182.507 1.00 91.48 582 ASP C C 1
ATOM 10347 O O . ASP C 1 872 ? 234.027 216.970 183.446 1.00 91.48 582 ASP C O 1
ATOM 10349 N N . ILE C 1 873 ? 234.617 216.699 181.286 1.00 89.51 583 ILE C N 1
ATOM 10350 C CA . ILE C 1 873 ? 233.516 215.783 180.998 1.00 89.51 583 ILE C CA 1
ATOM 10351 C C . ILE C 1 873 ? 233.679 214.485 181.777 1.00 89.51 583 ILE C C 1
ATOM 10352 O O . ILE C 1 873 ? 232.710 213.952 182.336 1.00 89.51 583 ILE C O 1
ATOM 10357 N N . GLY C 1 874 ? 234.911 213.980 181.861 1.00 88.86 584 GLY C N 1
ATOM 10358 C CA . GLY C 1 874 ? 235.161 212.792 182.660 1.00 88.86 584 GLY C CA 1
ATOM 10359 C C . GLY C 1 874 ? 234.951 213.033 184.144 1.00 88.86 584 GLY C C 1
ATOM 10360 O O . GLY C 1 874 ? 234.488 212.146 184.869 1.00 88.86 584 GLY C O 1
ATOM 10361 N N . LEU C 1 875 ? 235.263 214.244 184.607 1.00 86.66 585 LEU C N 1
ATOM 10362 C CA . LEU C 1 875 ? 234.968 214.587 185.995 1.00 86.66 585 LEU C CA 1
ATOM 10363 C C . LEU C 1 875 ? 233.465 214.663 186.238 1.00 86.66 585 LEU C C 1
ATOM 10364 O O . LEU C 1 875 ? 232.987 214.283 187.314 1.00 86.66 585 LEU C O 1
ATOM 10369 N N . VAL C 1 876 ? 232.705 215.116 185.237 1.00 86.26 586 VAL C N 1
ATOM 10370 C CA . VAL C 1 876 ? 231.244 215.117 185.333 1.00 86.26 586 VAL C CA 1
ATOM 10371 C C . VAL C 1 876 ? 230.711 213.692 185.420 1.00 86.26 586 VAL C C 1
ATOM 10372 O O . VAL C 1 876 ? 229.822 213.394 186.229 1.00 86.26 586 VAL C O 1
ATOM 10376 N N . ILE C 1 877 ? 231.276 212.784 184.622 1.00 75.05 587 ILE C N 1
ATOM 10377 C CA . ILE C 1 877 ? 230.823 211.394 184.628 1.00 75.05 587 ILE C CA 1
ATOM 10378 C C . ILE C 1 877 ? 231.153 210.717 185.958 1.00 75.05 587 ILE C C 1
ATOM 10379 O O . ILE C 1 877 ? 230.325 209.985 186.522 1.00 75.05 587 ILE C O 1
ATOM 10384 N N . GLU C 1 878 ? 232.345 210.984 186.499 1.00 79.66 588 GLU C N 1
ATOM 10385 C CA . GLU C 1 878 ? 232.701 210.435 187.805 1.00 79.66 588 GLU C CA 1
ATOM 10386 C C . GLU C 1 878 ? 231.851 211.026 188.921 1.00 79.66 588 GLU C C 1
ATOM 10387 O O . GLU C 1 878 ? 231.554 210.337 189.901 1.00 79.66 588 GLU C O 1
ATOM 10393 N N . TYR C 1 879 ? 231.444 212.289 188.787 1.00 78.37 589 TYR C N 1
ATOM 10394 C CA . TYR C 1 879 ? 230.547 212.875 189.776 1.00 78.37 589 TYR C CA 1
ATOM 10395 C C . TYR C 1 879 ? 229.146 212.288 189.670 1.00 78.37 589 TYR C C 1
ATOM 10396 O O . TYR C 1 879 ? 228.433 212.187 190.675 1.00 78.37 589 TYR C O 1
ATOM 10405 N N . LEU C 1 880 ? 228.731 211.900 188.464 1.00 77.69 590 LEU C N 1
ATOM 10406 C CA . LEU C 1 880 ? 227.390 211.349 188.301 1.00 77.69 590 LEU C CA 1
ATOM 10407 C C . LEU C 1 880 ? 227.312 209.917 188.805 1.00 77.69 590 LEU C C 1
ATOM 10408 O O . LEU C 1 880 ? 226.353 209.548 189.491 1.00 77.69 590 LEU C O 1
ATOM 10413 N N . MET C 1 881 ? 228.297 209.083 188.466 1.00 73.09 591 MET C N 1
ATOM 10414 C CA . MET C 1 881 ? 228.235 207.710 188.955 1.00 73.09 591 MET C CA 1
ATOM 10415 C C . MET C 1 881 ? 228.583 207.606 190.431 1.00 73.09 591 MET C C 1
ATOM 10416 O O . MET C 1 881 ? 227.885 206.913 191.178 1.00 73.09 591 MET C O 1
ATOM 10421 N N . GLY C 1 882 ? 229.635 208.278 190.868 1.00 80.20 592 GLY C N 1
ATOM 10422 C CA . GLY C 1 882 ? 230.010 208.206 192.260 1.00 80.20 592 GLY C CA 1
ATOM 10423 C C . GLY C 1 882 ? 230.770 206.931 192.584 1.00 80.20 592 GLY C C 1
ATOM 10424 O O . GLY C 1 882 ? 231.148 206.144 191.715 1.00 80.20 592 GLY C O 1
ATOM 10425 N N . GLY C 1 883 ? 230.974 206.733 193.878 1.00 71.12 593 GLY C N 1
ATOM 10426 C CA . GLY C 1 883 ? 231.805 205.627 194.316 1.00 71.12 593 GLY C CA 1
ATOM 10427 C C . GLY C 1 883 ? 233.255 205.907 193.980 1.00 71.12 593 GLY C C 1
ATOM 10428 O O . GLY C 1 883 ? 233.669 207.061 193.832 1.00 71.12 593 GLY C O 1
ATOM 10429 N N . ALA C 1 884 ? 234.040 204.840 193.844 1.00 66.05 594 ALA C N 1
ATOM 10430 C CA . ALA C 1 884 ? 235.440 204.950 193.455 1.00 66.05 594 ALA C CA 1
ATOM 10431 C C . ALA C 1 884 ? 235.615 204.739 191.959 1.00 66.05 594 ALA C C 1
ATOM 10432 O O . ALA C 1 884 ? 236.629 204.184 191.527 1.00 66.05 594 ALA C O 1
ATOM 10434 N N . TYR C 1 885 ? 234.633 205.158 191.170 1.00 66.43 595 TYR C N 1
ATOM 10435 C CA . TYR C 1 885 ? 234.654 204.963 189.728 1.00 66.43 595 TYR C CA 1
ATOM 10436 C C . TYR C 1 885 ? 235.702 205.879 189.111 1.00 66.43 595 TYR C C 1
ATOM 10437 O O . TYR C 1 885 ? 235.587 207.105 189.187 1.00 66.43 595 TYR C O 1
ATOM 10446 N N . ARG C 1 886 ? 236.719 205.290 188.493 1.00 72.86 596 ARG C N 1
ATOM 10447 C CA . ARG C 1 886 ? 237.827 206.043 187.920 1.00 72.86 596 ARG C CA 1
ATOM 10448 C C . ARG C 1 886 ? 237.769 205.906 186.404 1.00 72.86 596 ARG C C 1
ATOM 10449 O O . ARG C 1 886 ? 238.311 204.949 185.842 1.00 72.86 596 ARG C O 1
ATOM 10457 N N . CYS C 1 887 ? 237.121 206.868 185.748 1.00 77.45 597 CYS C N 1
ATOM 10458 C CA . CYS C 1 887 ? 236.861 206.793 184.317 1.00 77.45 597 CYS C CA 1
ATOM 10459 C C . CYS C 1 887 ? 238.148 206.931 183.512 1.00 77.45 597 CYS C C 1
ATOM 10460 O O . CYS C 1 887 ? 239.159 207.459 183.983 1.00 77.45 597 CYS C O 1
ATOM 10463 N N . ASN C 1 888 ? 238.089 206.453 182.265 1.00 78.54 598 ASN C N 1
ATOM 10464 C CA . ASN C 1 888 ? 239.278 206.355 181.426 1.00 78.54 598 ASN C CA 1
ATOM 10465 C C . ASN C 1 888 ? 239.781 207.721 180.974 1.00 78.54 598 ASN C C 1
ATOM 10466 O O . ASN C 1 888 ? 240.938 207.838 180.559 1.00 78.54 598 ASN C O 1
ATOM 10471 N N . TYR C 1 889 ? 238.941 208.754 181.044 1.00 82.88 599 TYR C N 1
ATOM 10472 C CA . TYR C 1 889 ? 239.422 210.093 180.737 1.00 82.88 599 TYR C CA 1
ATOM 10473 C C . TYR C 1 889 ? 240.371 210.602 181.810 1.00 82.88 599 TYR C C 1
ATOM 10474 O O . TYR C 1 889 ? 241.293 211.365 181.507 1.00 82.88 599 TYR C O 1
ATOM 10483 N N . THR C 1 890 ? 240.173 210.189 183.059 1.00 82.70 600 THR C N 1
ATOM 10484 C CA . THR C 1 890 ? 241.016 210.651 184.152 1.00 82.70 600 THR C CA 1
ATOM 10485 C C . THR C 1 890 ? 242.218 209.750 184.402 1.00 82.70 600 THR C C 1
ATOM 10486 O O . THR C 1 890 ? 242.834 209.851 185.468 1.00 82.70 600 THR C O 1
ATOM 10490 N N . ARG C 1 891 ? 242.567 208.879 183.462 1.00 92.59 601 ARG C N 1
ATOM 10491 C CA . ARG C 1 891 ? 243.766 208.072 183.610 1.00 92.59 601 ARG C CA 1
ATOM 10492 C C . ARG C 1 891 ? 245.003 208.901 183.276 1.00 92.59 601 ARG C C 1
ATOM 10493 O O . ARG C 1 891 ? 244.920 210.043 182.819 1.00 92.59 601 ARG C O 1
ATOM 10495 N N . LYS C 1 892 ? 246.171 208.311 183.515 1.00 98.06 602 LYS C N 1
ATOM 10496 C CA . LYS C 1 892 ? 247.412 208.975 183.146 1.00 98.06 602 LYS C CA 1
ATOM 10497 C C . LYS C 1 892 ? 247.799 208.718 181.698 1.00 98.06 602 LYS C C 1
ATOM 10498 O O . LYS C 1 892 ? 248.726 209.361 181.195 1.00 98.06 602 LYS C O 1
ATOM 10500 N N . ARG C 1 893 ? 247.119 207.792 181.022 1.00 98.49 603 ARG C N 1
ATOM 10501 C CA . ARG C 1 893 ? 247.439 207.503 179.631 1.00 98.49 603 ARG C CA 1
ATOM 10502 C C . ARG C 1 893 ? 246.708 208.424 178.669 1.00 98.49 603 ARG C C 1
ATOM 10503 O O . ARG C 1 893 ? 247.194 208.651 177.558 1.00 98.49 603 ARG C O 1
ATOM 10505 N N . PHE C 1 894 ? 245.554 208.952 179.068 1.00 99.02 604 PHE C N 1
ATOM 10506 C CA . PHE C 1 894 ? 244.789 209.883 178.254 1.00 99.02 604 PHE C CA 1
ATOM 10507 C C . PHE C 1 894 ? 245.121 211.335 178.540 1.00 99.02 604 PHE C C 1
ATOM 10508 O O . PHE C 1 894 ? 244.998 212.176 177.647 1.00 99.02 604 PHE C O 1
ATOM 10516 N N . ARG C 1 895 ? 245.571 211.636 179.759 1.00 98.68 605 ARG C N 1
ATOM 10517 C CA . ARG C 1 895 ? 245.770 213.018 180.172 1.00 98.68 605 ARG C CA 1
ATOM 10518 C C . ARG C 1 895 ? 246.995 213.637 179.514 1.00 98.68 605 ARG C C 1
ATOM 10519 O O . ARG C 1 895 ? 246.945 214.794 179.084 1.00 98.68 605 ARG C O 1
ATOM 10527 N N . THR C 1 896 ? 248.092 212.887 179.417 1.00 101.72 606 THR C N 1
ATOM 10528 C CA . THR C 1 896 ? 249.291 213.425 178.787 1.00 101.72 606 THR C CA 1
ATOM 10529 C C . THR C 1 896 ? 249.134 213.535 177.279 1.00 101.72 606 THR C C 1
ATOM 10530 O O . THR C 1 896 ? 249.811 214.351 176.647 1.00 101.72 606 THR C O 1
ATOM 10534 N N . LEU C 1 897 ? 248.248 212.737 176.682 1.00 104.16 607 LEU C N 1
ATOM 10535 C CA . LEU C 1 897 ? 247.980 212.848 175.257 1.00 104.16 607 LEU C CA 1
ATOM 10536 C C . LEU C 1 897 ? 247.073 214.021 174.919 1.00 104.16 607 LEU C C 1
ATOM 10537 O O . LEU C 1 897 ? 246.885 214.317 173.736 1.00 104.16 607 LEU C O 1
ATOM 10542 N N . TYR C 1 898 ? 246.508 214.684 175.917 1.00 109.99 608 TYR C N 1
ATOM 10543 C CA . TYR C 1 898 ? 245.649 215.836 175.706 1.00 109.99 608 TYR C CA 1
ATOM 10544 C C . TYR C 1 898 ? 246.445 217.141 175.686 1.00 109.99 608 TYR C C 1
ATOM 10545 O O . TYR C 1 898 ? 245.858 218.219 175.561 1.00 109.99 608 TYR C O 1
ATOM 10554 N N . HIS C 1 899 ? 247.778 217.058 175.757 1.00 115.71 609 HIS C N 1
ATOM 10555 C CA . HIS C 1 899 ? 248.608 218.255 175.846 1.00 115.71 609 HIS C CA 1
ATOM 10556 C C . HIS C 1 899 ? 248.682 219.022 174.531 1.00 115.71 609 HIS C C 1
ATOM 10557 O O . HIS C 1 899 ? 248.932 220.233 174.554 1.00 115.71 609 HIS C O 1
ATOM 10564 N N . ASN C 1 900 ? 248.481 218.351 173.395 1.00 108.84 610 ASN C N 1
ATOM 10565 C CA . ASN C 1 900 ? 248.657 219.003 172.102 1.00 108.84 610 ASN C CA 1
ATOM 10566 C C . ASN C 1 900 ? 247.539 219.998 171.831 1.00 108.84 610 ASN C C 1
ATOM 10567 O O . ASN C 1 900 ? 247.780 221.204 171.711 1.00 108.84 610 ASN C O 1
ATOM 10572 N N . LEU C 1 901 ? 246.305 219.518 171.752 1.00 113.79 611 LEU C N 1
ATOM 10573 C CA . LEU C 1 901 ? 245.178 220.403 171.480 1.00 113.79 611 LEU C CA 1
ATOM 10574 C C . LEU C 1 901 ? 244.632 220.985 172.780 1.00 113.79 611 LEU C C 1
ATOM 10575 O O . LEU C 1 901 ? 245.382 221.522 173.595 1.00 113.79 611 LEU C O 1
ATOM 10580 N N . ASP C 1 941 ? 252.016 208.010 166.240 1.00 127.30 651 ASP C N 1
ATOM 10581 C CA . ASP C 1 941 ? 251.333 207.182 165.265 1.00 127.30 651 ASP C CA 1
ATOM 10582 C C . ASP C 1 941 ? 250.090 207.903 164.754 1.00 127.30 651 ASP C C 1
ATOM 10583 O O . ASP C 1 941 ? 249.575 208.807 165.414 1.00 127.30 651 ASP C O 1
ATOM 10585 N N . PRO C 1 942 ? 249.587 207.543 163.567 1.00 120.74 652 PRO C N 1
ATOM 10586 C CA . PRO C 1 942 ? 248.304 208.114 163.125 1.00 120.74 652 PRO C CA 1
ATOM 10587 C C . PRO C 1 942 ? 247.096 207.596 163.893 1.00 120.74 652 PRO C C 1
ATOM 10588 O O . PRO C 1 942 ? 246.022 208.206 163.797 1.00 120.74 652 PRO C O 1
ATOM 10592 N N . GLU C 1 943 ? 247.234 206.515 164.655 1.00 119.40 653 GLU C N 1
ATOM 10593 C CA . GLU C 1 943 ? 246.137 205.913 165.401 1.00 119.40 653 GLU C CA 1
ATOM 10594 C C . GLU C 1 943 ? 246.141 206.355 166.859 1.00 119.40 653 GLU C C 1
ATOM 10595 O O . GLU C 1 943 ? 245.717 205.615 167.747 1.00 119.40 653 GLU C O 1
ATOM 10601 N N . ILE C 1 944 ? 246.615 207.573 167.134 1.00 119.29 654 ILE C N 1
ATOM 10602 C CA . ILE C 1 944 ? 246.639 208.068 168.508 1.00 119.29 654 ILE C CA 1
ATOM 10603 C C . ILE C 1 944 ? 245.483 209.007 168.814 1.00 119.29 654 ILE C C 1
ATOM 10604 O O . ILE C 1 944 ? 245.317 209.403 169.979 1.00 119.29 654 ILE C O 1
ATOM 10609 N N . ASN C 1 945 ? 244.688 209.388 167.816 1.00 113.17 655 ASN C N 1
ATOM 10610 C CA . ASN C 1 945 ? 243.441 210.098 168.059 1.00 113.17 655 ASN C CA 1
ATOM 10611 C C . ASN C 1 945 ? 242.207 209.261 167.771 1.00 113.17 655 ASN C C 1
ATOM 10612 O O . ASN C 1 945 ? 241.101 209.800 167.756 1.00 113.17 655 ASN C O 1
ATOM 10617 N N . HIS C 1 946 ? 242.378 207.963 167.537 1.00 103.26 656 HIS C N 1
ATOM 10618 C CA . HIS C 1 946 ? 241.246 207.093 167.265 1.00 103.26 656 HIS C CA 1
ATOM 10619 C C . HIS C 1 946 ? 240.904 206.258 168.488 1.00 103.26 656 HIS C C 1
ATOM 10620 O O . HIS C 1 946 ? 241.776 205.629 169.095 1.00 103.26 656 HIS C O 1
ATOM 10627 N N . PHE C 1 947 ? 239.627 206.258 168.853 1.00 80.16 657 PHE C N 1
ATOM 10628 C CA . PHE C 1 947 ? 239.267 205.318 169.903 1.00 80.16 657 PHE C CA 1
ATOM 10629 C C . PHE C 1 947 ? 239.179 203.908 169.335 1.00 80.16 657 PHE C C 1
ATOM 10630 O O . PHE C 1 947 ? 238.541 203.699 168.301 1.00 80.16 657 PHE C O 1
ATOM 10638 N N . PRO C 1 948 ? 239.808 202.924 169.983 1.00 75.30 658 PRO C N 1
ATOM 10639 C CA . PRO C 1 948 ? 239.630 201.538 169.539 1.00 75.30 658 PRO C CA 1
ATOM 10640 C C . PRO C 1 948 ? 238.233 201.014 169.791 1.00 75.30 658 PRO C C 1
ATOM 10641 O O . PRO C 1 948 ? 237.763 200.161 169.028 1.00 75.30 658 PRO C O 1
ATOM 10645 N N . PHE C 1 949 ? 237.543 201.527 170.803 1.00 67.24 659 PHE C N 1
ATOM 10646 C CA . PHE C 1 949 ? 236.157 201.171 171.092 1.00 67.24 659 PHE C CA 1
ATOM 10647 C C . PHE C 1 949 ? 235.296 202.427 171.037 1.00 67.24 659 PHE C C 1
ATOM 10648 O O . PHE C 1 949 ? 234.809 202.899 172.070 1.00 67.24 659 PHE C O 1
ATOM 10656 N N . PRO C 1 950 ? 235.070 202.981 169.841 1.00 66.32 660 PRO C N 1
ATOM 10657 C CA . PRO C 1 950 ? 234.421 204.299 169.758 1.00 66.32 660 PRO C CA 1
ATOM 10658 C C . PRO C 1 950 ? 232.939 204.280 170.071 1.00 66.32 660 PRO C C 1
ATOM 10659 O O . PRO C 1 950 ? 232.385 205.333 170.429 1.00 66.32 660 PRO C O 1
ATOM 10663 N N . PHE C 1 951 ? 232.286 203.122 169.947 1.00 66.67 661 PHE C N 1
ATOM 10664 C CA . PHE C 1 951 ? 230.868 203.005 170.261 1.00 66.67 661 PHE C CA 1
ATOM 10665 C C . PHE C 1 951 ? 230.565 203.267 171.728 1.00 66.67 661 PHE C C 1
ATOM 10666 O O . PHE C 1 951 ? 229.455 203.703 172.040 1.00 66.67 661 PHE C O 1
ATOM 10674 N N . HIS C 1 952 ? 231.529 203.055 172.627 1.00 62.51 662 HIS C N 1
ATOM 10675 C CA . HIS C 1 952 ? 231.322 203.436 174.019 1.00 62.51 662 HIS C CA 1
ATOM 10676 C C . HIS C 1 952 ? 231.235 204.950 174.170 1.00 62.51 662 HIS C C 1
ATOM 10677 O O . HIS C 1 952 ? 230.359 205.460 174.881 1.00 62.51 662 HIS C O 1
ATOM 10684 N N . GLU C 1 953 ? 232.127 205.687 173.505 1.00 69.54 663 GLU C N 1
ATOM 10685 C CA . GLU C 1 953 ? 232.026 207.140 173.526 1.00 69.54 663 GLU C CA 1
ATOM 10686 C C . GLU C 1 953 ? 230.772 207.643 172.844 1.00 69.54 663 GLU C C 1
ATOM 10687 O O . GLU C 1 953 ? 230.184 208.619 173.318 1.00 69.54 663 GLU C O 1
ATOM 10693 N N . LEU C 1 954 ? 230.333 206.989 171.771 1.00 60.78 664 LEU C N 1
ATOM 10694 C CA . LEU C 1 954 ? 229.086 207.412 171.151 1.00 60.78 664 LEU C CA 1
ATOM 10695 C C . LEU C 1 954 ? 227.884 207.094 172.031 1.00 60.78 664 LEU C C 1
ATOM 10696 O O . LEU C 1 954 ? 226.926 207.872 172.061 1.00 60.78 664 LEU C O 1
ATOM 10701 N N . MET C 1 955 ? 227.955 206.007 172.802 1.00 60.47 665 MET C N 1
ATOM 10702 C CA . MET C 1 955 ? 226.912 205.689 173.772 1.00 60.47 665 MET C CA 1
ATOM 10703 C C . MET C 1 955 ? 226.841 206.741 174.871 1.00 60.47 665 MET C C 1
ATOM 10704 O O . MET C 1 955 ? 225.753 207.214 175.230 1.00 60.47 665 MET C O 1
ATOM 10709 N N . VAL C 1 956 ? 228.002 207.126 175.406 1.00 62.80 666 VAL C N 1
ATOM 10710 C CA . VAL C 1 956 ? 228.062 208.123 176.472 1.00 62.80 666 VAL C CA 1
ATOM 10711 C C . VAL C 1 956 ? 227.583 209.482 175.974 1.00 62.80 666 VAL C C 1
ATOM 10712 O O . VAL C 1 956 ? 226.810 210.172 176.657 1.00 62.80 666 VAL C O 1
ATOM 10716 N N . TRP C 1 957 ? 227.991 209.864 174.760 1.00 73.28 667 TRP C N 1
ATOM 10717 C CA . TRP C 1 957 ? 227.550 211.129 174.184 1.00 73.28 667 TRP C CA 1
ATOM 10718 C C . TRP C 1 957 ? 226.059 211.119 173.880 1.00 73.28 667 TRP C C 1
ATOM 10719 O O . TRP C 1 957 ? 225.394 212.157 173.978 1.00 73.28 667 TRP C O 1
ATOM 10730 N N . ALA C 1 958 ? 225.516 209.963 173.514 1.00 66.82 668 ALA C N 1
ATOM 10731 C CA . ALA C 1 958 ? 224.079 209.866 173.327 1.00 66.82 668 ALA C CA 1
ATOM 10732 C C . ALA C 1 958 ? 223.312 210.007 174.630 1.00 66.82 668 ALA C C 1
ATOM 10733 O O . ALA C 1 958 ? 222.281 210.685 174.652 1.00 66.82 668 ALA C O 1
ATOM 10735 N N . VAL C 1 959 ? 223.800 209.404 175.712 1.00 64.66 669 VAL C N 1
ATOM 10736 C CA . VAL C 1 959 ? 223.044 209.440 176.959 1.00 64.66 669 VAL C CA 1
ATOM 10737 C C . VAL C 1 959 ? 223.129 210.812 177.617 1.00 64.66 669 VAL C C 1
ATOM 10738 O O . VAL C 1 959 ? 222.116 211.338 178.094 1.00 64.66 669 VAL C O 1
ATOM 10742 N N . LEU C 1 960 ? 224.314 211.436 177.614 1.00 69.43 670 LEU C N 1
ATOM 10743 C CA . LEU C 1 960 ? 224.510 212.660 178.392 1.00 69.43 670 LEU C CA 1
ATOM 10744 C C . LEU C 1 960 ? 223.738 213.847 177.823 1.00 69.43 670 LEU C C 1
ATOM 10745 O O . LEU C 1 960 ? 223.346 214.746 178.573 1.00 69.43 670 LEU C O 1
ATOM 10750 N N . MET C 1 961 ? 223.508 213.878 176.512 1.00 73.53 671 MET C N 1
ATOM 10751 C CA . MET C 1 961 ? 222.810 215.002 175.903 1.00 73.53 671 MET C CA 1
ATOM 10752 C C . MET C 1 961 ? 221.339 214.712 175.642 1.00 73.53 671 MET C C 1
ATOM 10753 O O . MET C 1 961 ? 220.652 215.565 175.067 1.00 73.53 671 MET C O 1
ATOM 10758 N N . LYS C 1 962 ? 220.858 213.534 176.053 1.00 75.66 672 LYS C N 1
ATOM 10759 C CA . LYS C 1 962 ? 219.448 213.129 176.010 1.00 75.66 672 LYS C CA 1
ATOM 10760 C C . LYS C 1 962 ? 218.894 213.157 174.580 1.00 75.66 672 LYS C C 1
ATOM 10761 O O . LYS C 1 962 ? 218.056 213.984 174.212 1.00 75.66 672 LYS C O 1
ATOM 10767 N N . ARG C 1 963 ? 219.425 212.264 173.753 1.00 78.76 673 ARG C N 1
ATOM 10768 C CA . ARG C 1 963 ? 218.843 211.970 172.449 1.00 78.76 673 ARG C CA 1
ATOM 10769 C C . ARG C 1 963 ? 218.552 210.478 172.423 1.00 78.76 673 ARG C C 1
ATOM 10770 O O . ARG C 1 963 ? 219.425 209.672 172.089 1.00 78.76 673 ARG C O 1
ATOM 10778 N N . GLN C 1 964 ? 217.318 210.123 172.773 1.00 73.30 674 GLN C N 1
ATOM 10779 C CA . GLN C 1 964 ? 216.957 208.772 173.179 1.00 73.30 674 GLN C CA 1
ATOM 10780 C C . GLN C 1 964 ? 216.955 207.767 172.034 1.00 73.30 674 GLN C C 1
ATOM 10781 O O . GLN C 1 964 ? 217.455 206.645 172.202 1.00 73.30 674 GLN C O 1
ATOM 10787 N N . LYS C 1 965 ? 216.387 208.134 170.882 1.00 69.25 675 LYS C N 1
ATOM 10788 C CA . LYS C 1 965 ? 216.353 207.212 169.749 1.00 69.25 675 LYS C CA 1
ATOM 10789 C C . LYS C 1 965 ? 217.753 206.969 169.204 1.00 69.25 675 LYS C C 1
ATOM 10790 O O . LYS C 1 965 ? 218.075 205.853 168.778 1.00 69.25 675 LYS C O 1
ATOM 10792 N N . MET C 1 966 ? 218.610 207.990 169.261 1.00 75.93 676 MET C N 1
ATOM 10793 C CA . MET C 1 966 ? 220.017 207.789 168.944 1.00 75.93 676 MET C CA 1
ATOM 10794 C C . MET C 1 966 ? 220.693 206.864 169.942 1.00 75.93 676 MET C C 1
ATOM 10795 O O . MET C 1 966 ? 221.551 206.069 169.551 1.00 75.93 676 MET C O 1
ATOM 10800 N N . ALA C 1 967 ? 220.306 206.932 171.219 1.00 69.16 677 ALA C N 1
ATOM 10801 C CA . ALA C 1 967 ? 220.882 206.026 172.209 1.00 69.16 677 ALA C CA 1
ATOM 10802 C C . ALA C 1 967 ? 220.479 204.582 171.937 1.00 69.16 677 ALA C C 1
ATOM 10803 O O . ALA C 1 967 ? 221.318 203.672 171.992 1.00 69.16 677 ALA C O 1
ATOM 10805 N N . LEU C 1 968 ? 219.206 204.364 171.599 1.00 66.07 678 LEU C N 1
ATOM 10806 C CA . LEU C 1 968 ? 218.748 203.012 171.302 1.00 66.07 678 LEU C CA 1
ATOM 10807 C C . LEU C 1 968 ? 219.335 202.497 169.996 1.00 66.07 678 LEU C C 1
ATOM 10808 O O . LEU C 1 968 ? 219.479 201.284 169.817 1.00 66.07 678 LEU C O 1
ATOM 10813 N N . PHE C 1 969 ? 219.682 203.394 169.072 1.00 60.22 679 PHE C N 1
ATOM 10814 C CA . PHE C 1 969 ? 220.378 202.939 167.874 1.00 60.22 679 PHE C CA 1
ATOM 10815 C C . PHE C 1 969 ? 221.825 202.580 168.175 1.00 60.22 679 PHE C C 1
ATOM 10816 O O . PHE C 1 969 ? 222.320 201.541 167.727 1.00 60.22 679 PHE C O 1
ATOM 10824 N N . PHE C 1 970 ? 222.531 203.439 168.910 1.00 59.44 680 PHE C N 1
ATOM 10825 C CA . PHE C 1 970 ? 223.934 203.176 169.193 1.00 59.44 680 PHE C CA 1
ATOM 10826 C C . PHE C 1 970 ? 224.151 202.008 170.136 1.00 59.44 680 PHE C C 1
ATOM 10827 O O . PHE C 1 970 ? 225.263 201.471 170.168 1.00 59.44 680 PHE C O 1
ATOM 10835 N N . TRP C 1 971 ? 223.135 201.605 170.898 1.00 59.30 681 TRP C N 1
ATOM 10836 C CA . TRP C 1 971 ? 223.330 200.489 171.814 1.00 59.30 681 TRP C CA 1
ATOM 10837 C C . TRP C 1 971 ? 223.486 199.163 171.077 1.00 59.30 681 TRP C C 1
ATOM 10838 O O . TRP C 1 971 ? 224.295 198.321 171.479 1.00 59.30 681 TRP C O 1
ATOM 10849 N N . GLN C 1 972 ? 222.762 198.972 169.976 1.00 56.28 682 GLN C N 1
ATOM 10850 C CA . GLN C 1 972 ? 222.677 197.649 169.368 1.00 56.28 682 GLN C CA 1
ATOM 10851 C C . GLN C 1 972 ? 223.814 197.331 168.405 1.00 56.28 682 GLN C C 1
ATOM 10852 O O . GLN C 1 972 ? 223.655 196.439 167.566 1.00 56.28 682 GLN C O 1
ATOM 10858 N N . HIS C 1 973 ? 224.952 198.003 168.501 1.00 60.39 683 HIS C N 1
ATOM 10859 C CA . HIS C 1 973 ? 226.097 197.663 167.675 1.00 60.39 683 HIS C CA 1
ATOM 10860 C C . HIS C 1 973 ? 227.382 197.756 168.480 1.00 60.39 683 HIS C C 1
ATOM 10861 O O . HIS C 1 973 ? 227.524 198.591 169.376 1.00 60.39 683 HIS C O 1
ATOM 10868 N N . GLY C 1 974 ? 228.322 196.873 168.148 1.00 63.13 684 GLY C N 1
ATOM 10869 C CA . GLY C 1 974 ? 229.617 196.860 168.795 1.00 63.13 684 GLY C CA 1
ATOM 10870 C C . GLY C 1 974 ? 229.787 195.712 169.762 1.00 63.13 684 GLY C C 1
ATOM 10871 O O . GLY C 1 974 ? 229.285 194.601 169.577 1.00 63.13 684 GLY C O 1
ATOM 10872 N N . GLU C 1 975 ? 230.531 195.996 170.822 1.00 68.74 685 GLU C N 1
ATOM 10873 C CA . GLU C 1 975 ? 230.798 195.031 171.875 1.00 68.74 685 GLU C CA 1
ATOM 10874 C C . GLU C 1 975 ? 230.235 195.533 173.199 1.00 68.74 685 GLU C C 1
ATOM 10875 O O . GLU C 1 975 ? 229.966 196.725 173.369 1.00 68.74 685 GLU C O 1
ATOM 10881 N N . GLU C 1 976 ? 230.058 194.588 174.132 1.00 61.52 686 GLU C N 1
ATOM 10882 C CA . GLU C 1 976 ? 229.790 194.854 175.549 1.00 61.52 686 GLU C CA 1
ATOM 10883 C C . GLU C 1 976 ? 228.498 195.649 175.742 1.00 61.52 686 GLU C C 1
ATOM 10884 O O . GLU C 1 976 ? 228.497 196.787 176.212 1.00 61.52 686 GLU C O 1
ATOM 10890 N N . ALA C 1 977 ? 227.390 195.031 175.340 1.00 56.11 687 ALA C N 1
ATOM 10891 C CA . ALA C 1 977 ? 226.105 195.714 175.374 1.00 56.11 687 ALA C CA 1
ATOM 10892 C C . ALA C 1 977 ? 225.592 195.899 176.795 1.00 56.11 687 ALA C C 1
ATOM 10893 O O . ALA C 1 977 ? 224.983 196.928 177.102 1.00 56.11 687 ALA C O 1
ATOM 10895 N N . MET C 1 978 ? 225.817 194.914 177.670 1.00 53.55 688 MET C N 1
ATOM 10896 C CA . MET C 1 978 ? 225.248 194.989 179.010 1.00 53.55 688 MET C CA 1
ATOM 10897 C C . MET C 1 978 ? 225.947 196.030 179.866 1.00 53.55 688 MET C C 1
ATOM 10898 O O . MET C 1 978 ? 225.303 196.660 180.714 1.00 53.55 688 MET C O 1
ATOM 10903 N N . ALA C 1 979 ? 227.249 196.223 179.655 1.00 49.56 689 ALA C N 1
ATOM 10904 C CA . ALA C 1 979 ? 227.953 197.298 180.338 1.00 49.56 689 ALA C CA 1
ATOM 10905 C C . ALA C 1 979 ? 227.399 198.647 179.926 1.00 49.56 689 ALA C C 1
ATOM 10906 O O . ALA C 1 979 ? 227.158 199.509 180.776 1.00 49.56 689 ALA C O 1
ATOM 10908 N N . LYS C 1 980 ? 227.131 198.822 178.632 1.00 58.10 690 LYS C N 1
ATOM 10909 C CA . LYS C 1 980 ? 226.569 200.080 178.160 1.00 58.10 690 LYS C CA 1
ATOM 10910 C C . LYS C 1 980 ? 225.144 200.270 178.661 1.00 58.10 690 LYS C C 1
ATOM 10911 O O . LYS C 1 980 ? 224.755 201.389 179.012 1.00 58.10 690 LYS C O 1
ATOM 10917 N N . ALA C 1 981 ? 224.383 199.179 178.775 1.00 49.59 691 ALA C N 1
ATOM 10918 C CA . ALA C 1 981 ? 223.012 199.277 179.264 1.00 49.59 691 ALA C CA 1
ATOM 10919 C C . ALA C 1 981 ? 222.967 199.648 180.741 1.00 49.59 691 ALA C C 1
ATOM 10920 O O . ALA C 1 981 ? 222.176 200.509 181.146 1.00 49.59 691 ALA C O 1
ATOM 10922 N N . LEU C 1 982 ? 223.832 199.043 181.557 1.00 46.74 692 LEU C N 1
ATOM 10923 C CA . LEU C 1 982 ? 223.807 199.348 182.985 1.00 46.74 692 LEU C CA 1
ATOM 10924 C C . LEU C 1 982 ? 224.408 200.718 183.275 1.00 46.74 692 LEU C C 1
ATOM 10925 O O . LEU C 1 982 ? 223.931 201.424 184.173 1.00 46.74 692 LEU C O 1
ATOM 10930 N N . VAL C 1 983 ? 225.438 201.120 182.523 1.00 51.84 693 VAL C N 1
ATOM 10931 C CA . VAL C 1 983 ? 225.977 202.470 182.664 1.00 51.84 693 VAL C CA 1
ATOM 10932 C C . VAL C 1 983 ? 224.940 203.505 182.241 1.00 51.84 693 VAL C C 1
ATOM 10933 O O . VAL C 1 983 ? 224.786 204.548 182.891 1.00 51.84 693 VAL C O 1
ATOM 10937 N N . ALA C 1 984 ? 224.159 203.199 181.199 1.00 56.59 694 ALA C N 1
ATOM 10938 C CA . ALA C 1 984 ? 223.085 204.094 180.785 1.00 56.59 694 ALA C CA 1
ATOM 10939 C C . ALA C 1 984 ? 221.996 204.191 181.845 1.00 56.59 694 ALA C C 1
ATOM 10940 O O . ALA C 1 984 ? 221.485 205.286 182.105 1.00 56.59 694 ALA C O 1
ATOM 10942 N N . CYS C 1 985 ? 221.648 203.065 182.478 1.00 57.53 695 CYS C N 1
ATOM 10943 C CA . CYS C 1 985 ? 220.629 203.085 183.526 1.00 57.53 695 CYS C CA 1
ATOM 10944 C C . CYS C 1 985 ? 221.094 203.884 184.734 1.00 57.53 695 CYS C C 1
ATOM 10945 O O . CYS C 1 985 ? 220.323 204.674 185.301 1.00 57.53 695 CYS C O 1
ATOM 10948 N N . LYS C 1 986 ? 222.364 203.713 185.116 1.00 57.54 696 LYS C N 1
ATOM 10949 C CA . LYS C 1 986 ? 222.942 204.472 186.222 1.00 57.54 696 LYS C CA 1
ATOM 10950 C C . LYS C 1 986 ? 222.960 205.968 185.931 1.00 57.54 696 LYS C C 1
ATOM 10951 O O . LYS C 1 986 ? 222.571 206.775 186.787 1.00 57.54 696 LYS C O 1
ATOM 10957 N N . LEU C 1 987 ? 223.370 206.356 184.720 1.00 66.01 697 LEU C N 1
ATOM 10958 C CA . LEU C 1 987 ? 223.443 207.775 184.396 1.00 66.01 697 LEU C CA 1
ATOM 10959 C C . LEU C 1 987 ? 222.058 208.393 184.261 1.00 66.01 697 LEU C C 1
ATOM 10960 O O . LEU C 1 987 ? 221.861 209.552 184.644 1.00 66.01 697 LEU C O 1
ATOM 10965 N N . CYS C 1 988 ? 221.081 207.635 183.752 1.00 70.36 698 CYS C N 1
ATOM 10966 C CA . CYS C 1 988 ? 219.720 208.157 183.663 1.00 70.36 698 CYS C CA 1
ATOM 10967 C C . CYS C 1 988 ? 219.112 208.369 185.043 1.00 70.36 698 CYS C C 1
ATOM 10968 O O . CYS C 1 988 ? 218.485 209.408 185.291 1.00 70.36 698 CYS C O 1
ATOM 10971 N N . LYS C 1 989 ? 219.320 207.422 185.965 1.00 73.47 699 LYS C N 1
ATOM 10972 C CA . LYS C 1 989 ? 218.777 207.600 187.308 1.00 73.47 699 LYS C CA 1
ATOM 10973 C C . LYS C 1 989 ? 219.488 208.728 188.051 1.00 73.47 699 LYS C C 1
ATOM 10974 O O . LYS C 1 989 ? 218.845 209.501 188.780 1.00 73.47 699 LYS C O 1
ATOM 10980 N N . ALA C 1 990 ? 220.800 208.873 187.830 1.00 76.16 700 ALA C N 1
ATOM 10981 C CA . ALA C 1 990 ? 221.549 209.946 188.477 1.00 76.16 700 ALA C CA 1
ATOM 10982 C C . ALA C 1 990 ? 221.121 211.317 187.970 1.00 76.16 700 ALA C C 1
ATOM 10983 O O . ALA C 1 990 ? 220.938 212.244 188.767 1.00 76.16 700 ALA C O 1
ATOM 10985 N N . MET C 1 991 ? 220.930 211.464 186.653 1.00 87.32 701 MET C N 1
ATOM 10986 C CA . MET C 1 991 ? 220.482 212.749 186.126 1.00 87.32 701 MET C CA 1
ATOM 10987 C C . MET C 1 991 ? 219.042 213.043 186.507 1.00 87.32 701 MET C C 1
ATOM 10988 O O . MET C 1 991 ? 218.692 214.212 186.688 1.00 87.32 701 MET C O 1
ATOM 10993 N N . ALA C 1 992 ? 218.206 212.009 186.654 1.00 94.58 702 ALA C N 1
ATOM 10994 C CA . ALA C 1 992 ? 216.834 212.228 187.107 1.00 94.58 702 ALA C CA 1
ATOM 10995 C C . ALA C 1 992 ? 216.804 212.762 188.533 1.00 94.58 702 ALA C C 1
ATOM 10996 O O . ALA C 1 992 ? 216.115 213.750 188.825 1.00 94.58 702 ALA C O 1
ATOM 10998 N N . HIS C 1 993 ? 217.580 212.141 189.428 1.00 98.93 703 HIS C N 1
ATOM 10999 C CA . HIS C 1 993 ? 217.634 212.611 190.809 1.00 98.93 703 HIS C CA 1
ATOM 11000 C C . HIS C 1 993 ? 218.298 213.982 190.908 1.00 98.93 703 HIS C C 1
ATOM 11001 O O . HIS C 1 993 ? 217.911 214.807 191.746 1.00 98.93 703 HIS C O 1
ATOM 11008 N N . GLU C 1 994 ? 219.271 214.257 190.034 1.00 105.38 704 GLU C N 1
ATOM 11009 C CA . GLU C 1 994 ? 219.966 215.538 190.082 1.00 105.38 704 GLU C CA 1
ATOM 11010 C C . GLU C 1 994 ? 219.079 216.666 189.566 1.00 105.38 704 GLU C C 1
ATOM 11011 O O . GLU C 1 994 ? 219.092 217.771 190.119 1.00 105.38 704 GLU C O 1
ATOM 11017 N N . ALA C 1 995 ? 218.307 216.412 188.506 1.00 107.57 705 ALA C N 1
ATOM 11018 C CA . ALA C 1 995 ? 217.367 217.408 188.015 1.00 107.57 705 ALA C CA 1
ATOM 11019 C C . ALA C 1 995 ? 216.188 217.599 188.953 1.00 107.57 705 ALA C C 1
ATOM 11020 O O . ALA C 1 995 ? 215.617 218.693 188.992 1.00 107.57 705 ALA C O 1
ATOM 11022 N N . SER C 1 996 ? 215.812 216.566 189.709 1.00 111.51 706 SER C N 1
ATOM 11023 C CA . SER C 1 996 ? 214.818 216.768 190.753 1.00 111.51 706 SER C CA 1
ATOM 11024 C C . SER C 1 996 ? 215.392 217.534 191.938 1.00 111.51 706 SER C C 1
ATOM 11025 O O . SER C 1 996 ? 214.646 218.207 192.656 1.00 111.51 706 SER C O 1
ATOM 11028 N N . GLU C 1 997 ? 216.708 217.457 192.149 1.00 119.06 707 GLU C N 1
ATOM 11029 C CA . GLU C 1 997 ? 217.324 218.091 193.307 1.00 119.06 707 GLU C CA 1
ATOM 11030 C C . GLU C 1 997 ? 217.501 219.599 193.160 1.00 119.06 707 GLU C C 1
ATOM 11031 O O . GLU C 1 997 ? 217.758 220.272 194.162 1.00 119.06 707 GLU C O 1
ATOM 11033 N N . ILE C 1 1004 ? 211.606 217.125 182.773 1.00 120.45 714 ILE C N 1
ATOM 11034 C CA . ILE C 1 1004 ? 212.824 216.413 182.404 1.00 120.45 714 ILE C CA 1
ATOM 11035 C C . ILE C 1 1004 ? 212.987 215.167 183.265 1.00 120.45 714 ILE C C 1
ATOM 11036 O O . ILE C 1 1004 ? 213.400 214.104 182.779 1.00 120.45 714 ILE C O 1
ATOM 11041 N N . SER C 1 1005 ? 212.623 215.273 184.548 1.00 116.94 715 SER C N 1
ATOM 11042 C CA . SER C 1 1005 ? 212.857 214.195 185.506 1.00 116.94 715 SER C CA 1
ATOM 11043 C C . SER C 1 1005 ? 211.994 212.976 185.205 1.00 116.94 715 SER C C 1
ATOM 11044 O O . SER C 1 1005 ? 212.461 211.837 185.323 1.00 116.94 715 SER C O 1
ATOM 11047 N N . GLN C 1 1006 ? 210.743 213.200 184.796 1.00 118.93 716 GLN C N 1
ATOM 11048 C CA . GLN C 1 1006 ? 209.869 212.097 184.413 1.00 118.93 716 GLN C CA 1
ATOM 11049 C C . GLN C 1 1006 ? 210.373 211.402 183.151 1.00 118.93 716 GLN C C 1
ATOM 11050 O O . GLN C 1 1006 ? 210.316 210.166 183.058 1.00 118.93 716 GLN C O 1
ATOM 11052 N N . GLU C 1 1007 ? 210.891 212.177 182.192 1.00 112.88 717 GLU C N 1
ATOM 11053 C CA . GLU C 1 1007 ? 211.486 211.608 180.987 1.00 112.88 717 GLU C CA 1
ATOM 11054 C C . GLU C 1 1007 ? 212.706 210.757 181.315 1.00 112.88 717 GLU C C 1
ATOM 11055 O O . GLU C 1 1007 ? 212.876 209.662 180.761 1.00 112.88 717 GLU C O 1
ATOM 11061 N N . LEU C 1 1008 ? 213.555 211.235 182.227 1.00 102.19 718 LEU C N 1
ATOM 11062 C CA . LEU C 1 1008 ? 214.759 210.486 182.562 1.00 102.19 718 LEU C CA 1
ATOM 11063 C C . LEU C 1 1008 ? 214.430 209.241 183.376 1.00 102.19 718 LEU C C 1
ATOM 11064 O O . LEU C 1 1008 ? 215.105 208.212 183.241 1.00 102.19 718 LEU C O 1
ATOM 11069 N N . ASN C 1 1009 ? 213.378 209.303 184.199 1.00 101.23 719 ASN C N 1
ATOM 11070 C CA . ASN C 1 1009 ? 212.900 208.106 184.883 1.00 101.23 719 ASN C CA 1
ATOM 11071 C C . ASN C 1 1009 ? 212.368 207.073 183.899 1.00 101.23 719 ASN C C 1
ATOM 11072 O O . ASN C 1 1009 ? 212.648 205.872 184.047 1.00 101.23 719 ASN C O 1
ATOM 11077 N N . HIS C 1 1010 ? 211.633 207.526 182.878 1.00 96.09 720 HIS C N 1
ATOM 11078 C CA . HIS C 1 1010 ? 211.166 206.628 181.827 1.00 96.09 720 HIS C CA 1
ATOM 11079 C C . HIS C 1 1010 ? 212.325 206.006 181.049 1.00 96.09 720 HIS C C 1
ATOM 11080 O O . HIS C 1 1010 ? 212.283 204.814 180.720 1.00 96.09 720 HIS C O 1
ATOM 11087 N N . ASN C 1 1011 ? 213.377 206.783 180.786 1.00 88.96 721 ASN C N 1
ATOM 11088 C CA . ASN C 1 1011 ? 214.517 206.256 180.038 1.00 88.96 721 ASN C CA 1
ATOM 11089 C C . ASN C 1 1011 ? 215.312 205.251 180.865 1.00 88.96 721 ASN C C 1
ATOM 11090 O O . ASN C 1 1011 ? 215.802 204.241 180.333 1.00 88.96 721 ASN C O 1
ATOM 11095 N N . SER C 1 1012 ? 215.446 205.510 182.169 1.00 79.71 722 SER C N 1
ATOM 11096 C CA . SER C 1 1012 ? 216.086 204.546 183.057 1.00 79.71 722 SER C CA 1
ATOM 11097 C C . SER C 1 1012 ? 215.292 203.249 183.121 1.00 79.71 722 SER C C 1
ATOM 11098 O O . SER C 1 1012 ? 215.878 202.157 183.107 1.00 79.71 722 SER C O 1
ATOM 11101 N N . ARG C 1 1013 ? 213.957 203.351 183.153 1.00 75.03 723 ARG C N 1
ATOM 11102 C CA . ARG C 1 1013 ? 213.119 202.156 183.129 1.00 75.03 723 ARG C CA 1
ATOM 11103 C C . ARG C 1 1013 ? 213.268 201.390 181.818 1.00 75.03 723 ARG C C 1
ATOM 11104 O O . ARG C 1 1013 ? 213.271 200.151 181.814 1.00 75.03 723 ARG C O 1
ATOM 11106 N N . ASP C 1 1014 ? 213.480 202.141 180.730 1.00 77.01 724 ASP C N 1
ATOM 11107 C CA . ASP C 1 1014 ? 213.625 201.509 179.390 1.00 77.01 724 ASP C CA 1
ATOM 11108 C C . ASP C 1 1014 ? 214.938 200.728 179.314 1.00 77.01 724 ASP C C 1
ATOM 11109 O O . ASP C 1 1014 ? 214.883 199.514 179.070 1.00 77.01 724 ASP C O 1
ATOM 11114 N N . PHE C 1 1015 ? 216.073 201.389 179.522 1.00 67.89 725 PHE C N 1
ATOM 11115 C CA . PHE C 1 1015 ? 217.336 200.635 179.371 1.00 67.89 725 PHE C CA 1
ATOM 11116 C C . PHE C 1 1015 ? 217.280 199.508 180.394 1.00 67.89 725 PHE C C 1
ATOM 11117 O O . PHE C 1 1015 ? 217.709 198.396 180.090 1.00 67.89 725 PHE C O 1
ATOM 11125 N N . GLY C 1 1016 ? 216.738 199.799 181.572 1.00 67.64 726 GLY C N 1
ATOM 11126 C CA . GLY C 1 1016 ? 216.690 198.783 182.634 1.00 67.64 726 GLY C CA 1
ATOM 11127 C C . GLY C 1 1016 ? 215.875 197.584 182.206 1.00 67.64 726 GLY C C 1
ATOM 11128 O O . GLY C 1 1016 ? 216.354 196.459 182.400 1.00 67.64 726 GLY C O 1
ATOM 11129 N N . GLN C 1 1017 ? 214.721 197.797 181.584 1.00 67.16 727 GLN C N 1
ATOM 11130 C CA . GLN C 1 1017 ? 213.974 196.625 181.075 1.00 67.16 727 GLN C CA 1
ATOM 11131 C C . GLN C 1 1017 ? 214.820 195.932 180.004 1.00 67.16 727 GLN C C 1
ATOM 11132 O O . GLN C 1 1017 ? 214.910 194.689 180.044 1.00 67.16 727 GLN C O 1
ATOM 11138 N N . LEU C 1 1018 ? 215.458 196.693 179.108 1.00 69.10 728 LEU C N 1
ATOM 11139 C CA . LEU C 1 1018 ? 216.194 196.037 177.990 1.00 69.10 728 LEU C CA 1
ATOM 11140 C C . LEU C 1 1018 ? 217.348 195.185 178.528 1.00 69.10 728 LEU C C 1
ATOM 11141 O O . LEU C 1 1018 ? 217.503 194.052 178.053 1.00 69.10 728 LEU C O 1
ATOM 11146 N N . ALA C 1 1019 ? 218.101 195.683 179.502 1.00 57.19 729 ALA C N 1
ATOM 11147 C CA . ALA C 1 1019 ? 219.263 194.896 179.946 1.00 57.19 729 ALA C CA 1
ATOM 11148 C C . ALA C 1 1019 ? 218.749 193.586 180.509 1.00 57.19 729 ALA C C 1
ATOM 11149 O O . ALA C 1 1019 ? 219.359 192.557 180.223 1.00 57.19 729 ALA C O 1
ATOM 11151 N N . VAL C 1 1020 ? 217.654 193.620 181.257 1.00 54.86 730 VAL C N 1
ATOM 11152 C CA . VAL C 1 1020 ? 217.197 192.353 181.895 1.00 54.86 730 VAL C CA 1
ATOM 11153 C C . VAL C 1 1020 ? 216.850 191.344 180.799 1.00 54.86 730 VAL C C 1
ATOM 11154 O O . VAL C 1 1020 ? 217.217 190.167 180.943 1.00 54.86 730 VAL C O 1
ATOM 11158 N N . GLU C 1 1021 ? 216.209 191.790 179.721 1.00 58.96 731 GLU C N 1
ATOM 11159 C CA . GLU C 1 1021 ? 215.760 190.842 178.665 1.00 58.96 731 GLU C CA 1
ATOM 11160 C C . GLU C 1 1021 ? 216.965 190.144 178.024 1.00 58.96 731 GLU C C 1
ATOM 11161 O O . GLU C 1 1021 ? 216.862 188.948 177.738 1.00 58.96 731 GLU C O 1
ATOM 11163 N N . LEU C 1 1022 ? 218.056 190.871 177.785 1.00 60.59 732 LEU C N 1
ATOM 11164 C CA . LEU C 1 1022 ? 219.208 190.246 177.094 1.00 60.59 732 LEU C CA 1
ATOM 11165 C C . LEU C 1 1022 ? 219.673 189.106 177.985 1.00 60.59 732 LEU C C 1
ATOM 11166 O O . LEU C 1 1022 ? 219.952 188.036 177.453 1.00 60.59 732 LEU C O 1
ATOM 11171 N N . LEU C 1 1023 ? 219.694 189.329 179.300 1.00 59.56 733 LEU C N 1
ATOM 11172 C CA . LEU C 1 1023 ? 220.086 188.243 180.233 1.00 59.56 733 LEU C CA 1
ATOM 11173 C C . LEU C 1 1023 ? 219.064 187.126 180.086 1.00 59.56 733 LEU C C 1
ATOM 11174 O O . LEU C 1 1023 ? 219.470 185.965 180.125 1.00 59.56 733 LEU C O 1
ATOM 11179 N N . ASP C 1 1024 ? 217.789 187.467 179.916 1.00 66.45 734 ASP C N 1
ATOM 11180 C CA . ASP C 1 1024 ? 216.790 186.372 179.866 1.00 66.45 734 ASP C CA 1
ATOM 11181 C C . ASP C 1 1024 ? 217.128 185.488 178.674 1.00 66.45 734 ASP C C 1
ATOM 11182 O O . ASP C 1 1024 ? 217.150 184.260 178.835 1.00 66.45 734 ASP C O 1
ATOM 11187 N N . GLN C 1 1025 ? 217.430 186.111 177.539 1.00 74.06 735 GLN C N 1
ATOM 11188 C CA . GLN C 1 1025 ? 217.800 185.322 176.342 1.00 74.06 735 GLN C CA 1
ATOM 11189 C C . GLN C 1 1025 ? 219.144 184.663 176.633 1.00 74.06 735 GLN C C 1
ATOM 11190 O O . GLN C 1 1025 ? 219.269 183.458 176.373 1.00 74.06 735 GLN C O 1
ATOM 11196 N N . SER C 1 1026 ? 220.107 185.415 177.175 1.00 83.94 736 SER C N 1
ATOM 11197 C CA . SER C 1 1026 ? 221.403 184.763 177.348 1.00 83.94 736 SER C CA 1
ATOM 11198 C C . SER C 1 1026 ? 221.340 183.636 178.369 1.00 83.94 736 SER C C 1
ATOM 11199 O O . SER C 1 1026 ? 222.209 182.758 178.378 1.00 83.94 736 SER C O 1
ATOM 11202 N N . TYR C 1 1027 ? 220.337 183.642 179.245 1.00 86.79 737 TYR C N 1
ATOM 11203 C CA . TYR C 1 1027 ? 220.147 182.475 180.097 1.00 86.79 737 TYR C CA 1
ATOM 11204 C C . TYR C 1 1027 ? 219.311 181.413 179.403 1.00 86.79 737 TYR C C 1
ATOM 11205 O O . TYR C 1 1027 ? 219.497 180.219 179.658 1.00 86.79 737 TYR C O 1
ATOM 11214 N N . LYS C 1 1028 ? 218.386 181.825 178.528 1.00 88.62 738 LYS C N 1
ATOM 11215 C CA . LYS C 1 1028 ? 217.583 180.865 177.784 1.00 88.62 738 LYS C CA 1
ATOM 11216 C C . LYS C 1 1028 ? 218.409 180.071 176.786 1.00 88.62 738 LYS C C 1
ATOM 11217 O O . LYS C 1 1028 ? 218.030 178.947 176.445 1.00 88.62 738 LYS C O 1
ATOM 11219 N N . GLN C 1 1029 ? 219.528 180.618 176.317 1.00 95.81 739 GLN C N 1
ATOM 11220 C CA . GLN C 1 1029 ? 220.373 179.828 175.430 1.00 95.81 739 GLN C CA 1
ATOM 11221 C C . GLN C 1 1029 ? 221.321 178.895 176.179 1.00 95.81 739 GLN C C 1
ATOM 11222 O O . GLN C 1 1029 ? 221.359 177.696 175.887 1.00 95.81 739 GLN C O 1
ATOM 11228 N N . ASP C 1 1030 ? 222.087 179.412 177.136 1.00 101.99 740 ASP C N 1
ATOM 11229 C CA . ASP C 1 1030 ? 223.127 178.629 177.791 1.00 101.99 740 ASP C CA 1
ATOM 11230 C C . ASP C 1 1030 ? 223.259 179.132 179.227 1.00 101.99 740 ASP C C 1
ATOM 11231 O O . ASP C 1 1030 ? 222.662 180.141 179.605 1.00 101.99 740 ASP C O 1
ATOM 11236 N N . GLU C 1 1031 ? 224.075 178.420 180.006 1.00 108.04 741 GLU C N 1
ATOM 11237 C CA . GLU C 1 1031 ? 224.254 178.780 181.428 1.00 108.04 741 GLU C CA 1
ATOM 11238 C C . GLU C 1 1031 ? 225.740 178.904 181.734 1.00 108.04 741 GLU C C 1
ATOM 11239 O O . GLU C 1 1031 ? 226.128 179.921 182.315 1.00 108.04 741 GLU C O 1
ATOM 11245 N N . GLN C 1 1032 ? 226.541 177.905 181.370 1.00 108.61 742 GLN C N 1
ATOM 11246 C CA . GLN C 1 1032 ? 227.961 177.963 181.800 1.00 108.61 742 GLN C CA 1
ATOM 11247 C C . GLN C 1 1032 ? 228.613 179.217 181.214 1.00 108.61 742 GLN C C 1
ATOM 11248 O O . GLN C 1 1032 ? 229.259 179.957 181.981 1.00 108.61 742 GLN C O 1
ATOM 11250 N N . LEU C 1 1033 ? 228.428 179.478 179.921 1.00 95.06 743 LEU C N 1
ATOM 11251 C CA . LEU C 1 1033 ? 228.990 180.739 179.375 1.00 95.06 743 LEU C CA 1
ATOM 11252 C C . LEU C 1 1033 ? 228.199 181.920 179.939 1.00 95.06 743 LEU C C 1
ATOM 11253 O O . LEU C 1 1033 ? 228.782 183.006 180.082 1.00 95.06 743 LEU C O 1
ATOM 11258 N N . ALA C 1 1034 ? 226.922 181.712 180.256 1.00 95.08 744 ALA C N 1
ATOM 11259 C CA . ALA C 1 1034 ? 226.096 182.852 180.704 1.00 95.08 744 ALA C CA 1
ATOM 11260 C C . ALA C 1 1034 ? 226.685 183.388 181.996 1.00 95.08 744 ALA C C 1
ATOM 11261 O O . ALA C 1 1034 ? 226.785 184.611 182.158 1.00 95.08 744 ALA C O 1
ATOM 11263 N N . MET C 1 1035 ? 227.099 182.474 182.858 1.00 94.29 745 MET C N 1
ATOM 11264 C CA . MET C 1 1035 ? 227.703 182.911 184.129 1.00 94.29 745 MET C CA 1
ATOM 11265 C C . MET C 1 1035 ? 228.954 183.719 183.787 1.00 94.29 745 MET C C 1
ATOM 11266 O O . MET C 1 1035 ? 229.193 184.745 184.451 1.00 94.29 745 MET C O 1
ATOM 11271 N N . LYS C 1 1036 ? 229.699 183.314 182.761 1.00 83.65 746 LYS C N 1
ATOM 11272 C CA . LYS C 1 1036 ? 230.974 184.021 182.488 1.00 83.65 746 LYS C CA 1
ATOM 11273 C C . LYS C 1 1036 ? 230.675 185.484 182.191 1.00 83.65 746 LYS C C 1
ATOM 11274 O O . LYS C 1 1036 ? 231.414 186.349 182.684 1.00 83.65 746 LYS C O 1
ATOM 11276 N N . LEU C 1 1037 ? 229.599 185.751 181.455 1.00 78.17 747 LEU C N 1
ATOM 11277 C CA . LEU C 1 1037 ? 229.358 187.157 181.056 1.00 78.17 747 LEU C CA 1
ATOM 11278 C C . LEU C 1 1037 ? 229.212 187.996 182.319 1.00 78.17 747 LEU C C 1
ATOM 11279 O O . LEU C 1 1037 ? 229.836 189.052 182.387 1.00 78.17 747 LEU C O 1
ATOM 11284 N N . LEU C 1 1038 ? 228.444 187.535 183.296 1.00 68.91 748 LEU C N 1
ATOM 11285 C CA . LEU C 1 1038 ? 228.260 188.428 184.458 1.00 68.91 748 LEU C CA 1
ATOM 11286 C C . LEU C 1 1038 ? 229.590 188.603 185.181 1.00 68.91 748 LEU C C 1
ATOM 11287 O O . LEU C 1 1038 ? 229.901 189.732 185.578 1.00 68.91 748 LEU C O 1
ATOM 11292 N N . THR C 1 1039 ? 230.347 187.531 185.342 1.00 72.26 749 THR C N 1
ATOM 11293 C CA . THR C 1 1039 ? 231.580 187.617 186.163 1.00 72.26 749 THR C CA 1
ATOM 11294 C C . THR C 1 1039 ? 232.762 188.395 185.575 1.00 72.26 749 THR C C 1
ATOM 11295 O O . THR C 1 1039 ? 233.441 189.063 186.367 1.00 72.26 749 THR C O 1
ATOM 11299 N N . TYR C 1 1040 ? 233.015 188.338 184.265 1.00 71.48 750 TYR C N 1
ATOM 11300 C CA . TYR C 1 1040 ? 234.290 188.897 183.725 1.00 71.48 750 TYR C CA 1
ATOM 11301 C C . TYR C 1 1040 ? 234.490 190.359 184.087 1.00 71.48 750 TYR C C 1
ATOM 11302 O O . TYR C 1 1040 ? 233.527 191.128 184.109 1.00 71.48 750 TYR C O 1
ATOM 11311 N N . GLU C 1 1041 ? 235.736 190.711 184.386 1.00 71.65 751 GLU C N 1
ATOM 11312 C CA . GLU C 1 1041 ? 236.033 192.110 184.767 1.00 71.65 751 GLU C CA 1
ATOM 11313 C C . GLU C 1 1041 ? 236.173 192.924 183.495 1.00 71.65 751 GLU C C 1
ATOM 11314 O O . GLU C 1 1041 ? 237.043 192.602 182.686 1.00 71.65 751 GLU C O 1
ATOM 11316 N N . LEU C 1 1042 ? 235.375 193.968 183.356 1.00 65.42 752 LEU C N 1
ATOM 11317 C CA . LEU C 1 1042 ? 235.573 194.818 182.169 1.00 65.42 752 LEU C CA 1
ATOM 11318 C C . LEU C 1 1042 ? 236.951 195.436 182.329 1.00 65.42 752 LEU C C 1
ATOM 11319 O O . LEU C 1 1042 ? 237.323 195.723 183.472 1.00 65.42 752 LEU C O 1
ATOM 11324 N N . LYS C 1 1043 ? 237.702 195.581 181.247 1.00 57.49 753 LYS C N 1
ATOM 11325 C CA . LYS C 1 1043 ? 238.992 196.296 181.373 1.00 57.49 753 LYS C CA 1
ATOM 11326 C C . LYS C 1 1043 ? 238.795 197.714 180.847 1.00 57.49 753 LYS C C 1
ATOM 11327 O O . LYS C 1 1043 ? 239.781 198.458 180.774 1.00 57.49 753 LYS C O 1
ATOM 11329 N N . ASN C 1 1044 ? 237.565 198.056 180.470 1.00 51.90 754 ASN C N 1
ATOM 11330 C CA . ASN C 1 1044 ? 237.317 199.392 179.882 1.00 51.90 754 ASN C CA 1
ATOM 11331 C C . ASN C 1 1044 ? 236.528 200.264 180.849 1.00 51.90 754 ASN C C 1
ATOM 11332 O O . ASN C 1 1044 ? 236.993 201.369 181.154 1.00 51.90 754 ASN C O 1
ATOM 11337 N N . TRP C 1 1045 ? 235.399 199.767 181.339 1.00 53.36 755 TRP C N 1
ATOM 11338 C CA . TRP C 1 1045 ? 234.537 200.628 182.178 1.00 53.36 755 TRP C CA 1
ATOM 11339 C C . TRP C 1 1045 ? 235.016 200.639 183.626 1.00 53.36 755 TRP C C 1
ATOM 11340 O O . TRP C 1 1045 ? 234.292 200.117 184.478 1.00 53.36 755 TRP C O 1
ATOM 11351 N N . SER C 1 1046 ? 236.193 201.191 183.895 1.00 56.86 756 SER C N 1
ATOM 11352 C CA . SER C 1 1046 ? 236.670 201.385 185.292 1.00 56.86 756 SER C CA 1
ATOM 11353 C C . SER C 1 1046 ? 236.701 200.136 186.166 1.00 56.86 756 SER C C 1
ATOM 11354 O O . SER C 1 1046 ? 236.227 200.213 187.299 1.00 56.86 756 SER C O 1
ATOM 11357 N N . ASN C 1 1047 ? 237.199 199.025 185.657 1.00 62.37 757 ASN C N 1
ATOM 11358 C CA . ASN C 1 1047 ? 237.407 197.842 186.530 1.00 62.37 757 ASN C CA 1
ATOM 11359 C C . ASN C 1 1047 ? 236.164 197.508 187.362 1.00 62.37 757 ASN C C 1
ATOM 11360 O O . ASN C 1 1047 ? 236.285 197.491 188.589 1.00 62.37 757 ASN C O 1
ATOM 11365 N N . ALA C 1 1048 ? 235.023 197.249 186.727 1.00 61.16 758 ALA C N 1
ATOM 11366 C CA . ALA C 1 1048 ? 233.814 196.851 187.477 1.00 61.16 758 ALA C CA 1
ATOM 11367 C C . ALA C 1 1048 ? 233.256 195.537 186.935 1.00 61.16 758 ALA C C 1
ATOM 11368 O O . ALA C 1 1048 ? 233.588 195.211 185.792 1.00 61.16 758 ALA C O 1
ATOM 11370 N N . THR C 1 1049 ? 232.501 194.768 187.493 1.00 65.64 759 THR C N 1
ATOM 11371 C CA . THR C 1 1049 ? 231.883 193.558 186.912 1.00 65.64 759 THR C CA 1
ATOM 11372 C C . THR C 1 1049 ? 230.419 193.841 186.818 1.00 65.64 759 THR C C 1
ATOM 11373 O O . THR C 1 1049 ? 229.884 194.526 187.678 1.00 65.64 759 THR C O 1
ATOM 11377 N N . CYS C 1 1050 ? 229.692 193.306 186.004 1.00 58.70 760 CYS C N 1
ATOM 11378 C CA . CYS C 1 1050 ? 228.339 193.696 185.627 1.00 58.70 760 CYS C CA 1
ATOM 11379 C C . CYS C 1 1050 ? 227.393 193.603 186.813 1.00 58.70 760 CYS C C 1
ATOM 11380 O O . CYS C 1 1050 ? 226.414 194.354 186.894 1.00 58.70 760 CYS C O 1
ATOM 11383 N N . LEU C 1 1051 ? 227.692 192.712 187.755 1.00 54.90 761 LEU C N 1
ATOM 11384 C CA . LEU C 1 1051 ? 226.823 192.518 188.906 1.00 54.90 761 LEU C CA 1
ATOM 11385 C C . LEU C 1 1051 ? 226.941 193.685 189.877 1.00 54.90 761 LEU C C 1
ATOM 11386 O O . LEU C 1 1051 ? 225.941 194.131 190.454 1.00 54.90 761 LEU C O 1
ATOM 11391 N N . GLN C 1 1052 ? 228.160 194.204 190.052 1.00 60.62 762 GLN C N 1
ATOM 11392 C CA . GLN C 1 1052 ? 228.366 195.368 190.903 1.00 60.62 762 GLN C CA 1
ATOM 11393 C C . GLN C 1 1052 ? 227.723 196.612 190.317 1.00 60.62 762 GLN C C 1
ATOM 11394 O O . GLN C 1 1052 ? 227.185 197.435 191.063 1.00 60.62 762 GLN C O 1
ATOM 11400 N N . LEU C 1 1053 ? 227.754 196.759 188.991 1.00 57.16 763 LEU C N 1
ATOM 11401 C CA . LEU C 1 1053 ? 227.042 197.864 188.362 1.00 57.16 763 LEU C CA 1
ATOM 11402 C C . LEU C 1 1053 ? 225.539 197.663 188.433 1.00 57.16 763 LEU C C 1
ATOM 11403 O O . LEU C 1 1053 ? 224.785 198.642 188.437 1.00 57.16 763 LEU C O 1
ATOM 11408 N N . ALA C 1 1054 ? 225.083 196.411 188.492 1.00 53.41 764 ALA C N 1
ATOM 11409 C CA . ALA C 1 1054 ? 223.665 196.148 188.683 1.00 53.41 764 ALA C CA 1
ATOM 11410 C C . ALA C 1 1054 ? 223.184 196.533 190.071 1.00 53.41 764 ALA C C 1
ATOM 11411 O O . ALA C 1 1054 ? 222.106 197.122 190.199 1.00 53.41 764 ALA C O 1
ATOM 11413 N N . VAL C 1 1055 ? 223.956 196.214 191.105 1.00 53.47 765 VAL C N 1
ATOM 11414 C CA . VAL C 1 1055 ? 223.548 196.566 192.461 1.00 53.47 765 VAL C CA 1
ATOM 11415 C C . VAL C 1 1055 ? 223.726 198.058 192.712 1.00 53.47 765 VAL C C 1
ATOM 11416 O O . VAL C 1 1055 ? 222.869 198.702 193.327 1.00 53.47 765 VAL C O 1
ATOM 11420 N N . ALA C 1 1056 ? 224.808 198.649 192.193 1.00 53.66 766 ALA C N 1
ATOM 11421 C CA . ALA C 1 1056 ? 225.088 200.061 192.439 1.00 53.66 766 ALA C CA 1
ATOM 11422 C C . ALA C 1 1056 ? 224.128 200.996 191.713 1.00 53.66 766 ALA C C 1
ATOM 11423 O O . ALA C 1 1056 ? 224.130 202.197 191.995 1.00 53.66 766 ALA C O 1
ATOM 11425 N N . ALA C 1 1057 ? 223.322 200.486 190.788 1.00 50.38 767 ALA C N 1
ATOM 11426 C CA . ALA C 1 1057 ? 222.228 201.255 190.217 1.00 50.38 767 ALA C CA 1
ATOM 11427 C C . ALA C 1 1057 ? 220.893 200.941 190.875 1.00 50.38 767 ALA C C 1
ATOM 11428 O O . ALA C 1 1057 ? 219.870 201.471 190.427 1.00 50.38 767 ALA C O 1
ATOM 11430 N N . LYS C 1 1058 ? 220.896 200.087 191.904 1.00 54.56 768 LYS C N 1
ATOM 11431 C CA . LYS C 1 1058 ? 219.733 199.760 192.740 1.00 54.56 768 LYS C CA 1
ATOM 11432 C C . LYS C 1 1058 ? 218.584 199.184 191.917 1.00 54.56 768 LYS C C 1
ATOM 11433 O O . LYS C 1 1058 ? 217.410 199.479 192.145 1.00 54.56 768 LYS C O 1
ATOM 11435 N N . HIS C 1 1059 ? 218.933 198.346 190.950 1.00 58.94 769 HIS C N 1
ATOM 11436 C CA . HIS C 1 1059 ? 217.961 197.750 190.039 1.00 58.94 769 HIS C CA 1
ATOM 11437 C C . HIS C 1 1059 ? 217.505 196.425 190.636 1.00 58.94 769 HIS C C 1
ATOM 11438 O O . HIS C 1 1059 ? 218.244 195.440 190.626 1.00 58.94 769 HIS C O 1
ATOM 11445 N N . ARG C 1 1060 ? 216.274 196.394 191.144 1.00 63.89 770 ARG C N 1
ATOM 11446 C CA . ARG C 1 1060 ? 215.797 195.232 191.881 1.00 63.89 770 ARG C CA 1
ATOM 11447 C C . ARG C 1 1060 ? 215.387 194.071 190.988 1.00 63.89 770 ARG C C 1
ATOM 11448 O O . ARG C 1 1060 ? 215.146 192.975 191.501 1.00 63.89 770 ARG C O 1
ATOM 11450 N N . ASP C 1 1061 ? 215.293 194.273 189.675 1.00 68.37 771 ASP C N 1
ATOM 11451 C CA . ASP C 1 1061 ? 214.834 193.201 188.802 1.00 68.37 771 ASP C CA 1
ATOM 11452 C C . ASP C 1 1061 ? 215.956 192.313 188.290 1.00 68.37 771 ASP C C 1
ATOM 11453 O O . ASP C 1 1061 ? 215.727 191.115 188.101 1.00 68.37 771 ASP C O 1
ATOM 11458 N N . PHE C 1 1062 ? 217.143 192.867 188.052 1.00 67.03 772 PHE C N 1
ATOM 11459 C CA . PHE C 1 1062 ? 218.257 192.102 187.506 1.00 67.03 772 PHE C CA 1
ATOM 11460 C C . PHE C 1 1062 ? 218.754 191.061 188.498 1.00 67.03 772 PHE C C 1
ATOM 11461 O O . PHE C 1 1062 ? 219.074 189.933 188.112 1.00 67.03 772 PHE C O 1
ATOM 11469 N N . ILE C 1 1063 ? 218.831 191.435 189.776 1.00 64.57 773 ILE C N 1
ATOM 11470 C CA . ILE C 1 1063 ? 219.235 190.489 190.806 1.00 64.57 773 ILE C CA 1
ATOM 11471 C C . ILE C 1 1063 ? 218.146 189.448 191.011 1.00 64.57 773 ILE C C 1
ATOM 11472 O O . ILE C 1 1063 ? 218.433 188.283 191.316 1.00 64.57 773 ILE C O 1
ATOM 11477 N N . ALA C 1 1064 ? 216.888 189.824 190.782 1.00 71.52 774 ALA C N 1
ATOM 11478 C CA . ALA C 1 1064 ? 215.747 188.932 190.930 1.00 71.52 774 ALA C CA 1
ATOM 11479 C C . ALA C 1 1064 ? 215.714 187.822 189.896 1.00 71.52 774 ALA C C 1
ATOM 11480 O O . ALA C 1 1064 ? 214.927 186.883 190.053 1.00 71.52 774 ALA C O 1
ATOM 11482 N N . HIS C 1 1065 ? 216.530 187.905 188.849 1.00 70.52 775 HIS C N 1
ATOM 11483 C CA . HIS C 1 1065 ? 216.607 186.844 187.864 1.00 70.52 775 HIS C CA 1
ATOM 11484 C C . HIS C 1 1065 ? 217.273 185.611 188.471 1.00 70.52 775 HIS C C 1
ATOM 11485 O O . HIS C 1 1065 ? 218.060 185.697 189.417 1.00 70.52 775 HIS C O 1
ATOM 11492 N N . THR C 1 1066 ? 216.927 184.447 187.910 1.00 74.93 776 THR C N 1
ATOM 11493 C CA . THR C 1 1066 ? 217.327 183.165 188.482 1.00 74.93 776 THR C CA 1
ATOM 11494 C C . THR C 1 1066 ? 218.833 182.941 188.377 1.00 74.93 776 THR C C 1
ATOM 11495 O O . THR C 1 1066 ? 219.445 182.381 189.296 1.00 74.93 776 THR C O 1
ATOM 11499 N N . CYS C 1 1067 ? 219.447 183.402 187.282 1.00 75.05 777 CYS C N 1
ATOM 11500 C CA . CYS C 1 1067 ? 220.879 183.189 187.076 1.00 75.05 777 CYS C CA 1
ATOM 11501 C C . CYS C 1 1067 ? 221.713 183.950 188.100 1.00 75.05 777 CYS C C 1
ATOM 11502 O O . CYS C 1 1067 ? 222.738 183.441 188.575 1.00 75.05 777 CYS C O 1
ATOM 11505 N N . SER C 1 1068 ? 221.264 185.145 188.487 1.00 70.81 778 SER C N 1
ATOM 11506 C CA . SER C 1 1068 ? 221.973 185.902 189.511 1.00 70.81 778 SER C CA 1
ATOM 11507 C C . SER C 1 1068 ? 221.864 185.229 190.873 1.00 70.81 778 SER C C 1
ATOM 11508 O O . SER C 1 1068 ? 222.838 185.199 191.633 1.00 70.81 778 SER C O 1
ATOM 11511 N N . GLN C 1 1069 ? 220.701 184.658 191.187 1.00 70.32 779 GLN C N 1
ATOM 11512 C CA . GLN C 1 1069 ? 220.564 183.943 192.448 1.00 70.32 779 GLN C CA 1
ATOM 11513 C C . GLN C 1 1069 ? 221.387 182.660 192.465 1.00 70.32 779 GLN C C 1
ATOM 11514 O O . GLN C 1 1069 ? 221.945 182.306 193.511 1.00 70.32 779 GLN C O 1
ATOM 11520 N N . MET C 1 1070 ? 221.504 181.973 191.325 1.00 72.34 780 MET C N 1
ATOM 11521 C CA . MET C 1 1070 ? 222.351 180.784 191.272 1.00 72.34 780 MET C CA 1
ATOM 11522 C C . MET C 1 1070 ? 223.820 181.144 191.434 1.00 72.34 780 MET C C 1
ATOM 11523 O O . MET C 1 1070 ? 224.572 180.432 192.115 1.00 72.34 780 MET C O 1
ATOM 11528 N N . LEU C 1 1071 ? 224.239 182.261 190.836 1.00 71.58 781 LEU C N 1
ATOM 11529 C CA . LEU C 1 1071 ? 225.621 182.704 190.986 1.00 71.58 781 LEU C CA 1
ATOM 11530 C C . LEU C 1 1071 ? 225.914 183.139 192.417 1.00 71.58 781 LEU C C 1
ATOM 11531 O O . LEU C 1 1071 ? 226.996 182.857 192.948 1.00 71.58 781 LEU C O 1
ATOM 11536 N N . LEU C 1 1072 ? 224.948 183.786 193.073 1.00 69.20 782 LEU C N 1
ATOM 11537 C CA . LEU C 1 1072 ? 225.133 184.145 194.474 1.00 69.20 782 LEU C CA 1
ATOM 11538 C C . LEU C 1 1072 ? 225.144 182.924 195.383 1.00 69.20 782 LEU C C 1
ATOM 11539 O O . LEU C 1 1072 ? 225.860 182.919 196.388 1.00 69.20 782 LEU C O 1
ATOM 11544 N N . THR C 1 1073 ? 224.392 181.875 195.046 1.00 71.49 783 THR C N 1
ATOM 11545 C CA . THR C 1 1073 ? 224.437 180.666 195.861 1.00 71.49 783 THR C CA 1
ATOM 11546 C C . THR C 1 1073 ? 225.768 179.941 195.693 1.00 71.49 783 THR C C 1
ATOM 11547 O O . THR C 1 1073 ? 226.346 179.460 196.678 1.00 71.49 783 THR C O 1
ATOM 11551 N N . ASP C 1 1074 ? 226.295 179.892 194.465 1.00 74.96 784 ASP C N 1
ATOM 11552 C CA . ASP C 1 1074 ? 227.632 179.335 194.272 1.00 74.96 784 ASP C CA 1
ATOM 11553 C C . ASP C 1 1074 ? 228.731 180.187 194.895 1.00 74.96 784 ASP C C 1
ATOM 11554 O O . ASP C 1 1074 ? 229.787 179.648 195.238 1.00 74.96 784 ASP C O 1
ATOM 11559 N N . MET C 1 1075 ? 228.524 181.496 195.042 1.00 70.26 785 MET C N 1
ATOM 11560 C CA . MET C 1 1075 ? 229.450 182.264 195.866 1.00 70.26 785 MET C CA 1
ATOM 11561 C C . MET C 1 1075 ? 229.297 181.930 197.342 1.00 70.26 785 MET C C 1
ATOM 11562 O O . MET C 1 1075 ? 230.299 181.836 198.058 1.00 70.26 785 MET C O 1
ATOM 11567 N N . TRP C 1 1076 ? 228.057 181.746 197.799 1.00 62.34 786 TRP C N 1
ATOM 11568 C CA . TRP C 1 1076 ? 227.765 181.527 199.209 1.00 62.34 786 TRP C CA 1
ATOM 11569 C C . TRP C 1 1076 ? 228.339 180.216 199.716 1.00 62.34 786 TRP C C 1
ATOM 11570 O O . TRP C 1 1076 ? 228.909 180.174 200.810 1.00 62.34 786 TRP C O 1
ATOM 11581 N N . MET C 1 1077 ? 228.203 179.140 198.948 1.00 65.31 787 MET C N 1
ATOM 11582 C CA . MET C 1 1077 ? 228.797 177.884 199.380 1.00 65.31 787 MET C CA 1
ATOM 11583 C C . MET C 1 1077 ? 230.313 177.905 199.299 1.00 65.31 787 MET C C 1
ATOM 11584 O O . MET C 1 1077 ? 230.966 177.189 200.063 1.00 65.31 787 MET C O 1
ATOM 11589 N N . GLY C 1 1078 ? 230.881 178.717 198.417 1.00 68.36 788 GLY C N 1
ATOM 11590 C CA . GLY C 1 1078 ? 232.328 178.842 198.369 1.00 68.36 788 GLY C CA 1
ATOM 11591 C C . GLY C 1 1078 ? 232.979 177.596 197.803 1.00 68.36 788 GLY C C 1
ATOM 11592 O O . GLY C 1 1078 ? 232.642 177.130 196.710 1.00 68.36 788 GLY C O 1
ATOM 11593 N N . ARG C 1 1079 ? 233.923 177.047 198.557 1.00 93.39 789 ARG C N 1
ATOM 11594 C CA . ARG C 1 1079 ? 234.704 175.890 198.126 1.00 93.39 789 ARG C CA 1
ATOM 11595 C C . ARG C 1 1079 ? 234.147 174.612 198.763 1.00 93.39 789 ARG C C 1
ATOM 11596 O O . ARG C 1 1079 ? 234.788 173.931 199.562 1.00 93.39 789 ARG C O 1
ATOM 11604 N N . LEU C 1 1080 ? 232.896 174.304 198.421 1.00 83.73 790 LEU C N 1
ATOM 11605 C CA . LEU C 1 1080 ? 232.255 173.062 198.836 1.00 83.73 790 LEU C CA 1
ATOM 11606 C C . LEU C 1 1080 ? 231.395 172.539 197.693 1.00 83.73 790 LEU C C 1
ATOM 11607 O O . LEU C 1 1080 ? 231.213 173.202 196.668 1.00 83.73 790 LEU C O 1
ATOM 11612 N N . ARG C 1 1081 ? 230.852 171.335 197.880 1.00 84.80 791 ARG C N 1
ATOM 11613 C CA . ARG C 1 1081 ? 229.921 170.772 196.909 1.00 84.80 791 ARG C CA 1
ATOM 11614 C C . ARG C 1 1081 ? 228.753 170.058 197.583 1.00 84.80 791 ARG C C 1
ATOM 11615 O O . ARG C 1 1081 ? 227.953 169.415 196.894 1.00 84.80 791 ARG C O 1
ATOM 11617 N N . MET C 1 1082 ? 228.627 170.160 198.907 1.00 86.27 792 MET C N 1
ATOM 11618 C CA . MET C 1 1082 ? 227.593 169.440 199.654 1.00 86.27 792 MET C CA 1
ATOM 11619 C C . MET C 1 1082 ? 226.289 170.237 199.613 1.00 86.27 792 MET C C 1
ATOM 11620 O O . MET C 1 1082 ? 226.017 171.106 200.442 1.00 86.27 792 MET C O 1
ATOM 11622 N N . ARG C 1 1083 ? 225.465 169.913 198.620 1.00 90.01 793 ARG C N 1
ATOM 11623 C CA . ARG C 1 1083 ? 224.250 170.674 198.373 1.00 90.01 793 ARG C CA 1
ATOM 11624 C C . ARG C 1 1083 ? 223.003 170.039 198.972 1.00 90.01 793 ARG C C 1
ATOM 11625 O O . ARG C 1 1083 ? 221.897 170.341 198.513 1.00 90.01 793 ARG C O 1
ATOM 11633 N N . SER C 1 1086 ? 222.773 170.961 204.543 1.00 86.43 796 SER C N 1
ATOM 11634 C CA . SER C 1 1086 ? 223.994 171.739 204.718 1.00 86.43 796 SER C CA 1
ATOM 11635 C C . SER C 1 1086 ? 224.252 172.085 206.177 1.00 86.43 796 SER C C 1
ATOM 11636 O O . SER C 1 1086 ? 225.407 172.085 206.616 1.00 86.43 796 SER C O 1
ATOM 11639 N N . GLY C 1 1087 ? 223.190 172.364 206.937 1.00 86.97 797 GLY C N 1
ATOM 11640 C CA . GLY C 1 1087 ? 223.356 173.006 208.233 1.00 86.97 797 GLY C CA 1
ATOM 11641 C C . GLY C 1 1087 ? 223.950 172.092 209.287 1.00 86.97 797 GLY C C 1
ATOM 11642 O O . GLY C 1 1087 ? 224.854 172.492 210.028 1.00 86.97 797 GLY C O 1
ATOM 11643 N N . LEU C 1 1088 ? 223.454 170.854 209.363 1.00 97.32 798 LEU C N 1
ATOM 11644 C CA . LEU C 1 1088 ? 223.983 169.894 210.328 1.00 97.32 798 LEU C CA 1
ATOM 11645 C C . LEU C 1 1088 ? 225.428 169.535 210.010 1.00 97.32 798 LEU C C 1
ATOM 11646 O O . LEU C 1 1088 ? 226.255 169.401 210.920 1.00 97.32 798 LEU C O 1
ATOM 11648 N N . LYS C 1 1089 ? 225.755 169.433 208.720 1.00 91.90 799 LYS C N 1
ATOM 11649 C CA . LYS C 1 1089 ? 227.122 169.131 208.312 1.00 91.90 799 LYS C CA 1
ATOM 11650 C C . LYS C 1 1089 ? 228.069 170.275 208.647 1.00 91.90 799 LYS C C 1
ATOM 11651 O O . LYS C 1 1089 ? 229.160 170.044 209.182 1.00 91.90 799 LYS C O 1
ATOM 11653 N N . VAL C 1 1090 ? 227.661 171.521 208.379 1.00 82.36 800 VAL C N 1
ATOM 11654 C CA . VAL C 1 1090 ? 228.553 172.649 208.644 1.00 82.36 800 VAL C CA 1
ATOM 11655 C C . VAL C 1 1090 ? 228.667 172.960 210.130 1.00 82.36 800 VAL C C 1
ATOM 11656 O O . VAL C 1 1090 ? 229.714 173.456 210.568 1.00 82.36 800 VAL C O 1
ATOM 11660 N N . ILE C 1 1091 ? 227.659 172.634 210.940 1.00 88.34 801 ILE C N 1
ATOM 11661 C CA . ILE C 1 1091 ? 227.826 172.841 212.372 1.00 88.34 801 ILE C CA 1
ATOM 11662 C C . ILE C 1 1091 ? 228.607 171.686 213.003 1.00 88.34 801 ILE C C 1
ATOM 11663 O O . ILE C 1 1091 ? 229.367 171.903 213.956 1.00 88.34 801 ILE C O 1
ATOM 11668 N N . LEU C 1 1092 ? 228.498 170.472 212.447 1.00 95.89 802 LEU C N 1
ATOM 11669 C CA . LEU C 1 1092 ? 229.314 169.367 212.926 1.00 95.89 802 LEU C CA 1
ATOM 11670 C C . LEU C 1 1092 ? 230.767 169.547 212.526 1.00 95.89 802 LEU C C 1
ATOM 11671 O O . LEU C 1 1092 ? 231.661 169.045 213.212 1.00 95.89 802 LEU C O 1
ATOM 11673 N N . GLY C 1 1093 ? 231.013 170.247 211.417 1.00 99.50 803 GLY C N 1
ATOM 11674 C CA . GLY C 1 1093 ? 232.377 170.565 211.036 1.00 99.50 803 GLY C CA 1
ATOM 11675 C C . GLY C 1 1093 ? 233.080 171.461 212.033 1.00 99.50 803 GLY C C 1
ATOM 11676 O O . GLY C 1 1093 ? 234.257 171.247 212.337 1.00 99.50 803 GLY C O 1
ATOM 11677 N N . ILE C 1 1094 ? 232.376 172.462 212.564 1.00 96.78 804 ILE C N 1
ATOM 11678 C CA . ILE C 1 1094 ? 232.967 173.301 213.599 1.00 96.78 804 ILE C CA 1
ATOM 11679 C C . ILE C 1 1094 ? 233.079 172.524 214.904 1.00 96.78 804 ILE C C 1
ATOM 11680 O O . ILE C 1 1094 ? 234.137 172.506 215.543 1.00 96.78 804 ILE C O 1
ATOM 11685 N N . LEU C 1 1095 ? 231.997 171.851 215.307 1.00 105.12 805 LEU C N 1
ATOM 11686 C CA . LEU C 1 1095 ? 232.011 171.180 216.601 1.00 105.12 805 LEU C CA 1
ATOM 11687 C C . LEU C 1 1095 ? 232.877 169.927 216.608 1.00 105.12 805 LEU C C 1
ATOM 11688 O O . LEU C 1 1095 ? 233.289 169.486 217.685 1.00 105.12 805 LEU C O 1
ATOM 11693 N N . LEU C 1 1096 ? 233.175 169.352 215.443 1.00 111.93 806 LEU C N 1
ATOM 11694 C CA . LEU C 1 1096 ? 234.135 168.255 215.323 1.00 111.93 806 LEU C CA 1
ATOM 11695 C C . LEU C 1 1096 ? 235.156 168.649 214.262 1.00 111.93 806 LEU C C 1
ATOM 11696 O O . LEU C 1 1096 ? 234.926 168.441 213.060 1.00 111.93 806 LEU C O 1
ATOM 11698 N N . PRO C 1 1097 ? 236.280 169.238 214.659 1.00 117.38 807 PRO C N 1
ATOM 11699 C CA . PRO C 1 1097 ? 237.279 169.716 213.679 1.00 117.38 807 PRO C CA 1
ATOM 11700 C C . PRO C 1 1097 ? 237.999 168.613 212.905 1.00 117.38 807 PRO C C 1
ATOM 11701 O O . PRO C 1 1097 ? 238.350 168.856 211.741 1.00 117.38 807 PRO C O 1
ATOM 11705 N N . PRO C 1 1098 ? 238.277 167.409 213.451 1.00 117.62 808 PRO C N 1
ATOM 11706 C CA . PRO C 1 1098 ? 238.808 166.366 212.550 1.00 117.62 808 PRO C CA 1
ATOM 11707 C C . PRO C 1 1098 ? 237.784 165.779 211.590 1.00 117.62 808 PRO C C 1
ATOM 11708 O O . PRO C 1 1098 ? 238.186 165.100 210.636 1.00 117.62 808 PRO C O 1
ATOM 11712 N N . SER C 1 1099 ? 236.491 166.017 211.792 1.00 117.71 809 SER C N 1
ATOM 11713 C CA . SER C 1 1099 ? 235.447 165.410 210.973 1.00 117.71 809 SER C CA 1
ATOM 11714 C C . SER C 1 1099 ? 235.153 166.185 209.693 1.00 117.71 809 SER C C 1
ATOM 11715 O O . SER C 1 1099 ? 234.211 165.834 208.976 1.00 117.71 809 SER C O 1
ATOM 11718 N N . ILE C 1 1100 ? 235.929 167.223 209.392 1.00 111.93 810 ILE C N 1
ATOM 11719 C CA . ILE C 1 1100 ? 235.663 168.039 208.213 1.00 111.93 810 ILE C CA 1
ATOM 11720 C C . ILE C 1 1100 ? 236.098 167.305 206.948 1.00 111.93 810 ILE C C 1
ATOM 11721 O O . ILE C 1 1100 ? 235.566 167.544 205.857 1.00 111.93 810 ILE C O 1
ATOM 11726 N N . LEU C 1 1101 ? 237.028 166.355 207.085 1.00 114.05 811 LEU C N 1
ATOM 11727 C CA . LEU C 1 1101 ? 237.623 165.660 205.948 1.00 114.05 811 LEU C CA 1
ATOM 11728 C C . LEU C 1 1101 ? 236.640 164.769 205.198 1.00 114.05 811 LEU C C 1
ATOM 11729 O O . LEU C 1 1101 ? 236.912 164.417 204.045 1.00 114.05 811 LEU C O 1
ATOM 11734 N N . SER C 1 1102 ? 235.513 164.405 205.807 1.00 110.11 812 SER C N 1
ATOM 11735 C CA . SER C 1 1102 ? 234.534 163.544 205.155 1.00 110.11 812 SER C CA 1
ATOM 11736 C C . SER C 1 1102 ? 233.701 164.264 204.100 1.00 110.11 812 SER C C 1
ATOM 11737 O O . SER C 1 1102 ? 233.032 163.593 203.305 1.00 110.11 812 SER C O 1
ATOM 11740 N N . LEU C 1 1103 ? 233.718 165.595 204.069 1.00 99.61 813 LEU C N 1
ATOM 11741 C CA . LEU C 1 1103 ? 232.910 166.339 203.113 1.00 99.61 813 LEU C CA 1
ATOM 11742 C C . LEU C 1 1103 ? 233.584 166.380 201.743 1.00 99.61 813 LEU C C 1
ATOM 11743 O O . LEU C 1 1103 ? 234.739 165.980 201.572 1.00 99.61 813 LEU C O 1
ATOM 11748 N N . GLU C 1 1104 ? 232.839 166.876 200.755 1.00 83.41 814 GLU C N 1
ATOM 11749 C CA . GLU C 1 1104 ? 233.276 166.890 199.362 1.00 83.41 814 GLU C CA 1
ATOM 11750 C C . GLU C 1 1104 ? 233.642 168.315 198.960 1.00 83.41 814 GLU C C 1
ATOM 11751 O O . GLU C 1 1104 ? 232.806 169.221 199.033 1.00 83.41 814 GLU C O 1
ATOM 11753 N N . PHE C 1 1105 ? 234.884 168.506 198.525 1.00 86.08 815 PHE C N 1
ATOM 11754 C CA . PHE C 1 1105 ? 235.364 169.809 198.092 1.00 86.08 815 PHE C CA 1
ATOM 11755 C C . PHE C 1 1105 ? 235.057 170.019 196.612 1.00 86.08 815 PHE C C 1
ATOM 11756 O O . PHE C 1 1105 ? 234.370 169.219 195.972 1.00 86.08 815 PHE C O 1
ATOM 11764 N N . LYS C 1 1106 ? 235.569 171.110 196.053 1.00 91.30 816 LYS C N 1
ATOM 11765 C CA . LYS C 1 1106 ? 235.596 171.335 194.617 1.00 91.30 816 LYS C CA 1
ATOM 11766 C C . LYS C 1 1106 ? 236.983 171.040 194.068 1.00 91.30 816 LYS C C 1
ATOM 11767 O O . LYS C 1 1106 ? 237.914 170.694 194.799 1.00 91.30 816 LYS C O 1
ATOM 11769 N N . ASN C 1 1107 ? 237.107 171.192 192.756 1.00 108.27 817 ASN C N 1
ATOM 11770 C CA . ASN C 1 1107 ? 238.375 171.081 192.057 1.00 108.27 817 ASN C CA 1
ATOM 11771 C C . ASN C 1 1107 ? 238.381 172.075 190.905 1.00 108.27 817 ASN C C 1
ATOM 11772 O O . ASN C 1 1107 ? 237.368 172.247 190.219 1.00 108.27 817 ASN C O 1
ATOM 11777 N N . LYS C 1 1108 ? 239.516 172.735 190.704 1.00 111.56 818 LYS C N 1
ATOM 11778 C CA . LYS C 1 1108 ? 239.656 173.695 189.616 1.00 111.56 818 LYS C CA 1
ATOM 11779 C C . LYS C 1 1108 ? 239.681 172.992 188.264 1.00 111.56 818 LYS C C 1
ATOM 11780 O O . LYS C 1 1108 ? 240.001 171.807 188.179 1.00 111.56 818 LYS C O 1
ATOM 11782 N N . LEU C 1 1173 ? 246.378 166.762 202.155 1.00 107.10 883 LEU C N 1
ATOM 11783 C CA . LEU C 1 1173 ? 245.692 167.603 203.113 1.00 107.10 883 LEU C CA 1
ATOM 11784 C C . LEU C 1 1173 ? 246.641 168.660 203.622 1.00 107.10 883 LEU C C 1
ATOM 11785 O O . LEU C 1 1173 ? 247.485 169.157 202.879 1.00 107.10 883 LEU C O 1
ATOM 11790 N N . GLY C 1 1174 ? 246.508 169.008 204.895 1.00 101.07 884 GLY C N 1
ATOM 11791 C CA . GLY C 1 1174 ? 247.365 170.019 205.478 1.00 101.07 884 GLY C CA 1
ATOM 11792 C C . GLY C 1 1174 ? 246.897 171.394 205.070 1.00 101.07 884 GLY C C 1
ATOM 11793 O O . GLY C 1 1174 ? 247.235 172.389 205.708 1.00 101.07 884 GLY C O 1
ATOM 11794 N N . ARG C 1 1175 ? 246.113 171.460 204.003 1.00 93.89 885 ARG C N 1
ATOM 11795 C CA . ARG C 1 1175 ? 245.577 172.732 203.575 1.00 93.89 885 ARG C CA 1
ATOM 11796 C C . ARG C 1 1175 ? 244.146 172.545 203.187 1.00 93.89 885 ARG C C 1
ATOM 11797 O O . ARG C 1 1175 ? 243.392 173.504 203.060 1.00 93.89 885 ARG C O 1
ATOM 11799 N N . LYS C 1 1176 ? 243.753 171.300 203.018 1.00 82.16 886 LYS C N 1
ATOM 11800 C CA . LYS C 1 1176 ? 242.413 171.056 202.580 1.00 82.16 886 LYS C CA 1
ATOM 11801 C C . LYS C 1 1176 ? 241.481 171.783 203.509 1.00 82.16 886 LYS C C 1
ATOM 11802 O O . LYS C 1 1176 ? 240.338 172.020 203.159 1.00 82.16 886 LYS C O 1
ATOM 11804 N N . ILE C 1 1177 ? 241.953 172.140 204.695 1.00 84.31 887 ILE C N 1
ATOM 11805 C CA . ILE C 1 1177 ? 241.077 172.790 205.670 1.00 84.31 887 ILE C CA 1
ATOM 11806 C C . ILE C 1 1177 ? 240.992 174.324 205.532 1.00 84.31 887 ILE C C 1
ATOM 11807 O O . ILE C 1 1177 ? 239.902 174.874 205.493 1.00 84.31 887 ILE C O 1
ATOM 11812 N N . TYR C 1 1178 ? 242.112 175.020 205.463 1.00 82.68 888 TYR C N 1
ATOM 11813 C CA . TYR C 1 1178 ? 242.051 176.485 205.424 1.00 82.68 888 TYR C CA 1
ATOM 11814 C C . TYR C 1 1178 ? 241.025 177.016 204.458 1.00 82.68 888 TYR C C 1
ATOM 11815 O O . TYR C 1 1178 ? 240.457 178.072 204.672 1.00 82.68 888 TYR C O 1
ATOM 11824 N N . GLU C 1 1179 ? 240.811 176.302 203.351 1.00 77.05 889 GLU C N 1
ATOM 11825 C CA . GLU C 1 1179 ? 239.706 176.724 202.460 1.00 77.05 889 GLU C CA 1
ATOM 11826 C C . GLU C 1 1179 ? 238.383 176.627 203.213 1.00 77.05 889 GLU C C 1
ATOM 11827 O O . GLU C 1 1179 ? 237.555 177.534 203.056 1.00 77.05 889 GLU C O 1
ATOM 11829 N N . PHE C 1 1180 ? 238.208 175.595 204.036 1.00 77.55 890 PHE C N 1
ATOM 11830 C CA . PHE C 1 1180 ? 236.892 175.401 204.692 1.00 77.55 890 PHE C CA 1
ATOM 11831 C C . PHE C 1 1180 ? 236.583 176.639 205.513 1.00 77.55 890 PHE C C 1
ATOM 11832 O O . PHE C 1 1180 ? 235.448 177.122 205.461 1.00 77.55 890 PHE C O 1
ATOM 11840 N N . TYR C 1 1181 ? 237.586 177.159 206.213 1.00 73.25 891 TYR C N 1
ATOM 11841 C CA . TYR C 1 1181 ? 237.338 178.328 207.092 1.00 73.25 891 TYR C CA 1
ATOM 11842 C C . TYR C 1 1181 ? 236.928 179.545 206.256 1.00 73.25 891 TYR C C 1
ATOM 11843 O O . TYR C 1 1181 ? 236.327 180.442 206.849 1.00 73.25 891 TYR C O 1
ATOM 11852 N N . ASN C 1 1182 ? 237.285 179.625 204.972 1.00 60.43 892 ASN C N 1
ATOM 11853 C CA . ASN C 1 1182 ? 236.947 180.865 204.223 1.00 60.43 892 ASN C CA 1
ATOM 11854 C C . ASN C 1 1182 ? 235.593 180.761 203.522 1.00 60.43 892 ASN C C 1
ATOM 11855 O O . ASN C 1 1182 ? 235.164 181.760 202.963 1.00 60.43 892 ASN C O 1
ATOM 11860 N N . ALA C 1 1183 ? 234.937 179.609 203.562 1.00 48.01 893 ALA C N 1
ATOM 11861 C CA . ALA C 1 1183 ? 233.576 179.515 202.990 1.00 48.01 893 ALA C CA 1
ATOM 11862 C C . ALA C 1 1183 ? 232.653 180.433 203.787 1.00 48.01 893 ALA C C 1
ATOM 11863 O O . ALA C 1 1183 ? 232.492 180.152 204.971 1.00 48.01 893 ALA C O 1
ATOM 11865 N N . PRO C 1 1184 ? 231.969 181.456 203.228 1.00 44.92 894 PRO C N 1
ATOM 11866 C CA . PRO C 1 1184 ? 231.235 182.418 204.071 1.00 44.92 894 PRO C CA 1
ATOM 11867 C C . PRO C 1 1184 ? 230.106 181.806 204.880 1.00 44.92 894 PRO C C 1
ATOM 11868 O O . PRO C 1 1184 ? 229.673 182.407 205.871 1.00 44.92 894 PRO C O 1
ATOM 11872 N N . ILE C 1 1185 ? 229.635 180.613 204.515 1.00 47.35 895 ILE C N 1
ATOM 11873 C CA . ILE C 1 1185 ? 228.633 179.967 205.351 1.00 47.35 895 ILE C CA 1
ATOM 11874 C C . ILE C 1 1185 ? 229.264 179.480 206.655 1.00 47.35 895 ILE C C 1
ATOM 11875 O O . ILE C 1 1185 ? 228.597 179.441 207.701 1.00 47.35 895 ILE C O 1
ATOM 11880 N N . VAL C 1 1186 ? 230.565 179.181 206.642 1.00 45.35 896 VAL C N 1
ATOM 11881 C CA . VAL C 1 1186 ? 231.256 178.810 207.870 1.00 45.35 896 VAL C CA 1
ATOM 11882 C C . VAL C 1 1186 ? 231.406 180.017 208.786 1.00 45.35 896 VAL C C 1
ATOM 11883 O O . VAL C 1 1186 ? 231.151 179.920 209.994 1.00 45.35 896 VAL C O 1
ATOM 11887 N N . LYS C 1 1187 ? 231.947 181.076 208.210 1.00 46.97 897 LYS C N 1
ATOM 11888 C CA . LYS C 1 1187 ? 232.038 182.275 209.039 1.00 46.97 897 LYS C CA 1
ATOM 11889 C C . LYS C 1 1187 ? 230.649 182.474 209.650 1.00 46.97 897 LYS C C 1
ATOM 11890 O O . LYS C 1 1187 ? 230.591 182.760 210.841 1.00 46.97 897 LYS C O 1
ATOM 11896 N N . PHE C 1 1188 ? 229.560 182.252 208.909 1.00 38.81 898 PHE C N 1
ATOM 11897 C CA . PHE C 1 1188 ? 228.222 182.576 209.481 1.00 38.81 898 PHE C CA 1
ATOM 11898 C C . PHE C 1 1188 ? 227.949 181.702 210.691 1.00 38.81 898 PHE C C 1
ATOM 11899 O O . PHE C 1 1188 ? 227.560 182.229 211.733 1.00 38.81 898 PHE C O 1
ATOM 11907 N N . TRP C 1 1189 ? 228.211 180.413 210.577 1.00 50.84 899 TRP C N 1
ATOM 11908 C CA . TRP C 1 1189 ? 227.838 179.553 211.720 1.00 50.84 899 TRP C CA 1
ATOM 11909 C C . TRP C 1 1189 ? 228.872 179.659 212.839 1.00 50.84 899 TRP C C 1
ATOM 11910 O O . TRP C 1 1189 ? 228.615 179.097 213.898 1.00 50.84 899 TRP C O 1
ATOM 11921 N N . PHE C 1 1190 ? 230.018 180.294 212.608 1.00 45.27 900 PHE C N 1
ATOM 11922 C CA . PHE C 1 1190 ? 230.969 180.523 213.725 1.00 45.27 900 PHE C CA 1
ATOM 11923 C C . PHE C 1 1190 ? 230.906 182.006 214.086 1.00 45.27 900 PHE C C 1
ATOM 11924 O O . PHE C 1 1190 ? 231.734 182.457 214.884 1.00 45.27 900 PHE C O 1
ATOM 11932 N N . TYR C 1 1191 ? 229.989 182.757 213.465 1.00 30.00 901 TYR C N 1
ATOM 11933 C CA . TYR C 1 1191 ? 229.786 184.168 213.871 1.00 30.00 901 TYR C CA 1
ATOM 11934 C C . TYR C 1 1191 ? 228.360 184.337 214.384 1.00 30.00 901 TYR C C 1
ATOM 11935 O O . TYR C 1 1191 ? 227.935 185.490 214.530 1.00 30.00 901 TYR C O 1
ATOM 11937 N N . THR C 1 1192 ? 227.644 183.319 214.652 1.00 42.83 902 THR C N 1
ATOM 11938 C CA . THR C 1 1192 ? 226.340 183.414 215.279 1.00 42.83 902 THR C CA 1
ATOM 11939 C C . THR C 1 1192 ? 226.407 182.520 216.492 1.00 42.83 902 THR C C 1
ATOM 11940 O O . THR C 1 1192 ? 225.554 182.609 217.355 1.00 42.83 902 THR C O 1
ATOM 11944 N N . LEU C 1 1193 ? 227.372 181.544 216.521 1.00 43.09 903 LEU C N 1
ATOM 11945 C CA . LEU C 1 1193 ? 227.579 180.842 217.810 1.00 43.09 903 LEU C CA 1
ATOM 11946 C C . LEU C 1 1193 ? 228.257 181.821 218.767 1.00 43.09 903 LEU C C 1
ATOM 11947 O O . LEU C 1 1193 ? 227.937 181.764 219.950 1.00 43.09 903 LEU C O 1
ATOM 11952 N N . ALA C 1 1194 ? 229.108 182.724 218.289 1.00 44.64 904 ALA C N 1
ATOM 11953 C CA . ALA C 1 1194 ? 229.665 183.731 219.218 1.00 44.64 904 ALA C CA 1
ATOM 11954 C C . ALA C 1 1194 ? 228.554 184.634 219.752 1.00 44.64 904 ALA C C 1
ATOM 11955 O O . ALA C 1 1194 ? 228.578 184.911 220.945 1.00 44.64 904 ALA C O 1
ATOM 11957 N N . TYR C 1 1195 ? 227.606 185.065 218.927 1.00 77.75 905 TYR C N 1
ATOM 11958 C CA . TYR C 1 1195 ? 226.472 185.854 219.476 1.00 77.75 905 TYR C CA 1
ATOM 11959 C C . TYR C 1 1195 ? 225.659 184.997 220.451 1.00 77.75 905 TYR C C 1
ATOM 11960 O O . TYR C 1 1195 ? 225.289 185.532 221.494 1.00 77.75 905 TYR C O 1
ATOM 11969 N N . ILE C 1 1196 ? 225.392 183.719 220.170 1.00 42.14 906 ILE C N 1
ATOM 11970 C CA . ILE C 1 1196 ? 224.520 182.979 221.128 1.00 42.14 906 ILE C CA 1
ATOM 11971 C C . ILE C 1 1196 ? 225.240 182.999 222.470 1.00 42.14 906 ILE C C 1
ATOM 11972 O O . ILE C 1 1196 ? 224.598 183.281 223.481 1.00 42.14 906 ILE C O 1
ATOM 11977 N N . GLY C 1 1197 ? 226.552 182.865 222.461 1.00 31.55 907 GLY C N 1
ATOM 11978 C CA . GLY C 1 1197 ? 227.257 182.957 223.741 1.00 31.55 907 GLY C CA 1
ATOM 11979 C C . GLY C 1 1197 ? 227.008 184.298 224.376 1.00 31.55 907 GLY C C 1
ATOM 11980 O O . GLY C 1 1197 ? 226.662 184.311 225.555 1.00 31.55 907 GLY C O 1
ATOM 11981 N N . TYR C 1 1198 ? 227.091 185.384 223.614 1.00 40.66 908 TYR C N 1
ATOM 11982 C CA . TYR C 1 1198 ? 226.955 186.742 224.212 1.00 40.66 908 TYR C CA 1
ATOM 11983 C C . TYR C 1 1198 ? 225.558 186.960 224.793 1.00 40.66 908 TYR C C 1
ATOM 11984 O O . TYR C 1 1198 ? 225.469 187.575 225.851 1.00 40.66 908 TYR C O 1
ATOM 11993 N N . LEU C 1 1199 ? 224.509 186.509 224.258 1.00 32.01 909 LEU C N 1
ATOM 11994 C CA . LEU C 1 1199 ? 223.215 186.740 224.833 1.00 32.01 909 LEU C CA 1
ATOM 11995 C C . LEU C 1 1199 ? 222.925 185.784 225.988 1.00 32.01 909 LEU C C 1
ATOM 11996 O O . LEU C 1 1199 ? 222.000 186.037 226.726 1.00 32.01 909 LEU C O 1
ATOM 12001 N N . MET C 1 1200 ? 223.632 184.623 226.120 1.00 27.28 910 MET C N 1
ATOM 12002 C CA . MET C 1 1200 ? 223.474 183.830 227.374 1.00 27.28 910 MET C CA 1
ATOM 12003 C C . MET C 1 1200 ? 224.296 184.401 228.523 1.00 27.28 910 MET C C 1
ATOM 12004 O O . MET C 1 1200 ? 223.739 184.521 229.606 1.00 27.28 910 MET C O 1
ATOM 12009 N N . LEU C 1 1201 ? 225.566 184.722 228.330 1.00 27.16 911 LEU C N 1
ATOM 12010 C CA . LEU C 1 1201 ? 226.290 185.314 229.481 1.00 27.16 911 LEU C CA 1
ATOM 12011 C C . LEU C 1 1201 ? 225.660 186.650 229.906 1.00 27.16 911 LEU C C 1
ATOM 12012 O O . LEU C 1 1201 ? 225.523 186.845 231.113 1.00 27.16 911 LEU C O 1
ATOM 12017 N N . PHE C 1 1202 ? 225.263 187.536 228.991 1.00 27.81 912 PHE C N 1
ATOM 12018 C CA . PHE C 1 1202 ? 224.741 188.861 229.431 1.00 27.81 912 PHE C CA 1
ATOM 12019 C C . PHE C 1 1202 ? 223.490 188.642 230.272 1.00 27.81 912 PHE C C 1
ATOM 12020 O O . PHE C 1 1202 ? 223.328 189.337 231.272 1.00 27.81 912 PHE C O 1
ATOM 12028 N N . ASN C 1 1203 ? 222.649 187.682 229.909 1.00 31.21 913 ASN C N 1
ATOM 12029 C CA . ASN C 1 1203 ? 221.479 187.404 230.777 1.00 31.21 913 ASN C CA 1
ATOM 12030 C C . ASN C 1 1203 ? 221.952 186.957 232.172 1.00 31.21 913 ASN C C 1
ATOM 12031 O O . ASN C 1 1203 ? 221.361 187.415 233.155 1.00 31.21 913 ASN C O 1
ATOM 12036 N N . TYR C 1 1204 ? 222.977 186.113 232.271 1.00 29.45 914 TYR C N 1
ATOM 12037 C CA . TYR C 1 1204 ? 223.400 185.619 233.602 1.00 29.45 914 TYR C CA 1
ATOM 12038 C C . TYR C 1 1204 ? 224.121 186.728 234.366 1.00 29.45 914 TYR C C 1
ATOM 12039 O O . TYR C 1 1204 ? 224.332 186.549 235.544 1.00 29.45 914 TYR C O 1
ATOM 12048 N N . ILE C 1 1205 ? 224.513 187.829 233.729 1.00 27.53 915 ILE C N 1
ATOM 12049 C CA . ILE C 1 1205 ? 225.140 188.890 234.566 1.00 27.53 915 ILE C CA 1
ATOM 12050 C C . ILE C 1 1205 ? 224.091 189.916 234.955 1.00 27.53 915 ILE C C 1
ATOM 12051 O O . ILE C 1 1205 ? 224.488 190.925 235.516 1.00 27.53 915 ILE C O 1
ATOM 12056 N N . VAL C 1 1206 ? 222.812 189.679 234.655 1.00 33.01 916 VAL C N 1
ATOM 12057 C CA . VAL C 1 1206 ? 221.757 190.617 235.155 1.00 33.01 916 VAL C CA 1
ATOM 12058 C C . VAL C 1 1206 ? 220.815 189.942 236.169 1.00 33.01 916 VAL C C 1
ATOM 12059 O O . VAL C 1 1206 ? 220.430 190.637 237.124 1.00 33.01 916 VAL C O 1
ATOM 12063 N N . LEU C 1 1207 ? 220.457 188.659 236.012 1.00 30.61 917 LEU C N 1
ATOM 12064 C CA . LEU C 1 1207 ? 219.449 188.043 236.917 1.00 30.61 917 LEU C CA 1
ATOM 12065 C C . LEU C 1 1207 ? 220.140 187.545 238.184 1.00 30.61 917 LEU C C 1
ATOM 12066 O O . LEU C 1 1207 ? 219.524 186.743 238.887 1.00 30.61 917 LEU C O 1
ATOM 12071 N N . VAL C 1 1208 ? 221.381 187.961 238.429 1.00 32.42 918 VAL C N 1
ATOM 12072 C CA . VAL C 1 1208 ? 222.149 187.436 239.596 1.00 32.42 918 VAL C CA 1
ATOM 12073 C C . VAL C 1 1208 ? 222.730 188.586 240.404 1.00 32.42 918 VAL C C 1
ATOM 12074 O O . VAL C 1 1208 ? 222.680 189.722 239.935 1.00 32.42 918 VAL C O 1
ATOM 12078 N N . LYS C 1 1209 ? 223.249 188.279 241.585 1.00 44.69 919 LYS C N 1
ATOM 12079 C CA . LYS C 1 1209 ? 223.732 189.334 242.501 1.00 44.69 919 LYS C CA 1
ATOM 12080 C C . LYS C 1 1209 ? 224.907 190.047 241.873 1.00 44.69 919 LYS C C 1
ATOM 12081 O O . LYS C 1 1209 ? 225.602 189.424 241.061 1.00 44.69 919 LYS C O 1
ATOM 12083 N N . MET C 1 1210 ? 225.087 191.315 242.225 1.00 53.17 920 MET C N 1
AT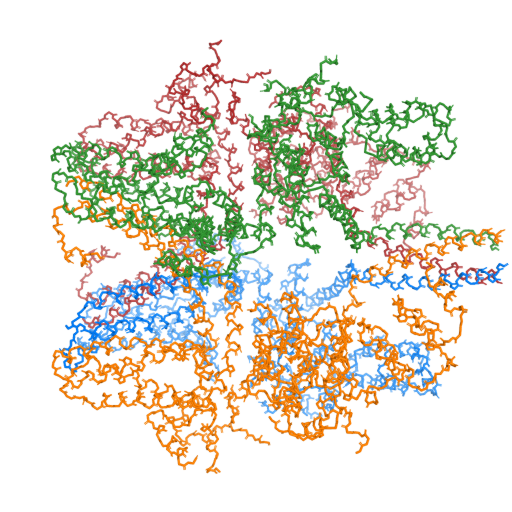OM 12084 C CA . MET C 1 1210 ? 226.292 192.017 241.732 1.00 53.17 920 MET C CA 1
ATOM 12085 C C . MET C 1 1210 ? 227.183 192.375 242.921 1.00 53.17 920 MET C C 1
ATOM 12086 O O . MET C 1 1210 ? 226.739 193.166 243.767 1.00 53.17 920 MET C O 1
ATOM 12091 N N . GLU C 1 1211 ? 228.392 191.811 242.960 1.00 63.51 921 GLU C N 1
ATOM 12092 C CA . GLU C 1 1211 ? 229.366 192.093 244.044 1.00 63.51 921 GLU C CA 1
ATOM 12093 C C . GLU C 1 1211 ? 230.045 193.436 243.749 1.00 63.51 921 GLU C C 1
ATOM 12094 O O . GLU C 1 1211 ? 229.851 193.955 242.639 1.00 63.51 921 GLU C O 1
ATOM 12096 N N . ARG C 1 1212 ? 230.823 193.974 244.691 1.00 68.74 922 ARG C N 1
ATOM 12097 C CA . ARG C 1 1212 ? 231.416 195.327 244.517 1.00 68.74 922 ARG C CA 1
ATOM 12098 C C . ARG C 1 1212 ? 232.289 195.342 243.271 1.00 68.74 922 ARG C C 1
ATOM 12099 O O . ARG C 1 1212 ? 232.297 196.358 242.570 1.00 68.74 922 ARG C O 1
ATOM 12101 N N . TRP C 1 1213 ? 232.903 194.468 242.801 1.00 67.82 923 TRP C N 1
ATOM 12102 C CA . TRP C 1 1213 ? 233.609 194.558 241.537 1.00 67.82 923 TRP C CA 1
ATOM 12103 C C . TRP C 1 1213 ? 232.940 193.615 240.569 1.00 67.82 923 TRP C C 1
ATOM 12104 O O . TRP C 1 1213 ? 232.238 192.709 240.975 1.00 67.82 923 TRP C O 1
ATOM 12115 N N . PRO C 1 1214 ? 233.208 193.667 239.391 1.00 57.70 924 PRO C N 1
ATOM 12116 C CA . PRO C 1 1214 ? 232.577 192.848 238.350 1.00 57.70 924 PRO C CA 1
ATOM 12117 C C . PRO C 1 1214 ? 233.101 191.422 238.385 1.00 57.70 924 PRO C C 1
ATOM 12118 O O . PRO C 1 1214 ? 234.255 191.180 238.743 1.00 57.70 924 PRO C O 1
ATOM 12122 N N . SER C 1 1215 ? 232.245 190.477 238.005 1.00 53.83 925 SER C N 1
ATOM 12123 C CA . SER C 1 1215 ? 232.616 189.068 238.002 1.00 53.83 925 SER C CA 1
ATOM 12124 C C . SER C 1 1215 ? 233.216 188.704 236.644 1.00 53.83 925 SER C C 1
ATOM 12125 O O . SER C 1 1215 ? 233.360 189.554 235.762 1.00 53.83 925 SER C O 1
ATOM 12128 N N . THR C 1 1216 ? 233.548 187.417 236.463 1.00 55.99 926 THR C N 1
ATOM 12129 C CA . THR C 1 1216 ? 234.278 186.956 235.278 1.00 55.99 926 THR C CA 1
ATOM 12130 C C . THR C 1 1216 ? 233.445 187.101 234.009 1.00 55.99 926 THR C C 1
ATOM 12131 O O . THR C 1 1216 ? 233.921 187.625 232.984 1.00 55.99 926 THR C O 1
ATOM 12135 N N . GLN C 1 1217 ? 232.189 186.666 234.075 1.00 48.87 927 GLN C N 1
ATOM 12136 C CA . GLN C 1 1217 ? 231.287 186.754 232.940 1.00 48.87 927 GLN C CA 1
ATOM 12137 C C . GLN C 1 1217 ? 230.969 188.194 232.580 1.00 48.87 927 GLN C C 1
ATOM 12138 O O . GLN C 1 1217 ? 230.638 188.468 231.424 1.00 48.87 927 GLN C O 1
ATOM 12144 N N . GLU C 1 1218 ? 231.082 189.123 233.529 1.00 52.34 928 GLU C N 1
ATOM 12145 C CA . GLU C 1 1218 ? 230.935 190.527 233.187 1.00 52.34 928 GLU C CA 1
ATOM 12146 C C . GLU C 1 1218 ? 232.159 191.077 232.464 1.00 52.34 928 GLU C C 1
ATOM 12147 O O . GLU C 1 1218 ? 232.000 191.876 231.531 1.00 52.34 928 GLU C O 1
ATOM 12153 N N . TRP C 1 1219 ? 233.345 190.631 232.890 1.00 50.01 929 TRP C N 1
ATOM 12154 C CA . TRP C 1 1219 ? 234.567 191.056 232.168 1.00 50.01 929 TRP C CA 1
ATOM 12155 C C . TRP C 1 1219 ? 234.515 190.494 230.743 1.00 50.01 929 TRP C C 1
ATOM 12156 O O . TRP C 1 1219 ? 234.856 191.246 229.820 1.00 50.01 929 TRP C O 1
ATOM 12167 N N . ILE C 1 1220 ? 234.074 189.246 230.556 1.00 45.01 930 ILE C N 1
ATOM 12168 C CA . ILE C 1 1220 ? 233.923 188.696 229.173 1.00 45.01 930 ILE C CA 1
ATOM 12169 C C . ILE C 1 1220 ? 232.833 189.415 228.359 1.00 45.01 930 ILE C C 1
ATOM 12170 O O . ILE C 1 1220 ? 233.104 189.749 227.200 1.00 45.01 930 ILE C O 1
ATOM 12175 N N . VAL C 1 1221 ? 231.652 189.663 228.933 1.00 39.43 931 VAL C N 1
ATOM 12176 C CA . VAL C 1 1221 ? 230.578 190.419 228.220 1.00 39.43 931 VAL C CA 1
ATOM 12177 C C . VAL C 1 1221 ? 231.012 191.864 227.979 1.00 39.43 931 VAL C C 1
ATOM 12178 O O . VAL C 1 1221 ? 230.803 192.354 226.870 1.00 39.43 931 VAL C O 1
ATOM 12182 N N . ILE C 1 1222 ? 231.650 192.510 228.949 1.00 48.00 932 ILE C N 1
ATOM 12183 C CA . ILE C 1 1222 ? 232.171 193.879 228.675 1.00 48.00 932 ILE C CA 1
ATOM 12184 C C . ILE C 1 1222 ? 233.169 193.755 227.521 1.00 48.00 932 ILE C C 1
ATOM 12185 O O . ILE C 1 1222 ? 233.101 194.571 226.589 1.00 48.00 932 ILE C O 1
ATOM 12190 N N . SER C 1 1223 ? 234.026 192.737 227.543 1.00 49.21 933 SER C N 1
ATOM 12191 C CA . SER C 1 1223 ? 235.066 192.648 226.488 1.00 49.21 933 SER C CA 1
ATOM 12192 C C . SER C 1 1223 ? 234.445 192.445 225.100 1.00 49.21 933 SER C C 1
ATOM 12193 O O . SER C 1 1223 ? 234.975 193.017 224.148 1.00 49.21 933 SER C O 1
ATOM 12196 N N . TYR C 1 1224 ? 233.403 191.625 224.965 1.00 48.36 934 TYR C N 1
ATOM 12197 C CA . TYR C 1 1224 ? 232.885 191.378 223.596 1.00 48.36 934 TYR C CA 1
ATOM 12198 C C . TYR C 1 1224 ? 232.388 192.705 223.051 1.00 48.36 934 TYR C C 1
ATOM 12199 O O . TYR C 1 1224 ? 232.659 193.019 221.895 1.00 48.36 934 TYR C O 1
ATOM 12208 N N . ILE C 1 1225 ? 231.696 193.467 223.878 1.00 44.70 935 ILE C N 1
ATOM 12209 C CA . ILE C 1 1225 ? 231.304 194.797 223.361 1.00 44.70 935 ILE C CA 1
ATOM 12210 C C . ILE C 1 1225 ? 232.604 195.518 223.035 1.00 44.70 935 ILE C C 1
ATOM 12211 O O . ILE C 1 1225 ? 232.624 196.239 222.029 1.00 44.70 935 ILE C O 1
ATOM 12216 N N . PHE C 1 1226 ? 233.677 195.293 223.793 1.00 54.21 936 PHE C N 1
ATOM 12217 C CA . PHE C 1 1226 ? 234.892 196.095 223.483 1.00 54.21 936 PHE C CA 1
ATOM 12218 C C . PHE C 1 1226 ? 235.431 195.779 222.083 1.00 54.21 936 PHE C C 1
ATOM 12219 O O . PHE C 1 1226 ? 235.714 196.714 221.311 1.00 54.21 936 PHE C O 1
ATOM 12227 N N . THR C 1 1227 ? 235.557 194.501 221.751 1.00 53.97 937 THR C N 1
ATOM 12228 C CA . THR C 1 1227 ? 236.135 194.151 220.436 1.00 53.97 937 THR C CA 1
ATOM 12229 C C . THR C 1 1227 ? 235.173 194.552 219.324 1.00 53.97 937 THR C C 1
ATOM 12230 O O . THR C 1 1227 ? 235.648 194.978 218.269 1.00 53.97 937 THR C O 1
ATOM 12234 N N . LEU C 1 1228 ? 233.874 194.425 219.559 1.00 44.60 938 LEU C N 1
ATOM 12235 C CA . LEU C 1 1228 ? 232.916 194.704 218.471 1.00 44.60 938 LEU C CA 1
ATOM 12236 C C . LEU C 1 1228 ? 233.176 196.139 218.062 1.00 44.60 938 LEU C C 1
ATOM 12237 O O . LEU C 1 1228 ? 233.111 196.429 216.870 1.00 44.60 938 LEU C O 1
ATOM 12242 N N . GLY C 1 1229 ? 233.474 196.999 219.026 1.00 51.49 939 GLY C N 1
ATOM 12243 C CA . GLY C 1 1229 ? 233.657 198.419 218.690 1.00 51.49 939 GLY C CA 1
ATOM 12244 C C . GLY C 1 1229 ? 234.813 198.637 217.728 1.00 51.49 939 GLY C C 1
ATOM 12245 O O . GLY C 1 1229 ? 234.630 199.388 216.757 1.00 51.49 939 GLY C O 1
ATOM 12246 N N . ILE C 1 1230 ? 235.958 197.997 217.967 1.00 55.59 940 ILE C N 1
ATOM 12247 C CA . ILE C 1 1230 ? 237.146 198.228 217.093 1.00 55.59 940 ILE C CA 1
ATOM 12248 C C . ILE C 1 1230 ? 236.882 197.703 215.675 1.00 55.59 940 ILE C C 1
ATOM 12249 O O . ILE C 1 1230 ? 237.183 198.432 214.723 1.00 55.59 940 ILE C O 1
ATOM 12254 N N . GLU C 1 1231 ? 236.282 196.523 215.519 1.00 56.57 941 GLU C N 1
ATOM 12255 C CA . GLU C 1 1231 ? 235.957 196.078 214.138 1.00 56.57 941 GLU C CA 1
ATOM 12256 C C . GLU C 1 1231 ? 234.963 197.056 213.497 1.00 56.57 941 GLU C C 1
ATOM 12257 O O . GLU C 1 1231 ? 235.177 197.388 212.322 1.00 56.57 941 GLU C O 1
ATOM 12263 N N . LYS C 1 1232 ? 233.941 197.529 214.226 1.00 58.94 942 LYS C N 1
ATOM 12264 C CA . LYS C 1 1232 ? 232.919 198.391 213.572 1.00 58.94 942 LYS C CA 1
ATOM 12265 C C . LYS C 1 1232 ? 233.594 199.662 213.065 1.00 58.94 942 LYS C C 1
ATOM 12266 O O . LYS C 1 1232 ? 233.350 200.020 211.904 1.00 58.94 942 LYS C O 1
ATOM 12272 N N . MET C 1 1233 ? 234.464 200.279 213.862 1.00 68.48 943 MET C N 1
ATOM 12273 C CA . MET C 1 1233 ? 235.164 201.472 213.324 1.00 68.48 943 MET C CA 1
ATOM 12274 C C . MET C 1 1233 ? 236.069 201.079 212.158 1.00 68.48 943 MET C C 1
ATOM 12275 O O . MET C 1 1233 ? 236.083 201.820 211.168 1.00 68.48 943 MET C O 1
ATOM 12277 N N . ARG C 1 1234 ? 236.773 199.951 212.255 1.00 75.72 944 ARG C N 1
ATOM 12278 C CA . ARG C 1 1234 ? 237.744 199.594 211.187 1.00 75.72 944 ARG C CA 1
ATOM 12279 C C . ARG C 1 1234 ? 236.974 199.423 209.884 1.00 75.72 944 ARG C C 1
ATOM 12280 O O . ARG C 1 1234 ? 237.482 199.849 208.839 1.00 75.72 944 ARG C O 1
ATOM 12288 N N . GLU C 1 1235 ? 235.772 198.859 209.956 1.00 73.23 945 GLU C N 1
ATOM 12289 C CA . GLU C 1 1235 ? 234.962 198.737 208.724 1.00 73.23 945 GLU C CA 1
ATOM 12290 C C . GLU C 1 1235 ? 234.711 200.145 208.176 1.00 73.23 945 GLU C C 1
ATOM 12291 O O . GLU C 1 1235 ? 234.830 200.316 206.953 1.00 73.23 945 GLU C O 1
ATOM 12297 N N . ILE C 1 1236 ? 234.419 201.127 209.025 1.00 76.67 946 ILE C N 1
ATOM 12298 C CA . ILE C 1 1236 ? 234.194 202.470 208.426 1.00 76.67 946 ILE C CA 1
ATOM 12299 C C . ILE C 1 1236 ? 235.485 202.930 207.750 1.00 76.67 946 ILE C C 1
ATOM 12300 O O . ILE C 1 1236 ? 235.404 203.441 206.623 1.00 76.67 946 ILE C O 1
ATOM 12305 N N . LEU C 1 1237 ? 236.634 202.738 208.401 1.00 81.35 947 LEU C N 1
ATOM 12306 C CA . LEU C 1 1237 ? 237.910 203.264 207.846 1.00 81.35 947 LEU C CA 1
ATOM 12307 C C . LEU C 1 1237 ? 238.089 202.707 206.441 1.00 81.35 947 LEU C C 1
ATOM 12308 O O . LEU C 1 1237 ? 238.652 203.414 205.592 1.00 81.35 947 LEU C O 1
ATOM 12313 N N . MET C 1 1238 ? 237.599 201.494 206.207 1.00 101.00 948 MET C N 1
ATOM 12314 C CA . MET C 1 1238 ? 237.846 200.867 204.910 1.00 101.00 948 MET C CA 1
ATOM 12315 C C . MET C 1 1238 ? 236.587 200.793 204.056 1.00 101.00 948 MET C C 1
ATOM 12316 O O . MET C 1 1238 ? 236.314 199.787 203.401 1.00 101.00 948 MET C O 1
ATOM 12321 N N . LEU C 1 1244 ? 236.402 212.006 204.831 1.00 106.34 954 LEU C N 1
ATOM 12322 C CA . LEU C 1 1244 ? 235.999 211.258 206.018 1.00 106.34 954 LEU C CA 1
ATOM 12323 C C . LEU C 1 1244 ? 234.504 211.386 206.278 1.00 106.34 954 LEU C C 1
ATOM 12324 O O . LEU C 1 1244 ? 233.845 210.400 206.635 1.00 106.34 954 LEU C O 1
ATOM 12329 N N . LEU C 1 1245 ? 233.950 212.585 206.083 1.00 106.28 955 LEU C N 1
ATOM 12330 C CA . LEU C 1 1245 ? 232.527 212.796 206.319 1.00 106.28 955 LEU C CA 1
ATOM 12331 C C . LEU C 1 1245 ? 231.673 212.063 205.295 1.00 106.28 955 LEU C C 1
ATOM 12332 O O . LEU C 1 1245 ? 230.573 211.606 205.626 1.00 106.28 955 LEU C O 1
ATOM 12337 N N . GLN C 1 1246 ? 232.177 211.904 204.069 1.00 107.48 956 GLN C N 1
ATOM 12338 C CA . GLN C 1 1246 ? 231.480 211.090 203.078 1.00 107.48 956 GLN C CA 1
ATOM 12339 C C . GLN C 1 1246 ? 231.446 209.624 203.490 1.00 107.48 956 GLN C C 1
ATOM 12340 O O . GLN C 1 1246 ? 230.417 208.956 203.332 1.00 107.48 956 GLN C O 1
ATOM 12346 N N . LYS C 1 1247 ? 232.556 209.115 204.036 1.00 106.46 957 LYS C N 1
ATOM 12347 C CA . LYS C 1 1247 ? 232.598 207.731 204.499 1.00 106.46 957 LYS C CA 1
ATOM 12348 C C . LYS C 1 1247 ? 231.661 207.512 205.677 1.00 106.46 957 LYS C C 1
ATOM 12349 O O . LYS C 1 1247 ? 230.956 206.496 205.735 1.00 106.46 957 LYS C O 1
ATOM 12355 N N . VAL C 1 1248 ? 231.620 208.470 206.605 1.00 97.02 958 VAL C N 1
ATOM 12356 C CA . VAL C 1 1248 ? 230.718 208.364 207.747 1.00 97.02 958 VAL C CA 1
ATOM 12357 C C . VAL C 1 1248 ? 229.264 208.464 207.294 1.00 97.02 958 VAL C C 1
ATOM 12358 O O . VAL C 1 1248 ? 228.394 207.763 207.820 1.00 97.02 958 VAL C O 1
ATOM 12362 N N . LYS C 1 1249 ? 228.988 209.263 206.260 1.00 95.49 959 LYS C N 1
ATOM 12363 C CA . LYS C 1 1249 ? 227.620 209.366 205.753 1.00 95.49 959 LYS C CA 1
ATOM 12364 C C . LYS C 1 1249 ? 227.179 208.086 205.047 1.00 95.49 959 LYS C C 1
ATOM 12365 O O . LYS C 1 1249 ? 226.033 207.644 205.212 1.00 95.49 959 LYS C O 1
ATOM 12371 N N . VAL C 1 1250 ? 228.076 207.477 204.266 1.00 96.42 960 VAL C N 1
ATOM 12372 C CA . VAL C 1 1250 ? 227.767 206.204 203.616 1.00 96.42 960 VAL C CA 1
ATOM 12373 C C . VAL C 1 1250 ? 227.570 205.104 204.657 1.00 96.42 960 VAL C C 1
ATOM 12374 O O . VAL C 1 1250 ? 226.673 204.260 204.526 1.00 96.42 960 VAL C O 1
ATOM 12378 N N . TRP C 1 1251 ? 228.360 205.132 205.734 1.00 79.64 961 TRP C N 1
ATOM 12379 C CA . TRP C 1 1251 ? 228.181 204.154 206.803 1.00 79.64 961 TRP C CA 1
ATOM 12380 C C . TRP C 1 1251 ? 226.880 204.389 207.563 1.00 79.64 961 TRP C C 1
ATOM 12381 O O . TRP C 1 1251 ? 226.212 203.433 207.969 1.00 79.64 961 TRP C O 1
ATOM 12392 N N . LEU C 1 1252 ? 226.496 205.648 207.749 1.00 82.68 962 LEU C N 1
ATOM 12393 C CA . LEU C 1 1252 ? 225.256 205.989 208.430 1.00 82.68 962 LEU C CA 1
ATOM 12394 C C . LEU C 1 1252 ? 224.071 206.092 207.488 1.00 82.68 962 LEU C C 1
ATOM 12395 O O . LEU C 1 1252 ? 223.046 206.659 207.878 1.00 82.68 962 LEU C O 1
ATOM 12400 N N . GLN C 1 1253 ? 224.199 205.597 206.255 1.00 91.64 963 GLN C N 1
ATOM 12401 C CA . GLN C 1 1253 ? 223.063 205.587 205.340 1.00 91.64 963 GLN C CA 1
ATOM 12402 C C . GLN C 1 1253 ? 221.938 204.681 205.829 1.00 91.64 963 GLN C C 1
ATOM 12403 O O . GLN C 1 1253 ? 220.761 204.982 205.600 1.00 91.64 963 GLN C O 1
ATOM 12405 N N . GLU C 1 1254 ? 222.266 203.580 206.499 1.00 82.45 964 GLU C N 1
ATOM 12406 C CA . GLU C 1 1254 ? 221.248 202.663 206.988 1.00 82.45 964 GLU C CA 1
ATOM 12407 C C . GLU C 1 1254 ? 221.165 202.692 208.512 1.00 82.45 964 GLU C C 1
ATOM 12408 O O . GLU C 1 1254 ? 221.967 203.333 209.191 1.00 82.45 964 GLU C O 1
ATOM 12414 N N . TYR C 1 1255 ? 220.173 201.975 209.044 1.00 73.21 965 TYR C N 1
ATOM 12415 C CA . TYR C 1 1255 ? 219.731 202.186 210.418 1.00 73.21 965 TYR C CA 1
ATOM 12416 C C . TYR C 1 1255 ? 220.456 201.320 211.444 1.00 73.21 965 TYR C C 1
ATOM 12417 O O . TYR C 1 1255 ? 220.611 201.741 212.601 1.00 73.21 965 TYR C O 1
ATOM 12426 N N . TRP C 1 1256 ? 220.881 200.110 211.057 1.00 61.81 966 TRP C N 1
ATOM 12427 C CA . TRP C 1 1256 ? 221.416 199.176 212.043 1.00 61.81 966 TRP C CA 1
ATOM 12428 C C . TRP C 1 1256 ? 222.763 199.623 212.587 1.00 61.81 966 TRP C C 1
ATOM 12429 O O . TRP C 1 1256 ? 223.064 199.372 213.759 1.00 61.81 966 TRP C O 1
ATOM 12440 N N . ASN C 1 1257 ? 223.557 200.327 211.782 1.00 66.36 967 ASN C N 1
ATOM 12441 C CA . ASN C 1 1257 ? 224.788 200.904 212.301 1.00 66.36 967 ASN C CA 1
ATOM 12442 C C . ASN C 1 1257 ? 224.505 202.010 213.309 1.00 66.36 967 ASN C C 1
ATOM 12443 O O . ASN C 1 1257 ? 225.230 202.139 214.305 1.00 66.36 967 ASN C O 1
ATOM 12448 N N . VAL C 1 1258 ? 223.440 202.764 213.035 1.00 67.53 968 VAL C N 1
ATOM 12449 C CA . VAL C 1 1258 ? 223.051 203.844 213.976 1.00 67.53 968 VAL C CA 1
ATOM 12450 C C . VAL C 1 1258 ? 222.607 203.169 215.269 1.00 67.53 968 VAL C C 1
ATOM 12451 O O . VAL C 1 1258 ? 223.110 203.551 216.337 1.00 67.53 968 VAL C O 1
ATOM 12455 N N . THR C 1 1259 ? 221.716 202.185 215.176 1.00 61.19 969 THR C N 1
ATOM 12456 C CA . THR C 1 1259 ? 221.209 201.573 216.426 1.00 61.19 969 THR C CA 1
ATOM 12457 C C . THR C 1 1259 ? 222.402 200.944 217.133 1.00 61.19 969 THR C C 1
ATOM 12458 O O . THR C 1 1259 ? 222.497 201.067 218.357 1.00 61.19 969 THR C O 1
ATOM 12462 N N . ASP C 1 1260 ? 223.301 200.343 216.367 1.00 59.09 970 ASP C N 1
ATOM 12463 C CA . ASP C 1 1260 ? 224.511 199.758 216.983 1.00 59.09 970 ASP C CA 1
ATOM 12464 C C . ASP C 1 1260 ? 225.306 200.874 217.661 1.00 59.09 970 ASP C C 1
ATOM 12465 O O . ASP C 1 1260 ? 225.781 200.641 218.781 1.00 59.09 970 ASP C O 1
ATOM 12470 N N . LEU C 1 1261 ? 225.441 202.041 217.036 1.00 53.17 971 LEU C N 1
ATOM 12471 C CA . LEU C 1 1261 ? 226.292 203.085 217.657 1.00 53.17 971 LEU C CA 1
ATOM 12472 C C . LEU C 1 1261 ? 225.683 203.496 218.996 1.00 53.17 971 LEU C C 1
ATOM 12473 O O . LEU C 1 1261 ? 226.435 203.640 219.968 1.00 53.17 971 LEU C O 1
ATOM 12478 N N . ILE C 1 1262 ? 224.361 203.642 219.055 1.00 51.40 972 ILE C N 1
ATOM 12479 C CA . ILE C 1 1262 ? 223.699 203.994 220.343 1.00 51.40 972 ILE C CA 1
ATOM 12480 C C . ILE C 1 1262 ? 223.932 202.880 221.362 1.00 51.40 972 ILE C C 1
ATOM 12481 O O . ILE C 1 1262 ? 224.293 203.197 222.502 1.00 51.40 972 ILE C O 1
ATOM 12486 N N . ALA C 1 1263 ? 223.774 201.622 220.952 1.00 50.15 973 ALA C N 1
ATOM 12487 C CA . ALA C 1 1263 ? 223.870 200.509 221.920 1.00 50.15 973 ALA C CA 1
ATOM 12488 C C . ALA C 1 1263 ? 225.261 200.428 222.517 1.00 50.15 973 ALA C C 1
ATOM 12489 O O . ALA C 1 1263 ? 225.364 200.348 223.743 1.00 50.15 973 ALA C O 1
ATOM 12491 N N . ILE C 1 1264 ? 226.293 200.495 221.694 1.00 49.76 974 ILE C N 1
ATOM 12492 C CA . ILE C 1 1264 ? 227.612 200.368 222.357 1.00 49.76 974 ILE C CA 1
ATOM 12493 C C . ILE C 1 1264 ? 227.724 201.561 223.303 1.00 49.76 974 ILE C C 1
ATOM 12494 O O . ILE C 1 1264 ? 228.226 201.375 224.418 1.00 49.76 974 ILE C O 1
ATOM 12499 N N . LEU C 1 1265 ? 227.234 202.730 222.892 1.00 46.27 975 LEU C N 1
ATOM 12500 C CA . LEU C 1 1265 ? 227.427 203.924 223.753 1.00 46.27 975 LEU C CA 1
ATOM 12501 C C . LEU C 1 1265 ? 226.708 203.755 225.096 1.00 46.27 975 LEU C C 1
ATOM 12502 O O . LEU C 1 1265 ? 227.339 204.052 226.120 1.00 46.27 975 LEU C O 1
ATOM 12507 N N . LEU C 1 1266 ? 225.491 203.242 225.130 1.00 48.60 976 LEU C N 1
ATOM 12508 C CA . LEU C 1 1266 ? 224.870 203.092 226.436 1.00 48.60 976 LEU C CA 1
ATOM 12509 C C . LEU C 1 1266 ? 225.338 201.854 227.211 1.00 48.60 976 LEU C C 1
ATOM 12510 O O . LEU C 1 1266 ? 225.049 201.783 228.373 1.00 48.60 976 LEU C O 1
ATOM 12515 N N . PHE C 1 1267 ? 226.033 200.884 226.620 1.00 46.85 977 PHE C N 1
ATOM 12516 C CA . PHE C 1 1267 ? 226.551 199.771 227.416 1.00 46.85 977 PHE C CA 1
ATOM 12517 C C . PHE C 1 1267 ? 227.870 200.273 227.826 1.00 46.85 977 PHE C C 1
ATOM 12518 O O . PHE C 1 1267 ? 228.644 199.593 228.480 1.00 46.85 977 PHE C O 1
ATOM 12526 N N . SER C 1 1268 ? 228.132 201.502 227.432 1.00 50.39 978 SER C N 1
ATOM 12527 C CA . SER C 1 1268 ? 229.360 202.119 227.863 1.00 50.39 978 SER C CA 1
ATOM 12528 C C . SER C 1 1268 ? 229.090 203.069 229.025 1.00 50.39 978 SER C C 1
ATOM 12529 O O . SER C 1 1268 ? 229.721 202.948 230.068 1.00 50.39 978 SER C O 1
ATOM 12532 N N . VAL C 1 1269 ? 228.172 204.013 228.889 1.00 50.66 979 VAL C N 1
ATOM 12533 C CA . VAL C 1 1269 ? 227.938 204.847 230.034 1.00 50.66 979 VAL C CA 1
ATOM 12534 C C . VAL C 1 1269 ? 227.751 203.954 231.232 1.00 50.66 979 VAL C C 1
ATOM 12535 O O . VAL C 1 1269 ? 228.282 204.211 232.299 1.00 50.66 979 VAL C O 1
ATOM 12539 N N . GLY C 1 1270 ? 227.009 202.875 231.052 1.00 53.17 980 GLY C N 1
ATOM 12540 C CA . GLY C 1 1270 ? 226.824 201.937 232.151 1.00 53.17 980 GLY C CA 1
ATOM 12541 C C . GLY C 1 1270 ? 228.108 201.262 232.598 1.00 53.17 980 GLY C C 1
ATOM 12542 O O . GLY C 1 1270 ? 228.260 200.931 233.780 1.00 53.17 980 GLY C O 1
ATOM 12543 N N . MET C 1 1271 ? 229.051 201.076 231.669 1.00 61.21 981 MET C N 1
ATOM 12544 C CA . MET C 1 1271 ? 230.353 200.499 231.975 1.00 61.21 981 MET C CA 1
ATOM 12545 C C . MET C 1 1271 ? 231.144 201.371 232.936 1.00 61.21 981 MET C C 1
ATOM 12546 O O . MET C 1 1271 ? 231.716 200.870 233.910 1.00 61.21 981 MET C O 1
ATOM 12551 N N . ILE C 1 1272 ? 231.202 202.675 232.674 1.00 63.42 982 ILE C N 1
ATOM 12552 C CA . ILE C 1 1272 ? 231.944 203.549 233.575 1.00 63.42 982 ILE C CA 1
ATOM 12553 C C . ILE C 1 1272 ? 231.114 204.012 234.768 1.00 63.42 982 ILE C C 1
ATOM 12554 O O . ILE C 1 1272 ? 231.673 204.605 235.701 1.00 63.42 982 ILE C O 1
ATOM 12559 N N . LEU C 1 1273 ? 229.805 203.758 234.776 1.00 67.31 983 LEU C N 1
ATOM 12560 C CA . LEU C 1 1273 ? 229.038 203.957 236.001 1.00 67.31 983 LEU C CA 1
ATOM 12561 C C . LEU C 1 1273 ? 228.995 202.721 236.887 1.00 67.31 983 LEU C C 1
ATOM 12562 O O . LEU C 1 1273 ? 228.528 202.812 238.026 1.00 67.31 983 LEU C O 1
ATOM 12567 N N . ARG C 1 1274 ? 229.461 201.572 236.383 1.00 71.74 984 ARG C N 1
ATOM 12568 C CA . ARG C 1 1274 ? 229.569 200.353 237.188 1.00 71.74 984 ARG C CA 1
ATOM 12569 C C . ARG C 1 1274 ? 230.558 200.517 238.339 1.00 71.74 984 ARG C C 1
ATOM 12570 O O . ARG C 1 1274 ? 230.392 199.907 239.401 1.00 71.74 984 ARG C O 1
ATOM 12578 N N . LEU C 1 1275 ? 231.577 201.357 238.157 1.00 77.03 985 LEU C N 1
ATOM 12579 C CA . LEU C 1 1275 ? 232.752 201.378 239.022 1.00 77.03 985 LEU C CA 1
ATOM 12580 C C . LEU C 1 1275 ? 232.678 202.459 240.093 1.00 77.03 985 LEU C C 1
ATOM 12581 O O . LEU C 1 1275 ? 233.695 203.092 240.405 1.00 77.03 985 LEU C O 1
ATOM 12586 N N . GLN C 1 1276 ? 231.496 202.695 240.654 1.00 95.84 986 GLN C N 1
ATOM 12587 C CA . GLN C 1 1276 ? 231.333 203.649 241.741 1.00 95.84 986 GLN C CA 1
ATOM 12588 C C . GLN C 1 1276 ? 230.673 202.964 242.932 1.00 95.84 986 GLN C C 1
ATOM 12589 O O . GLN C 1 1276 ? 230.603 201.732 242.985 1.00 95.84 986 GLN C O 1
ATOM 12591 N N . ASP C 1 1277 ? 230.205 203.749 243.900 1.00 112.58 987 ASP C N 1
ATOM 12592 C CA . ASP C 1 1277 ? 229.562 203.201 245.085 1.00 112.58 987 ASP C CA 1
ATOM 12593 C C . ASP C 1 1277 ? 228.114 202.796 244.785 1.00 112.58 987 ASP C C 1
ATOM 12594 O O . ASP C 1 1277 ? 227.657 202.800 243.638 1.00 112.58 987 ASP C O 1
ATOM 12599 N N . GLN C 1 1278 ? 227.384 202.453 245.854 1.00 113.06 988 GLN C N 1
ATOM 12600 C CA . GLN C 1 1278 ? 226.004 201.956 245.830 1.00 113.06 988 GLN C CA 1
ATOM 12601 C C . GLN C 1 1278 ? 224.972 202.855 245.127 1.00 113.06 988 GLN C C 1
ATOM 12602 O O . GLN C 1 1278 ? 224.212 202.323 244.295 1.00 113.06 988 GLN C O 1
ATOM 12608 N N . PRO C 1 1279 ? 224.825 204.162 245.499 1.00 103.60 989 PRO C N 1
ATOM 12609 C CA . PRO C 1 1279 ? 223.808 205.004 244.884 1.00 103.60 989 PRO C CA 1
ATOM 12610 C C . PRO C 1 1279 ? 224.001 204.848 243.378 1.00 103.60 989 PRO C C 1
ATOM 12611 O O . PRO C 1 1279 ? 223.057 204.566 242.673 1.00 103.60 989 PRO C O 1
ATOM 12615 N N . PHE C 1 1280 ? 225.233 205.050 242.934 1.00 97.39 990 PHE C N 1
ATOM 12616 C CA . PHE C 1 1280 ? 225.530 204.881 241.496 1.00 97.39 990 PHE C CA 1
ATOM 12617 C C . PHE C 1 1280 ? 225.377 203.418 241.063 1.00 97.39 990 PHE C C 1
ATOM 12618 O O . PHE C 1 1280 ? 224.891 203.189 239.955 1.00 97.39 990 PHE C O 1
ATOM 12626 N N . ARG C 1 1281 ? 225.786 202.454 241.887 1.00 88.21 991 ARG C N 1
ATOM 12627 C CA . ARG C 1 1281 ? 225.763 201.044 241.417 1.00 88.21 991 ARG C CA 1
ATOM 12628 C C . ARG C 1 1281 ? 224.324 200.686 241.092 1.00 88.21 991 ARG C C 1
ATOM 12629 O O . ARG C 1 1281 ? 224.094 200.058 240.055 1.00 88.21 991 ARG C O 1
ATOM 12637 N N . SER C 1 1282 ? 223.396 201.105 241.943 1.00 80.49 992 SER C N 1
ATOM 12638 C CA . SER C 1 1282 ? 221.994 200.718 241.698 1.00 80.49 992 SER C CA 1
ATOM 12639 C C . SER C 1 1282 ? 221.611 201.326 240.352 1.00 80.49 992 SER C C 1
ATOM 12640 O O . SER C 1 1282 ? 220.939 200.638 239.566 1.00 80.49 992 SER C O 1
ATOM 12643 N N . ASP C 1 1283 ? 222.071 202.547 240.075 1.00 74.78 993 ASP C N 1
ATOM 12644 C CA . ASP C 1 1283 ? 221.805 203.184 238.754 1.00 74.78 993 ASP C CA 1
ATOM 12645 C C . ASP C 1 1283 ? 222.455 202.343 237.652 1.00 74.78 993 ASP C C 1
ATOM 12646 O O . ASP C 1 1283 ? 221.880 202.227 236.563 1.00 74.78 993 ASP C O 1
ATOM 12651 N N . GLY C 1 1284 ? 223.626 201.784 237.933 1.00 60.47 994 GLY C N 1
ATOM 12652 C CA . GLY C 1 1284 ? 224.325 201.002 236.906 1.00 60.47 994 GLY C CA 1
ATOM 12653 C C . GLY C 1 1284 ? 223.426 199.868 236.487 1.00 60.47 994 GLY C C 1
ATOM 12654 O O . GLY C 1 1284 ? 223.336 199.576 235.289 1.00 60.47 994 GLY C O 1
ATOM 12655 N N . ARG C 1 1285 ? 222.740 199.283 237.450 1.00 54.84 995 ARG C N 1
ATOM 12656 C CA . ARG C 1 1285 ? 221.913 198.126 237.093 1.00 54.84 995 ARG C CA 1
ATOM 12657 C C . ARG C 1 1285 ? 220.901 198.656 236.097 1.00 54.84 995 ARG C C 1
ATOM 12658 O O . ARG C 1 1285 ? 220.591 197.948 235.143 1.00 54.84 995 ARG C O 1
ATOM 12666 N N . VAL C 1 1286 ? 220.562 199.936 236.302 1.00 55.25 996 VAL C N 1
ATOM 12667 C CA . VAL C 1 1286 ? 219.543 200.429 235.438 1.00 55.25 996 VAL C CA 1
ATOM 12668 C C . VAL C 1 1286 ? 219.931 200.290 233.996 1.00 55.25 996 VAL C C 1
ATOM 12669 O O . VAL C 1 1286 ? 219.270 199.598 233.229 1.00 55.25 996 VAL C O 1
ATOM 12673 N N . ILE C 1 1287 ? 220.994 200.869 233.600 1.00 53.16 997 ILE C N 1
ATOM 12674 C CA . ILE C 1 1287 ? 221.316 200.922 232.143 1.00 53.16 997 ILE C CA 1
ATOM 12675 C C . ILE C 1 1287 ? 221.350 199.493 231.604 1.00 53.16 997 ILE C C 1
ATOM 12676 O O . ILE C 1 1287 ? 220.675 199.265 230.613 1.00 53.16 997 ILE C O 1
ATOM 12681 N N . TYR C 1 1288 ? 222.100 198.592 232.224 1.00 53.65 998 TYR C N 1
ATOM 12682 C CA . TYR C 1 1288 ? 222.135 197.210 231.773 1.00 53.65 998 TYR C CA 1
ATOM 12683 C C . TYR C 1 1288 ? 220.729 196.638 231.702 1.00 53.65 998 TYR C C 1
ATOM 12684 O O . TYR C 1 1288 ? 220.385 195.953 230.739 1.00 53.65 998 TYR C O 1
ATOM 12693 N N . CYS C 1 1289 ? 219.908 196.920 232.710 1.00 46.53 999 CYS C N 1
ATOM 12694 C CA . CYS C 1 1289 ? 218.558 196.455 232.682 1.00 46.53 999 CYS C CA 1
ATOM 12695 C C . CYS C 1 1289 ? 217.839 196.907 231.432 1.00 46.53 999 CYS C C 1
ATOM 12696 O O . CYS C 1 1289 ? 217.187 196.113 230.777 1.00 46.53 999 CYS C O 1
ATOM 12699 N N . VAL C 1 1290 ? 217.961 198.102 231.044 1.00 40.67 1000 VAL C N 1
ATOM 12700 C CA . VAL C 1 1290 ? 217.246 198.725 229.891 1.00 40.67 1000 VAL C CA 1
ATOM 12701 C C . VAL C 1 1290 ? 218.019 198.369 228.628 1.00 40.67 1000 VAL C C 1
ATOM 12702 O O . VAL C 1 1290 ? 217.399 198.260 227.564 1.00 40.67 1000 VAL C O 1
ATOM 12706 N N . ASN C 1 1291 ? 219.325 198.153 228.756 1.00 40.68 1001 ASN C N 1
ATOM 12707 C CA . ASN C 1 1291 ? 220.143 197.909 227.573 1.00 40.68 1001 ASN C CA 1
ATOM 12708 C C . ASN C 1 1291 ? 219.995 196.496 227.020 1.00 40.68 1001 ASN C C 1
ATOM 12709 O O . ASN C 1 1291 ? 220.343 196.268 225.859 1.00 40.68 1001 ASN C O 1
ATOM 12714 N N . ILE C 1 1292 ? 219.506 195.541 227.817 1.00 33.61 1002 ILE C N 1
ATOM 12715 C CA . ILE C 1 1292 ? 219.416 194.166 227.312 1.00 33.61 1002 ILE C CA 1
ATOM 12716 C C . ILE C 1 1292 ? 218.348 193.990 226.226 1.00 33.61 1002 ILE C C 1
ATOM 12717 O O . ILE C 1 1292 ? 218.431 193.045 225.436 1.00 33.61 1002 ILE C O 1
ATOM 12722 N N . ILE C 1 1293 ? 217.392 194.904 226.159 1.00 40.67 1003 ILE C N 1
ATOM 12723 C CA . ILE C 1 1293 ? 216.283 194.731 225.178 1.00 40.67 1003 ILE C CA 1
ATOM 12724 C C . ILE C 1 1293 ? 216.838 194.761 223.748 1.00 40.67 1003 ILE C C 1
ATOM 12725 O O . ILE C 1 1293 ? 216.442 193.900 222.948 1.00 40.67 1003 ILE C O 1
ATOM 12730 N N . TYR C 1 1294 ? 217.722 195.704 223.427 1.00 51.25 1004 TYR C N 1
ATOM 12731 C CA . TYR C 1 1294 ? 218.184 195.827 222.020 1.00 51.25 1004 TYR C CA 1
ATOM 12732 C C . TYR C 1 1294 ? 218.929 194.578 221.553 1.00 51.25 1004 TYR C C 1
ATOM 12733 O O . TYR C 1 1294 ? 218.632 194.124 220.446 1.00 51.25 1004 TYR C O 1
ATOM 12742 N N . TRP C 1 1295 ? 219.836 194.019 222.354 1.00 49.36 1005 TRP C N 1
ATOM 12743 C CA . TRP C 1 1295 ? 220.611 192.873 221.816 1.00 49.36 1005 TRP C CA 1
ATOM 12744 C C . TRP C 1 1295 ? 219.630 191.755 221.494 1.00 49.36 1005 TRP C C 1
ATOM 12745 O O . TRP C 1 1295 ? 219.754 191.143 220.425 1.00 49.36 1005 TRP C O 1
ATOM 12756 N N . TYR C 1 1296 ? 218.650 191.552 222.360 1.00 43.63 1006 TYR C N 1
ATOM 12757 C CA . TYR C 1 1296 ? 217.639 190.519 222.052 1.00 43.63 1006 TYR C CA 1
ATOM 12758 C C . TYR C 1 1296 ? 216.919 190.906 220.768 1.00 43.63 1006 TYR C C 1
ATOM 12759 O O . TYR C 1 1296 ? 216.739 190.029 219.921 1.00 43.63 1006 TYR C O 1
ATOM 12768 N N . ILE C 1 1297 ? 216.529 192.130 220.590 1.00 45.52 1007 ILE C N 1
ATOM 12769 C CA . ILE C 1 1297 ? 215.730 192.471 219.421 1.00 45.52 1007 ILE C CA 1
ATOM 12770 C C . ILE C 1 1297 ? 216.569 192.494 218.143 1.00 45.52 1007 ILE C C 1
ATOM 12771 O O . ILE C 1 1297 ? 216.025 192.715 217.076 1.00 45.52 1007 ILE C O 1
ATOM 12776 N N . ARG C 1 1298 ? 217.849 192.153 218.223 1.00 55.56 1008 ARG C N 1
ATOM 12777 C CA . ARG C 1 1298 ? 218.644 192.089 217.012 1.00 55.56 1008 ARG C CA 1
ATOM 12778 C C . ARG C 1 1298 ? 218.573 190.728 216.481 1.00 55.56 1008 ARG C C 1
ATOM 12779 O O . ARG C 1 1298 ? 218.725 190.519 215.294 1.00 55.56 1008 ARG C O 1
ATOM 12787 N N . LEU C 1 1299 ? 218.341 189.775 217.356 1.00 49.37 1009 LEU C N 1
ATOM 12788 C CA . LEU C 1 1299 ? 218.374 188.421 216.894 1.00 49.37 1009 LEU C CA 1
ATOM 12789 C C . LEU C 1 1299 ? 217.629 188.472 215.596 1.00 49.37 1009 LEU C C 1
ATOM 12790 O O . LEU C 1 1299 ? 218.055 187.876 214.619 1.00 49.37 1009 LEU C O 1
ATOM 12795 N N . LEU C 1 1300 ? 216.540 189.221 215.550 1.00 53.07 1010 LEU C N 1
ATOM 12796 C CA . LEU C 1 1300 ? 215.735 189.239 214.346 1.00 53.07 1010 LEU C CA 1
ATOM 12797 C C . LEU C 1 1300 ? 216.623 189.168 213.131 1.00 53.07 1010 LEU C C 1
ATOM 12798 O O . LEU C 1 1300 ? 216.469 188.276 212.303 1.00 53.07 1010 LEU C O 1
ATOM 12803 N N . ASP C 1 1301 ? 217.582 190.071 213.024 1.00 56.84 1011 ASP C N 1
ATOM 12804 C CA . ASP C 1 1301 ? 218.391 190.116 211.776 1.00 56.84 1011 ASP C CA 1
ATOM 12805 C C . ASP C 1 1301 ? 218.932 188.717 211.481 1.00 56.84 1011 ASP C C 1
ATOM 12806 O O . ASP C 1 1301 ? 218.938 188.341 210.303 1.00 56.84 1011 ASP C O 1
ATOM 12811 N N . ILE C 1 1302 ? 219.512 188.049 212.476 1.00 50.44 1012 ILE C N 1
ATOM 12812 C CA . ILE C 1 1302 ? 220.136 186.731 212.183 1.00 50.44 1012 ILE C CA 1
ATOM 12813 C C . ILE C 1 1302 ? 219.034 185.854 211.597 1.00 50.44 1012 ILE C C 1
ATOM 12814 O O . ILE C 1 1302 ? 219.309 185.069 210.684 1.00 50.44 1012 ILE C O 1
ATOM 12819 N N . PHE C 1 1303 ? 217.809 186.041 212.069 1.00 57.82 1013 PHE C N 1
ATOM 12820 C CA . PHE C 1 1303 ? 216.694 185.197 211.591 1.00 57.82 1013 PHE C CA 1
ATOM 12821 C C . PHE C 1 1303 ? 216.350 185.619 210.172 1.00 57.82 1013 PHE C C 1
ATOM 12822 O O . PHE C 1 1303 ? 215.638 184.880 209.490 1.00 57.82 1013 PHE C O 1
ATOM 12830 N N . GLY C 1 1304 ? 216.828 186.783 209.755 1.00 60.85 1014 GLY C N 1
ATOM 12831 C CA . GLY C 1 1304 ? 216.475 187.303 208.422 1.00 60.85 1014 GLY C CA 1
ATOM 12832 C C . GLY C 1 1304 ? 216.979 186.405 207.313 1.00 60.85 1014 GLY C C 1
ATOM 12833 O O . GLY C 1 1304 ? 216.356 186.405 206.244 1.00 60.85 1014 GLY C O 1
ATOM 12834 N N . VAL C 1 1305 ? 218.073 185.680 207.539 1.00 52.44 1015 VAL C N 1
ATOM 12835 C CA . VAL C 1 1305 ? 218.693 184.874 206.449 1.00 52.44 1015 VAL C CA 1
ATOM 12836 C C . VAL C 1 1305 ? 217.725 183.808 205.923 1.00 52.44 1015 VAL C C 1
ATOM 12837 O O . VAL C 1 1305 ? 217.653 183.641 204.697 1.00 52.44 1015 VAL C O 1
ATOM 12841 N N . ASN C 1 1306 ? 216.980 183.140 206.798 1.00 58.09 1016 ASN C N 1
ATOM 12842 C CA . ASN C 1 1306 ? 216.111 182.021 206.347 1.00 58.09 1016 ASN C CA 1
ATOM 12843 C C . ASN C 1 1306 ? 215.210 182.477 205.213 1.00 58.09 1016 ASN C C 1
ATOM 12844 O O . ASN C 1 1306 ? 214.730 183.613 205.256 1.00 58.09 1016 ASN C O 1
ATOM 12849 N N . LYS C 1 1307 ? 214.938 181.580 204.281 1.00 68.24 1017 LYS C N 1
ATOM 12850 C CA . LYS C 1 1307 ? 214.156 181.929 203.103 1.00 68.24 1017 LYS C CA 1
ATOM 12851 C C . LYS C 1 1307 ? 212.662 182.086 203.364 1.00 68.24 1017 LYS C C 1
ATOM 12852 O O . LYS C 1 1307 ? 211.899 182.213 202.401 1.00 68.24 1017 LYS C O 1
ATOM 12858 N N . TYR C 1 1308 ? 212.214 182.080 204.616 1.00 72.41 1018 TYR C N 1
ATOM 12859 C CA . TYR C 1 1308 ? 210.821 182.367 204.920 1.00 72.41 1018 TYR C CA 1
ATOM 12860 C C . TYR C 1 1308 ? 210.636 183.451 205.965 1.00 72.41 1018 TYR C C 1
ATOM 12861 O O . TYR C 1 1308 ? 209.700 184.241 205.849 1.00 72.41 1018 TYR C O 1
ATOM 12863 N N . LEU C 1 1309 ? 211.502 183.520 206.974 1.00 67.48 1019 LEU C N 1
ATOM 12864 C CA . LEU C 1 1309 ? 211.339 184.513 208.026 1.00 67.48 1019 LEU C CA 1
ATOM 12865 C C . LEU C 1 1309 ? 211.748 185.915 207.601 1.00 67.48 1019 LEU C C 1
ATOM 12866 O O . LEU C 1 1309 ? 211.354 186.881 208.262 1.00 67.48 1019 LEU C O 1
ATOM 12871 N N . GLY C 1 1310 ? 212.620 185.990 206.595 1.00 74.34 1020 GLY C N 1
ATOM 12872 C CA . GLY C 1 1310 ? 213.125 187.293 206.127 1.00 74.34 1020 GLY C CA 1
ATOM 12873 C C . GLY C 1 1310 ? 212.031 188.098 205.473 1.00 74.34 1020 GLY C C 1
ATOM 12874 O O . GLY C 1 1310 ? 211.835 189.248 205.881 1.00 74.34 1020 GLY C O 1
ATOM 12875 N N . PRO C 1 1311 ? 211.263 187.552 204.514 1.00 74.96 1021 PRO C N 1
ATOM 12876 C CA . PRO C 1 1311 ? 210.179 188.319 203.959 1.00 74.96 1021 PRO C CA 1
ATOM 12877 C C . PRO C 1 1311 ? 209.247 188.716 205.108 1.00 74.96 1021 PRO C C 1
ATOM 12878 O O . PRO C 1 1311 ? 208.852 189.862 205.142 1.00 74.96 1021 PRO C O 1
ATOM 12882 N N . TYR C 1 1312 ? 208.948 187.804 206.031 1.00 80.39 1022 TYR C N 1
ATOM 12883 C CA . TYR C 1 1312 ? 207.977 188.179 207.089 1.00 80.39 1022 TYR C CA 1
ATOM 12884 C C . TYR C 1 1312 ? 208.559 189.328 207.919 1.00 80.39 1022 TYR C C 1
ATOM 12885 O O . TYR C 1 1312 ? 207.801 190.257 208.226 1.00 80.39 1022 TYR C O 1
ATOM 12894 N N . VAL C 1 1313 ? 209.853 189.295 208.253 1.00 76.62 1023 VAL C N 1
ATOM 12895 C CA . VAL C 1 1313 ? 210.401 190.368 209.132 1.00 76.62 1023 VAL C CA 1
ATOM 12896 C C . VAL C 1 1313 ? 210.251 191.696 208.389 1.00 76.62 1023 VAL C C 1
ATOM 12897 O O . VAL C 1 1313 ? 209.857 192.687 209.024 1.00 76.62 1023 VAL C O 1
ATOM 12901 N N . MET C 1 1314 ? 210.497 191.696 207.078 1.00 88.00 1024 MET C N 1
ATOM 12902 C CA . MET C 1 1314 ? 210.425 192.955 206.293 1.00 88.00 1024 MET C CA 1
ATOM 12903 C C . MET C 1 1314 ? 208.997 193.481 206.371 1.00 88.00 1024 MET C C 1
ATOM 12904 O O . MET C 1 1314 ? 208.813 194.700 206.495 1.00 88.00 1024 MET C O 1
ATOM 12909 N N . MET C 1 1315 ? 208.032 192.573 206.304 1.00 95.61 1025 MET C N 1
ATOM 12910 C CA . MET C 1 1315 ? 206.616 192.993 206.365 1.00 95.61 1025 MET C CA 1
ATOM 12911 C C . MET C 1 1315 ? 206.385 193.670 207.716 1.00 95.61 1025 MET C C 1
ATOM 12912 O O . MET C 1 1315 ? 205.765 194.745 207.726 1.00 95.61 1025 MET C O 1
ATOM 12917 N N . ILE C 1 1316 ? 206.931 193.112 208.798 1.00 93.84 1026 ILE C N 1
ATOM 12918 C CA . ILE C 1 1316 ? 206.640 193.704 210.133 1.00 93.84 1026 ILE C CA 1
ATOM 12919 C C . ILE C 1 1316 ? 207.160 195.132 210.062 1.00 93.84 1026 ILE C C 1
ATOM 12920 O O . ILE C 1 1316 ? 206.451 196.051 210.499 1.00 93.84 1026 ILE C O 1
ATOM 12925 N N . GLY C 1 1317 ? 208.320 195.307 209.444 1.00 102.11 1027 GLY C N 1
ATOM 12926 C CA . GLY C 1 1317 ? 208.903 196.653 209.391 1.00 102.11 1027 GLY C CA 1
ATOM 12927 C C . GLY C 1 1317 ? 207.988 197.599 208.644 1.00 102.11 1027 GLY C C 1
ATOM 12928 O O . GLY C 1 1317 ? 207.807 198.724 209.128 1.00 102.11 1027 GLY C O 1
ATOM 12929 N N . LYS C 1 1318 ? 207.436 197.171 207.508 1.00 98.59 1028 LYS C N 1
ATOM 12930 C CA . LYS C 1 1318 ? 206.600 198.093 206.689 1.00 98.59 1028 LYS C CA 1
ATOM 12931 C C . LYS C 1 1318 ? 205.291 198.440 207.406 1.00 98.59 1028 LYS C C 1
ATOM 12932 O O . LYS C 1 1318 ? 204.868 199.602 207.314 1.00 98.59 1028 LYS C O 1
ATOM 12938 N N . MET C 1 1319 ? 204.680 197.480 208.100 1.00 98.71 1029 MET C N 1
ATOM 12939 C CA . MET C 1 1319 ? 203.357 197.722 208.730 1.00 98.71 1029 MET C CA 1
ATOM 12940 C C . MET C 1 1319 ? 203.455 198.793 209.813 1.00 98.71 1029 MET C C 1
ATOM 12941 O O . MET C 1 1319 ? 202.435 199.459 210.055 1.00 98.71 1029 MET C O 1
ATOM 12946 N N . MET C 1 1320 ? 204.632 199.005 210.397 1.00 100.46 1030 MET C N 1
ATOM 12947 C CA . MET C 1 1320 ? 204.725 199.902 211.580 1.00 100.46 1030 MET C CA 1
ATOM 12948 C C . MET C 1 1320 ? 204.214 201.322 211.319 1.00 100.46 1030 MET C C 1
ATOM 12949 O O . MET C 1 1320 ? 203.630 201.882 212.253 1.00 100.46 1030 MET C O 1
ATOM 12954 N N . ILE C 1 1321 ? 204.455 201.881 210.104 1.00 94.21 1031 ILE C N 1
ATOM 12955 C CA . ILE C 1 1321 ? 204.007 203.262 209.937 1.00 94.21 1031 ILE C CA 1
ATOM 12956 C C . ILE C 1 1321 ? 202.543 203.369 210.362 1.00 94.21 1031 ILE C C 1
ATOM 12957 O O . ILE C 1 1321 ? 202.209 204.174 211.234 1.00 94.21 1031 ILE C O 1
ATOM 12962 N N . ASP C 1 1322 ? 201.683 202.571 209.848 1.00 91.93 1032 ASP C N 1
ATOM 12963 C CA . ASP C 1 1322 ? 200.242 202.556 210.070 1.00 91.93 1032 ASP C CA 1
ATOM 12964 C C . ASP C 1 1322 ? 199.927 202.355 211.543 1.00 91.93 1032 ASP C C 1
ATOM 12965 O O . ASP C 1 1322 ? 198.969 202.951 212.072 1.00 91.93 1032 ASP C O 1
ATOM 12970 N N . MET C 1 1323 ? 200.740 201.531 212.221 1.00 89.90 1033 MET C N 1
ATOM 12971 C CA . MET C 1 1323 ? 200.662 201.426 213.676 1.00 89.90 1033 MET C CA 1
ATOM 12972 C C . MET C 1 1323 ? 200.857 202.776 214.357 1.00 89.90 1033 MET C C 1
ATOM 12973 O O . MET C 1 1323 ? 200.111 203.101 215.284 1.00 89.90 1033 MET C O 1
ATOM 12975 N N . MET C 1 1324 ? 201.801 203.593 213.874 1.00 88.51 1034 MET C N 1
ATOM 12976 C CA . MET C 1 1324 ? 202.063 204.897 214.485 1.00 88.51 1034 MET C CA 1
ATOM 12977 C C . MET C 1 1324 ? 200.889 205.857 214.303 1.00 88.51 1034 MET C C 1
ATOM 12978 O O . MET C 1 1324 ? 200.497 206.557 215.249 1.00 88.51 1034 MET C O 1
ATOM 12983 N N . TYR C 1 1325 ? 200.315 205.899 213.092 1.00 82.27 1035 TYR C N 1
ATOM 12984 C CA . TYR C 1 1325 ? 199.178 206.796 212.850 1.00 82.27 1035 TYR C CA 1
ATOM 12985 C C . TYR C 1 1325 ? 197.961 206.416 213.695 1.00 82.27 1035 TYR C C 1
ATOM 12986 O O . TYR C 1 1325 ? 197.301 207.288 214.294 1.00 82.27 1035 TYR C O 1
ATOM 12995 N N . PHE C 1 1326 ? 197.675 205.122 213.805 1.00 74.95 1036 PHE C N 1
ATOM 12996 C CA . PHE C 1 1326 ? 196.515 204.780 214.616 1.00 74.95 1036 PHE C CA 1
ATOM 12997 C C . PHE C 1 1326 ? 196.811 204.844 216.112 1.00 74.95 1036 PHE C C 1
ATOM 12998 O O . PHE C 1 1326 ? 195.877 205.035 216.901 1.00 74.95 1036 PHE C O 1
ATOM 13006 N N . VAL C 1 1327 ? 198.088 204.769 216.510 1.00 67.27 1037 VAL C N 1
ATOM 13007 C CA . VAL C 1 1327 ? 198.481 205.131 217.870 1.00 67.27 1037 VAL C CA 1
ATOM 13008 C C . VAL C 1 1327 ? 198.178 206.596 218.159 1.00 67.27 1037 VAL C C 1
ATOM 13009 O O . VAL C 1 1327 ? 197.689 206.920 219.248 1.00 67.27 1037 VAL C O 1
ATOM 13013 N N . ILE C 1 1328 ? 198.410 207.489 217.188 1.00 65.94 1038 ILE C N 1
ATOM 13014 C CA . ILE C 1 1328 ? 198.093 208.911 217.377 1.00 65.94 1038 ILE C CA 1
ATOM 13015 C C . ILE C 1 1328 ? 196.592 209.114 217.587 1.00 65.94 1038 ILE C C 1
ATOM 13016 O O . ILE C 1 1328 ? 196.165 209.832 218.509 1.00 65.94 1038 ILE C O 1
ATOM 13021 N N . ILE C 1 1329 ? 195.771 208.451 216.763 1.00 63.44 1039 ILE C N 1
ATOM 13022 C CA . ILE C 1 1329 ? 194.318 208.625 216.885 1.00 63.44 1039 ILE C CA 1
ATOM 13023 C C . ILE C 1 1329 ? 193.792 208.043 218.205 1.00 63.44 1039 ILE C C 1
ATOM 13024 O O . ILE C 1 1329 ? 192.993 208.689 218.920 1.00 63.44 1039 ILE C O 1
ATOM 13029 N N . MET C 1 1330 ? 194.262 206.844 218.576 1.00 63.91 1040 MET C N 1
ATOM 13030 C CA . MET C 1 1330 ? 193.850 206.253 219.845 1.00 63.91 1040 MET C CA 1
ATOM 13031 C C . MET C 1 1330 ? 194.345 207.056 221.039 1.00 63.91 1040 MET C C 1
ATOM 13032 O O . MET C 1 1330 ? 193.655 207.111 222.061 1.00 63.91 1040 MET C O 1
ATOM 13037 N N . LEU C 1 1331 ? 195.499 207.721 220.914 1.00 62.04 1041 LEU C N 1
ATOM 13038 C CA . LEU C 1 1331 ? 195.993 208.556 222.002 1.00 62.04 1041 LEU C CA 1
ATOM 13039 C C . LEU C 1 1331 ? 195.114 209.779 222.204 1.00 62.04 1041 LEU C C 1
ATOM 13040 O O . LEU C 1 1331 ? 194.844 210.155 223.350 1.00 62.04 1041 LEU C O 1
ATOM 13045 N N . VAL C 1 1332 ? 194.664 210.402 221.105 1.00 59.69 1042 VAL C N 1
ATOM 13046 C CA . VAL C 1 1332 ? 193.753 211.550 221.198 1.00 59.69 1042 VAL C CA 1
ATOM 13047 C C . VAL C 1 1332 ? 192.466 211.172 221.928 1.00 59.69 1042 VAL C C 1
ATOM 13048 O O . VAL C 1 1332 ? 192.062 211.830 222.904 1.00 59.69 1042 VAL C O 1
ATOM 13052 N N . VAL C 1 1333 ? 191.835 210.074 221.500 1.00 59.39 1043 VAL C N 1
ATOM 13053 C CA . VAL C 1 1333 ? 190.542 209.707 222.084 1.00 59.39 1043 VAL C CA 1
ATOM 13054 C C . VAL C 1 1333 ? 190.702 209.243 223.536 1.00 59.39 1043 VAL C C 1
ATOM 13055 O O . VAL C 1 1333 ? 189.898 209.610 224.416 1.00 59.39 1043 VAL C O 1
ATOM 13059 N N . LEU C 1 1334 ? 191.761 208.468 223.813 1.00 66.30 1044 LEU C N 1
ATOM 13060 C CA . LEU C 1 1334 ? 192.035 207.970 225.159 1.00 66.30 1044 LEU C CA 1
ATOM 13061 C C . LEU C 1 1334 ? 192.299 209.109 226.132 1.00 66.30 1044 LEU C C 1
ATOM 13062 O O . LEU C 1 1334 ? 191.767 209.114 227.249 1.00 66.30 1044 LEU C O 1
ATOM 13067 N N . MET C 1 1335 ? 193.123 210.081 225.726 1.00 65.89 1045 MET C N 1
ATOM 13068 C CA . MET C 1 1335 ? 193.407 211.213 226.597 1.00 65.89 1045 MET C CA 1
ATOM 13069 C C . MET C 1 1335 ? 192.164 212.048 226.853 1.00 65.89 1045 MET C C 1
ATOM 13070 O O . MET C 1 1335 ? 191.978 212.537 227.971 1.00 65.89 1045 MET C O 1
ATOM 13075 N N . SER C 1 1336 ? 191.275 212.175 225.858 1.00 65.81 1046 SER C N 1
ATOM 13076 C CA . SER C 1 1336 ? 190.052 212.955 226.066 1.00 65.81 1046 SER C CA 1
ATOM 13077 C C . SER C 1 1336 ? 189.140 212.314 227.107 1.00 65.81 1046 SER C C 1
ATOM 13078 O O . SER C 1 1336 ? 188.733 212.966 228.085 1.00 65.81 1046 SER C O 1
ATOM 13081 N N . PHE C 1 1337 ? 188.820 211.027 226.919 1.00 71.14 1047 PHE C N 1
ATOM 13082 C CA . PHE C 1 1337 ? 187.935 210.356 227.871 1.00 71.14 1047 PHE C CA 1
ATOM 13083 C C . PHE C 1 1337 ? 188.574 210.213 229.250 1.00 71.14 1047 PHE C C 1
ATOM 13084 O O . PHE C 1 1337 ? 187.872 210.309 230.269 1.00 71.14 1047 PHE C O 1
ATOM 13092 N N . GLY C 1 1338 ? 189.902 210.073 229.307 1.00 72.36 1048 GLY C N 1
ATOM 13093 C CA . GLY C 1 1338 ? 190.571 209.998 230.594 1.00 72.36 1048 GLY C CA 1
ATOM 13094 C C . GLY C 1 1338 ? 190.574 211.315 231.345 1.00 72.36 1048 GLY C C 1
ATOM 13095 O O . GLY C 1 1338 ? 190.384 211.336 232.566 1.00 72.36 1048 GLY C O 1
ATOM 13096 N N . VAL C 1 1339 ? 190.774 212.431 230.631 1.00 64.65 1049 VAL C N 1
ATOM 13097 C CA . VAL C 1 1339 ? 190.714 213.743 231.265 1.00 64.65 1049 VAL C CA 1
ATOM 13098 C C . VAL C 1 1339 ? 189.316 214.032 231.789 1.00 64.65 1049 VAL C C 1
ATOM 13099 O O . VAL C 1 1339 ? 189.168 214.521 232.916 1.00 64.65 1049 VAL C O 1
ATOM 13103 N N . ALA C 1 1340 ? 188.272 213.660 231.035 1.00 66.07 1050 ALA C N 1
ATOM 13104 C CA . ALA C 1 1340 ? 186.904 213.877 231.513 1.00 66.07 1050 ALA C CA 1
ATOM 13105 C C . ALA C 1 1340 ? 186.596 213.051 232.764 1.00 66.07 1050 ALA C C 1
ATOM 13106 O O . ALA C 1 1340 ? 186.094 213.591 233.770 1.00 66.07 1050 ALA C O 1
ATOM 13108 N N . ARG C 1 1341 ? 186.917 211.747 232.726 1.00 67.83 1051 ARG C N 1
ATOM 13109 C CA . ARG C 1 1341 ? 186.632 210.874 233.864 1.00 67.83 1051 ARG C CA 1
ATOM 13110 C C . ARG C 1 1341 ? 187.410 211.291 235.105 1.00 67.83 1051 ARG C C 1
ATOM 13111 O O . ARG C 1 1341 ? 186.851 211.329 236.207 1.00 67.83 1051 ARG C O 1
ATOM 13119 N N . GLN C 1 1342 ? 188.683 211.654 234.947 1.00 68.39 1052 GLN C N 1
ATOM 13120 C CA . GLN C 1 1342 ? 189.451 212.029 236.123 1.00 68.39 1052 GLN C CA 1
ATOM 13121 C C . GLN C 1 1342 ? 189.093 213.431 236.595 1.00 68.39 1052 GLN C C 1
ATOM 13122 O O . GLN C 1 1342 ? 189.269 213.746 237.775 1.00 68.39 1052 GLN C O 1
ATOM 13128 N N . ALA C 1 1343 ? 188.540 214.267 235.721 1.00 59.95 1053 ALA C N 1
ATOM 13129 C CA . ALA C 1 1343 ? 188.213 215.617 236.143 1.00 59.95 1053 ALA C CA 1
ATOM 13130 C C . ALA C 1 1343 ? 186.902 215.687 236.905 1.00 59.95 1053 ALA C C 1
ATOM 13131 O O . ALA C 1 1343 ? 186.734 216.588 237.733 1.00 59.95 1053 ALA C O 1
ATOM 13133 N N . ILE C 1 1344 ? 185.958 214.777 236.650 1.00 60.76 1054 ILE C N 1
ATOM 13134 C CA . ILE C 1 1344 ? 184.711 214.838 237.417 1.00 60.76 1054 ILE C CA 1
ATOM 13135 C C . ILE C 1 1344 ? 184.906 214.272 238.823 1.00 60.76 1054 ILE C C 1
ATOM 13136 O O . ILE C 1 1344 ? 184.471 214.871 239.814 1.00 60.76 1054 ILE C O 1
ATOM 13141 N N . LEU C 1 1345 ? 185.593 213.138 238.942 1.00 66.85 1055 LEU C N 1
ATOM 13142 C CA . LEU C 1 1345 ? 185.601 212.372 240.188 1.00 66.85 1055 LEU C CA 1
ATOM 13143 C C . LEU C 1 1345 ? 186.581 212.868 241.249 1.00 66.85 1055 LEU C C 1
ATOM 13144 O O . LEU C 1 1345 ? 186.695 212.214 242.290 1.00 66.85 1055 LEU C O 1
ATOM 13149 N N . PHE C 1 1346 ? 187.296 213.971 241.043 1.00 72.53 1056 PHE C N 1
ATOM 13150 C CA . PHE C 1 1346 ? 188.223 214.495 242.051 1.00 72.53 1056 PHE C CA 1
ATOM 13151 C C . PHE C 1 1346 ? 188.193 216.012 242.037 1.00 72.53 1056 PHE C C 1
ATOM 13152 O O . PHE C 1 1346 ? 189.064 216.663 241.449 1.00 72.53 1056 PHE C O 1
ATOM 13160 N N . PRO C 1 1347 ? 187.196 216.618 242.688 1.00 76.97 1057 PRO C N 1
ATOM 13161 C CA . PRO C 1 1347 ? 187.034 218.075 242.593 1.00 76.97 1057 PRO C CA 1
ATOM 13162 C C . PRO C 1 1347 ? 188.069 218.891 243.351 1.00 76.97 1057 PRO C C 1
ATOM 13163 O O . PRO C 1 1347 ? 188.661 219.800 242.756 1.00 76.97 1057 PRO C O 1
ATOM 13167 N N . ASN C 1 1348 ? 188.334 218.593 244.619 1.00 86.00 1058 ASN C N 1
ATOM 13168 C CA . ASN C 1 1348 ? 189.256 219.385 245.427 1.00 86.00 1058 ASN C CA 1
ATOM 13169 C C . ASN C 1 1348 ? 190.601 218.676 245.434 1.00 86.00 1058 ASN C C 1
ATOM 13170 O O . ASN C 1 1348 ? 190.789 217.695 246.159 1.00 86.00 1058 ASN C O 1
ATOM 13175 N N . GLU C 1 1349 ? 191.490 219.112 244.544 1.00 102.53 1059 GLU C N 1
ATOM 13176 C CA . GLU C 1 1349 ? 192.860 218.542 244.492 1.00 102.53 1059 GLU C CA 1
ATOM 13177 C C . GLU C 1 1349 ? 193.776 219.712 244.175 1.00 102.53 1059 GLU C C 1
ATOM 13178 O O . GLU C 1 1349 ? 193.882 220.066 242.999 1.00 102.53 1059 GLU C O 1
ATOM 13184 N N . GLU C 1 1350 ? 194.442 220.262 245.179 1.00 115.27 1060 GLU C N 1
ATOM 13185 C CA . GLU C 1 1350 ? 195.234 221.488 244.939 1.00 115.27 1060 GLU C CA 1
ATOM 13186 C C . GLU C 1 1350 ? 196.347 221.167 243.945 1.00 115.27 1060 GLU C C 1
ATOM 13187 O O . GLU C 1 1350 ? 196.706 219.984 243.825 1.00 115.27 1060 GLU C O 1
ATOM 13193 N N . PRO C 1 1351 ? 196.901 222.154 243.213 1.00 115.62 1061 PRO C N 1
ATOM 13194 C CA . PRO C 1 1351 ? 197.872 221.860 242.174 1.00 115.62 1061 PRO C CA 1
ATOM 13195 C C . PRO C 1 1351 ? 198.970 221.021 242.814 1.00 115.62 1061 PRO C C 1
ATOM 13196 O O . PRO C 1 1351 ? 199.493 221.420 243.830 1.00 115.62 1061 PRO C O 1
ATOM 13200 N N . SER C 1 1352 ? 199.294 219.893 242.192 1.00 117.59 1062 SER C N 1
ATOM 13201 C CA . SER C 1 1352 ? 200.293 218.992 242.813 1.00 117.59 1062 SER C CA 1
ATOM 13202 C C . SER C 1 1352 ? 201.101 218.243 241.759 1.00 117.59 1062 SER C C 1
ATOM 13203 O O . SER C 1 1352 ? 200.542 217.922 240.700 1.00 117.59 1062 SER C O 1
ATOM 13206 N N . TRP C 1 1353 ? 202.354 217.929 242.069 1.00 117.66 1063 TRP C N 1
ATOM 13207 C CA . TRP C 1 1353 ? 203.169 217.096 241.155 1.00 117.66 1063 TRP C CA 1
ATOM 13208 C C . TRP C 1 1353 ? 202.495 215.729 241.156 1.00 117.66 1063 TRP C C 1
ATOM 13209 O O . TRP C 1 1353 ? 202.718 214.950 240.222 1.00 117.66 1063 TRP C O 1
ATOM 13220 N N . LYS C 1 1354 ? 201.726 215.450 242.208 1.00 119.72 1064 LYS C N 1
ATOM 13221 C CA . LYS C 1 1354 ? 200.969 214.179 242.296 1.00 119.72 1064 LYS C CA 1
ATOM 13222 C C . LYS C 1 1354 ? 199.949 214.113 241.158 1.00 119.72 1064 LYS C C 1
ATOM 13223 O O . LYS C 1 1354 ? 199.770 213.021 240.591 1.00 119.72 1064 LYS C O 1
ATOM 13229 N N . LEU C 1 1355 ? 199.297 215.198 240.825 1.00 111.80 1065 LEU C N 1
ATOM 13230 C CA . LEU C 1 1355 ? 198.370 215.163 239.719 1.00 111.80 1065 LEU C CA 1
ATOM 13231 C C . LEU C 1 1355 ? 199.182 214.760 238.516 1.00 111.80 1065 LEU C C 1
ATOM 13232 O O . LEU C 1 1355 ? 198.784 213.883 237.756 1.00 111.80 1065 LEU C O 1
ATOM 13237 N N . ALA C 1 1356 ? 200.351 215.394 238.359 1.00 118.27 1066 ALA C N 1
ATOM 13238 C CA . ALA C 1 1356 ? 201.207 215.091 237.191 1.00 118.27 1066 ALA C CA 1
ATOM 13239 C C . ALA C 1 1356 ? 201.557 213.604 237.156 1.00 118.27 1066 ALA C C 1
ATOM 13240 O O . ALA C 1 1356 ? 201.615 213.036 236.060 1.00 118.27 1066 ALA C O 1
ATOM 13242 N N . LYS C 1 1357 ? 201.829 213.018 238.318 1.00 116.39 1067 LYS C N 1
ATOM 13243 C CA . LYS C 1 1357 ? 202.141 211.572 238.357 1.00 116.39 1067 LYS C CA 1
ATOM 13244 C C . LYS C 1 1357 ? 200.912 210.801 237.870 1.00 116.39 1067 LYS C C 1
ATOM 13245 O O . LYS C 1 1357 ? 201.077 209.880 237.055 1.00 116.39 1067 LYS C O 1
ATOM 13251 N N . ASN C 1 1358 ? 199.721 211.211 238.304 1.00 111.94 1068 ASN C N 1
ATOM 13252 C CA . ASN C 1 1358 ? 198.489 210.557 237.803 1.00 111.94 1068 ASN C CA 1
ATOM 13253 C C . ASN C 1 1358 ? 198.446 210.788 236.293 1.00 111.94 1068 ASN C C 1
ATOM 13254 O O . ASN C 1 1358 ? 198.085 209.848 235.567 1.00 111.94 1068 ASN C O 1
ATOM 13259 N N . ILE C 1 1359 ? 198.842 211.982 235.845 1.00 118.70 1069 ILE C N 1
ATOM 13260 C CA . ILE C 1 1359 ? 198.799 212.326 234.391 1.00 118.70 1069 ILE C CA 1
ATOM 13261 C C . ILE C 1 1359 ? 199.723 211.378 233.633 1.00 118.70 1069 ILE C C 1
ATOM 13262 O O . ILE C 1 1359 ? 199.326 210.876 232.567 1.00 118.70 1069 ILE C O 1
ATOM 13267 N N . THR C 1 1399 ? 180.112 214.887 243.221 1.00 89.89 1109 THR C N 1
ATOM 13268 C CA . THR C 1 1399 ? 179.372 215.929 242.523 1.00 89.89 1109 THR C CA 1
ATOM 13269 C C . THR C 1 1399 ? 178.797 215.365 241.228 1.00 89.89 1109 THR C C 1
ATOM 13270 O O . THR C 1 1399 ? 179.368 215.566 240.150 1.00 89.89 1109 THR C O 1
ATOM 13274 N N . GLY C 1 1400 ? 177.678 214.652 241.339 1.00 82.72 1110 GLY C N 1
ATOM 13275 C CA . GLY C 1 1400 ? 176.976 214.146 240.175 1.00 82.72 1110 GLY C CA 1
ATOM 13276 C C . GLY C 1 1400 ? 177.729 213.135 239.342 1.00 82.72 1110 GLY C C 1
ATOM 13277 O O . GLY C 1 1400 ? 177.856 213.317 238.129 1.00 82.72 1110 GLY C O 1
ATOM 13278 N N . ALA C 1 1401 ? 178.221 212.061 239.952 1.00 70.95 1111 ALA C N 1
ATOM 13279 C CA . ALA C 1 1401 ? 179.120 211.142 239.271 1.00 70.95 1111 ALA C CA 1
ATOM 13280 C C . ALA C 1 1401 ? 178.431 210.232 238.264 1.00 70.95 1111 ALA C C 1
ATOM 13281 O O . ALA C 1 1401 ? 179.116 209.432 237.622 1.00 70.95 1111 ALA C O 1
ATOM 13283 N N . TRP C 1 1402 ? 177.113 210.334 238.093 1.00 76.73 1112 TRP C N 1
ATOM 13284 C CA . TRP C 1 1402 ? 176.400 209.368 237.268 1.00 76.73 1112 TRP C CA 1
ATOM 13285 C C . TRP C 1 1402 ? 176.600 209.579 235.772 1.00 76.73 1112 TRP C C 1
ATOM 13286 O O . TRP C 1 1402 ? 176.201 208.717 234.983 1.00 76.73 1112 TRP C O 1
ATOM 13297 N N . ILE C 1 1403 ? 177.201 210.696 235.360 1.00 75.95 1113 ILE C N 1
ATOM 13298 C CA . ILE C 1 1403 ? 177.645 210.834 233.975 1.00 75.95 1113 ILE C CA 1
ATOM 13299 C C . ILE C 1 1403 ? 178.880 209.970 233.721 1.00 75.95 1113 ILE C C 1
ATOM 13300 O O . ILE C 1 1403 ? 179.094 209.515 232.590 1.00 75.95 1113 ILE C O 1
ATOM 13305 N N . VAL C 1 1404 ? 179.648 209.683 234.779 1.00 71.35 1114 VAL C N 1
ATOM 13306 C CA . VAL C 1 1404 ? 180.891 208.915 234.624 1.00 71.35 1114 VAL C CA 1
ATOM 13307 C C . VAL C 1 1404 ? 180.708 207.495 234.094 1.00 71.35 1114 VAL C C 1
ATOM 13308 O O . VAL C 1 1404 ? 181.523 207.076 233.255 1.00 71.35 1114 VAL C O 1
ATOM 13312 N N . PRO C 1 1405 ? 179.690 206.699 234.495 1.00 74.72 1115 PRO C N 1
ATOM 13313 C CA . PRO C 1 1405 ? 179.537 205.378 233.847 1.00 74.72 1115 PRO C CA 1
ATOM 13314 C C . PRO C 1 1405 ? 179.237 205.423 232.361 1.00 74.72 1115 PRO C C 1
ATOM 13315 O O . PRO C 1 1405 ? 179.940 204.746 231.596 1.00 74.72 1115 PRO C O 1
ATOM 13319 N N . ALA C 1 1406 ? 178.249 206.224 231.940 1.00 75.34 1116 ALA C N 1
ATOM 13320 C CA . ALA C 1 1406 ? 177.790 206.225 230.551 1.00 75.34 1116 ALA C CA 1
ATOM 13321 C C . ALA C 1 1406 ? 178.901 206.622 229.587 1.00 75.34 1116 ALA C C 1
ATOM 13322 O O . ALA C 1 1406 ? 179.242 205.860 228.672 1.00 75.34 1116 ALA C O 1
ATOM 13324 N N . ILE C 1 1407 ? 179.561 207.753 229.844 1.00 74.61 1117 ILE C N 1
ATOM 13325 C CA . ILE C 1 1407 ? 180.642 208.167 228.959 1.00 74.61 1117 ILE C CA 1
ATOM 13326 C C . ILE C 1 1407 ? 181.917 207.366 229.177 1.00 74.61 1117 ILE C C 1
ATOM 13327 O O . ILE C 1 1407 ? 182.914 207.621 228.496 1.00 74.61 1117 ILE C O 1
ATOM 13332 N N . MET C 1 1408 ? 181.931 206.409 230.106 1.00 77.94 1118 MET C N 1
ATOM 13333 C CA . MET C 1 1408 ? 183.006 205.432 230.051 1.00 77.94 1118 MET C CA 1
ATOM 13334 C C . MET C 1 1408 ? 182.732 204.411 228.957 1.00 77.94 1118 MET C C 1
ATOM 13335 O O . MET C 1 1408 ? 183.614 204.134 228.133 1.00 77.94 1118 MET C O 1
ATOM 13337 N N . ALA C 1 1409 ? 181.489 203.913 228.895 1.00 80.99 1119 ALA C N 1
ATOM 13338 C CA . ALA C 1 1409 ? 181.171 202.762 228.053 1.00 80.99 1119 ALA C CA 1
ATOM 13339 C C . ALA C 1 1409 ? 181.296 203.097 226.576 1.00 80.99 1119 ALA C C 1
ATOM 13340 O O . ALA C 1 1409 ? 181.840 202.297 225.800 1.00 80.99 1119 ALA C O 1
ATOM 13342 N N . CYS C 1 1410 ? 180.848 204.298 226.189 1.00 85.00 1120 CYS C N 1
ATOM 13343 C CA . CYS C 1 1410 ? 180.975 204.756 224.808 1.00 85.00 1120 CYS C CA 1
ATOM 13344 C C . CYS C 1 1410 ? 182.433 204.844 224.378 1.00 85.00 1120 CYS C C 1
ATOM 13345 O O . CYS C 1 1410 ? 182.740 204.615 223.200 1.00 85.00 1120 CYS C O 1
ATOM 13348 N N . TYR C 1 1411 ? 183.341 205.138 225.325 1.00 80.21 1121 TYR C N 1
ATOM 13349 C CA . TYR C 1 1411 ? 184.771 205.086 225.038 1.00 80.21 1121 TYR C CA 1
ATOM 13350 C C . TYR C 1 1411 ? 185.189 203.712 224.544 1.00 80.21 1121 TYR C C 1
ATOM 13351 O O . TYR C 1 1411 ? 185.855 203.606 223.506 1.00 80.21 1121 TYR C O 1
ATOM 13360 N N . LEU C 1 1412 ? 184.749 202.653 225.234 1.00 84.15 1122 LEU C N 1
ATOM 13361 C CA . LEU C 1 1412 ? 185.040 201.302 224.770 1.00 84.15 1122 LEU C CA 1
ATOM 13362 C C . LEU C 1 1412 ? 184.382 201.043 223.424 1.00 84.15 1122 LEU C C 1
ATOM 13363 O O . LEU C 1 1412 ? 184.979 200.404 222.549 1.00 84.15 1122 LEU C O 1
ATOM 13368 N N . LEU C 1 1413 ? 183.211 201.650 223.203 1.00 86.59 1123 LEU C N 1
ATOM 13369 C CA . LEU C 1 1413 ? 182.508 201.508 221.937 1.00 86.59 1123 LEU C CA 1
ATOM 13370 C C . LEU C 1 1413 ? 183.254 202.187 220.797 1.00 86.59 1123 LEU C C 1
ATOM 13371 O O . LEU C 1 1413 ? 183.056 201.815 219.635 1.00 86.59 1123 LEU C O 1
ATOM 13376 N N . VAL C 1 1414 ? 184.137 203.139 221.092 1.00 87.99 1124 VAL C N 1
ATOM 13377 C CA . VAL C 1 1414 ? 184.971 203.695 220.037 1.00 87.99 1124 VAL C CA 1
ATOM 13378 C C . VAL C 1 1414 ? 186.432 203.328 220.235 1.00 87.99 1124 VAL C C 1
ATOM 13379 O O . VAL C 1 1414 ? 187.311 203.869 219.561 1.00 87.99 1124 VAL C O 1
ATOM 13383 N N . ALA C 1 1415 ? 186.734 202.414 221.160 1.00 88.19 1125 ALA C N 1
ATOM 13384 C CA . ALA C 1 1415 ? 188.115 201.952 221.249 1.00 88.19 1125 ALA C CA 1
ATOM 13385 C C . ALA C 1 1415 ? 188.250 200.520 220.759 1.00 88.19 1125 ALA C C 1
ATOM 13386 O O . ALA C 1 1415 ? 189.032 200.242 219.844 1.00 88.19 1125 ALA C O 1
ATOM 13388 N N . ASN C 1 1416 ? 187.490 199.602 221.343 1.00 92.92 1126 ASN C N 1
ATOM 13389 C CA . ASN C 1 1416 ? 187.633 198.192 221.026 1.00 92.92 1126 ASN C CA 1
ATOM 13390 C C . ASN C 1 1416 ? 186.668 197.717 219.954 1.00 92.92 1126 ASN C C 1
ATOM 13391 O O . ASN C 1 1416 ? 186.553 196.505 219.741 1.00 92.92 1126 ASN C O 1
ATOM 13396 N N . ILE C 1 1417 ? 185.962 198.626 219.284 1.00 83.78 1127 ILE C N 1
ATOM 13397 C CA . ILE C 1 1417 ? 184.997 198.232 218.265 1.00 83.78 1127 ILE C CA 1
ATOM 13398 C C . ILE C 1 1417 ? 185.341 198.857 216.921 1.00 83.78 1127 ILE C C 1
ATOM 13399 O O . ILE C 1 1417 ? 185.473 198.152 215.915 1.00 83.78 1127 ILE C O 1
ATOM 13404 N N . LEU C 1 1418 ? 185.493 200.180 216.889 1.00 78.59 1128 LEU C N 1
ATOM 13405 C CA . LEU C 1 1418 ? 185.627 200.902 215.628 1.00 78.59 1128 LEU C CA 1
ATOM 13406 C C . LEU C 1 1418 ? 187.069 200.969 215.135 1.00 78.59 1128 LEU C C 1
ATOM 13407 O O . LEU C 1 1418 ? 187.341 200.663 213.972 1.00 78.59 1128 LEU C O 1
ATOM 13412 N N . LEU C 1 1419 ? 188.028 201.354 215.742 1.00 77.97 1129 LEU C N 1
ATOM 13413 C CA . LEU C 1 1419 ? 189.372 201.475 215.172 1.00 77.97 1129 LEU C CA 1
ATOM 13414 C C . LEU C 1 1419 ? 190.089 200.135 215.089 1.00 77.97 1129 LEU C C 1
ATOM 13415 O O . LEU C 1 1419 ? 190.893 199.916 214.186 1.00 77.97 1129 LEU C O 1
ATOM 13419 N N . VAL C 1 1420 ? 189.810 199.238 216.189 1.00 80.96 1130 VAL C N 1
ATOM 13420 C CA . VAL C 1 1420 ? 190.461 197.938 216.063 1.00 80.96 1130 VAL C CA 1
ATOM 13421 C C . VAL C 1 1420 ? 190.018 197.245 214.779 1.00 80.96 1130 VAL C C 1
ATOM 13422 O O . VAL C 1 1420 ? 190.836 196.676 214.043 1.00 80.96 1130 VAL C O 1
ATOM 13426 N N . ASN C 1 1421 ? 188.724 197.316 214.469 1.00 82.67 1131 ASN C N 1
ATOM 13427 C CA . ASN C 1 1421 ? 188.234 196.719 213.234 1.00 82.67 1131 ASN C CA 1
ATOM 13428 C C . ASN C 1 1421 ? 188.612 197.538 212.009 1.00 82.67 1131 ASN C C 1
ATOM 13429 O O . ASN C 1 1421 ? 188.593 197.005 210.895 1.00 82.67 1131 ASN C O 1
ATOM 13434 N N . LEU C 1 1422 ? 188.953 198.815 212.182 1.00 79.60 1132 LEU C N 1
ATOM 13435 C CA . LEU C 1 1422 ? 189.563 199.563 211.093 1.00 79.60 1132 LEU C CA 1
ATOM 13436 C C . LEU C 1 1422 ? 191.008 199.138 210.878 1.00 79.60 1132 LEU C C 1
ATOM 13437 O O . LEU C 1 1422 ? 191.468 199.063 209.731 1.00 79.60 1132 LEU C O 1
ATOM 13442 N N . LEU C 1 1423 ? 191.722 198.840 211.966 1.00 80.48 1133 LEU C N 1
ATOM 13443 C CA . LEU C 1 1423 ? 193.099 198.372 211.860 1.00 80.48 1133 LEU C CA 1
ATOM 13444 C C . LEU C 1 1423 ? 193.170 197.000 211.201 1.00 80.48 1133 LEU C C 1
ATOM 13445 O O . LEU C 1 1423 ? 194.065 196.740 210.386 1.00 80.48 1133 LEU C O 1
ATOM 13450 N N . ILE C 1 1424 ? 192.223 196.117 211.526 1.00 81.23 1134 ILE C N 1
ATOM 13451 C CA . ILE C 1 1424 ? 192.187 194.802 210.892 1.00 81.23 1134 ILE C CA 1
ATOM 13452 C C . ILE C 1 1424 ? 191.858 194.927 209.408 1.00 81.23 1134 ILE C C 1
ATOM 13453 O O . ILE C 1 1424 ? 192.429 194.211 208.572 1.00 81.23 1134 ILE C O 1
ATOM 13458 N N . ALA C 1 1425 ? 191.005 195.886 209.046 1.00 83.59 1135 ALA C N 1
ATOM 13459 C CA . ALA C 1 1425 ? 190.670 196.081 207.640 1.00 83.59 1135 ALA C CA 1
ATOM 13460 C C . ALA C 1 1425 ? 191.839 196.673 206.861 1.00 83.59 1135 ALA C C 1
ATOM 13461 O O . ALA C 1 1425 ? 192.054 196.319 205.698 1.00 83.59 1135 ALA C O 1
ATOM 13463 N N . VAL C 1 1426 ? 192.659 197.492 207.509 1.00 80.91 1136 VAL C N 1
ATOM 13464 C CA . VAL C 1 1426 ? 193.782 198.120 206.812 1.00 80.91 1136 VAL C CA 1
ATOM 13465 C C . VAL C 1 1426 ? 195.080 197.352 206.951 1.00 80.91 1136 VAL C C 1
ATOM 13466 O O . VAL C 1 1426 ? 196.130 197.851 206.558 1.00 80.91 1136 VAL C O 1
ATOM 13470 N N . PHE C 1 1427 ? 195.030 196.157 207.520 1.00 84.35 1137 PHE C N 1
ATOM 13471 C CA . PHE C 1 1427 ? 196.223 195.313 207.590 1.00 84.35 1137 PHE C CA 1
ATOM 13472 C C . PHE C 1 1427 ? 195.867 194.023 206.901 1.00 84.35 1137 PHE C C 1
ATOM 13473 O O . PHE C 1 1427 ? 196.515 193.006 207.099 1.00 84.35 1137 PHE C O 1
ATOM 13481 N N . ASN C 1 1428 ? 194.673 194.117 206.177 1.00 86.12 1138 ASN C N 1
ATOM 13482 C CA . ASN C 1 1428 ? 194.278 192.957 205.429 1.00 86.12 1138 ASN C CA 1
ATOM 13483 C C . ASN C 1 1428 ? 194.272 193.337 203.968 1.00 86.12 1138 ASN C C 1
ATOM 13484 O O . ASN C 1 1428 ? 194.632 192.526 203.129 1.00 86.12 1138 ASN C O 1
ATOM 13489 N N . ASN C 1 1429 ? 193.958 194.486 203.578 1.00 89.89 1139 ASN C N 1
ATOM 13490 C CA . ASN C 1 1429 ? 193.979 194.902 202.171 1.00 89.89 1139 ASN C CA 1
ATOM 13491 C C . ASN C 1 1429 ? 195.229 195.691 201.864 1.00 89.89 1139 ASN C C 1
ATOM 13492 O O . ASN C 1 1429 ? 195.218 196.578 201.026 1.00 89.89 1139 ASN C O 1
ATOM 13497 N N . THR C 1 1430 ? 196.273 195.497 202.638 1.00 96.58 1140 THR C N 1
ATOM 13498 C CA . THR C 1 1430 ? 197.591 196.009 202.299 1.00 96.58 1140 THR C CA 1
ATOM 13499 C C . THR C 1 1430 ? 198.603 194.896 202.094 1.00 96.58 1140 THR C C 1
ATOM 13500 O O . THR C 1 1430 ? 199.750 195.177 201.729 1.00 96.58 1140 THR C O 1
ATOM 13504 N N . PHE C 1 1431 ? 198.199 193.644 202.306 1.00 106.45 1141 PHE C N 1
ATOM 13505 C CA . PHE C 1 1431 ? 199.119 192.518 202.261 1.00 106.45 1141 PHE C CA 1
ATOM 13506 C C . PHE C 1 1431 ? 199.522 192.180 200.832 1.00 106.45 1141 PHE C C 1
ATOM 13507 O O . PHE C 1 1431 ? 200.670 191.786 200.588 1.00 106.45 1141 PHE C O 1
ATOM 13515 N N . PHE C 1 1432 ? 198.601 192.361 199.878 1.00 101.89 1142 PHE C N 1
ATOM 13516 C CA . PHE C 1 1432 ? 198.795 191.891 198.510 1.00 101.89 1142 PHE C CA 1
ATOM 13517 C C . PHE C 1 1432 ? 199.843 192.689 197.747 1.00 101.89 1142 PHE C C 1
ATOM 13518 O O . PHE C 1 1432 ? 200.279 192.247 196.679 1.00 101.89 1142 PHE C O 1
ATOM 13520 N N . GLU C 1 1433 ? 200.253 193.847 198.256 1.00 101.57 1143 GLU C N 1
ATOM 13521 C CA . GLU C 1 1433 ? 201.346 194.604 197.665 1.00 101.57 1143 GLU C CA 1
ATOM 13522 C C . GLU C 1 1433 ? 202.658 194.419 198.415 1.00 101.57 1143 GLU C C 1
ATOM 13523 O O . GLU C 1 1433 ? 203.713 194.269 197.785 1.00 101.57 1143 GLU C O 1
ATOM 13525 N N . VAL C 1 1434 ? 202.611 194.403 199.749 1.00 98.00 1144 VAL C N 1
ATOM 13526 C CA . VAL C 1 1434 ? 203.841 194.305 200.528 1.00 98.00 1144 VAL C CA 1
ATOM 13527 C C . VAL C 1 1434 ? 204.427 192.896 200.436 1.00 98.00 1144 VAL C C 1
ATOM 13528 O O . VAL C 1 1434 ? 205.651 192.721 200.528 1.00 98.00 1144 VAL C O 1
ATOM 13532 N N . LYS C 1 1435 ? 203.587 191.886 200.174 1.00 98.76 1145 LYS C N 1
ATOM 13533 C CA . LYS C 1 1435 ? 204.105 190.542 199.941 1.00 98.76 1145 LYS C CA 1
ATOM 13534 C C . LYS C 1 1435 ? 204.873 190.464 198.627 1.00 98.76 1145 LYS C C 1
ATOM 13535 O O . LYS C 1 1435 ? 205.877 189.748 198.537 1.00 98.76 1145 LYS C O 1
ATOM 13541 N N . SER C 1 1436 ? 204.441 191.212 197.613 1.00 88.28 1146 SER C N 1
ATOM 13542 C CA . SER C 1 1436 ? 205.192 191.260 196.366 1.00 88.28 1146 SER C CA 1
ATOM 13543 C C . SER C 1 1436 ? 206.440 192.123 196.479 1.00 88.28 1146 SER C C 1
ATOM 13544 O O . SER C 1 1436 ? 207.424 191.873 195.775 1.00 88.28 1146 SER C O 1
ATOM 13547 N N . ILE C 1 1437 ? 206.417 193.142 197.337 1.00 90.19 1147 ILE C N 1
ATOM 13548 C CA . ILE C 1 1437 ? 207.585 194.011 197.488 1.00 90.19 1147 ILE C CA 1
ATOM 13549 C C . ILE C 1 1437 ? 208.703 193.304 198.254 1.00 90.19 1147 ILE C C 1
ATOM 13550 O O . ILE C 1 1437 ? 209.870 193.329 197.833 1.00 90.19 1147 ILE C O 1
ATOM 13555 N N . SER C 1 1438 ? 208.365 192.650 199.374 1.00 85.33 1148 SER C N 1
ATOM 13556 C CA . SER C 1 1438 ? 209.391 192.061 200.236 1.00 85.33 1148 SER C CA 1
ATOM 13557 C C . SER C 1 1438 ? 210.108 190.891 199.570 1.00 85.33 1148 SER C C 1
ATOM 13558 O O . SER C 1 1438 ? 211.296 190.666 199.836 1.0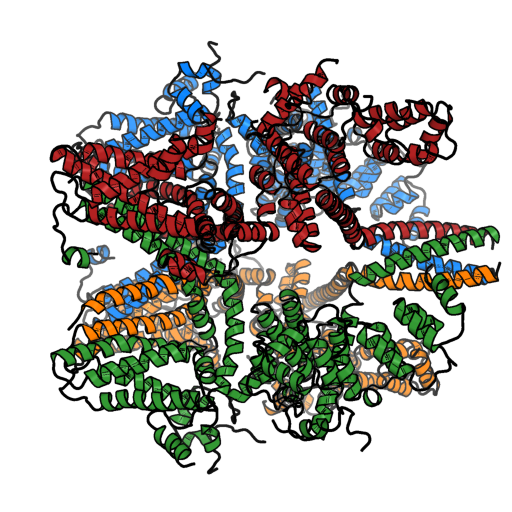0 85.33 1148 SER C O 1
ATOM 13561 N N . ASN C 1 1439 ? 209.412 190.162 198.690 1.00 78.15 1149 ASN C N 1
ATOM 13562 C CA . ASN C 1 1439 ? 210.025 189.088 197.918 1.00 78.15 1149 ASN C CA 1
ATOM 13563 C C . ASN C 1 1439 ? 211.123 189.607 196.995 1.00 78.15 1149 ASN C C 1
ATOM 13564 O O . ASN C 1 1439 ? 212.125 188.917 196.787 1.00 78.15 1149 ASN C O 1
ATOM 13569 N N . GLN C 1 1440 ? 210.966 190.816 196.463 1.00 74.60 1150 GLN C N 1
ATOM 13570 C CA . GLN C 1 1440 ? 212.031 191.463 195.710 1.00 74.60 1150 GLN C CA 1
ATOM 13571 C C . GLN C 1 1440 ? 213.140 191.979 196.614 1.00 74.60 1150 GLN C C 1
ATOM 13572 O O . GLN C 1 1440 ? 214.325 191.821 196.292 1.00 74.60 1150 GLN C O 1
ATOM 13578 N N . VAL C 1 1441 ? 212.765 192.595 197.740 1.00 70.26 1151 VAL C N 1
ATOM 13579 C CA . VAL C 1 1441 ? 213.748 193.277 198.579 1.00 70.26 1151 VAL C CA 1
ATOM 13580 C C . VAL C 1 1441 ? 214.693 192.279 199.248 1.00 70.26 1151 VAL C C 1
ATOM 13581 O O . VAL C 1 1441 ? 215.897 192.542 199.369 1.00 70.26 1151 VAL C O 1
ATOM 13585 N N . TRP C 1 1442 ? 214.193 191.098 199.613 1.00 67.59 1152 TRP C N 1
ATOM 13586 C CA . TRP C 1 1442 ? 215.058 190.084 200.212 1.00 67.59 1152 TRP C CA 1
ATOM 13587 C C . TRP C 1 1442 ? 216.060 189.521 199.207 1.00 67.59 1152 TRP C C 1
ATOM 13588 O O . TRP C 1 1442 ? 217.260 189.385 199.513 1.00 67.59 1152 TRP C O 1
ATOM 13599 N N . LYS C 1 1443 ? 215.583 189.201 197.998 1.00 68.65 1153 LYS C N 1
ATOM 13600 C CA . LYS C 1 1443 ? 216.457 188.673 196.955 1.00 68.65 1153 LYS C CA 1
ATOM 13601 C C . LYS C 1 1443 ? 217.455 189.714 196.485 1.00 68.65 1153 LYS C C 1
ATOM 13602 O O . LYS C 1 1443 ? 218.519 189.357 195.972 1.00 68.65 1153 LYS C O 1
ATOM 13608 N N . PHE C 1 1444 ? 217.135 190.998 196.649 1.00 58.25 1154 PHE C N 1
ATOM 13609 C CA . PHE C 1 1444 ? 218.156 192.008 196.423 1.00 58.25 1154 PHE C CA 1
ATOM 13610 C C . PHE C 1 1444 ? 219.165 192.057 197.560 1.00 58.25 1154 PHE C C 1
ATOM 13611 O O . PHE C 1 1444 ? 220.373 192.059 197.307 1.00 58.25 1154 PHE C O 1
ATOM 13619 N N . GLN C 1 1445 ? 218.711 192.099 198.808 1.00 52.48 1155 GLN C N 1
ATOM 13620 C CA . GLN C 1 1445 ? 219.623 192.359 199.912 1.00 52.48 1155 GLN C CA 1
ATOM 13621 C C . GLN C 1 1445 ? 220.430 191.145 200.344 1.00 52.48 1155 GLN C C 1
ATOM 13622 O O . GLN C 1 1445 ? 221.195 191.255 201.305 1.00 52.48 1155 GLN C O 1
ATOM 13628 N N . ARG C 1 1446 ? 220.273 189.993 199.686 1.00 51.86 1156 ARG C N 1
ATOM 13629 C CA . ARG C 1 1446 ? 221.235 188.915 199.934 1.00 51.86 1156 ARG C CA 1
ATOM 13630 C C . ARG C 1 1446 ? 222.654 189.275 199.494 1.00 51.86 1156 ARG C C 1
ATOM 13631 O O . ARG C 1 1446 ? 223.632 188.778 200.080 1.00 51.86 1156 ARG C O 1
ATOM 13639 N N . TYR C 1 1447 ? 222.785 190.134 198.477 1.00 42.59 1157 TYR C N 1
ATOM 13640 C CA . TYR C 1 1447 ? 224.096 190.469 197.930 1.00 42.59 1157 TYR C CA 1
ATOM 13641 C C . TYR C 1 1447 ? 224.951 191.228 198.932 1.00 42.59 1157 TYR C C 1
ATOM 13642 O O . TYR C 1 1447 ? 226.169 191.019 198.995 1.00 42.59 1157 TYR C O 1
ATOM 13651 N N . GLN C 1 1448 ? 224.331 192.121 199.707 1.00 38.28 1158 GLN C N 1
ATOM 13652 C CA . GLN C 1 1448 ? 225.064 192.882 200.712 1.00 38.28 1158 GLN C CA 1
ATOM 13653 C C . GLN C 1 1448 ? 225.635 191.968 201.786 1.00 38.28 1158 GLN C C 1
ATOM 13654 O O . GLN C 1 1448 ? 226.778 192.153 202.212 1.00 38.28 1158 GLN C O 1
ATOM 13660 N N . LEU C 1 1449 ? 224.887 190.931 202.159 1.00 33.44 1159 LEU C N 1
ATOM 13661 C CA . LEU C 1 1449 ? 225.351 189.952 203.135 1.00 33.44 1159 LEU C CA 1
ATOM 13662 C C . LEU C 1 1449 ? 226.529 189.147 202.597 1.00 33.44 1159 LEU C C 1
ATOM 13663 O O . LEU C 1 1449 ? 227.539 188.947 203.297 1.00 33.44 1159 LEU C O 1
ATOM 13668 N N . ILE C 1 1450 ? 226.415 188.684 201.346 1.00 40.96 1160 ILE C N 1
ATOM 13669 C CA . ILE C 1 1450 ? 227.446 187.810 200.782 1.00 40.96 1160 ILE C CA 1
ATOM 13670 C C . ILE C 1 1450 ? 228.738 188.582 200.535 1.00 40.96 1160 ILE C C 1
ATOM 13671 O O . ILE C 1 1450 ? 229.838 188.062 200.757 1.00 40.96 1160 ILE C O 1
ATOM 13676 N N . MET C 1 1451 ? 228.640 189.851 200.137 1.00 43.24 1161 MET C N 1
ATOM 13677 C CA . MET C 1 1451 ? 229.868 190.632 200.002 1.00 43.24 1161 MET C CA 1
ATOM 13678 C C . MET C 1 1451 ? 230.311 191.222 201.330 1.00 43.24 1161 MET C C 1
ATOM 13679 O O . MET C 1 1451 ? 231.403 191.793 201.420 1.00 43.24 1161 MET C O 1
ATOM 13684 N N . THR C 1 1452 ? 229.484 191.116 202.369 1.00 36.27 1162 THR C N 1
ATOM 13685 C CA . THR C 1 1452 ? 229.953 191.506 203.689 1.00 36.27 1162 THR C CA 1
ATOM 13686 C C . THR C 1 1452 ? 230.863 190.443 204.282 1.00 36.27 1162 THR C C 1
ATOM 13687 O O . THR C 1 1452 ? 231.928 190.760 204.824 1.00 36.27 1162 THR C O 1
ATOM 13691 N N . PHE C 1 1453 ? 230.805 189.411 204.493 1.00 33.38 1163 PHE C N 1
ATOM 13692 C CA . PHE C 1 1453 ? 231.671 188.518 205.258 1.00 33.38 1163 PHE C CA 1
ATOM 13693 C C . PHE C 1 1453 ? 232.964 188.051 204.664 1.00 33.38 1163 PHE C C 1
ATOM 13694 O O . PHE C 1 1453 ? 233.685 187.267 205.260 1.00 33.38 1163 PHE C O 1
ATOM 13702 N N . HIS C 1 1454 ? 233.069 188.270 203.195 1.00 44.39 1164 HIS C N 1
ATOM 13703 C CA . HIS C 1 1454 ? 234.469 188.001 202.789 1.00 44.39 1164 HIS C CA 1
ATOM 13704 C C . HIS C 1 1454 ? 235.426 188.850 203.622 1.00 44.39 1164 HIS C C 1
ATOM 13705 O O . HIS C 1 1454 ? 236.515 188.338 203.910 1.00 44.39 1164 HIS C O 1
ATOM 13712 N N . GLU C 1 1455 ? 234.783 190.131 204.010 1.00 45.99 1165 GLU C N 1
ATOM 13713 C CA . GLU C 1 1455 ? 235.652 191.142 204.677 1.00 45.99 1165 GLU C CA 1
ATOM 13714 C C . GLU C 1 1455 ? 235.928 191.025 206.189 1.00 45.99 1165 GLU C C 1
ATOM 13715 O O . GLU C 1 1455 ? 236.891 191.596 206.682 1.00 45.99 1165 GLU C O 1
ATOM 13721 N N . ARG C 1 1456 ? 235.263 190.164 206.888 1.00 47.65 1166 ARG C N 1
ATOM 13722 C CA . ARG C 1 1456 ? 235.391 190.101 208.352 1.00 47.65 1166 ARG C CA 1
ATOM 13723 C C . ARG C 1 1456 ? 236.302 188.937 208.623 1.00 47.65 1166 ARG C C 1
ATOM 13724 O O . ARG C 1 1456 ? 236.196 187.915 207.969 1.00 47.65 1166 ARG C O 1
ATOM 13732 N N . PRO C 1 1457 ? 237.233 189.076 209.533 1.00 58.59 1167 PRO C N 1
ATOM 13733 C CA . PRO C 1 1457 ? 238.170 187.979 209.760 1.00 58.59 1167 PRO C CA 1
ATOM 13734 C C . PRO C 1 1457 ? 237.568 186.614 210.120 1.00 58.59 1167 PRO C C 1
ATOM 13735 O O . PRO C 1 1457 ? 236.397 186.570 210.411 1.00 58.59 1167 PRO C O 1
ATOM 13739 N N . VAL C 1 1458 ? 238.382 185.553 210.148 1.00 62.95 1168 VAL C N 1
ATOM 13740 C CA . VAL C 1 1458 ? 237.938 184.187 210.425 1.00 62.95 1168 VAL C CA 1
ATOM 13741 C C . VAL C 1 1458 ? 237.704 183.999 211.919 1.00 62.95 1168 VAL C C 1
ATOM 13742 O O . VAL C 1 1458 ? 236.777 183.299 212.343 1.00 62.95 1168 VAL C O 1
ATOM 13746 N N . LEU C 1 1459 ? 238.536 184.637 212.733 1.00 69.45 1169 LEU C N 1
ATOM 13747 C CA . LEU C 1 1459 ? 238.503 184.479 214.174 1.00 69.45 1169 LEU C CA 1
ATOM 13748 C C . LEU C 1 1459 ? 237.240 185.111 214.767 1.00 69.45 1169 LEU C C 1
ATOM 13749 O O . LEU C 1 1459 ? 236.653 186.016 214.170 1.00 69.45 1169 LEU C O 1
ATOM 13754 N N . PRO C 1 1460 ? 236.783 184.630 215.925 1.00 75.90 1170 PRO C N 1
ATOM 13755 C CA . PRO C 1 1460 ? 235.593 185.221 216.563 1.00 75.90 1170 PRO C CA 1
ATOM 13756 C C . PRO C 1 1460 ? 235.881 186.618 217.088 1.00 75.90 1170 PRO C C 1
ATOM 13757 O O . PRO C 1 1460 ? 237.053 186.998 217.234 1.00 75.90 1170 PRO C O 1
ATOM 13761 N N . PRO C 1 1461 ? 234.849 187.419 217.356 1.00 73.96 1171 PRO C N 1
ATOM 13762 C CA . PRO C 1 1461 ? 235.069 188.790 217.852 1.00 73.96 1171 PRO C CA 1
ATOM 13763 C C . PRO C 1 1461 ? 235.717 188.866 219.231 1.00 73.96 1171 PRO C C 1
ATOM 13764 O O . PRO C 1 1461 ? 236.486 189.810 219.462 1.00 73.96 1171 PRO C O 1
ATOM 13768 N N . PRO C 1 1462 ? 235.489 187.940 220.182 1.00 80.10 1172 PRO C N 1
ATOM 13769 C CA . PRO C 1 1462 ? 236.350 187.969 221.381 1.00 80.10 1172 PRO C CA 1
ATOM 13770 C C . PRO C 1 1462 ? 237.763 187.469 221.157 1.00 80.10 1172 PRO C C 1
ATOM 13771 O O . PRO C 1 1462 ? 238.547 187.466 222.113 1.00 80.10 1172 PRO C O 1
ATOM 13775 N N . LEU C 1 1463 ? 238.115 187.030 219.953 1.00 87.81 1173 LEU C N 1
ATOM 13776 C CA . LEU C 1 1463 ? 239.479 186.643 219.630 1.00 87.81 1173 LEU C CA 1
ATOM 13777 C C . LEU C 1 1463 ? 240.026 187.400 218.428 1.00 87.81 1173 LEU C C 1
ATOM 13778 O O . LEU C 1 1463 ? 241.106 187.064 217.934 1.00 87.81 1173 LEU C O 1
ATOM 13783 N N . ILE C 1 1464 ? 239.315 188.430 217.959 1.00 91.78 1174 ILE C N 1
ATOM 13784 C CA . ILE C 1 1464 ? 239.692 189.131 216.733 1.00 91.78 1174 ILE C CA 1
ATOM 13785 C C . ILE C 1 1464 ? 240.905 190.030 216.927 1.00 91.78 1174 ILE C C 1
ATOM 13786 O O . ILE C 1 1464 ? 241.439 190.557 215.942 1.00 91.78 1174 ILE C O 1
ATOM 13791 N N . ILE C 1 1465 ? 241.373 190.198 218.169 1.00 98.96 1175 ILE C N 1
ATOM 13792 C CA . ILE C 1 1465 ? 242.513 191.059 218.478 1.00 98.96 1175 ILE C CA 1
ATOM 13793 C C . ILE C 1 1465 ? 243.791 190.558 217.811 1.00 98.96 1175 ILE C C 1
ATOM 13794 O O . ILE C 1 1465 ? 244.655 191.359 217.427 1.00 98.96 1175 ILE C O 1
ATOM 13799 N N . PHE C 1 1466 ? 243.900 189.244 217.592 1.00 113.07 1176 PHE C N 1
ATOM 13800 C CA . PHE C 1 1466 ? 245.049 188.696 216.877 1.00 113.07 1176 PHE C CA 1
ATOM 13801 C C . PHE C 1 1466 ? 245.069 189.155 215.420 1.00 113.07 1176 PHE C C 1
ATOM 13802 O O . PHE C 1 1466 ? 246.105 189.602 214.914 1.00 113.07 1176 PHE C O 1
ATOM 13810 N N . SER C 1 1467 ? 243.920 189.090 214.743 1.00 114.59 1177 SER C N 1
ATOM 13811 C CA . SER C 1 1467 ? 243.865 189.510 213.345 1.00 114.59 1177 SER C CA 1
ATOM 13812 C C . SER C 1 1467 ? 244.024 191.017 213.201 1.00 114.59 1177 SER C C 1
ATOM 13813 O O . SER C 1 1467 ? 244.692 191.481 212.267 1.00 114.59 1177 SER C O 1
ATOM 13816 N N . HIS C 1 1468 ? 243.441 191.789 214.123 1.00 104.31 1178 HIS C N 1
ATOM 13817 C CA . HIS C 1 1468 ? 243.614 193.236 214.089 1.00 104.31 1178 HIS C CA 1
ATOM 13818 C C . HIS C 1 1468 ? 245.062 193.632 214.358 1.00 104.31 1178 HIS C C 1
ATOM 13819 O O . HIS C 1 1468 ? 245.572 194.567 213.734 1.00 104.31 1178 HIS C O 1
ATOM 13826 N N . MET C 1 1469 ? 245.756 192.922 215.254 1.00 120.13 1179 MET C N 1
ATOM 13827 C CA . MET C 1 1469 ? 247.141 193.304 215.506 1.00 120.13 1179 MET C CA 1
ATOM 13828 C C . MET C 1 1469 ? 248.066 192.819 214.396 1.00 120.13 1179 MET C C 1
ATOM 13829 O O . MET C 1 1469 ? 249.127 193.414 214.187 1.00 120.13 1179 MET C O 1
ATOM 13834 N N . THR C 1 1470 ? 247.686 191.771 213.657 1.00 123.92 1180 THR C N 1
ATOM 13835 C CA . THR C 1 1470 ? 248.444 191.459 212.448 1.00 123.92 1180 THR C CA 1
ATOM 13836 C C . THR C 1 1470 ? 248.183 192.481 211.349 1.00 123.92 1180 THR C C 1
ATOM 13837 O O . THR C 1 1470 ? 249.065 192.730 210.519 1.00 123.92 1180 THR C O 1
ATOM 13841 N N . MET C 1 1471 ? 247.158 193.145 211.243 1.00 123.45 1181 MET C N 1
ATOM 13842 C CA . MET C 1 1471 ? 247.052 194.172 210.225 1.00 123.45 1181 MET C CA 1
ATOM 13843 C C . MET C 1 1471 ? 247.883 195.329 210.706 1.00 123.45 1181 MET C C 1
ATOM 13844 O O . MET C 1 1471 ? 248.705 195.867 209.972 1.00 123.45 1181 MET C O 1
ATOM 13849 N N . ILE C 1 1472 ? 247.596 195.733 212.029 1.00 130.56 1182 ILE C N 1
ATOM 13850 C CA . ILE C 1 1472 ? 248.403 196.858 212.497 1.00 130.56 1182 ILE C CA 1
ATOM 13851 C C . ILE C 1 1472 ? 249.896 196.571 212.332 1.00 130.56 1182 ILE C C 1
ATOM 13852 O O . ILE C 1 1472 ? 250.689 197.505 212.137 1.00 130.56 1182 ILE C O 1
ATOM 13857 N N . PHE C 1 1473 ? 250.285 195.290 212.345 1.00 129.61 1183 PHE C N 1
ATOM 13858 C CA . PHE C 1 1473 ? 251.677 194.901 212.133 1.00 129.61 1183 PHE C CA 1
ATOM 13859 C C . PHE C 1 1473 ? 252.170 195.313 210.750 1.00 129.61 1183 PHE C C 1
ATOM 13860 O O . PHE C 1 1473 ? 253.308 195.770 210.595 1.00 129.61 1183 PHE C O 1
ATOM 13868 N N . GLN C 1 1474 ? 251.323 195.172 209.738 1.00 132.19 1184 GLN C N 1
ATOM 13869 C CA . GLN C 1 1474 ? 251.647 195.664 208.406 1.00 132.19 1184 GLN C CA 1
ATOM 13870 C C . GLN C 1 1474 ? 250.381 196.017 207.635 1.00 132.19 1184 GLN C C 1
ATOM 13871 O O . GLN C 1 1474 ? 249.529 195.162 207.398 1.00 132.19 1184 GLN C O 1
ATOM 13877 N N . LEU C 1 1496 ? 236.655 187.977 188.212 1.00 89.02 1206 LEU C N 1
ATOM 13878 C CA . LEU C 1 1496 ? 237.231 186.787 187.584 1.00 89.02 1206 LEU C CA 1
ATOM 13879 C C . LEU C 1 1496 ? 238.117 187.236 186.428 1.00 89.02 1206 LEU C C 1
ATOM 13880 O O . LEU C 1 1496 ? 237.620 187.725 185.410 1.00 89.02 1206 LEU C O 1
ATOM 13885 N N . PHE C 1 1497 ? 239.424 187.065 186.589 1.00 91.44 1207 PHE C N 1
ATOM 13886 C CA . PHE C 1 1497 ? 240.382 187.454 185.561 1.00 91.44 1207 PHE C CA 1
ATOM 13887 C C . PHE C 1 1497 ? 240.364 186.412 184.450 1.00 91.44 1207 PHE C C 1
ATOM 13888 O O . PHE C 1 1497 ? 240.454 185.210 184.722 1.00 91.44 1207 PHE C O 1
ATOM 13890 N N . ILE C 1 1498 ? 240.250 186.859 183.202 1.00 97.56 1208 ILE C N 1
ATOM 13891 C CA . ILE C 1 1498 ? 240.158 185.961 182.058 1.00 97.56 1208 ILE C CA 1
ATOM 13892 C C . ILE C 1 1498 ? 241.198 186.344 181.010 1.00 97.56 1208 ILE C C 1
ATOM 13893 O O . ILE C 1 1498 ? 241.775 187.431 181.038 1.00 97.56 1208 ILE C O 1
ATOM 13898 N N . THR C 1 1499 ? 241.431 185.420 180.078 1.00 117.49 1209 THR C N 1
ATOM 13899 C CA . THR C 1 1499 ? 242.402 185.616 179.013 1.00 117.49 1209 THR C CA 1
ATOM 13900 C C . THR C 1 1499 ? 241.716 186.235 177.798 1.00 117.49 1209 THR C C 1
ATOM 13901 O O . THR C 1 1499 ? 240.569 186.682 177.861 1.00 117.49 1209 THR C O 1
ATOM 13905 N N . ASP C 1 1500 ? 242.413 186.252 176.665 1.00 129.02 1210 ASP C N 1
ATOM 13906 C CA . ASP C 1 1500 ? 241.964 186.982 175.485 1.00 129.02 1210 ASP C CA 1
ATOM 13907 C C . ASP C 1 1500 ? 241.098 186.157 174.543 1.00 129.02 1210 ASP C C 1
ATOM 13908 O O . ASP C 1 1500 ? 240.241 186.717 173.855 1.00 129.02 1210 ASP C O 1
ATOM 13910 N N . ASP C 1 1501 ? 241.291 184.839 174.492 1.00 128.55 1211 ASP C N 1
ATOM 13911 C CA . ASP C 1 1501 ? 240.509 184.024 173.570 1.00 128.55 1211 ASP C CA 1
ATOM 13912 C C . ASP C 1 1501 ? 239.109 183.750 174.100 1.00 128.55 1211 ASP C C 1
ATOM 13913 O O . ASP C 1 1501 ? 238.130 183.841 173.344 1.00 128.55 1211 ASP C O 1
ATOM 13915 N N . GLU C 1 1502 ? 238.999 183.425 175.392 1.00 113.28 1212 GLU C N 1
ATOM 13916 C CA . GLU C 1 1502 ? 237.692 183.303 176.026 1.00 113.28 1212 GLU C CA 1
ATOM 13917 C C . GLU C 1 1502 ? 236.950 184.632 176.031 1.00 113.28 1212 GLU C C 1
ATOM 13918 O O . GLU C 1 1502 ? 235.717 184.645 175.966 1.00 113.28 1212 GLU C O 1
ATOM 13920 N N . LEU C 1 1503 ? 237.684 185.748 176.088 1.00 112.07 1213 LEU C N 1
ATOM 13921 C CA . LEU C 1 1503 ? 237.084 187.068 175.907 1.00 112.07 1213 LEU C CA 1
ATOM 13922 C C . LEU C 1 1503 ? 236.430 187.196 174.535 1.00 112.07 1213 LEU C C 1
ATOM 13923 O O . LEU C 1 1503 ? 235.317 187.723 174.417 1.00 112.07 1213 LEU C O 1
ATOM 13928 N N . LYS C 1 1504 ? 237.101 186.700 173.492 1.00 111.79 1214 LYS C N 1
ATOM 13929 C CA . LYS C 1 1504 ? 236.532 186.749 172.149 1.00 111.79 1214 LYS C CA 1
ATOM 13930 C C . LYS C 1 1504 ? 235.323 185.832 172.037 1.00 111.79 1214 LYS C C 1
ATOM 13931 O O . LYS C 1 1504 ? 234.352 186.156 171.338 1.00 111.79 1214 LYS C O 1
ATOM 13933 N N . LYS C 1 1505 ? 235.358 184.700 172.748 1.00 109.45 1215 LYS C N 1
ATOM 13934 C CA . LYS C 1 1505 ? 234.181 183.839 172.843 1.00 109.45 1215 LYS C CA 1
ATOM 13935 C C . LYS C 1 1505 ? 233.013 184.564 173.503 1.00 109.45 1215 LYS C C 1
ATOM 13936 O O . LYS C 1 1505 ? 231.865 184.434 173.060 1.00 109.45 1215 LYS C O 1
ATOM 13938 N N . VAL C 1 1506 ? 233.299 185.348 174.546 1.00 98.90 1216 VAL C N 1
ATOM 13939 C CA . VAL C 1 1506 ? 232.263 186.120 175.231 1.00 98.90 1216 VAL C CA 1
ATOM 13940 C C . VAL C 1 1506 ? 231.670 187.180 174.309 1.00 98.90 1216 VAL C C 1
ATOM 13941 O O . VAL C 1 1506 ? 230.443 187.349 174.251 1.00 98.90 1216 VAL C O 1
ATOM 13945 N N . HIS C 1 1507 ? 232.523 187.885 173.556 1.00 97.46 1217 HIS C N 1
ATOM 13946 C CA . HIS C 1 1507 ? 232.039 188.904 172.623 1.00 97.46 1217 HIS C CA 1
ATOM 13947 C C . HIS C 1 1507 ? 231.176 188.298 171.519 1.00 97.46 1217 HIS C C 1
ATOM 13948 O O . HIS C 1 1507 ? 230.128 188.857 171.162 1.00 97.46 1217 HIS C O 1
ATOM 13955 N N . ASP C 1 1508 ? 231.491 187.059 171.161 1.00 98.35 1218 ASP C N 1
ATOM 13956 C CA . ASP C 1 1508 ? 230.633 186.369 170.172 1.00 98.35 1218 ASP C CA 1
ATOM 13957 C C . ASP C 1 1508 ? 229.363 185.896 170.871 1.00 98.35 1218 ASP C C 1
ATOM 13958 O O . ASP C 1 1508 ? 228.304 185.964 170.242 1.00 98.35 1218 ASP C O 1
ATOM 13963 N N . PHE C 1 1509 ? 229.458 185.432 172.116 1.00 85.88 1219 PHE C N 1
ATOM 13964 C CA . PHE C 1 1509 ? 228.223 184.890 172.730 1.00 85.88 1219 PHE C CA 1
ATOM 13965 C C . PHE C 1 1509 ? 227.223 186.033 172.805 1.00 85.88 1219 PHE C C 1
ATOM 13966 O O . PHE C 1 1509 ? 226.037 185.838 172.493 1.00 85.88 1219 PHE C O 1
ATOM 13974 N N . GLU C 1 1510 ? 227.714 187.213 173.168 1.00 86.26 1220 GLU C N 1
ATOM 13975 C CA . GLU C 1 1510 ? 226.815 188.386 173.252 1.00 86.26 1220 GLU C CA 1
ATOM 13976 C C . GLU C 1 1510 ? 226.255 188.681 171.863 1.00 86.26 1220 GLU C C 1
ATOM 13977 O O . GLU C 1 1510 ? 225.045 188.912 171.765 1.00 86.26 1220 GLU C O 1
ATOM 13983 N N . GLU C 1 1511 ? 227.094 188.620 170.827 1.00 99.12 1221 GLU C N 1
ATOM 13984 C CA . GLU C 1 1511 ? 226.625 189.009 169.470 1.00 99.12 1221 GLU C CA 1
ATOM 13985 C C . GLU C 1 1511 ? 225.493 188.079 169.063 1.00 99.12 1221 GLU C C 1
ATOM 13986 O O . GLU C 1 1511 ? 224.502 188.568 168.510 1.00 99.12 1221 GLU C O 1
ATOM 13988 N N . GLN C 1 1512 ? 225.629 186.793 169.337 1.00 90.49 1222 GLN C N 1
ATOM 13989 C CA . GLN C 1 1512 ? 224.515 185.947 168.894 1.00 90.49 1222 GLN C CA 1
ATOM 13990 C C . GLN C 1 1512 ? 223.282 186.415 169.648 1.00 90.49 1222 GLN C C 1
ATOM 13991 O O . GLN C 1 1512 ? 222.236 186.593 169.014 1.00 90.49 1222 GLN C O 1
ATOM 13993 N N . CYS C 1 1513 ? 223.417 186.664 170.942 1.00 90.84 1223 CYS C N 1
ATOM 13994 C CA . CYS C 1 1513 ? 222.185 187.000 171.690 1.00 90.84 1223 CYS C CA 1
ATOM 13995 C C . CYS C 1 1513 ? 221.554 188.323 171.234 1.00 90.84 1223 CYS C C 1
ATOM 13996 O O . CYS C 1 1513 ? 220.324 188.342 171.075 1.00 90.84 1223 CYS C O 1
ATOM 13999 N N . ILE C 1 1514 ? 222.337 189.380 170.996 1.00 87.22 1224 ILE C N 1
ATOM 14000 C CA . ILE C 1 1514 ? 221.689 190.690 170.682 1.00 87.22 1224 ILE C CA 1
ATOM 14001 C C . ILE C 1 1514 ? 220.890 190.523 169.396 1.00 87.22 1224 ILE C C 1
ATOM 14002 O O . ILE C 1 1514 ? 219.705 190.880 169.396 1.00 87.22 1224 ILE C O 1
ATOM 14007 N N . GLU C 1 1515 ? 221.493 189.927 168.371 1.00 96.47 1225 GLU C N 1
ATOM 14008 C CA . GLU C 1 1515 ? 220.780 189.848 167.074 1.00 96.47 1225 GLU C CA 1
ATOM 14009 C C . GLU C 1 1515 ? 219.554 188.970 167.280 1.00 96.47 1225 GLU C C 1
ATOM 14010 O O . GLU C 1 1515 ? 218.489 189.305 166.749 1.00 96.47 1225 GLU C O 1
ATOM 14016 N N . GLU C 1 1516 ? 219.709 187.898 168.045 1.00 96.73 1226 GLU C N 1
ATOM 14017 C CA . GLU C 1 1516 ? 218.568 186.980 168.210 1.00 96.73 1226 GLU C CA 1
ATOM 14018 C C . GLU C 1 1516 ? 217.452 187.762 168.890 1.00 96.73 1226 GLU C C 1
ATOM 14019 O O . GLU C 1 1516 ? 216.302 187.618 168.459 1.00 96.73 1226 GLU C O 1
ATOM 14025 N N . TYR C 1 1517 ? 217.781 188.593 169.880 1.00 85.40 1227 TYR C N 1
ATOM 14026 C CA . TYR C 1 1517 ? 216.666 189.257 170.593 1.00 85.40 1227 TYR C CA 1
ATOM 14027 C C . TYR C 1 1517 ? 215.904 190.084 169.565 1.00 85.40 1227 TYR C C 1
ATOM 14028 O O . TYR C 1 1517 ? 214.672 189.969 169.502 1.00 85.40 1227 TYR C O 1
ATOM 14037 N N . PHE C 1 1518 ? 216.623 190.833 168.731 1.00 84.62 1228 PHE C N 1
ATOM 14038 C CA . PHE C 1 1518 ? 215.895 191.720 167.792 1.00 84.62 1228 PHE C CA 1
ATOM 14039 C C . PHE C 1 1518 ? 215.092 190.839 166.846 1.00 84.62 1228 PHE C C 1
ATOM 14040 O O . PHE C 1 1518 ? 213.905 191.116 166.634 1.00 84.62 1228 PHE C O 1
ATOM 14048 N N . ARG C 1 1519 ? 215.703 189.764 166.362 1.00 92.67 1229 ARG C N 1
ATOM 14049 C CA . ARG C 1 1519 ? 214.970 188.958 165.364 1.00 92.67 1229 ARG C CA 1
ATOM 14050 C C . ARG C 1 1519 ? 213.740 188.411 166.068 1.00 92.67 1229 ARG C C 1
ATOM 14051 O O . ARG C 1 1519 ? 212.637 188.554 165.533 1.00 92.67 1229 ARG C O 1
ATOM 14059 N N . GLU C 1 1520 ? 213.939 187.825 167.237 1.00 92.39 1230 GLU C N 1
ATOM 14060 C CA . GLU C 1 1520 ? 212.805 187.203 167.910 1.00 92.39 1230 GLU C CA 1
ATOM 14061 C C . GLU C 1 1520 ? 211.725 188.226 168.225 1.00 92.39 1230 GLU C C 1
ATOM 14062 O O . GLU C 1 1520 ? 210.532 187.899 168.189 1.00 92.39 1230 GLU C O 1
ATOM 14068 N N . LYS C 1 1521 ? 212.118 189.471 168.515 1.00 91.35 1231 LYS C N 1
ATOM 14069 C CA . LYS C 1 1521 ? 211.120 190.512 168.753 1.00 91.35 1231 LYS C CA 1
ATOM 14070 C C . LYS C 1 1521 ? 210.334 190.817 167.484 1.00 91.35 1231 LYS C C 1
ATOM 14071 O O . LYS C 1 1521 ? 209.110 190.988 167.527 1.00 91.35 1231 LYS C O 1
ATOM 14077 N N . ASP C 1 1522 ? 211.015 190.819 166.339 1.00 93.17 1232 ASP C N 1
ATOM 14078 C CA . ASP C 1 1522 ? 210.353 191.105 165.074 1.00 93.17 1232 ASP C CA 1
ATOM 14079 C C . ASP C 1 1522 ? 209.438 189.957 164.657 1.00 93.17 1232 ASP C C 1
ATOM 14080 O O . ASP C 1 1522 ? 208.338 190.190 164.140 1.00 93.17 1232 ASP C O 1
ATOM 14085 N N . ASP C 1 1523 ? 209.870 188.712 164.888 1.00 102.36 1233 ASP C N 1
ATOM 14086 C CA . ASP C 1 1523 ? 209.020 187.568 164.562 1.00 102.36 1233 ASP C CA 1
ATOM 14087 C C . ASP C 1 1523 ? 207.828 187.464 165.503 1.00 102.36 1233 ASP C C 1
ATOM 14088 O O . ASP C 1 1523 ? 206.756 187.000 165.101 1.00 102.36 1233 ASP C O 1
ATOM 14093 N N . ARG C 1 1524 ? 207.989 187.883 166.761 1.00 102.09 1234 ARG C N 1
ATOM 14094 C CA . ARG C 1 1524 ? 206.840 187.917 167.654 1.00 102.09 1234 ARG C CA 1
ATOM 14095 C C . ARG C 1 1524 ? 205.907 189.067 167.296 1.00 102.09 1234 ARG C C 1
ATOM 14096 O O . ARG C 1 1524 ? 204.697 188.979 167.528 1.00 102.09 1234 ARG C O 1
ATOM 14104 N N . PHE C 1 1525 ? 206.443 190.137 166.706 1.00 87.86 1235 PHE C N 1
ATOM 14105 C CA . PHE C 1 1525 ? 205.592 191.246 166.293 1.00 87.86 1235 PHE C CA 1
ATOM 14106 C C . PHE C 1 1525 ? 204.770 190.900 165.058 1.00 87.86 1235 PHE C C 1
ATOM 14107 O O . PHE C 1 1525 ? 203.539 191.006 165.080 1.00 87.86 1235 PHE C O 1
ATOM 14115 N N . ASN C 1 1526 ? 205.423 190.478 163.973 1.00 90.79 1236 ASN C N 1
ATOM 14116 C CA . ASN C 1 1526 ? 204.726 190.351 162.695 1.00 90.79 1236 ASN C CA 1
ATOM 14117 C C . ASN C 1 1526 ? 203.889 189.084 162.562 1.00 90.79 1236 ASN C C 1
ATOM 14118 O O . ASN C 1 1526 ? 203.416 188.799 161.457 1.00 90.79 1236 ASN C O 1
ATOM 14123 N N . SER C 1 1527 ? 203.689 188.321 163.630 1.00 89.42 1237 SER C N 1
ATOM 14124 C CA . SER C 1 1527 ? 202.832 187.142 163.601 1.00 89.42 1237 SER C CA 1
ATOM 14125 C C . SER C 1 1527 ? 201.528 187.396 164.347 1.00 89.42 1237 SER C C 1
ATOM 14126 O O . SER C 1 1527 ? 200.599 186.589 164.301 1.00 89.42 1237 SER C O 1
ATOM 14129 N N . SER C 1 1528 ? 201.445 188.527 165.033 1.00 85.18 1238 SER C N 1
ATOM 14130 C CA . SER C 1 1528 ? 200.266 188.893 165.798 1.00 85.18 1238 SER C CA 1
ATOM 14131 C C . SER C 1 1528 ? 199.143 189.322 164.863 1.00 85.18 1238 SER C C 1
ATOM 14132 O O . SER C 1 1528 ? 199.363 189.629 163.690 1.00 85.18 1238 SER C O 1
ATOM 14135 N N . ASN C 1 1529 ? 197.923 189.340 165.404 1.00 81.16 1239 ASN C N 1
ATOM 14136 C CA . ASN C 1 1529 ? 196.753 189.664 164.596 1.00 81.16 1239 ASN C CA 1
ATOM 14137 C C . ASN C 1 1529 ? 196.717 191.140 164.233 1.00 81.16 1239 ASN C C 1
ATOM 14138 O O . ASN C 1 1529 ? 196.188 191.516 163.173 1.00 81.16 1239 ASN C O 1
ATOM 14143 N N . ASP C 1 1530 ? 197.317 191.979 165.077 1.00 82.54 1240 ASP C N 1
ATOM 14144 C CA . ASP C 1 1530 ? 197.189 193.423 164.975 1.00 82.54 1240 ASP C CA 1
ATOM 14145 C C . ASP C 1 1530 ? 197.966 194.013 163.808 1.00 82.54 1240 ASP C C 1
ATOM 14146 O O . ASP C 1 1530 ? 197.830 195.209 163.536 1.00 82.54 1240 ASP C O 1
ATOM 14151 N N . GLU C 1 1531 ? 198.776 193.214 163.123 1.00 77.78 1241 GLU C N 1
ATOM 14152 C CA . GLU C 1 1531 ? 199.367 193.621 161.858 1.00 77.78 1241 GLU C CA 1
ATOM 14153 C C . GLU C 1 1531 ? 198.774 192.867 160.679 1.00 77.78 1241 GLU C C 1
ATOM 14154 O O . GLU C 1 1531 ? 198.630 193.442 159.588 1.00 77.78 1241 GLU C O 1
ATOM 14160 N N . ARG C 1 1532 ? 198.394 191.603 160.896 1.00 73.43 1242 ARG C N 1
ATOM 14161 C CA . ARG C 1 1532 ? 197.770 190.779 159.871 1.00 73.43 1242 ARG C CA 1
ATOM 14162 C C . ARG C 1 1532 ? 196.416 191.312 159.431 1.00 73.43 1242 ARG C C 1
ATOM 14163 O O . ARG C 1 1532 ? 195.989 191.012 158.313 1.00 73.43 1242 ARG C O 1
ATOM 14165 N N . ILE C 1 1533 ? 195.740 192.098 160.265 1.00 64.94 1243 ILE C N 1
ATOM 14166 C CA . ILE C 1 1533 ? 194.520 192.771 159.826 1.00 64.94 1243 ILE C CA 1
ATOM 14167 C C . ILE C 1 1533 ? 194.828 194.065 159.078 1.00 64.94 1243 ILE C C 1
ATOM 14168 O O . ILE C 1 1533 ? 194.240 194.348 158.022 1.00 64.94 1243 ILE C O 1
ATOM 14173 N N . ARG C 1 1534 ? 195.758 194.855 159.615 1.00 71.27 1244 ARG C N 1
ATOM 14174 C CA . ARG C 1 1534 ? 195.957 196.212 159.122 1.00 71.27 1244 ARG C CA 1
ATOM 14175 C C . ARG C 1 1534 ? 196.641 196.215 157.761 1.00 71.27 1244 ARG C C 1
ATOM 14176 O O . ARG C 1 1534 ? 196.413 197.118 156.950 1.00 71.27 1244 ARG C O 1
ATOM 14184 N N . VAL C 1 1535 ? 197.457 195.201 157.470 1.00 66.67 1245 VAL C N 1
ATOM 14185 C CA . VAL C 1 1535 ? 198.017 195.182 156.122 1.00 66.67 1245 VAL C CA 1
ATOM 14186 C C . VAL C 1 1535 ? 196.986 194.663 155.114 1.00 66.67 1245 VAL C C 1
ATOM 14187 O O . VAL C 1 1535 ? 196.898 195.180 153.984 1.00 66.67 1245 VAL C O 1
ATOM 14191 N N . THR C 1 1536 ? 196.136 193.707 155.513 1.00 64.02 1246 THR C N 1
ATOM 14192 C CA . THR C 1 1536 ? 195.247 193.104 154.534 1.00 64.02 1246 THR C CA 1
ATOM 14193 C C . THR C 1 1536 ? 194.080 194.020 154.208 1.00 64.02 1246 THR C C 1
ATOM 14194 O O . THR C 1 1536 ? 193.506 193.889 153.124 1.00 64.02 1246 THR C O 1
ATOM 14198 N N . SER C 1 1537 ? 193.782 194.998 155.071 1.00 63.84 1247 SER C N 1
ATOM 14199 C CA . SER C 1 1537 ? 192.753 195.982 154.737 1.00 63.84 1247 SER C CA 1
ATOM 14200 C C . SER C 1 1537 ? 193.160 196.833 153.531 1.00 63.84 1247 SER C C 1
ATOM 14201 O O . SER C 1 1537 ? 192.401 196.960 152.552 1.00 63.84 1247 SER C O 1
ATOM 14204 N N . GLU C 1 1538 ? 194.370 197.395 153.562 1.00 68.14 1248 GLU C N 1
ATOM 14205 C CA . GLU C 1 1538 ? 194.792 198.221 152.439 1.00 68.14 1248 GLU C CA 1
ATOM 14206 C C . GLU C 1 1538 ? 195.131 197.381 151.212 1.00 68.14 1248 GLU C C 1
ATOM 14207 O O . GLU C 1 1538 ? 194.973 197.865 150.080 1.00 68.14 1248 GLU C O 1
ATOM 14213 N N . ARG C 1 1539 ? 195.550 196.116 151.406 1.00 60.82 1249 ARG C N 1
ATOM 14214 C CA . ARG C 1 1539 ? 195.656 195.201 150.269 1.00 60.82 1249 ARG C CA 1
ATOM 14215 C C . ARG C 1 1539 ? 194.308 195.009 149.579 1.00 60.82 1249 ARG C C 1
ATOM 14216 O O . ARG C 1 1539 ? 194.234 195.007 148.340 1.00 60.82 1249 ARG C O 1
ATOM 14224 N N . VAL C 1 1540 ? 193.232 194.882 150.367 1.00 58.99 1250 VAL C N 1
ATOM 14225 C CA . VAL C 1 1540 ? 191.889 194.721 149.817 1.00 58.99 1250 VAL C CA 1
ATOM 14226 C C . VAL C 1 1540 ? 191.468 195.944 149.012 1.00 58.99 1250 VAL C C 1
ATOM 14227 O O . VAL C 1 1540 ? 190.969 195.812 147.881 1.00 58.99 1250 VAL C O 1
ATOM 14231 N N . GLU C 1 1541 ? 191.686 197.148 149.551 1.00 66.89 1251 GLU C N 1
ATOM 14232 C CA . GLU C 1 1541 ? 191.225 198.325 148.804 1.00 66.89 1251 GLU C CA 1
ATOM 14233 C C . GLU C 1 1541 ? 192.059 198.570 147.541 1.00 66.89 1251 GLU C C 1
ATOM 14234 O O . GLU C 1 1541 ? 191.512 199.013 146.511 1.00 66.89 1251 GLU C O 1
ATOM 14240 N N . ASN C 1 1542 ? 193.350 198.211 147.572 1.00 73.12 1252 ASN C N 1
ATOM 14241 C CA . ASN C 1 1542 ? 194.183 198.340 146.381 1.00 73.12 1252 ASN C CA 1
ATOM 14242 C C . ASN C 1 1542 ? 193.736 197.372 145.290 1.00 73.12 1252 ASN C C 1
ATOM 14243 O O . ASN C 1 1542 ? 193.649 197.752 144.109 1.00 73.12 1252 ASN C O 1
ATOM 14248 N N . MET C 1 1543 ? 193.419 196.127 145.669 1.00 69.24 1253 MET C N 1
ATOM 14249 C CA . MET C 1 1543 ? 192.916 195.182 144.678 1.00 69.24 1253 MET C CA 1
ATOM 14250 C C . MET C 1 1543 ? 191.556 195.592 144.131 1.00 69.24 1253 MET C C 1
ATOM 14251 O O . MET C 1 1543 ? 191.275 195.336 142.958 1.00 69.24 1253 MET C O 1
ATOM 14256 N N . SER C 1 1544 ? 190.719 196.252 144.937 1.00 68.68 1254 SER C N 1
ATOM 14257 C CA . SER C 1 1544 ? 189.415 196.679 144.426 1.00 68.68 1254 SER C CA 1
ATOM 14258 C C . SER C 1 1544 ? 189.555 197.776 143.373 1.00 68.68 1254 SER C C 1
ATOM 14259 O O . SER C 1 1544 ? 188.879 197.734 142.327 1.00 68.68 1254 SER C O 1
ATOM 14262 N N . MET C 1 1545 ? 190.437 198.752 143.616 1.00 75.01 1255 MET C N 1
ATOM 14263 C CA . MET C 1 1545 ? 190.636 199.811 142.622 1.00 75.01 1255 MET C CA 1
ATOM 14264 C C . MET C 1 1545 ? 191.263 199.265 141.339 1.00 75.01 1255 MET C C 1
ATOM 14265 O O . MET C 1 1545 ? 190.857 199.643 140.223 1.00 75.01 1255 MET C O 1
ATOM 14270 N N . ARG C 1 1546 ? 192.226 198.342 141.475 1.00 80.51 1256 ARG C N 1
ATOM 14271 C CA . ARG C 1 1546 ? 192.788 197.708 140.284 1.00 80.51 1256 ARG C CA 1
ATOM 14272 C C . ARG C 1 1546 ? 191.759 196.860 139.550 1.00 80.51 1256 ARG C C 1
ATOM 14273 O O . ARG C 1 1546 ? 191.795 196.782 138.316 1.00 80.51 1256 ARG C O 1
ATOM 14281 N N . LEU C 1 1547 ? 190.812 196.266 140.281 1.00 71.84 1257 LEU C N 1
ATOM 14282 C CA . LEU C 1 1547 ? 189.771 195.471 139.645 1.00 71.84 1257 LEU C CA 1
ATOM 14283 C C . LEU C 1 1547 ? 188.849 196.339 138.804 1.00 71.84 1257 LEU C C 1
ATOM 14284 O O . LEU C 1 1547 ? 188.462 195.948 137.698 1.00 71.84 1257 LEU C O 1
ATOM 14289 N N . GLU C 1 1548 ? 188.514 197.535 139.290 1.00 76.33 1258 GLU C N 1
ATOM 14290 C CA . GLU C 1 1548 ? 187.634 198.387 138.488 1.00 76.33 1258 GLU C CA 1
ATOM 14291 C C . GLU C 1 1548 ? 188.361 198.985 137.282 1.00 76.33 1258 GLU C C 1
ATOM 14292 O O . GLU C 1 1548 ? 187.745 199.190 136.220 1.00 76.33 1258 GLU C O 1
ATOM 14298 N N . GLU C 1 1549 ? 189.672 199.237 137.400 1.00 87.10 1259 GLU C N 1
ATOM 14299 C CA . GLU C 1 1549 ? 190.421 199.656 136.210 1.00 87.10 1259 GLU C CA 1
ATOM 14300 C C . GLU C 1 1549 ? 190.504 198.534 135.170 1.00 87.10 1259 GLU C C 1
ATOM 14301 O O . GLU C 1 1549 ? 190.376 198.789 133.959 1.00 87.10 1259 GLU C O 1
ATOM 14307 N N . VAL C 1 1550 ? 190.684 197.286 135.622 1.00 77.17 1260 VAL C N 1
ATOM 14308 C CA . VAL C 1 1550 ? 190.633 196.134 134.718 1.00 77.17 1260 VAL C CA 1
ATOM 14309 C C . VAL C 1 1550 ? 189.244 195.986 134.098 1.00 77.17 1260 VAL C C 1
ATOM 14310 O O . VAL C 1 1550 ? 189.116 195.612 132.922 1.00 77.17 1260 VAL C O 1
ATOM 14314 N N . ASN C 1 1551 ? 188.197 196.353 134.844 1.00 82.25 1261 ASN C N 1
ATOM 14315 C CA . ASN C 1 1551 ? 186.834 196.288 134.323 1.00 82.25 1261 ASN C CA 1
ATOM 14316 C C . ASN C 1 1551 ? 186.622 197.265 133.168 1.00 82.25 1261 ASN C C 1
ATOM 14317 O O . ASN C 1 1551 ? 186.061 196.888 132.123 1.00 82.25 1261 ASN C O 1
ATOM 14322 N N . GLU C 1 1552 ? 187.052 198.521 133.334 1.00 92.13 1262 GLU C N 1
ATOM 14323 C CA . GLU C 1 1552 ? 186.854 199.472 132.237 1.00 92.13 1262 GLU C CA 1
ATOM 14324 C C . GLU C 1 1552 ? 187.742 199.145 131.035 1.00 92.13 1262 GLU C C 1
ATOM 14325 O O . GLU C 1 1552 ? 187.313 199.341 129.884 1.00 92.13 1262 GLU C O 1
ATOM 14331 N N . ARG C 1 1553 ? 188.939 198.587 131.271 1.00 86.55 1263 ARG C N 1
ATOM 14332 C CA . ARG C 1 1553 ? 189.765 198.140 130.151 1.00 86.55 1263 ARG C CA 1
ATOM 14333 C C . ARG C 1 1553 ? 189.124 196.979 129.397 1.00 86.55 1263 ARG C C 1
ATOM 14334 O O . ARG C 1 1553 ? 189.169 196.943 128.160 1.00 86.55 1263 ARG C O 1
ATOM 14336 N N . GLU C 1 1554 ? 188.497 196.045 130.117 1.00 84.17 1264 GLU C N 1
ATOM 14337 C CA . GLU C 1 1554 ? 187.855 194.915 129.457 1.00 84.17 1264 GLU C CA 1
ATOM 14338 C C . GLU C 1 1554 ? 186.633 195.342 128.657 1.00 84.17 1264 GLU C C 1
ATOM 14339 O O . GLU C 1 1554 ? 186.391 194.801 127.573 1.00 84.17 1264 GLU C O 1
ATOM 14341 N N . HIS C 1 1555 ? 185.863 196.315 129.152 1.00 93.69 1265 HIS C N 1
ATOM 14342 C CA . HIS C 1 1555 ? 184.730 196.793 128.359 1.00 93.69 1265 HIS C CA 1
ATOM 14343 C C . HIS C 1 1555 ? 185.178 197.567 127.120 1.00 93.69 1265 HIS C C 1
ATOM 14344 O O . HIS C 1 1555 ? 184.539 197.471 126.062 1.00 93.69 1265 HIS C O 1
ATOM 14351 N N . SER C 1 1556 ? 186.288 198.314 127.213 1.00 97.64 1266 SER C N 1
ATOM 14352 C CA . SER C 1 1556 ? 186.803 198.975 126.012 1.00 97.64 1266 SER C CA 1
ATOM 14353 C C . SER C 1 1556 ? 187.313 197.959 124.987 1.00 97.64 1266 SER C C 1
ATOM 14354 O O . SER C 1 1556 ? 187.103 198.130 123.778 1.00 97.64 1266 SER C O 1
ATOM 14357 N N . MET C 1 1557 ? 187.946 196.875 125.452 1.00 95.56 1267 MET C N 1
ATOM 14358 C CA . MET C 1 1557 ? 188.412 195.854 124.512 1.00 95.56 1267 MET C CA 1
ATOM 14359 C C . MET C 1 1557 ? 187.243 195.080 123.907 1.00 95.56 1267 MET C C 1
ATOM 14360 O O . MET C 1 1557 ? 187.311 194.650 122.746 1.00 95.56 1267 MET C O 1
ATOM 14365 N N . LYS C 1 1558 ? 186.153 194.912 124.667 1.00 101.36 1268 LYS C N 1
ATOM 14366 C CA . LYS C 1 1558 ? 184.948 194.307 124.107 1.00 101.36 1268 LYS C CA 1
ATOM 14367 C C . LYS C 1 1558 ? 184.329 195.205 123.045 1.00 101.36 1268 LYS C C 1
ATOM 14368 O O . LYS C 1 1558 ? 183.826 194.714 122.027 1.00 101.36 1268 LYS C O 1
ATOM 14374 N N . ASP D 1 754 ? 166.776 201.567 146.709 1.00 135.22 464 ASP D N 1
ATOM 14375 C CA . ASP D 1 754 ? 166.616 202.401 145.522 1.00 135.22 464 ASP D CA 1
ATOM 14376 C C . ASP D 1 754 ? 165.611 203.518 145.784 1.00 135.22 464 ASP D C 1
ATOM 14377 O O . ASP D 1 754 ? 164.678 203.727 145.010 1.00 135.22 464 ASP D O 1
ATOM 14382 N N . LEU D 1 755 ? 165.816 204.234 146.889 1.00 128.10 465 LEU D N 1
ATOM 14383 C CA . LEU D 1 755 ? 164.870 205.258 147.314 1.00 128.10 465 LEU D CA 1
ATOM 14384 C C . LEU D 1 755 ? 165.289 206.653 146.860 1.00 128.10 465 LEU D C 1
ATOM 14385 O O . LEU D 1 755 ? 164.443 207.555 146.797 1.00 128.10 465 LEU D O 1
ATOM 14390 N N . ALA D 1 756 ? 166.567 206.832 146.505 1.00 122.27 466 ALA D N 1
ATOM 14391 C CA . ALA D 1 756 ? 167.084 208.157 146.172 1.00 122.27 466 ALA D CA 1
ATOM 14392 C C . ALA D 1 756 ? 166.519 208.667 144.852 1.00 122.27 466 ALA D C 1
ATOM 14393 O O . ALA D 1 756 ? 166.084 209.820 144.763 1.00 122.27 466 ALA D O 1
ATOM 14395 N N . ILE D 1 757 ? 166.499 207.822 143.819 1.00 116.77 467 ILE D N 1
ATOM 14396 C CA . ILE D 1 757 ? 165.905 208.236 142.552 1.00 116.77 467 ILE D CA 1
ATOM 14397 C C . ILE D 1 757 ? 164.385 208.316 142.671 1.00 116.77 467 ILE D C 1
ATOM 14398 O O . ILE D 1 757 ? 163.739 209.100 141.963 1.00 116.77 467 ILE D O 1
ATOM 14403 N N . LEU D 1 758 ? 163.798 207.560 143.607 1.00 116.88 468 LEU D N 1
ATOM 14404 C CA . LEU D 1 758 ? 162.370 207.665 143.883 1.00 116.88 468 LEU D CA 1
ATOM 14405 C C . LEU D 1 758 ? 162.016 209.038 144.437 1.00 116.88 468 LEU D C 1
ATOM 14406 O O . LEU D 1 758 ? 160.999 209.620 144.044 1.00 116.88 468 LEU D O 1
ATOM 14411 N N . THR D 1 759 ? 162.843 209.572 145.334 1.00 119.75 469 THR D N 1
ATOM 14412 C CA . THR D 1 759 ? 162.638 210.945 145.777 1.00 119.75 469 THR D CA 1
ATOM 14413 C C . THR D 1 759 ? 163.044 211.959 144.716 1.00 119.75 469 THR D C 1
ATOM 14414 O O . THR D 1 759 ? 162.470 213.052 144.659 1.00 119.75 469 THR D O 1
ATOM 14418 N N . ALA D 1 760 ? 164.021 211.616 143.870 1.00 117.70 470 ALA D N 1
ATOM 14419 C CA . ALA D 1 760 ? 164.457 212.529 142.819 1.00 117.70 470 ALA D CA 1
ATOM 14420 C C . ALA D 1 760 ? 163.397 212.696 141.738 1.00 117.70 470 ALA D C 1
ATOM 14421 O O . ALA D 1 760 ? 163.413 213.692 141.006 1.00 117.70 470 ALA D O 1
ATOM 14423 N N . LEU D 1 761 ? 162.502 211.714 141.604 1.00 122.30 471 LEU D N 1
ATOM 14424 C CA . LEU D 1 761 ? 161.314 211.888 140.774 1.00 122.30 471 LEU D CA 1
ATOM 14425 C C . LEU D 1 761 ? 160.452 213.035 141.286 1.00 122.30 471 LEU D C 1
ATOM 14426 O O . LEU D 1 761 ? 159.985 213.874 140.507 1.00 122.30 471 LEU D O 1
ATOM 14431 N N . LEU D 1 762 ? 160.231 213.085 142.600 1.00 119.17 472 LEU D N 1
ATOM 14432 C CA . LEU D 1 762 ? 159.455 214.178 143.173 1.00 119.17 472 LEU D CA 1
ATOM 14433 C C . LEU D 1 762 ? 160.227 215.487 143.143 1.00 119.17 472 LEU D C 1
ATOM 14434 O O . LEU D 1 762 ? 159.623 216.559 143.024 1.00 119.17 472 LEU D O 1
ATOM 14439 N N . LYS D 1 763 ? 161.554 215.422 143.249 1.00 122.91 473 LYS D N 1
ATOM 14440 C CA . LYS D 1 763 ? 162.357 216.632 143.112 1.00 122.91 473 LYS D CA 1
ATOM 14441 C C . LYS D 1 763 ? 162.380 217.122 141.671 1.00 122.91 473 LYS D C 1
ATOM 14442 O O . LYS D 1 763 ? 162.459 218.331 141.431 1.00 122.91 473 LYS D O 1
ATOM 14448 N N . GLY D 1 764 ? 162.300 216.207 140.707 1.00 116.51 474 GLY D N 1
ATOM 14449 C CA . GLY D 1 764 ? 162.199 216.592 139.314 1.00 116.51 474 GLY D CA 1
ATOM 14450 C C . GLY D 1 764 ? 160.803 216.932 138.843 1.00 116.51 474 GLY D C 1
ATOM 14451 O O . GLY D 1 764 ? 160.620 217.230 137.659 1.00 116.51 474 GLY D O 1
ATOM 14452 N N . ALA D 1 765 ? 159.816 216.892 139.742 1.00 114.63 475 ALA D N 1
ATOM 14453 C CA . ALA D 1 765 ? 158.438 217.167 139.349 1.00 114.63 475 ALA D CA 1
ATOM 14454 C C . ALA D 1 765 ? 158.205 218.647 139.082 1.00 114.63 475 ALA D C 1
ATOM 14455 O O . ALA D 1 765 ? 157.297 219.002 138.321 1.00 114.63 475 ALA D O 1
ATOM 14457 N N . ASN D 1 766 ? 159.000 219.522 139.693 1.00 115.47 476 ASN D N 1
ATOM 14458 C CA . ASN D 1 766 ? 158.832 220.959 139.517 1.00 115.47 476 ASN D CA 1
ATOM 14459 C C . ASN D 1 766 ? 160.160 221.697 139.652 1.00 115.47 476 ASN D C 1
ATOM 14460 O O . ASN D 1 766 ? 161.227 221.076 139.594 1.00 115.47 476 ASN D O 1
ATOM 14465 N N . ALA D 1 767 ? 160.112 223.020 139.822 1.00 112.82 477 ALA D N 1
ATOM 14466 C CA . ALA D 1 767 ? 161.322 223.831 139.804 1.00 112.82 477 ALA D CA 1
ATOM 14467 C C . ALA D 1 767 ? 161.408 224.894 140.893 1.00 112.82 477 ALA D C 1
ATOM 14468 O O . ALA D 1 767 ? 162.378 225.660 140.890 1.00 112.82 477 ALA D O 1
ATOM 14470 N N . SER D 1 768 ? 160.446 224.978 141.808 1.00 110.75 478 SER D N 1
ATOM 14471 C CA . SER D 1 768 ? 160.522 225.958 142.884 1.00 110.75 478 SER D CA 1
ATOM 14472 C C . SER D 1 768 ? 161.549 225.513 143.918 1.00 110.75 478 SER D C 1
ATOM 14473 O O . SER D 1 768 ? 161.222 224.785 144.860 1.00 110.75 478 SER D O 1
ATOM 14476 N N . ALA D 1 769 ? 162.789 225.969 143.738 1.00 106.82 479 ALA D N 1
ATOM 14477 C CA . ALA D 1 769 ? 163.944 225.559 144.532 1.00 106.82 479 ALA D CA 1
ATOM 14478 C C . ALA D 1 769 ? 163.865 225.882 146.031 1.00 106.82 479 ALA D C 1
ATOM 14479 O O . ALA D 1 769 ? 164.318 225.045 146.822 1.00 106.82 479 ALA D O 1
ATOM 14481 N N . PRO D 1 770 ? 163.336 227.033 146.494 1.00 104.66 480 PRO D N 1
ATOM 14482 C CA . PRO D 1 770 ? 163.111 227.149 147.946 1.00 104.66 480 PRO D CA 1
ATOM 14483 C C . PRO D 1 770 ? 162.033 226.216 148.461 1.00 104.66 480 PRO D C 1
ATOM 14484 O O . PRO D 1 770 ? 162.195 225.642 149.545 1.00 104.66 480 PRO D O 1
ATOM 14488 N N . ASP D 1 771 ? 160.948 226.029 147.707 1.00 105.38 481 ASP D N 1
ATOM 14489 C CA . ASP D 1 771 ? 159.948 225.039 148.088 1.00 105.38 481 ASP D CA 1
ATOM 14490 C C . ASP D 1 771 ? 160.502 223.625 147.963 1.00 105.38 481 ASP D C 1
ATOM 14491 O O . ASP D 1 771 ? 160.109 222.731 148.720 1.00 105.38 481 ASP D O 1
ATOM 14493 N N . GLN D 1 772 ? 161.433 223.413 147.026 1.00 103.55 482 GLN D N 1
ATOM 14494 C CA . GLN D 1 772 ? 162.107 222.123 146.917 1.00 103.55 482 GLN D CA 1
ATOM 14495 C C . GLN D 1 772 ? 162.973 221.848 148.138 1.00 103.55 482 GLN D C 1
ATOM 14496 O O . GLN D 1 772 ? 162.982 220.727 148.661 1.00 103.55 482 GLN D O 1
ATOM 14498 N N . LEU D 1 773 ? 163.687 222.867 148.618 1.00 102.78 483 LEU D N 1
ATOM 14499 C CA . LEU D 1 773 ? 164.499 222.709 149.817 1.00 102.78 483 LEU D CA 1
ATOM 14500 C C . LEU D 1 773 ? 163.624 222.527 151.049 1.00 102.78 483 LEU D C 1
ATOM 14501 O O . LEU D 1 773 ? 163.977 221.772 151.965 1.00 102.78 483 LEU D O 1
ATOM 14506 N N . SER D 1 774 ? 162.464 223.190 151.071 1.00 103.58 484 SER D N 1
ATOM 14507 C CA . SER D 1 774 ? 161.495 222.993 152.145 1.00 103.58 484 SER D CA 1
ATOM 14508 C C . SER D 1 774 ? 160.941 221.576 152.160 1.00 103.58 484 SER D C 1
ATOM 14509 O O . SER D 1 774 ? 160.804 220.972 153.231 1.00 103.58 484 SER D O 1
ATOM 14512 N N . LEU D 1 775 ? 160.630 221.028 150.987 1.00 108.41 485 LEU D N 1
ATOM 14513 C CA . LEU D 1 775 ? 160.145 219.655 150.905 1.00 108.41 485 LEU D CA 1
ATOM 14514 C C . LEU D 1 775 ? 161.235 218.661 151.292 1.00 108.41 485 LEU D C 1
ATOM 14515 O O . LEU D 1 775 ? 160.962 217.647 151.950 1.00 108.41 485 LEU D O 1
ATOM 14517 N N . ALA D 1 776 ? 162.483 218.949 150.904 1.00 104.67 486 ALA D N 1
ATOM 14518 C CA . ALA D 1 776 ? 163.604 218.095 151.285 1.00 104.67 486 ALA D CA 1
ATOM 14519 C C . ALA D 1 776 ? 163.847 218.127 152.786 1.00 104.67 486 ALA D C 1
ATOM 14520 O O . ALA D 1 776 ? 164.242 217.113 153.373 1.00 104.67 486 ALA D O 1
ATOM 14522 N N . LEU D 1 777 ? 163.611 219.276 153.417 1.00 103.38 487 LEU D N 1
ATOM 14523 C CA . LEU D 1 777 ? 163.626 219.342 154.872 1.00 103.38 487 LEU D CA 1
ATOM 14524 C C . LEU D 1 777 ? 162.446 218.589 155.472 1.00 103.38 487 LEU D C 1
ATOM 14525 O O . LEU D 1 777 ? 162.552 218.044 156.577 1.00 103.38 487 LEU D O 1
ATOM 14530 N N . ALA D 1 778 ? 161.319 218.545 154.755 1.00 104.43 488 ALA D N 1
ATOM 14531 C CA . ALA D 1 778 ? 160.128 217.886 155.283 1.00 104.43 488 ALA D CA 1
ATOM 14532 C C . ALA D 1 778 ? 160.274 216.368 155.291 1.00 104.43 488 ALA D C 1
ATOM 14533 O O . ALA D 1 778 ? 159.919 215.716 156.278 1.00 104.43 488 ALA D O 1
ATOM 14535 N N . TRP D 1 779 ? 160.793 215.781 154.207 1.00 110.44 489 TRP D N 1
ATOM 14536 C CA . TRP D 1 779 ? 160.926 214.326 154.192 1.00 110.44 489 TRP D CA 1
ATOM 14537 C C . TRP D 1 779 ? 162.129 213.828 154.979 1.00 110.44 489 TRP D C 1
ATOM 14538 O O . TRP D 1 779 ? 162.244 212.613 155.177 1.00 110.44 489 TRP D O 1
ATOM 14549 N N . ASN D 1 780 ? 163.023 214.732 155.399 1.00 107.36 490 ASN D N 1
ATOM 14550 C CA . ASN D 1 780 ? 164.133 214.456 156.320 1.00 107.36 490 ASN D CA 1
ATOM 14551 C C . ASN D 1 780 ? 165.098 213.417 155.739 1.00 107.36 490 ASN D C 1
ATOM 14552 O O . ASN D 1 780 ? 165.296 212.329 156.282 1.00 107.36 490 ASN D O 1
ATOM 14557 N N . ARG D 1 781 ? 165.684 213.773 154.599 1.00 107.56 491 ARG D N 1
ATOM 14558 C CA . ARG D 1 781 ? 166.699 212.963 153.927 1.00 107.56 491 ARG D CA 1
ATOM 14559 C C . ARG D 1 781 ? 167.750 213.937 153.404 1.00 107.56 491 ARG D C 1
ATOM 14560 O O . ARG D 1 781 ? 167.603 214.499 152.315 1.00 107.56 491 ARG D O 1
ATOM 14562 N N . VAL D 1 782 ? 168.813 214.134 154.188 1.00 107.82 492 VAL D N 1
ATOM 14563 C CA . VAL D 1 782 ? 169.781 215.184 153.893 1.00 107.82 492 VAL D CA 1
ATOM 14564 C C . VAL D 1 782 ? 170.677 214.828 152.709 1.00 107.82 492 VAL D C 1
ATOM 14565 O O . VAL D 1 782 ? 171.230 215.731 152.066 1.00 107.82 492 VAL D O 1
ATOM 14569 N N . ASP D 1 783 ? 170.795 213.539 152.374 1.00 106.04 493 ASP D N 1
ATOM 14570 C CA . ASP D 1 783 ? 171.642 213.132 151.257 1.00 106.04 493 ASP D CA 1
ATOM 14571 C C . ASP D 1 783 ? 171.064 213.596 149.928 1.00 106.04 493 ASP D C 1
ATOM 14572 O O . ASP D 1 783 ? 171.814 213.916 148.998 1.00 106.04 493 ASP D O 1
ATOM 14574 N N . ILE D 1 784 ? 169.736 213.689 149.840 1.00 113.25 494 ILE D N 1
ATOM 14575 C CA . ILE D 1 784 ? 169.090 214.122 148.607 1.00 113.25 494 ILE D CA 1
ATOM 14576 C C . ILE D 1 784 ? 169.370 215.595 148.342 1.00 113.25 494 ILE D C 1
ATOM 14577 O O . ILE D 1 784 ? 169.701 215.987 147.216 1.00 113.25 494 ILE D O 1
ATOM 14582 N N . ALA D 1 785 ? 169.257 216.430 149.377 1.00 115.07 495 ALA D N 1
ATOM 14583 C CA . ALA D 1 785 ? 169.559 217.848 149.223 1.00 115.07 495 ALA D CA 1
ATOM 14584 C C . ALA D 1 785 ? 171.053 218.078 149.046 1.00 115.07 495 ALA D C 1
ATOM 14585 O O . ALA D 1 785 ? 171.463 219.031 148.373 1.00 115.07 495 ALA D O 1
ATOM 14587 N N . ARG D 1 786 ? 171.881 217.218 149.644 1.00 113.19 496 ARG D N 1
ATOM 14588 C CA . ARG D 1 786 ? 173.323 217.336 149.457 1.00 113.19 496 ARG D CA 1
ATOM 14589 C C . ARG D 1 786 ? 173.740 216.921 148.055 1.00 113.19 496 ARG D C 1
ATOM 14590 O O . ARG D 1 786 ? 174.758 217.401 147.545 1.00 113.19 496 ARG D O 1
ATOM 14592 N N . SER D 1 787 ? 172.971 216.041 147.418 1.00 117.21 497 SER D N 1
ATOM 14593 C CA . SER D 1 787 ? 173.321 215.559 146.090 1.00 117.21 497 SER D CA 1
ATOM 14594 C C . SER D 1 787 ? 172.745 216.420 144.974 1.00 117.21 497 SER D C 1
ATOM 14595 O O . SER D 1 787 ? 173.436 216.686 143.986 1.00 117.21 497 SER D O 1
ATOM 14598 N N . GLN D 1 788 ? 171.498 216.867 145.103 1.00 122.73 498 GLN D N 1
ATOM 14599 C CA . GLN D 1 788 ? 170.789 217.471 143.982 1.00 122.73 498 GLN D CA 1
ATOM 14600 C C . GLN D 1 788 ? 170.606 218.976 144.118 1.00 122.73 498 GLN D C 1
ATOM 14601 O O . GLN D 1 788 ? 170.739 219.701 143.127 1.00 122.73 498 GLN D O 1
ATOM 14607 N N . ILE D 1 789 ? 170.283 219.472 145.309 1.00 114.81 499 ILE D N 1
ATOM 14608 C CA . ILE D 1 789 ? 169.869 220.867 145.437 1.00 114.81 499 ILE D CA 1
ATOM 14609 C C . ILE D 1 789 ? 171.075 221.795 145.452 1.00 114.81 499 ILE D C 1
ATOM 14610 O O . ILE D 1 789 ? 171.215 222.671 144.591 1.00 114.81 499 ILE D O 1
ATOM 14615 N N . PHE D 1 790 ? 171.964 221.619 146.429 1.00 118.05 500 PHE D N 1
ATOM 14616 C CA . PHE D 1 790 ? 173.091 222.532 146.618 1.00 118.05 500 PHE D CA 1
ATOM 14617 C C . PHE D 1 790 ? 174.169 222.207 145.588 1.00 118.05 500 PHE D C 1
ATOM 14618 O O . PHE D 1 790 ? 175.156 221.520 145.855 1.00 118.05 500 PHE D O 1
ATOM 14620 N N . ILE D 1 791 ? 173.961 222.723 144.375 1.00 118.16 501 ILE D N 1
ATOM 14621 C CA . ILE D 1 791 ? 174.880 222.538 143.263 1.00 118.16 501 ILE D CA 1
ATOM 14622 C C . ILE D 1 791 ? 175.288 223.907 142.736 1.00 118.16 501 ILE D C 1
ATOM 14623 O O . ILE D 1 791 ? 174.830 224.946 143.212 1.00 118.16 501 ILE D O 1
ATOM 14628 N N . TYR D 1 792 ? 176.155 223.891 141.729 1.00 117.28 502 TYR D N 1
ATOM 14629 C CA . TYR D 1 792 ? 176.643 225.129 141.144 1.00 117.28 502 TYR D CA 1
ATOM 14630 C C . TYR D 1 792 ? 175.584 225.754 140.247 1.00 117.28 502 TYR D C 1
ATOM 14631 O O . TYR D 1 792 ? 174.947 225.073 139.440 1.00 117.28 502 TYR D O 1
ATOM 14633 N N . GLY D 1 793 ? 175.390 227.063 140.402 1.00 125.20 503 GLY D N 1
ATOM 14634 C CA . GLY D 1 793 ? 174.485 227.808 139.556 1.00 125.20 503 GLY D CA 1
ATOM 14635 C C . GLY D 1 793 ? 173.058 227.901 140.051 1.00 125.20 503 GLY D C 1
ATOM 14636 O O . GLY D 1 793 ? 172.190 228.362 139.298 1.00 125.20 503 GLY D O 1
ATOM 14637 N N . GLN D 1 794 ? 172.782 227.475 141.280 1.00 129.42 504 GLN D N 1
ATOM 14638 C CA . GLN D 1 794 ? 171.427 227.528 141.812 1.00 129.42 504 GLN D CA 1
ATOM 14639 C C . GLN D 1 794 ? 171.057 228.966 142.158 1.00 129.42 504 GLN D C 1
ATOM 14640 O O . GLN D 1 794 ? 171.876 229.713 142.702 1.00 129.42 504 GLN D O 1
ATOM 14646 N N . GLN D 1 795 ? 169.827 229.358 141.830 1.00 126.11 505 GLN D N 1
ATOM 14647 C CA . GLN D 1 795 ? 169.333 230.697 142.119 1.00 126.11 505 GLN D CA 1
ATOM 14648 C C . GLN D 1 795 ? 168.681 230.724 143.495 1.00 126.11 505 GLN D C 1
ATOM 14649 O O . GLN D 1 795 ? 167.974 229.784 143.873 1.00 126.11 505 GLN D O 1
ATOM 14651 N N . TRP D 1 796 ? 168.923 231.800 144.241 1.00 122.77 506 TRP D N 1
ATOM 14652 C CA . TRP D 1 796 ? 168.385 231.952 145.579 1.00 122.77 506 TRP D CA 1
ATOM 14653 C C . TRP D 1 796 ? 167.850 233.362 145.780 1.00 122.77 506 TRP D C 1
ATOM 14654 O O . TRP D 1 796 ? 168.585 234.336 145.564 1.00 122.77 506 TRP D O 1
ATOM 14665 N N . PRO D 1 797 ? 166.595 233.519 146.189 1.00 113.84 507 PRO D N 1
ATOM 14666 C CA . PRO D 1 797 ? 166.111 234.844 146.579 1.00 113.84 507 PRO D CA 1
ATOM 14667 C C . PRO D 1 797 ? 166.608 235.207 147.968 1.00 113.84 507 PRO D C 1
ATOM 14668 O O . PRO D 1 797 ? 167.125 234.375 148.715 1.00 113.84 507 PRO D O 1
ATOM 14672 N N . VAL D 1 798 ? 166.443 236.485 148.313 1.00 110.04 508 VAL D N 1
ATOM 14673 C CA . VAL D 1 798 ? 166.853 236.953 149.628 1.00 110.04 508 VAL D CA 1
ATOM 14674 C C . VAL D 1 798 ? 165.828 236.526 150.670 1.00 110.04 508 VAL D C 1
ATOM 14675 O O . VAL D 1 798 ? 164.623 236.445 150.395 1.00 110.04 508 VAL D O 1
ATOM 14679 N N . GLY D 1 799 ? 166.309 236.210 151.870 1.00 104.83 509 GLY D N 1
ATOM 14680 C CA . GLY D 1 799 ? 165.446 235.762 152.940 1.00 104.83 509 GLY D CA 1
ATOM 14681 C C . GLY D 1 799 ? 165.060 234.299 152.898 1.00 104.83 509 GLY D C 1
ATOM 14682 O O . GLY D 1 799 ? 164.494 233.800 153.879 1.00 104.83 509 GLY D O 1
ATOM 14683 N N . SER D 1 800 ? 165.340 233.593 151.800 1.00 111.18 510 SER D N 1
ATOM 14684 C CA . SER D 1 800 ? 164.998 232.180 151.719 1.00 111.18 510 SER D CA 1
ATOM 14685 C C . SER D 1 800 ? 165.930 231.331 152.573 1.00 111.18 510 SER D C 1
ATOM 14686 O O . SER D 1 800 ? 165.482 230.381 153.225 1.00 111.18 510 SER D O 1
ATOM 14689 N N . LEU D 1 801 ? 167.223 231.663 152.581 1.00 111.27 511 LEU D N 1
ATOM 14690 C CA . LEU D 1 801 ? 168.178 230.930 153.405 1.00 111.27 511 LEU D CA 1
ATOM 14691 C C . LEU D 1 801 ? 167.925 231.154 154.886 1.00 111.27 511 LEU D C 1
ATOM 14692 O O . LEU D 1 801 ? 168.082 230.226 155.685 1.00 111.27 511 LEU D O 1
ATOM 14697 N N . GLU D 1 802 ? 167.503 232.362 155.260 1.00 109.15 512 GLU D N 1
ATOM 14698 C CA . GLU D 1 802 ? 167.224 232.657 156.661 1.00 109.15 512 GLU D CA 1
ATOM 14699 C C . GLU D 1 802 ? 165.988 231.909 157.147 1.00 109.15 512 GLU D C 1
ATOM 14700 O O . GLU D 1 802 ? 165.994 231.329 158.240 1.00 109.15 512 GLU D O 1
ATOM 14706 N N . GLN D 1 803 ? 164.926 231.899 156.335 1.00 109.61 513 GLN D N 1
ATOM 14707 C CA . GLN D 1 803 ? 163.715 231.170 156.695 1.00 109.61 513 GLN D CA 1
ATOM 14708 C C . GLN D 1 803 ? 163.963 229.667 156.704 1.00 109.61 513 GLN D C 1
ATOM 14709 O O . GLN D 1 803 ? 163.412 228.945 157.544 1.00 109.61 513 GLN D O 1
ATOM 14715 N N . ALA D 1 804 ? 164.817 229.189 155.792 1.00 108.77 514 ALA D N 1
ATOM 14716 C CA . ALA D 1 804 ? 165.203 227.784 155.784 1.00 108.77 514 ALA D CA 1
ATOM 14717 C C . ALA D 1 804 ? 165.991 227.409 157.029 1.00 108.77 514 ALA D C 1
ATOM 14718 O O . ALA D 1 804 ? 165.755 226.344 157.608 1.00 108.77 514 ALA D O 1
ATOM 14720 N N . MET D 1 805 ? 166.915 228.275 157.456 1.00 113.77 515 MET D N 1
ATOM 14721 C CA . MET D 1 805 ? 167.655 228.051 158.694 1.00 113.77 515 MET D CA 1
ATOM 14722 C C . MET D 1 805 ? 166.728 228.043 159.902 1.00 113.77 515 MET D C 1
ATOM 14723 O O . MET D 1 805 ? 166.888 227.217 160.808 1.00 113.77 515 MET D O 1
ATOM 14728 N N . LEU D 1 806 ? 165.735 228.935 159.913 1.00 107.88 516 LEU D N 1
ATOM 14729 C CA . LEU D 1 806 ? 164.781 228.972 161.019 1.00 107.88 516 LEU D CA 1
ATOM 14730 C C . LEU D 1 806 ? 163.945 227.699 161.076 1.00 107.88 516 LEU D C 1
ATOM 14731 O O . LEU D 1 806 ? 163.811 227.080 162.143 1.00 107.88 516 LEU D O 1
ATOM 14736 N N . ASP D 1 807 ? 163.416 227.271 159.926 1.00 107.38 517 ASP D N 1
ATOM 14737 C CA . ASP D 1 807 ? 162.610 226.058 159.874 1.00 107.38 517 ASP D CA 1
ATOM 14738 C C . ASP D 1 807 ? 163.438 224.815 160.163 1.00 107.38 517 ASP D C 1
ATOM 14739 O O . ASP D 1 807 ? 162.905 223.821 160.666 1.00 107.38 517 ASP D O 1
ATOM 14744 N N . ALA D 1 808 ? 164.737 224.855 159.873 1.00 103.87 518 ALA D N 1
ATOM 14745 C CA . ALA D 1 808 ? 165.596 223.733 160.219 1.00 103.87 518 ALA D CA 1
ATOM 14746 C C . ALA D 1 808 ? 165.943 223.715 161.700 1.00 103.87 518 ALA D C 1
ATOM 14747 O O . ALA D 1 808 ? 166.072 222.635 162.286 1.00 103.87 518 ALA D O 1
ATOM 14749 N N . LEU D 1 809 ? 166.105 224.887 162.316 1.00 96.73 519 LEU D N 1
ATOM 14750 C CA . LEU D 1 809 ? 166.447 224.925 163.733 1.00 96.73 519 LEU D CA 1
ATOM 14751 C C . LEU D 1 809 ? 165.263 224.542 164.605 1.00 96.73 519 LEU D C 1
ATOM 14752 O O . LEU D 1 809 ? 165.442 223.910 165.650 1.00 96.73 519 LEU D O 1
ATOM 14757 N N . VAL D 1 810 ? 164.042 224.905 164.196 1.00 96.00 520 VAL D N 1
ATOM 14758 C CA . VAL D 1 810 ? 162.908 224.661 165.082 1.00 96.00 520 VAL D CA 1
ATOM 14759 C C . VAL D 1 810 ? 162.483 223.197 165.126 1.00 96.00 520 VAL D C 1
ATOM 14760 O O . VAL D 1 810 ? 161.680 222.824 165.987 1.00 96.00 520 VAL D O 1
ATOM 14764 N N . LEU D 1 811 ? 162.997 222.345 164.240 1.00 101.27 521 LEU D N 1
ATOM 14765 C CA . LEU D 1 811 ? 162.488 220.985 164.115 1.00 101.27 521 LEU D CA 1
ATOM 14766 C C . LEU D 1 811 ? 163.541 219.908 164.345 1.00 101.27 521 LEU D C 1
ATOM 14767 O O . LEU D 1 811 ? 163.358 218.784 163.862 1.00 101.27 521 LEU D O 1
ATOM 14772 N N . ASP D 1 812 ? 164.628 220.230 165.065 1.00 100.45 522 ASP D N 1
ATOM 14773 C CA . ASP D 1 812 ? 165.683 219.285 165.470 1.00 100.45 522 ASP D CA 1
ATOM 14774 C C . ASP D 1 812 ? 166.334 218.615 164.257 1.00 100.45 522 ASP D C 1
ATOM 14775 O O . ASP D 1 812 ? 166.263 217.399 164.073 1.00 100.45 522 ASP D O 1
ATOM 14780 N N . ARG D 1 813 ? 166.966 219.425 163.420 1.00 102.94 523 ARG D N 1
ATOM 14781 C CA . ARG D 1 813 ? 167.658 218.928 162.235 1.00 102.94 523 ARG D CA 1
ATOM 14782 C C . ARG D 1 813 ? 169.144 219.218 162.407 1.00 102.94 523 ARG D C 1
ATOM 14783 O O . ARG D 1 813 ? 169.572 220.368 162.464 1.00 102.94 523 ARG D O 1
ATOM 14791 N N . VAL D 1 814 ? 169.934 218.152 162.509 1.00 94.00 524 VAL D N 1
ATOM 14792 C CA . VAL D 1 814 ? 171.369 218.312 162.710 1.00 94.00 524 VAL D CA 1
ATOM 14793 C C . VAL D 1 814 ? 172.063 218.620 161.393 1.00 94.00 524 VAL D C 1
ATOM 14794 O O . VAL D 1 814 ? 172.698 219.674 161.230 1.00 94.00 524 VAL D O 1
ATOM 14798 N N . ASP D 1 815 ? 171.944 217.707 160.431 1.00 110.11 525 ASP D N 1
ATOM 14799 C CA . ASP D 1 815 ? 172.765 217.767 159.232 1.00 110.11 525 ASP D CA 1
ATOM 14800 C C . ASP D 1 815 ? 172.325 218.885 158.300 1.00 110.11 525 ASP D C 1
ATOM 14801 O O . ASP D 1 815 ? 173.155 219.437 157.571 1.00 110.11 525 ASP D O 1
ATOM 14806 N N . PHE D 1 816 ? 171.041 219.245 158.324 1.00 109.14 526 PHE D N 1
ATOM 14807 C CA . PHE D 1 816 ? 170.562 220.364 157.523 1.00 109.14 526 PHE D CA 1
ATOM 14808 C C . PHE D 1 816 ? 171.136 221.688 157.995 1.00 109.14 526 PHE D C 1
ATOM 14809 O O . PHE D 1 816 ? 171.563 222.500 157.170 1.00 109.14 526 PHE D O 1
ATOM 14811 N N . VAL D 1 817 ? 171.171 221.912 159.308 1.00 100.68 527 VAL D N 1
ATOM 14812 C CA . VAL D 1 817 ? 171.791 223.120 159.837 1.00 100.68 527 VAL D CA 1
ATOM 14813 C C . VAL D 1 817 ? 173.292 223.094 159.589 1.00 100.68 527 VAL D C 1
ATOM 14814 O O . VAL D 1 817 ? 173.891 224.128 159.267 1.00 100.68 527 VAL D O 1
ATOM 14818 N N . LYS D 1 818 ? 173.909 221.904 159.671 1.00 89.34 528 LYS D N 1
ATOM 14819 C CA . LYS D 1 818 ? 175.329 221.773 159.340 1.00 89.34 528 LYS D CA 1
ATOM 14820 C C . LYS D 1 818 ? 175.612 222.169 157.895 1.00 89.34 528 LYS D C 1
ATOM 14821 O O . LYS D 1 818 ? 176.560 222.914 157.617 1.00 89.34 528 LYS D O 1
ATOM 14827 N N . LEU D 1 819 ? 174.762 221.732 156.968 1.00 102.65 529 LEU D N 1
ATOM 14828 C CA . LEU D 1 819 ? 175.020 221.984 155.557 1.00 102.65 529 LEU D CA 1
ATOM 14829 C C . LEU D 1 819 ? 174.677 223.420 155.178 1.00 102.65 529 LEU D C 1
ATOM 14830 O O . LEU D 1 819 ? 175.332 224.010 154.313 1.00 102.65 529 LEU D O 1
ATOM 14835 N N . LEU D 1 820 ? 173.656 224.002 155.816 1.00 101.69 530 LEU D N 1
ATOM 14836 C CA . LEU D 1 820 ? 173.343 225.405 155.562 1.00 101.69 530 LEU D CA 1
ATOM 14837 C C . LEU D 1 820 ? 174.400 226.343 156.130 1.00 101.69 530 LEU D C 1
ATOM 14838 O O . LEU D 1 820 ? 174.706 227.364 155.503 1.00 101.69 530 LEU D O 1
ATOM 14843 N N . ILE D 1 821 ? 174.966 226.028 157.301 1.00 102.71 531 ILE D N 1
ATOM 14844 C CA . ILE D 1 821 ? 176.118 226.783 157.792 1.00 102.71 531 ILE D CA 1
ATOM 14845 C C . ILE D 1 821 ? 177.311 226.581 156.866 1.00 102.71 531 ILE D C 1
ATOM 14846 O O . ILE D 1 821 ? 178.064 227.522 156.580 1.00 102.71 531 ILE D O 1
ATOM 14851 N N . GLU D 1 822 ? 177.449 225.377 156.305 1.00 100.35 532 GLU D N 1
ATOM 14852 C CA . GLU D 1 822 ? 178.525 225.115 155.358 1.00 100.35 532 GLU D CA 1
ATOM 14853 C C . GLU D 1 822 ? 178.291 225.747 153.988 1.00 100.35 532 GLU D C 1
ATOM 14854 O O . GLU D 1 822 ? 179.159 225.629 153.117 1.00 100.35 532 GLU D O 1
ATOM 14856 N N . ASN D 1 823 ? 177.154 226.409 153.768 1.00 109.40 533 ASN D N 1
ATOM 14857 C CA . ASN D 1 823 ? 176.813 226.968 152.465 1.00 109.40 533 ASN D CA 1
ATOM 14858 C C . ASN D 1 823 ? 176.297 228.400 152.564 1.00 109.40 533 ASN D C 1
ATOM 14859 O O . ASN D 1 823 ? 175.252 228.739 152.007 1.00 109.40 533 ASN D O 1
ATOM 14864 N N . GLY D 1 824 ? 177.019 229.261 153.277 1.00 113.84 534 GLY D N 1
ATOM 14865 C CA . GLY D 1 824 ? 176.774 230.687 153.163 1.00 113.84 534 GLY D CA 1
ATOM 14866 C C . GLY D 1 824 ? 176.105 231.361 154.342 1.00 113.84 534 GLY D C 1
ATOM 14867 O O . GLY D 1 824 ? 176.237 232.576 154.519 1.00 113.84 534 GLY D O 1
ATOM 14868 N N . VAL D 1 825 ? 175.374 230.597 155.147 1.00 109.56 535 VAL D N 1
ATOM 14869 C CA . VAL D 1 825 ? 174.638 231.172 156.266 1.00 109.56 535 VAL D CA 1
ATOM 14870 C C . VAL D 1 825 ? 175.613 231.519 157.380 1.00 109.56 535 VAL D C 1
ATOM 14871 O O . VAL D 1 825 ? 176.308 230.645 157.909 1.00 109.56 535 VAL D O 1
ATOM 14875 N N . SER D 1 826 ? 175.673 232.799 157.732 1.00 113.35 536 SER D N 1
ATOM 14876 C CA . SER D 1 826 ? 176.516 233.287 158.813 1.00 113.35 536 SER D CA 1
ATOM 14877 C C . SER D 1 826 ? 175.639 233.695 159.986 1.00 113.35 536 SER D C 1
ATOM 14878 O O . SER D 1 826 ? 174.757 234.548 159.840 1.00 113.35 536 SER D O 1
ATOM 14881 N N . MET D 1 827 ? 175.889 233.089 161.148 1.00 106.69 537 MET D N 1
ATOM 14882 C CA . MET D 1 827 ? 175.045 233.324 162.312 1.00 106.69 537 MET D CA 1
ATOM 14883 C C . MET D 1 827 ? 175.268 234.694 162.935 1.00 106.69 537 MET D C 1
ATOM 14884 O O . MET D 1 827 ? 174.406 235.165 163.682 1.00 106.69 537 MET D O 1
ATOM 14889 N N . HIS D 1 828 ? 176.394 235.349 162.641 1.00 105.30 538 HIS D N 1
ATOM 14890 C CA . HIS D 1 828 ? 176.627 236.688 163.172 1.00 105.30 538 HIS D CA 1
ATOM 14891 C C . HIS D 1 828 ? 175.757 237.728 162.481 1.00 105.30 538 HIS D C 1
ATOM 14892 O O . HIS D 1 828 ? 175.575 238.829 163.009 1.00 105.30 538 HIS D O 1
ATOM 14899 N N . ARG D 1 829 ? 175.221 237.407 161.304 1.00 112.17 539 ARG D N 1
ATOM 14900 C CA . ARG D 1 829 ? 174.293 238.282 160.606 1.00 112.17 539 ARG D CA 1
ATOM 14901 C C . ARG D 1 829 ? 172.851 237.797 160.675 1.00 112.17 539 ARG D C 1
ATOM 14902 O O . ARG D 1 829 ? 171.940 238.569 160.356 1.00 112.17 539 ARG D O 1
ATOM 14904 N N . PHE D 1 830 ? 172.622 236.551 161.085 1.00 108.65 540 PHE D N 1
ATOM 14905 C CA . PHE D 1 830 ? 171.269 236.007 161.113 1.00 108.65 540 PHE D CA 1
ATOM 14906 C C . PHE D 1 830 ? 170.505 236.412 162.365 1.00 108.65 540 PHE D C 1
ATOM 14907 O O . PHE D 1 830 ? 169.468 237.078 162.286 1.00 108.65 540 PHE D O 1
ATOM 14915 N N . LEU D 1 831 ? 171.000 236.002 163.527 1.00 107.68 541 LEU D N 1
ATOM 14916 C CA . LEU D 1 831 ? 170.170 235.928 164.722 1.00 107.68 541 LEU D CA 1
ATOM 14917 C C . LEU D 1 831 ? 169.945 237.308 165.324 1.00 107.68 541 LEU D C 1
ATOM 14918 O O . LEU D 1 831 ? 170.900 238.017 165.652 1.00 107.68 541 LEU D O 1
ATOM 14923 N N . THR D 1 832 ? 168.679 237.682 165.462 1.00 105.35 542 THR D N 1
ATOM 14924 C CA . THR D 1 832 ? 168.266 238.888 166.164 1.00 105.35 542 THR D CA 1
ATOM 14925 C C . THR D 1 832 ? 167.542 238.493 167.444 1.00 105.35 542 THR D C 1
ATOM 14926 O O . THR D 1 832 ? 167.314 237.312 167.717 1.00 105.35 542 THR D O 1
ATOM 14930 N N . ILE D 1 833 ? 167.180 239.509 168.229 1.00 98.28 543 ILE D N 1
ATOM 14931 C CA . ILE D 1 833 ? 166.510 239.271 169.501 1.00 98.28 543 ILE D CA 1
ATOM 14932 C C . ILE D 1 833 ? 165.103 238.738 169.264 1.00 98.28 543 ILE D C 1
ATOM 14933 O O . ILE D 1 833 ? 164.621 237.861 169.994 1.00 98.28 543 ILE D O 1
ATOM 14938 N N . SER D 1 834 ? 164.441 239.229 168.214 1.00 98.20 544 SER D N 1
ATOM 14939 C CA . SER D 1 834 ? 163.060 238.849 167.947 1.00 98.20 544 SER D CA 1
ATOM 14940 C C . SER D 1 834 ? 162.960 237.401 167.484 1.00 98.20 544 SER D C 1
ATOM 14941 O O . SER D 1 834 ? 162.062 236.665 167.913 1.00 98.20 544 SER D O 1
ATOM 14944 N N . ARG D 1 835 ? 163.886 236.965 166.632 1.00 94.80 545 ARG D N 1
ATOM 14945 C CA . ARG D 1 835 ? 163.833 235.590 166.150 1.00 94.80 545 ARG D CA 1
ATOM 14946 C C . ARG D 1 835 ? 164.261 234.610 167.234 1.00 94.80 545 ARG D C 1
ATOM 14947 O O . ARG D 1 835 ? 163.775 233.476 167.278 1.00 94.80 545 ARG D O 1
ATOM 14955 N N . LEU D 1 836 ? 165.136 235.038 168.142 1.00 95.43 546 LEU D N 1
ATOM 14956 C CA . LEU D 1 836 ? 165.449 234.200 169.293 1.00 95.43 546 LEU D CA 1
ATOM 14957 C C . LEU D 1 836 ? 164.256 234.099 170.236 1.00 95.43 546 LEU D C 1
ATOM 14958 O O . LEU D 1 836 ? 164.015 233.033 170.820 1.00 95.43 546 LEU D O 1
ATOM 14963 N N . GLU D 1 837 ? 163.490 235.186 170.376 1.00 92.51 547 GLU D N 1
ATOM 14964 C CA . GLU D 1 837 ? 162.244 235.130 171.135 1.00 92.51 547 GLU D CA 1
ATOM 14965 C C . GLU D 1 837 ? 161.250 234.178 170.484 1.00 92.51 547 GLU D C 1
ATOM 14966 O O . GLU D 1 837 ? 160.531 233.445 171.175 1.00 92.51 547 GLU D O 1
ATOM 14968 N N . GLU D 1 838 ? 161.211 234.172 169.151 1.00 95.57 548 GLU D N 1
ATOM 14969 C CA . GLU D 1 838 ? 160.391 233.208 168.426 1.00 95.57 548 GLU D CA 1
ATOM 14970 C C . GLU D 1 838 ? 160.864 231.778 168.657 1.00 95.57 548 GLU D C 1
ATOM 14971 O O . GLU D 1 838 ? 160.038 230.863 168.742 1.00 95.57 548 GLU D O 1
ATOM 14973 N N . LEU D 1 839 ? 162.181 231.573 168.753 1.00 91.77 549 LEU D N 1
ATOM 14974 C CA . LEU D 1 839 ? 162.718 230.253 169.072 1.00 91.77 549 LEU D CA 1
ATOM 14975 C C . LEU D 1 839 ? 162.324 229.807 170.468 1.00 91.77 549 LEU D C 1
ATOM 14976 O O . LEU D 1 839 ? 162.037 228.626 170.684 1.00 91.77 549 LEU D O 1
ATOM 14978 N N . TYR D 1 840 ? 162.313 230.727 171.423 1.00 88.33 550 TYR D N 1
ATOM 14979 C CA . TYR D 1 840 ? 161.873 230.361 172.762 1.00 88.33 550 TYR D CA 1
ATOM 14980 C C . TYR D 1 840 ? 160.358 230.250 172.864 1.00 88.33 550 TYR D C 1
ATOM 14981 O O . TYR D 1 840 ? 159.853 229.689 173.842 1.00 88.33 550 TYR D O 1
ATOM 14990 N N . ASN D 1 841 ? 159.616 230.761 171.886 1.00 102.95 551 ASN D N 1
ATOM 14991 C CA . ASN D 1 841 ? 158.165 230.614 171.900 1.00 102.95 551 ASN D CA 1
ATOM 14992 C C . ASN D 1 841 ? 157.629 229.757 170.759 1.00 102.95 551 ASN D C 1
ATOM 14993 O O . ASN D 1 841 ? 156.627 230.131 170.142 1.00 102.95 551 ASN D O 1
ATOM 14998 N N . THR D 1 842 ? 158.260 228.624 170.468 1.00 109.26 552 THR D N 1
ATOM 14999 C CA . THR D 1 842 ? 157.750 227.705 169.463 1.00 109.26 552 THR D CA 1
ATOM 15000 C C . THR D 1 842 ? 156.704 226.768 170.060 1.00 109.26 552 THR D C 1
ATOM 15001 O O . THR D 1 842 ? 156.302 226.895 171.220 1.00 109.26 552 THR D O 1
ATOM 15005 N N . ARG D 1 843 ? 156.258 225.812 169.239 1.00 108.57 553 ARG D N 1
ATOM 15006 C CA . ARG D 1 843 ? 155.322 224.797 169.702 1.00 108.57 553 ARG D CA 1
ATOM 15007 C C . ARG D 1 843 ? 155.639 223.407 169.159 1.00 108.57 553 ARG D C 1
ATOM 15008 O O . ARG D 1 843 ? 154.751 222.546 169.157 1.00 108.57 553 ARG D O 1
ATOM 15010 N N . HIS D 1 844 ? 156.865 223.158 168.702 1.00 110.92 554 HIS D N 1
ATOM 15011 C CA . HIS D 1 844 ? 157.220 221.880 168.096 1.00 110.92 554 HIS D CA 1
ATOM 15012 C C . HIS D 1 844 ? 158.179 221.053 168.940 1.00 110.92 554 HIS D C 1
ATOM 15013 O O . HIS D 1 844 ? 158.837 220.162 168.392 1.00 110.92 554 HIS D O 1
ATOM 15020 N N . GLY D 1 845 ? 158.286 221.324 170.238 1.00 110.93 555 GLY D N 1
ATOM 15021 C CA . GLY D 1 845 ? 159.287 220.692 171.068 1.00 110.93 555 GLY D CA 1
ATOM 15022 C C . GLY D 1 845 ? 158.987 219.235 171.337 1.00 110.93 555 GLY D C 1
ATOM 15023 O O . GLY D 1 845 ? 157.827 218.802 171.429 1.00 110.93 555 GLY D O 1
ATOM 15024 N N . PRO D 1 846 ? 160.062 218.430 171.436 1.00 104.14 556 PRO D N 1
ATOM 15025 C CA . PRO D 1 846 ? 159.900 217.018 171.805 1.00 104.14 556 PRO D CA 1
ATOM 15026 C C . PRO D 1 846 ? 159.372 216.833 173.218 1.00 104.14 556 PRO D C 1
ATOM 15027 O O . PRO D 1 846 ? 158.310 216.235 173.419 1.00 104.14 556 PRO D O 1
ATOM 15031 N N . SER D 1 847 ? 160.096 217.373 174.194 1.00 102.62 557 SER D N 1
ATOM 15032 C CA . SER D 1 847 ? 159.741 217.254 175.601 1.00 102.62 557 SER D CA 1
ATOM 15033 C C . SER D 1 847 ? 160.516 218.305 176.377 1.00 102.62 557 SER D C 1
ATOM 15034 O O . SER D 1 847 ? 161.746 218.349 176.299 1.00 102.62 557 SER D O 1
ATOM 15037 N N . ASN D 1 848 ? 159.801 219.140 177.127 1.00 105.66 558 ASN D N 1
ATOM 15038 C CA . ASN D 1 848 ? 160.448 220.252 177.812 1.00 105.66 558 ASN D CA 1
ATOM 15039 C C . ASN D 1 848 ? 159.872 220.424 179.208 1.00 105.66 558 ASN D C 1
ATOM 15040 O O . ASN D 1 848 ? 158.727 220.045 179.464 1.00 105.66 558 ASN D O 1
ATOM 15045 N N . THR D 1 849 ? 160.685 220.972 180.114 1.00 106.51 559 THR D N 1
ATOM 15046 C CA . THR D 1 849 ? 160.238 221.387 181.437 1.00 106.51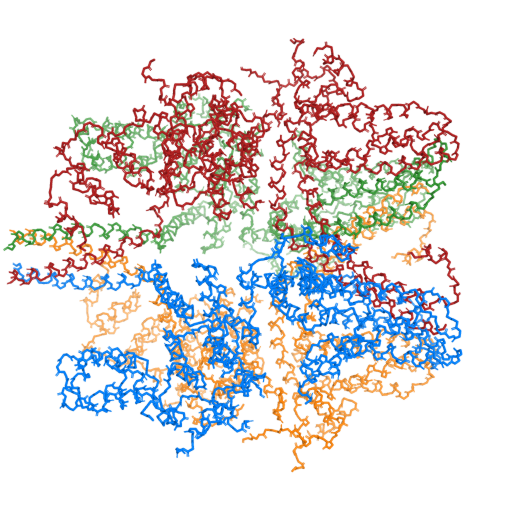 559 THR D CA 1
ATOM 15047 C C . THR D 1 849 ? 160.338 222.893 181.632 1.00 106.51 559 THR D C 1
ATOM 15048 O O . THR D 1 849 ? 160.570 223.357 182.756 1.00 106.51 559 THR D O 1
ATOM 15052 N N . LEU D 1 850 ? 160.166 223.668 180.560 1.00 105.49 560 LEU D N 1
ATOM 15053 C CA . LEU D 1 850 ? 160.394 225.106 180.610 1.00 105.49 560 LEU D CA 1
ATOM 15054 C C . LEU D 1 850 ? 159.275 225.849 181.329 1.00 105.49 560 LEU D C 1
ATOM 15055 O O . LEU D 1 850 ? 159.552 226.733 182.151 1.00 105.49 560 LEU D O 1
ATOM 15060 N N . TYR D 1 851 ? 158.015 225.508 181.033 1.00 114.72 561 TYR D N 1
ATOM 15061 C CA . TYR D 1 851 ? 156.884 226.245 181.590 1.00 114.72 561 TYR D CA 1
ATOM 15062 C C . TYR D 1 851 ? 156.749 226.008 183.088 1.00 114.72 561 TYR D C 1
ATOM 15063 O O . TYR D 1 851 ? 156.260 226.881 183.816 1.00 114.72 561 TYR D O 1
ATOM 15065 N N . HIS D 1 852 ? 157.195 224.841 183.563 1.00 117.71 562 HIS D N 1
ATOM 15066 C CA . HIS D 1 852 ? 157.243 224.589 184.999 1.00 117.71 562 HIS D CA 1
ATOM 15067 C C . HIS D 1 852 ? 158.221 225.529 185.687 1.00 117.71 562 HIS D C 1
ATOM 15068 O O . HIS D 1 852 ? 157.937 226.046 186.771 1.00 117.71 562 HIS D O 1
ATOM 15075 N N . LEU D 1 853 ? 159.364 225.793 185.052 1.00 107.23 563 LEU D N 1
ATOM 15076 C CA . LEU D 1 853 ? 160.322 226.729 185.628 1.00 107.23 563 LEU D CA 1
ATOM 15077 C C . LEU D 1 853 ? 159.822 228.163 185.528 1.00 107.23 563 LEU D C 1
ATOM 15078 O O . LEU D 1 853 ? 160.113 228.983 186.406 1.00 107.23 563 LEU D O 1
ATOM 15083 N N . VAL D 1 854 ? 159.056 228.478 184.479 1.00 111.40 564 VAL D N 1
ATOM 15084 C CA . VAL D 1 854 ? 158.437 229.800 184.376 1.00 111.40 564 VAL D CA 1
ATOM 15085 C C . VAL D 1 854 ? 157.442 230.019 185.510 1.00 111.40 564 VAL D C 1
ATOM 15086 O O . VAL D 1 854 ? 157.460 231.059 186.183 1.00 111.40 564 VAL D O 1
ATOM 15090 N N . ARG D 1 855 ? 156.589 229.024 185.768 1.00 116.91 565 ARG D N 1
ATOM 15091 C CA . ARG D 1 855 ? 155.612 229.138 186.847 1.00 116.91 565 ARG D CA 1
ATOM 15092 C C . ARG D 1 855 ? 156.271 229.027 188.218 1.00 116.91 565 ARG D C 1
ATOM 15093 O O . ARG D 1 855 ? 155.688 229.444 189.224 1.00 116.91 565 ARG D O 1
ATOM 15095 N N . ASP D 1 856 ? 157.475 228.453 188.287 1.00 114.79 566 ASP D N 1
ATOM 15096 C CA . ASP D 1 856 ? 158.182 228.371 189.559 1.00 114.79 566 ASP D CA 1
ATOM 15097 C C . ASP D 1 856 ? 158.976 229.634 189.862 1.00 114.79 566 ASP D C 1
ATOM 15098 O O . ASP D 1 856 ? 159.251 229.918 191.033 1.00 114.79 566 ASP D O 1
ATOM 15100 N N . VAL D 1 857 ? 159.366 230.390 188.837 1.00 116.12 567 VAL D N 1
ATOM 15101 C CA . VAL D 1 857 ? 160.080 231.640 189.079 1.00 116.12 567 VAL D CA 1
ATOM 15102 C C . VAL D 1 857 ? 159.105 232.797 189.249 1.00 116.12 567 VAL D C 1
ATOM 15103 O O . VAL D 1 857 ? 159.213 233.578 190.202 1.00 116.12 567 VAL D O 1
ATOM 15105 N N . ILE D 1 868 ? 156.532 234.268 176.421 1.00 116.89 578 ILE D N 1
ATOM 15106 C CA . ILE D 1 868 ? 157.459 234.359 177.548 1.00 116.89 578 ILE D CA 1
ATOM 15107 C C . ILE D 1 868 ? 158.651 235.266 177.271 1.00 116.89 578 ILE D C 1
ATOM 15108 O O . ILE D 1 868 ? 159.407 235.051 176.319 1.00 116.89 578 ILE D O 1
ATOM 15113 N N . SER D 1 869 ? 158.816 236.281 178.113 1.00 120.38 579 SER D N 1
ATOM 15114 C CA . SER D 1 869 ? 159.823 237.317 177.948 1.00 120.38 579 SER D CA 1
ATOM 15115 C C . SER D 1 869 ? 161.208 236.795 178.309 1.00 120.38 579 SER D C 1
ATOM 15116 O O . SER D 1 869 ? 161.368 235.897 179.138 1.00 120.38 579 SER D O 1
ATOM 15119 N N . LEU D 1 870 ? 162.221 237.397 177.680 1.00 96.99 580 LEU D N 1
ATOM 15120 C CA . LEU D 1 870 ? 163.595 236.945 177.867 1.00 96.99 580 LEU D CA 1
ATOM 15121 C C . LEU D 1 870 ? 164.138 237.326 179.235 1.00 96.99 580 LEU D C 1
ATOM 15122 O O . LEU D 1 870 ? 165.052 236.664 179.742 1.00 96.99 580 LEU D O 1
ATOM 15127 N N . ILE D 1 871 ? 163.609 238.397 179.831 1.00 94.30 581 ILE D N 1
ATOM 15128 C CA . ILE D 1 871 ? 164.002 238.767 181.185 1.00 94.30 581 ILE D CA 1
ATOM 15129 C C . ILE D 1 871 ? 163.551 237.699 182.168 1.00 94.30 581 ILE D C 1
ATOM 15130 O O . ILE D 1 871 ? 164.290 237.336 183.095 1.00 94.30 581 ILE D O 1
ATOM 15135 N N . ASP D 1 872 ? 162.353 237.149 181.953 1.00 91.48 582 ASP D N 1
ATOM 15136 C CA . ASP D 1 872 ? 161.900 236.005 182.729 1.00 91.48 582 ASP D CA 1
ATOM 15137 C C . ASP D 1 872 ? 162.786 234.788 182.504 1.00 91.48 582 ASP D C 1
ATOM 15138 O O . ASP D 1 872 ? 163.030 234.026 183.443 1.00 91.48 582 ASP D O 1
ATOM 15140 N N . ILE D 1 873 ? 163.301 234.616 181.283 1.00 89.51 583 ILE D N 1
ATOM 15141 C CA . ILE D 1 873 ? 164.216 233.515 180.995 1.00 89.51 583 ILE D CA 1
ATOM 15142 C C . ILE D 1 873 ? 165.514 233.678 181.774 1.00 89.51 583 ILE D C 1
ATOM 15143 O O . ILE D 1 873 ? 166.047 232.709 182.333 1.00 89.51 583 ILE D O 1
ATOM 15148 N N . GLY D 1 874 ? 166.019 234.910 181.858 1.00 88.86 584 GLY D N 1
ATOM 15149 C CA . GLY D 1 874 ? 167.208 235.159 182.658 1.00 88.86 584 GLY D CA 1
ATOM 15150 C C . GLY D 1 874 ? 166.966 234.950 184.141 1.00 88.86 584 GLY D C 1
ATOM 15151 O O . GLY D 1 874 ? 167.854 234.487 184.866 1.00 88.86 584 GLY D O 1
ATOM 15152 N N . LEU D 1 875 ? 165.755 235.262 184.604 1.00 86.66 585 LEU D N 1
ATOM 15153 C CA . LEU D 1 875 ? 165.413 234.966 185.992 1.00 86.66 585 LEU D CA 1
ATOM 15154 C C . LEU D 1 875 ? 165.336 233.464 186.235 1.00 86.66 585 LEU D C 1
ATOM 15155 O O . LEU D 1 875 ? 165.716 232.986 187.311 1.00 86.66 585 LEU D O 1
ATOM 15160 N N . VAL D 1 876 ? 164.883 232.703 185.234 1.00 86.26 586 VAL D N 1
ATOM 15161 C CA . VAL D 1 876 ? 164.882 231.242 185.330 1.00 86.26 586 VAL D CA 1
ATOM 15162 C C . VAL D 1 876 ? 166.307 230.710 185.417 1.00 86.26 586 VAL D C 1
ATOM 15163 O O . VAL D 1 876 ? 166.605 229.821 186.226 1.00 86.26 586 VAL D O 1
ATOM 15167 N N . ILE D 1 877 ? 167.215 231.275 184.619 1.00 75.05 587 ILE D N 1
ATOM 15168 C CA . ILE D 1 877 ? 168.606 230.821 184.625 1.00 75.05 587 ILE D CA 1
ATOM 15169 C C . ILE D 1 877 ? 169.283 231.152 185.955 1.00 75.05 587 ILE D C 1
ATOM 15170 O O . ILE D 1 877 ? 170.015 230.324 186.519 1.00 75.05 587 ILE D O 1
ATOM 15175 N N . GLU D 1 878 ? 169.016 232.344 186.497 1.00 79.66 588 GLU D N 1
ATOM 15176 C CA . GLU D 1 878 ? 169.565 232.700 187.802 1.00 79.66 588 GLU D CA 1
ATOM 15177 C C . GLU D 1 878 ? 168.973 231.850 188.918 1.00 79.66 588 GLU D C 1
ATOM 15178 O O . GLU D 1 878 ? 169.662 231.553 189.899 1.00 79.66 588 GLU D O 1
ATOM 15184 N N . TYR D 1 879 ? 167.711 231.442 188.785 1.00 78.37 589 TYR D N 1
ATOM 15185 C CA . TYR D 1 879 ? 167.125 230.546 189.773 1.00 78.37 589 TYR D CA 1
ATOM 15186 C C . TYR D 1 879 ? 167.711 229.145 189.668 1.00 78.37 589 TYR D C 1
ATOM 15187 O O . TYR D 1 879 ? 167.812 228.432 190.672 1.00 78.37 589 TYR D O 1
ATOM 15196 N N . LEU D 1 880 ? 168.099 228.730 188.462 1.00 77.69 590 LEU D N 1
ATOM 15197 C CA . LEU D 1 880 ? 168.650 227.389 188.299 1.00 77.69 590 LEU D CA 1
ATOM 15198 C C . LEU D 1 880 ? 170.083 227.310 188.802 1.00 77.69 590 LEU D C 1
ATOM 15199 O O . LEU D 1 880 ? 170.452 226.352 189.488 1.00 77.69 590 LEU D O 1
ATOM 15204 N N . MET D 1 881 ? 170.916 228.296 188.463 1.00 73.09 591 MET D N 1
ATOM 15205 C CA . MET D 1 881 ? 172.289 228.233 188.952 1.00 73.09 591 MET D CA 1
ATOM 15206 C C . MET D 1 881 ? 172.393 228.582 190.428 1.00 73.09 591 MET D C 1
ATOM 15207 O O . MET D 1 881 ? 173.086 227.884 191.175 1.00 73.09 591 MET D O 1
ATOM 15212 N N . GLY D 1 882 ? 171.721 229.633 190.865 1.00 80.20 592 GLY D N 1
ATOM 15213 C CA . GLY D 1 882 ? 171.793 230.009 192.257 1.00 80.20 592 GLY D CA 1
ATOM 15214 C C . GLY D 1 882 ? 173.068 230.769 192.581 1.00 80.20 592 GLY D C 1
ATOM 15215 O O . GLY D 1 882 ? 173.855 231.147 191.712 1.00 80.20 592 GLY D O 1
ATOM 15216 N N . GLY D 1 883 ? 173.266 230.973 193.876 1.00 71.12 593 GLY D N 1
ATOM 15217 C CA . GLY D 1 883 ? 174.372 231.804 194.314 1.00 71.12 593 GLY D CA 1
ATOM 15218 C C . GLY D 1 883 ? 174.092 233.254 193.977 1.00 71.12 593 GLY D C 1
ATOM 15219 O O . GLY D 1 883 ? 172.938 233.668 193.830 1.00 71.12 593 GLY D O 1
ATOM 15220 N N . ALA D 1 884 ? 175.159 234.039 193.841 1.00 66.05 594 ALA D N 1
ATOM 15221 C CA . ALA D 1 884 ? 175.049 235.439 193.452 1.00 66.05 594 ALA D CA 1
ATOM 15222 C C . ALA D 1 884 ? 175.260 235.614 191.957 1.00 66.05 594 ALA D C 1
ATOM 15223 O O . ALA D 1 884 ? 175.815 236.628 191.524 1.00 66.05 594 ALA D O 1
ATOM 15225 N N . TYR D 1 885 ? 174.841 234.632 191.167 1.00 66.43 595 TYR D N 1
ATOM 15226 C CA . TYR D 1 885 ? 175.037 234.653 189.725 1.00 66.43 595 TYR D CA 1
ATOM 15227 C C . TYR D 1 885 ? 174.121 235.701 189.108 1.00 66.43 595 TYR D C 1
ATOM 15228 O O . TYR D 1 885 ? 172.895 235.586 189.184 1.00 66.43 595 TYR D O 1
ATOM 15237 N N . ARG D 1 886 ? 174.709 236.718 188.491 1.00 72.86 596 ARG D N 1
ATOM 15238 C CA . ARG D 1 886 ? 173.956 237.826 187.918 1.00 72.86 596 ARG D CA 1
ATOM 15239 C C . ARG D 1 886 ? 174.093 237.768 186.402 1.00 72.86 596 ARG D C 1
ATOM 15240 O O . ARG D 1 886 ? 175.050 238.310 185.840 1.00 72.86 596 ARG D O 1
ATOM 15248 N N . CYS D 1 887 ? 173.131 237.120 185.745 1.00 77.45 597 CYS D N 1
ATOM 15249 C CA . CYS D 1 887 ? 173.206 236.860 184.315 1.00 77.45 597 CYS D CA 1
ATOM 15250 C C . CYS D 1 887 ? 173.069 238.147 183.509 1.00 77.45 597 CYS D C 1
ATOM 15251 O O . CYS D 1 887 ? 172.540 239.157 183.980 1.00 77.45 597 CYS D O 1
ATOM 15254 N N . ASN D 1 888 ? 173.547 238.088 182.263 1.00 78.54 598 ASN D N 1
ATOM 15255 C CA . ASN D 1 888 ? 173.645 239.277 181.423 1.00 78.54 598 ASN D CA 1
ATOM 15256 C C . ASN D 1 888 ? 172.279 239.779 180.971 1.00 78.54 598 ASN D C 1
ATOM 15257 O O . ASN D 1 888 ? 172.161 240.937 180.557 1.00 78.54 598 ASN D O 1
ATOM 15262 N N . TYR D 1 889 ? 171.245 238.940 181.041 1.00 82.88 599 TYR D N 1
ATOM 15263 C CA . TYR D 1 889 ? 169.906 239.420 180.734 1.00 82.88 599 TYR D CA 1
ATOM 15264 C C . TYR D 1 889 ? 169.398 240.370 181.807 1.00 82.88 599 TYR D C 1
ATOM 15265 O O . TYR D 1 889 ? 168.635 241.292 181.504 1.00 82.88 599 TYR D O 1
ATOM 15274 N N . THR D 1 890 ? 169.810 240.171 183.056 1.00 82.70 600 THR D N 1
ATOM 15275 C CA . THR D 1 890 ? 169.348 241.015 184.149 1.00 82.70 600 THR D CA 1
ATOM 15276 C C . THR D 1 890 ? 170.249 242.217 184.399 1.00 82.70 600 THR D C 1
ATOM 15277 O O . THR D 1 890 ? 170.148 242.833 185.465 1.00 82.70 600 THR D O 1
ATOM 15281 N N . ARG D 1 891 ? 171.120 242.566 183.460 1.00 92.59 601 ARG D N 1
ATOM 15282 C CA . ARG D 1 891 ? 171.927 243.765 183.608 1.00 92.59 601 ARG D CA 1
ATOM 15283 C C . ARG D 1 891 ? 171.098 245.002 183.274 1.00 92.59 601 ARG D C 1
ATOM 15284 O O . ARG D 1 891 ? 169.956 244.919 182.816 1.00 92.59 601 ARG D O 1
ATOM 15286 N N . LYS D 1 892 ? 171.688 246.170 183.512 1.00 98.06 602 LYS D N 1
ATOM 15287 C CA . LYS D 1 892 ? 171.024 247.411 183.144 1.00 98.06 602 LYS D CA 1
ATOM 15288 C C . LYS D 1 892 ? 171.281 247.798 181.695 1.00 98.06 602 LYS D C 1
ATOM 15289 O O . LYS D 1 892 ? 170.638 248.725 181.192 1.00 98.06 602 LYS D O 1
ATOM 15291 N N . ARG D 1 893 ? 172.207 247.118 181.019 1.00 98.49 603 ARG D N 1
ATOM 15292 C CA . ARG D 1 893 ? 172.496 247.438 179.628 1.00 98.49 603 ARG D CA 1
ATOM 15293 C C . ARG D 1 893 ? 171.576 246.707 178.667 1.00 98.49 603 ARG D C 1
ATOM 15294 O O . ARG D 1 893 ? 171.348 247.193 177.556 1.00 98.49 603 ARG D O 1
ATOM 15296 N N . PHE D 1 894 ? 171.047 245.553 179.065 1.00 99.02 604 PHE D N 1
ATOM 15297 C CA . PHE D 1 894 ? 170.116 244.787 178.251 1.00 99.02 604 PHE D CA 1
ATOM 15298 C C . PHE D 1 894 ? 168.664 245.120 178.537 1.00 99.02 604 PHE D C 1
ATOM 15299 O O . PHE D 1 894 ? 167.823 244.997 177.645 1.00 99.02 604 PHE D O 1
ATOM 15307 N N . ARG D 1 895 ? 168.364 245.570 179.756 1.00 98.68 605 ARG D N 1
ATOM 15308 C CA . ARG D 1 895 ? 166.981 245.769 180.169 1.00 98.68 605 ARG D CA 1
ATOM 15309 C C . ARG D 1 895 ? 166.362 246.994 179.512 1.00 98.68 605 ARG D C 1
ATOM 15310 O O . ARG D 1 895 ? 165.205 246.944 179.081 1.00 98.68 605 ARG D O 1
ATOM 15318 N N . THR D 1 896 ? 167.113 248.091 179.414 1.00 101.72 606 THR D N 1
ATOM 15319 C CA . THR D 1 896 ? 166.574 249.290 178.785 1.00 101.72 606 THR D CA 1
ATOM 15320 C C . THR D 1 896 ? 166.464 249.133 177.276 1.00 101.72 606 THR D C 1
ATOM 15321 O O . THR D 1 896 ? 165.648 249.810 176.644 1.00 101.72 606 THR D O 1
ATOM 15325 N N . LEU D 1 897 ? 167.262 248.247 176.680 1.00 104.16 607 LEU D N 1
ATOM 15326 C CA . LEU D 1 897 ? 167.151 247.979 175.254 1.00 104.16 607 LEU D CA 1
ATOM 15327 C C . LEU D 1 897 ? 165.979 247.072 174.916 1.00 104.16 607 LEU D C 1
ATOM 15328 O O . LEU D 1 897 ? 165.683 246.884 173.733 1.00 104.16 607 LEU D O 1
ATOM 15333 N N . TYR D 1 898 ? 165.315 246.507 175.914 1.00 109.99 608 TYR D N 1
ATOM 15334 C CA . TYR D 1 898 ? 164.163 245.648 175.703 1.00 109.99 608 TYR D CA 1
ATOM 15335 C C . TYR D 1 898 ? 162.859 246.444 175.683 1.00 109.99 608 TYR D C 1
ATOM 15336 O O . TYR D 1 898 ? 161.780 245.857 175.558 1.00 109.99 608 TYR D O 1
ATOM 15345 N N . HIS D 1 899 ? 162.941 247.777 175.754 1.00 115.71 609 HIS D N 1
ATOM 15346 C CA . HIS D 1 899 ? 161.744 248.606 175.843 1.00 115.71 609 HIS D CA 1
ATOM 15347 C C . HIS D 1 899 ? 160.977 248.681 174.528 1.00 115.71 609 HIS D C 1
ATOM 15348 O O . HIS D 1 899 ? 159.766 248.931 174.551 1.00 115.71 609 HIS D O 1
ATOM 15355 N N . ASN D 1 900 ? 161.648 248.479 173.392 1.00 108.84 610 ASN D N 1
ATOM 15356 C CA . ASN D 1 900 ? 160.997 248.655 172.099 1.00 108.84 610 ASN D CA 1
ATOM 15357 C C . ASN D 1 900 ? 160.001 247.538 171.828 1.00 108.84 610 ASN D C 1
ATOM 15358 O O . ASN D 1 900 ? 158.795 247.779 171.708 1.00 108.84 610 ASN D O 1
ATOM 15363 N N . LEU D 1 901 ? 160.481 246.303 171.749 1.00 113.79 611 LEU D N 1
ATOM 15364 C CA . LEU D 1 901 ? 159.597 245.177 171.477 1.00 113.79 611 LEU D CA 1
ATOM 15365 C C . LEU D 1 901 ? 159.014 244.630 172.777 1.00 113.79 611 LEU D C 1
ATOM 15366 O O . LEU D 1 901 ? 158.477 245.381 173.592 1.00 113.79 611 LEU D O 1
ATOM 15371 N N . ASP D 1 941 ? 171.990 252.015 166.237 1.00 127.30 651 ASP D N 1
ATOM 15372 C CA . ASP D 1 941 ? 172.818 251.332 165.262 1.00 127.30 651 ASP D CA 1
ATOM 15373 C C . ASP D 1 941 ? 172.096 250.088 164.751 1.00 127.30 651 ASP D C 1
ATOM 15374 O O . ASP D 1 941 ? 171.192 249.574 165.411 1.00 127.30 651 ASP D O 1
ATOM 15376 N N . PRO D 1 942 ? 172.456 249.586 163.564 1.00 120.74 652 PRO D N 1
ATOM 15377 C CA . PRO D 1 942 ? 171.885 248.303 163.122 1.00 120.74 652 PRO D CA 1
ATOM 15378 C C . PRO D 1 942 ? 172.403 247.095 163.890 1.00 120.74 652 PRO D C 1
ATOM 15379 O O . PRO D 1 942 ? 171.794 246.021 163.794 1.00 120.74 652 PRO D O 1
ATOM 15383 N N . GLU D 1 943 ? 173.485 247.233 164.652 1.00 119.40 653 GLU D N 1
ATOM 15384 C CA . GLU D 1 943 ? 174.087 246.136 165.398 1.00 119.40 653 GLU D CA 1
ATOM 15385 C C . GLU D 1 943 ? 173.645 246.139 166.857 1.00 119.40 653 GLU D C 1
ATOM 15386 O O . GLU D 1 943 ? 174.385 245.715 167.744 1.00 119.40 653 GLU D O 1
ATOM 15392 N N . ILE D 1 944 ? 172.427 246.614 167.131 1.00 119.29 654 ILE D N 1
ATOM 15393 C CA . ILE D 1 944 ? 171.932 246.638 168.506 1.00 119.29 654 ILE D CA 1
ATOM 15394 C C . ILE D 1 944 ? 170.992 245.481 168.812 1.00 119.29 654 ILE D C 1
ATOM 15395 O O . ILE D 1 944 ? 170.597 245.316 169.976 1.00 119.29 654 ILE D O 1
ATOM 15400 N N . ASN D 1 945 ? 170.611 244.687 167.813 1.00 113.17 655 ASN D N 1
ATOM 15401 C CA . ASN D 1 945 ? 169.902 243.440 168.056 1.00 113.17 655 ASN D CA 1
ATOM 15402 C C . ASN D 1 945 ? 170.738 242.206 167.768 1.00 113.17 655 ASN D C 1
ATOM 15403 O O . ASN D 1 945 ? 170.200 241.099 167.754 1.00 113.17 655 ASN D O 1
ATOM 15408 N N . HIS D 1 946 ? 172.036 242.376 167.534 1.00 103.26 656 HIS D N 1
ATOM 15409 C CA . HIS D 1 946 ? 172.907 241.245 167.262 1.00 103.26 656 HIS D CA 1
ATOM 15410 C C . HIS D 1 946 ? 173.742 240.903 168.486 1.00 103.26 656 HIS D C 1
ATOM 15411 O O . HIS D 1 946 ? 174.371 241.775 169.092 1.00 103.26 656 HIS D O 1
ATOM 15418 N N . PHE D 1 947 ? 173.742 239.626 168.850 1.00 80.16 657 PHE D N 1
ATOM 15419 C CA . PHE D 1 947 ? 174.681 239.266 169.901 1.00 80.16 657 PHE D CA 1
ATOM 15420 C C . PHE D 1 947 ? 176.092 239.178 169.332 1.00 80.16 657 PHE D C 1
ATOM 15421 O O . PHE D 1 947 ? 176.301 238.540 168.298 1.00 80.16 657 PHE D O 1
ATOM 15429 N N . PRO D 1 948 ? 177.075 239.807 169.980 1.00 75.30 658 PRO D N 1
ATOM 15430 C CA . PRO D 1 948 ? 178.462 239.629 169.536 1.00 75.30 658 PRO D CA 1
ATOM 15431 C C . PRO D 1 948 ? 178.986 238.232 169.789 1.00 75.30 658 PRO D C 1
ATOM 15432 O O . PRO D 1 948 ? 179.839 237.763 169.025 1.00 75.30 658 PRO D O 1
ATOM 15436 N N . PHE D 1 949 ? 178.473 237.542 170.800 1.00 67.24 659 PHE D N 1
ATOM 15437 C CA . PHE D 1 949 ? 178.828 236.156 171.090 1.00 67.24 659 PHE D CA 1
ATOM 15438 C C . PHE D 1 949 ? 177.573 235.295 171.035 1.00 67.24 659 PHE D C 1
ATOM 15439 O O . PHE D 1 949 ? 177.100 234.808 172.067 1.00 67.24 659 PHE D O 1
ATOM 15447 N N . PRO D 1 950 ? 177.018 235.069 169.839 1.00 66.32 660 PRO D N 1
ATOM 15448 C CA . PRO D 1 950 ? 175.701 234.420 169.755 1.00 66.32 660 PRO D CA 1
ATOM 15449 C C . PRO D 1 950 ? 175.719 232.938 170.069 1.00 66.32 660 PRO D C 1
ATOM 15450 O O . PRO D 1 950 ? 174.666 232.384 170.426 1.00 66.32 660 PRO D O 1
ATOM 15454 N N . PHE D 1 951 ? 176.878 232.285 169.944 1.00 66.67 661 PHE D N 1
ATOM 15455 C CA . PHE D 1 951 ? 176.995 230.867 170.259 1.00 66.67 661 PHE D CA 1
ATOM 15456 C C . PHE D 1 951 ? 176.732 230.564 171.726 1.00 66.67 661 PHE D C 1
ATOM 15457 O O . PHE D 1 951 ? 176.297 229.454 172.038 1.00 66.67 661 PHE D O 1
ATOM 15465 N N . HIS D 1 952 ? 176.944 231.528 172.624 1.00 62.51 662 HIS D N 1
ATOM 15466 C CA . HIS D 1 952 ? 176.564 231.321 174.017 1.00 62.51 662 HIS D CA 1
ATOM 15467 C C . HIS D 1 952 ? 175.050 231.234 174.168 1.00 62.51 662 HIS D C 1
ATOM 15468 O O . HIS D 1 952 ? 174.540 230.358 174.878 1.00 62.51 662 HIS D O 1
ATOM 15475 N N . GLU D 1 953 ? 174.313 232.126 173.503 1.00 69.54 663 GLU D N 1
ATOM 15476 C CA . GLU D 1 953 ? 172.860 232.025 173.524 1.00 69.54 663 GLU D CA 1
ATOM 15477 C C . GLU D 1 953 ? 172.357 230.771 172.841 1.00 69.54 663 GLU D C 1
ATOM 15478 O O . GLU D 1 953 ? 171.381 230.183 173.315 1.00 69.54 663 GLU D O 1
ATOM 15484 N N . LEU D 1 954 ? 173.011 230.332 171.768 1.00 60.78 664 LEU D N 1
ATOM 15485 C CA . LEU D 1 954 ? 172.588 229.085 171.149 1.00 60.78 664 LEU D CA 1
ATOM 15486 C C . LEU D 1 954 ? 172.906 227.883 172.028 1.00 60.78 664 LEU D C 1
ATOM 15487 O O . LEU D 1 954 ? 172.128 226.925 172.058 1.00 60.78 664 LEU D O 1
ATOM 15492 N N . MET D 1 955 ? 173.993 227.954 172.799 1.00 60.47 665 MET D N 1
ATOM 15493 C CA . MET D 1 955 ? 174.311 226.911 173.770 1.00 60.47 665 MET D CA 1
ATOM 15494 C C . MET D 1 955 ? 173.258 226.840 174.868 1.00 60.47 665 MET D C 1
ATOM 15495 O O . MET D 1 955 ? 172.786 225.752 175.227 1.00 60.47 665 MET D O 1
ATOM 15500 N N . VAL D 1 956 ? 172.873 228.001 175.403 1.00 62.80 666 VAL D N 1
ATOM 15501 C CA . VAL D 1 956 ? 171.877 228.061 176.470 1.00 62.80 666 VAL D CA 1
ATOM 15502 C C . VAL D 1 956 ? 170.517 227.582 175.972 1.00 62.80 666 VAL D C 1
ATOM 15503 O O . VAL D 1 956 ? 169.827 226.809 176.654 1.00 62.80 666 VAL D O 1
ATOM 15507 N N . TRP D 1 957 ? 170.136 227.990 174.758 1.00 73.28 667 TRP D N 1
ATOM 15508 C CA . TRP D 1 957 ? 168.870 227.548 174.182 1.00 73.28 667 TRP D CA 1
ATOM 15509 C C . TRP D 1 957 ? 168.881 226.058 173.877 1.00 73.28 667 TRP D C 1
ATOM 15510 O O . TRP D 1 957 ? 167.843 225.393 173.975 1.00 73.28 667 TRP D O 1
ATOM 15521 N N . ALA D 1 958 ? 170.037 225.515 173.512 1.00 66.82 668 ALA D N 1
ATOM 15522 C CA . ALA D 1 958 ? 170.134 224.078 173.324 1.00 66.82 668 ALA D CA 1
ATOM 15523 C C . ALA D 1 958 ? 169.993 223.311 174.628 1.00 66.82 668 ALA D C 1
ATOM 15524 O O . ALA D 1 958 ? 169.315 222.279 174.649 1.00 66.82 668 ALA D O 1
ATOM 15526 N N . VAL D 1 959 ? 170.596 223.799 175.709 1.00 64.66 669 VAL D N 1
ATOM 15527 C CA . VAL D 1 959 ? 170.560 223.043 176.956 1.00 64.66 669 VAL D CA 1
ATOM 15528 C C . VAL D 1 959 ? 169.187 223.128 177.614 1.00 64.66 669 VAL D C 1
ATOM 15529 O O . VAL D 1 959 ? 168.662 222.115 178.092 1.00 64.66 669 VAL D O 1
ATOM 15533 N N . LEU D 1 960 ? 168.564 224.313 177.611 1.00 69.43 670 LEU D N 1
ATOM 15534 C CA . LEU D 1 960 ? 167.339 224.509 178.390 1.00 69.43 670 LEU D CA 1
ATOM 15535 C C . LEU D 1 960 ? 166.153 223.737 177.821 1.00 69.43 670 LEU D C 1
ATOM 15536 O O . LEU D 1 960 ? 165.254 223.345 178.570 1.00 69.43 670 LEU D O 1
ATOM 15541 N N . MET D 1 961 ? 166.122 223.507 176.510 1.00 73.53 671 MET D N 1
ATOM 15542 C CA . MET D 1 961 ? 164.998 222.809 175.901 1.00 73.53 671 MET D CA 1
ATOM 15543 C C . MET D 1 961 ? 165.287 221.338 175.639 1.00 73.53 671 MET D C 1
ATOM 15544 O O . MET D 1 961 ? 164.435 220.651 175.064 1.00 73.53 671 MET D O 1
ATOM 15549 N N . LYS D 1 962 ? 166.465 220.857 176.050 1.00 75.66 672 LYS D N 1
ATOM 15550 C CA . LYS D 1 962 ? 166.871 219.447 176.007 1.00 75.66 672 LYS D CA 1
ATOM 15551 C C . LYS D 1 962 ? 166.843 218.892 174.577 1.00 75.66 672 LYS D C 1
ATOM 15552 O O . LYS D 1 962 ? 166.016 218.055 174.209 1.00 75.66 672 LYS D O 1
ATOM 15558 N N . ARG D 1 963 ? 167.735 219.424 173.750 1.00 78.76 673 ARG D N 1
ATOM 15559 C CA . ARG D 1 963 ? 168.030 218.842 172.446 1.00 78.76 673 ARG D CA 1
ATOM 15560 C C . ARG D 1 963 ? 169.522 218.550 172.421 1.00 78.76 673 ARG D C 1
ATOM 15561 O O . ARG D 1 963 ? 170.329 219.424 172.087 1.00 78.76 673 ARG D O 1
ATOM 15569 N N . GLN D 1 964 ? 169.877 217.316 172.770 1.00 73.30 674 GLN D N 1
ATOM 15570 C CA . GLN D 1 964 ? 171.228 216.956 173.176 1.00 73.30 674 GLN D CA 1
ATOM 15571 C C . GLN D 1 964 ? 172.233 216.954 172.032 1.00 73.30 674 GLN D C 1
ATOM 15572 O O . GLN D 1 964 ? 173.355 217.454 172.200 1.00 73.30 674 GLN D O 1
ATOM 15578 N N . LYS D 1 965 ? 171.866 216.386 170.879 1.00 69.25 675 LYS D N 1
ATOM 15579 C CA . LYS D 1 965 ? 172.788 216.352 169.747 1.00 69.25 675 LYS D CA 1
ATOM 15580 C C . LYS D 1 965 ? 173.031 217.752 169.202 1.00 69.25 675 LYS D C 1
ATOM 15581 O O . LYS D 1 965 ? 174.147 218.074 168.775 1.00 69.25 675 LYS D O 1
ATOM 15583 N N . MET D 1 966 ? 172.011 218.609 169.258 1.00 75.93 676 MET D N 1
ATOM 15584 C CA . MET D 1 966 ? 172.211 220.016 168.941 1.00 75.93 676 MET D CA 1
ATOM 15585 C C . MET D 1 966 ? 173.136 220.692 169.940 1.00 75.93 676 MET D C 1
ATOM 15586 O O . MET D 1 966 ? 173.931 221.550 169.549 1.00 75.93 676 MET D O 1
ATOM 15591 N N . ALA D 1 967 ? 173.068 220.305 171.217 1.00 69.16 677 ALA D N 1
ATOM 15592 C CA . ALA D 1 967 ? 173.974 220.881 172.206 1.00 69.16 677 ALA D CA 1
ATOM 15593 C C . ALA D 1 967 ? 175.418 220.478 171.934 1.00 69.16 677 ALA D C 1
ATOM 15594 O O . ALA D 1 967 ? 176.328 221.317 171.990 1.00 69.16 677 ALA D O 1
ATOM 15596 N N . LEU D 1 968 ? 175.636 219.205 171.597 1.00 66.07 678 LEU D N 1
ATOM 15597 C CA . LEU D 1 968 ? 176.988 218.747 171.299 1.00 66.07 678 LEU D CA 1
ATOM 15598 C C . LEU D 1 968 ? 177.503 219.334 169.994 1.00 66.07 678 LEU D C 1
ATOM 15599 O O . LEU D 1 968 ? 178.716 219.478 169.815 1.00 66.07 678 LEU D O 1
ATOM 15604 N N . PHE D 1 969 ? 176.606 219.681 169.069 1.00 60.22 679 PHE D N 1
ATOM 15605 C CA . PHE D 1 969 ? 177.062 220.377 167.872 1.00 60.22 679 PHE D CA 1
ATOM 15606 C C . PHE D 1 969 ? 177.420 221.824 168.173 1.00 60.22 679 PHE D C 1
ATOM 15607 O O . PHE D 1 969 ? 178.459 222.319 167.725 1.00 60.22 679 PHE D O 1
ATOM 15615 N N . PHE D 1 970 ? 176.561 222.530 168.907 1.00 59.44 680 PHE D N 1
ATOM 15616 C CA . PHE D 1 970 ? 176.824 223.933 169.190 1.00 59.44 680 PHE D CA 1
ATOM 15617 C C . PHE D 1 970 ? 177.992 224.150 170.134 1.00 59.44 680 PHE D C 1
ATOM 15618 O O . PHE D 1 970 ? 178.529 225.262 170.166 1.00 59.44 680 PHE D O 1
ATOM 15626 N N . TRP D 1 971 ? 178.394 223.134 170.896 1.00 59.30 681 TRP D N 1
ATOM 15627 C CA . TRP D 1 971 ? 179.511 223.329 171.812 1.00 59.30 681 TRP D CA 1
ATOM 15628 C C . TRP D 1 971 ? 180.837 223.485 171.074 1.00 59.30 681 TRP D C 1
ATOM 15629 O O . TRP D 1 971 ? 181.679 224.294 171.476 1.00 59.30 681 TRP D O 1
ATOM 15640 N N . GLN D 1 972 ? 181.028 222.761 169.973 1.00 56.28 682 GLN D N 1
ATOM 15641 C CA . GLN D 1 972 ? 182.351 222.677 169.366 1.00 56.28 682 GLN D CA 1
ATOM 15642 C C . GLN D 1 972 ? 182.669 223.813 168.403 1.00 56.28 682 GLN D C 1
ATOM 15643 O O . GLN D 1 972 ? 183.561 223.654 167.564 1.00 56.28 682 GLN D O 1
ATOM 15649 N N . HIS D 1 973 ? 181.997 224.951 168.499 1.00 60.39 683 HIS D N 1
ATOM 15650 C CA . HIS D 1 973 ? 182.337 226.096 167.672 1.00 60.39 683 HIS D CA 1
ATOM 15651 C C . HIS D 1 973 ? 182.244 227.381 168.478 1.00 60.39 683 HIS D C 1
ATOM 15652 O O . HIS D 1 973 ? 181.409 227.523 169.373 1.00 60.39 683 HIS D O 1
ATOM 15659 N N . GLY D 1 974 ? 183.127 228.321 168.146 1.00 63.13 684 GLY D N 1
ATOM 15660 C CA . GLY D 1 974 ? 183.140 229.616 168.793 1.00 63.13 684 GLY D CA 1
ATOM 15661 C C . GLY D 1 974 ? 184.288 229.786 169.760 1.00 63.13 684 GLY D C 1
ATOM 15662 O O . GLY D 1 974 ? 185.399 229.284 169.574 1.00 63.13 684 GLY D O 1
ATOM 15663 N N . GLU D 1 975 ? 184.004 230.530 170.820 1.00 68.74 685 GLU D N 1
ATOM 15664 C CA . GLU D 1 975 ? 184.969 230.797 171.873 1.00 68.74 685 GLU D CA 1
ATOM 15665 C C . GLU D 1 975 ? 184.467 230.234 173.197 1.00 68.74 685 GLU D C 1
ATOM 15666 O O . GLU D 1 975 ? 183.275 229.965 173.366 1.00 68.74 685 GLU D O 1
ATOM 15672 N N . GLU D 1 976 ? 185.411 230.057 174.130 1.00 61.52 686 GLU D N 1
ATOM 15673 C CA . GLU D 1 976 ? 185.146 229.790 175.546 1.00 61.52 686 GLU D CA 1
ATOM 15674 C C . GLU D 1 976 ? 184.351 228.497 175.739 1.00 61.52 686 GLU D C 1
ATOM 15675 O O . GLU D 1 976 ? 183.213 228.496 176.210 1.00 61.52 686 GLU D O 1
ATOM 15681 N N . ALA D 1 977 ? 184.969 227.390 175.337 1.00 56.11 687 ALA D N 1
ATOM 15682 C CA . ALA D 1 977 ? 184.285 226.104 175.372 1.00 56.11 687 ALA D CA 1
ATOM 15683 C C . ALA D 1 977 ? 184.101 225.592 176.793 1.00 56.11 687 ALA D C 1
ATOM 15684 O O . ALA D 1 977 ? 183.072 224.982 177.099 1.00 56.11 687 ALA D O 1
ATOM 15686 N N . MET D 1 978 ? 185.086 225.816 177.668 1.00 53.55 688 MET D N 1
ATOM 15687 C CA . MET D 1 978 ? 185.011 225.247 179.008 1.00 53.55 688 MET D CA 1
ATOM 15688 C C . MET D 1 978 ? 183.970 225.946 179.863 1.00 53.55 688 MET D C 1
ATOM 15689 O O . MET D 1 978 ? 183.340 225.302 180.712 1.00 53.55 688 MET D O 1
ATOM 15694 N N . ALA D 1 979 ? 183.776 227.248 179.653 1.00 49.56 689 ALA D N 1
ATOM 15695 C CA . ALA D 1 979 ? 182.701 227.953 180.335 1.00 49.56 689 ALA D CA 1
ATOM 15696 C C . ALA D 1 979 ? 181.353 227.398 179.923 1.00 49.56 689 ALA D C 1
ATOM 15697 O O . ALA D 1 979 ? 180.491 227.157 180.774 1.00 49.56 689 ALA D O 1
ATOM 15699 N N . LYS D 1 980 ? 181.178 227.131 178.630 1.00 58.10 690 LYS D N 1
ATOM 15700 C CA . LYS D 1 980 ? 179.919 226.568 178.158 1.00 58.10 690 LYS D CA 1
ATOM 15701 C C . LYS D 1 980 ? 179.730 225.143 178.658 1.00 58.10 690 LYS D C 1
ATOM 15702 O O . LYS D 1 980 ? 178.611 224.754 179.010 1.00 58.10 690 LYS D O 1
ATOM 15708 N N . ALA D 1 981 ? 180.821 224.382 178.773 1.00 49.59 691 ALA D N 1
ATOM 15709 C CA . ALA D 1 981 ? 180.722 223.011 179.261 1.00 49.59 691 ALA D CA 1
ATOM 15710 C C . ALA D 1 981 ? 180.352 222.966 180.739 1.00 49.59 691 ALA D C 1
ATOM 15711 O O . ALA D 1 981 ? 179.491 222.175 181.143 1.00 49.59 691 ALA D O 1
ATOM 15713 N N . LEU D 1 982 ? 180.957 223.831 181.555 1.00 46.74 692 LEU D N 1
ATOM 15714 C CA . LEU D 1 982 ? 180.652 223.806 182.982 1.00 46.74 692 LEU D CA 1
ATOM 15715 C C . LEU D 1 982 ? 179.281 224.407 183.273 1.00 46.74 692 LEU D C 1
ATOM 15716 O O . LEU D 1 982 ? 178.575 223.930 184.170 1.00 46.74 692 LEU D O 1
ATOM 15721 N N . VAL D 1 983 ? 178.879 225.437 182.521 1.00 51.84 693 VAL D N 1
ATOM 15722 C CA . VAL D 1 983 ? 177.530 225.976 182.661 1.00 51.84 693 VAL D CA 1
ATOM 15723 C C . VAL D 1 983 ? 176.495 224.939 182.238 1.00 51.84 693 VAL D C 1
ATOM 15724 O O . VAL D 1 983 ? 175.451 224.785 182.889 1.00 51.84 693 VAL D O 1
ATOM 15728 N N . ALA D 1 984 ? 176.801 224.157 181.196 1.00 56.59 694 ALA D N 1
ATOM 15729 C CA . ALA D 1 984 ? 175.906 223.084 180.782 1.00 56.59 694 ALA D CA 1
ATOM 15730 C C . ALA D 1 984 ? 175.808 221.995 181.843 1.00 56.59 694 ALA D C 1
ATOM 15731 O O . ALA D 1 984 ? 174.713 221.484 182.102 1.00 56.59 694 ALA D O 1
ATOM 15733 N N . CYS D 1 985 ? 176.934 221.647 182.475 1.00 57.53 695 CYS D N 1
ATOM 15734 C CA . CYS D 1 985 ? 176.915 220.628 183.524 1.00 57.53 695 CYS D CA 1
ATOM 15735 C C . CYS D 1 985 ? 176.116 221.093 184.732 1.00 57.53 695 CYS D C 1
ATOM 15736 O O . CYS D 1 985 ? 175.326 220.322 185.299 1.00 57.53 695 CYS D O 1
ATOM 15739 N N . LYS D 1 986 ? 176.286 222.363 185.113 1.00 57.54 696 LYS D N 1
ATOM 15740 C CA . LYS D 1 986 ? 175.527 222.941 186.219 1.00 57.54 696 LYS D CA 1
ATOM 15741 C C . LYS D 1 986 ? 174.031 222.959 185.928 1.00 57.54 696 LYS D C 1
ATOM 15742 O O . LYS D 1 986 ? 173.224 222.570 186.784 1.00 57.54 696 LYS D O 1
ATOM 15748 N N . LEU D 1 987 ? 173.644 223.369 184.717 1.00 66.01 697 LEU D N 1
ATOM 15749 C CA . LEU D 1 987 ? 172.224 223.442 184.393 1.00 66.01 697 LEU D CA 1
ATOM 15750 C C . LEU D 1 987 ? 171.607 222.057 184.258 1.00 66.01 697 LEU D C 1
ATOM 15751 O O . LEU D 1 987 ? 170.448 221.860 184.642 1.00 66.01 697 LEU D O 1
ATOM 15756 N N . CYS D 1 988 ? 172.365 221.079 183.749 1.00 70.36 698 CYS D N 1
ATOM 15757 C CA . CYS D 1 988 ? 171.842 219.719 183.661 1.00 70.36 698 CYS D CA 1
ATOM 15758 C C . CYS D 1 988 ? 171.631 219.111 185.040 1.00 70.36 698 CYS D C 1
ATOM 15759 O O . CYS D 1 988 ? 170.592 218.484 185.288 1.00 70.36 698 CYS D O 1
ATOM 15762 N N . LYS D 1 989 ? 172.577 219.319 185.963 1.00 73.47 699 LYS D N 1
ATOM 15763 C CA . LYS D 1 989 ? 172.400 218.776 187.306 1.00 73.47 699 LYS D CA 1
ATOM 15764 C C . LYS D 1 989 ? 171.272 219.487 188.048 1.00 73.47 699 LYS D C 1
ATOM 15765 O O . LYS D 1 989 ? 170.499 218.844 188.777 1.00 73.47 699 LYS D O 1
ATOM 15771 N N . ALA D 1 990 ? 171.126 220.799 187.828 1.00 76.16 700 ALA D N 1
ATOM 15772 C CA . ALA D 1 990 ? 170.054 221.548 188.474 1.00 76.16 700 ALA D CA 1
ATOM 15773 C C . ALA D 1 990 ? 168.682 221.120 187.967 1.00 76.16 700 ALA D C 1
ATOM 15774 O O . ALA D 1 990 ? 167.756 220.936 188.765 1.00 76.16 700 ALA D O 1
ATOM 15776 N N . MET D 1 991 ? 168.536 220.929 186.650 1.00 87.32 701 MET D N 1
ATOM 15777 C CA . MET D 1 991 ? 167.251 220.481 186.123 1.00 87.32 701 MET D CA 1
ATOM 15778 C C . MET D 1 991 ? 166.957 219.041 186.504 1.00 87.32 701 MET D C 1
ATOM 15779 O O . MET D 1 991 ? 165.788 218.691 186.686 1.00 87.32 701 MET D O 1
ATOM 15784 N N . ALA D 1 992 ? 167.990 218.205 186.652 1.00 94.58 702 ALA D N 1
ATOM 15785 C CA . ALA D 1 992 ? 167.772 216.833 187.104 1.00 94.58 702 ALA D CA 1
ATOM 15786 C C . ALA D 1 992 ? 167.238 216.803 188.531 1.00 94.58 702 ALA D C 1
ATOM 15787 O O . ALA D 1 992 ? 166.250 216.114 188.822 1.00 94.58 702 ALA D O 1
ATOM 15789 N N . HIS D 1 993 ? 167.859 217.579 189.425 1.00 98.93 703 HIS D N 1
ATOM 15790 C CA . HIS D 1 993 ? 167.388 217.632 190.806 1.00 98.93 703 HIS D CA 1
ATOM 15791 C C . HIS D 1 993 ? 166.018 218.297 190.906 1.00 98.93 703 HIS D C 1
ATOM 15792 O O . HIS D 1 993 ? 165.192 217.910 191.743 1.00 98.93 703 HIS D O 1
ATOM 15799 N N . GLU D 1 994 ? 165.743 219.270 190.031 1.00 105.38 704 GLU D N 1
ATOM 15800 C CA . GLU D 1 994 ? 164.461 219.964 190.079 1.00 105.38 704 GLU D CA 1
ATOM 15801 C C . GLU D 1 994 ? 163.333 219.078 189.563 1.00 105.38 704 GLU D C 1
ATOM 15802 O O . GLU D 1 994 ? 162.229 219.090 190.117 1.00 105.38 704 GLU D O 1
ATOM 15808 N N . ALA D 1 995 ? 163.587 218.306 188.503 1.00 107.57 705 ALA D N 1
ATOM 15809 C CA . ALA D 1 995 ? 162.592 217.365 188.012 1.00 107.57 705 ALA D CA 1
ATOM 15810 C C . ALA D 1 995 ? 162.401 216.187 188.951 1.00 107.57 705 ALA D C 1
ATOM 15811 O O . ALA D 1 995 ? 161.307 215.615 188.989 1.00 107.57 705 ALA D O 1
ATOM 15813 N N . SER D 1 996 ? 163.434 215.811 189.706 1.00 111.51 706 SER D N 1
ATOM 15814 C CA . SER D 1 996 ? 163.231 214.816 190.751 1.00 111.51 706 SER D CA 1
ATOM 15815 C C . SER D 1 996 ? 162.465 215.391 191.935 1.00 111.51 706 SER D C 1
ATOM 15816 O O . SER D 1 996 ? 161.792 214.645 192.654 1.00 111.51 706 SER D O 1
ATOM 15819 N N . GLU D 1 997 ? 162.543 216.707 192.146 1.00 119.06 707 GLU D N 1
ATOM 15820 C CA . GLU D 1 997 ? 161.909 217.323 193.304 1.00 119.06 707 GLU D CA 1
ATOM 15821 C C . GLU D 1 997 ? 160.401 217.499 193.157 1.00 119.06 707 GLU D C 1
ATOM 15822 O O . GLU D 1 997 ? 159.727 217.757 194.160 1.00 119.06 707 GLU D O 1
ATOM 15824 N N . ILE D 1 1004 ? 162.875 211.604 182.770 1.00 120.45 714 ILE D N 1
ATOM 15825 C CA . ILE D 1 1004 ? 163.586 212.823 182.401 1.00 120.45 714 ILE D CA 1
ATOM 15826 C C . ILE D 1 1004 ? 164.833 212.986 183.262 1.00 120.45 714 ILE D C 1
ATOM 15827 O O . ILE D 1 1004 ? 165.896 213.399 182.777 1.00 120.45 714 ILE D O 1
ATOM 15832 N N . SER D 1 1005 ? 164.727 212.622 184.546 1.00 116.94 715 SER D N 1
ATOM 15833 C CA . SER D 1 1005 ? 165.804 212.856 185.503 1.00 116.94 715 SER D CA 1
ATOM 15834 C C . SER D 1 1005 ? 167.024 211.992 185.203 1.00 116.94 715 SER D C 1
ATOM 15835 O O . SER D 1 1005 ? 168.163 212.460 185.321 1.00 116.94 715 SER D O 1
ATOM 15838 N N . GLN D 1 1006 ? 166.800 210.741 184.793 1.00 118.93 716 GLN D N 1
ATOM 15839 C CA . GLN D 1 1006 ? 167.903 209.868 184.410 1.00 118.93 716 GLN D CA 1
ATOM 15840 C C . GLN D 1 1006 ? 168.598 210.372 183.148 1.00 118.93 716 GLN D C 1
ATOM 15841 O O . GLN D 1 1006 ? 169.834 210.315 183.056 1.00 118.93 716 GLN D O 1
ATOM 15843 N N . GLU D 1 1007 ? 167.822 210.890 182.189 1.00 112.88 717 GLU D N 1
ATOM 15844 C CA . GLU D 1 1007 ? 168.392 211.485 180.984 1.00 112.88 717 GLU D CA 1
ATOM 15845 C C . GLU D 1 1007 ? 169.243 212.705 181.312 1.00 112.88 717 GLU D C 1
ATOM 15846 O O . GLU D 1 1007 ? 170.338 212.875 180.758 1.00 112.88 717 GLU D O 1
ATOM 15852 N N . LEU D 1 1008 ? 168.765 213.554 182.224 1.00 102.19 718 LEU D N 1
ATOM 15853 C CA . LEU D 1 1008 ? 169.513 214.758 182.559 1.00 102.19 718 LEU D CA 1
ATOM 15854 C C . LEU D 1 1008 ? 170.759 214.429 183.373 1.00 102.19 718 LEU D C 1
ATOM 15855 O O . LEU D 1 1008 ? 171.788 215.104 183.239 1.00 102.19 718 LEU D O 1
ATOM 15860 N N . ASN D 1 1009 ? 170.697 213.376 184.196 1.00 101.23 719 ASN D N 1
ATOM 15861 C CA . ASN D 1 1009 ? 171.894 212.899 184.880 1.00 101.23 719 ASN D CA 1
ATOM 15862 C C . ASN D 1 1009 ? 172.927 212.367 183.896 1.00 101.23 719 ASN D C 1
ATOM 15863 O O . ASN D 1 1009 ? 174.127 212.647 184.044 1.00 101.23 719 ASN D O 1
ATOM 15868 N N . HIS D 1 1010 ? 172.474 211.632 182.876 1.00 96.09 720 HIS D N 1
ATOM 15869 C CA . HIS D 1 1010 ? 173.372 211.165 181.824 1.00 96.09 720 HIS D CA 1
ATOM 15870 C C . HIS D 1 1010 ? 173.993 212.324 181.046 1.00 96.09 720 HIS D C 1
ATOM 15871 O O . HIS D 1 1010 ? 175.186 212.282 180.718 1.00 96.09 720 HIS D O 1
ATOM 15878 N N . ASN D 1 1011 ? 173.217 213.376 180.783 1.00 88.96 721 ASN D N 1
ATOM 15879 C CA . ASN D 1 1011 ? 173.744 214.515 180.036 1.00 88.96 721 ASN D CA 1
ATOM 15880 C C . ASN D 1 1011 ? 174.749 215.311 180.863 1.00 88.96 721 ASN D C 1
ATOM 15881 O O . ASN D 1 1011 ? 175.759 215.801 180.330 1.00 88.96 721 ASN D O 1
ATOM 15886 N N . SER D 1 1012 ? 174.490 215.445 182.167 1.00 79.71 722 SER D N 1
ATOM 15887 C CA . SER D 1 1012 ? 175.453 216.085 183.054 1.00 79.71 722 SER D CA 1
ATOM 15888 C C . SER D 1 1012 ? 176.751 215.291 183.119 1.00 79.71 722 SER D C 1
ATOM 15889 O O . SER D 1 1012 ? 177.843 215.877 183.105 1.00 79.71 722 SER D O 1
ATOM 15892 N N . ARG D 1 1013 ? 176.648 213.956 183.150 1.00 75.03 723 ARG D N 1
ATOM 15893 C CA . ARG D 1 1013 ? 177.844 213.118 183.127 1.00 75.03 723 ARG D CA 1
ATOM 15894 C C . ARG D 1 1013 ? 178.610 213.267 181.815 1.00 75.03 723 ARG D C 1
ATOM 15895 O O . ARG D 1 1013 ? 179.849 213.270 181.812 1.00 75.03 723 ARG D O 1
ATOM 15897 N N . ASP D 1 1014 ? 177.859 213.479 180.728 1.00 77.01 724 ASP D N 1
ATOM 15898 C CA . ASP D 1 1014 ? 178.491 213.624 179.387 1.00 77.01 724 ASP D CA 1
ATOM 15899 C C . ASP D 1 1014 ? 179.272 214.937 179.311 1.00 77.01 724 ASP D C 1
ATOM 15900 O O . ASP D 1 1014 ? 180.485 214.882 179.068 1.00 77.01 724 ASP D O 1
ATOM 15905 N N . PHE D 1 1015 ? 178.611 216.072 179.519 1.00 67.89 725 PHE D N 1
ATOM 15906 C CA . PHE D 1 1015 ? 179.365 217.335 179.368 1.00 67.89 725 PHE D CA 1
ATOM 15907 C C . PHE D 1 1015 ? 180.491 217.280 180.392 1.00 67.89 725 PHE D C 1
ATOM 15908 O O . PHE D 1 1015 ? 181.603 217.708 180.088 1.00 67.89 725 PHE D O 1
ATOM 15916 N N . GLY D 1 1016 ? 180.201 216.737 181.570 1.00 67.64 726 GLY D N 1
ATOM 15917 C CA . GLY D 1 1016 ? 181.216 216.689 182.632 1.00 67.64 726 GLY D CA 1
ATOM 15918 C C . GLY D 1 1016 ? 182.416 215.874 182.204 1.00 67.64 726 GLY D C 1
ATOM 15919 O O . GLY D 1 1016 ? 183.541 216.353 182.397 1.00 67.64 726 GLY D O 1
ATOM 15920 N N . GLN D 1 1017 ? 182.203 214.720 181.582 1.00 67.16 727 GLN D N 1
ATOM 15921 C CA . GLN D 1 1017 ? 183.375 213.973 181.072 1.00 67.16 727 GLN D CA 1
ATOM 15922 C C . GLN D 1 1017 ? 184.068 214.819 180.002 1.00 67.16 727 GLN D C 1
ATOM 15923 O O . GLN D 1 1017 ? 185.311 214.909 180.042 1.00 67.16 727 GLN D O 1
ATOM 15929 N N . LEU D 1 1018 ? 183.307 215.457 179.106 1.00 69.10 728 LEU D N 1
ATOM 15930 C CA . LEU D 1 1018 ? 183.962 216.193 177.988 1.00 69.10 728 LEU D CA 1
ATOM 15931 C C . LEU D 1 1018 ? 184.815 217.347 178.526 1.00 69.10 728 LEU D C 1
ATOM 15932 O O . LEU D 1 1018 ? 185.948 217.502 178.051 1.00 69.10 728 LEU D O 1
ATOM 15937 N N . ALA D 1 1019 ? 184.317 218.100 179.500 1.00 57.19 729 ALA D N 1
ATOM 15938 C CA . ALA D 1 1019 ? 185.104 219.262 179.943 1.00 57.19 729 ALA D CA 1
ATOM 15939 C C . ALA D 1 1019 ? 186.414 218.748 180.507 1.00 57.19 729 ALA D C 1
ATOM 15940 O O . ALA D 1 1019 ? 187.443 219.358 180.221 1.00 57.19 729 ALA D O 1
ATOM 15942 N N . VAL D 1 1020 ? 186.380 217.653 181.255 1.00 54.86 730 VAL D N 1
ATOM 15943 C CA . VAL D 1 1020 ? 187.647 217.196 181.893 1.00 54.86 730 VAL D CA 1
ATOM 15944 C C . VAL D 1 1020 ? 188.655 216.849 180.797 1.00 54.86 730 VAL D C 1
ATOM 15945 O O . VAL D 1 1020 ? 189.833 217.217 180.941 1.00 54.86 730 VAL D O 1
ATOM 15949 N N . GLU D 1 1021 ? 188.209 216.208 179.719 1.00 58.96 731 GLU D N 1
ATOM 15950 C CA . GLU D 1 1021 ? 189.158 215.759 178.663 1.00 58.96 731 GLU D CA 1
ATOM 15951 C C . GLU D 1 1021 ? 189.856 216.964 178.021 1.00 58.96 731 GLU D C 1
ATOM 15952 O O . GLU D 1 1021 ? 191.052 216.862 177.736 1.00 58.96 731 GLU D O 1
ATOM 15954 N N . LEU D 1 1022 ? 189.129 218.056 177.782 1.00 60.59 732 LEU D N 1
ATOM 15955 C CA . LEU D 1 1022 ? 189.754 219.207 177.092 1.00 60.59 732 LEU D CA 1
ATOM 15956 C C . LEU D 1 1022 ? 190.894 219.672 177.983 1.00 60.59 732 LEU D C 1
ATOM 15957 O O . LEU D 1 1022 ? 191.964 219.951 177.451 1.00 60.59 732 LEU D O 1
ATOM 15962 N N . LEU D 1 1023 ? 190.671 219.694 179.298 1.00 59.56 733 LEU D N 1
ATOM 15963 C CA . LEU D 1 1023 ? 191.756 220.085 180.231 1.00 59.56 733 LEU D CA 1
ATOM 15964 C C . LEU D 1 1023 ? 192.874 219.063 180.084 1.00 59.56 733 LEU D C 1
ATOM 15965 O O . LEU D 1 1023 ? 194.035 219.469 180.123 1.00 59.56 733 LEU D O 1
ATOM 15970 N N . ASP D 1 1024 ? 192.533 217.788 179.914 1.00 66.45 734 ASP D N 1
ATOM 15971 C CA . ASP D 1 1024 ? 193.628 216.789 179.864 1.00 66.45 734 ASP D CA 1
ATOM 15972 C C . ASP D 1 1024 ? 194.512 217.128 178.672 1.00 66.45 734 ASP D C 1
ATOM 15973 O O . ASP D 1 1024 ? 195.739 217.149 178.833 1.00 66.45 734 ASP D O 1
ATOM 15978 N N . GLN D 1 1025 ? 193.889 217.429 177.537 1.00 74.06 735 GLN D N 1
ATOM 15979 C CA . GLN D 1 1025 ? 194.678 217.800 176.340 1.00 74.06 735 GLN D CA 1
ATOM 15980 C C . GLN D 1 1025 ? 195.337 219.143 176.632 1.00 74.06 735 GLN D C 1
ATOM 15981 O O . GLN D 1 1025 ? 196.542 219.269 176.371 1.00 74.06 735 GLN D O 1
ATOM 15987 N N . SER D 1 1026 ? 194.585 220.106 177.173 1.00 83.94 736 SER D N 1
ATOM 15988 C CA . SER D 1 1026 ? 195.236 221.403 177.346 1.00 83.94 736 SER D CA 1
ATOM 15989 C C . SER D 1 1026 ? 196.364 221.340 178.367 1.00 83.94 736 SER D C 1
ATOM 15990 O O . SER D 1 1026 ? 197.241 222.208 178.376 1.00 83.94 736 SER D O 1
ATOM 15993 N N . TYR D 1 1027 ? 196.358 220.336 179.243 1.00 86.79 737 TYR D N 1
ATOM 15994 C CA . TYR D 1 1027 ? 197.524 220.147 180.095 1.00 86.79 737 TYR D CA 1
ATOM 15995 C C . TYR D 1 1027 ? 198.587 219.310 179.402 1.00 86.79 737 TYR D C 1
ATOM 15996 O O . TYR D 1 1027 ? 199.781 219.497 179.656 1.00 86.79 737 TYR D O 1
ATOM 16005 N N . LYS D 1 1028 ? 198.175 218.386 178.526 1.00 88.62 738 LYS D N 1
ATOM 16006 C CA . LYS D 1 1028 ? 199.135 217.582 177.782 1.00 88.62 738 LYS D CA 1
ATOM 16007 C C . LYS D 1 1028 ? 199.929 218.408 176.784 1.00 88.62 738 LYS D C 1
ATOM 16008 O O . LYS D 1 1028 ? 201.053 218.030 176.444 1.00 88.62 738 LYS D O 1
ATOM 16010 N N . GLN D 1 1029 ? 199.382 219.527 176.315 1.00 95.81 739 GLN D N 1
ATOM 16011 C CA . GLN D 1 1029 ? 200.172 220.373 175.428 1.00 95.81 739 GLN D CA 1
ATOM 16012 C C . GLN D 1 1029 ? 201.105 221.321 176.177 1.00 95.81 739 GLN D C 1
ATOM 16013 O O . GLN D 1 1029 ? 202.304 221.359 175.886 1.00 95.81 739 GLN D O 1
ATOM 16019 N N . ASP D 1 1030 ? 200.588 222.086 177.134 1.00 101.99 740 ASP D N 1
ATOM 16020 C CA . ASP D 1 1030 ? 201.370 223.126 177.790 1.00 101.99 740 ASP D CA 1
ATOM 16021 C C . ASP D 1 1030 ? 200.867 223.259 179.225 1.00 101.99 740 ASP D C 1
ATOM 16022 O O . ASP D 1 1030 ? 199.858 222.662 179.604 1.00 101.99 740 ASP D O 1
ATOM 16027 N N . GLU D 1 1031 ? 201.580 224.075 180.004 1.00 108.04 741 GLU D N 1
ATOM 16028 C CA . GLU D 1 1031 ? 201.220 224.254 181.426 1.00 108.04 741 GLU D CA 1
ATOM 16029 C C . GLU D 1 1031 ? 201.096 225.740 181.733 1.00 108.04 741 GLU D C 1
ATOM 16030 O O . GLU D 1 1031 ? 200.078 226.127 182.313 1.00 108.04 741 GLU D O 1
ATOM 16036 N N . GLN D 1 1032 ? 202.095 226.540 181.368 1.00 108.61 742 GLN D N 1
ATOM 16037 C CA . GLN D 1 1032 ? 202.037 227.960 181.798 1.00 108.61 742 GLN D CA 1
ATOM 16038 C C . GLN D 1 1032 ? 200.783 228.613 181.212 1.00 108.61 742 GLN D C 1
ATOM 16039 O O . GLN D 1 1032 ? 200.043 229.258 181.979 1.00 108.61 742 GLN D O 1
ATOM 16041 N N . LEU D 1 1033 ? 200.522 228.427 179.919 1.00 95.06 743 LEU D N 1
ATOM 16042 C CA . LEU D 1 1033 ? 199.261 228.990 179.374 1.00 95.06 743 LEU D CA 1
ATOM 16043 C C . LEU D 1 1033 ? 198.080 228.198 179.937 1.00 95.06 743 LEU D C 1
ATOM 16044 O O . LEU D 1 1033 ? 196.993 228.781 180.080 1.00 95.06 743 LEU D O 1
ATOM 16049 N N . ALA D 1 1034 ? 198.288 226.921 180.254 1.00 95.08 744 ALA D N 1
ATOM 16050 C CA . ALA D 1 1034 ? 197.147 226.095 180.702 1.00 95.08 744 ALA D CA 1
ATOM 16051 C C . ALA D 1 1034 ? 196.611 226.685 181.994 1.00 95.08 744 ALA D C 1
ATOM 16052 O O . ALA D 1 1034 ? 195.389 226.784 182.156 1.00 95.08 744 ALA D O 1
ATOM 16054 N N . MET D 1 1035 ? 197.525 227.099 182.856 1.00 94.29 745 MET D N 1
ATOM 16055 C CA . MET D 1 1035 ? 197.088 227.702 184.127 1.00 94.29 745 MET D CA 1
ATOM 16056 C C . MET D 1 1035 ? 196.281 228.954 183.785 1.00 94.29 745 MET D C 1
ATOM 16057 O O . MET D 1 1035 ? 195.254 229.192 184.449 1.00 94.29 745 MET D O 1
ATOM 16062 N N . LYS D 1 1036 ? 196.685 229.698 182.759 1.00 83.65 746 LYS D N 1
ATOM 16063 C CA . LYS D 1 1036 ? 195.979 230.973 182.486 1.00 83.65 746 LYS D CA 1
ATOM 16064 C C . LYS D 1 1036 ? 194.515 230.674 182.189 1.00 83.65 746 LYS D C 1
ATOM 16065 O O . LYS D 1 1036 ? 193.650 231.413 182.682 1.00 83.65 746 LYS D O 1
ATOM 16067 N N . LEU D 1 1037 ? 194.248 229.599 181.453 1.00 78.17 747 LEU D N 1
ATOM 16068 C CA . LEU D 1 1037 ? 192.842 229.357 181.054 1.00 78.17 747 LEU D CA 1
ATOM 16069 C C . LEU D 1 1037 ? 192.004 229.211 182.317 1.00 78.17 747 LEU D C 1
ATOM 16070 O O . LEU D 1 1037 ? 190.947 229.836 182.385 1.00 78.17 747 LEU D O 1
ATOM 16075 N N . LEU D 1 1038 ? 192.464 228.443 183.294 1.00 68.91 748 LEU D N 1
ATOM 16076 C CA . LEU D 1 1038 ? 191.572 228.259 184.456 1.00 68.91 748 LEU D CA 1
ATOM 16077 C C . LEU D 1 1038 ? 191.397 229.589 185.179 1.00 68.91 748 LEU D C 1
ATOM 16078 O O . LEU D 1 1038 ? 190.267 229.900 185.576 1.00 68.91 748 LEU D O 1
ATOM 16083 N N . THR D 1 1039 ? 192.468 230.346 185.340 1.00 72.26 749 THR D N 1
ATOM 16084 C CA . THR D 1 1039 ? 192.382 231.579 186.160 1.00 72.26 749 THR D CA 1
ATOM 16085 C C . THR D 1 1039 ? 191.604 232.761 185.572 1.00 72.26 749 THR D C 1
ATOM 16086 O O . THR D 1 1039 ? 190.936 233.440 186.365 1.00 72.26 749 THR D O 1
ATOM 16090 N N . TYR D 1 1040 ? 191.662 233.014 184.263 1.00 71.48 750 TYR D N 1
ATOM 16091 C CA . TYR D 1 1040 ? 191.102 234.289 183.723 1.00 71.48 750 TYR D CA 1
ATOM 16092 C C . TYR D 1 1040 ? 189.640 234.489 184.085 1.00 71.48 750 TYR D C 1
ATOM 16093 O O . TYR D 1 1040 ? 188.872 233.526 184.107 1.00 71.48 750 TYR D O 1
ATOM 16102 N N . GLU D 1 1041 ? 189.288 235.735 184.384 1.00 71.65 751 GLU D N 1
ATOM 16103 C CA . GLU D 1 1041 ? 187.889 236.032 184.764 1.00 71.65 751 GLU D CA 1
ATOM 16104 C C . GLU D 1 1041 ? 187.076 236.172 183.493 1.00 71.65 751 GLU D C 1
ATOM 16105 O O . GLU D 1 1041 ? 187.398 237.042 182.684 1.00 71.65 751 GLU D O 1
ATOM 16107 N N . LEU D 1 1042 ? 186.031 235.374 183.354 1.00 65.42 752 LEU D N 1
ATOM 16108 C CA . LEU D 1 1042 ? 185.182 235.572 182.167 1.00 65.42 752 LEU D CA 1
ATOM 16109 C C . LEU D 1 1042 ? 184.563 236.950 182.327 1.00 65.42 752 LEU D C 1
ATOM 16110 O O . LEU D 1 1042 ? 184.276 237.322 183.470 1.00 65.42 752 LEU D O 1
ATOM 16115 N N . LYS D 1 1043 ? 184.418 237.701 181.245 1.00 57.49 753 LYS D N 1
ATOM 16116 C CA . LYS D 1 1043 ? 183.704 238.991 181.371 1.00 57.49 753 LYS D CA 1
ATOM 16117 C C . LYS D 1 1043 ? 182.285 238.794 180.845 1.00 57.49 753 LYS D C 1
ATOM 16118 O O . LYS D 1 1043 ? 181.542 239.780 180.772 1.00 57.49 753 LYS D O 1
ATOM 16120 N N . ASN D 1 1044 ? 181.944 237.564 180.467 1.00 51.90 754 ASN D N 1
ATOM 16121 C CA . ASN D 1 1044 ? 180.607 237.316 179.880 1.00 51.90 754 ASN D CA 1
ATOM 16122 C C . ASN D 1 1044 ? 179.735 236.527 180.847 1.00 51.90 754 ASN D C 1
ATOM 16123 O O . ASN D 1 1044 ? 178.631 236.992 181.151 1.00 51.90 754 ASN D O 1
ATOM 16128 N N . TRP D 1 1045 ? 180.232 235.398 181.337 1.00 53.36 755 TRP D N 1
ATOM 16129 C CA . TRP D 1 1045 ? 179.371 234.536 182.176 1.00 53.36 755 TRP D CA 1
ATOM 16130 C C . TRP D 1 1045 ? 179.360 235.015 183.624 1.00 53.36 755 TRP D C 1
ATOM 16131 O O . TRP D 1 1045 ? 179.882 234.291 184.476 1.00 53.36 755 TRP D O 1
ATOM 16142 N N . SER D 1 1046 ? 178.808 236.192 183.893 1.00 56.86 756 SER D N 1
ATOM 16143 C CA . SER D 1 1046 ? 178.614 236.669 185.289 1.00 56.86 756 SER D CA 1
ATOM 16144 C C . SER D 1 1046 ? 179.863 236.700 186.164 1.00 56.86 756 SER D C 1
ATOM 16145 O O . SER D 1 1046 ? 179.786 236.226 187.297 1.00 56.86 756 SER D O 1
ATOM 16148 N N . ASN D 1 1047 ? 180.974 237.198 185.655 1.00 62.37 757 ASN D N 1
ATOM 16149 C CA . ASN D 1 1047 ? 182.157 237.406 186.527 1.00 62.37 757 ASN D CA 1
ATOM 16150 C C . ASN D 1 1047 ? 182.491 236.163 187.359 1.00 62.37 757 ASN D C 1
ATOM 16151 O O . ASN D 1 1047 ? 182.509 236.284 188.586 1.00 62.37 757 ASN D O 1
ATOM 16156 N N . ALA D 1 1048 ? 182.750 235.022 186.725 1.00 61.16 758 ALA D N 1
ATOM 16157 C CA . ALA D 1 1048 ? 183.148 233.813 187.475 1.00 61.16 758 ALA D CA 1
ATOM 16158 C C . ALA D 1 1048 ? 184.462 233.255 186.932 1.00 61.16 758 ALA D C 1
ATOM 16159 O O . ALA D 1 1048 ? 184.789 233.588 185.790 1.00 61.16 758 ALA D O 1
ATOM 16161 N N . THR D 1 1049 ? 185.231 232.500 187.490 1.00 65.64 759 THR D N 1
ATOM 16162 C CA . THR D 1 1049 ? 186.442 231.882 186.910 1.00 65.64 759 THR D CA 1
ATOM 16163 C C . THR D 1 1049 ? 186.158 230.418 186.816 1.00 65.64 759 THR D C 1
ATOM 16164 O O . THR D 1 1049 ? 185.473 229.883 187.676 1.00 65.64 759 THR D O 1
ATOM 16168 N N . CYS D 1 1050 ? 186.693 229.691 186.001 1.00 58.70 760 CYS D N 1
ATOM 16169 C CA . CYS D 1 1050 ? 186.303 228.338 185.625 1.00 58.70 760 CYS D CA 1
ATOM 16170 C C . CYS D 1 1050 ? 186.397 227.392 186.811 1.00 58.70 760 CYS D C 1
ATOM 16171 O O . CYS D 1 1050 ? 185.645 226.414 186.891 1.00 58.70 760 CYS D O 1
ATOM 16174 N N . LEU D 1 1051 ? 187.287 227.691 187.753 1.00 54.90 761 LEU D N 1
ATOM 16175 C CA . LEU D 1 1051 ? 187.482 226.823 188.904 1.00 54.90 761 LEU D CA 1
ATOM 16176 C C . LEU D 1 1051 ? 186.314 226.941 189.875 1.00 54.90 761 LEU D C 1
ATOM 16177 O O . LEU D 1 1051 ? 185.868 225.940 190.451 1.00 54.90 761 LEU D O 1
ATOM 16182 N N . GLN D 1 1052 ? 185.796 228.159 190.050 1.00 60.62 762 GLN D N 1
ATOM 16183 C CA . GLN D 1 1052 ? 184.631 228.366 190.901 1.00 60.62 762 GLN D CA 1
ATOM 16184 C C . GLN D 1 1052 ? 183.388 227.722 190.315 1.00 60.62 762 GLN D C 1
ATOM 16185 O O . GLN D 1 1052 ? 182.564 227.184 191.061 1.00 60.62 762 GLN D O 1
ATOM 16191 N N . LEU D 1 1053 ? 183.240 227.754 188.989 1.00 57.16 763 LEU D N 1
ATOM 16192 C CA . LEU D 1 1053 ? 182.135 227.041 188.360 1.00 57.16 763 LEU D CA 1
ATOM 16193 C C . LEU D 1 1053 ? 182.337 225.538 188.431 1.00 57.16 763 LEU D C 1
ATOM 16194 O O . LEU D 1 1053 ? 181.357 224.784 188.434 1.00 57.16 763 LEU D O 1
ATOM 16199 N N . ALA D 1 1054 ? 183.588 225.082 188.490 1.00 53.41 764 ALA D N 1
ATOM 16200 C CA . ALA D 1 1054 ? 183.851 223.664 188.680 1.00 53.41 764 ALA D CA 1
ATOM 16201 C C . ALA D 1 1054 ? 183.467 223.183 190.069 1.00 53.41 764 ALA D C 1
ATOM 16202 O O . ALA D 1 1054 ? 182.877 222.105 190.197 1.00 53.41 764 ALA D O 1
ATOM 16204 N N . VAL D 1 1055 ? 183.785 223.955 191.102 1.00 53.47 765 VAL D N 1
ATOM 16205 C CA . VAL D 1 1055 ? 183.433 223.547 192.459 1.00 53.47 765 VAL D CA 1
ATOM 16206 C C . VAL D 1 1055 ? 181.941 223.726 192.709 1.00 53.47 765 VAL D C 1
ATOM 16207 O O . VAL D 1 1055 ? 181.297 222.868 193.324 1.00 53.47 765 VAL D O 1
ATOM 16211 N N . ALA D 1 1056 ? 181.350 224.807 192.190 1.00 53.66 766 ALA D N 1
ATOM 16212 C CA . ALA D 1 1056 ? 179.939 225.087 192.436 1.00 53.66 766 ALA D CA 1
ATOM 16213 C C . ALA D 1 1056 ? 179.003 224.128 191.711 1.00 53.66 766 ALA D C 1
ATOM 16214 O O . ALA D 1 1056 ? 177.802 224.129 191.993 1.00 53.66 766 ALA D O 1
ATOM 16216 N N . ALA D 1 1057 ? 179.513 223.321 190.786 1.00 50.38 767 ALA D N 1
ATOM 16217 C CA . ALA D 1 1057 ? 178.744 222.227 190.215 1.00 50.38 767 ALA D CA 1
ATOM 16218 C C . ALA D 1 1057 ? 179.058 220.892 190.872 1.00 50.38 767 ALA D C 1
ATOM 16219 O O . ALA D 1 1057 ? 178.528 219.869 190.425 1.00 50.38 767 ALA D O 1
ATOM 16221 N N . LYS D 1 1058 ? 179.913 220.895 191.902 1.00 54.56 768 LYS D N 1
ATOM 16222 C CA . LYS D 1 1058 ? 180.240 219.732 192.738 1.00 54.56 768 LYS D CA 1
ATOM 16223 C C . LYS D 1 1058 ? 180.816 218.583 191.915 1.00 54.56 768 LYS D C 1
ATOM 16224 O O . LYS D 1 1058 ? 180.520 217.409 192.143 1.00 54.56 768 LYS D O 1
ATOM 16226 N N . HIS D 1 1059 ? 181.653 218.932 190.947 1.00 58.94 769 HIS D N 1
ATOM 16227 C CA . HIS D 1 1059 ? 182.249 217.960 190.036 1.00 58.94 769 HIS D CA 1
ATOM 16228 C C . HIS D 1 1059 ? 183.574 217.504 190.634 1.00 58.94 769 HIS D C 1
ATOM 16229 O O . HIS D 1 1059 ? 184.560 218.244 190.624 1.00 58.94 769 HIS D O 1
ATOM 16236 N N . ARG D 1 1060 ? 183.605 216.273 191.141 1.00 63.89 770 ARG D N 1
ATOM 16237 C CA . ARG D 1 1060 ? 184.767 215.796 191.879 1.00 63.89 770 ARG D CA 1
ATOM 16238 C C . ARG D 1 1060 ? 185.929 215.386 190.985 1.00 63.89 770 ARG D C 1
ATOM 16239 O O . ARG D 1 1060 ? 187.025 215.145 191.499 1.00 63.89 770 ARG D O 1
ATOM 16241 N N . ASP D 1 1061 ? 185.727 215.292 189.672 1.00 68.37 771 ASP D N 1
ATOM 16242 C CA . ASP D 1 1061 ? 186.799 214.833 188.800 1.00 68.37 771 ASP D CA 1
ATOM 16243 C C . ASP D 1 1061 ? 187.686 215.955 188.288 1.00 68.37 771 ASP D C 1
ATOM 16244 O O . ASP D 1 1061 ? 188.885 215.727 188.099 1.00 68.37 771 ASP D O 1
ATOM 16249 N N . PHE D 1 1062 ? 187.133 217.142 188.050 1.00 67.03 772 PHE D N 1
ATOM 16250 C CA . PHE D 1 1062 ? 187.898 218.256 187.504 1.00 67.03 772 PHE D CA 1
ATOM 16251 C C . PHE D 1 1062 ? 188.939 218.753 188.496 1.00 67.03 772 PHE D C 1
ATOM 16252 O O . PHE D 1 1062 ? 190.067 219.073 188.110 1.00 67.03 772 PHE D O 1
ATOM 16260 N N . ILE D 1 1063 ? 188.564 218.830 189.774 1.00 64.57 773 ILE D N 1
ATOM 16261 C CA . ILE D 1 1063 ? 189.510 219.234 190.804 1.00 64.57 773 ILE D CA 1
ATOM 16262 C C . ILE D 1 1063 ? 190.552 218.145 191.009 1.00 64.57 773 ILE D C 1
ATOM 16263 O O . ILE D 1 1063 ? 191.716 218.433 191.314 1.00 64.57 773 ILE D O 1
ATOM 16268 N N . ALA D 1 1064 ? 190.175 216.887 190.780 1.00 71.52 774 ALA D N 1
ATOM 16269 C CA . ALA D 1 1064 ? 191.068 215.747 190.928 1.00 71.52 774 ALA D CA 1
ATOM 16270 C C . ALA D 1 1064 ? 192.177 215.713 189.894 1.00 71.52 774 ALA D C 1
ATOM 16271 O O . ALA D 1 1064 ? 193.117 214.927 190.051 1.00 71.52 774 ALA D O 1
ATOM 16273 N N . HIS D 1 1065 ? 192.095 216.530 188.847 1.00 70.52 775 HIS D N 1
ATOM 16274 C CA . HIS D 1 1065 ? 193.155 216.607 187.862 1.00 70.52 775 HIS D CA 1
ATOM 16275 C C . HIS D 1 1065 ? 194.389 217.272 188.469 1.00 70.52 775 HIS D C 1
ATOM 16276 O O . HIS D 1 1065 ? 194.303 218.060 189.416 1.00 70.52 775 HIS D O 1
ATOM 16283 N N . THR D 1 1066 ? 195.552 216.927 187.908 1.00 74.93 776 THR D N 1
ATOM 16284 C CA . THR D 1 1066 ? 196.835 217.326 188.480 1.00 74.93 776 THR D CA 1
ATOM 16285 C C . THR D 1 1066 ? 197.059 218.832 188.375 1.00 74.93 776 THR D C 1
ATOM 16286 O O . THR D 1 1066 ? 197.618 219.444 189.294 1.00 74.93 776 THR D O 1
ATOM 16290 N N . CYS D 1 1067 ? 196.597 219.447 187.280 1.00 75.05 777 CYS D N 1
ATOM 16291 C CA . CYS D 1 1067 ? 196.811 220.879 187.074 1.00 75.05 777 CYS D CA 1
ATOM 16292 C C . CYS D 1 1067 ? 196.050 221.712 188.098 1.00 75.05 777 CYS D C 1
ATOM 16293 O O . CYS D 1 1067 ? 196.558 222.737 188.573 1.00 75.05 777 CYS D O 1
ATOM 16296 N N . SER D 1 1068 ? 194.855 221.263 188.485 1.00 70.81 778 SER D N 1
ATOM 16297 C CA . SER D 1 1068 ? 194.098 221.972 189.509 1.00 70.81 778 SER D CA 1
ATOM 16298 C C . SER D 1 1068 ? 194.770 221.863 190.871 1.00 70.81 778 SER D C 1
ATOM 16299 O O . SER D 1 1068 ? 194.800 222.837 191.631 1.00 70.81 778 SER D O 1
ATOM 16302 N N . GLN D 1 1069 ? 195.341 220.700 191.185 1.00 70.32 779 GLN D N 1
ATOM 16303 C CA . GLN D 1 1069 ? 196.057 220.563 192.447 1.00 70.32 779 GLN D CA 1
ATOM 16304 C C . GLN D 1 1069 ? 197.339 221.387 192.464 1.00 70.32 779 GLN D C 1
ATOM 16305 O O . GLN D 1 1069 ? 197.693 221.945 193.509 1.00 70.32 779 GLN D O 1
ATOM 16311 N N . MET D 1 1070 ? 198.027 221.504 191.323 1.00 72.34 780 MET D N 1
ATOM 16312 C CA . MET D 1 1070 ? 199.216 222.350 191.270 1.00 72.34 780 MET D CA 1
ATOM 16313 C C . MET D 1 1070 ? 198.856 223.819 191.432 1.00 72.34 780 MET D C 1
ATOM 16314 O O . MET D 1 1070 ? 199.567 224.571 192.113 1.00 72.34 780 MET D O 1
ATOM 16319 N N . LEU D 1 1071 ? 197.738 224.239 190.834 1.00 71.58 781 LEU D N 1
ATOM 16320 C CA . LEU D 1 1071 ? 197.295 225.620 190.984 1.00 71.58 781 LEU D CA 1
ATOM 16321 C C . LEU D 1 1071 ? 196.860 225.914 192.415 1.00 71.58 781 LEU D C 1
ATOM 16322 O O . LEU D 1 1071 ? 197.142 226.996 192.946 1.00 71.58 781 LEU D O 1
ATOM 16327 N N . LEU D 1 1072 ? 196.213 224.947 193.071 1.00 69.20 782 LEU D N 1
ATOM 16328 C CA . LEU D 1 1072 ? 195.854 225.132 194.472 1.00 69.20 782 LEU D CA 1
ATOM 16329 C C . LEU D 1 1072 ? 197.075 225.144 195.381 1.00 69.20 782 LEU D C 1
ATOM 16330 O O . LEU D 1 1072 ? 197.080 225.859 196.386 1.00 69.20 782 LEU D O 1
ATOM 16335 N N . THR D 1 1073 ? 198.124 224.391 195.044 1.00 71.49 783 THR D N 1
ATOM 16336 C CA . THR D 1 1073 ? 199.333 224.437 195.859 1.00 71.49 783 THR D CA 1
ATOM 16337 C C . THR D 1 1073 ? 200.058 225.768 195.691 1.00 71.49 783 THR D C 1
ATOM 16338 O O . THR D 1 1073 ? 200.539 226.346 196.676 1.00 71.49 783 THR D O 1
ATOM 16342 N N . ASP D 1 1074 ? 200.107 226.294 194.463 1.00 74.96 784 ASP D N 1
ATOM 16343 C CA . ASP D 1 1074 ? 200.664 227.632 194.270 1.00 74.96 784 ASP D CA 1
ATOM 16344 C C . ASP D 1 1074 ? 199.812 228.730 194.893 1.00 74.96 784 ASP D C 1
ATOM 16345 O O . ASP D 1 1074 ? 200.352 229.786 195.237 1.00 74.96 784 ASP D O 1
ATOM 16350 N N . MET D 1 1075 ? 198.503 228.523 195.040 1.00 70.26 785 MET D N 1
ATOM 16351 C CA . MET D 1 1075 ? 197.735 229.450 195.864 1.00 70.26 785 MET D CA 1
ATOM 16352 C C . MET D 1 1075 ? 198.069 229.296 197.340 1.00 70.26 785 MET D C 1
ATOM 16353 O O . MET D 1 1075 ? 198.163 230.298 198.056 1.00 70.26 785 MET D O 1
ATOM 16358 N N . TRP D 1 1076 ? 198.253 228.056 197.797 1.00 62.34 786 TRP D N 1
ATOM 16359 C CA . TRP D 1 1076 ? 198.472 227.765 199.207 1.00 62.34 786 TRP D CA 1
ATOM 16360 C C . TRP D 1 1076 ? 199.783 228.338 199.714 1.00 62.34 786 TRP D C 1
ATOM 16361 O O . TRP D 1 1076 ? 199.825 228.909 200.808 1.00 62.34 786 TRP D O 1
ATOM 16372 N N . MET D 1 1077 ? 200.859 228.202 198.946 1.00 65.31 787 MET D N 1
ATOM 16373 C CA . MET D 1 1077 ? 202.115 228.797 199.378 1.00 65.31 787 MET D CA 1
ATOM 16374 C C . MET D 1 1077 ? 202.094 230.313 199.297 1.00 65.31 787 MET D C 1
ATOM 16375 O O . MET D 1 1077 ? 202.810 230.966 200.062 1.00 65.31 787 MET D O 1
ATOM 16380 N N . GLY D 1 1078 ? 201.282 230.881 198.416 1.00 68.36 788 GLY D N 1
ATOM 16381 C CA . GLY D 1 1078 ? 201.157 232.327 198.367 1.00 68.36 788 GLY D CA 1
ATOM 16382 C C . GLY D 1 1078 ? 202.403 232.978 197.801 1.00 68.36 788 GLY D C 1
ATOM 16383 O O . GLY D 1 1078 ? 202.869 232.642 196.708 1.00 68.36 788 GLY D O 1
ATOM 16384 N N . ARG D 1 1079 ? 202.952 233.922 198.556 1.00 93.39 789 ARG D N 1
ATOM 16385 C CA . ARG D 1 1079 ? 204.109 234.704 198.125 1.00 93.39 789 ARG D CA 1
ATOM 16386 C C . ARG D 1 1079 ? 205.386 234.146 198.761 1.00 93.39 789 ARG D C 1
ATOM 16387 O O . ARG D 1 1079 ? 206.068 234.787 199.560 1.00 93.39 789 ARG D O 1
ATOM 16395 N N . LEU D 1 1080 ? 205.695 232.896 198.419 1.00 83.73 790 LEU D N 1
ATOM 16396 C CA . LEU D 1 1080 ? 206.937 232.255 198.835 1.00 83.73 790 LEU D CA 1
ATOM 16397 C C . LEU D 1 1080 ? 207.460 231.395 197.692 1.00 83.73 790 LEU D C 1
ATOM 16398 O O . LEU D 1 1080 ? 206.797 231.213 196.666 1.00 83.73 790 LEU D O 1
ATOM 16403 N N . ARG D 1 1081 ? 208.665 230.851 197.878 1.00 84.80 791 ARG D N 1
ATOM 16404 C CA . ARG D 1 1081 ? 209.228 229.921 196.907 1.00 84.80 791 ARG D CA 1
ATOM 16405 C C . ARG D 1 1081 ? 209.941 228.753 197.581 1.00 84.80 791 ARG D C 1
ATOM 16406 O O . ARG D 1 1081 ? 210.584 227.952 196.892 1.00 84.80 791 ARG D O 1
ATOM 16408 N N . MET D 1 1082 ? 209.839 228.626 198.906 1.00 86.27 792 MET D N 1
ATOM 16409 C CA . MET D 1 1082 ? 210.559 227.592 199.653 1.00 86.27 792 MET D CA 1
ATOM 16410 C C . MET D 1 1082 ? 209.762 226.289 199.611 1.00 86.27 792 MET D C 1
ATOM 16411 O O . MET D 1 1082 ? 208.893 226.016 200.440 1.00 86.27 792 MET D O 1
ATOM 16413 N N . ARG D 1 1083 ? 210.087 225.465 198.619 1.00 90.01 793 ARG D N 1
ATOM 16414 C CA . ARG D 1 1083 ? 209.325 224.249 198.372 1.00 90.01 793 ARG D CA 1
ATOM 16415 C C . ARG D 1 1083 ? 209.961 223.002 198.971 1.00 90.01 793 ARG D C 1
ATOM 16416 O O . ARG D 1 1083 ? 209.658 221.896 198.511 1.00 90.01 793 ARG D O 1
ATOM 16424 N N . SER D 1 1086 ? 209.038 222.773 204.541 1.00 86.43 796 SER D N 1
ATOM 16425 C CA . SER D 1 1086 ? 208.260 223.993 204.716 1.00 86.43 796 SER D CA 1
ATOM 16426 C C . SER D 1 1086 ? 207.914 224.252 206.175 1.00 86.43 796 SER D C 1
ATOM 16427 O O . SER D 1 1086 ? 207.914 225.407 206.615 1.00 86.43 796 SER D O 1
ATOM 16430 N N . GLY D 1 1087 ? 207.635 223.189 206.936 1.00 86.97 797 GLY D N 1
ATOM 16431 C CA . GLY D 1 1087 ? 206.993 223.355 208.231 1.00 86.97 797 GLY D CA 1
ATOM 16432 C C . GLY D 1 1087 ? 207.907 223.950 209.285 1.00 86.97 797 GLY D C 1
ATOM 16433 O O . GLY D 1 1087 ? 207.507 224.854 210.026 1.00 86.97 797 GLY D O 1
ATOM 16434 N N . LEU D 1 1088 ? 209.145 223.454 209.362 1.00 97.32 798 LEU D N 1
ATOM 16435 C CA . LEU D 1 1088 ? 210.105 223.983 210.326 1.00 97.32 798 LEU D CA 1
ATOM 16436 C C . LEU D 1 1088 ? 210.464 225.427 210.008 1.00 97.32 798 LEU D C 1
ATOM 16437 O O . LEU D 1 1088 ? 210.598 226.255 210.918 1.00 97.32 798 LEU D O 1
ATOM 16439 N N . LYS D 1 1089 ? 210.565 225.755 208.718 1.00 91.90 799 LYS D N 1
ATOM 16440 C CA . LYS D 1 1089 ? 210.868 227.121 208.311 1.00 91.90 799 LYS D CA 1
ATOM 16441 C C . LYS D 1 1089 ? 209.723 228.069 208.646 1.00 91.90 799 LYS D C 1
ATOM 16442 O O . LYS D 1 1089 ? 209.954 229.160 209.180 1.00 91.90 799 LYS D O 1
ATOM 16444 N N . VAL D 1 1090 ? 208.478 227.661 208.378 1.00 82.36 800 VAL D N 1
ATOM 16445 C CA . VAL D 1 1090 ? 207.350 228.553 208.642 1.00 82.36 800 VAL D CA 1
ATOM 16446 C C . VAL D 1 1090 ? 207.039 228.667 210.128 1.00 82.36 800 VAL D C 1
ATOM 16447 O O . VAL D 1 1090 ? 206.542 229.713 210.566 1.00 82.36 800 VAL D O 1
ATOM 16451 N N . ILE D 1 1091 ? 207.365 227.659 210.938 1.00 88.34 801 ILE D N 1
ATOM 16452 C CA . ILE D 1 1091 ? 207.157 227.826 212.370 1.00 88.34 801 ILE D CA 1
ATOM 16453 C C . ILE D 1 1091 ? 208.312 228.606 213.001 1.00 88.34 801 ILE D C 1
ATOM 16454 O O . ILE D 1 1091 ? 208.096 229.367 213.954 1.00 88.34 801 ILE D O 1
ATOM 16459 N N . LEU D 1 1092 ? 209.527 228.498 212.446 1.00 95.89 802 LEU D N 1
ATOM 16460 C CA . LEU D 1 1092 ? 210.631 229.313 212.925 1.00 95.89 802 LEU D CA 1
ATOM 16461 C C . LEU D 1 1092 ? 210.452 230.766 212.524 1.00 95.89 802 LEU D C 1
ATOM 16462 O O . LEU D 1 1092 ? 210.954 231.660 213.211 1.00 95.89 802 LEU D O 1
ATOM 16464 N N . GLY D 1 1093 ? 209.751 231.013 211.416 1.00 99.50 803 GLY D N 1
ATOM 16465 C CA . GLY D 1 1093 ? 209.434 232.377 211.034 1.00 99.50 803 GLY D CA 1
ATOM 16466 C C . GLY D 1 1093 ? 208.538 233.080 212.032 1.00 99.50 803 GLY D C 1
ATOM 16467 O O . GLY D 1 1093 ? 208.751 234.257 212.335 1.00 99.50 803 GLY D O 1
ATOM 16468 N N . ILE D 1 1094 ? 207.537 232.376 212.562 1.00 96.78 804 ILE D N 1
ATOM 16469 C CA . ILE D 1 1094 ? 206.698 232.966 213.598 1.00 96.78 804 ILE D CA 1
ATOM 16470 C C . ILE D 1 1094 ? 207.474 233.078 214.902 1.00 96.78 804 ILE D C 1
ATOM 16471 O O . ILE D 1 1094 ? 207.492 234.137 215.542 1.00 96.78 804 ILE D O 1
ATOM 16476 N N . LEU D 1 1095 ? 208.147 231.996 215.305 1.00 105.12 805 LEU D N 1
ATOM 16477 C CA . LEU D 1 1095 ? 208.819 232.011 216.600 1.00 105.12 805 LEU D CA 1
ATOM 16478 C C . LEU D 1 1095 ? 210.071 232.877 216.607 1.00 105.12 805 LEU D C 1
ATOM 16479 O O . LEU D 1 1095 ? 210.512 233.289 217.683 1.00 105.12 805 LEU D O 1
ATOM 16484 N N . LEU D 1 1096 ? 210.647 233.174 215.441 1.00 111.93 806 LEU D N 1
ATOM 16485 C CA . LEU D 1 1096 ? 211.743 234.135 215.321 1.00 111.93 806 LEU D CA 1
ATOM 16486 C C . LEU D 1 1096 ? 211.350 235.156 214.260 1.00 111.93 806 LEU D C 1
ATOM 16487 O O . LEU D 1 1096 ? 211.557 234.926 213.058 1.00 111.93 806 LEU D O 1
ATOM 16489 N N . PRO D 1 1097 ? 210.761 236.280 214.657 1.00 117.38 807 PRO D N 1
ATOM 16490 C CA . PRO D 1 1097 ? 210.282 237.279 213.677 1.00 117.38 807 PRO D CA 1
ATOM 16491 C C . PRO D 1 1097 ? 211.385 237.999 212.903 1.00 117.38 807 PRO D C 1
ATOM 16492 O O . PRO D 1 1097 ? 211.143 238.350 211.739 1.00 117.38 807 PRO D O 1
ATOM 16496 N N . PRO D 1 1098 ? 212.590 238.277 213.449 1.00 117.62 808 PRO D N 1
ATOM 16497 C CA . PRO D 1 1098 ? 213.633 238.808 212.549 1.00 117.62 808 PRO D CA 1
ATOM 16498 C C . PRO D 1 1098 ? 214.220 237.784 211.589 1.00 117.62 808 PRO D C 1
ATOM 16499 O O . PRO D 1 1098 ? 214.898 238.186 210.635 1.00 117.62 808 PRO D O 1
ATOM 16503 N N . SER D 1 1099 ? 213.981 236.490 211.790 1.00 117.71 809 SER D N 1
ATOM 16504 C CA . SER D 1 1099 ? 214.588 235.447 210.971 1.00 117.71 809 SER D CA 1
ATOM 16505 C C . SER D 1 1099 ? 213.813 235.153 209.692 1.00 117.71 809 SER D C 1
ATOM 16506 O O . SER D 1 1099 ? 214.164 234.211 208.975 1.00 117.71 809 SER D O 1
ATOM 16509 N N . ILE D 1 1100 ? 212.775 235.929 209.390 1.00 111.93 810 ILE D N 1
ATOM 16510 C CA . ILE D 1 1100 ? 211.960 235.663 208.212 1.00 111.93 810 ILE D CA 1
ATOM 16511 C C . ILE D 1 1100 ? 212.694 236.098 206.946 1.00 111.93 810 ILE D C 1
ATOM 16512 O O . ILE D 1 1100 ? 212.454 235.566 205.855 1.00 111.93 810 ILE D O 1
ATOM 16517 N N . LEU D 1 1101 ? 213.644 237.028 207.083 1.00 114.05 811 LEU D N 1
ATOM 16518 C CA . LEU D 1 1101 ? 214.338 237.623 205.947 1.00 114.05 811 LEU D CA 1
ATOM 16519 C C . LEU D 1 1101 ? 215.229 236.640 205.196 1.00 114.05 811 LEU D C 1
ATOM 16520 O O . LEU D 1 1101 ? 215.582 236.912 204.044 1.00 114.05 811 LEU D O 1
ATOM 16525 N N . SER D 1 1102 ? 215.594 235.512 205.806 1.00 110.11 812 SER D N 1
ATOM 16526 C CA . SER D 1 1102 ? 216.454 234.534 205.154 1.00 110.11 812 SER D CA 1
ATOM 16527 C C . SER D 1 1102 ? 215.734 233.701 204.098 1.00 110.11 812 SER D C 1
ATOM 16528 O O . SER D 1 1102 ? 216.406 233.032 203.304 1.00 110.11 812 SER D O 1
ATOM 16531 N N . LEU D 1 1103 ? 214.403 233.718 204.068 1.00 99.61 813 LEU D N 1
ATOM 16532 C CA . LEU D 1 1103 ? 213.659 232.910 203.112 1.00 99.61 813 LEU D CA 1
ATOM 16533 C C . LEU D 1 1103 ? 213.619 233.584 201.742 1.00 99.61 813 LEU D C 1
ATOM 16534 O O . LEU D 1 1103 ? 214.018 234.738 201.571 1.00 99.61 813 LEU D O 1
ATOM 16539 N N . GLU D 1 1104 ? 213.123 232.839 200.753 1.00 83.41 814 GLU D N 1
ATOM 16540 C CA . GLU D 1 1104 ? 213.108 233.276 199.361 1.00 83.41 814 GLU D CA 1
ATOM 16541 C C . GLU D 1 1104 ? 211.684 233.642 198.959 1.00 83.41 814 GLU D C 1
ATOM 16542 O O . GLU D 1 1104 ? 210.778 232.806 199.031 1.00 83.41 814 GLU D O 1
ATOM 16544 N N . PHE D 1 1105 ? 211.493 234.883 198.523 1.00 86.08 815 PHE D N 1
ATOM 16545 C CA . PHE D 1 1105 ? 210.190 235.364 198.091 1.00 86.08 815 PHE D CA 1
ATOM 16546 C C . PHE D 1 1105 ? 209.980 235.056 196.610 1.00 86.08 815 PHE D C 1
ATOM 16547 O O . PHE D 1 1105 ? 210.780 234.370 195.971 1.00 86.08 815 PHE D O 1
ATOM 16555 N N . LYS D 1 1106 ? 208.889 235.569 196.051 1.00 91.30 816 LYS D N 1
ATOM 16556 C CA . LYS D 1 1106 ? 208.664 235.595 194.616 1.00 91.30 816 LYS D CA 1
ATOM 16557 C C . LYS D 1 1106 ? 208.959 236.983 194.067 1.00 91.30 816 LYS D C 1
ATOM 16558 O O . LYS D 1 1106 ? 209.305 237.914 194.797 1.00 91.30 816 LYS D O 1
ATOM 16560 N N . ASN D 1 1107 ? 208.807 237.106 192.754 1.00 108.27 817 ASN D N 1
ATOM 16561 C CA . ASN D 1 1107 ? 208.918 238.375 192.055 1.00 108.27 817 ASN D CA 1
ATOM 16562 C C . ASN D 1 1107 ? 207.924 238.380 190.903 1.00 108.27 817 ASN D C 1
ATOM 16563 O O . ASN D 1 1107 ? 207.752 237.368 190.217 1.00 108.27 817 ASN D O 1
ATOM 16568 N N . LYS D 1 1108 ? 207.264 239.515 190.702 1.00 111.56 818 LYS D N 1
ATOM 16569 C CA . LYS D 1 1108 ? 206.304 239.655 189.614 1.00 111.56 818 LYS D CA 1
ATOM 16570 C C . LYS D 1 1108 ? 207.007 239.681 188.262 1.00 111.56 818 LYS D C 1
ATOM 16571 O O . LYS D 1 1108 ? 208.192 240.001 188.177 1.00 111.56 818 LYS D O 1
ATOM 16573 N N . LEU D 1 1173 ? 213.237 246.378 202.154 1.00 107.10 883 LEU D N 1
ATOM 16574 C CA . LEU D 1 1173 ? 212.395 245.692 203.112 1.00 107.10 883 LEU D CA 1
ATOM 16575 C C . LEU D 1 1173 ? 211.339 246.640 203.621 1.00 107.10 883 LEU D C 1
ATOM 16576 O O . LEU D 1 1173 ? 210.842 247.484 202.878 1.00 107.10 883 LEU D O 1
ATOM 16581 N N . GLY D 1 1174 ? 210.991 246.508 204.893 1.00 101.07 884 GLY D N 1
ATOM 16582 C CA . GLY D 1 1174 ? 209.979 247.365 205.476 1.00 101.07 884 GLY D CA 1
ATOM 16583 C C . GLY D 1 1174 ? 208.605 246.896 205.068 1.00 101.07 884 GLY D C 1
ATOM 16584 O O . GLY D 1 1174 ? 207.609 247.235 205.707 1.00 101.07 884 GLY D O 1
ATOM 16585 N N . ARG D 1 1175 ? 208.539 246.113 204.002 1.00 93.89 885 ARG D N 1
ATOM 16586 C CA . ARG D 1 1175 ? 207.266 245.576 203.574 1.00 93.89 885 ARG D CA 1
ATOM 16587 C C . ARG D 1 1175 ? 207.454 244.146 203.185 1.00 93.89 885 ARG D C 1
ATOM 16588 O O . ARG D 1 1175 ? 206.494 243.391 203.058 1.00 93.89 885 ARG D O 1
ATOM 16590 N N . LYS D 1 1176 ? 208.698 243.752 203.016 1.00 82.16 886 LYS D N 1
ATOM 16591 C CA . LYS D 1 1176 ? 208.942 242.413 202.579 1.00 82.16 886 LYS D CA 1
ATOM 16592 C C . LYS D 1 1176 ? 208.216 241.481 203.508 1.00 82.16 886 LYS D C 1
ATOM 16593 O O . LYS D 1 1176 ? 207.979 240.338 203.157 1.00 82.16 886 LYS D O 1
ATOM 16595 N N . ILE D 1 1177 ? 207.858 241.952 204.694 1.00 84.31 887 ILE D N 1
ATOM 16596 C CA . ILE D 1 1177 ? 207.209 241.077 205.668 1.00 84.31 887 ILE D CA 1
ATOM 16597 C C . ILE D 1 1177 ? 205.674 240.992 205.530 1.00 84.31 887 ILE D C 1
ATOM 16598 O O . ILE D 1 1177 ? 205.125 239.902 205.491 1.00 84.31 887 ILE D O 1
ATOM 16603 N N . TYR D 1 1178 ? 204.979 242.112 205.461 1.00 82.68 888 TYR D N 1
ATOM 16604 C CA . TYR D 1 1178 ? 203.514 242.051 205.422 1.00 82.68 888 TYR D CA 1
ATOM 16605 C C . TYR D 1 1178 ? 202.983 241.025 204.456 1.00 82.68 888 TYR D C 1
ATOM 16606 O O . TYR D 1 1178 ? 201.927 240.456 204.671 1.00 82.68 888 TYR D O 1
ATOM 16615 N N . GLU D 1 1179 ? 203.697 240.811 203.349 1.00 77.05 889 GLU D N 1
ATOM 16616 C CA . GLU D 1 1179 ? 203.275 239.706 202.458 1.00 77.05 889 GLU D CA 1
ATOM 16617 C C . GLU D 1 1179 ? 203.372 238.383 203.212 1.00 77.05 889 GLU D C 1
ATOM 16618 O O . GLU D 1 1179 ? 202.464 237.554 203.054 1.00 77.05 889 GLU D O 1
ATOM 16620 N N . PHE D 1 1180 ? 204.403 238.208 204.034 1.00 77.55 890 PHE D N 1
ATOM 16621 C CA . PHE D 1 1180 ? 204.598 236.892 204.690 1.00 77.55 890 PHE D CA 1
ATOM 16622 C C . PHE D 1 1180 ? 203.359 236.583 205.511 1.00 77.55 890 PHE D C 1
ATOM 16623 O O . PHE D 1 1180 ? 202.877 235.448 205.459 1.00 77.55 890 PHE D O 1
ATOM 16631 N N . TYR D 1 1181 ? 202.839 237.585 206.211 1.00 73.25 891 TYR D N 1
ATOM 16632 C CA . TYR D 1 1181 ? 201.671 237.337 207.090 1.00 73.25 891 TYR D CA 1
ATOM 16633 C C . TYR D 1 1181 ? 200.454 236.927 206.254 1.00 73.25 891 TYR D C 1
ATOM 16634 O O . TYR D 1 1181 ? 199.557 236.327 206.848 1.00 73.25 891 TYR D O 1
ATOM 16643 N N . ASN D 1 1182 ? 200.373 237.285 204.970 1.00 60.43 892 ASN D N 1
ATOM 16644 C CA . ASN D 1 1182 ? 199.134 236.946 204.222 1.00 60.43 892 ASN D CA 1
ATOM 16645 C C . ASN D 1 1182 ? 199.238 235.593 203.520 1.00 60.43 892 ASN D C 1
ATOM 16646 O O . ASN D 1 1182 ? 198.238 235.163 202.961 1.00 60.43 892 ASN D O 1
ATOM 16651 N N . ALA D 1 1183 ? 200.390 234.936 203.561 1.00 48.01 893 ALA D N 1
ATOM 16652 C CA . ALA D 1 1183 ? 200.484 233.575 202.988 1.00 48.01 893 ALA D CA 1
ATOM 16653 C C . ALA D 1 1183 ? 199.566 232.653 203.785 1.00 48.01 893 ALA D C 1
ATOM 16654 O O . ALA D 1 1183 ? 199.846 232.491 204.969 1.00 48.01 893 ALA D O 1
ATOM 16656 N N . PRO D 1 1184 ? 198.543 231.968 203.226 1.00 44.92 894 PRO D N 1
ATOM 16657 C CA . PRO D 1 1184 ? 197.581 231.235 204.069 1.00 44.92 894 PRO D CA 1
ATOM 16658 C C . PRO D 1 1184 ? 198.193 230.106 204.878 1.00 44.92 894 PRO D C 1
ATOM 16659 O O . PRO D 1 1184 ? 197.592 229.673 205.869 1.00 44.92 894 PRO D O 1
ATOM 16663 N N . ILE D 1 1185 ? 199.386 229.634 204.513 1.00 47.35 895 ILE D N 1
ATOM 16664 C CA . ILE D 1 1185 ? 200.032 228.632 205.349 1.00 47.35 895 ILE D CA 1
ATOM 16665 C C . ILE D 1 1185 ? 200.519 229.263 206.654 1.00 47.35 895 ILE D C 1
ATOM 16666 O O . ILE D 1 1185 ? 200.558 228.597 207.699 1.00 47.35 895 ILE D O 1
ATOM 16671 N N . VAL D 1 1186 ? 200.817 230.564 206.640 1.00 45.35 896 VAL D N 1
ATOM 16672 C CA . VAL D 1 1186 ? 201.188 231.256 207.869 1.00 45.35 896 VAL D CA 1
ATOM 16673 C C . VAL D 1 1186 ? 199.982 231.406 208.784 1.00 45.35 896 VAL D C 1
ATOM 16674 O O . VAL D 1 1186 ? 200.079 231.151 209.992 1.00 45.35 896 VAL D O 1
ATOM 16678 N N . LYS D 1 1187 ? 198.923 231.947 208.209 1.00 46.97 897 LYS D N 1
ATOM 16679 C CA . LYS D 1 1187 ? 197.723 232.038 209.037 1.00 46.97 897 LYS D CA 1
ATOM 16680 C C . LYS D 1 1187 ? 197.525 230.648 209.648 1.00 46.97 897 LYS D C 1
ATOM 16681 O O . LYS D 1 1187 ? 197.239 230.591 210.839 1.00 46.97 897 LYS D O 1
ATOM 16687 N N . PHE D 1 1188 ? 197.746 229.560 208.907 1.00 38.81 898 PHE D N 1
ATOM 16688 C CA . PHE D 1 1188 ? 197.423 228.222 209.479 1.00 38.81 898 PHE D CA 1
ATOM 16689 C C . PHE D 1 1188 ? 198.297 227.948 210.689 1.00 38.81 898 PHE D C 1
ATOM 16690 O O . PHE D 1 1188 ? 197.770 227.560 211.731 1.00 38.81 898 PHE D O 1
ATOM 16698 N N . TRP D 1 1189 ? 199.586 228.210 210.576 1.00 50.84 899 TRP D N 1
ATOM 16699 C CA . TRP D 1 1189 ? 200.446 227.837 211.718 1.00 50.84 899 TRP D CA 1
ATOM 16700 C C . TRP D 1 1189 ? 200.339 228.872 212.837 1.00 50.84 899 TRP D C 1
ATOM 16701 O O . TRP D 1 1189 ? 200.902 228.614 213.896 1.00 50.84 899 TRP D O 1
ATOM 16712 N N . PHE D 1 1190 ? 199.705 230.017 212.606 1.00 45.27 900 PHE D N 1
ATOM 16713 C CA . PHE D 1 1190 ? 199.476 230.969 213.724 1.00 45.27 900 PHE D CA 1
ATOM 16714 C C . PHE D 1 1190 ? 197.993 230.905 214.085 1.00 45.27 900 PHE D C 1
ATOM 16715 O O . PHE D 1 1190 ? 197.542 231.734 214.882 1.00 45.27 900 PHE D O 1
ATOM 16723 N N . TYR D 1 1191 ? 197.242 229.989 213.463 1.00 30.00 901 TYR D N 1
ATOM 16724 C CA . TYR D 1 1191 ? 195.830 229.785 213.869 1.00 30.00 901 TYR D CA 1
ATOM 16725 C C . TYR D 1 1191 ? 195.662 228.360 214.382 1.00 30.00 901 TYR D C 1
ATOM 16726 O O . TYR D 1 1191 ? 194.509 227.934 214.528 1.00 30.00 901 TYR D O 1
ATOM 16728 N N . THR D 1 1192 ? 196.680 227.643 214.651 1.00 42.83 902 THR D N 1
ATOM 16729 C CA . THR D 1 1192 ? 196.584 226.340 215.277 1.00 42.83 902 THR D CA 1
ATOM 16730 C C . THR D 1 1192 ? 197.478 226.407 216.491 1.00 42.83 902 THR D C 1
ATOM 16731 O O . THR D 1 1192 ? 197.389 225.554 217.353 1.00 42.83 902 THR D O 1
ATOM 16735 N N . LEU D 1 1193 ? 198.455 227.371 216.520 1.00 43.09 903 LEU D N 1
ATOM 16736 C CA . LEU D 1 1193 ? 199.156 227.578 217.808 1.00 43.09 903 LEU D CA 1
ATOM 16737 C C . LEU D 1 1193 ? 198.177 228.256 218.765 1.00 43.09 903 LEU D C 1
ATOM 16738 O O . LEU D 1 1193 ? 198.235 227.937 219.949 1.00 43.09 903 LEU D O 1
ATOM 16743 N N . ALA D 1 1194 ? 197.274 229.107 218.287 1.00 44.64 904 ALA D N 1
ATOM 16744 C CA . ALA D 1 1194 ? 196.267 229.664 219.216 1.00 44.64 904 ALA D CA 1
ATOM 16745 C C . ALA D 1 1194 ? 195.364 228.554 219.750 1.00 44.64 904 ALA D C 1
ATOM 16746 O O . ALA D 1 1194 ? 195.088 228.577 220.943 1.00 44.64 904 ALA D O 1
ATOM 16748 N N . TYR D 1 1195 ? 194.933 227.606 218.926 1.00 77.75 905 TYR D N 1
ATOM 16749 C CA . TYR D 1 1195 ? 194.145 226.471 219.474 1.00 77.75 905 TYR D CA 1
ATOM 16750 C C . TYR D 1 1195 ? 195.001 225.658 220.449 1.00 77.75 905 TYR D C 1
ATOM 16751 O O . TYR D 1 1195 ? 194.467 225.289 221.492 1.00 77.75 905 TYR D O 1
ATOM 16760 N N . ILE D 1 1196 ? 196.280 225.392 220.168 1.00 42.14 906 ILE D N 1
ATOM 16761 C CA . ILE D 1 1196 ? 197.019 224.520 221.127 1.00 42.14 906 ILE D CA 1
ATOM 16762 C C . ILE D 1 1196 ? 196.999 225.239 222.468 1.00 42.14 906 ILE D C 1
ATOM 16763 O O . ILE D 1 1196 ? 196.717 224.598 223.479 1.00 42.14 906 ILE D O 1
ATOM 16768 N N . GLY D 1 1197 ? 197.134 226.551 222.459 1.00 31.55 907 GLY D N 1
ATOM 16769 C CA . GLY D 1 1197 ? 197.042 227.257 223.739 1.00 31.55 907 GLY D CA 1
ATOM 16770 C C . GLY D 1 1197 ? 195.700 227.007 224.374 1.00 31.55 907 GLY D C 1
ATOM 16771 O O . GLY D 1 1197 ? 195.688 226.662 225.553 1.00 31.55 907 GLY D O 1
ATOM 16772 N N . TYR D 1 1198 ? 194.615 227.091 223.612 1.00 40.66 908 TYR D N 1
ATOM 16773 C CA . TYR D 1 1198 ? 193.256 226.954 224.210 1.00 40.66 908 TYR D CA 1
ATOM 16774 C C . TYR D 1 1198 ? 193.039 225.558 224.791 1.00 40.66 908 TYR D C 1
ATOM 16775 O O . TYR D 1 1198 ? 192.423 225.468 225.849 1.00 40.66 908 TYR D O 1
ATOM 16784 N N . LEU D 1 1199 ? 193.490 224.508 224.256 1.00 32.01 909 LEU D N 1
ATOM 16785 C CA . LEU D 1 1199 ? 193.259 223.215 224.831 1.00 32.01 909 LEU D CA 1
ATOM 16786 C C . LEU D 1 1199 ? 194.214 222.925 225.986 1.00 32.01 909 LEU D C 1
ATOM 16787 O O . LEU D 1 1199 ? 193.961 221.999 226.724 1.00 32.01 909 LEU D O 1
ATOM 16792 N N . MET D 1 1200 ? 195.375 223.631 226.118 1.00 27.28 910 MET D N 1
ATOM 16793 C CA . MET D 1 1200 ? 196.168 223.473 227.372 1.00 27.28 910 MET D CA 1
ATOM 16794 C C . MET D 1 1200 ? 195.597 224.295 228.521 1.00 27.28 910 MET D C 1
ATOM 16795 O O . MET D 1 1200 ? 195.478 223.738 229.604 1.00 27.28 910 MET D O 1
ATOM 16800 N N . LEU D 1 1201 ? 195.277 225.565 228.328 1.00 27.16 911 LEU D N 1
ATOM 16801 C CA . LEU D 1 1201 ? 194.685 226.290 229.479 1.00 27.16 911 LEU D CA 1
ATOM 16802 C C . LEU D 1 1201 ? 193.349 225.660 229.904 1.00 27.16 911 LEU D C 1
ATOM 16803 O O . LEU D 1 1201 ? 193.153 225.522 231.111 1.00 27.16 911 LEU D O 1
ATOM 16808 N N . PHE D 1 1202 ? 192.462 225.263 228.989 1.00 27.81 912 PHE D N 1
ATOM 16809 C CA . PHE D 1 1202 ? 191.137 224.740 229.429 1.00 27.81 912 PHE D CA 1
ATOM 16810 C C . PHE D 1 1202 ? 191.356 223.490 230.270 1.00 27.81 912 PHE D C 1
ATOM 16811 O O . PHE D 1 1202 ? 190.661 223.327 231.270 1.00 27.81 912 PHE D O 1
ATOM 16819 N N . ASN D 1 1203 ? 192.316 222.648 229.907 1.00 31.21 913 ASN D N 1
ATOM 16820 C CA . ASN D 1 1203 ? 192.594 221.478 230.775 1.00 31.21 913 ASN D CA 1
ATOM 16821 C C . ASN D 1 1203 ? 193.041 221.952 232.170 1.00 31.21 913 ASN D C 1
ATOM 16822 O O . ASN D 1 1203 ? 192.584 221.360 233.153 1.00 31.21 913 ASN D O 1
ATOM 16827 N N . TYR D 1 1204 ? 193.885 222.976 232.269 1.00 29.45 914 TYR D N 1
ATOM 16828 C CA . TYR D 1 1204 ? 194.379 223.399 233.600 1.00 29.45 914 TYR D CA 1
ATOM 16829 C C . TYR D 1 1204 ? 193.270 224.120 234.364 1.00 29.45 914 TYR D C 1
ATOM 16830 O O . TYR D 1 1204 ? 193.449 224.332 235.542 1.00 29.45 914 TYR D O 1
ATOM 16839 N N . ILE D 1 1205 ? 192.169 224.513 233.727 1.00 27.53 915 ILE D N 1
ATOM 16840 C CA . ILE D 1 1205 ? 191.108 225.139 234.564 1.00 27.53 915 ILE D CA 1
ATOM 16841 C C . ILE D 1 1205 ? 190.082 224.090 234.953 1.00 27.53 915 ILE D C 1
ATOM 16842 O O . ILE D 1 1205 ? 189.073 224.488 235.514 1.00 27.53 915 ILE D O 1
ATOM 16847 N N . VAL D 1 1206 ? 190.319 222.812 234.653 1.00 33.01 916 VAL D N 1
ATOM 16848 C CA . VAL D 1 1206 ? 189.381 221.756 235.153 1.00 33.01 916 VAL D CA 1
ATOM 16849 C C . VAL D 1 1206 ? 190.056 220.814 236.167 1.00 33.01 916 VAL D C 1
ATOM 16850 O O . VAL D 1 1206 ? 189.361 220.429 237.121 1.00 33.01 916 VAL D O 1
ATOM 16854 N N . LEU D 1 1207 ? 191.339 220.457 236.010 1.00 30.61 917 LEU D N 1
ATOM 16855 C CA . LEU D 1 1207 ? 191.955 219.449 236.915 1.00 30.61 917 LEU D CA 1
ATOM 16856 C C . LEU D 1 1207 ? 192.453 220.139 238.182 1.00 30.61 917 LEU D C 1
ATOM 16857 O O . LEU D 1 1207 ? 193.255 219.523 238.885 1.00 30.61 917 LEU D O 1
ATOM 16862 N N . VAL D 1 1208 ? 192.037 221.380 238.427 1.00 32.42 918 VAL D N 1
ATOM 16863 C CA . VAL D 1 1208 ? 192.562 222.149 239.594 1.00 32.42 918 VAL D CA 1
ATOM 16864 C C . VAL D 1 1208 ? 191.412 222.729 240.402 1.00 32.42 918 VAL D C 1
ATOM 16865 O O . VAL D 1 1208 ? 190.276 222.680 239.933 1.00 32.42 918 VAL D O 1
ATOM 16869 N N . LYS D 1 1209 ? 191.719 223.249 241.583 1.00 44.69 919 LYS D N 1
ATOM 16870 C CA . LYS D 1 1209 ? 190.664 223.732 242.498 1.00 44.69 919 LYS D CA 1
ATOM 16871 C C . LYS D 1 1209 ? 189.951 224.907 241.870 1.00 44.69 919 LYS D C 1
ATOM 16872 O O . LYS D 1 1209 ? 190.574 225.601 241.059 1.00 44.69 919 LYS D O 1
ATOM 16874 N N . MET D 1 1210 ? 188.682 225.086 242.223 1.00 53.17 920 MET D N 1
ATOM 16875 C CA . MET D 1 1210 ? 187.981 226.291 241.730 1.00 53.17 920 MET D CA 1
ATOM 16876 C C . MET D 1 1210 ? 187.623 227.182 242.919 1.00 53.17 920 MET D C 1
ATOM 16877 O O . MET D 1 1210 ? 186.832 226.739 243.765 1.00 53.17 920 MET D O 1
ATOM 16882 N N . GLU D 1 1211 ? 188.186 228.392 242.958 1.00 63.51 921 GLU D N 1
ATOM 16883 C CA . GLU D 1 1211 ? 187.904 229.365 244.042 1.00 63.51 921 GLU D CA 1
ATOM 16884 C C . GLU D 1 1211 ? 186.562 230.044 243.746 1.00 63.51 921 GLU D C 1
ATOM 16885 O O . GLU D 1 1211 ? 186.043 229.851 242.637 1.00 63.51 921 GLU D O 1
ATOM 16887 N N . ARG D 1 1212 ? 186.023 230.822 244.688 1.00 68.74 922 ARG D N 1
ATOM 16888 C CA . ARG D 1 1212 ? 184.671 231.415 244.515 1.00 68.74 922 ARG D CA 1
ATOM 16889 C C . ARG D 1 1212 ? 184.655 232.289 243.269 1.00 68.74 922 ARG D C 1
ATOM 16890 O O . ARG D 1 1212 ? 183.640 232.297 242.567 1.00 68.74 922 ARG D O 1
ATOM 16892 N N . TRP D 1 1213 ? 185.529 232.902 242.799 1.00 67.82 923 TRP D N 1
ATOM 16893 C CA . TRP D 1 1213 ? 185.440 233.609 241.535 1.00 67.82 923 TRP D CA 1
ATOM 16894 C C . TRP D 1 1213 ? 186.383 232.940 240.566 1.00 67.82 923 TRP D C 1
ATOM 16895 O O . TRP D 1 1213 ? 187.289 232.237 240.973 1.00 67.82 923 TRP D O 1
ATOM 16906 N N . PRO D 1 1214 ? 186.330 233.207 239.388 1.00 57.70 924 PRO D N 1
ATOM 16907 C CA . PRO D 1 1214 ? 187.150 232.577 238.348 1.00 57.70 924 PRO D CA 1
ATOM 16908 C C . PRO D 1 1214 ? 188.576 233.100 238.383 1.00 57.70 924 PRO D C 1
ATOM 16909 O O . PRO D 1 1214 ? 188.818 234.254 238.741 1.00 57.70 924 PRO D O 1
ATOM 16913 N N . SER D 1 1215 ? 189.521 232.244 238.003 1.00 53.83 925 SER D N 1
ATOM 16914 C CA . SER D 1 1215 ? 190.929 232.616 238.000 1.00 53.83 925 SER D CA 1
ATOM 16915 C C . SER D 1 1215 ? 191.294 233.215 236.642 1.00 53.83 925 SER D C 1
ATOM 16916 O O . SER D 1 1215 ? 190.443 233.359 235.760 1.00 53.83 925 SER D O 1
ATOM 16919 N N . THR D 1 1216 ? 192.581 233.547 236.461 1.00 55.99 926 THR D N 1
ATOM 16920 C CA . THR D 1 1216 ? 193.042 234.278 235.276 1.00 55.99 926 THR D CA 1
ATOM 16921 C C . THR D 1 1216 ? 192.896 233.444 234.006 1.00 55.99 926 THR D C 1
ATOM 16922 O O . THR D 1 1216 ? 192.373 233.920 232.982 1.00 55.99 926 THR D O 1
ATOM 16926 N N . GLN D 1 1217 ? 193.332 232.188 234.073 1.00 48.87 927 GLN D N 1
ATOM 16927 C CA . GLN D 1 1217 ? 193.244 231.287 232.938 1.00 48.87 927 GLN D CA 1
ATOM 16928 C C . GLN D 1 1217 ? 191.804 230.968 232.578 1.00 48.87 927 GLN D C 1
ATOM 16929 O O . GLN D 1 1217 ? 191.530 230.637 231.422 1.00 48.87 927 GLN D O 1
ATOM 16935 N N . GLU D 1 1218 ? 190.875 231.081 233.527 1.00 52.34 928 GLU D N 1
ATOM 16936 C CA . GLU D 1 1218 ? 189.471 230.935 233.184 1.00 52.34 928 GLU D CA 1
ATOM 16937 C C . GLU D 1 1218 ? 188.921 232.159 232.462 1.00 52.34 928 GLU D C 1
ATOM 16938 O O . GLU D 1 1218 ? 188.122 232.000 231.529 1.00 52.34 928 GLU D O 1
ATOM 16944 N N . TRP D 1 1219 ? 189.367 233.344 232.888 1.00 50.01 929 TRP D N 1
ATOM 16945 C CA . TRP D 1 1219 ? 188.942 234.566 232.166 1.00 50.01 929 TRP D CA 1
ATOM 16946 C C . TRP D 1 1219 ? 189.504 234.515 230.741 1.00 50.01 929 TRP D C 1
ATOM 16947 O O . TRP D 1 1219 ? 188.752 234.856 229.818 1.00 50.01 929 TRP D O 1
ATOM 16958 N N . ILE D 1 1220 ? 190.752 234.073 230.553 1.00 45.01 930 ILE D N 1
ATOM 16959 C CA . ILE D 1 1220 ? 191.302 233.922 229.171 1.00 45.01 930 ILE D CA 1
ATOM 16960 C C . ILE D 1 1220 ? 190.583 232.832 228.357 1.00 45.01 930 ILE D C 1
ATOM 16961 O O . ILE D 1 1220 ? 190.249 233.103 227.198 1.00 45.01 930 ILE D O 1
ATOM 16966 N N . VAL D 1 1221 ? 190.335 231.652 228.931 1.00 39.43 931 VAL D N 1
ATOM 16967 C CA . VAL D 1 1221 ? 189.579 230.578 228.217 1.00 39.43 931 VAL D CA 1
ATOM 16968 C C . VAL D 1 1221 ? 188.134 231.011 227.977 1.00 39.43 931 VAL D C 1
ATOM 16969 O O . VAL D 1 1221 ? 187.644 230.802 226.868 1.00 39.43 931 VAL D O 1
ATOM 16973 N N . ILE D 1 1222 ? 187.488 231.649 228.947 1.00 48.00 932 ILE D N 1
ATOM 16974 C CA . ILE D 1 1222 ? 186.119 232.170 228.673 1.00 48.00 932 ILE D CA 1
ATOM 16975 C C . ILE D 1 1222 ? 186.244 233.168 227.518 1.00 48.00 932 ILE D C 1
ATOM 16976 O O . ILE D 1 1222 ? 185.427 233.100 226.587 1.00 48.00 932 ILE D O 1
ATOM 16981 N N . SER D 1 1223 ? 187.261 234.025 227.541 1.00 49.21 933 SER D N 1
ATOM 16982 C CA . SER D 1 1223 ? 187.350 235.065 226.486 1.00 49.21 933 SER D CA 1
ATOM 16983 C C . SER D 1 1223 ? 187.553 234.444 225.098 1.00 49.21 933 SER D C 1
ATOM 16984 O O . SER D 1 1223 ? 186.981 234.974 224.145 1.00 49.21 933 SER D O 1
ATOM 16987 N N . TYR D 1 1224 ? 188.373 233.402 224.963 1.00 48.36 934 TYR D N 1
ATOM 16988 C CA . TYR D 1 1224 ? 188.620 232.884 223.594 1.00 48.36 934 TYR D CA 1
ATOM 16989 C C . TYR D 1 1224 ? 187.294 232.388 223.049 1.00 48.36 934 TYR D C 1
ATOM 16990 O O . TYR D 1 1224 ? 186.979 232.658 221.893 1.00 48.36 934 TYR D O 1
ATOM 16999 N N . ILE D 1 1225 ? 186.531 231.695 223.876 1.00 44.70 935 ILE D N 1
ATOM 17000 C CA . ILE D 1 1225 ? 185.201 231.304 223.359 1.00 44.70 935 ILE D CA 1
ATOM 17001 C C . ILE D 1 1225 ? 184.480 232.603 223.033 1.00 44.70 935 ILE D C 1
ATOM 17002 O O . ILE D 1 1225 ? 183.759 232.623 222.027 1.00 44.70 935 ILE D O 1
ATOM 17007 N N . PHE D 1 1226 ? 184.706 233.676 223.791 1.00 54.21 936 PHE D N 1
ATOM 17008 C CA . PHE D 1 1226 ? 183.903 234.891 223.481 1.00 54.21 936 PHE D CA 1
ATOM 17009 C C . PHE D 1 1226 ? 184.219 235.431 222.081 1.00 54.21 936 PHE D C 1
ATOM 17010 O O . PHE D 1 1226 ? 183.284 235.713 221.309 1.00 54.21 936 PHE D O 1
ATOM 17018 N N . THR D 1 1227 ? 185.497 235.556 221.749 1.00 53.97 937 THR D N 1
ATOM 17019 C CA . THR D 1 1227 ? 185.847 236.134 220.434 1.00 53.97 937 THR D CA 1
ATOM 17020 C C . THR D 1 1227 ? 185.447 235.172 219.322 1.00 53.97 937 THR D C 1
ATOM 17021 O O . THR D 1 1227 ? 185.020 235.647 218.267 1.00 53.97 937 THR D O 1
ATOM 17025 N N . LEU D 1 1228 ? 185.573 233.873 219.557 1.00 44.60 938 LEU D N 1
ATOM 17026 C CA . LEU D 1 1228 ? 185.294 232.915 218.469 1.00 44.60 938 LEU D CA 1
ATOM 17027 C C . LEU D 1 1228 ? 183.859 233.175 218.060 1.00 44.60 938 LEU D C 1
ATOM 17028 O O . LEU D 1 1228 ? 183.569 233.110 216.868 1.00 44.60 938 LEU D O 1
ATOM 17033 N N . GLY D 1 1229 ? 183.000 233.473 219.024 1.00 51.49 939 GLY D N 1
ATOM 17034 C CA . GLY D 1 1229 ? 181.580 233.657 218.688 1.00 51.49 939 GLY D CA 1
ATOM 17035 C C . GLY D 1 1229 ? 181.362 234.812 217.726 1.00 51.49 939 GLY D C 1
ATOM 17036 O O . GLY D 1 1229 ? 180.610 234.629 216.755 1.00 51.49 939 GLY D O 1
ATOM 17037 N N . ILE D 1 1230 ? 182.001 235.957 217.965 1.00 55.59 940 ILE D N 1
ATOM 17038 C CA . ILE D 1 1230 ? 181.770 237.145 217.090 1.00 55.59 940 ILE D CA 1
ATOM 17039 C C . ILE D 1 1230 ? 182.295 236.881 215.672 1.00 55.59 940 ILE D C 1
ATOM 17040 O O . ILE D 1 1230 ? 181.566 237.182 214.721 1.00 55.59 940 ILE D O 1
ATOM 17045 N N . GLU D 1 1231 ? 183.475 236.282 215.517 1.00 56.57 941 GLU D N 1
ATOM 17046 C CA . GLU D 1 1231 ? 183.920 235.956 214.136 1.00 56.57 941 GLU D CA 1
ATOM 17047 C C . GLU D 1 1231 ? 182.942 234.962 213.495 1.00 56.57 941 GLU D C 1
ATOM 17048 O O . GLU D 1 1231 ? 182.611 235.176 212.320 1.00 56.57 941 GLU D O 1
ATOM 17054 N N . LYS D 1 1232 ? 182.469 233.940 214.223 1.00 58.94 942 LYS D N 1
ATOM 17055 C CA . LYS D 1 1232 ? 181.607 232.919 213.569 1.00 58.94 942 LYS D CA 1
ATOM 17056 C C . LYS D 1 1232 ? 180.336 233.593 213.063 1.00 58.94 942 LYS D C 1
ATOM 17057 O O . LYS D 1 1232 ? 179.979 233.349 211.902 1.00 58.94 942 LYS D O 1
ATOM 17063 N N . MET D 1 1233 ? 179.719 234.464 213.860 1.00 68.48 943 MET D N 1
ATOM 17064 C CA . MET D 1 1233 ? 178.526 235.163 213.321 1.00 68.48 943 MET D CA 1
ATOM 17065 C C . MET D 1 1233 ? 178.919 236.068 212.156 1.00 68.48 943 MET D C 1
ATOM 17066 O O . MET D 1 1233 ? 178.178 236.082 211.166 1.00 68.48 943 MET D O 1
ATOM 17068 N N . ARG D 1 1234 ? 180.047 236.772 212.253 1.00 75.72 944 ARG D N 1
ATOM 17069 C CA . ARG D 1 1234 ? 180.404 237.743 211.185 1.00 75.72 944 ARG D CA 1
ATOM 17070 C C . ARG D 1 1234 ? 180.575 236.973 209.881 1.00 75.72 944 ARG D C 1
ATOM 17071 O O . ARG D 1 1234 ? 180.150 237.481 208.836 1.00 75.72 944 ARG D O 1
ATOM 17079 N N . GLU D 1 1235 ? 181.140 235.771 209.953 1.00 73.23 945 GLU D N 1
ATOM 17080 C CA . GLU D 1 1235 ? 181.262 234.961 208.722 1.00 73.23 945 GLU D CA 1
ATOM 17081 C C . GLU D 1 1235 ? 179.853 234.710 208.174 1.00 73.23 945 GLU D C 1
ATOM 17082 O O . GLU D 1 1235 ? 179.683 234.829 206.951 1.00 73.23 945 GLU D O 1
ATOM 17088 N N . ILE D 1 1236 ? 178.872 234.418 209.022 1.00 76.67 946 ILE D N 1
ATOM 17089 C CA . ILE D 1 1236 ? 177.529 234.194 208.423 1.00 76.67 946 ILE D CA 1
ATOM 17090 C C . ILE D 1 1236 ? 177.068 235.484 207.748 1.00 76.67 946 ILE D C 1
ATOM 17091 O O . ILE D 1 1236 ? 176.558 235.403 206.620 1.00 76.67 946 ILE D O 1
ATOM 17096 N N . LEU D 1 1237 ? 177.260 236.633 208.398 1.00 81.35 947 LEU D N 1
ATOM 17097 C CA . LEU D 1 1237 ? 176.734 237.909 207.843 1.00 81.35 947 LEU D CA 1
ATOM 17098 C C . LEU D 1 1237 ? 177.292 238.088 206.439 1.00 81.35 947 LEU D C 1
ATOM 17099 O O . LEU D 1 1237 ? 176.584 238.651 205.590 1.00 81.35 947 LEU D O 1
ATOM 17104 N N . MET D 1 1238 ? 178.504 237.598 206.204 1.00 101.00 948 MET D N 1
ATOM 17105 C CA . MET D 1 1238 ? 179.132 237.845 204.908 1.00 101.00 948 MET D CA 1
ATOM 17106 C C . MET D 1 1238 ? 179.206 236.586 204.053 1.00 101.00 948 MET D C 1
ATOM 17107 O O . MET D 1 1238 ? 180.212 236.313 203.399 1.00 101.00 948 MET D O 1
ATOM 17112 N N . LEU D 1 1244 ? 167.993 236.400 204.829 1.00 106.34 954 LEU D N 1
ATOM 17113 C CA . LEU D 1 1244 ? 168.740 235.998 206.015 1.00 106.34 954 LEU D CA 1
ATOM 17114 C C . LEU D 1 1244 ? 168.613 234.503 206.275 1.00 106.34 954 LEU D C 1
ATOM 17115 O O . LEU D 1 1244 ? 169.599 233.843 206.633 1.00 106.34 954 LEU D O 1
ATOM 17120 N N . LEU D 1 1245 ? 167.414 233.949 206.080 1.00 106.28 955 LEU D N 1
ATOM 17121 C CA . LEU D 1 1245 ? 167.203 232.525 206.317 1.00 106.28 955 LEU D CA 1
ATOM 17122 C C . LEU D 1 1245 ? 167.936 231.672 205.293 1.00 106.28 955 LEU D C 1
ATOM 17123 O O . LEU D 1 1245 ? 168.393 230.572 205.624 1.00 106.28 955 LEU D O 1
ATOM 17128 N N . GLN D 1 1246 ? 168.095 232.176 204.066 1.00 107.48 956 GLN D N 1
ATOM 17129 C CA . GLN D 1 1246 ? 168.909 231.479 203.075 1.00 107.48 956 GLN D CA 1
ATOM 17130 C C . GLN D 1 1246 ? 170.375 231.445 203.487 1.00 107.48 956 GLN D C 1
ATOM 17131 O O . GLN D 1 1246 ? 171.042 230.416 203.329 1.00 107.48 956 GLN D O 1
ATOM 17137 N N . LYS D 1 1247 ? 170.884 232.555 204.033 1.00 106.46 957 LYS D N 1
ATOM 17138 C CA . LYS D 1 1247 ? 172.268 232.597 204.497 1.00 106.46 957 LYS D CA 1
ATOM 17139 C C . LYS D 1 1247 ? 172.486 231.660 205.674 1.00 106.46 957 LYS D C 1
ATOM 17140 O O . LYS D 1 1247 ? 173.503 230.955 205.733 1.00 106.46 957 LYS D O 1
ATOM 17146 N N . VAL D 1 1248 ? 171.529 231.619 206.602 1.00 97.02 958 VAL D N 1
ATOM 17147 C CA . VAL D 1 1248 ? 171.635 230.717 207.745 1.00 97.02 958 VAL D CA 1
ATOM 17148 C C . VAL D 1 1248 ? 171.535 229.263 207.291 1.00 97.02 958 VAL D C 1
ATOM 17149 O O . VAL D 1 1248 ? 172.236 228.393 207.817 1.00 97.02 958 VAL D O 1
ATOM 17153 N N . LYS D 1 1249 ? 170.735 228.987 206.257 1.00 95.49 959 LYS D N 1
ATOM 17154 C CA . LYS D 1 1249 ? 170.633 227.619 205.751 1.00 95.49 959 LYS D CA 1
ATOM 17155 C C . LYS D 1 1249 ? 171.913 227.178 205.044 1.00 95.49 959 LYS D C 1
ATOM 17156 O O . LYS D 1 1249 ? 172.355 226.032 205.209 1.00 95.49 959 LYS D O 1
ATOM 17162 N N . VAL D 1 1250 ? 172.522 228.075 204.263 1.00 96.42 960 VAL D N 1
ATOM 17163 C CA . VAL D 1 1250 ? 173.795 227.766 203.614 1.00 96.42 960 VAL D CA 1
ATOM 17164 C C . VAL D 1 1250 ? 174.895 227.569 204.654 1.00 96.42 960 VAL D C 1
ATOM 17165 O O . VAL D 1 1250 ? 175.738 226.672 204.524 1.00 96.42 960 VAL D O 1
ATOM 17169 N N . TRP D 1 1251 ? 174.867 228.359 205.732 1.00 79.64 961 TRP D N 1
ATOM 17170 C CA . TRP D 1 1251 ? 175.844 228.180 206.800 1.00 79.64 961 TRP D CA 1
ATOM 17171 C C . TRP D 1 1251 ? 175.610 226.879 207.561 1.00 79.64 961 TRP D C 1
ATOM 17172 O O . TRP D 1 1251 ? 176.566 226.211 207.967 1.00 79.64 961 TRP D O 1
ATOM 17183 N N . LEU D 1 1252 ? 174.351 226.495 207.747 1.00 82.68 962 LEU D N 1
ATOM 17184 C CA . LEU D 1 1252 ? 174.010 225.255 208.427 1.00 82.68 962 LEU D CA 1
ATOM 17185 C C . LEU D 1 1252 ? 173.907 224.070 207.485 1.00 82.68 962 LEU D C 1
ATOM 17186 O O . LEU D 1 1252 ? 173.340 223.045 207.876 1.00 82.68 962 LEU D O 1
ATOM 17191 N N . GLN D 1 1253 ? 174.402 224.198 206.253 1.00 91.64 963 GLN D N 1
ATOM 17192 C CA . GLN D 1 1253 ? 174.412 223.062 205.337 1.00 91.64 963 GLN D CA 1
ATOM 17193 C C . GLN D 1 1253 ? 175.318 221.937 205.827 1.00 91.64 963 GLN D C 1
ATOM 17194 O O . GLN D 1 1253 ? 175.017 220.760 205.598 1.00 91.64 963 GLN D O 1
ATOM 17196 N N . GLU D 1 1254 ? 176.419 222.265 206.496 1.00 82.45 964 GLU D N 1
ATOM 17197 C CA . GLU D 1 1254 ? 177.336 221.247 206.985 1.00 82.45 964 GLU D CA 1
ATOM 17198 C C . GLU D 1 1254 ? 177.307 221.164 208.509 1.00 82.45 964 GLU D C 1
ATOM 17199 O O . GLU D 1 1254 ? 176.666 221.966 209.188 1.00 82.45 964 GLU D O 1
ATOM 17205 N N . TYR D 1 1255 ? 178.024 220.173 209.041 1.00 73.21 965 TYR D N 1
ATOM 17206 C CA . TYR D 1 1255 ? 177.813 219.730 210.415 1.00 73.21 965 TYR D CA 1
ATOM 17207 C C . TYR D 1 1255 ? 178.679 220.455 211.442 1.00 73.21 965 TYR D C 1
ATOM 17208 O O . TYR D 1 1255 ? 178.257 220.610 212.599 1.00 73.21 965 TYR D O 1
ATOM 17217 N N . TRP D 1 1256 ? 179.889 220.880 211.055 1.00 61.81 966 TRP D N 1
ATOM 17218 C CA . TRP D 1 1256 ? 180.822 221.415 212.041 1.00 61.81 966 TRP D CA 1
ATOM 17219 C C . TRP D 1 1256 ? 180.375 222.762 212.585 1.00 61.81 966 TRP D C 1
ATOM 17220 O O . TRP D 1 1256 ? 180.627 223.063 213.756 1.00 61.81 966 TRP D O 1
ATOM 17231 N N . ASN D 1 1257 ? 179.672 223.556 211.780 1.00 66.36 967 ASN D N 1
ATOM 17232 C CA . ASN D 1 1257 ? 179.095 224.787 212.299 1.00 66.36 967 ASN D CA 1
ATOM 17233 C C . ASN D 1 1257 ? 177.989 224.504 213.306 1.00 66.36 967 ASN D C 1
ATOM 17234 O O . ASN D 1 1257 ? 177.859 225.229 214.302 1.00 66.36 967 ASN D O 1
ATOM 17239 N N . VAL D 1 1258 ? 177.235 223.439 213.032 1.00 67.53 968 VAL D N 1
ATOM 17240 C CA . VAL D 1 1258 ? 176.154 223.050 213.973 1.00 67.53 968 VAL D CA 1
ATOM 17241 C C . VAL D 1 1258 ? 176.830 222.606 215.267 1.00 67.53 968 VAL D C 1
ATOM 17242 O O . VAL D 1 1258 ? 176.448 223.109 216.335 1.00 67.53 968 VAL D O 1
ATOM 17246 N N . THR D 1 1259 ? 177.813 221.715 215.174 1.00 61.19 969 THR D N 1
ATOM 17247 C CA . THR D 1 1259 ? 178.426 221.208 216.423 1.00 61.19 969 THR D CA 1
ATOM 17248 C C . THR D 1 1259 ? 179.055 222.401 217.131 1.00 61.19 969 THR D C 1
ATOM 17249 O O . THR D 1 1259 ? 178.932 222.496 218.355 1.00 61.19 969 THR D O 1
ATOM 17253 N N . ASP D 1 1260 ? 179.656 223.301 216.365 1.00 59.09 970 ASP D N 1
ATOM 17254 C CA . ASP D 1 1260 ? 180.241 224.511 216.980 1.00 59.09 970 ASP D CA 1
ATOM 17255 C C . ASP D 1 1260 ? 179.124 225.305 217.659 1.00 59.09 970 ASP D C 1
ATOM 17256 O O . ASP D 1 1260 ? 179.357 225.780 218.778 1.00 59.09 970 ASP D O 1
ATOM 17261 N N . LEU D 1 1261 ? 177.957 225.440 217.033 1.00 53.17 971 LEU D N 1
ATOM 17262 C CA . LEU D 1 1261 ? 176.914 226.291 217.654 1.00 53.17 971 LEU D CA 1
ATOM 17263 C C . LEU D 1 1261 ? 176.502 225.682 218.994 1.00 53.17 971 LEU D C 1
ATOM 17264 O O . LEU D 1 1261 ? 176.358 226.434 219.966 1.00 53.17 971 LEU D O 1
ATOM 17269 N N . ILE D 1 1262 ? 176.357 224.360 219.052 1.00 51.40 972 ILE D N 1
ATOM 17270 C CA . ILE D 1 1262 ? 176.004 223.698 220.341 1.00 51.40 972 ILE D CA 1
ATOM 17271 C C . ILE D 1 1262 ? 177.119 223.931 221.359 1.00 51.40 972 ILE D C 1
ATOM 17272 O O . ILE D 1 1262 ? 176.802 224.292 222.499 1.00 51.40 972 ILE D O 1
ATOM 17277 N N . ALA D 1 1263 ? 178.377 223.773 220.950 1.00 50.15 973 ALA D N 1
ATOM 17278 C CA . ALA D 1 1263 ? 179.489 223.869 221.918 1.00 50.15 973 ALA D CA 1
ATOM 17279 C C . ALA D 1 1263 ? 179.570 225.260 222.514 1.00 50.15 973 ALA D C 1
ATOM 17280 O O . ALA D 1 1263 ? 179.650 225.363 223.740 1.00 50.15 973 ALA D O 1
ATOM 17282 N N . ILE D 1 1264 ? 179.503 226.292 221.692 1.00 49.76 974 ILE D N 1
ATOM 17283 C CA . ILE D 1 1264 ? 179.630 227.611 222.354 1.00 49.76 974 ILE D CA 1
ATOM 17284 C C . ILE D 1 1264 ? 178.438 227.723 223.301 1.00 49.76 974 ILE D C 1
ATOM 17285 O O . ILE D 1 1264 ? 178.624 228.225 224.416 1.00 49.76 974 ILE D O 1
ATOM 17290 N N . LEU D 1 1265 ? 177.268 227.233 222.890 1.00 46.27 975 LEU D N 1
ATOM 17291 C CA . LEU D 1 1265 ? 176.075 227.426 223.750 1.00 46.27 975 LEU D CA 1
ATOM 17292 C C . LEU D 1 1265 ? 176.243 226.707 225.094 1.00 46.27 975 LEU D C 1
ATOM 17293 O O . LEU D 1 1265 ? 175.946 227.338 226.118 1.00 46.27 975 LEU D O 1
ATOM 17298 N N . LEU D 1 1266 ? 176.757 225.490 225.128 1.00 48.60 976 LEU D N 1
ATOM 17299 C CA . LEU D 1 1266 ? 176.906 224.869 226.434 1.00 48.60 976 LEU D CA 1
ATOM 17300 C C . LEU D 1 1266 ? 178.144 225.337 227.208 1.00 48.60 976 LEU D C 1
ATOM 17301 O O . LEU D 1 1266 ? 178.215 225.048 228.370 1.00 48.60 976 LEU D O 1
ATOM 17306 N N . PHE D 1 1267 ? 179.114 226.032 226.617 1.00 46.85 977 PHE D N 1
ATOM 17307 C CA . PHE D 1 1267 ? 180.228 226.551 227.413 1.00 46.85 977 PHE D CA 1
ATOM 17308 C C . PHE D 1 1267 ? 179.725 227.869 227.823 1.00 46.85 977 PHE D C 1
ATOM 17309 O O . PHE D 1 1267 ? 180.405 228.643 228.478 1.00 46.85 977 PHE D O 1
ATOM 17317 N N . SER D 1 1268 ? 178.496 228.131 227.430 1.00 50.39 978 SER D N 1
ATOM 17318 C CA . SER D 1 1268 ? 177.879 229.359 227.861 1.00 50.39 978 SER D CA 1
ATOM 17319 C C . SER D 1 1268 ? 176.930 229.089 229.022 1.00 50.39 978 SER D C 1
ATOM 17320 O O . SER D 1 1268 ? 177.051 229.720 230.065 1.00 50.39 978 SER D O 1
ATOM 17323 N N . VAL D 1 1269 ? 175.985 228.171 228.886 1.00 50.66 979 VAL D N 1
ATOM 17324 C CA . VAL D 1 1269 ? 175.151 227.937 230.032 1.00 50.66 979 VAL D CA 1
ATOM 17325 C C . VAL D 1 1269 ? 176.044 227.750 231.229 1.00 50.66 979 VAL D C 1
ATOM 17326 O O . VAL D 1 1269 ? 175.787 228.281 232.296 1.00 50.66 979 VAL D O 1
ATOM 17330 N N . GLY D 1 1270 ? 177.123 227.008 231.050 1.00 53.17 980 GLY D N 1
ATOM 17331 C CA . GLY D 1 1270 ? 178.061 226.823 232.149 1.00 53.17 980 GLY D CA 1
ATOM 17332 C C . GLY D 1 1270 ? 178.736 228.107 232.596 1.00 53.17 980 GLY D C 1
ATOM 17333 O O . GLY D 1 1270 ? 179.067 228.259 233.777 1.00 53.17 980 GLY D O 1
ATOM 17334 N N . MET D 1 1271 ? 178.922 229.050 231.666 1.00 61.21 981 MET D N 1
ATOM 17335 C CA . MET D 1 1271 ? 179.499 230.353 231.972 1.00 61.21 981 MET D CA 1
ATOM 17336 C C . MET D 1 1271 ? 178.627 231.143 232.934 1.00 61.21 981 MET D C 1
ATOM 17337 O O . MET D 1 1271 ? 179.128 231.715 233.907 1.00 61.21 981 MET D O 1
ATOM 17342 N N . ILE D 1 1272 ? 177.323 231.201 232.671 1.00 63.42 982 ILE D N 1
ATOM 17343 C CA . ILE D 1 1272 ? 176.449 231.944 233.573 1.00 63.42 982 ILE D CA 1
ATOM 17344 C C . ILE D 1 1272 ? 175.986 231.113 234.765 1.00 63.42 982 ILE D C 1
ATOM 17345 O O . ILE D 1 1272 ? 175.393 231.672 235.698 1.00 63.42 982 ILE D O 1
ATOM 17350 N N . LEU D 1 1273 ? 176.240 229.804 234.773 1.00 67.31 983 LEU D N 1
ATOM 17351 C CA . LEU D 1 1273 ? 176.041 229.037 235.999 1.00 67.31 983 LEU D CA 1
ATOM 17352 C C . LEU D 1 1273 ? 177.277 228.994 236.884 1.00 67.31 983 LEU D C 1
ATOM 17353 O O . LEU D 1 1273 ? 177.186 228.527 238.023 1.00 67.31 983 LEU D O 1
ATOM 17358 N N . ARG D 1 1274 ? 178.426 229.460 236.380 1.00 71.74 984 ARG D N 1
ATOM 17359 C CA . ARG D 1 1274 ? 179.645 229.568 237.186 1.00 71.74 984 ARG D CA 1
ATOM 17360 C C . ARG D 1 1274 ? 179.481 230.557 238.336 1.00 71.74 984 ARG D C 1
ATOM 17361 O O . ARG D 1 1274 ? 180.091 230.391 239.399 1.00 71.74 984 ARG D O 1
ATOM 17369 N N . LEU D 1 1275 ? 178.641 231.576 238.154 1.00 77.03 985 LEU D N 1
ATOM 17370 C CA . LEU D 1 1275 ? 178.620 232.751 239.020 1.00 77.03 985 LEU D CA 1
ATOM 17371 C C . LEU D 1 1275 ? 177.539 232.678 240.091 1.00 77.03 985 LEU D C 1
ATOM 17372 O O . LEU D 1 1275 ? 176.905 233.694 240.403 1.00 77.03 985 LEU D O 1
ATOM 17377 N N . GLN D 1 1276 ? 177.302 231.495 240.651 1.00 95.84 986 GLN D N 1
ATOM 17378 C CA . GLN D 1 1276 ? 176.349 231.332 241.739 1.00 95.84 986 GLN D CA 1
ATOM 17379 C C . GLN D 1 1276 ? 177.033 230.672 242.930 1.00 95.84 986 GLN D C 1
ATOM 17380 O O . GLN D 1 1276 ? 178.265 230.602 242.983 1.00 95.84 986 GLN D O 1
ATOM 17382 N N . ASP D 1 1277 ? 176.249 230.205 243.897 1.00 112.58 987 ASP D N 1
ATOM 17383 C CA . ASP D 1 1277 ? 176.797 229.561 245.082 1.00 112.58 987 ASP D CA 1
ATOM 17384 C C . ASP D 1 1277 ? 177.201 228.113 244.783 1.00 112.58 987 ASP D C 1
ATOM 17385 O O . ASP D 1 1277 ? 177.197 227.656 243.636 1.00 112.58 987 ASP D O 1
ATOM 17390 N N . GLN D 1 1278 ? 177.545 227.383 245.852 1.00 113.06 988 GLN D N 1
ATOM 17391 C CA . GLN D 1 1278 ? 178.042 226.003 245.828 1.00 113.06 988 GLN D CA 1
ATOM 17392 C C . GLN D 1 1278 ? 177.143 224.971 245.125 1.00 113.06 988 GLN D C 1
ATOM 17393 O O . GLN D 1 1278 ? 177.675 224.211 244.293 1.00 113.06 988 GLN D O 1
ATOM 17399 N N . PRO D 1 1279 ? 175.836 224.824 245.497 1.00 103.60 989 PRO D N 1
ATOM 17400 C CA . PRO D 1 1279 ? 174.993 223.808 244.881 1.00 103.60 989 PRO D CA 1
ATOM 17401 C C . PRO D 1 1279 ? 175.150 224.000 243.375 1.00 103.60 989 PRO D C 1
ATOM 17402 O O . PRO D 1 1279 ? 175.432 223.056 242.670 1.00 103.60 989 PRO D O 1
ATOM 17406 N N . PHE D 1 1280 ? 174.948 225.232 242.932 1.00 97.39 990 PHE D N 1
ATOM 17407 C CA . PHE D 1 1280 ? 175.117 225.529 241.494 1.00 97.39 990 PHE D CA 1
ATOM 17408 C C . PHE D 1 1280 ? 176.580 225.376 241.061 1.00 97.39 990 PHE D C 1
ATOM 17409 O O . PHE D 1 1280 ? 176.809 224.890 239.953 1.00 97.39 990 PHE D O 1
ATOM 17417 N N . ARG D 1 1281 ? 177.544 225.785 241.884 1.00 88.21 991 ARG D N 1
ATOM 17418 C CA . ARG D 1 1281 ? 178.954 225.762 241.414 1.00 88.21 991 ARG D CA 1
ATOM 17419 C C . ARG D 1 1281 ? 179.311 224.323 241.090 1.00 88.21 991 ARG D C 1
ATOM 17420 O O . ARG D 1 1281 ? 179.940 224.093 240.053 1.00 88.21 991 ARG D O 1
ATOM 17428 N N . SER D 1 1282 ? 178.892 223.396 241.940 1.00 80.49 992 SER D N 1
ATOM 17429 C CA . SER D 1 1282 ? 179.280 221.993 241.696 1.00 80.49 992 SER D CA 1
ATOM 17430 C C . SER D 1 1282 ? 178.672 221.610 240.349 1.00 80.49 992 SER D C 1
ATOM 17431 O O . SER D 1 1282 ? 179.360 220.939 239.564 1.00 80.49 992 SER D O 1
ATOM 17434 N N . ASP D 1 1283 ? 177.451 222.071 240.073 1.00 74.78 993 ASP D N 1
ATOM 17435 C CA . ASP D 1 1283 ? 176.814 221.804 238.751 1.00 74.78 993 ASP D CA 1
ATOM 17436 C C . ASP D 1 1283 ? 177.655 222.455 237.649 1.00 74.78 993 ASP D C 1
ATOM 17437 O O . ASP D 1 1283 ? 177.771 221.879 236.561 1.00 74.78 993 ASP D O 1
ATOM 17442 N N . GLY D 1 1284 ? 178.214 223.625 237.931 1.00 60.47 994 GLY D N 1
ATOM 17443 C CA . GLY D 1 1284 ? 178.996 224.324 236.904 1.00 60.47 994 GLY D CA 1
ATOM 17444 C C . GLY D 1 1284 ? 180.130 223.425 236.485 1.00 60.47 994 GLY D C 1
ATOM 17445 O O . GLY D 1 1284 ? 180.422 223.335 235.287 1.00 60.47 994 GLY D O 1
ATOM 17446 N N . ARG D 1 1285 ? 180.715 222.739 237.448 1.00 54.84 995 ARG D N 1
ATOM 17447 C CA . ARG D 1 1285 ? 181.872 221.912 237.090 1.00 54.84 995 ARG D CA 1
ATOM 17448 C C . ARG D 1 1285 ? 181.342 220.900 236.095 1.00 54.84 995 ARG D C 1
ATOM 17449 O O . ARG D 1 1285 ? 182.050 220.591 235.141 1.00 54.84 995 ARG D O 1
ATOM 17457 N N . VAL D 1 1286 ? 180.062 220.561 236.300 1.00 55.25 996 VAL D N 1
ATOM 17458 C CA . VAL D 1 1286 ? 179.569 219.542 235.435 1.00 55.25 996 VAL D CA 1
ATOM 17459 C C . VAL D 1 1286 ? 179.708 219.930 233.993 1.00 55.25 996 VAL D C 1
ATOM 17460 O O . VAL D 1 1286 ? 180.401 219.270 233.227 1.00 55.25 996 VAL D O 1
ATOM 17464 N N . ILE D 1 1287 ? 179.130 220.993 233.597 1.00 53.16 997 ILE D N 1
ATOM 17465 C CA . ILE D 1 1287 ? 179.076 221.315 232.141 1.00 53.16 997 ILE D CA 1
ATOM 17466 C C . ILE D 1 1287 ? 180.506 221.349 231.601 1.00 53.16 997 ILE D C 1
ATOM 17467 O O . ILE D 1 1287 ? 180.734 220.675 230.610 1.00 53.16 997 ILE D O 1
ATOM 17472 N N . TYR D 1 1288 ? 181.406 222.099 232.221 1.00 53.65 998 TYR D N 1
ATOM 17473 C CA . TYR D 1 1288 ? 182.788 222.134 231.771 1.00 53.65 998 TYR D CA 1
ATOM 17474 C C . TYR D 1 1288 ? 183.360 220.728 231.700 1.00 53.65 998 TYR D C 1
ATOM 17475 O O . TYR D 1 1288 ? 184.046 220.384 230.737 1.00 53.65 998 TYR D O 1
ATOM 17484 N N . CYS D 1 1289 ? 183.079 219.907 232.707 1.00 46.53 999 CYS D N 1
ATOM 17485 C CA . CYS D 1 1289 ? 183.543 218.557 232.680 1.00 46.53 999 CYS D CA 1
ATOM 17486 C C . CYS D 1 1289 ? 183.091 217.838 231.430 1.00 46.53 999 CYS D C 1
ATOM 17487 O O . CYS D 1 1289 ? 183.885 217.186 230.775 1.00 46.53 999 CYS D O 1
ATOM 17490 N N . VAL D 1 1290 ? 181.897 217.960 231.042 1.00 40.67 1000 VAL D N 1
ATOM 17491 C CA . VAL D 1 1290 ? 181.274 217.245 229.888 1.00 40.67 1000 VAL D CA 1
ATOM 17492 C C . VAL D 1 1290 ? 181.629 218.018 228.626 1.00 40.67 1000 VAL D C 1
ATOM 17493 O O . VAL D 1 1290 ? 181.739 217.398 227.562 1.00 40.67 1000 VAL D O 1
ATOM 17497 N N . ASN D 1 1291 ? 181.845 219.324 228.753 1.00 40.68 1001 ASN D N 1
ATOM 17498 C CA . ASN D 1 1291 ? 182.090 220.142 227.571 1.00 40.68 1001 ASN D CA 1
ATOM 17499 C C . ASN D 1 1291 ? 183.502 219.994 227.018 1.00 40.68 1001 ASN D C 1
ATOM 17500 O O . ASN D 1 1291 ? 183.731 220.342 225.857 1.00 40.68 1001 ASN D O 1
ATOM 17505 N N . ILE D 1 1292 ? 184.458 219.505 227.815 1.00 33.61 1002 ILE D N 1
ATOM 17506 C CA . ILE D 1 1292 ? 185.832 219.415 227.310 1.00 33.61 1002 ILE D CA 1
ATOM 17507 C C . ILE D 1 1292 ? 186.008 218.347 226.224 1.00 33.61 1002 ILE D C 1
ATOM 17508 O O . ILE D 1 1292 ? 186.954 218.431 225.434 1.00 33.61 1002 ILE D O 1
ATOM 17513 N N . ILE D 1 1293 ? 185.095 217.391 226.157 1.00 40.67 1003 ILE D N 1
ATOM 17514 C CA . ILE D 1 1293 ? 185.268 216.282 225.175 1.00 40.67 1003 ILE D CA 1
ATOM 17515 C C . ILE D 1 1293 ? 185.237 216.837 223.746 1.00 40.67 1003 ILE D C 1
ATOM 17516 O O . ILE D 1 1293 ? 186.098 216.441 222.946 1.00 40.67 1003 ILE D O 1
ATOM 17521 N N . TYR D 1 1294 ? 184.294 217.721 223.424 1.00 51.25 1004 TYR D N 1
ATOM 17522 C CA . TYR D 1 1294 ? 184.172 218.184 222.017 1.00 51.25 1004 TYR D CA 1
ATOM 17523 C C . TYR D 1 1294 ? 185.421 218.928 221.550 1.00 51.25 1004 TYR D C 1
ATOM 17524 O O . TYR D 1 1294 ? 185.875 218.631 220.444 1.00 51.25 1004 TYR D O 1
ATOM 17533 N N . TRP D 1 1295 ? 185.980 219.835 222.352 1.00 49.36 1005 TRP D N 1
ATOM 17534 C CA . TRP D 1 1295 ? 187.126 220.610 221.814 1.00 49.36 1005 TRP D CA 1
ATOM 17535 C C . TRP D 1 1295 ? 188.244 219.630 221.491 1.00 49.36 1005 TRP D C 1
ATOM 17536 O O . TRP D 1 1295 ? 188.855 219.753 220.423 1.00 49.36 1005 TRP D O 1
ATOM 17547 N N . TYR D 1 1296 ? 188.446 218.649 222.358 1.00 43.63 1006 TYR D N 1
ATOM 17548 C CA . TYR D 1 1296 ? 189.479 217.638 222.049 1.00 43.63 1006 TYR D CA 1
ATOM 17549 C C . TYR D 1 1296 ? 189.092 216.918 220.766 1.00 43.63 1006 TYR D C 1
ATOM 17550 O O . TYR D 1 1296 ? 189.970 216.738 219.919 1.00 43.63 1006 TYR D O 1
ATOM 17559 N N . ILE D 1 1297 ? 187.869 216.528 220.588 1.00 45.52 1007 ILE D N 1
ATOM 17560 C CA . ILE D 1 1297 ? 187.528 215.729 219.419 1.00 45.52 1007 ILE D CA 1
ATOM 17561 C C . ILE D 1 1297 ? 187.505 216.569 218.141 1.00 45.52 1007 ILE D C 1
ATOM 17562 O O . ILE D 1 1297 ? 187.284 216.024 217.074 1.00 45.52 1007 ILE D O 1
ATOM 17567 N N . ARG D 1 1298 ? 187.845 217.849 218.221 1.00 55.56 1008 ARG D N 1
ATOM 17568 C CA . ARG D 1 1298 ? 187.910 218.643 217.010 1.00 55.56 1008 ARG D CA 1
ATOM 17569 C C . ARG D 1 1298 ? 189.271 218.572 216.479 1.00 55.56 1008 ARG D C 1
ATOM 17570 O O . ARG D 1 1298 ? 189.480 218.725 215.292 1.00 55.56 1008 ARG D O 1
ATOM 17578 N N . LEU D 1 1299 ? 190.224 218.340 217.354 1.00 49.37 1009 LEU D N 1
ATOM 17579 C CA . LEU D 1 1299 ? 191.578 218.373 216.892 1.00 49.37 1009 LEU D CA 1
ATOM 17580 C C . LEU D 1 1299 ? 191.527 217.628 215.594 1.00 49.37 1009 LEU D C 1
ATOM 17581 O O . LEU D 1 1299 ? 192.122 218.054 214.617 1.00 49.37 1009 LEU D O 1
ATOM 17586 N N . LEU D 1 1300 ? 190.778 216.539 215.548 1.00 53.07 1010 LEU D N 1
ATOM 17587 C CA . LEU D 1 1300 ? 190.760 215.735 214.344 1.00 53.07 1010 LEU D CA 1
ATOM 17588 C C . LEU D 1 1300 ? 190.831 216.622 213.129 1.00 53.07 1010 LEU D C 1
ATOM 17589 O O . LEU D 1 1300 ? 191.723 216.469 212.301 1.00 53.07 1010 LEU D O 1
ATOM 17594 N N . ASP D 1 1301 ? 189.928 217.582 213.022 1.00 56.84 1011 ASP D N 1
ATOM 17595 C CA . ASP D 1 1301 ? 189.883 218.390 211.774 1.00 56.84 1011 ASP D CA 1
ATOM 17596 C C . ASP D 1 1301 ? 191.282 218.931 211.479 1.00 56.84 1011 ASP D C 1
ATOM 17597 O O . ASP D 1 1301 ? 191.658 218.937 210.301 1.00 56.84 1011 ASP D O 1
ATOM 17602 N N . ILE D 1 1302 ? 191.950 219.512 212.474 1.00 50.44 1012 ILE D N 1
ATOM 17603 C CA . ILE D 1 1302 ? 193.268 220.136 212.181 1.00 50.44 1012 ILE D CA 1
ATOM 17604 C C . ILE D 1 1302 ? 194.145 219.033 211.595 1.00 50.44 1012 ILE D C 1
ATOM 17605 O O . ILE D 1 1302 ? 194.930 219.309 210.682 1.00 50.44 1012 ILE D O 1
ATOM 17610 N N . PHE D 1 1303 ? 193.958 217.809 212.067 1.00 57.82 1013 PHE D N 1
ATOM 17611 C CA . PHE D 1 1303 ? 194.802 216.693 211.589 1.00 57.82 1013 PHE D CA 1
ATOM 17612 C C . PHE D 1 1303 ? 194.380 216.350 210.170 1.00 57.82 1013 PHE D C 1
ATOM 17613 O O . PHE D 1 1303 ? 195.119 215.637 209.488 1.00 57.82 1013 PHE D O 1
ATOM 17621 N N . GLY D 1 1304 ? 193.216 216.827 209.753 1.00 60.85 1014 GLY D N 1
ATOM 17622 C CA . GLY D 1 1304 ? 192.696 216.475 208.420 1.00 60.85 1014 GLY D CA 1
ATOM 17623 C C . GLY D 1 1304 ? 193.594 216.979 207.311 1.00 60.85 1014 GLY D C 1
ATOM 17624 O O . GLY D 1 1304 ? 193.594 216.355 206.242 1.00 60.85 1014 GLY D O 1
ATOM 17625 N N . VAL D 1 1305 ? 194.319 218.073 207.538 1.00 52.44 1015 VAL D N 1
ATOM 17626 C CA . VAL D 1 1305 ? 195.125 218.693 206.447 1.00 52.44 1015 VAL D CA 1
ATOM 17627 C C . VAL D 1 1305 ? 196.191 217.724 205.922 1.00 52.44 1015 VAL D C 1
ATOM 17628 O O . VAL D 1 1305 ? 196.358 217.653 204.695 1.00 52.44 1015 VAL D O 1
ATOM 17632 N N . ASN D 1 1306 ? 196.859 216.979 206.796 1.00 58.09 1016 ASN D N 1
ATOM 17633 C CA . ASN D 1 1306 ? 197.978 216.111 206.345 1.00 58.09 1016 ASN D CA 1
ATOM 17634 C C . ASN D 1 1306 ? 197.522 215.209 205.211 1.00 58.09 1016 ASN D C 1
ATOM 17635 O O . ASN D 1 1306 ? 196.386 214.730 205.255 1.00 58.09 1016 ASN D O 1
ATOM 17640 N N . LYS D 1 1307 ? 198.419 214.938 204.279 1.00 68.24 1017 LYS D N 1
ATOM 17641 C CA . LYS D 1 1307 ? 198.070 214.155 203.101 1.00 68.24 1017 LYS D CA 1
ATOM 17642 C C . LYS D 1 1307 ? 197.913 212.661 203.362 1.00 68.24 1017 LYS D C 1
ATOM 17643 O O . LYS D 1 1307 ? 197.787 211.898 202.399 1.00 68.24 1017 LYS D O 1
ATOM 17649 N N . TYR D 1 1308 ? 197.919 212.214 204.615 1.00 72.41 1018 TYR D N 1
ATOM 17650 C CA . TYR D 1 1308 ? 197.633 210.820 204.918 1.00 72.41 1018 TYR D CA 1
ATOM 17651 C C . TYR D 1 1308 ? 196.548 210.635 205.963 1.00 72.41 1018 TYR D C 1
ATOM 17652 O O . TYR D 1 1308 ? 195.759 209.699 205.847 1.00 72.41 1018 TYR D O 1
ATOM 17654 N N . LEU D 1 1309 ? 196.479 211.501 206.972 1.00 67.48 1019 LEU D N 1
ATOM 17655 C CA . LEU D 1 1309 ? 195.487 211.338 208.024 1.00 67.48 1019 LEU D CA 1
ATOM 17656 C C . LEU D 1 1309 ? 194.084 211.748 207.599 1.00 67.48 1019 LEU D C 1
ATOM 17657 O O . LEU D 1 1309 ? 193.118 211.353 208.260 1.00 67.48 1019 LEU D O 1
ATOM 17662 N N . GLY D 1 1310 ? 194.009 212.619 206.593 1.00 74.34 1020 GLY D N 1
ATOM 17663 C CA . GLY D 1 1310 ? 192.706 213.125 206.125 1.00 74.34 1020 GLY D CA 1
ATOM 17664 C C . GLY D 1 1310 ? 191.901 212.030 205.471 1.00 74.34 1020 GLY D C 1
ATOM 17665 O O . GLY D 1 1310 ? 190.752 211.835 205.879 1.00 74.34 1020 GLY D O 1
ATOM 17666 N N . PRO D 1 1311 ? 192.447 211.262 204.512 1.00 74.96 1021 PRO D N 1
ATOM 17667 C CA . PRO D 1 1311 ? 191.681 210.178 203.957 1.00 74.96 1021 PRO D CA 1
ATOM 17668 C C . PRO D 1 1311 ? 191.283 209.246 205.106 1.00 74.96 1021 PRO D C 1
ATOM 17669 O O . PRO D 1 1311 ? 190.137 208.852 205.140 1.00 74.96 1021 PRO D O 1
ATOM 17673 N N . TYR D 1 1312 ? 192.195 208.947 206.029 1.00 80.39 1022 TYR D N 1
ATOM 17674 C CA . TYR D 1 1312 ? 191.820 207.977 207.087 1.00 80.39 1022 TYR D CA 1
ATOM 17675 C C . TYR D 1 1312 ? 190.671 208.558 207.917 1.00 80.39 1022 TYR D C 1
ATOM 17676 O O . TYR D 1 1312 ? 189.742 207.800 208.224 1.00 80.39 1022 TYR D O 1
ATOM 17685 N N . VAL D 1 1313 ? 190.704 209.853 208.251 1.00 76.62 1023 VAL D N 1
ATOM 17686 C CA . VAL D 1 1313 ? 189.631 210.400 209.130 1.00 76.62 1023 VAL D CA 1
ATOM 17687 C C . VAL D 1 1313 ? 188.303 210.251 208.387 1.00 76.62 1023 VAL D C 1
ATOM 17688 O O . VAL D 1 1313 ? 187.312 209.856 209.022 1.00 76.62 1023 VAL D O 1
ATOM 17692 N N . MET D 1 1314 ? 188.304 210.496 207.076 1.00 88.00 1024 MET D N 1
ATOM 17693 C CA . MET D 1 1314 ? 187.044 210.424 206.291 1.00 88.00 1024 MET D CA 1
ATOM 17694 C C . MET D 1 1314 ? 186.519 208.997 206.368 1.00 88.00 1024 MET D C 1
ATOM 17695 O O . MET D 1 1314 ? 185.300 208.812 206.493 1.00 88.00 1024 MET D O 1
ATOM 17700 N N . MET D 1 1315 ? 187.426 208.031 206.302 1.00 95.61 1025 MET D N 1
ATOM 17701 C CA . MET D 1 1315 ? 187.006 206.615 206.363 1.00 95.61 1025 MET D CA 1
ATOM 17702 C C . MET D 1 1315 ? 186.329 206.384 207.714 1.00 95.61 1025 MET D C 1
ATOM 17703 O O . MET D 1 1315 ? 185.254 205.764 207.723 1.00 95.61 1025 MET D O 1
ATOM 17708 N N . ILE D 1 1316 ? 186.887 206.930 208.796 1.00 93.84 1026 ILE D N 1
ATOM 17709 C CA . ILE D 1 1316 ? 186.296 206.639 210.130 1.00 93.84 1026 ILE D CA 1
ATOM 17710 C C . ILE D 1 1316 ? 184.867 207.159 210.060 1.00 93.84 1026 ILE D C 1
ATOM 17711 O O . ILE D 1 1316 ? 183.948 206.450 210.497 1.00 93.84 1026 ILE D O 1
ATOM 17716 N N . GLY D 1 1317 ? 184.692 208.320 209.442 1.00 102.11 1027 GLY D N 1
ATOM 17717 C CA . GLY D 1 1317 ? 183.346 208.902 209.388 1.00 102.11 1027 GLY D CA 1
ATOM 17718 C C . GLY D 1 1317 ? 182.400 207.987 208.642 1.00 102.11 1027 GLY D C 1
ATOM 17719 O O . GLY D 1 1317 ? 181.276 207.806 209.126 1.00 102.11 1027 GLY D O 1
ATOM 17720 N N . LYS D 1 1318 ? 182.828 207.435 207.506 1.00 98.59 1028 LYS D N 1
ATOM 17721 C CA . LYS D 1 1318 ? 181.907 206.599 206.687 1.00 98.59 1028 LYS D CA 1
ATOM 17722 C C . LYS D 1 1318 ? 181.559 205.290 207.404 1.00 98.59 1028 LYS D C 1
ATOM 17723 O O . LYS D 1 1318 ? 180.397 204.867 207.312 1.00 98.59 1028 LYS D O 1
ATOM 17729 N N . MET D 1 1319 ? 182.520 204.679 208.097 1.00 98.71 1029 MET D N 1
ATOM 17730 C CA . MET D 1 1319 ? 182.277 203.356 208.728 1.00 98.71 1029 MET D CA 1
ATOM 17731 C C . MET D 1 1319 ? 181.206 203.454 209.811 1.00 98.71 1029 MET D C 1
ATOM 17732 O O . MET D 1 1319 ? 180.541 202.434 210.052 1.00 98.71 1029 MET D O 1
ATOM 17737 N N . MET D 1 1320 ? 180.994 204.631 210.394 1.00 100.46 1030 MET D N 1
ATOM 17738 C CA . MET D 1 1320 ? 180.098 204.725 211.578 1.00 100.46 1030 MET D CA 1
ATOM 17739 C C . MET D 1 1320 ? 178.677 204.213 211.317 1.00 100.46 1030 MET D C 1
ATOM 17740 O O . MET D 1 1320 ? 178.118 203.629 212.250 1.00 100.46 1030 MET D O 1
ATOM 17745 N N . ILE D 1 1321 ? 178.119 204.454 210.102 1.00 94.21 1031 ILE D N 1
ATOM 17746 C CA . ILE D 1 1321 ? 176.737 204.006 209.935 1.00 94.21 1031 ILE D CA 1
ATOM 17747 C C . ILE D 1 1321 ? 176.630 202.542 210.360 1.00 94.21 1031 ILE D C 1
ATOM 17748 O O . ILE D 1 1321 ? 175.825 202.208 211.231 1.00 94.21 1031 ILE D O 1
ATOM 17753 N N . ASP D 1 1322 ? 177.428 201.682 209.845 1.00 91.93 1032 ASP D N 1
ATOM 17754 C CA . ASP D 1 1322 ? 177.444 200.241 210.068 1.00 91.93 1032 ASP D CA 1
ATOM 17755 C C . ASP D 1 1322 ? 177.644 199.926 211.541 1.00 91.93 1032 ASP D C 1
ATOM 17756 O O . ASP D 1 1322 ? 177.048 198.968 212.070 1.00 91.93 1032 ASP D O 1
ATOM 17761 N N . MET D 1 1323 ? 178.468 200.740 212.218 1.00 89.90 1033 MET D N 1
ATOM 17762 C CA . MET D 1 1323 ? 178.573 200.661 213.673 1.00 89.90 1033 MET D CA 1
ATOM 17763 C C . MET D 1 1323 ? 177.223 200.856 214.355 1.00 89.90 1033 MET D C 1
ATOM 17764 O O . MET D 1 1323 ? 176.898 200.110 215.281 1.00 89.90 1033 MET D O 1
ATOM 17766 N N . MET D 1 1324 ? 176.407 201.800 213.872 1.00 88.51 1034 MET D N 1
ATOM 17767 C CA . MET D 1 1324 ? 175.102 202.062 214.483 1.00 88.51 1034 MET D CA 1
ATOM 17768 C C . MET D 1 1324 ? 174.142 200.888 214.301 1.00 88.51 1034 MET D C 1
ATOM 17769 O O . MET D 1 1324 ? 173.442 200.496 215.246 1.00 88.51 1034 MET D O 1
ATOM 17774 N N . TYR D 1 1325 ? 174.100 200.314 213.090 1.00 82.27 1035 TYR D N 1
ATOM 17775 C CA . TYR D 1 1325 ? 173.203 199.177 212.848 1.00 82.27 1035 TYR D CA 1
ATOM 17776 C C . TYR D 1 1325 ? 173.583 197.960 213.692 1.00 82.27 1035 TYR D C 1
ATOM 17777 O O . TYR D 1 1325 ? 172.711 197.300 214.292 1.00 82.27 1035 TYR D O 1
ATOM 17786 N N . PHE D 1 1326 ? 174.878 197.674 213.802 1.00 74.95 1036 PHE D N 1
ATOM 17787 C CA . PHE D 1 1326 ? 175.220 196.514 214.614 1.00 74.95 1036 PHE D CA 1
ATOM 17788 C C . PHE D 1 1326 ? 175.156 196.810 216.110 1.00 74.95 1036 PHE D C 1
ATOM 17789 O O . PHE D 1 1326 ? 174.965 195.876 216.898 1.00 74.95 1036 PHE D O 1
ATOM 17797 N N . VAL D 1 1327 ? 175.230 198.087 216.507 1.00 67.27 1037 VAL D N 1
ATOM 17798 C CA . VAL D 1 1327 ? 174.868 198.480 217.867 1.00 67.27 1037 VAL D CA 1
ATOM 17799 C C . VAL D 1 1327 ? 173.403 198.177 218.156 1.00 67.27 1037 VAL D C 1
ATOM 17800 O O . VAL D 1 1327 ? 173.079 197.688 219.245 1.00 67.27 1037 VAL D O 1
ATOM 17804 N N . ILE D 1 1328 ? 172.510 198.409 217.186 1.00 65.94 1038 ILE D N 1
ATOM 17805 C CA . ILE D 1 1328 ? 171.088 198.092 217.374 1.00 65.94 1038 ILE D CA 1
ATOM 17806 C C . ILE D 1 1328 ? 170.885 196.591 217.584 1.00 65.94 1038 ILE D C 1
ATOM 17807 O O . ILE D 1 1328 ? 170.167 196.164 218.507 1.00 65.94 1038 ILE D O 1
ATOM 17812 N N . ILE D 1 1329 ? 171.549 195.770 216.760 1.00 63.44 1039 ILE D N 1
ATOM 17813 C CA . ILE D 1 1329 ? 171.374 194.316 216.883 1.00 63.44 1039 ILE D CA 1
ATOM 17814 C C . ILE D 1 1329 ? 171.956 193.791 218.203 1.00 63.44 1039 ILE D C 1
ATOM 17815 O O . ILE D 1 1329 ? 171.311 192.992 218.917 1.00 63.44 1039 ILE D O 1
ATOM 17820 N N . MET D 1 1330 ? 173.155 194.261 218.574 1.00 63.91 1040 MET D N 1
ATOM 17821 C CA . MET D 1 1330 ? 173.746 193.849 219.843 1.00 63.91 1040 MET D CA 1
ATOM 17822 C C . MET D 1 1330 ? 172.943 194.344 221.037 1.00 63.91 1040 MET D C 1
ATOM 17823 O O . MET D 1 1330 ? 172.888 193.654 222.058 1.00 63.91 1040 MET D O 1
ATOM 17828 N N . LEU D 1 1331 ? 172.278 195.498 220.912 1.00 62.04 1041 LEU D N 1
ATOM 17829 C CA . LEU D 1 1331 ? 171.443 195.992 221.999 1.00 62.04 1041 LEU D CA 1
ATOM 17830 C C . LEU D 1 1331 ? 170.220 195.113 222.201 1.00 62.04 1041 LEU D C 1
ATOM 17831 O O . LEU D 1 1331 ? 169.844 194.843 223.347 1.00 62.04 1041 LEU D O 1
ATOM 17836 N N . VAL D 1 1332 ? 169.598 194.663 221.103 1.00 59.69 1042 VAL D N 1
ATOM 17837 C CA . VAL D 1 1332 ? 168.449 193.751 221.196 1.00 59.69 1042 VAL D CA 1
ATOM 17838 C C . VAL D 1 1332 ? 168.827 192.465 221.925 1.00 59.69 1042 VAL D C 1
ATOM 17839 O O . VAL D 1 1332 ? 168.169 192.061 222.901 1.00 59.69 1042 VAL D O 1
ATOM 17843 N N . VAL D 1 1333 ? 169.926 191.834 221.498 1.00 59.39 1043 VAL D N 1
ATOM 17844 C CA . VAL D 1 1333 ? 170.292 190.541 222.082 1.00 59.39 1043 VAL D CA 1
ATOM 17845 C C . VAL D 1 1333 ? 170.756 190.701 223.533 1.00 59.39 1043 VAL D C 1
ATOM 17846 O O . VAL D 1 1333 ? 170.389 189.897 224.413 1.00 59.39 1043 VAL D O 1
ATOM 17850 N N . LEU D 1 1334 ? 171.531 191.760 223.811 1.00 66.30 1044 LEU D N 1
ATOM 17851 C CA . LEU D 1 1334 ? 172.029 192.034 225.156 1.00 66.30 1044 LEU D CA 1
ATOM 17852 C C . LEU D 1 1334 ? 170.890 192.298 226.130 1.00 66.30 1044 LEU D C 1
ATOM 17853 O O . LEU D 1 1334 ? 170.885 191.766 227.246 1.00 66.30 1044 LEU D O 1
ATOM 17858 N N . MET D 1 1335 ? 169.918 193.122 225.723 1.00 65.89 1045 MET D N 1
ATOM 17859 C CA . MET D 1 1335 ? 168.786 193.406 226.595 1.00 65.89 1045 MET D CA 1
ATOM 17860 C C . MET D 1 1335 ? 167.951 192.163 226.851 1.00 65.89 1045 MET D C 1
ATOM 17861 O O . MET D 1 1335 ? 167.462 191.976 227.968 1.00 65.89 1045 MET D O 1
ATOM 17866 N N . SER D 1 1336 ? 167.824 191.274 225.855 1.00 65.81 1046 SER D N 1
ATOM 17867 C CA . SER D 1 1336 ? 167.044 190.051 226.063 1.00 65.81 1046 SER D CA 1
ATOM 17868 C C . SER D 1 1336 ? 167.686 189.139 227.105 1.00 65.81 1046 SER D C 1
ATOM 17869 O O . SER D 1 1336 ? 167.033 188.732 228.082 1.00 65.81 1046 SER D O 1
ATOM 17872 N N . PHE D 1 1337 ? 168.972 188.819 226.916 1.00 71.14 1047 PHE D N 1
ATOM 17873 C CA . PHE D 1 1337 ? 169.643 187.933 227.868 1.00 71.14 1047 PHE D CA 1
ATOM 17874 C C . PHE D 1 1337 ? 169.785 188.573 229.248 1.00 71.14 1047 PHE D C 1
ATOM 17875 O O . PHE D 1 1337 ? 169.690 187.871 230.266 1.00 71.14 1047 PHE D O 1
ATOM 17883 N N . GLY D 1 1338 ? 169.926 189.901 229.304 1.00 72.36 1048 GLY D N 1
ATOM 17884 C CA . GLY D 1 1338 ? 170.001 190.570 230.591 1.00 72.36 1048 GLY D CA 1
ATOM 17885 C C . GLY D 1 1338 ? 168.684 190.573 231.343 1.00 72.36 1048 GLY D C 1
ATOM 17886 O O . GLY D 1 1338 ? 168.663 190.383 232.564 1.00 72.36 1048 GLY D O 1
ATOM 17887 N N . VAL D 1 1339 ? 167.568 190.772 230.628 1.00 64.65 1049 VAL D N 1
ATOM 17888 C CA . VAL D 1 1339 ? 166.256 190.713 231.262 1.00 64.65 1049 VAL D CA 1
ATOM 17889 C C . VAL D 1 1339 ? 165.967 189.315 231.787 1.00 64.65 1049 VAL D C 1
ATOM 17890 O O . VAL D 1 1339 ? 165.478 189.167 232.913 1.00 64.65 1049 VAL D O 1
ATOM 17894 N N . ALA D 1 1340 ? 166.339 188.271 231.032 1.00 66.07 1050 ALA D N 1
ATOM 17895 C CA . ALA D 1 1340 ? 166.122 186.902 231.511 1.00 66.07 1050 ALA D CA 1
ATOM 17896 C C . ALA D 1 1340 ? 166.948 186.595 232.761 1.00 66.07 1050 ALA D C 1
ATOM 17897 O O . ALA D 1 1340 ? 166.408 186.093 233.768 1.00 66.07 1050 ALA D O 1
ATOM 17899 N N . ARG D 1 1341 ? 168.252 186.916 232.723 1.00 67.83 1051 ARG D N 1
ATOM 17900 C CA . ARG D 1 1341 ? 169.125 186.631 233.861 1.00 67.83 1051 ARG D CA 1
ATOM 17901 C C . ARG D 1 1341 ? 168.707 187.409 235.102 1.00 67.83 1051 ARG D C 1
ATOM 17902 O O . ARG D 1 1341 ? 168.670 186.850 236.204 1.00 67.83 1051 ARG D O 1
ATOM 17910 N N . GLN D 1 1342 ? 168.345 188.682 234.945 1.00 68.39 1052 GLN D N 1
ATOM 17911 C CA . GLN D 1 1342 ? 167.970 189.450 236.121 1.00 68.39 1052 GLN D CA 1
ATOM 17912 C C . GLN D 1 1342 ? 166.568 189.092 236.592 1.00 68.39 1052 GLN D C 1
ATOM 17913 O O . GLN D 1 1342 ? 166.253 189.268 237.773 1.00 68.39 1052 GLN D O 1
ATOM 17919 N N . ALA D 1 1343 ? 165.732 188.539 235.718 1.00 59.95 1053 ALA D N 1
ATOM 17920 C CA . ALA D 1 1343 ? 164.381 188.212 236.140 1.00 59.95 1053 ALA D CA 1
ATOM 17921 C C . ALA D 1 1343 ? 164.312 186.901 236.903 1.00 59.95 1053 ALA D C 1
ATOM 17922 O O . ALA D 1 1343 ? 163.411 186.733 237.730 1.00 59.95 1053 ALA D O 1
ATOM 17924 N N . ILE D 1 1344 ? 165.222 185.957 236.647 1.00 60.76 1054 ILE D N 1
ATOM 17925 C CA . ILE D 1 1344 ? 165.160 184.710 237.414 1.00 60.76 1054 ILE D CA 1
ATOM 17926 C C . ILE D 1 1344 ? 165.726 184.905 238.821 1.00 60.76 1054 ILE D C 1
ATOM 17927 O O . ILE D 1 1344 ? 165.128 184.470 239.811 1.00 60.76 1054 ILE D O 1
ATOM 17932 N N . LEU D 1 1345 ? 166.861 185.592 238.940 1.00 66.85 1055 LEU D N 1
ATOM 17933 C CA . LEU D 1 1345 ? 167.626 185.600 240.185 1.00 66.85 1055 LEU D CA 1
ATOM 17934 C C . LEU D 1 1345 ? 167.131 186.580 241.246 1.00 66.85 1055 LEU D C 1
ATOM 17935 O O . LEU D 1 1345 ? 167.784 186.694 242.288 1.00 66.85 1055 LEU D O 1
ATOM 17940 N N . PHE D 1 1346 ? 166.028 187.295 241.040 1.00 72.53 1056 PHE D N 1
ATOM 17941 C CA . PHE D 1 1346 ? 165.504 188.222 242.048 1.00 72.53 1056 PHE D CA 1
ATOM 17942 C C . PHE D 1 1346 ? 163.987 188.191 242.034 1.00 72.53 1056 PHE D C 1
ATOM 17943 O O . PHE D 1 1346 ? 163.336 189.062 241.446 1.00 72.53 1056 PHE D O 1
ATOM 17951 N N . PRO D 1 1347 ? 163.381 187.195 242.685 1.00 76.97 1057 PRO D N 1
ATOM 17952 C CA . PRO D 1 1347 ? 161.923 187.033 242.590 1.00 76.97 1057 PRO D CA 1
ATOM 17953 C C . PRO D 1 1347 ? 161.107 188.068 243.348 1.00 76.97 1057 PRO D C 1
ATOM 17954 O O . PRO D 1 1347 ? 160.198 188.659 242.753 1.00 76.97 1057 PRO D O 1
ATOM 17958 N N . ASN D 1 1348 ? 161.405 188.333 244.616 1.00 86.00 1058 ASN D N 1
ATOM 17959 C CA . ASN D 1 1348 ? 160.613 189.255 245.424 1.00 86.00 1058 ASN D CA 1
ATOM 17960 C C . ASN D 1 1348 ? 161.323 190.600 245.431 1.00 86.00 1058 ASN D C 1
ATOM 17961 O O . ASN D 1 1348 ? 162.303 190.788 246.156 1.00 86.00 1058 ASN D O 1
ATOM 17966 N N . GLU D 1 1349 ? 160.887 191.489 244.541 1.00 102.53 1059 GLU D N 1
ATOM 17967 C CA . GLU D 1 1349 ? 161.456 192.858 244.489 1.00 102.53 1059 GLU D CA 1
ATOM 17968 C C . GLU D 1 1349 ? 160.286 193.775 244.172 1.00 102.53 1059 GLU D C 1
ATOM 17969 O O . GLU D 1 1349 ? 159.933 193.881 242.996 1.00 102.53 1059 GLU D O 1
ATOM 17975 N N . GLU D 1 1350 ? 159.736 194.440 245.176 1.00 115.27 1060 GLU D N 1
ATOM 17976 C CA . GLU D 1 1350 ? 158.511 195.233 244.936 1.00 115.27 1060 GLU D CA 1
ATOM 17977 C C . GLU D 1 1350 ? 158.831 196.345 243.942 1.00 115.27 1060 GLU D C 1
ATOM 17978 O O . GLU D 1 1350 ? 160.015 196.705 243.822 1.00 115.27 1060 GLU D O 1
ATOM 17984 N N . PRO D 1 1351 ? 157.844 196.900 243.210 1.00 115.62 1061 PRO D N 1
ATOM 17985 C CA . PRO D 1 1351 ? 158.138 197.871 242.171 1.00 115.62 1061 PRO D CA 1
ATOM 17986 C C . PRO D 1 1351 ? 158.977 198.969 242.811 1.00 115.62 1061 PRO D C 1
ATOM 17987 O O . PRO D 1 1351 ? 158.579 199.491 243.827 1.00 115.62 1061 PRO D O 1
ATOM 17991 N N . SER D 1 1352 ? 160.106 199.293 242.189 1.00 117.59 1062 SER D N 1
ATOM 17992 C CA . SER D 1 1352 ? 161.007 200.292 242.810 1.00 117.59 1062 SER D CA 1
ATOM 17993 C C . SER D 1 1352 ? 161.755 201.100 241.756 1.00 117.59 1062 SER D C 1
ATOM 17994 O O . SER D 1 1352 ? 162.076 200.541 240.697 1.00 117.59 1062 SER D O 1
ATOM 17997 N N . TRP D 1 1353 ? 162.069 202.353 242.066 1.00 117.66 1063 TRP D N 1
ATOM 17998 C CA . TRP D 1 1353 ? 162.902 203.168 241.152 1.00 117.66 1063 TRP D CA 1
ATOM 17999 C C . TRP D 1 1353 ? 164.270 202.494 241.153 1.00 117.66 1063 TRP D C 1
ATOM 18000 O O . TRP D 1 1353 ? 165.048 202.717 240.219 1.00 117.66 1063 TRP D O 1
ATOM 18011 N N . LYS D 1 1354 ? 164.548 201.725 242.205 1.00 119.72 1064 LYS D N 1
ATOM 18012 C CA . LYS D 1 1354 ? 165.820 200.968 242.293 1.00 119.72 1064 LYS D CA 1
ATOM 18013 C C . LYS D 1 1354 ? 165.885 199.948 241.155 1.00 119.72 1064 LYS D C 1
ATOM 18014 O O . LYS D 1 1354 ? 166.977 199.768 240.588 1.00 119.72 1064 LYS D O 1
ATOM 18020 N N . LEU D 1 1355 ? 164.800 199.296 240.823 1.00 111.80 1065 LEU D N 1
ATOM 18021 C CA . LEU D 1 1355 ? 164.836 198.369 239.716 1.00 111.80 1065 LEU D CA 1
ATOM 18022 C C . LEU D 1 1355 ? 165.239 199.180 238.513 1.00 111.80 1065 LEU D C 1
ATOM 18023 O O . LEU D 1 1355 ? 166.116 198.783 237.753 1.00 111.80 1065 LEU D O 1
ATOM 18028 N N . ALA D 1 1356 ? 164.604 200.350 238.356 1.00 118.27 1066 ALA D N 1
ATOM 18029 C CA . ALA D 1 1356 ? 164.908 201.206 237.188 1.00 118.27 1066 ALA D CA 1
ATOM 18030 C C . ALA D 1 1356 ? 166.395 201.555 237.153 1.00 118.27 1066 ALA D C 1
ATOM 18031 O O . ALA D 1 1356 ? 166.962 201.614 236.058 1.00 118.27 1066 ALA D O 1
ATOM 18033 N N . LYS D 1 1357 ? 166.981 201.828 238.315 1.00 116.39 1067 LYS D N 1
ATOM 18034 C CA . LYS D 1 1357 ? 168.427 202.140 238.354 1.00 116.39 1067 LYS D CA 1
ATOM 18035 C C . LYS D 1 1357 ? 169.197 200.911 237.867 1.00 116.39 1067 LYS D C 1
ATOM 18036 O O . LYS D 1 1357 ? 170.119 201.076 237.052 1.00 116.39 1067 LYS D O 1
ATOM 18042 N N . ASN D 1 1358 ? 168.788 199.720 238.301 1.00 111.94 1068 ASN D N 1
ATOM 18043 C CA . ASN D 1 1358 ? 169.442 198.488 237.800 1.00 111.94 1068 ASN D CA 1
ATOM 18044 C C . ASN D 1 1358 ? 169.211 198.445 236.290 1.00 111.94 1068 ASN D C 1
ATOM 18045 O O . ASN D 1 1358 ? 170.150 198.084 235.564 1.00 111.94 1068 ASN D O 1
ATOM 18050 N N . ILE D 1 1359 ? 168.017 198.841 235.842 1.00 118.70 1069 ILE D N 1
ATOM 18051 C CA . ILE D 1 1359 ? 167.673 198.798 234.388 1.00 118.70 1069 ILE D CA 1
ATOM 18052 C C . ILE D 1 1359 ? 168.621 199.722 233.630 1.00 118.70 1069 ILE D C 1
ATOM 18053 O O . ILE D 1 1359 ? 169.122 199.324 232.564 1.00 118.70 1069 ILE D O 1
ATOM 18058 N N . THR D 1 1399 ? 165.112 180.111 243.219 1.00 89.89 1109 THR D N 1
ATOM 18059 C CA . THR D 1 1399 ? 164.070 179.371 242.521 1.00 89.89 1109 THR D CA 1
ATOM 18060 C C . THR D 1 1399 ? 164.634 178.796 241.226 1.00 89.89 1109 THR D C 1
ATOM 18061 O O . THR D 1 1399 ? 164.433 179.366 240.147 1.00 89.89 1109 THR D O 1
ATOM 18065 N N . GLY D 1 1400 ? 165.347 177.676 241.337 1.00 82.72 1110 GLY D N 1
ATOM 18066 C CA . GLY D 1 1400 ? 165.853 176.975 240.172 1.00 82.72 1110 GLY D CA 1
ATOM 18067 C C . GLY D 1 1400 ? 166.863 177.728 239.340 1.00 82.72 1110 GLY D C 1
ATOM 18068 O O . GLY D 1 1400 ? 166.682 177.855 238.127 1.00 82.72 1110 GLY D O 1
ATOM 18069 N N . ALA D 1 1401 ? 167.938 178.220 239.950 1.00 70.95 1111 ALA D N 1
ATOM 18070 C CA . ALA D 1 1401 ? 168.857 179.119 239.268 1.00 70.95 1111 ALA D CA 1
ATOM 18071 C C . ALA D 1 1401 ? 169.767 178.430 238.262 1.00 70.95 1111 ALA D C 1
ATOM 18072 O O . ALA D 1 1401 ? 170.567 179.115 237.619 1.00 70.95 1111 ALA D O 1
ATOM 18074 N N . TRP D 1 1402 ? 169.665 177.112 238.090 1.00 76.73 1112 TRP D N 1
ATOM 18075 C CA . TRP D 1 1402 ? 170.631 176.399 237.265 1.00 76.73 1112 TRP D CA 1
ATOM 18076 C C . TRP D 1 1402 ? 170.420 176.599 235.769 1.00 76.73 1112 TRP D C 1
ATOM 18077 O O . TRP D 1 1402 ? 171.282 176.200 234.981 1.00 76.73 1112 TRP D O 1
ATOM 18088 N N . ILE D 1 1403 ? 169.303 177.200 235.357 1.00 75.95 1113 ILE D N 1
ATOM 18089 C CA . ILE D 1 1403 ? 169.165 177.644 233.972 1.00 75.95 1113 ILE D CA 1
ATOM 18090 C C . ILE D 1 1403 ? 170.029 178.878 233.718 1.00 75.95 1113 ILE D C 1
ATOM 18091 O O . ILE D 1 1403 ? 170.484 179.093 232.587 1.00 75.95 1113 ILE D O 1
ATOM 18096 N N . VAL D 1 1404 ? 170.316 179.647 234.777 1.00 71.35 1114 VAL D N 1
ATOM 18097 C CA . VAL D 1 1404 ? 171.084 180.890 234.621 1.00 71.35 1114 VAL D CA 1
ATOM 18098 C C . VAL D 1 1404 ? 172.504 180.707 234.091 1.00 71.35 1114 VAL D C 1
ATOM 18099 O O . VAL D 1 1404 ? 172.923 181.522 233.253 1.00 71.35 1114 VAL D O 1
ATOM 18103 N N . PRO D 1 1405 ? 173.301 179.689 234.492 1.00 74.72 1115 PRO D N 1
ATOM 18104 C CA . PRO D 1 1405 ? 174.621 179.536 233.844 1.00 74.72 1115 PRO D CA 1
ATOM 18105 C C . PRO D 1 1405 ? 174.576 179.236 232.359 1.00 74.72 1115 PRO D C 1
ATOM 18106 O O . PRO D 1 1405 ? 175.253 179.939 231.594 1.00 74.72 1115 PRO D O 1
ATOM 18110 N N . ALA D 1 1406 ? 173.775 178.248 231.937 1.00 75.34 1116 ALA D N 1
ATOM 18111 C CA . ALA D 1 1406 ? 173.774 177.789 230.549 1.00 75.34 1116 ALA D CA 1
ATOM 18112 C C . ALA D 1 1406 ? 173.377 178.900 229.584 1.00 75.34 1116 ALA D C 1
ATOM 18113 O O . ALA D 1 1406 ? 174.139 179.241 228.670 1.00 75.34 1116 ALA D O 1
ATOM 18115 N N . ILE D 1 1407 ? 172.246 179.560 229.842 1.00 74.61 1117 ILE D N 1
ATOM 18116 C CA . ILE D 1 1407 ? 171.832 180.641 228.957 1.00 74.61 1117 ILE D CA 1
ATOM 18117 C C . ILE D 1 1407 ? 172.633 181.916 229.175 1.00 74.61 1117 ILE D C 1
ATOM 18118 O O . ILE D 1 1407 ? 172.379 182.913 228.493 1.00 74.61 1117 ILE D O 1
ATOM 18123 N N . MET D 1 1408 ? 173.590 181.931 230.103 1.00 77.94 1118 MET D N 1
ATOM 18124 C CA . MET D 1 1408 ? 174.567 183.005 230.048 1.00 77.94 1118 MET D CA 1
ATOM 18125 C C . MET D 1 1408 ? 175.588 182.731 228.955 1.00 77.94 1118 MET D C 1
ATOM 18126 O O . MET D 1 1408 ? 175.865 183.613 228.130 1.00 77.94 1118 MET D O 1
ATOM 18128 N N . ALA D 1 1409 ? 176.086 181.488 228.893 1.00 80.99 1119 ALA D N 1
ATOM 18129 C CA . ALA D 1 1409 ? 177.237 181.170 228.050 1.00 80.99 1119 ALA D CA 1
ATOM 18130 C C . ALA D 1 1409 ? 176.903 181.295 226.573 1.00 80.99 1119 ALA D C 1
ATOM 18131 O O . ALA D 1 1409 ? 177.702 181.839 225.798 1.00 80.99 1119 ALA D O 1
ATOM 18133 N N . CYS D 1 1410 ? 175.701 180.847 226.186 1.00 85.00 1120 CYS D N 1
ATOM 18134 C CA . CYS D 1 1410 ? 175.244 180.974 224.806 1.00 85.00 1120 CYS D CA 1
ATOM 18135 C C . CYS D 1 1410 ? 175.155 182.432 224.375 1.00 85.00 1120 CYS D C 1
ATOM 18136 O O . CYS D 1 1410 ? 175.384 182.739 223.198 1.00 85.00 1120 CYS D O 1
ATOM 18139 N N . TYR D 1 1411 ? 174.861 183.340 225.323 1.00 80.21 1121 TYR D N 1
ATOM 18140 C CA . TYR D 1 1411 ? 174.913 184.770 225.035 1.00 80.21 1121 TYR D CA 1
ATOM 18141 C C . TYR D 1 1411 ? 176.287 185.188 224.541 1.00 80.21 1121 TYR D C 1
ATOM 18142 O O . TYR D 1 1411 ? 176.393 185.854 223.504 1.00 80.21 1121 TYR D O 1
ATOM 18151 N N . LEU D 1 1412 ? 177.346 184.748 225.232 1.00 84.15 1122 LEU D N 1
ATOM 18152 C CA . LEU D 1 1412 ? 178.697 185.039 224.768 1.00 84.15 1122 LEU D CA 1
ATOM 18153 C C . LEU D 1 1412 ? 178.956 184.382 223.422 1.00 84.15 1122 LEU D C 1
ATOM 18154 O O . LEU D 1 1412 ? 179.595 184.978 222.547 1.00 84.15 1122 LEU D O 1
ATOM 18159 N N . LEU D 1 1413 ? 178.350 183.210 223.201 1.00 86.59 1123 LEU D N 1
ATOM 18160 C CA . LEU D 1 1413 ? 178.492 182.507 221.935 1.00 86.59 1123 LEU D CA 1
ATOM 18161 C C . LEU D 1 1413 ? 177.812 183.253 220.794 1.00 86.59 1123 LEU D C 1
ATOM 18162 O O . LEU D 1 1413 ? 178.184 183.055 219.633 1.00 86.59 1123 LEU D O 1
ATOM 18167 N N . VAL D 1 1414 ? 176.861 184.136 221.089 1.00 87.99 1124 VAL D N 1
ATOM 18168 C CA . VAL D 1 1414 ? 176.305 184.970 220.034 1.00 87.99 1124 VAL D CA 1
ATOM 18169 C C . VAL D 1 1414 ? 176.671 186.431 220.233 1.00 87.99 1124 VAL D C 1
ATOM 18170 O O . VAL D 1 1414 ? 176.130 187.310 219.559 1.00 87.99 1124 VAL D O 1
ATOM 18174 N N . ALA D 1 1415 ? 177.585 186.733 221.158 1.00 88.19 1125 ALA D N 1
ATOM 18175 C CA . ALA D 1 1415 ? 178.048 188.114 221.246 1.00 88.19 1125 ALA D CA 1
ATOM 18176 C C . ALA D 1 1415 ? 179.479 188.249 220.756 1.00 88.19 1125 ALA D C 1
ATOM 18177 O O . ALA D 1 1415 ? 179.757 189.031 219.842 1.00 88.19 1125 ALA D O 1
ATOM 18179 N N . ASN D 1 1416 ? 180.397 187.489 221.341 1.00 92.92 1126 ASN D N 1
ATOM 18180 C CA . ASN D 1 1416 ? 181.807 187.632 221.023 1.00 92.92 1126 ASN D CA 1
ATOM 18181 C C . ASN D 1 1416 ? 182.282 186.667 219.951 1.00 92.92 1126 ASN D C 1
ATOM 18182 O O . ASN D 1 1416 ? 183.494 186.552 219.739 1.00 92.92 1126 ASN D O 1
ATOM 18187 N N . ILE D 1 1417 ? 181.374 185.961 219.282 1.00 83.78 1127 ILE D N 1
ATOM 18188 C CA . ILE D 1 1417 ? 181.768 184.996 218.262 1.00 83.78 1127 ILE D CA 1
ATOM 18189 C C . ILE D 1 1417 ? 181.142 185.340 216.919 1.00 83.78 1127 ILE D C 1
ATOM 18190 O O . ILE D 1 1417 ? 181.847 185.472 215.913 1.00 83.78 1127 ILE D O 1
ATOM 18195 N N . LEU D 1 1418 ? 179.819 185.492 216.886 1.00 78.59 1128 LEU D N 1
ATOM 18196 C CA . LEU D 1 1418 ? 179.097 185.627 215.626 1.00 78.59 1128 LEU D CA 1
ATOM 18197 C C . LEU D 1 1418 ? 179.031 187.068 215.133 1.00 78.59 1128 LEU D C 1
ATOM 18198 O O . LEU D 1 1418 ? 179.336 187.340 213.970 1.00 78.59 1128 LEU D O 1
ATOM 18203 N N . LEU D 1 1419 ? 178.645 188.027 215.740 1.00 77.97 1129 LEU D N 1
ATOM 18204 C CA . LEU D 1 1419 ? 178.525 189.371 215.169 1.00 77.97 1129 LEU D CA 1
ATOM 18205 C C . LEU D 1 1419 ? 179.864 190.088 215.086 1.00 77.97 1129 LEU D C 1
ATOM 18206 O O . LEU D 1 1419 ? 180.083 190.893 214.184 1.00 77.97 1129 LEU D O 1
ATOM 18210 N N . VAL D 1 1420 ? 180.762 189.809 216.187 1.00 80.96 1130 VAL D N 1
ATOM 18211 C CA . VAL D 1 1420 ? 182.062 190.460 216.061 1.00 80.96 1130 VAL D CA 1
ATOM 18212 C C . VAL D 1 1420 ? 182.755 190.018 214.777 1.00 80.96 1130 VAL D C 1
ATOM 18213 O O . VAL D 1 1420 ? 183.324 190.835 214.041 1.00 80.96 1130 VAL D O 1
ATOM 18217 N N . ASN D 1 1421 ? 182.683 188.723 214.466 1.00 82.67 1131 ASN D N 1
ATOM 18218 C CA . ASN D 1 1421 ? 183.280 188.233 213.232 1.00 82.67 1131 ASN D CA 1
ATOM 18219 C C . ASN D 1 1421 ? 182.462 188.612 212.007 1.00 82.67 1131 ASN D C 1
ATOM 18220 O O . ASN D 1 1421 ? 182.995 188.592 210.893 1.00 82.67 1131 ASN D O 1
ATOM 18225 N N . LEU D 1 1422 ? 181.185 188.952 212.180 1.00 79.60 1132 LEU D N 1
ATOM 18226 C CA . LEU D 1 1422 ? 180.436 189.562 211.090 1.00 79.60 1132 LEU D CA 1
ATOM 18227 C C . LEU D 1 1422 ? 180.861 191.007 210.876 1.00 79.60 1132 LEU D C 1
ATOM 18228 O O . LEU D 1 1422 ? 180.937 191.467 209.728 1.00 79.60 1132 LEU D O 1
ATOM 18233 N N . LEU D 1 1423 ? 181.159 191.721 211.964 1.00 80.48 1133 LEU D N 1
ATOM 18234 C CA . LEU D 1 1423 ? 181.628 193.098 211.857 1.00 80.48 1133 LEU D CA 1
ATOM 18235 C C . LEU D 1 1423 ? 182.999 193.169 211.198 1.00 80.48 1133 LEU D C 1
ATOM 18236 O O . LEU D 1 1423 ? 183.259 194.065 210.384 1.00 80.48 1133 LEU D O 1
ATOM 18241 N N . ILE D 1 1424 ? 183.882 192.222 211.523 1.00 81.23 1134 ILE D N 1
ATOM 18242 C CA . ILE D 1 1424 ? 185.198 192.186 210.890 1.00 81.23 1134 ILE D CA 1
ATOM 18243 C C . ILE D 1 1424 ? 185.073 191.857 209.406 1.00 81.23 1134 ILE D C 1
ATOM 18244 O O . ILE D 1 1424 ? 185.788 192.428 208.570 1.00 81.23 1134 ILE D O 1
ATOM 18249 N N . ALA D 1 1425 ? 184.114 191.004 209.044 1.00 83.59 1135 ALA D N 1
ATOM 18250 C CA . ALA D 1 1425 ? 183.919 190.669 207.638 1.00 83.59 1135 ALA D CA 1
ATOM 18251 C C . ALA D 1 1425 ? 183.326 191.838 206.859 1.00 83.59 1135 ALA D C 1
ATOM 18252 O O . ALA D 1 1425 ? 183.681 192.053 205.696 1.00 83.59 1135 ALA D O 1
ATOM 18254 N N . VAL D 1 1426 ? 182.508 192.658 207.507 1.00 80.91 1136 VAL D N 1
ATOM 18255 C CA . VAL D 1 1426 ? 181.880 193.781 206.810 1.00 80.91 1136 VAL D CA 1
ATOM 18256 C C . VAL D 1 1426 ? 182.648 195.080 206.949 1.00 80.91 1136 VAL D C 1
ATOM 18257 O O . VAL D 1 1426 ? 182.149 196.129 206.556 1.00 80.91 1136 VAL D O 1
ATOM 18261 N N . PHE D 1 1427 ? 183.843 195.029 207.518 1.00 84.35 1137 PHE D N 1
ATOM 18262 C CA . PHE D 1 1427 ? 184.686 196.222 207.587 1.00 84.35 1137 PHE D CA 1
ATOM 18263 C C . PHE D 1 1427 ? 185.977 195.866 206.899 1.00 84.35 1137 PHE D C 1
ATOM 18264 O O . PHE D 1 1427 ? 186.993 196.515 207.097 1.00 84.35 1137 PHE D O 1
ATOM 18272 N N . ASN D 1 1428 ? 185.883 194.672 206.175 1.00 86.12 1138 ASN D N 1
ATOM 18273 C CA . ASN D 1 1428 ? 187.042 194.277 205.427 1.00 86.12 1138 ASN D CA 1
ATOM 18274 C C . ASN D 1 1428 ? 186.663 194.272 203.966 1.00 86.12 1138 ASN D C 1
ATOM 18275 O O . ASN D 1 1428 ? 187.473 194.631 203.127 1.00 86.12 1138 ASN D O 1
ATOM 18280 N N . ASN D 1 1429 ? 185.513 193.957 203.576 1.00 89.89 1139 ASN D N 1
ATOM 18281 C CA . ASN D 1 1429 ? 185.097 193.978 202.169 1.00 89.89 1139 ASN D CA 1
ATOM 18282 C C . ASN D 1 1429 ? 184.309 195.228 201.862 1.00 89.89 1139 ASN D C 1
ATOM 18283 O O . ASN D 1 1429 ? 183.421 195.217 201.023 1.00 89.89 1139 ASN D O 1
ATOM 18288 N N . THR D 1 1430 ? 184.503 196.272 202.635 1.00 96.58 1140 THR D N 1
ATOM 18289 C CA . THR D 1 1430 ? 183.991 197.590 202.297 1.00 96.58 1140 THR D CA 1
ATOM 18290 C C . THR D 1 1430 ? 185.103 198.603 202.092 1.00 96.58 1140 THR D C 1
ATOM 18291 O O . THR D 1 1430 ? 184.823 199.750 201.727 1.00 96.58 1140 THR D O 1
ATOM 18295 N N . PHE D 1 1431 ? 186.355 198.198 202.304 1.00 106.45 1141 PHE D N 1
ATOM 18296 C CA . PHE D 1 1431 ? 187.482 199.119 202.259 1.00 106.45 1141 PHE D CA 1
ATOM 18297 C C . PHE D 1 1431 ? 187.820 199.521 200.830 1.00 106.45 1141 PHE D C 1
ATOM 18298 O O . PHE D 1 1431 ? 188.213 200.670 200.586 1.00 106.45 1141 PHE D O 1
ATOM 18306 N N . PHE D 1 1432 ? 187.639 198.601 199.876 1.00 101.89 1142 PHE D N 1
ATOM 18307 C CA . PHE D 1 1432 ? 188.108 198.794 198.508 1.00 101.89 1142 PHE D CA 1
ATOM 18308 C C . PHE D 1 1432 ? 187.310 199.842 197.744 1.00 101.89 1142 PHE D C 1
ATOM 18309 O O . PHE D 1 1432 ? 187.753 200.278 196.677 1.00 101.89 1142 PHE D O 1
ATOM 18311 N N . GLU D 1 1433 ? 186.153 200.252 198.254 1.00 101.57 1143 GLU D N 1
ATOM 18312 C CA . GLU D 1 1433 ? 185.396 201.345 197.663 1.00 101.57 1143 GLU D CA 1
ATOM 18313 C C . GLU D 1 1433 ? 185.580 202.657 198.412 1.00 101.57 1143 GLU D C 1
ATOM 18314 O O . GLU D 1 1433 ? 185.730 203.712 197.783 1.00 101.57 1143 GLU D O 1
ATOM 18316 N N . VAL D 1 1434 ? 185.597 202.611 199.746 1.00 98.00 1144 VAL D N 1
ATOM 18317 C CA . VAL D 1 1434 ? 185.695 203.840 200.526 1.00 98.00 1144 VAL D CA 1
ATOM 18318 C C . VAL D 1 1434 ? 187.103 204.426 200.434 1.00 98.00 1144 VAL D C 1
ATOM 18319 O O . VAL D 1 1434 ? 187.279 205.650 200.526 1.00 98.00 1144 VAL D O 1
ATOM 18323 N N . LYS D 1 1435 ? 188.114 203.587 200.172 1.00 98.76 1145 LYS D N 1
ATOM 18324 C CA . LYS D 1 1435 ? 189.458 204.104 199.939 1.00 98.76 1145 LYS D CA 1
ATOM 18325 C C . LYS D 1 1435 ? 189.535 204.872 198.625 1.00 98.76 1145 LYS D C 1
ATOM 18326 O O . LYS D 1 1435 ? 190.252 205.876 198.534 1.00 98.76 1145 LYS D O 1
ATOM 18332 N N . SER D 1 1436 ? 188.787 204.440 197.611 1.00 88.28 1146 SER D N 1
ATOM 18333 C CA . SER D 1 1436 ? 188.740 205.191 196.364 1.00 88.28 1146 SER D CA 1
ATOM 18334 C C . SER D 1 1436 ? 187.877 206.439 196.477 1.00 88.28 1146 SER D C 1
ATOM 18335 O O . SER D 1 1436 ? 188.127 207.423 195.773 1.00 88.28 1146 SER D O 1
ATOM 18338 N N . ILE D 1 1437 ? 186.857 206.416 197.335 1.00 90.19 1147 ILE D N 1
ATOM 18339 C CA . ILE D 1 1437 ? 185.989 207.585 197.486 1.00 90.19 1147 ILE D CA 1
ATOM 18340 C C . ILE D 1 1437 ? 186.696 208.703 198.251 1.00 90.19 1147 ILE D C 1
ATOM 18341 O O . ILE D 1 1437 ? 186.670 209.869 197.831 1.00 90.19 1147 ILE D O 1
ATOM 18346 N N . SER D 1 1438 ? 187.349 208.365 199.372 1.00 85.33 1148 SER D N 1
ATOM 18347 C CA . SER D 1 1438 ? 187.938 209.391 200.233 1.00 85.33 1148 SER D CA 1
ATOM 18348 C C . SER D 1 1438 ? 189.108 210.107 199.568 1.00 85.33 1148 SER D C 1
ATOM 18349 O O . SER D 1 1438 ? 189.334 211.295 199.834 1.00 85.33 1148 SER D O 1
ATOM 18352 N N . ASN D 1 1439 ? 189.837 209.411 198.688 1.00 78.15 1149 ASN D N 1
ATOM 18353 C CA . ASN D 1 1439 ? 190.911 210.024 197.916 1.00 78.15 1149 ASN D CA 1
ATOM 18354 C C . ASN D 1 1439 ? 190.392 211.122 196.993 1.00 78.15 1149 ASN D C 1
ATOM 18355 O O . ASN D 1 1439 ? 191.082 212.124 196.785 1.00 78.15 1149 ASN D O 1
ATOM 18360 N N . GLN D 1 1440 ? 189.184 210.966 196.461 1.00 74.60 1150 GLN D N 1
ATOM 18361 C CA . GLN D 1 1440 ? 188.537 212.031 195.708 1.00 74.60 1150 GLN D CA 1
ATOM 18362 C C . GLN D 1 1440 ? 188.021 213.139 196.612 1.00 74.60 1150 GLN D C 1
ATOM 18363 O O . GLN D 1 1440 ? 188.178 214.324 196.289 1.00 74.60 1150 GLN D O 1
ATOM 18369 N N . VAL D 1 1441 ? 187.404 212.764 197.737 1.00 70.26 1151 VAL D N 1
ATOM 18370 C CA . VAL D 1 1441 ? 186.722 213.748 198.577 1.00 70.26 1151 VAL D CA 1
ATOM 18371 C C . VAL D 1 1441 ? 187.720 214.692 199.246 1.00 70.26 1151 VAL D C 1
ATOM 18372 O O . VAL D 1 1441 ? 187.458 215.897 199.367 1.00 70.26 1151 VAL D O 1
ATOM 18376 N N . TRP D 1 1442 ? 188.901 214.192 199.611 1.00 67.59 1152 TRP D N 1
ATOM 18377 C CA . TRP D 1 1442 ? 189.916 215.057 200.210 1.00 67.59 1152 TRP D CA 1
ATOM 18378 C C . TRP D 1 1442 ? 190.479 216.059 199.204 1.00 67.59 1152 TRP D C 1
ATOM 18379 O O . TRP D 1 1442 ? 190.614 217.259 199.511 1.00 67.59 1152 TRP D O 1
ATOM 18390 N N . LYS D 1 1443 ? 190.799 215.583 197.995 1.00 68.65 1153 LYS D N 1
ATOM 18391 C CA . LYS D 1 1443 ? 191.326 216.456 196.953 1.00 68.65 1153 LYS D CA 1
ATOM 18392 C C . LYS D 1 1443 ? 190.286 217.454 196.483 1.00 68.65 1153 LYS D C 1
ATOM 18393 O O . LYS D 1 1443 ? 190.642 218.518 195.969 1.00 68.65 1153 LYS D O 1
ATOM 18399 N N . PHE D 1 1444 ? 189.002 217.134 196.647 1.00 58.25 1154 PHE D N 1
ATOM 18400 C CA . PHE D 1 1444 ? 187.991 218.155 196.421 1.00 58.25 1154 PHE D CA 1
ATOM 18401 C C . PHE D 1 1444 ? 187.942 219.165 197.558 1.00 58.25 1154 PHE D C 1
ATOM 18402 O O . PHE D 1 1444 ? 187.940 220.373 197.305 1.00 58.25 1154 PHE D O 1
ATOM 18410 N N . GLN D 1 1445 ? 187.901 218.710 198.806 1.00 52.48 1155 GLN D N 1
ATOM 18411 C CA . GLN D 1 1445 ? 187.641 219.623 199.910 1.00 52.48 1155 GLN D CA 1
ATOM 18412 C C . GLN D 1 1445 ? 188.854 220.429 200.342 1.00 52.48 1155 GLN D C 1
ATOM 18413 O O . GLN D 1 1445 ? 188.744 221.195 201.303 1.00 52.48 1155 GLN D O 1
ATOM 18419 N N . ARG D 1 1446 ? 190.006 220.273 199.684 1.00 51.86 1156 ARG D N 1
ATOM 18420 C CA . ARG D 1 1446 ? 191.084 221.234 199.932 1.00 51.86 1156 ARG D CA 1
ATOM 18421 C C . ARG D 1 1446 ? 190.724 222.653 199.492 1.00 51.86 1156 ARG D C 1
ATOM 18422 O O . ARG D 1 1446 ? 191.222 223.631 200.078 1.00 51.86 1156 ARG D O 1
ATOM 18430 N N . TYR D 1 1447 ? 189.865 222.784 198.475 1.00 42.59 1157 TYR D N 1
ATOM 18431 C CA . TYR D 1 1447 ? 189.530 224.095 197.928 1.00 42.59 1157 TYR D CA 1
ATOM 18432 C C . TYR D 1 1447 ? 188.771 224.950 198.930 1.00 42.59 1157 TYR D C 1
ATOM 18433 O O . TYR D 1 1447 ? 188.980 226.169 198.992 1.00 42.59 1157 TYR D O 1
ATOM 18442 N N . GLN D 1 1448 ? 187.878 224.331 199.705 1.00 38.28 1158 GLN D N 1
ATOM 18443 C CA . GLN D 1 1448 ? 187.118 225.063 200.710 1.00 38.28 1158 GLN D CA 1
ATOM 18444 C C . GLN D 1 1448 ? 188.031 225.634 201.784 1.00 38.28 1158 GLN D C 1
ATOM 18445 O O . GLN D 1 1448 ? 187.846 226.778 202.210 1.00 38.28 1158 GLN D O 1
ATOM 18451 N N . LEU D 1 1449 ? 189.068 224.886 202.157 1.00 33.44 1159 LEU D N 1
ATOM 18452 C CA . LEU D 1 1449 ? 190.047 225.350 203.133 1.00 33.44 1159 LEU D CA 1
ATOM 18453 C C . LEU D 1 1449 ? 190.852 226.528 202.595 1.00 33.44 1159 LEU D C 1
ATOM 18454 O O . LEU D 1 1449 ? 191.052 227.538 203.295 1.00 33.44 1159 LEU D O 1
ATOM 18459 N N . ILE D 1 1450 ? 191.315 226.415 201.344 1.00 40.96 1160 ILE D N 1
ATOM 18460 C CA . ILE D 1 1450 ? 192.189 227.445 200.780 1.00 40.96 1160 ILE D CA 1
ATOM 18461 C C . ILE D 1 1450 ? 191.417 228.737 200.533 1.00 40.96 1160 ILE D C 1
ATOM 18462 O O . ILE D 1 1450 ? 191.937 229.837 200.755 1.00 40.96 1160 ILE D O 1
ATOM 18467 N N . MET D 1 1451 ? 190.148 228.640 200.135 1.00 43.24 1161 MET D N 1
ATOM 18468 C CA . MET D 1 1451 ? 189.367 229.867 200.000 1.00 43.24 1161 MET D CA 1
ATOM 18469 C C . MET D 1 1451 ? 188.777 230.311 201.328 1.00 43.24 1161 MET D C 1
ATOM 18470 O O . MET D 1 1451 ? 188.206 231.402 201.418 1.00 43.24 1161 MET D O 1
ATOM 18475 N N . THR D 1 1452 ? 188.882 229.483 202.367 1.00 36.27 1162 THR D N 1
ATOM 18476 C CA . THR D 1 1452 ? 188.492 229.952 203.687 1.00 36.27 1162 THR D CA 1
ATOM 18477 C C . THR D 1 1452 ? 189.556 230.863 204.279 1.00 36.27 1162 THR D C 1
ATOM 18478 O O . THR D 1 1452 ? 189.239 231.927 204.822 1.00 36.27 1162 THR D O 1
ATOM 18482 N N . PHE D 1 1453 ? 190.588 230.804 204.491 1.00 33.38 1163 PHE D N 1
ATOM 18483 C CA . PHE D 1 1453 ? 191.481 231.670 205.256 1.00 33.38 1163 PHE D CA 1
ATOM 18484 C C . PHE D 1 1453 ? 191.947 232.964 204.662 1.00 33.38 1163 PHE D C 1
ATOM 18485 O O . PHE D 1 1453 ? 192.732 233.684 205.257 1.00 33.38 1163 PHE D O 1
ATOM 18493 N N . HIS D 1 1454 ? 191.729 233.068 203.193 1.00 44.39 1164 HIS D N 1
ATOM 18494 C CA . HIS D 1 1454 ? 191.998 234.468 202.787 1.00 44.39 1164 HIS D CA 1
ATOM 18495 C C . HIS D 1 1454 ? 191.149 235.426 203.620 1.00 44.39 1164 HIS D C 1
ATOM 18496 O O . HIS D 1 1454 ? 191.661 236.514 203.908 1.00 44.39 1164 HIS D O 1
ATOM 18503 N N . GLU D 1 1455 ? 189.868 234.782 204.008 1.00 45.99 1165 GLU D N 1
ATOM 18504 C CA . GLU D 1 1455 ? 188.857 235.651 204.675 1.00 45.99 1165 GLU D CA 1
ATOM 18505 C C . GLU D 1 1455 ? 188.974 235.928 206.187 1.00 45.99 1165 GLU D C 1
ATOM 18506 O O . GLU D 1 1455 ? 188.402 236.890 206.680 1.00 45.99 1165 GLU D O 1
ATOM 18512 N N . ARG D 1 1456 ? 189.835 235.262 206.886 1.00 47.65 1166 ARG D N 1
ATOM 18513 C CA . ARG D 1 1456 ? 189.898 235.390 208.349 1.00 47.65 1166 ARG D CA 1
ATOM 18514 C C . ARG D 1 1456 ? 191.061 236.301 208.620 1.00 47.65 1166 ARG D C 1
ATOM 18515 O O . ARG D 1 1456 ? 192.084 236.196 207.967 1.00 47.65 1166 ARG D O 1
ATOM 18523 N N . PRO D 1 1457 ? 190.922 237.232 209.531 1.00 58.59 1167 PRO D N 1
ATOM 18524 C CA . PRO D 1 1457 ? 192.020 238.170 209.758 1.00 58.59 1167 PRO D CA 1
ATOM 18525 C C . PRO D 1 1457 ? 193.385 237.567 210.118 1.00 58.59 1167 PRO D C 1
ATOM 18526 O O . PRO D 1 1457 ? 193.428 236.396 210.409 1.00 58.59 1167 PRO D O 1
ATOM 18530 N N . VAL D 1 1458 ? 194.446 238.382 210.146 1.00 62.95 1168 VAL D N 1
ATOM 18531 C CA . VAL D 1 1458 ? 195.812 237.937 210.423 1.00 62.95 1168 VAL D CA 1
ATOM 18532 C C . VAL D 1 1458 ? 196.000 237.704 211.917 1.00 62.95 1168 VAL D C 1
ATOM 18533 O O . VAL D 1 1458 ? 196.699 236.776 212.341 1.00 62.95 1168 VAL D O 1
ATOM 18537 N N . LEU D 1 1459 ? 195.362 238.535 212.731 1.00 69.45 1169 LEU D N 1
ATOM 18538 C CA . LEU D 1 1459 ? 195.519 238.503 214.172 1.00 69.45 1169 LEU D CA 1
ATOM 18539 C C . LEU D 1 1459 ? 194.887 237.239 214.765 1.00 69.45 1169 LEU D C 1
ATOM 18540 O O . LEU D 1 1459 ? 193.982 236.652 214.168 1.00 69.45 1169 LEU D O 1
ATOM 18545 N N . PRO D 1 1460 ? 195.369 236.782 215.923 1.00 75.90 1170 PRO D N 1
ATOM 18546 C CA . PRO D 1 1460 ? 194.777 235.593 216.561 1.00 75.90 1170 PRO D CA 1
ATOM 18547 C C . PRO D 1 1460 ? 193.381 235.881 217.086 1.00 75.90 1170 PRO D C 1
ATOM 18548 O O . PRO D 1 1460 ? 193.000 237.052 217.232 1.00 75.90 1170 PRO D O 1
ATOM 18552 N N . PRO D 1 1461 ? 192.580 234.848 217.354 1.00 73.96 1171 PRO D N 1
ATOM 18553 C CA . PRO D 1 1461 ? 191.208 235.068 217.850 1.00 73.96 1171 PRO D CA 1
ATOM 18554 C C . PRO D 1 1461 ? 191.132 235.716 219.229 1.00 73.96 1171 PRO D C 1
ATOM 18555 O O . PRO D 1 1461 ? 190.188 236.485 219.460 1.00 73.96 1171 PRO D O 1
ATOM 18559 N N . PRO D 1 1462 ? 192.058 235.488 220.180 1.00 80.10 1172 PRO D N 1
ATOM 18560 C CA . PRO D 1 1462 ? 192.029 236.349 221.379 1.00 80.10 1172 PRO D CA 1
ATOM 18561 C C . PRO D 1 1462 ? 192.529 237.763 221.155 1.00 80.10 1172 PRO D C 1
ATOM 18562 O O . PRO D 1 1462 ? 192.532 238.546 222.111 1.00 80.10 1172 PRO D O 1
ATOM 18566 N N . LEU D 1 1463 ? 192.968 238.114 219.951 1.00 87.81 1173 LEU D N 1
ATOM 18567 C CA . LEU D 1 1463 ? 193.355 239.479 219.628 1.00 87.81 1173 LEU D CA 1
ATOM 18568 C C . LEU D 1 1463 ? 192.598 240.026 218.426 1.00 87.81 1173 LEU D C 1
ATOM 18569 O O . LEU D 1 1463 ? 192.935 241.105 217.932 1.00 87.81 1173 LEU D O 1
ATOM 18574 N N . ILE D 1 1464 ? 191.568 239.315 217.957 1.00 91.78 1174 ILE D N 1
ATOM 18575 C CA . ILE D 1 1464 ? 190.867 239.692 216.731 1.00 91.78 1174 ILE D CA 1
ATOM 18576 C C . ILE D 1 1464 ? 189.968 240.904 216.925 1.00 91.78 1174 ILE D C 1
ATOM 18577 O O . ILE D 1 1464 ? 189.442 241.438 215.939 1.00 91.78 1174 ILE D O 1
ATOM 18582 N N . ILE D 1 1465 ? 189.800 241.373 218.167 1.00 98.96 1175 ILE D N 1
ATOM 18583 C CA . ILE D 1 1465 ? 188.940 242.512 218.476 1.00 98.96 1175 ILE D CA 1
ATOM 18584 C C . ILE D 1 1465 ? 189.440 243.791 217.809 1.00 98.96 1175 ILE D C 1
ATOM 18585 O O . ILE D 1 1465 ? 188.639 244.654 217.425 1.00 98.96 1175 ILE D O 1
ATOM 18590 N N . PHE D 1 1466 ? 190.754 243.899 217.590 1.00 113.07 1176 PHE D N 1
ATOM 18591 C CA . PHE D 1 1466 ? 191.302 245.049 216.875 1.00 113.07 1176 PHE D CA 1
ATOM 18592 C C . PHE D 1 1466 ? 190.843 245.068 215.418 1.00 113.07 1176 PHE D C 1
ATOM 18593 O O . PHE D 1 1466 ? 190.396 246.104 214.912 1.00 113.07 1176 PHE D O 1
ATOM 18601 N N . SER D 1 1467 ? 190.908 243.919 214.741 1.00 114.59 1177 SER D N 1
ATOM 18602 C CA . SER D 1 1467 ? 190.488 243.865 213.343 1.00 114.59 1177 SER D CA 1
ATOM 18603 C C . SER D 1 1467 ? 188.981 244.023 213.199 1.00 114.59 1177 SER D C 1
ATOM 18604 O O . SER D 1 1467 ? 188.517 244.691 212.265 1.00 114.59 1177 SER D O 1
ATOM 18607 N N . HIS D 1 1468 ? 188.210 243.440 214.120 1.00 104.31 1178 HIS D N 1
ATOM 18608 C CA . HIS D 1 1468 ? 186.763 243.614 214.087 1.00 104.31 1178 HIS D CA 1
ATOM 18609 C C . HIS D 1 1468 ? 186.366 245.061 214.356 1.00 104.31 1178 HIS D C 1
ATOM 18610 O O . HIS D 1 1468 ? 185.431 245.571 213.732 1.00 104.31 1178 HIS D O 1
ATOM 18617 N N . MET D 1 1469 ? 187.076 245.755 215.252 1.00 120.13 1179 MET D N 1
ATOM 18618 C CA . MET D 1 1469 ? 186.694 247.140 215.504 1.00 120.13 1179 MET D CA 1
ATOM 18619 C C . MET D 1 1469 ? 187.179 248.065 214.394 1.00 120.13 1179 MET D C 1
ATOM 18620 O O . MET D 1 1469 ? 186.584 249.127 214.185 1.00 120.13 1179 MET D O 1
ATOM 18625 N N . THR D 1 1470 ? 188.227 247.686 213.655 1.00 123.92 1180 THR D N 1
ATOM 18626 C CA . THR D 1 1470 ? 188.539 248.443 212.446 1.00 123.92 1180 THR D CA 1
ATOM 18627 C C . THR D 1 1470 ? 187.517 248.182 211.347 1.00 123.92 1180 THR D C 1
ATOM 18628 O O . THR D 1 1470 ? 187.268 249.064 210.517 1.00 123.92 1180 THR D O 1
ATOM 18632 N N . MET D 1 1471 ? 186.854 247.157 211.241 1.00 123.45 1181 MET D N 1
ATOM 18633 C CA . MET D 1 1471 ? 185.826 247.051 210.222 1.00 123.45 1181 MET D CA 1
ATOM 18634 C C . MET D 1 1471 ? 184.670 247.882 210.704 1.00 123.45 1181 MET D C 1
ATOM 18635 O O . MET D 1 1471 ? 184.131 248.704 209.970 1.00 123.45 1181 MET D O 1
ATOM 18640 N N . ILE D 1 1472 ? 184.265 247.595 212.027 1.00 130.56 1182 ILE D N 1
ATOM 18641 C CA . ILE D 1 1472 ? 183.140 248.403 212.494 1.00 130.56 1182 ILE D CA 1
ATOM 18642 C C . ILE D 1 1472 ? 183.427 249.895 212.330 1.00 130.56 1182 ILE D C 1
ATOM 18643 O O . ILE D 1 1472 ? 182.494 250.688 212.135 1.00 130.56 1182 ILE D O 1
ATOM 18648 N N . PHE D 1 1473 ? 184.709 250.284 212.343 1.00 129.61 1183 PHE D N 1
ATOM 18649 C CA . PHE D 1 1473 ? 185.097 251.677 212.131 1.00 129.61 1183 PHE D CA 1
ATOM 18650 C C . PHE D 1 1473 ? 184.686 252.169 210.748 1.00 129.61 1183 PHE D C 1
ATOM 18651 O O . PHE D 1 1473 ? 184.228 253.307 210.593 1.00 129.61 1183 PHE D O 1
ATOM 18659 N N . GLN D 1 1474 ? 184.827 251.322 209.735 1.00 132.19 1184 GLN D N 1
ATOM 18660 C CA . GLN D 1 1474 ? 184.334 251.646 208.404 1.00 132.19 1184 GLN D CA 1
ATOM 18661 C C . GLN D 1 1474 ? 183.981 250.380 207.632 1.00 132.19 1184 GLN D C 1
ATOM 18662 O O . GLN D 1 1474 ? 184.836 249.528 207.396 1.00 132.19 1184 GLN D O 1
ATOM 18668 N N . LEU D 1 1496 ? 192.023 236.654 188.210 1.00 89.02 1206 LEU D N 1
ATOM 18669 C CA . LEU D 1 1496 ? 193.212 237.231 187.582 1.00 89.02 1206 LEU D CA 1
ATOM 18670 C C . LEU D 1 1496 ? 192.763 238.116 186.426 1.00 89.02 1206 LEU D C 1
ATOM 18671 O O . LEU D 1 1496 ? 192.274 237.619 185.408 1.00 89.02 1206 LEU D O 1
ATOM 18676 N N . PHE D 1 1497 ? 192.934 239.423 186.587 1.00 91.44 1207 PHE D N 1
ATOM 18677 C CA . PHE D 1 1497 ? 192.545 240.381 185.559 1.00 91.44 1207 PHE D CA 1
ATOM 18678 C C . PHE D 1 1497 ? 193.587 240.363 184.448 1.00 91.44 1207 PHE D C 1
ATOM 18679 O O . PHE D 1 1497 ? 194.789 240.454 184.720 1.00 91.44 1207 PHE D O 1
ATOM 18681 N N . ILE D 1 1498 ? 193.140 240.249 183.200 1.00 97.56 1208 ILE D N 1
ATOM 18682 C CA . ILE D 1 1498 ? 194.039 240.157 182.056 1.00 97.56 1208 ILE D CA 1
ATOM 18683 C C . ILE D 1 1498 ? 193.655 241.197 181.008 1.00 97.56 1208 ILE D C 1
ATOM 18684 O O . ILE D 1 1498 ? 192.569 241.774 181.036 1.00 97.56 1208 ILE D O 1
ATOM 18689 N N . THR D 1 1499 ? 194.579 241.430 180.076 1.00 117.49 1209 THR D N 1
ATOM 18690 C CA . THR D 1 1499 ? 194.383 242.402 179.011 1.00 117.49 1209 THR D CA 1
ATOM 18691 C C . THR D 1 1499 ? 193.765 241.716 177.796 1.00 117.49 1209 THR D C 1
ATOM 18692 O O . THR D 1 1499 ? 193.317 240.569 177.859 1.00 117.49 1209 THR D O 1
ATOM 18696 N N . ASP D 1 1500 ? 193.747 242.412 176.663 1.00 129.02 1210 ASP D N 1
ATOM 18697 C CA . ASP D 1 1500 ? 193.018 241.963 175.483 1.00 129.02 1210 ASP D CA 1
ATOM 18698 C C . ASP D 1 1500 ? 193.843 241.097 174.541 1.00 129.02 1210 ASP D C 1
ATOM 18699 O O . ASP D 1 1500 ? 193.283 240.240 173.853 1.00 129.02 1210 ASP D O 1
ATOM 18701 N N . ASP D 1 1501 ? 195.161 241.291 174.490 1.00 128.55 1211 ASP D N 1
ATOM 18702 C CA . ASP D 1 1501 ? 195.976 240.508 173.568 1.00 128.55 1211 ASP D CA 1
ATOM 18703 C C . ASP D 1 1501 ? 196.250 239.108 174.098 1.00 128.55 1211 ASP D C 1
ATOM 18704 O O . ASP D 1 1501 ? 196.159 238.130 173.342 1.00 128.55 1211 ASP D O 1
ATOM 18706 N N . GLU D 1 1502 ? 196.574 238.998 175.390 1.00 113.28 1212 GLU D N 1
ATOM 18707 C CA . GLU D 1 1502 ? 196.697 237.692 176.024 1.00 113.28 1212 GLU D CA 1
ATOM 18708 C C . GLU D 1 1502 ? 195.368 236.949 176.029 1.00 113.28 1212 GLU D C 1
ATOM 18709 O O . GLU D 1 1502 ? 195.354 235.716 175.964 1.00 113.28 1212 GLU D O 1
ATOM 18711 N N . LEU D 1 1503 ? 194.251 237.684 176.086 1.00 112.07 1213 LEU D N 1
ATOM 18712 C CA . LEU D 1 1503 ? 192.932 237.083 175.905 1.00 112.07 1213 LEU D CA 1
ATOM 18713 C C . LEU D 1 1503 ? 192.804 236.430 174.533 1.00 112.07 1213 LEU D C 1
ATOM 18714 O O . LEU D 1 1503 ? 192.277 235.316 174.415 1.00 112.07 1213 LEU D O 1
ATOM 18719 N N . LYS D 1 1504 ? 193.299 237.100 173.490 1.00 111.79 1214 LYS D N 1
ATOM 18720 C CA . LYS D 1 1504 ? 193.250 236.532 172.147 1.00 111.79 1214 LYS D CA 1
ATOM 18721 C C . LYS D 1 1504 ? 194.168 235.322 172.035 1.00 111.79 1214 LYS D C 1
ATOM 18722 O O . LYS D 1 1504 ? 193.844 234.351 171.336 1.00 111.79 1214 LYS D O 1
ATOM 18724 N N . LYS D 1 1505 ? 195.300 235.357 172.746 1.00 109.45 1215 LYS D N 1
ATOM 18725 C CA . LYS D 1 1505 ? 196.161 234.181 172.841 1.00 109.45 1215 LYS D CA 1
ATOM 18726 C C . LYS D 1 1505 ? 195.435 233.012 173.501 1.00 109.45 1215 LYS D C 1
ATOM 18727 O O . LYS D 1 1505 ? 195.566 231.864 173.059 1.00 109.45 1215 LYS D O 1
ATOM 18729 N N . VAL D 1 1506 ? 194.651 233.298 174.544 1.00 98.90 1216 VAL D N 1
ATOM 18730 C CA . VAL D 1 1506 ? 193.880 232.263 175.229 1.00 98.90 1216 VAL D CA 1
ATOM 18731 C C . VAL D 1 1506 ? 192.819 231.670 174.307 1.00 98.90 1216 VAL D C 1
ATOM 18732 O O . VAL D 1 1506 ? 192.651 230.443 174.249 1.00 98.90 1216 VAL D O 1
ATOM 18736 N N . HIS D 1 1507 ? 192.114 232.523 173.554 1.00 97.46 1217 HIS D N 1
ATOM 18737 C CA . HIS D 1 1507 ? 191.095 232.038 172.621 1.00 97.46 1217 HIS D CA 1
ATOM 18738 C C . HIS D 1 1507 ? 191.701 231.175 171.517 1.00 97.46 1217 HIS D C 1
ATOM 18739 O O . HIS D 1 1507 ? 191.143 230.127 171.160 1.00 97.46 1217 HIS D O 1
ATOM 18746 N N . ASP D 1 1508 ? 192.940 231.490 171.159 1.00 98.35 1218 ASP D N 1
ATOM 18747 C CA . ASP D 1 1508 ? 193.630 230.633 170.170 1.00 98.35 1218 ASP D CA 1
ATOM 18748 C C . ASP D 1 1508 ? 194.104 229.363 170.869 1.00 98.35 1218 ASP D C 1
ATOM 18749 O O . ASP D 1 1508 ? 194.035 228.304 170.240 1.00 98.35 1218 ASP D O 1
ATOM 18754 N N . PHE D 1 1509 ? 194.568 229.457 172.114 1.00 85.88 1219 PHE D N 1
ATOM 18755 C CA . PHE D 1 1509 ? 195.110 228.222 172.728 1.00 85.88 1219 PHE D CA 1
ATOM 18756 C C . PHE D 1 1509 ? 193.966 227.223 172.803 1.00 85.88 1219 PHE D C 1
ATOM 18757 O O . PHE D 1 1509 ? 194.162 226.036 172.491 1.00 85.88 1219 PHE D O 1
ATOM 18765 N N . GLU D 1 1510 ? 192.787 227.713 173.166 1.00 86.26 1220 GLU D N 1
ATOM 18766 C CA . GLU D 1 1510 ? 191.614 226.814 173.250 1.00 86.26 1220 GLU D CA 1
ATOM 18767 C C . GLU D 1 1510 ? 191.318 226.254 171.861 1.00 86.26 1220 GLU D C 1
ATOM 18768 O O . GLU D 1 1510 ? 191.088 225.044 171.763 1.00 86.26 1220 GLU D O 1
ATOM 18774 N N . GLU D 1 1511 ? 191.380 227.093 170.825 1.00 99.12 1221 GLU D N 1
ATOM 18775 C CA . GLU D 1 1511 ? 190.991 226.625 169.468 1.00 99.12 1221 GLU D CA 1
ATOM 18776 C C . GLU D 1 1511 ? 191.921 225.492 169.061 1.00 99.12 1221 GLU D C 1
ATOM 18777 O O . GLU D 1 1511 ? 191.432 224.501 168.508 1.00 99.12 1221 GLU D O 1
ATOM 18779 N N . GLN D 1 1512 ? 193.207 225.629 169.335 1.00 90.49 1222 GLN D N 1
ATOM 18780 C CA . GLN D 1 1512 ? 194.053 224.514 168.892 1.00 90.49 1222 GLN D CA 1
ATOM 18781 C C . GLN D 1 1512 ? 193.585 223.282 169.646 1.00 90.49 1222 GLN D C 1
ATOM 18782 O O . GLN D 1 1512 ? 193.407 222.235 169.012 1.00 90.49 1222 GLN D O 1
ATOM 18784 N N . CYS D 1 1513 ? 193.336 223.416 170.940 1.00 90.84 1223 CYS D N 1
ATOM 18785 C CA . CYS D 1 1513 ? 193.000 222.185 171.688 1.00 90.84 1223 CYS D CA 1
ATOM 18786 C C . CYS D 1 1513 ? 191.677 221.553 171.232 1.00 90.84 1223 CYS D C 1
ATOM 18787 O O . CYS D 1 1513 ? 191.658 220.323 171.073 1.00 90.84 1223 CYS D O 1
ATOM 18790 N N . ILE D 1 1514 ? 190.620 222.336 170.994 1.00 87.22 1224 ILE D N 1
ATOM 18791 C CA . ILE D 1 1514 ? 189.310 221.688 170.680 1.00 87.22 1224 ILE D CA 1
ATOM 18792 C C . ILE D 1 1514 ? 189.477 220.889 169.394 1.00 87.22 1224 ILE D C 1
ATOM 18793 O O . ILE D 1 1514 ? 189.120 219.704 169.394 1.00 87.22 1224 ILE D O 1
ATOM 18798 N N . GLU D 1 1515 ? 190.073 221.493 168.369 1.00 96.47 1225 GLU D N 1
ATOM 18799 C CA . GLU D 1 1515 ? 190.152 220.779 167.072 1.00 96.47 1225 GLU D CA 1
ATOM 18800 C C . GLU D 1 1515 ? 191.030 219.553 167.278 1.00 96.47 1225 GLU D C 1
ATOM 18801 O O . GLU D 1 1515 ? 190.695 218.488 166.747 1.00 96.47 1225 GLU D O 1
ATOM 18807 N N . GLU D 1 1516 ? 192.102 219.709 168.043 1.00 96.73 1226 GLU D N 1
ATOM 18808 C CA . GLU D 1 1516 ? 193.020 218.567 168.208 1.00 96.73 1226 GLU D CA 1
ATOM 18809 C C . GLU D 1 1516 ? 192.238 217.451 168.888 1.00 96.73 1226 GLU D C 1
ATOM 18810 O O . GLU D 1 1516 ? 192.382 216.302 168.457 1.00 96.73 1226 GLU D O 1
ATOM 18816 N N . TYR D 1 1517 ? 191.407 217.781 169.878 1.00 85.40 1227 TYR D N 1
ATOM 18817 C CA . TYR D 1 1517 ? 190.743 216.665 170.591 1.00 85.40 1227 TYR D CA 1
ATOM 18818 C C . TYR D 1 1517 ? 189.916 215.903 169.563 1.00 85.40 1227 TYR D C 1
ATOM 18819 O O . TYR D 1 1517 ? 190.031 214.671 169.500 1.00 85.40 1227 TYR D O 1
ATOM 18828 N N . PHE D 1 1518 ? 189.167 216.622 168.729 1.00 84.62 1228 PHE D N 1
ATOM 18829 C CA . PHE D 1 1518 ? 188.280 215.894 167.790 1.00 84.62 1228 PHE D CA 1
ATOM 18830 C C . PHE D 1 1518 ? 189.162 215.091 166.844 1.00 84.62 1228 PHE D C 1
ATOM 18831 O O . PHE D 1 1518 ? 188.884 213.905 166.632 1.00 84.62 1228 PHE D O 1
ATOM 18839 N N . ARG D 1 1519 ? 190.237 215.702 166.360 1.00 92.67 1229 ARG D N 1
ATOM 18840 C CA . ARG D 1 1519 ? 191.043 214.969 165.362 1.00 92.67 1229 ARG D CA 1
ATOM 18841 C C . ARG D 1 1519 ? 191.589 213.739 166.066 1.00 92.67 1229 ARG D C 1
ATOM 18842 O O . ARG D 1 1519 ? 191.447 212.636 165.531 1.00 92.67 1229 ARG D O 1
ATOM 18850 N N . GLU D 1 1520 ? 192.175 213.938 167.235 1.00 92.39 1230 GLU D N 1
ATOM 18851 C CA . GLU D 1 1520 ? 192.797 212.804 167.908 1.00 92.39 1230 GLU D CA 1
ATOM 18852 C C . GLU D 1 1520 ? 191.774 211.724 168.223 1.00 92.39 1230 GLU D C 1
ATOM 18853 O O . GLU D 1 1520 ? 192.101 210.532 168.187 1.00 92.39 1230 GLU D O 1
ATOM 18859 N N . LYS D 1 1521 ? 190.529 212.117 168.513 1.00 91.35 1231 LYS D N 1
ATOM 18860 C CA . LYS D 1 1521 ? 189.488 211.119 168.751 1.00 91.35 1231 LYS D CA 1
ATOM 18861 C C . LYS D 1 1521 ? 189.184 210.334 167.482 1.00 91.35 1231 LYS D C 1
ATOM 18862 O O . LYS D 1 1521 ? 189.012 209.109 167.525 1.00 91.35 1231 LYS D O 1
ATOM 18868 N N . ASP D 1 1522 ? 189.181 211.014 166.337 1.00 93.17 1232 ASP D N 1
ATOM 18869 C CA . ASP D 1 1522 ? 188.895 210.352 165.072 1.00 93.17 1232 ASP D CA 1
ATOM 18870 C C . ASP D 1 1522 ? 190.044 209.437 164.655 1.00 93.17 1232 ASP D C 1
ATOM 18871 O O . ASP D 1 1522 ? 189.811 208.337 164.138 1.00 93.17 1232 ASP D O 1
ATOM 18876 N N . ASP D 1 1523 ? 191.288 209.869 164.886 1.00 102.36 1233 ASP D N 1
ATOM 18877 C CA . ASP D 1 1523 ? 192.432 209.019 164.560 1.00 102.36 1233 ASP D CA 1
ATOM 18878 C C . ASP D 1 1523 ? 192.536 207.827 165.501 1.00 102.36 1233 ASP D C 1
ATOM 18879 O O . ASP D 1 1523 ? 193.001 206.755 165.099 1.00 102.36 1233 ASP D O 1
ATOM 18884 N N . ARG D 1 1524 ? 192.117 207.988 166.759 1.00 102.09 1234 ARG D N 1
ATOM 18885 C CA . ARG D 1 1524 ? 192.083 206.839 167.652 1.00 102.09 1234 ARG D CA 1
ATOM 18886 C C . ARG D 1 1524 ? 190.934 205.906 167.294 1.00 102.09 1234 ARG D C 1
ATOM 18887 O O . ARG D 1 1524 ? 191.021 204.696 167.526 1.00 102.09 1234 ARG D O 1
ATOM 18895 N N . PHE D 1 1525 ? 189.864 206.442 166.703 1.00 87.86 1235 PHE D N 1
ATOM 18896 C CA . PHE D 1 1525 ? 188.755 205.591 166.290 1.00 87.86 1235 PHE D CA 1
ATOM 18897 C C . PHE D 1 1525 ? 189.101 204.769 165.056 1.00 87.86 1235 PHE D C 1
ATOM 18898 O O . PHE D 1 1525 ? 188.994 203.538 165.078 1.00 87.86 1235 PHE D O 1
ATOM 18906 N N . ASN D 1 1526 ? 189.523 205.422 163.971 1.00 90.79 1236 ASN D N 1
ATOM 18907 C CA . ASN D 1 1526 ? 189.649 204.726 162.693 1.00 90.79 1236 ASN D CA 1
ATOM 18908 C C . ASN D 1 1526 ? 190.917 203.888 162.560 1.00 90.79 1236 ASN D C 1
ATOM 18909 O O . ASN D 1 1526 ? 191.201 203.416 161.455 1.00 90.79 1236 ASN D O 1
ATOM 18914 N N . SER D 1 1527 ? 191.680 203.688 163.628 1.00 89.42 1237 SER D N 1
ATOM 18915 C CA . SER D 1 1527 ? 192.858 202.832 163.599 1.00 89.42 1237 SER D CA 1
ATOM 18916 C C . SER D 1 1527 ? 192.605 201.527 164.345 1.00 89.42 1237 SER D C 1
ATOM 18917 O O . SER D 1 1527 ? 193.412 200.599 164.299 1.00 89.42 1237 SER D O 1
ATOM 18920 N N . SER D 1 1528 ? 191.473 201.445 165.031 1.00 85.18 1238 SER D N 1
ATOM 18921 C CA . SER D 1 1528 ? 191.107 200.265 165.796 1.00 85.18 1238 SER D CA 1
ATOM 18922 C C . SER D 1 1528 ? 190.678 199.142 164.861 1.00 85.18 1238 SER D C 1
ATOM 18923 O O . SER D 1 1528 ? 190.372 199.363 163.688 1.00 85.18 1238 SER D O 1
ATOM 18926 N N . ASN D 1 1529 ? 190.661 197.922 165.402 1.00 81.16 1239 ASN D N 1
ATOM 18927 C CA . ASN D 1 1529 ? 190.337 196.752 164.594 1.00 81.16 1239 ASN D CA 1
ATOM 18928 C C . ASN D 1 1529 ? 188.861 196.717 164.231 1.00 81.16 1239 ASN D C 1
ATOM 18929 O O . ASN D 1 1529 ? 188.485 196.187 163.171 1.00 81.16 1239 ASN D O 1
ATOM 18934 N N . ASP D 1 1530 ? 188.022 197.316 165.075 1.00 82.54 1240 ASP D N 1
ATOM 18935 C CA . ASP D 1 1530 ? 186.577 197.188 164.973 1.00 82.54 1240 ASP D CA 1
ATOM 18936 C C . ASP D 1 1530 ? 185.988 197.965 163.806 1.00 82.54 1240 ASP D C 1
ATOM 18937 O O . ASP D 1 1530 ? 184.792 197.829 163.534 1.00 82.54 1240 ASP D O 1
ATOM 18942 N N . GLU D 1 1531 ? 186.787 198.775 163.121 1.00 77.78 1241 GLU D N 1
ATOM 18943 C CA . GLU D 1 1531 ? 186.380 199.366 161.856 1.00 77.78 1241 GLU D CA 1
ATOM 18944 C C . GLU D 1 1531 ? 187.134 198.773 160.677 1.00 77.78 1241 GLU D C 1
ATOM 18945 O O . GLU D 1 1531 ? 186.559 198.629 159.586 1.00 77.78 1241 GLU D O 1
ATOM 18951 N N . ARG D 1 1532 ? 188.398 198.394 160.894 1.00 73.43 1242 ARG D N 1
ATOM 18952 C CA . ARG D 1 1532 ? 189.222 197.769 159.869 1.00 73.43 1242 ARG D CA 1
ATOM 18953 C C . ARG D 1 1532 ? 188.689 196.415 159.429 1.00 73.43 1242 ARG D C 1
ATOM 18954 O O . ARG D 1 1532 ? 188.989 195.988 158.311 1.00 73.43 1242 ARG D O 1
ATOM 18956 N N . ILE D 1 1533 ? 187.903 195.740 160.263 1.00 64.94 1243 ILE D N 1
ATOM 18957 C CA . ILE D 1 1533 ? 187.230 194.519 159.824 1.00 64.94 1243 ILE D CA 1
ATOM 18958 C C . ILE D 1 1533 ? 185.936 194.827 159.076 1.00 64.94 1243 ILE D C 1
ATOM 18959 O O . ILE D 1 1533 ? 185.653 194.239 158.020 1.00 64.94 1243 ILE D O 1
ATOM 18964 N N . ARG D 1 1534 ? 185.146 195.758 159.613 1.00 71.27 1244 ARG D N 1
ATOM 18965 C CA . ARG D 1 1534 ? 183.788 195.956 159.120 1.00 71.27 1244 ARG D CA 1
ATOM 18966 C C . ARG D 1 1534 ? 183.786 196.640 157.759 1.00 71.27 1244 ARG D C 1
ATOM 18967 O O . ARG D 1 1534 ? 182.882 196.413 156.947 1.00 71.27 1244 ARG D O 1
ATOM 18975 N N . VAL D 1 1535 ? 184.800 197.456 157.468 1.00 66.67 1245 VAL D N 1
ATOM 18976 C CA . VAL D 1 1535 ? 184.819 198.016 156.120 1.00 66.67 1245 VAL D CA 1
ATOM 18977 C C . VAL D 1 1535 ? 185.338 196.985 155.112 1.00 66.67 1245 VAL D C 1
ATOM 18978 O O . VAL D 1 1535 ? 184.821 196.898 153.982 1.00 66.67 1245 VAL D O 1
ATOM 18982 N N . THR D 1 1536 ? 186.293 196.135 155.510 1.00 64.02 1246 THR D N 1
ATOM 18983 C CA . THR D 1 1536 ? 186.897 195.246 154.531 1.00 64.02 1246 THR D CA 1
ATOM 18984 C C . THR D 1 1536 ? 185.981 194.079 154.205 1.00 64.02 1246 THR D C 1
ATOM 18985 O O . THR D 1 1536 ? 186.112 193.505 153.122 1.00 64.02 1246 THR D O 1
ATOM 18989 N N . SER D 1 1537 ? 185.003 193.781 155.069 1.00 63.84 1247 SER D N 1
ATOM 18990 C CA . SER D 1 1537 ? 184.020 192.752 154.735 1.00 63.84 1247 SER D CA 1
ATOM 18991 C C . SER D 1 1537 ? 183.168 193.159 153.528 1.00 63.84 1247 SER D C 1
ATOM 18992 O O . SER D 1 1537 ? 183.041 192.400 152.550 1.00 63.84 1247 SER D O 1
ATOM 18995 N N . GLU D 1 1538 ? 182.607 194.369 153.560 1.00 68.14 1248 GLU D N 1
ATOM 18996 C CA . GLU D 1 1538 ? 181.780 194.791 152.437 1.00 68.14 1248 GLU D CA 1
ATOM 18997 C C . GLU D 1 1538 ? 182.621 195.130 151.210 1.00 68.14 1248 GLU D C 1
ATOM 18998 O O . GLU D 1 1538 ? 182.136 194.972 150.077 1.00 68.14 1248 GLU D O 1
ATOM 19004 N N . ARG D 1 1539 ? 183.885 195.549 151.404 1.00 60.82 1249 ARG D N 1
ATOM 19005 C CA . ARG D 1 1539 ? 184.800 195.655 150.266 1.00 60.82 1249 ARG D CA 1
ATOM 19006 C C . ARG D 1 1539 ? 184.992 194.307 149.577 1.00 60.82 1249 ARG D C 1
ATOM 19007 O O . ARG D 1 1539 ? 184.994 194.233 148.338 1.00 60.82 1249 ARG D O 1
ATOM 19015 N N . VAL D 1 1540 ? 185.119 193.231 150.365 1.00 58.99 1250 VAL D N 1
ATOM 19016 C CA . VAL D 1 1540 ? 185.280 191.888 149.815 1.00 58.99 1250 VAL D CA 1
ATOM 19017 C C . VAL D 1 1540 ? 184.058 191.467 149.009 1.00 58.99 1250 VAL D C 1
ATOM 19018 O O . VAL D 1 1540 ? 184.190 190.969 147.879 1.00 58.99 1250 VAL D O 1
ATOM 19022 N N . GLU D 1 1541 ? 182.853 191.685 149.549 1.00 66.89 1251 GLU D N 1
ATOM 19023 C CA . GLU D 1 1541 ? 181.676 191.224 148.802 1.00 66.89 1251 GLU D CA 1
ATOM 19024 C C . GLU D 1 1541 ? 181.431 192.058 147.539 1.00 66.89 1251 GLU D C 1
ATOM 19025 O O . GLU D 1 1541 ? 180.988 191.511 146.508 1.00 66.89 1251 GLU D O 1
ATOM 19031 N N . ASN D 1 1542 ? 181.791 193.349 147.570 1.00 73.12 1252 ASN D N 1
ATOM 19032 C CA . ASN D 1 1542 ? 181.661 194.182 146.379 1.00 73.12 1252 ASN D CA 1
ATOM 19033 C C . ASN D 1 1542 ? 182.630 193.735 145.287 1.00 73.12 1252 ASN D C 1
ATOM 19034 O O . ASN D 1 1542 ? 182.250 193.648 144.107 1.00 73.12 1252 ASN D O 1
ATOM 19039 N N . MET D 1 1543 ? 183.875 193.418 145.667 1.00 69.24 1253 MET D N 1
ATOM 19040 C CA . MET D 1 1543 ? 184.820 192.915 144.676 1.00 69.24 1253 MET D CA 1
ATOM 19041 C C . MET D 1 1543 ? 184.410 191.555 144.129 1.00 69.24 1253 MET D C 1
ATOM 19042 O O . MET D 1 1543 ? 184.665 191.274 142.956 1.00 69.24 1253 MET D O 1
ATOM 19047 N N . SER D 1 1544 ? 183.749 190.718 144.935 1.00 68.68 1254 SER D N 1
ATOM 19048 C CA . SER D 1 1544 ? 183.322 189.414 144.424 1.00 68.68 1254 SER D CA 1
ATOM 19049 C C . SER D 1 1544 ? 182.226 189.554 143.370 1.00 68.68 1254 SER D C 1
ATOM 19050 O O . SER D 1 1544 ? 182.268 188.878 142.325 1.00 68.68 1254 SER D O 1
ATOM 19053 N N . MET D 1 1545 ? 181.249 190.436 143.614 1.00 75.01 1255 MET D N 1
ATOM 19054 C CA . MET D 1 1545 ? 180.191 190.635 142.620 1.00 75.01 1255 MET D CA 1
ATOM 19055 C C . MET D 1 1545 ? 180.736 191.262 141.336 1.00 75.01 1255 MET D C 1
ATOM 19056 O O . MET D 1 1545 ? 180.358 190.856 140.221 1.00 75.01 1255 MET D O 1
ATOM 19061 N N . ARG D 1 1546 ? 181.660 192.225 141.473 1.00 80.51 1256 ARG D N 1
ATOM 19062 C CA . ARG D 1 1546 ? 182.293 192.787 140.282 1.00 80.51 1256 ARG D CA 1
ATOM 19063 C C . ARG D 1 1546 ? 183.141 191.758 139.548 1.00 80.51 1256 ARG D C 1
ATOM 19064 O O . ARG D 1 1546 ? 183.220 191.794 138.314 1.00 80.51 1256 ARG D O 1
ATOM 19072 N N . LEU D 1 1547 ? 183.735 190.811 140.279 1.00 71.84 1257 LEU D N 1
ATOM 19073 C CA . LEU D 1 1547 ? 184.530 189.770 139.643 1.00 71.84 1257 LEU D CA 1
ATOM 19074 C C . LEU D 1 1547 ? 183.663 188.848 138.802 1.00 71.84 1257 LEU D C 1
ATOM 19075 O O . LEU D 1 1547 ? 184.054 188.461 137.696 1.00 71.84 1257 LEU D O 1
ATOM 19080 N N . GLU D 1 1548 ? 182.467 188.513 139.288 1.00 76.33 1258 GLU D N 1
ATOM 19081 C CA . GLU D 1 1548 ? 181.615 187.633 138.485 1.00 76.33 1258 GLU D CA 1
ATOM 19082 C C . GLU D 1 1548 ? 181.016 188.360 137.279 1.00 76.33 1258 GLU D C 1
ATOM 19083 O O . GLU D 1 1548 ? 180.812 187.744 136.218 1.00 76.33 1258 GLU D O 1
ATOM 19089 N N . GLU D 1 1549 ? 180.764 189.671 137.398 1.00 87.10 1259 GLU D N 1
ATOM 19090 C CA . GLU D 1 1549 ? 180.346 190.420 136.208 1.00 87.10 1259 GLU D CA 1
ATOM 19091 C C . GLU D 1 1549 ? 181.467 190.503 135.167 1.00 87.10 1259 GLU D C 1
ATOM 19092 O O . GLU D 1 1549 ? 181.212 190.375 133.957 1.00 87.10 1259 GLU D O 1
ATOM 19098 N N . VAL D 1 1550 ? 182.716 190.684 135.620 1.00 77.17 1260 VAL D N 1
ATOM 19099 C CA . VAL D 1 1550 ? 183.868 190.632 134.716 1.00 77.17 1260 VAL D CA 1
ATOM 19100 C C . VAL D 1 1550 ? 184.016 189.243 134.095 1.00 77.17 1260 VAL D C 1
ATOM 19101 O O . VAL D 1 1550 ? 184.389 189.115 132.920 1.00 77.17 1260 VAL D O 1
ATOM 19105 N N . ASN D 1 1551 ? 183.649 188.196 134.842 1.00 82.25 1261 ASN D N 1
ATOM 19106 C CA . ASN D 1 1551 ? 183.714 186.833 134.320 1.00 82.25 1261 ASN D CA 1
ATOM 19107 C C . ASN D 1 1551 ? 182.736 186.621 133.166 1.00 82.25 1261 ASN D C 1
ATOM 19108 O O . ASN D 1 1551 ? 183.113 186.060 132.121 1.00 82.25 1261 ASN D O 1
ATOM 19113 N N . GLU D 1 1552 ? 181.481 187.051 133.332 1.00 92.13 1262 GLU D N 1
ATOM 19114 C CA . GLU D 1 1552 ? 180.530 186.853 132.234 1.00 92.13 1262 GLU D CA 1
ATOM 19115 C C . GLU D 1 1552 ? 180.857 187.741 131.033 1.00 92.13 1262 GLU D C 1
ATOM 19116 O O . GLU D 1 1552 ? 180.661 187.312 129.882 1.00 92.13 1262 GLU D O 1
ATOM 19122 N N . ARG D 1 1553 ? 181.415 188.938 131.269 1.00 86.55 1263 ARG D N 1
ATOM 19123 C CA . ARG D 1 1553 ? 181.862 189.764 130.148 1.00 86.55 1263 ARG D CA 1
ATOM 19124 C C . ARG D 1 1553 ? 183.023 189.123 129.395 1.00 86.55 1263 ARG D C 1
ATOM 19125 O O . ARG D 1 1553 ? 183.059 189.168 128.158 1.00 86.55 1263 ARG D O 1
ATOM 19127 N N . GLU D 1 1554 ? 183.956 188.496 130.115 1.00 84.17 1264 GLU D N 1
ATOM 19128 C CA . GLU D 1 1554 ? 185.087 187.854 129.455 1.00 84.17 1264 GLU D CA 1
ATOM 19129 C C . GLU D 1 1554 ? 184.660 186.632 128.655 1.00 84.17 1264 GLU D C 1
ATOM 19130 O O . GLU D 1 1554 ? 185.201 186.390 127.571 1.00 84.17 1264 GLU D O 1
ATOM 19132 N N . HIS D 1 1555 ? 183.687 185.862 129.150 1.00 93.69 1265 HIS D N 1
ATOM 19133 C CA . HIS D 1 1555 ? 183.209 184.729 128.357 1.00 93.69 1265 HIS D CA 1
ATOM 19134 C C . HIS D 1 1555 ? 182.435 185.177 127.118 1.00 93.69 1265 HIS D C 1
ATOM 19135 O O . HIS D 1 1555 ? 182.531 184.538 126.060 1.00 93.69 1265 HIS D O 1
ATOM 19142 N N . SER D 1 1556 ? 181.688 186.287 127.211 1.00 97.64 1266 SER D N 1
ATOM 19143 C CA . SER D 1 1556 ? 181.027 186.802 126.010 1.00 97.64 1266 SER D CA 1
ATOM 19144 C C . SER D 1 1556 ? 182.043 187.312 124.985 1.00 97.64 1266 SER D C 1
ATOM 19145 O O . SER D 1 1556 ? 181.872 187.102 123.775 1.00 97.64 1266 SER D O 1
ATOM 19148 N N . MET D 1 1557 ? 183.127 187.945 125.449 1.00 95.56 1267 MET D N 1
ATOM 19149 C CA . MET D 1 1557 ? 184.148 188.411 124.510 1.00 95.56 1267 MET D CA 1
ATOM 19150 C C . MET D 1 1557 ? 184.922 187.242 123.905 1.00 95.56 1267 MET D C 1
ATOM 19151 O O . MET D 1 1557 ? 185.352 187.310 122.744 1.00 95.56 1267 MET D O 1
ATOM 19156 N N . LYS D 1 1558 ? 185.090 186.152 124.665 1.00 101.36 1268 LYS D N 1
ATOM 19157 C CA . LYS D 1 1558 ? 185.695 184.947 124.105 1.00 101.36 1268 LYS D CA 1
ATOM 19158 C C . LYS D 1 1558 ? 184.797 184.328 123.043 1.00 101.36 1268 LYS D C 1
ATOM 19159 O O . LYS D 1 1558 ? 185.289 183.825 122.025 1.00 101.36 1268 LYS D O 1
#

Radius of gyration: 47.63 Å; Cα contacts (8 Å, |Δi|>4): 2077; chains: 4; bounding box: 123×123×122 Å

B-factor: mean 80.86, std 24.38, range [20.0, 135.22]

InterPro domains:
  IPR005821 Ion transport domain [PF00520] (905-1146)
  IPR032415 TRPM, tetramerisation domain [PF16519] (1240-1295)
  IPR037162 TRPM, tetramerisation domain superfamily [G3DSA:1.20.5.1010] (1241-1295)
  IPR041491 TRPM, SLOG domain [PF18139] (153-443)
  IPR050927 Transient receptor potential cation channel M [PTHR13800] (60-1390)
  IPR057366 TRPM-like domain [PF25508] (498-775)

GO terms:
  GO:0005261 monoatomic cation channel activity (F, IDA)
  GO:0006812 monoatomic cation transport (P, IDA)
  GO:0005262 calcium channel activity (F, IDA)
  GO:0005886 plasma membrane (C, IDA)
  GO:0070588 calcium ion transmembrane transport (P, IDA)
  GO:0005262 calcium channel activity (F, TAS)
  GO:0005886 plasma membrane (C, TAS)
  GO:0070588 calcium ion transmembrane transport (P, TAS)

Nearest PDB structures (foldseek):
  8slw-assembly1_B  TM=8.808E-01  e=1.353E-27  Rattus norvegicus
  9b6e-assembly1_A  TM=8.102E-01  e=2.333E-26  Mus musculus
  9b6g-assembly1_A  TM=8.080E-01  e=3.639E-26  Mus musculus
  9b6j-assembly1_A  TM=7.724E-01  e=3.978E-26  Mus musculus
  6o72-assembly1_A  TM=7.376E-01  e=2.877E-23  Parus major

Secondary structure (DSSP, 8-state):
--HHHHHHHHTT---HHHHHHHHHHHT-HHHIIIIIS-TT----TTHHHHHHHHHHTTT-HHHHHHHHTTT--HHHH--HHHHHHHHT-S--SS--HHHHHHH---HHHHHHHHHHHH-TT---GGGSHHHHGGGS---GGGSS-SSHHHHHHHHHHHTT-HHHHHHHHTSSS-HHHHHHHHHHHHHHHHHHHH--HHHHHHHHHHHHHHHHHHHHHHHHH-SHHHHHHHHSPPSSSSS--HHHHHHHTT-HHHHTSHHHHHHHHHHHH-S-----HHHHHHHHHSGGGGGGS-------STTHHHHHSHHHHHHTSSHHHHHHHHHHHHTTSS---SS--HHHHHHHHHHHHHHHHHHHHHH--HHHHHHHTTSHHHHHHHHHHHHHHHHHHHTTS-HHHHHHHHHHHHHHHHHHHHHHHHHHTTSTTHHHHHHHHHHHHHHHHHHHHHHHHHHHHHHHHHHHHS-----S-HHHHHH---TTHHHHHHHHHHHTTTTHHHHHHHHTTTTTHHHHHHHHHHHHHHHHHHHHHHTTTS-SS-GGGTHHHHHHHHH-----HHHHHHHHHHHHHHHHHHHHHHHHHHTTSHHHHHHHHHHHHHHHHHHHHHHHHHHHHH-/--HHHHHHHHTT---HHHHHHHHHHHT-HHHIIIIIS-TT----TTHHHHHHHHHHTTT-HHHHHHHHTTT--HHHH--HHHHHHHHT-S--SS--HHHHHHH---HHHHHHHHHHHH-TT---GGGSHHHHGGGS---GGGSS-SSHHHHHHHHHHHTT-HHHHHHHHTSSS-HHHHHHHHHHHHHHHHHHHH--HHHHHHHHHHHHHHHHHHHHHHHHH-SHHHHHHHHSPPSSSSS--HHHHHHHTT-HHHHTSHHHHHHHHHHHH-S-----HHHHHHHHHSGGGGGGS-------STTHHHHHSHHHHHHTSSHHHHHHHHHHHHTTSS---SS--HHHHHHHHHHHHHHHHHHHHHH--HHHHHHHTTSHHHHHHHHHHHHHHHHHHHTTS-HHHHHHHHHHHHHHHHHHHHHHHHHHTTSTTHHHHHHHHHHHHHHHHHHHHHHHHHHHHHHHHHHHHS-----S-HHHHHH---TTHHHHHHHHHHHTTTTHHHHHHHHTTTTTHHHHHHHHHHHHHHHHHHHHHHTTTS-SS-GGGTHHHHHHHHH-----HHHHHHHHHHHHHHHHHHHHHHHHHHTTSHHHHHHHHHHHHHHHHHHHHHHHHHHHHH-/--HHHHHHHHTT---HHHHHHHHHHHT-HHHIIIIIS-TT----TTHHHHHHHHHHTTT-HHHHHHHHTTT--HHHH--HHHHHHHHT-S--SS--HHHHHHH---HHHHHHHHHHHH-TT---GGGSHHHHGGGS---GGGSS-SSHHHHHHHHHHHTT-HHHHHHHHTSSS-HHHHHHHHHHHHHHHHHHHH--HHHHHHHHHHHHHHHHHHHHHHHHH-SHHHHHHHHSPPSSSSS--HHHHHHHTT-HHHHTSHHHHHHHHHHHH-S-----HHHHHHHHHSGGGGGGS-------STTHHHHHSHHHHHHTSSHHHHHHHHHHHHTTSS---SS--HHHHHHHHHHHHHHHHHHHHHH--HHHHHHHTTSHHHHHHHHHHHHHHHHHHHTTS-HHHHHHHHHHHHHHHHHHHHHHHHHHTTSTTHHHHHHHHHHHHHHHHHHHHHHHHHHHHHHHHHHHHS-----S-HHHHHH---TTHHHHHHHHHHHTTTTHHHHHHHHTTTTTHHHHHHHHHHHHHHHHHHHHHHTTTS-SS-GGGTHHHHHHHHH-----HHHHHHHHHHHHHHHHHHHHHHHHHHTTSHHHHHHHHHHHHHHHHHHHHHHHHHHHHH-/--HHHHHHHHTT---HHHHHHHHHHHT-HHHIIIIIS-TT----TTHHHHHHHHHHTTT-HHHHHHHHTTT--HHHH--HHHHHHHHT-S--SS--HHHHHHH---HHHHHHHHHHHH-TT---GGGSHHHHGGGS---GGGSS-SSHHHHHHHHHHHTT-HHHHHHHHTSSS-HHHHHHHHHHHHHHHHHHHH--HHHHHHHHHHHHHHHHHHHHHHHHH-SHHHHHHHHSPPSSSSS--HHHHHHHTT-HHHHTSHHHHHHHHHHHH-S-----HHHHHHHHHSGGGGGGS-------STTHHHHHSHHHHHHTSSHHHHHHHHHHHHTTSS---SS--HHHHHHHHHHHHHHHHHHHHHH--HHHHHHHTTSHHHHHHHHHHHHHHHHHHHTTS-HHHHHHHHHHHHHHHHHHHHHHHHHHTTSTTHHHHHHHHHHHHHHHHHHHHHHHHHHHHHHHHHHHHS-----S-HHHHHH---TTHHHHHHHHHHHTTTTHHHHHHHHTTTTTHHHHHHHHHHHHHHHHHHHHHHTTTS-SS-GGGTHHHHHHHHH-----HHHHHHHHHHHHHHHHHHHHHHHHHHTTSHHHHHHHHHHHHHHHHHHHHHHHHHHHHH-